Protein 3GVP (pdb70)

CATH classification: 3.40.50.1480 (+1 more: 3.40.50.720)

Sequence (1728 aa):
SMKQQKNSKGSSDFCVKNIKQAEFGRREIEIAEQEMPALMALRKRAQGEKPLAGAKIVGCTHITAQTAVLMETLGALGAQCRRWAACNIYSTLNEVAAALAESGFPVFAWKGESEDDFWWCIDRCVNVEGWQPNMILDDGGDLTHWIYKKYPNMFKKIKGIVEESVTGVHRLYQLAGKLCVPAMNVNDSVTKQKFDNLYCCRESILDGLKRTTDMMFGGKQVVVCGYGEVGKGCCAALKAMGSIVYVTEIDPICALQACMDGFRLVKLNEVIRQVDIVITCTGNKNVVTREHLDRRMKNSCIVCNMGHSNTEIDVASLRTPELTWERVRSQVDHVIWPDGKRIVLLAEGRLLNLSCSTVPTFVLSITATTQALALIELYNAPEGRYKQDVYLLPKKMDEYVASLHLPTFDAHLTELTDEQAKYLGLNKNGPFKPNSMKQQKNSKGSSDFCVKNIKQAEFGRREIEIAEQEMPALMALRKRAQGEKPLAGAKIVGCTHITAQTAVLMETLGALGAQCRWAACNIYSTLNEVAAALAESGFPVFAWKGESEDDFWWCIDRCVNVEGWQPNMILDDGGDLTHWIYKKYPNMFKKIKGIVEESVTGVHRLYQLAGKLCVPAMNVNDSVTKQKFDNLYCCRESILDGLKRTTDMMFGGKQVVVCGYGEVGKGCCAALKAMGSIVYVTEIDPICALQACMDGFRLVKLNEVIRQVDIVITCTGNKNVVTREHLDRMKNSCIVCNMGHSNTEIDVASLRTPELTWERVRSQVDHVIWPDGKRIVLLAEGRLLNLSCSTVPTFVLSITATTQALALIELYNAPEGRYKQDVYLLPKKMDEYVASLHLPTFDDAHLTELTDEQAKYLGLNKNGPFKPQQKNSKGSSDFCVKNIKQAEFGRREIEIAEQEMPALMALRKRAQGEKPLAGAKIVGCTHITAQTAVLMETLGALGAQCRWAACNIYSTLNEVAAALAESGFPVFAWKGESEDDFWWCIDRCVNVEGWQPNMILDDGGDLTHWIYKKYPNMFKKIKGIVEESVTGVHRLYQLSKAGKLCVPAMNVNDSVTKQKFDNLYCCRESILDGLKRTTDMMFGGKQVVVCGYGEVGKGCCAALKAMGSIVYVTEIDPICALQACMDGFRLVKLNEVIRQVDIVITCTGNKNVVTREHLDRRMKNSCIVCNMGHSNTEIDVASLRTPELTWERVRSQVDHVIWPDGKRIVLLAEGRLLNLSCSTVPTFVLSITATTQALALIELYNAPEGRYKQDVYLLPKKMDEYVASLHLPTFDAHLTELTDEQAKYLGLNKNGPFKPNQKNSKGSSDFCVKNIKQAEFGRREIEIAEQEEMPALMALRKRAQGEKPLAGAKIVGCTHITAQTAVLMETLGALGAQCRWAACNIYSTLNEVAAALAESGFPVFAWKGESEDDFWWCIDRCVNVEGWQPNMILDDGGDLTHWIYKKYPNMFKKIKGIVEESVTGVHRLYQLSKAGKLCVPAMNVNDSVTKQKFDNLYCCRESILDGLKRTTDMMFGGKQVVVCGYGEVGKGCCAALKAMGSIVYVTEIDPICALQACMDGFFRLVKLNEVIRQVDIVITCTGNKNVVTREHLDRMKNSCIVCNMGHSNTEIDVASSLRTPELTWERVRSQVDHVIWPDGKRIVLLAEGRLLNLSCSTVPTFVLSITATTQALALIELYNAPEGRYKQDVYLLPKKMDEYVASLHLPTFDAHLTELTDEQAKYLGLNKNGPFKPN

Solvent-accessible surface area: 66361 Å² total; per-residue (Å²): 94,54,84,138,33,133,10,92,133,43,45,53,47,7,1,0,101,57,26,173,57,14,109,103,0,62,126,48,0,89,73,2,38,114,80,0,74,4,0,40,37,3,37,166,165,21,65,72,93,92,26,0,58,50,1,57,0,0,0,0,10,75,0,28,8,32,18,0,0,4,0,28,0,0,28,28,0,22,11,96,6,41,0,0,2,21,56,28,150,33,3,70,24,29,0,0,0,3,0,0,49,62,47,28,9,0,1,0,19,129,49,7,55,108,117,43,11,76,91,2,0,32,81,0,0,70,42,182,78,13,83,0,13,0,0,0,0,32,19,4,38,0,12,68,41,0,87,127,116,51,72,114,24,8,139,95,5,108,0,0,0,1,22,17,107,96,1,10,116,87,12,106,115,49,108,75,37,11,44,2,15,0,0,3,0,21,66,5,59,2,1,48,25,2,49,36,39,10,20,9,32,11,10,0,12,18,0,0,11,114,5,33,35,14,7,4,1,2,37,1,0,0,0,0,8,5,32,81,36,0,39,0,0,0,49,0,0,38,42,1,3,3,20,10,17,0,9,16,33,2,3,16,11,0,4,38,0,2,2,39,8,10,44,2,10,102,14,88,78,9,0,128,53,0,23,0,0,0,0,13,48,31,9,54,41,24,0,34,43,114,26,0,59,125,2,57,82,58,0,16,0,0,0,6,21,53,64,71,57,0,0,41,8,76,24,0,138,44,143,85,13,82,67,82,129,76,99,84,44,4,3,22,0,25,29,102,125,40,34,37,0,10,0,0,0,40,0,90,38,0,28,127,47,8,23,74,63,11,20,27,4,54,2,0,20,6,0,0,9,0,9,0,0,27,24,8,42,77,27,75,184,68,126,34,60,108,59,14,55,81,3,38,20,98,29,2,7,60,0,0,44,18,2,9,95,54,12,48,12,74,50,43,123,2,76,88,103,18,11,140,92,64,64,44,102,98,112,2,58,25,81,126,110,115,58,61,146,32,138,12,90,171,43,46,51,50,8,4,0,111,55,24,183,56,12,135,92,0,66,140,59,0,78,73,1,43,110,82,0,80,4,0,41,43,3,43,160,193,18,72,61,154,99,26,0,58,42,1,57,0,0,0,0,10,74,0,28,9,34,18,0,0,5,0,28,0,0,27,25,0,22,11,95,9,13,0,0,2,21,54,34,153,33,3,58,26,24,0,0,0,2,0,1,49,65,47,28,21,0,0,0,20,134,50,6,58,104,119,44,8,70,98,2,0,36,82,0,0,75,40,166,73,42,112,4,36,0,0,0,0,35,18,5,40,0,6,87,70,0,74,66,51,54,77,108,20,3,127,120,4,82,0,0,0,0,25,18,105,93,0,13,117,77,6,126,104,50,113,82,36,8,64,4,24,0,0,4,0,27,60,2,63,0,2,64,60,1,48,39,41,11,26,9,30,11,11,0,12,11,0,0,14,73,6,29,39,11,10,4,4,2,42,1,0,0,0,0,9,5,33,83,35,0,43,0,0,0,43,0,0,40,40,1,2,2,20,10,16,0,10,14,34,3,4,9,11,0,4,21,0,2,2,40,9,10,41,1,7,100,13,84,83,8,0,145,52,0,22,0,0,0,0,12,49,30,8,56,44,24,0,48,49,86,24,0,55,78,2,61,66,46,0,14,0,0,0,5,21,54,63,72,56,0,0,39,9,78,22,0,138,44,143,90,15,69,64,87,122,69,100,87,44,3,4,24,0,35,29,108,125,46,33,40,0,11,0,0,0,47,0,89,38,0,36,136,43,5,18,66,68,11,18,24,6,54,2,0,18,6,0,0,9,0,12,0,0,30,22,2,41,79,16,70,112,75,132,37,55,68,72,17,58,108,10,42,48,101,28,4,7,74,0,0,46,24,2,10,92,53,9,51,14,76,54,42,115,4,72,82,80,18,8,159,92,61,66,50,79,69,98,3,62,21,92,177,56,126,115,12,85,172,40,46,52,49,12,35,9,136,58,9,166,54,13,134,86,0,82,124,62,0,79,55,2,31,65,86,0,65,0,0,60,34,16,53,162,152,18,144,62,126,106,46,0,64,36,0,62,0,0,0,1,9,68,0,34,8,37,17,0,0,3,0,26,0,0,27,42,5,19,10,92,9,13,1,0,1,23,55,33,147,35,2,72,26,29,0,0,0,2,0,1,53,60,49,29,21,0,0,0,45,132,48,5,56,108,122,45,10,61,110,1,0,32,77,0,0,72,47,180,82,38,88,2,32,0,0,0,1,32,18,5,31,0,8,77,46,0,65,120,88,52,73,119,12,3,138,116,4,116,0,0,0,1,20,22,108,76,1,14,115,80,6,96,88,35,31,156,58,67,122,9,27,2,18,0,0,5,0,36,69,6,56,3,25,77,25,2,104,49,39,13,28,9,35,16,11,0,12,12,0,0,16,78,4,28,33,11,7,5,4,1,36,0,0,0,0,0,8,5,25,83,34,0,47,0,0,0,53,2,0,40,44,4,4,2,20,8,14,0,11,14,34,1,4,13,9,0,3,45,0,3,1,36,10,9,43,3,8,100,14,87,82,9,0,161,48,0,22,0,0,0,0,14,46,32,8,79,67,24,0,24,44,98,21,0,63,79,3,60,55,37,0,16,0,0,0,6,22,52,64,69,42,0,0,44,8,79,28,0,129,44,141,88,11,80,67,50,126,68,101,87,43,4,4,18,0,42,24,103,124,40,32,7,0,9,0,0,0,44,0,86,44,0,35,126,42,6,26,77,80,14,25,22,21,62,1,0,29,8,0,0,10,0,10,0,0,32,34,6,53,78,27,76,183,50,124,36,137,117,58,13,56,100,9,40,19,84,43,4,5,56,0,0,36,15,3,5,91,50,8,47,8,78,44,42,147,5,75,100,86,19,6,176,94,61,68,53,92,100,105,3,62,25,90,115,157,179,99,6,89,173,62,43,69,61,14,36,14,111,68,34,86,45,15,144,94,0,78,101,55,0,76,39,5,42,50,85,0,64,3,0,46,35,2,39,80,164,12,73,72,127,101,10,1,60,57,3,11,1,0,0,0,9,72,0,32,10,41,22,0,0,6,0,25,0,0,28,24,1,24,8,52,11,16,0,0,1,26,53,32,148,31,3,68,12,39,0,0,0,2,0,1,57,69,46,24,20,0,0,0,41,119,50,9,57,110,110,48,14,72,129,1,0,23,77,0,3,71,28,195,78,63,76,2,30,1,0,0,0,33,25,6,39,0,8,71,49,0,59,135,104,50,60,119,28,1,123,149,4,92,0,0,0,1,25,22,122,82,1,13,108,86,7,88,85,37,31,170,67,57,117,3,34,4,13,0,0,4,0,23,82,12,44,2,7,72,57,2,64,43,40,12,27,8,37,15,10,0,13,19,0,0,22,114,5,34,41,11,12,5,2,1,40,0,0,0,0,0,8,5,29,88,33,0,47,0,0,0,48,2,0,48,46,5,4,1,20,9,16,0,10,13,33,4,4,14,11,0,4,24,0,2,2,35,10,7,45,2,10,101,16,88,82,9,0,150,52,0,21,0,0,0,0,14,45,30,7,59,46,23,0,45,56,87,22,0,56,78,2,61,57,42,0,15,0,0,0,6,20,55,63,71,58,0,0,34,13,80,30,0,126,54,140,81,12,75,62,75,129,72,102,85,39,4,5,18,0,38,30,100,126,43,34,19,0,6,0,0,0,54,0,87,37,0,37,136,45,8,25,79,76,10,20,22,6,61,2,1,24,8,0,0,10,1,4,0,1,27,21,3,47,77,16,85,101,72,130,28,57,105,57,17,60,99,11,39,20,88,42,2,7,56,0,0,42,13,3,8,91,44,11,45,11,74,54,44,117,5,76,102,85,18,8,183,96,63,65,51,92,76,103,4,64,25,90,116,168

InterPro domains:
  IPR000043 Adenosylhomocysteinase-like [PF05221] (185-320)
  IPR000043 Adenosylhomocysteinase-like [PTHR23420] (178-611)
  IPR000043 Adenosylhomocysteinase-like [SM00996] (185-610)
  IPR000043 Adenosylhomocysteinase-like [TIGR00936] (186-603)
  IPR000043 Adenosylhomocysteinase-like [cd00401] (195-599)
  IPR015878 S-adenosyl-L-homocysteine hydrolase, NAD binding domain [PF00670] (370-530)
  IPR015878 S-adenosyl-L-homocysteine hydrolase, NAD binding domain [SM00997] (370-531)
  IPR020082 S-adenosyl-L-homocysteine hydrolase, conserved site [PS00738] (257-271)
  IPR020082 S-adenosyl-L-homocysteine hydrolase, conserved site [PS00739] (392-409)
  IPR036291 NAD(P)-binding domain superfamily [SSF51735] (370-530)
  IPR042172 Adenosylhomocysteinase-like superfamily [G3DSA:3.40.50.1480] (172-321)
  IPR042172 Adenosylhomocysteinase-like superfamily [G3DSA:3.40.50.1480] (322-375)
  IPR042172 Adenosylhomocysteinase-like superfamily [G3DSA:3.40.50.1480] (530-611)

Nearest PDB structures (foldseek):
  3gvp-assembly1_D  TM=1.002E+00  e=1.206E-89  Homo sapiens
  3mtg-assembly1_A-2  TM=9.315E-01  e=6.244E-72  Homo sapiens
  5axa-assembly1_C  TM=8.108E-01  e=2.630E-53  Mus musculus
  4pfj-assembly1_A  TM=8.166E-01  e=7.292E-53  Homo sapiens
  3nj4-assembly1_C  TM=8.123E-01  e=1.387E-51  Homo sapiens

Structure (mmCIF, N/CA/C/O backbone):
data_3GVP
#
_entry.id   3GVP
#
_cell.length_a   164.188
_cell.length_b   164.188
_cell.length_c   184.614
_cell.angle_alpha   90.00
_cell.angle_beta   90.00
_cell.angle_gamma   90.00
#
_symmetry.space_group_name_H-M   'P 41 21 2'
#
loop_
_entity.id
_entity.type
_entity.pdbx_description
1 polymer 'Adenosylhomocysteinase 3'
2 non-polymer NICOTINAMIDE-ADENINE-DINUCLEOTIDE
3 water water
#
loop_
_atom_site.group_PDB
_atom_site.id
_atom_site.type_symbol
_atom_site.label_atom_id
_atom_site.label_alt_id
_atom_site.label_comp_id
_atom_site.label_asym_id
_atom_site.label_entity_id
_atom_site.label_seq_id
_atom_site.pdbx_PDB_ins_code
_atom_site.Cartn_x
_atom_site.Cartn_y
_atom_site.Cartn_z
_atom_site.occupancy
_atom_site.B_iso_or_equiv
_atom_site.auth_seq_id
_atom_site.auth_comp_id
_atom_site.auth_asym_id
_atom_site.auth_atom_id
_atom_site.pdbx_PDB_model_num
ATOM 1 N N . SER A 1 1 ? 34.886 28.006 75.198 1.00 56.56 -2 SER A N 1
ATOM 2 C CA . SER A 1 1 ? 34.238 28.863 76.242 1.00 56.05 -2 SER A CA 1
ATOM 3 C C . SER A 1 1 ? 32.753 29.105 75.926 1.00 55.51 -2 SER A C 1
ATOM 4 O O . SER A 1 1 ? 32.289 28.832 74.809 1.00 55.49 -2 SER A O 1
ATOM 7 N N . MET A 1 2 ? 32.023 29.579 76.940 1.00 54.23 -1 MET A N 1
ATOM 8 C CA . MET A 1 2 ? 30.678 30.184 76.809 1.00 53.70 -1 MET A CA 1
ATOM 9 C C . MET A 1 2 ? 30.610 31.123 75.614 1.00 52.14 -1 MET A C 1
ATOM 10 O O . MET A 1 2 ? 29.606 31.249 74.915 1.00 51.82 -1 MET A O 1
ATOM 15 N N . LYS A 1 3 ? 31.734 31.775 75.409 1.00 50.98 175 LYS A N 1
ATOM 16 C CA . LYS A 1 3 ? 31.894 32.826 74.456 1.00 50.62 175 LYS A CA 1
ATOM 17 C C . LYS A 1 3 ? 31.966 32.261 73.012 1.00 50.18 175 LYS A C 1
ATOM 18 O O . LYS A 1 3 ? 31.774 32.984 72.046 1.00 50.12 175 LYS A O 1
ATOM 22 N N . GLN A 1 4 ? 32.170 30.951 72.887 1.00 49.48 176 GLN A N 1
ATOM 23 C CA . GLN A 1 4 ? 32.280 30.270 71.589 1.00 48.88 176 GLN A CA 1
ATOM 24 C C . GLN A 1 4 ? 30.963 29.664 71.167 1.00 46.61 176 GLN A C 1
ATOM 25 O O . GLN A 1 4 ? 30.853 28.450 71.072 1.00 45.63 176 GLN A O 1
ATOM 31 N N . GLN A 1 5 ? 29.957 30.496 70.941 1.00 45.31 177 GLN A N 1
ATOM 32 C CA . GLN A 1 5 ? 28.672 30.013 70.436 1.00 44.04 177 GLN A CA 1
ATOM 33 C C . GLN A 1 5 ? 28.180 30.874 69.282 1.00 44.39 177 GLN A C 1
ATOM 34 O O . GLN A 1 5 ? 28.514 32.056 69.164 1.00 43.58 177 GLN A O 1
ATOM 40 N N . LYS A 1 6 ? 27.372 30.258 68.434 1.00 45.33 178 LYS A N 1
ATOM 41 C CA . LYS A 1 6 ? 26.733 30.934 67.308 1.00 46.41 178 LYS A CA 1
ATOM 42 C C . LYS A 1 6 ? 25.236 30.695 67.361 1.00 45.95 178 LYS A C 1
ATOM 43 O O . LYS A 1 6 ? 24.791 29.643 67.800 1.00 44.68 178 LYS A O 1
ATOM 49 N N . ASN A 1 7 ? 24.462 31.677 66.901 1.00 46.93 179 ASN A N 1
ATOM 50 C CA . ASN A 1 7 ? 23.042 31.451 66.659 1.00 47.40 179 ASN A CA 1
ATOM 51 C C . ASN A 1 7 ? 22.890 30.810 65.277 1.00 48.31 179 ASN A C 1
ATOM 52 O O . ASN A 1 7 ? 23.878 30.651 64.537 1.00 48.21 179 ASN A O 1
ATOM 57 N N . SER A 1 8 ? 21.659 30.445 64.938 1.00 49.20 180 SER A N 1
ATOM 58 C CA . SER A 1 8 ? 21.349 29.784 63.668 1.00 49.83 180 SER A CA 1
ATOM 59 C C . SER A 1 8 ? 21.680 30.616 62.432 1.00 49.92 180 SER A C 1
ATOM 60 O O . SER A 1 8 ? 21.458 30.154 61.328 1.00 50.69 180 SER A O 1
ATOM 63 N N . LYS A 1 9 ? 22.178 31.835 62.598 1.00 49.90 181 LYS A N 1
ATOM 64 C CA . LYS A 1 9 ? 22.533 32.673 61.449 1.00 50.00 181 LYS A CA 1
ATOM 65 C C . LYS A 1 9 ? 24.024 32.905 61.363 1.00 48.84 181 LYS A C 1
ATOM 66 O O . LYS A 1 9 ? 24.485 33.698 60.531 1.00 49.06 181 LYS A O 1
ATOM 72 N N . GLY A 1 10 ? 24.774 32.203 62.215 1.00 47.44 182 GLY A N 1
ATOM 73 C CA . GLY A 1 10 ? 26.222 32.295 62.229 1.00 46.49 182 GLY A CA 1
ATOM 74 C C . GLY A 1 10 ? 26.804 33.452 63.006 1.00 45.70 182 GLY A C 1
ATOM 75 O O . GLY A 1 10 ? 28.038 33.592 63.087 1.00 46.44 182 GLY A O 1
ATOM 76 N N . SER A 1 11 ? 25.960 34.288 63.602 1.00 44.12 183 SER A N 1
ATOM 77 C CA . SER A 1 11 ? 26.494 35.375 64.426 1.00 42.96 183 SER A CA 1
ATOM 78 C C . SER A 1 11 ? 27.004 34.835 65.765 1.00 42.17 183 SER A C 1
ATOM 79 O O . SER A 1 11 ? 26.431 33.930 66.343 1.00 41.85 183 SER A O 1
ATOM 82 N N . SER A 1 12 ? 28.093 35.391 66.251 1.00 41.94 184 SER A N 1
ATOM 83 C CA . SER A 1 12 ? 28.515 35.129 67.616 1.00 41.94 184 SER A CA 1
ATOM 84 C C . SER A 1 12 ? 28.595 36.465 68.372 1.00 41.09 184 SER A C 1
ATOM 85 O O . SER A 1 12 ? 29.265 36.572 69.390 1.00 40.97 184 SER A O 1
ATOM 88 N N . ASP A 1 13 ? 27.870 37.471 67.885 1.00 40.64 185 ASP A N 1
ATOM 89 C CA . ASP A 1 13 ? 27.836 38.792 68.525 1.00 40.26 185 ASP A CA 1
ATOM 90 C C . ASP A 1 13 ? 26.843 38.813 69.710 1.00 39.43 185 ASP A C 1
ATOM 91 O O . ASP A 1 13 ? 25.777 39.426 69.649 1.00 39.01 185 ASP A O 1
ATOM 96 N N . PHE A 1 14 ? 27.230 38.118 70.770 1.00 38.80 186 PHE A N 1
ATOM 97 C CA . PHE A 1 14 ? 26.473 37.984 72.014 1.00 38.89 186 PHE A CA 1
ATOM 98 C C . PHE A 1 14 ? 27.308 37.114 72.921 1.00 39.73 186 PHE A C 1
ATOM 99 O O . PHE A 1 14 ? 28.232 36.446 72.461 1.00 40.51 186 PHE A O 1
ATOM 107 N N . CYS A 1 15 ? 26.966 37.101 74.200 1.00 40.01 187 CYS A N 1
ATOM 108 C CA . CYS A 1 15 ? 27.508 36.116 75.094 1.00 39.86 187 CYS A CA 1
ATOM 109 C C . CYS A 1 15 ? 26.483 35.651 76.130 1.00 39.67 187 CYS A C 1
ATOM 110 O O . CYS A 1 15 ? 26.074 36.385 77.031 1.00 39.76 187 CYS A O 1
ATOM 113 N N . VAL A 1 16 ? 26.157 34.380 76.017 1.00 39.52 188 VAL A N 1
ATOM 114 C CA . VAL A 1 16 ? 25.057 33.744 76.691 1.00 39.38 188 VAL A CA 1
ATOM 115 C C . VAL A 1 16 ? 25.548 32.383 77.224 1.00 40.30 188 VAL A C 1
ATOM 116 O O . VAL A 1 16 ? 26.452 31.767 76.635 1.00 39.49 188 VAL A O 1
ATOM 120 N N . LYS A 1 17 ? 24.983 31.923 78.340 1.00 41.60 189 LYS A N 1
ATOM 121 C CA . LYS A 1 17 ? 25.397 30.665 78.942 1.00 42.27 189 LYS A CA 1
ATOM 122 C C . LYS A 1 17 ? 25.270 29.496 77.960 1.00 42.45 189 LYS A C 1
ATOM 123 O O . LYS A 1 17 ? 26.183 28.719 77.809 1.00 42.09 189 LYS A O 1
ATOM 129 N N . ASN A 1 18 ? 24.134 29.398 77.284 1.00 42.82 190 ASN A N 1
ATOM 130 C CA . ASN A 1 18 ? 23.817 28.231 76.466 1.00 42.95 190 ASN A CA 1
ATOM 131 C C . ASN A 1 18 ? 22.726 28.503 75.421 1.00 42.90 190 ASN A C 1
ATOM 132 O O . ASN A 1 18 ? 21.534 28.432 75.715 1.00 42.17 190 ASN A O 1
ATOM 137 N N . ILE A 1 19 ? 23.165 28.766 74.195 1.00 43.24 191 ILE A N 1
ATOM 138 C CA . ILE A 1 19 ? 22.276 29.092 73.068 1.00 44.26 191 ILE A CA 1
ATOM 139 C C . ILE A 1 19 ? 21.185 28.048 72.763 1.00 44.53 191 ILE A C 1
ATOM 140 O O . ILE A 1 19 ? 20.115 28.399 72.253 1.00 44.99 191 ILE A O 1
ATOM 145 N N . LYS A 1 20 ? 21.422 26.786 73.106 1.00 45.21 192 LYS A N 1
ATOM 146 C CA . LYS A 1 20 ? 20.425 25.736 72.879 1.00 45.68 192 LYS A CA 1
ATOM 147 C C . LYS A 1 20 ? 19.209 25.841 73.805 1.00 45.28 192 LYS A C 1
ATOM 148 O O . LYS A 1 20 ? 18.202 25.166 73.571 1.00 44.94 192 LYS A O 1
ATOM 153 N N . GLN A 1 21 ? 19.284 26.700 74.831 1.00 44.78 193 GLN A N 1
ATOM 154 C CA . GLN A 1 21 ? 18.110 27.062 75.625 1.00 44.41 193 GLN A CA 1
ATOM 155 C C . GLN A 1 21 ? 17.132 28.020 74.890 1.00 44.02 193 GLN A C 1
ATOM 156 O O . GLN A 1 21 ? 16.051 28.310 75.394 1.00 43.54 193 GLN A O 1
ATOM 162 N N . ALA A 1 22 ? 17.500 28.496 73.700 1.00 44.16 194 ALA A N 1
ATOM 163 C CA . ALA A 1 22 ? 16.711 29.507 72.975 1.00 44.51 194 ALA A CA 1
ATOM 164 C C . ALA A 1 22 ? 15.218 29.202 72.850 1.00 44.81 194 ALA A C 1
ATOM 165 O O . ALA A 1 22 ? 14.382 30.085 73.063 1.00 43.99 194 ALA A O 1
ATOM 167 N N . GLU A 1 23 ? 14.884 27.967 72.477 1.00 45.61 195 GLU A N 1
ATOM 168 C CA . GLU A 1 23 ? 13.488 27.594 72.220 1.00 46.11 195 GLU A CA 1
ATOM 169 C C . GLU A 1 23 ? 12.615 27.641 73.481 1.00 45.28 195 GLU A C 1
ATOM 170 O O . GLU A 1 23 ? 11.451 28.072 73.436 1.00 44.67 195 GLU A O 1
ATOM 176 N N . PHE A 1 24 ? 13.183 27.195 74.592 1.00 44.34 196 PHE A N 1
ATOM 177 C CA . PHE A 1 24 ? 12.539 27.298 75.884 1.00 44.75 196 PHE A CA 1
ATOM 178 C C . PHE A 1 24 ? 12.354 28.779 76.268 1.00 43.92 196 PHE A C 1
ATOM 179 O O . PHE A 1 24 ? 11.292 29.189 76.719 1.00 43.05 196 PHE A O 1
ATOM 187 N N . GLY A 1 25 ? 13.392 29.575 76.067 1.00 43.23 197 GLY A N 1
ATOM 188 C CA . GLY A 1 25 ? 13.308 30.996 76.348 1.00 43.03 197 GLY A CA 1
ATOM 189 C C . GLY A 1 25 ? 12.190 31.655 75.570 1.00 42.37 197 GLY A C 1
ATOM 190 O O . GLY A 1 25 ? 11.435 32.469 76.125 1.00 42.13 197 GLY A O 1
ATOM 191 N N . ARG A 1 26 ? 12.093 31.303 74.290 1.00 41.54 198 ARG A N 1
ATOM 192 C CA . ARG A 1 26 ? 11.109 31.896 73.391 1.00 41.73 198 ARG A CA 1
ATOM 193 C C . ARG A 1 26 ? 9.701 31.628 73.925 1.00 42.38 198 ARG A C 1
ATOM 194 O O . ARG A 1 26 ? 8.894 32.540 73.977 1.00 41.80 198 ARG A O 1
ATOM 202 N N . ARG A 1 27 ? 9.436 30.405 74.383 1.00 42.65 199 ARG A N 1
ATOM 203 C CA . ARG A 1 27 ? 8.191 30.111 75.087 1.00 43.54 199 ARG A CA 1
ATOM 204 C C . ARG A 1 27 ? 7.955 30.917 76.361 1.00 42.59 199 ARG A C 1
ATOM 205 O O . ARG A 1 27 ? 6.815 31.229 76.677 1.00 42.50 199 ARG A O 1
ATOM 213 N N . GLU A 1 28 ? 8.997 31.234 77.113 1.00 41.96 200 GLU A N 1
ATOM 214 C CA . GLU A 1 28 ? 8.812 32.098 78.277 1.00 42.28 200 GLU A CA 1
ATOM 215 C C . GLU A 1 28 ? 8.437 33.531 77.836 1.00 41.52 200 GLU A C 1
ATOM 216 O O . GLU A 1 28 ? 7.606 34.196 78.457 1.00 41.41 200 GLU A O 1
ATOM 222 N N . ILE A 1 29 ? 9.064 33.999 76.765 1.00 40.80 201 ILE A N 1
ATOM 223 C CA . ILE A 1 29 ? 8.788 35.321 76.260 1.00 39.79 201 ILE A CA 1
ATOM 224 C C . ILE A 1 29 ? 7.346 35.377 75.764 1.00 40.57 201 ILE A C 1
ATOM 225 O O . ILE A 1 29 ? 6.642 36.361 75.992 1.00 40.24 201 ILE A O 1
ATOM 230 N N . GLU A 1 30 ? 6.901 34.325 75.104 1.00 41.29 202 GLU A N 1
ATOM 231 C CA . GLU A 1 30 ? 5.536 34.290 74.597 1.00 43.21 202 GLU A CA 1
ATOM 232 C C . GLU A 1 30 ? 4.495 34.318 75.712 1.00 42.43 202 GLU A C 1
ATOM 233 O O . GLU A 1 30 ? 3.453 34.942 75.550 1.00 41.57 202 GLU A O 1
ATOM 239 N N . ILE A 1 31 ? 4.794 33.654 76.829 1.00 42.39 203 ILE A N 1
ATOM 240 C CA . ILE A 1 31 ? 3.960 33.716 78.041 1.00 42.49 203 ILE A CA 1
ATOM 241 C C . ILE A 1 31 ? 3.911 35.177 78.539 1.00 41.95 203 ILE A C 1
ATOM 242 O O . ILE A 1 31 ? 2.836 35.748 78.718 1.00 42.43 203 ILE A O 1
ATOM 247 N N . ALA A 1 32 ? 5.077 35.789 78.723 1.00 41.19 204 ALA A N 1
ATOM 248 C CA . ALA A 1 32 ? 5.146 37.184 79.145 1.00 40.12 204 ALA A CA 1
ATOM 249 C C . ALA A 1 32 ? 4.334 38.128 78.233 1.00 39.51 204 ALA A C 1
ATOM 250 O O . ALA A 1 32 ? 3.639 39.010 78.727 1.00 38.63 204 ALA A O 1
ATOM 252 N N . GLU A 1 33 ? 4.419 37.947 76.915 1.00 39.34 205 GLU A N 1
ATOM 253 C CA . GLU A 1 33 ? 3.630 38.741 75.980 1.00 39.76 205 GLU A CA 1
ATOM 254 C C . GLU A 1 33 ? 2.129 38.686 76.299 1.00 39.78 205 GLU A C 1
ATOM 255 O O . GLU A 1 33 ? 1.423 39.721 76.290 1.00 39.19 205 GLU A O 1
ATOM 261 N N . GLN A 1 34 ? 1.632 37.485 76.559 1.00 40.15 206 GLN A N 1
ATOM 262 C CA . GLN A 1 34 ? 0.202 37.330 76.885 1.00 40.98 206 GLN A CA 1
ATOM 263 C C . GLN A 1 34 ? -0.165 38.038 78.196 1.00 40.08 206 GLN A C 1
ATOM 264 O O . GLN A 1 34 ? -1.274 38.547 78.304 1.00 40.09 206 GLN A O 1
ATOM 270 N N . GLU A 1 35 ? 0.768 38.092 79.153 1.00 38.94 207 GLU A N 1
ATOM 271 C CA . GLU A 1 35 ? 0.558 38.785 80.438 1.00 39.43 207 GLU A CA 1
ATOM 272 C C . GLU A 1 35 ? 0.937 40.294 80.412 1.00 37.71 207 GLU A C 1
ATOM 273 O O . GLU A 1 35 ? 0.920 40.945 81.456 1.00 37.68 207 GLU A O 1
ATOM 279 N N . MET A 1 36 ? 1.316 40.837 79.251 1.00 36.11 208 MET A N 1
ATOM 280 C CA . MET A 1 36 ? 1.634 42.266 79.124 1.00 35.42 208 MET A CA 1
ATOM 281 C C . MET A 1 36 ? 0.872 42.886 77.955 1.00 34.50 208 MET A C 1
ATOM 282 O O . MET A 1 36 ? 1.483 43.453 77.034 1.00 33.86 208 MET A O 1
ATOM 287 N N . PRO A 1 37 ? -0.468 42.789 77.984 1.00 34.19 209 PRO A N 1
ATOM 288 C CA . PRO A 1 37 ? -1.270 43.299 76.866 1.00 34.33 209 PRO A CA 1
ATOM 289 C C . PRO A 1 37 ? -1.067 44.786 76.605 1.00 34.22 209 PRO A C 1
ATOM 290 O O . PRO A 1 37 ? -1.099 45.213 75.474 1.00 34.92 209 PRO A O 1
ATOM 294 N N . ALA A 1 38 ? -0.840 45.563 77.645 1.00 34.27 210 ALA A N 1
ATOM 295 C CA . ALA A 1 38 ? -0.624 47.005 77.501 1.00 34.18 210 ALA A CA 1
ATOM 296 C C . ALA A 1 38 ? 0.657 47.360 76.715 1.00 34.45 210 ALA A C 1
ATOM 297 O O . ALA A 1 38 ? 0.675 48.300 75.913 1.00 35.06 210 ALA A O 1
ATOM 299 N N . LEU A 1 39 ? 1.741 46.613 76.940 1.00 34.38 211 LEU A N 1
ATOM 300 C CA . LEU A 1 39 ? 2.952 46.805 76.173 1.00 33.66 211 LEU A CA 1
ATOM 301 C C . LEU A 1 39 ? 2.757 46.296 74.735 1.00 34.40 211 LEU A C 1
ATOM 302 O O . LEU A 1 39 ? 3.218 46.929 73.791 1.00 34.70 211 LEU A O 1
ATOM 307 N N . MET A 1 40 ? 2.063 45.173 74.563 1.00 34.88 212 MET A N 1
ATOM 308 C CA . MET A 1 40 ? 1.748 44.687 73.221 1.00 35.46 212 MET A CA 1
ATOM 309 C C . MET A 1 40 ? 0.816 45.651 72.479 1.00 36.16 212 MET A C 1
ATOM 310 O O . MET A 1 40 ? 0.947 45.801 71.258 1.00 35.68 212 MET A O 1
ATOM 315 N N . ALA A 1 41 ? -0.097 46.326 73.192 1.00 36.25 213 ALA A N 1
ATOM 316 C CA . ALA A 1 41 ? -0.943 47.327 72.532 1.00 37.13 213 ALA A CA 1
ATOM 317 C C . ALA A 1 41 ? -0.125 48.542 72.136 1.00 37.39 213 ALA A C 1
ATOM 318 O O . ALA A 1 41 ? -0.300 49.074 71.076 1.00 37.15 213 ALA A O 1
ATOM 320 N N . LEU A 1 42 ? 0.768 48.986 73.005 1.00 38.51 214 LEU A N 1
ATOM 321 C CA . LEU A 1 42 ? 1.676 50.060 72.648 1.00 38.97 214 LEU A CA 1
ATOM 322 C C . LEU A 1 42 ? 2.447 49.679 71.404 1.00 40.16 214 LEU A C 1
ATOM 323 O O . LEU A 1 42 ? 2.574 50.492 70.477 1.00 39.86 214 LEU A O 1
ATOM 328 N N . ARG A 1 43 ? 2.978 48.452 71.404 1.00 41.01 215 ARG A N 1
ATOM 329 C CA . ARG A 1 43 ? 3.728 47.936 70.260 1.00 42.07 215 ARG A CA 1
ATOM 330 C C . ARG A 1 43 ? 2.937 48.070 68.961 1.00 43.71 215 ARG A C 1
ATOM 331 O O . ARG A 1 43 ? 3.409 48.657 67.990 1.00 43.18 215 ARG A O 1
ATOM 339 N N . LYS A 1 44 ? 1.742 47.502 68.972 1.00 45.51 216 LYS A N 1
ATOM 340 C CA . LYS A 1 44 ? 0.865 47.456 67.826 1.00 47.62 216 LYS A CA 1
ATOM 341 C C . LYS A 1 44 ? 0.439 48.840 67.349 1.00 48.64 216 LYS A C 1
ATOM 342 O O . LYS A 1 44 ? 0.343 49.083 66.145 1.00 49.20 216 LYS A O 1
ATOM 348 N N . ARG A 1 45 ? 0.175 49.745 68.289 1.00 49.78 217 ARG A N 1
ATOM 349 C CA . ARG A 1 45 ? -0.280 51.088 67.940 1.00 50.61 217 ARG A CA 1
ATOM 350 C C . ARG A 1 45 ? 0.854 51.881 67.300 1.00 50.01 217 ARG A C 1
ATOM 351 O O . ARG A 1 45 ? 0.617 52.630 66.362 1.00 49.87 217 ARG A O 1
ATOM 359 N N . ALA A 1 46 ? 2.082 51.710 67.793 1.00 49.27 218 ALA A N 1
ATOM 360 C CA . ALA A 1 46 ? 3.174 52.619 67.431 1.00 49.00 218 ALA A CA 1
ATOM 361 C C . ALA A 1 46 ? 4.091 52.096 66.337 1.00 48.53 218 ALA A C 1
ATOM 362 O O . ALA A 1 46 ? 4.829 52.863 65.764 1.00 48.11 218 ALA A O 1
ATOM 364 N N . GLN A 1 47 ? 4.024 50.805 66.056 1.00 48.90 219 GLN A N 1
ATOM 365 C CA . GLN A 1 47 ? 4.899 50.117 65.078 1.00 50.22 219 GLN A CA 1
ATOM 366 C C . GLN A 1 47 ? 5.043 50.767 63.682 1.00 49.72 219 GLN A C 1
ATOM 367 O O . GLN A 1 47 ? 6.161 51.027 63.207 1.00 49.49 219 GLN A O 1
ATOM 373 N N . GLY A 1 48 ? 3.888 50.976 63.037 1.00 49.19 220 GLY A N 1
ATOM 374 C CA . GLY A 1 48 ? 3.805 51.373 61.635 1.00 48.39 220 GLY A CA 1
ATOM 375 C C . GLY A 1 48 ? 4.650 52.580 61.348 1.00 47.99 220 GLY A C 1
ATOM 376 O O . GLY A 1 48 ? 5.348 52.613 60.340 1.00 48.99 220 GLY A O 1
ATOM 377 N N . GLU A 1 49 ? 4.619 53.548 62.265 1.00 46.95 221 GLU A N 1
ATOM 378 C CA . GLU A 1 49 ? 5.260 54.840 62.071 1.00 45.72 221 GLU A CA 1
ATOM 379 C C . GLU A 1 49 ? 6.748 54.801 62.381 1.00 45.50 221 GLU A C 1
ATOM 380 O O . GLU A 1 49 ? 7.448 55.771 62.078 1.00 45.25 221 GLU A O 1
ATOM 382 N N . LYS A 1 50 ? 7.228 53.693 62.978 1.00 44.73 222 LYS A N 1
ATOM 383 C CA . LYS A 1 50 ? 8.663 53.486 63.261 1.00 43.71 222 LYS A CA 1
ATOM 384 C C . LYS A 1 50 ? 9.317 54.648 64.003 1.00 42.28 222 LYS A C 1
ATOM 385 O O . LYS A 1 50 ? 10.372 55.144 63.595 1.00 41.58 222 LYS A O 1
ATOM 391 N N . PRO A 1 51 ? 8.721 55.045 65.143 1.00 40.52 223 PRO A N 1
ATOM 392 C CA . PRO A 1 51 ? 9.204 56.206 65.861 1.00 39.35 223 PRO A CA 1
ATOM 393 C C . PRO A 1 51 ? 10.630 56.052 66.412 1.00 39.16 223 PRO A C 1
ATOM 394 O O . PRO A 1 51 ? 11.212 57.044 66.874 1.00 38.63 223 PRO A O 1
ATOM 398 N N . LEU A 1 52 ? 11.196 54.838 66.385 1.00 39.11 224 LEU A N 1
ATOM 399 C CA . LEU A 1 52 ? 12.581 54.652 66.837 1.00 39.45 224 LEU A CA 1
ATOM 400 C C . LEU A 1 52 ? 13.573 54.296 65.698 1.00 39.61 224 LEU A C 1
ATOM 401 O O . LEU A 1 52 ? 14.676 53.818 65.968 1.00 40.03 224 LEU A O 1
ATOM 406 N N . ALA A 1 53 ? 13.167 54.525 64.443 1.00 39.66 225 ALA A N 1
ATOM 407 C CA . ALA A 1 53 ? 14.037 54.386 63.257 1.00 39.64 225 ALA A CA 1
ATOM 408 C C . ALA A 1 53 ? 15.297 55.202 63.448 1.00 39.35 225 ALA A C 1
ATOM 409 O O . ALA A 1 53 ? 15.227 56.404 63.724 1.00 39.52 225 ALA A O 1
ATOM 411 N N . GLY A 1 54 ? 16.454 54.547 63.352 1.00 39.21 226 GLY A N 1
ATOM 412 C CA . GLY A 1 54 ? 17.752 55.237 63.579 1.00 38.79 226 GLY A CA 1
ATOM 413 C C . GLY A 1 54 ? 18.170 55.281 65.035 1.00 38.72 226 GLY A C 1
ATOM 414 O O . GLY A 1 54 ? 19.279 55.727 65.372 1.00 38.39 226 GLY A O 1
ATOM 415 N N . ALA A 1 55 ? 17.299 54.813 65.929 1.00 38.13 227 ALA A N 1
ATOM 416 C CA . ALA A 1 55 ? 17.669 54.760 67.338 1.00 37.22 227 ALA A CA 1
ATOM 417 C C . ALA A 1 55 ? 18.603 53.549 67.553 1.00 36.00 227 ALA A C 1
ATOM 418 O O . ALA A 1 55 ? 18.347 52.450 67.091 1.00 35.37 227 ALA A O 1
ATOM 420 N N . LYS A 1 56 ? 19.697 53.792 68.245 1.00 35.56 228 LYS A N 1
ATOM 421 C CA . LYS A 1 56 ? 20.676 52.781 68.560 1.00 36.26 228 LYS A CA 1
ATOM 422 C C . LYS A 1 56 ? 20.790 52.722 70.068 1.00 34.71 228 LYS A C 1
ATOM 423 O O . LYS A 1 56 ? 21.387 53.596 70.700 1.00 34.95 228 LYS A O 1
ATOM 429 N N . ILE A 1 57 ? 20.141 51.728 70.657 1.00 33.75 229 ILE A N 1
ATOM 430 C CA . ILE A 1 57 ? 19.894 51.746 72.100 1.00 32.81 229 ILE A CA 1
ATOM 431 C C . ILE A 1 57 ? 20.813 50.746 72.757 1.00 32.40 229 ILE A C 1
ATOM 432 O O . ILE A 1 57 ? 20.863 49.604 72.336 1.00 30.87 229 ILE A O 1
ATOM 437 N N . VAL A 1 58 ? 21.554 51.205 73.759 1.00 32.59 230 VAL A N 1
ATOM 438 C CA . VAL A 1 58 ? 22.239 50.305 74.680 1.00 33.89 230 VAL A CA 1
ATOM 439 C C . VAL A 1 58 ? 21.466 50.272 76.007 1.00 33.94 230 VAL A C 1
ATOM 440 O O . VAL A 1 58 ? 21.147 51.319 76.597 1.00 33.01 230 VAL A O 1
ATOM 444 N N . GLY A 1 59 ? 21.128 49.060 76.415 1.00 33.78 231 GLY A N 1
ATOM 445 C CA . GLY A 1 59 ? 20.384 48.838 77.621 1.00 34.46 231 GLY A CA 1
ATOM 446 C C . GLY A 1 59 ? 21.155 48.042 78.640 1.00 34.84 231 GLY A C 1
ATOM 447 O O . GLY A 1 59 ? 21.961 47.177 78.308 1.00 35.09 231 GLY A O 1
ATOM 448 N N . CYS A 1 60 ? 20.862 48.324 79.896 1.00 35.71 232 CYS A N 1
ATOM 449 C CA . CYS A 1 60 ? 21.399 47.593 81.002 1.00 35.37 232 CYS A CA 1
ATOM 450 C C . CYS A 1 60 ? 20.297 47.444 82.047 1.00 35.12 232 CYS A C 1
ATOM 451 O O . CYS A 1 60 ? 20.031 48.361 82.828 1.00 34.96 232 CYS A O 1
ATOM 454 N N . THR A 1 61 ? 19.639 46.287 82.042 1.00 34.91 233 THR A N 1
ATOM 455 C CA . THR A 1 61 ? 18.473 46.048 82.900 1.00 34.78 233 THR A CA 1
ATOM 456 C C . THR A 1 61 ? 18.466 44.583 83.319 1.00 35.44 233 THR A C 1
ATOM 457 O O . THR A 1 61 ? 19.355 43.822 82.936 1.00 35.71 233 THR A O 1
ATOM 461 N N . HIS A 1 62 ? 17.462 44.182 84.092 1.00 35.84 234 HIS A N 1
ATOM 462 C CA . HIS A 1 62 ? 17.238 42.762 84.382 1.00 36.37 234 HIS A CA 1
ATOM 463 C C . HIS A 1 62 ? 16.793 42.038 83.112 1.00 36.54 234 HIS A C 1
ATOM 464 O O . HIS A 1 62 ? 15.902 42.521 82.390 1.00 37.65 234 HIS A O 1
ATOM 471 N N . ILE A 1 63 ? 17.412 40.892 82.838 1.00 36.41 235 ILE A N 1
ATOM 472 C CA . ILE A 1 63 ? 17.141 40.110 81.639 1.00 36.10 235 ILE A CA 1
ATOM 473 C C . ILE A 1 63 ? 16.176 39.001 82.049 1.00 35.88 235 ILE A C 1
ATOM 474 O O . ILE A 1 63 ? 16.587 37.888 82.438 1.00 35.45 235 ILE A O 1
ATOM 479 N N . THR A 1 64 ? 14.890 39.351 81.975 1.00 35.57 236 THR A N 1
ATOM 480 C CA . THR A 1 64 ? 13.763 38.473 82.240 1.00 34.02 236 THR A CA 1
ATOM 481 C C . THR A 1 64 ? 12.906 38.387 81.000 1.00 33.00 236 THR A C 1
ATOM 482 O O . THR A 1 64 ? 13.140 39.114 80.039 1.00 33.26 236 THR A O 1
ATOM 486 N N . ALA A 1 65 ? 11.902 37.523 81.013 1.00 31.97 237 ALA A N 1
ATOM 487 C CA . ALA A 1 65 ? 10.994 37.389 79.873 1.00 31.92 237 ALA A CA 1
ATOM 488 C C . ALA A 1 65 ? 10.264 38.713 79.538 1.00 31.69 237 ALA A C 1
ATOM 489 O O . ALA A 1 65 ? 9.989 39.009 78.354 1.00 31.01 237 ALA A O 1
ATOM 491 N N . GLN A 1 66 ? 9.997 39.492 80.586 1.00 31.42 238 GLN A N 1
ATOM 492 C CA . GLN A 1 66 ? 9.279 40.768 80.506 1.00 32.20 238 GLN A CA 1
ATOM 493 C C . GLN A 1 66 ? 10.135 41.826 79.832 1.00 32.00 238 GLN A C 1
ATOM 494 O O . GLN A 1 66 ? 9.655 42.591 78.985 1.00 31.89 238 GLN A O 1
ATOM 500 N N . THR A 1 67 ? 11.412 41.853 80.202 1.00 32.28 239 THR A N 1
ATOM 501 C CA . THR A 1 67 ? 12.374 42.734 79.556 1.00 32.48 239 THR A CA 1
ATOM 502 C C . THR A 1 67 ? 12.509 42.400 78.067 1.00 31.75 239 THR A C 1
ATOM 503 O O . THR A 1 67 ? 12.619 43.304 77.241 1.00 32.26 239 THR A O 1
ATOM 507 N N . ALA A 1 68 ? 12.517 41.115 77.731 1.00 30.58 240 ALA A N 1
ATOM 508 C CA . ALA A 1 68 ? 12.516 40.691 76.346 1.00 30.99 240 ALA A CA 1
ATOM 509 C C . ALA A 1 68 ? 11.348 41.314 75.555 1.00 30.70 240 ALA A C 1
ATOM 510 O O . ALA A 1 68 ? 11.527 41.807 74.432 1.00 31.27 240 ALA A O 1
ATOM 512 N N . VAL A 1 69 ? 10.161 41.294 76.139 1.00 30.43 241 VAL A N 1
ATOM 513 C CA . VAL A 1 69 ? 9.018 41.881 75.470 1.00 30.10 241 VAL A CA 1
ATOM 514 C C . VAL A 1 69 ? 9.261 43.383 75.232 1.00 30.34 241 VAL A C 1
ATOM 515 O O . VAL A 1 69 ? 8.929 43.890 74.177 1.00 30.74 241 VAL A O 1
ATOM 519 N N . LEU A 1 70 ? 9.863 44.078 76.178 1.00 30.39 242 LEU A N 1
ATOM 520 C CA . LEU A 1 70 ? 10.217 45.468 75.968 1.00 31.16 242 LEU A CA 1
ATOM 521 C C . LEU A 1 70 ? 11.256 45.617 74.832 1.00 31.36 242 LEU A C 1
ATOM 522 O O . LEU A 1 70 ? 11.095 46.422 73.932 1.00 30.98 242 LEU A O 1
ATOM 527 N N . MET A 1 71 ? 12.312 44.831 74.887 1.00 32.13 243 MET A N 1
ATOM 528 C CA . MET A 1 71 ? 13.355 44.872 73.871 1.00 33.14 243 MET A CA 1
ATOM 529 C C . MET A 1 71 ? 12.782 44.623 72.477 1.00 33.57 243 MET A C 1
ATOM 530 O O . MET A 1 71 ? 13.120 45.326 71.537 1.00 33.61 243 MET A O 1
ATOM 535 N N . GLU A 1 72 ? 11.895 43.656 72.343 1.00 34.11 244 GLU A N 1
ATOM 536 C CA . GLU A 1 72 ? 11.314 43.383 71.037 1.00 35.63 244 GLU A CA 1
ATOM 537 C C . GLU A 1 72 ? 10.270 44.424 70.607 1.00 35.99 244 GLU A C 1
ATOM 538 O O . GLU A 1 72 ? 10.002 44.580 69.413 1.00 37.06 244 GLU A O 1
ATOM 544 N N . THR A 1 73 ? 9.698 45.146 71.575 1.00 35.07 245 THR A N 1
ATOM 545 C CA . THR A 1 73 ? 8.891 46.302 71.272 1.00 33.90 245 THR A CA 1
ATOM 546 C C . THR A 1 73 ? 9.761 47.400 70.690 1.00 33.78 245 THR A C 1
ATOM 547 O O . THR A 1 73 ? 9.356 48.052 69.743 1.00 32.81 245 THR A O 1
ATOM 551 N N . LEU A 1 74 ? 10.939 47.618 71.274 1.00 33.72 246 LEU A N 1
ATOM 552 C CA . LEU A 1 74 ? 11.817 48.674 70.821 1.00 34.57 246 LEU A CA 1
ATOM 553 C C . LEU A 1 74 ? 12.251 48.360 69.379 1.00 36.06 246 LEU A C 1
ATOM 554 O O . LEU A 1 74 ? 12.272 49.250 68.510 1.00 35.80 246 LEU A O 1
ATOM 559 N N . GLY A 1 75 ? 12.547 47.083 69.148 1.00 37.03 247 GLY A N 1
ATOM 560 C CA . GLY A 1 75 ? 12.916 46.586 67.834 1.00 37.94 247 GLY A CA 1
ATOM 561 C C . GLY A 1 75 ? 11.802 46.792 66.837 1.00 38.43 247 GLY A C 1
ATOM 562 O O . GLY A 1 75 ? 12.030 47.328 65.733 1.00 39.15 247 GLY A O 1
ATOM 563 N N . ALA A 1 76 ? 10.597 46.378 67.226 1.00 38.52 248 ALA A N 1
ATOM 564 C CA . ALA A 1 76 ? 9.414 46.536 66.381 1.00 38.53 248 ALA A CA 1
ATOM 565 C C . ALA A 1 76 ? 9.134 48.018 66.037 1.00 38.48 248 ALA A C 1
ATOM 566 O O . ALA A 1 76 ? 8.601 48.314 64.950 1.00 38.20 248 ALA A O 1
ATOM 568 N N . LEU A 1 77 ? 9.498 48.944 66.927 1.00 38.00 249 LEU A N 1
ATOM 569 C CA . LEU A 1 77 ? 9.331 50.373 66.615 1.00 38.80 249 LEU A CA 1
ATOM 570 C C . LEU A 1 77 ? 10.503 50.963 65.807 1.00 38.92 249 LEU A C 1
ATOM 571 O O . LEU A 1 77 ? 10.510 52.154 65.517 1.00 39.66 249 LEU A O 1
ATOM 576 N N . GLY A 1 78 ? 11.511 50.144 65.526 1.00 38.96 250 GLY A N 1
ATOM 577 C CA . GLY A 1 78 ? 12.591 50.505 64.619 1.00 38.96 250 GLY A CA 1
ATOM 578 C C . GLY A 1 78 ? 13.976 50.625 65.215 1.00 38.64 250 GLY A C 1
ATOM 579 O O . GLY A 1 78 ? 14.917 50.907 64.491 1.00 38.67 250 GLY A O 1
ATOM 580 N N . ALA A 1 79 ? 14.120 50.433 66.527 1.00 38.08 251 ALA A N 1
ATOM 581 C CA . ALA A 1 79 ? 15.417 50.638 67.170 1.00 37.62 251 ALA A CA 1
ATOM 582 C C . ALA A 1 79 ? 16.346 49.451 66.883 1.00 37.62 251 ALA A C 1
ATOM 583 O O . ALA A 1 79 ? 15.893 48.322 66.698 1.00 37.17 251 ALA A O 1
ATOM 585 N N . GLN A 1 80 ? 17.641 49.722 66.916 1.00 37.23 252 GLN A N 1
ATOM 586 C CA . GLN A 1 80 ? 18.646 48.671 67.023 1.00 38.16 252 GLN A CA 1
ATOM 587 C C . GLN A 1 80 ? 19.156 48.673 68.442 1.00 37.25 252 GLN A C 1
ATOM 588 O O . GLN A 1 80 ? 19.510 49.741 68.971 1.00 37.01 252 GLN A O 1
ATOM 594 N N . CYS A 1 81 ? 19.202 47.486 69.052 1.00 35.91 253 CYS A N 1
ATOM 595 C CA . CYS A 1 81 ? 19.573 47.363 70.458 1.00 35.85 253 CYS A CA 1
ATOM 596 C C . CYS A 1 81 ? 20.733 46.403 70.734 1.00 34.61 253 CYS A C 1
ATOM 597 O O . CYS A 1 81 ? 20.838 45.357 70.105 1.00 35.62 253 CYS A O 1
ATOM 600 N N . ARG A 1 82 ? 21.566 46.772 71.703 1.00 33.58 254 ARG A N 1
ATOM 601 C CA A ARG A 1 82 ? 22.511 45.854 72.350 0.50 33.70 254 ARG A CA 1
ATOM 602 C CA B ARG A 1 82 ? 22.491 45.851 72.332 0.50 32.26 254 ARG A CA 1
ATOM 603 C C . ARG A 1 82 ? 22.196 45.940 73.825 1.00 33.14 254 ARG A C 1
ATOM 604 O O . ARG A 1 82 ? 21.851 47.017 74.320 1.00 32.11 254 ARG A O 1
ATOM 619 N N . TRP A 1 83 ? 22.328 44.805 74.514 1.00 33.36 255 TRP A N 1
ATOM 620 C CA . TRP A 1 83 ? 21.964 44.660 75.916 1.00 33.57 255 TRP A CA 1
ATOM 621 C C . TRP A 1 83 ? 22.986 43.915 76.787 1.00 33.42 255 TRP A C 1
ATOM 622 O O . TRP A 1 83 ? 23.659 42.979 76.343 1.00 34.40 255 TRP A O 1
ATOM 633 N N . ALA A 1 84 ? 23.038 44.327 78.047 1.00 33.57 256 ALA A N 1
ATOM 634 C CA . ALA A 1 84 ? 23.792 43.690 79.114 1.00 33.15 256 ALA A CA 1
ATOM 635 C C . ALA A 1 84 ? 22.891 43.655 80.371 1.00 33.42 256 ALA A C 1
ATOM 636 O O . ALA A 1 84 ? 21.905 44.406 80.447 1.00 33.01 256 ALA A O 1
ATOM 638 N N . ALA A 1 85 ? 23.211 42.800 81.343 1.00 32.97 257 ALA A N 1
ATOM 639 C CA . ALA A 1 85 ? 22.467 42.738 82.606 1.00 33.08 257 ALA A CA 1
ATOM 640 C C . ALA A 1 85 ? 22.927 43.813 83.567 1.00 34.35 257 ALA A C 1
ATOM 641 O O . ALA A 1 85 ? 24.100 44.256 83.523 1.00 34.33 257 ALA A O 1
ATOM 643 N N . CYS A 1 86 ? 22.014 44.257 84.439 1.00 35.55 258 CYS A N 1
ATOM 644 C CA . CYS A 1 86 ? 22.362 45.282 85.435 1.00 36.99 258 CYS A CA 1
ATOM 645 C C . CYS A 1 86 ? 22.704 44.645 86.785 1.00 38.00 258 CYS A C 1
ATOM 646 O O . CYS A 1 86 ? 23.090 45.338 87.704 1.00 37.87 258 CYS A O 1
ATOM 649 N N . ASN A 1 87 ? 22.574 43.324 86.870 1.00 39.81 259 ASN A N 1
ATOM 650 C CA . ASN A 1 87 ? 22.794 42.563 88.100 1.00 41.03 259 ASN A CA 1
ATOM 651 C C . ASN A 1 87 ? 23.410 41.212 87.738 1.00 42.04 259 ASN A C 1
ATOM 652 O O . ASN A 1 87 ? 22.993 40.578 86.753 1.00 41.76 259 ASN A O 1
ATOM 657 N N . ILE A 1 88 ? 24.387 40.770 88.538 1.00 42.62 260 ILE A N 1
ATOM 658 C CA . ILE A 1 88 ? 25.115 39.512 88.265 1.00 43.10 260 ILE A CA 1
ATOM 659 C C . ILE A 1 88 ? 24.335 38.199 88.457 1.00 43.28 260 ILE A C 1
ATOM 660 O O . ILE A 1 88 ? 24.730 37.162 87.910 1.00 42.90 260 ILE A O 1
ATOM 665 N N . TYR A 1 89 ? 23.214 38.250 89.176 1.00 42.93 261 TYR A N 1
ATOM 666 C CA . TYR A 1 89 ? 22.466 37.055 89.514 1.00 43.21 261 TYR A CA 1
ATOM 667 C C . TYR A 1 89 ? 21.116 36.932 88.846 1.00 41.68 261 TYR A C 1
ATOM 668 O O . TYR A 1 89 ? 20.568 35.851 88.846 1.00 40.56 261 TYR A O 1
ATOM 677 N N . SER A 1 90 ? 20.559 38.023 88.313 1.00 40.38 262 SER A N 1
ATOM 678 C CA . SER A 1 90 ? 19.128 38.028 87.942 1.00 39.87 262 SER A CA 1
ATOM 679 C C . SER A 1 90 ? 18.834 37.492 86.544 1.00 38.88 262 SER A C 1
ATOM 680 O O . SER A 1 90 ? 17.680 37.164 86.234 1.00 38.47 262 SER A O 1
ATOM 683 N N . THR A 1 91 ? 19.858 37.362 85.700 1.00 38.45 263 THR A N 1
ATOM 684 C CA . THR A 1 91 ? 19.601 36.972 84.309 1.00 37.66 263 THR A CA 1
ATOM 685 C C . THR A 1 91 ? 18.932 35.629 84.228 1.00 37.33 263 THR A C 1
ATOM 686 O O . THR A 1 91 ? 19.348 34.721 84.904 1.00 36.90 263 THR A O 1
ATOM 690 N N . LEU A 1 92 ? 17.878 35.530 83.419 1.00 37.86 264 LEU A N 1
ATOM 691 C CA . LEU A 1 92 ? 17.292 34.243 83.041 1.00 38.05 264 LEU A CA 1
ATOM 692 C C . LEU A 1 92 ? 17.985 33.786 81.749 1.00 37.46 264 LEU A C 1
ATOM 693 O O . LEU A 1 92 ? 17.800 34.353 80.676 1.00 36.12 264 LEU A O 1
ATOM 698 N N . ASN A 1 93 ? 18.802 32.756 81.886 1.00 37.81 265 ASN A N 1
ATOM 699 C CA . ASN A 1 93 ? 19.692 32.299 80.826 1.00 37.65 265 ASN A CA 1
ATOM 700 C C . ASN A 1 93 ? 18.941 31.898 79.565 1.00 37.45 265 ASN A C 1
ATOM 701 O O . ASN A 1 93 ? 19.372 32.177 78.441 1.00 36.85 265 ASN A O 1
ATOM 706 N N . GLU A 1 94 ? 17.832 31.202 79.756 1.00 37.68 266 GLU A N 1
ATOM 707 C CA . GLU A 1 94 ? 17.033 30.771 78.637 1.00 37.85 266 GLU A CA 1
ATOM 708 C C . GLU A 1 94 ? 16.485 31.968 77.834 1.00 37.74 266 GLU A C 1
ATOM 709 O O . GLU A 1 94 ? 16.434 31.894 76.605 1.00 37.41 266 GLU A O 1
ATOM 715 N N . VAL A 1 95 ? 16.117 33.061 78.526 1.00 37.04 267 VAL A N 1
ATOM 716 C CA . VAL A 1 95 ? 15.634 34.290 77.867 1.00 36.44 267 VAL A CA 1
ATOM 717 C C . VAL A 1 95 ? 16.772 34.993 77.112 1.00 35.79 267 VAL A C 1
ATOM 718 O O . VAL A 1 95 ? 16.612 35.424 75.982 1.00 35.45 267 VAL A O 1
ATOM 722 N N . ALA A 1 96 ? 17.931 35.073 77.743 1.00 35.85 268 ALA A N 1
ATOM 723 C CA . ALA A 1 96 ? 19.092 35.631 77.107 1.00 36.30 268 ALA A CA 1
ATOM 724 C C . ALA A 1 96 ? 19.395 34.883 75.786 1.00 36.57 268 ALA A C 1
ATOM 725 O O . ALA A 1 96 ? 19.758 35.503 74.775 1.00 36.56 268 ALA A O 1
ATOM 727 N N . ALA A 1 97 ? 19.228 33.557 75.803 1.00 37.03 269 ALA A N 1
ATOM 728 C CA . ALA A 1 97 ? 19.473 32.726 74.620 1.00 36.64 269 ALA A CA 1
ATOM 729 C C . ALA A 1 97 ? 18.431 32.961 73.524 1.00 35.84 269 ALA A C 1
ATOM 730 O O . ALA A 1 97 ? 18.773 33.037 72.322 1.00 35.46 269 ALA A O 1
ATOM 732 N N . ALA A 1 98 ? 17.161 33.057 73.922 1.00 35.48 270 ALA A N 1
ATOM 733 C CA . ALA A 1 98 ? 16.083 33.367 72.953 1.00 35.67 270 ALA A CA 1
ATOM 734 C C . ALA A 1 98 ? 16.382 34.678 72.260 1.00 35.07 270 ALA A C 1
ATOM 735 O O . ALA A 1 98 ? 16.216 34.805 71.037 1.00 36.04 270 ALA A O 1
ATOM 737 N N . LEU A 1 99 ? 16.829 35.647 73.040 1.00 35.00 271 LEU A N 1
ATOM 738 C CA . LEU A 1 99 ? 17.175 36.954 72.499 1.00 35.42 271 LEU A CA 1
ATOM 739 C C . LEU A 1 99 ? 18.347 36.848 71.527 1.00 35.64 271 LEU A C 1
ATOM 740 O O . LEU A 1 99 ? 18.269 37.323 70.398 1.00 35.38 271 LEU A O 1
ATOM 745 N N . ALA A 1 100 ? 19.428 36.234 71.989 1.00 36.76 272 ALA A N 1
ATOM 746 C CA . ALA A 1 100 ? 20.625 36.025 71.165 1.00 37.51 272 ALA A CA 1
ATOM 747 C C . ALA A 1 100 ? 20.290 35.315 69.842 1.00 38.73 272 ALA A C 1
ATOM 748 O O . ALA A 1 100 ? 20.841 35.648 68.794 1.00 38.35 272 ALA A O 1
ATOM 750 N N . GLU A 1 101 ? 19.368 34.358 69.896 1.00 40.65 273 GLU A N 1
ATOM 751 C CA . GLU A 1 101 ? 18.957 33.634 68.705 1.00 41.58 273 GLU A CA 1
ATOM 752 C C . GLU A 1 101 ? 18.134 34.510 67.744 1.00 42.39 273 GLU A C 1
ATOM 753 O O . GLU A 1 101 ? 18.228 34.348 66.530 1.00 43.00 273 GLU A O 1
ATOM 759 N N . SER A 1 102 ? 17.325 35.435 68.278 1.00 42.46 274 SER A N 1
ATOM 760 C CA . SER A 1 102 ? 16.573 36.372 67.433 1.00 42.18 274 SER A CA 1
ATOM 761 C C . SER A 1 102 ? 17.451 37.499 66.875 1.00 42.07 274 SER A C 1
ATOM 762 O O . SER A 1 102 ? 16.958 38.338 66.130 1.00 42.17 274 SER A O 1
ATOM 765 N N . GLY A 1 103 ? 18.719 37.560 67.282 1.00 41.34 275 GLY A N 1
ATOM 766 C CA . GLY A 1 103 ? 19.665 38.523 66.728 1.00 40.82 275 GLY A CA 1
ATOM 767 C C . GLY A 1 103 ? 20.017 39.716 67.604 1.00 40.64 275 GLY A C 1
ATOM 768 O O . GLY A 1 103 ? 20.684 40.653 67.137 1.00 40.13 275 GLY A O 1
ATOM 769 N N . PHE A 1 104 ? 19.581 39.707 68.871 1.00 40.20 276 PHE A N 1
ATOM 770 C CA . PHE A 1 104 ? 19.965 40.777 69.801 1.00 39.39 276 PHE A CA 1
ATOM 771 C C . PHE A 1 104 ? 21.356 40.501 70.307 1.00 38.50 276 PHE A C 1
ATOM 772 O O . PHE A 1 104 ? 21.615 39.403 70.772 1.00 38.14 276 PHE A O 1
ATOM 780 N N . PRO A 1 105 ? 22.281 41.469 70.177 1.00 37.99 277 PRO A N 1
ATOM 781 C CA . PRO A 1 105 ? 23.515 41.323 70.915 1.00 37.59 277 PRO A CA 1
ATOM 782 C C . PRO A 1 105 ? 23.295 41.509 72.405 1.00 37.30 277 PRO A C 1
ATOM 783 O O . PRO A 1 105 ? 23.276 42.631 72.914 1.00 38.00 277 PRO A O 1
ATOM 787 N N . VAL A 1 106 ? 23.126 40.390 73.095 1.00 36.69 278 VAL A N 1
ATOM 788 C CA . VAL A 1 106 ? 22.990 40.382 74.548 1.00 35.77 278 VAL A CA 1
ATOM 789 C C . VAL A 1 106 ? 24.209 39.703 75.188 1.00 35.10 278 VAL A C 1
ATOM 790 O O . VAL A 1 106 ? 24.604 38.601 74.805 1.00 34.39 278 VAL A O 1
ATOM 794 N N . PHE A 1 107 ? 24.761 40.365 76.199 1.00 35.26 279 PHE A N 1
ATOM 795 C CA . PHE A 1 107 ? 25.903 39.875 76.954 1.00 34.70 279 PHE A CA 1
ATOM 796 C C . PHE A 1 107 ? 25.495 39.728 78.411 1.00 34.76 279 PHE A C 1
ATOM 797 O O . PHE A 1 107 ? 25.506 40.680 79.178 1.00 34.92 279 PHE A O 1
ATOM 805 N N . ALA A 1 108 ? 25.090 38.517 78.776 1.00 35.18 280 ALA A N 1
ATOM 806 C CA . ALA A 1 108 ? 24.453 38.288 80.062 1.00 35.84 280 ALA A CA 1
ATOM 807 C C . ALA A 1 108 ? 24.299 36.816 80.388 1.00 36.15 280 ALA A C 1
ATOM 808 O O . ALA A 1 108 ? 23.871 36.033 79.535 1.00 36.20 280 ALA A O 1
ATOM 810 N N . TRP A 1 109 ? 24.640 36.462 81.630 1.00 36.80 281 TRP A N 1
ATOM 811 C CA . TRP A 1 109 ? 24.321 35.139 82.173 1.00 38.36 281 TRP A CA 1
ATOM 812 C C . TRP A 1 109 ? 24.182 35.178 83.700 1.00 39.68 281 TRP A C 1
ATOM 813 O O . TRP A 1 109 ? 24.673 36.090 84.360 1.00 38.97 281 TRP A O 1
ATOM 824 N N . LYS A 1 110 ? 23.458 34.210 84.253 1.00 41.72 282 LYS A N 1
ATOM 825 C CA . LYS A 1 110 ? 23.322 34.117 85.694 1.00 43.56 282 LYS A CA 1
ATOM 826 C C . LYS A 1 110 ? 24.669 33.732 86.327 1.00 44.29 282 LYS A C 1
ATOM 827 O O . LYS A 1 110 ? 25.336 32.813 85.853 1.00 44.88 282 LYS A O 1
ATOM 833 N N . GLY A 1 111 ? 25.078 34.470 87.353 1.00 45.18 283 GLY A N 1
ATOM 834 C CA . GLY A 1 111 ? 26.278 34.167 88.121 1.00 45.87 283 GLY A CA 1
ATOM 835 C C . GLY A 1 111 ? 27.555 34.680 87.485 1.00 46.81 283 GLY A C 1
ATOM 836 O O . GLY A 1 111 ? 28.593 33.993 87.514 1.00 47.34 283 GLY A O 1
ATOM 837 N N . GLU A 1 112 ? 27.481 35.866 86.885 1.00 46.65 284 GLU A N 1
ATOM 838 C CA . GLU A 1 112 ? 28.659 36.562 86.396 1.00 46.80 284 GLU A CA 1
ATOM 839 C C . GLU A 1 112 ? 29.541 36.987 87.558 1.00 47.35 284 GLU A C 1
ATOM 840 O O . GLU A 1 112 ? 29.045 37.291 88.636 1.00 47.64 284 GLU A O 1
ATOM 846 N N . SER A 1 113 ? 30.848 37.026 87.325 1.00 47.79 285 SER A N 1
ATOM 847 C CA . SER A 1 113 ? 31.777 37.676 88.253 1.00 48.48 285 SER A CA 1
ATOM 848 C C . SER A 1 113 ? 31.704 39.195 88.042 1.00 48.78 285 SER A C 1
ATOM 849 O O . SER A 1 113 ? 31.083 39.657 87.077 1.00 49.05 285 SER A O 1
ATOM 852 N N . GLU A 1 114 ? 32.351 39.967 88.913 1.00 49.16 286 GLU A N 1
ATOM 853 C CA . GLU A 1 114 ? 32.378 41.422 88.758 1.00 49.58 286 GLU A CA 1
ATOM 854 C C . GLU A 1 114 ? 33.112 41.806 87.482 1.00 49.94 286 GLU A C 1
ATOM 855 O O . GLU A 1 114 ? 32.770 42.784 86.818 1.00 50.57 286 GLU A O 1
ATOM 861 N N . ASP A 1 115 ? 34.133 41.041 87.136 1.00 50.00 287 ASP A N 1
ATOM 862 C CA . ASP A 1 115 ? 34.874 41.283 85.908 1.00 50.00 287 ASP A CA 1
ATOM 863 C C . ASP A 1 115 ? 34.046 40.972 84.669 1.00 48.69 287 ASP A C 1
ATOM 864 O O . ASP A 1 115 ? 34.146 41.666 83.649 1.00 48.63 287 ASP A O 1
ATOM 869 N N . ASP A 1 116 ? 33.272 39.896 84.750 1.00 47.86 288 ASP A N 1
ATOM 870 C CA . ASP A 1 116 ? 32.354 39.521 83.689 1.00 47.57 288 ASP A CA 1
ATOM 871 C C . ASP A 1 116 ? 31.359 40.676 83.412 1.00 46.86 288 ASP A C 1
ATOM 872 O O . ASP A 1 116 ? 31.121 41.059 82.269 1.00 46.32 288 ASP A O 1
ATOM 877 N N . PHE A 1 117 ? 30.800 41.213 84.490 1.00 46.34 289 PHE A N 1
ATOM 878 C CA . PHE A 1 117 ? 29.815 42.286 84.454 1.00 45.81 289 PHE A CA 1
ATOM 879 C C . PHE A 1 117 ? 30.290 43.440 83.599 1.00 45.81 289 PHE A C 1
ATOM 880 O O . PHE A 1 117 ? 29.630 43.804 82.632 1.00 45.20 289 PHE A O 1
ATOM 888 N N . TRP A 1 118 ? 31.464 43.980 83.931 1.00 45.89 290 TRP A N 1
ATOM 889 C CA . TRP A 1 118 ? 31.992 45.149 83.226 1.00 45.83 290 TRP A CA 1
ATOM 890 C C . TRP A 1 118 ? 32.421 44.798 81.823 1.00 45.14 290 TRP A C 1
ATOM 891 O O . TRP A 1 118 ? 32.339 45.633 80.906 1.00 44.10 290 TRP A O 1
ATOM 902 N N . TRP A 1 119 ? 32.850 43.546 81.650 1.00 44.70 291 TRP A N 1
ATOM 903 C CA . TRP A 1 119 ? 33.188 43.032 80.312 1.00 43.67 291 TRP A CA 1
ATOM 904 C C . TRP A 1 119 ? 31.950 43.018 79.368 1.00 42.37 291 TRP A C 1
ATOM 905 O O . TRP A 1 119 ? 32.026 43.397 78.203 1.00 41.66 291 TRP A O 1
ATOM 916 N N . CYS A 1 120 ? 30.833 42.542 79.894 1.00 41.16 292 CYS A N 1
ATOM 917 C CA . CYS A 1 120 ? 29.553 42.476 79.158 1.00 41.00 292 CYS A CA 1
ATOM 918 C C . CYS A 1 120 ? 29.054 43.884 78.762 1.00 39.87 292 CYS A C 1
ATOM 919 O O . CYS A 1 120 ? 28.603 44.099 77.645 1.00 39.67 292 CYS A O 1
ATOM 922 N N . ILE A 1 121 ? 29.138 44.814 79.700 1.00 40.02 293 ILE A N 1
ATOM 923 C CA . ILE A 1 121 ? 28.805 46.221 79.461 1.00 40.71 293 ILE A CA 1
ATOM 924 C C . ILE A 1 121 ? 29.671 46.800 78.348 1.00 41.28 293 ILE A C 1
ATOM 925 O O . ILE A 1 121 ? 29.165 47.476 77.452 1.00 40.82 293 ILE A O 1
ATOM 930 N N . ASP A 1 122 ? 30.974 46.508 78.391 1.00 42.53 294 ASP A N 1
ATOM 931 C CA . ASP A 1 122 ? 31.883 46.949 77.345 1.00 43.29 294 ASP A CA 1
ATOM 932 C C . ASP A 1 122 ? 31.537 46.380 75.986 1.00 43.31 294 ASP A C 1
ATOM 933 O O . ASP A 1 122 ? 31.574 47.089 74.992 1.00 43.31 294 ASP A O 1
ATOM 938 N N . ARG A 1 123 ? 31.212 45.092 75.941 1.00 44.03 295 ARG A N 1
ATOM 939 C CA . ARG A 1 123 ? 30.820 44.438 74.689 1.00 44.35 295 ARG A CA 1
ATOM 940 C C . ARG A 1 123 ? 29.504 45.013 74.149 1.00 44.89 295 ARG A C 1
ATOM 941 O O . ARG A 1 123 ? 29.276 45.112 72.928 1.00 43.56 295 ARG A O 1
ATOM 949 N N . CYS A 1 124 ? 28.623 45.382 75.073 1.00 45.26 296 CYS A N 1
ATOM 950 C CA . CYS A 1 124 ? 27.310 45.881 74.702 1.00 45.37 296 CYS A CA 1
ATOM 951 C C . CYS A 1 124 ? 27.486 47.228 74.024 1.00 45.89 296 CYS A C 1
ATOM 952 O O . CYS A 1 124 ? 26.863 47.531 73.004 1.00 45.68 296 CYS A O 1
ATOM 955 N N . VAL A 1 125 ? 28.398 48.004 74.575 1.00 47.14 297 VAL A N 1
ATOM 956 C CA . VAL A 1 125 ? 28.580 49.398 74.217 1.00 49.01 297 VAL A CA 1
ATOM 957 C C . VAL A 1 125 ? 29.609 49.641 73.109 1.00 50.34 297 VAL A C 1
ATOM 958 O O . VAL A 1 125 ? 29.383 50.456 72.210 1.00 50.11 297 VAL A O 1
ATOM 962 N N . ASN A 1 126 ? 30.736 48.932 73.195 1.00 52.54 298 ASN A N 1
ATOM 963 C CA . ASN A 1 126 ? 31.909 49.170 72.349 1.00 53.46 298 ASN A CA 1
ATOM 964 C C . ASN A 1 126 ? 32.020 48.075 71.308 1.00 54.17 298 ASN A C 1
ATOM 965 O O . ASN A 1 126 ? 32.437 46.950 71.618 1.00 54.39 298 ASN A O 1
ATOM 970 N N . VAL A 1 127 ? 31.634 48.406 70.081 1.00 55.07 299 VAL A N 1
ATOM 971 C CA . VAL A 1 127 ? 31.608 47.442 68.987 1.00 55.94 299 VAL A CA 1
ATOM 972 C C . VAL A 1 127 ? 31.913 48.203 67.702 1.00 57.20 299 VAL A C 1
ATOM 973 O O . VAL A 1 127 ? 31.387 49.285 67.484 1.00 57.23 299 VAL A O 1
ATOM 977 N N . GLU A 1 128 ? 32.796 47.649 66.871 1.00 58.60 300 GLU A N 1
ATOM 978 C CA . GLU A 1 128 ? 33.201 48.313 65.639 1.00 59.67 300 GLU A CA 1
ATOM 979 C C . GLU A 1 128 ? 32.009 48.414 64.697 1.00 58.88 300 GLU A C 1
ATOM 980 O O . GLU A 1 128 ? 31.324 47.423 64.468 1.00 59.00 300 GLU A O 1
ATOM 986 N N . GLY A 1 129 ? 31.755 49.625 64.193 1.00 58.48 301 GLY A N 1
ATOM 987 C CA . GLY A 1 129 ? 30.747 49.881 63.153 1.00 58.00 301 GLY A CA 1
ATOM 988 C C . GLY A 1 129 ? 29.350 50.270 63.636 1.00 57.68 301 GLY A C 1
ATOM 989 O O . GLY A 1 129 ? 28.376 50.160 62.888 1.00 58.02 301 GLY A O 1
ATOM 990 N N . TRP A 1 130 ? 29.239 50.723 64.880 1.00 56.35 302 TRP A N 1
ATOM 991 C CA . TRP A 1 130 ? 27.926 50.955 65.512 1.00 55.55 302 TRP A CA 1
ATOM 992 C C . TRP A 1 130 ? 28.152 51.763 66.771 1.00 54.89 302 TRP A C 1
ATOM 993 O O . TRP A 1 130 ? 28.798 51.264 67.703 1.00 54.61 302 TRP A O 1
ATOM 1004 N N . GLN A 1 131 ? 27.683 53.013 66.777 1.00 54.09 303 GLN A N 1
ATOM 1005 C CA . GLN A 1 131 ? 27.724 53.850 67.980 1.00 54.14 303 GLN A CA 1
ATOM 1006 C C . GLN A 1 131 ? 26.307 53.987 68.566 1.00 52.31 303 GLN A C 1
ATOM 1007 O O . GLN A 1 131 ? 25.355 54.235 67.827 1.00 52.23 303 GLN A O 1
ATOM 1013 N N . PRO A 1 132 ? 26.168 53.828 69.890 1.00 50.31 304 PRO A N 1
ATOM 1014 C CA . PRO A 1 132 ? 24.846 54.044 70.484 1.00 48.89 304 PRO A CA 1
ATOM 1015 C C . PRO A 1 132 ? 24.381 55.516 70.459 1.00 47.88 304 PRO A C 1
ATOM 1016 O O . PRO A 1 132 ? 25.182 56.443 70.562 1.00 47.35 304 PRO A O 1
ATOM 1020 N N . ASN A 1 133 ? 23.074 55.661 70.312 1.00 46.55 305 ASN A N 1
ATOM 1021 C CA . ASN A 1 133 ? 22.305 56.924 70.323 1.00 46.32 305 ASN A CA 1
ATOM 1022 C C . ASN A 1 133 ? 21.612 57.207 71.641 1.00 43.94 305 ASN A C 1
ATOM 1023 O O . ASN A 1 133 ? 21.338 58.356 71.994 1.00 42.55 305 ASN A O 1
ATOM 1028 N N . MET A 1 134 ? 21.206 56.116 72.277 1.00 41.98 306 MET A N 1
ATOM 1029 C CA . MET A 1 134 ? 20.324 56.154 73.418 1.00 40.94 306 MET A CA 1
ATOM 1030 C C . MET A 1 134 ? 20.816 55.143 74.456 1.00 39.30 306 MET A C 1
ATOM 1031 O O . MET A 1 134 ? 21.325 54.080 74.098 1.00 38.13 306 MET A O 1
ATOM 1036 N N . ILE A 1 135 ? 20.696 55.524 75.726 1.00 37.97 307 ILE A N 1
ATOM 1037 C CA . ILE A 1 135 ? 20.913 54.644 76.865 1.00 37.10 307 ILE A CA 1
ATOM 1038 C C . ILE A 1 135 ? 19.609 54.400 77.651 1.00 35.68 307 ILE A C 1
ATOM 1039 O O . ILE A 1 135 ? 18.881 55.328 77.965 1.00 34.86 307 ILE A O 1
ATOM 1044 N N . LEU A 1 136 ? 19.355 53.139 77.970 1.00 34.47 308 LEU A N 1
ATOM 1045 C CA . LEU A 1 136 ? 18.343 52.734 78.935 1.00 33.68 308 LEU A CA 1
ATOM 1046 C C . LEU A 1 136 ? 19.065 51.940 80.025 1.00 33.83 308 LEU A C 1
ATOM 1047 O O . LEU A 1 136 ? 19.643 50.866 79.768 1.00 32.40 308 LEU A O 1
ATOM 1052 N N . ASP A 1 137 ? 19.023 52.468 81.238 1.00 34.07 309 ASP A N 1
ATOM 1053 C CA . ASP A 1 137 ? 19.865 51.982 82.306 1.00 35.31 309 ASP A CA 1
ATOM 1054 C C . ASP A 1 137 ? 19.009 51.821 83.561 1.00 36.37 309 ASP A C 1
ATOM 1055 O O . ASP A 1 137 ? 18.143 52.667 83.865 1.00 36.02 309 ASP A O 1
ATOM 1060 N N . ASP A 1 138 ? 19.268 50.731 84.282 1.00 37.55 310 ASP A N 1
ATOM 1061 C CA . ASP A 1 138 ? 18.737 50.508 85.614 1.00 38.29 310 ASP A CA 1
ATOM 1062 C C . ASP A 1 138 ? 19.926 50.376 86.584 1.00 39.38 310 ASP A C 1
ATOM 1063 O O . ASP A 1 138 ? 20.386 49.282 86.889 1.00 39.29 310 ASP A O 1
ATOM 1068 N N . GLY A 1 139 ? 20.440 51.517 87.025 1.00 40.33 311 GLY A N 1
ATOM 1069 C CA . GLY A 1 139 ? 21.446 51.572 88.076 1.00 40.76 311 GLY A CA 1
ATOM 1070 C C . GLY A 1 139 ? 22.579 52.533 87.785 1.00 41.13 311 GLY A C 1
ATOM 1071 O O . GLY A 1 139 ? 23.360 52.850 88.667 1.00 42.04 311 GLY A O 1
ATOM 1072 N N . GLY A 1 140 ? 22.702 52.970 86.542 1.00 40.95 312 GLY A N 1
ATOM 1073 C CA . GLY A 1 140 ? 23.748 53.919 86.194 1.00 41.61 312 GLY A CA 1
ATOM 1074 C C . GLY A 1 140 ? 25.123 53.362 85.843 1.00 41.56 312 GLY A C 1
ATOM 1075 O O . GLY A 1 140 ? 26.004 54.122 85.463 1.00 41.50 312 GLY A O 1
ATOM 1076 N N . ASP A 1 141 ? 25.312 52.050 85.952 1.00 41.70 313 ASP A N 1
ATOM 1077 C CA . ASP A 1 141 ? 26.625 51.450 85.685 1.00 42.04 313 ASP A CA 1
ATOM 1078 C C . ASP A 1 141 ? 26.987 51.528 84.213 1.00 42.07 313 ASP A C 1
ATOM 1079 O O . ASP A 1 141 ? 28.151 51.782 83.872 1.00 42.25 313 ASP A O 1
ATOM 1084 N N . LEU A 1 142 ? 26.010 51.312 83.332 1.00 41.60 314 LEU A N 1
ATOM 1085 C CA . LEU A 1 142 ? 26.288 51.399 81.898 1.00 41.58 314 LEU A CA 1
ATOM 1086 C C . LEU A 1 142 ? 26.570 52.836 81.514 1.00 41.97 314 LEU A C 1
ATOM 1087 O O . LEU A 1 142 ? 27.475 53.113 80.726 1.00 41.83 314 LEU A O 1
ATOM 1092 N N . THR A 1 143 ? 25.771 53.746 82.061 1.00 42.74 315 THR A N 1
ATOM 1093 C CA . THR A 1 143 ? 25.912 55.181 81.807 1.00 43.13 315 THR A CA 1
ATOM 1094 C C . THR A 1 143 ? 27.281 55.658 82.269 1.00 44.30 315 THR A C 1
ATOM 1095 O O . THR A 1 143 ? 28.013 56.313 81.524 1.00 42.72 315 THR A O 1
ATOM 1099 N N . HIS A 1 144 ? 27.611 55.296 83.505 1.00 46.20 316 HIS A N 1
ATOM 1100 C CA . HIS A 1 144 ? 28.921 55.588 84.079 1.00 48.25 316 HIS A CA 1
ATOM 1101 C C . HIS A 1 144 ? 30.079 55.057 83.194 1.00 48.17 316 HIS A C 1
ATOM 1102 O O . HIS A 1 144 ? 31.031 55.782 82.920 1.00 48.10 316 HIS A O 1
ATOM 1109 N N . TRP A 1 145 ? 29.963 53.810 82.739 1.00 48.50 317 TRP A N 1
ATOM 1110 C CA . TRP A 1 145 ? 30.986 53.165 81.920 1.00 48.96 317 TRP A CA 1
ATOM 1111 C C . TRP A 1 145 ? 31.271 53.942 80.649 1.00 49.62 317 TRP A C 1
ATOM 1112 O O . TRP A 1 145 ? 32.429 54.138 80.293 1.00 50.19 317 TRP A O 1
ATOM 1123 N N . ILE A 1 146 ? 30.223 54.408 79.982 1.00 50.17 318 ILE A N 1
ATOM 1124 C CA . ILE A 1 146 ? 30.376 55.196 78.760 1.00 50.67 318 ILE A CA 1
ATOM 1125 C C . ILE A 1 146 ? 30.936 56.589 79.060 1.00 52.16 318 ILE A C 1
ATOM 1126 O O . ILE A 1 146 ? 31.782 57.102 78.328 1.00 51.49 318 ILE A O 1
ATOM 1131 N N . TYR A 1 147 ? 30.426 57.214 80.117 1.00 53.62 319 TYR A N 1
ATOM 1132 C CA . TYR A 1 147 ? 30.918 58.519 80.527 1.00 55.32 319 TYR A CA 1
ATOM 1133 C C . TYR A 1 147 ? 32.453 58.457 80.728 1.00 55.57 319 TYR A C 1
ATOM 1134 O O . TYR A 1 147 ? 33.181 59.212 80.100 1.00 55.65 319 TYR A O 1
ATOM 1143 N N . LYS A 1 148 ? 32.924 57.513 81.548 1.00 56.25 320 LYS A N 1
ATOM 1144 C CA . LYS A 1 148 ? 34.358 57.377 81.876 1.00 56.74 320 LYS A CA 1
ATOM 1145 C C . LYS A 1 148 ? 35.250 56.856 80.754 1.00 56.90 320 LYS A C 1
ATOM 1146 O O . LYS A 1 148 ? 36.325 57.404 80.522 1.00 57.19 320 LYS A O 1
ATOM 1152 N N . LYS A 1 149 ? 34.822 55.802 80.070 1.00 56.97 321 LYS A N 1
ATOM 1153 C CA . LYS A 1 149 ? 35.693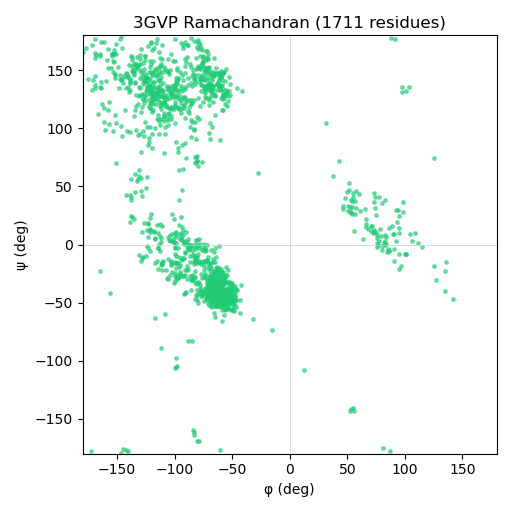 55.096 79.131 1.00 57.16 321 LYS A CA 1
ATOM 1154 C C . LYS A 1 149 ? 35.571 55.598 77.708 1.00 57.00 321 LYS A C 1
ATOM 1155 O O . LYS A 1 149 ? 36.511 55.462 76.937 1.00 57.30 321 LYS A O 1
ATOM 1161 N N . TYR A 1 150 ? 34.411 56.142 77.347 1.00 56.84 322 TYR A N 1
ATOM 1162 C CA . TYR A 1 150 ? 34.157 56.617 75.983 1.00 56.91 322 TYR A CA 1
ATOM 1163 C C . TYR A 1 150 ? 33.499 57.990 76.005 1.00 57.14 322 TYR A C 1
ATOM 1164 O O . TYR A 1 150 ? 32.393 58.168 75.481 1.00 56.86 322 TYR A O 1
ATOM 1173 N N . PRO A 1 151 ? 34.196 58.978 76.591 1.00 57.74 323 PRO A N 1
ATOM 1174 C CA . PRO A 1 151 ? 33.601 60.296 76.812 1.00 57.76 323 PRO A CA 1
ATOM 1175 C C . PRO A 1 151 ? 33.214 61.042 75.536 1.00 57.99 323 PRO A C 1
ATOM 1176 O O . PRO A 1 151 ? 32.356 61.921 75.597 1.00 57.90 323 PRO A O 1
ATOM 1180 N N . ASN A 1 152 ? 33.820 60.698 74.401 1.00 58.23 324 ASN A N 1
ATOM 1181 C CA . ASN A 1 152 ? 33.419 61.280 73.115 1.00 58.54 324 ASN A CA 1
ATOM 1182 C C . ASN A 1 152 ? 32.139 60.649 72.559 1.00 58.48 324 ASN A C 1
ATOM 1183 O O . ASN A 1 152 ? 31.338 61.329 71.917 1.00 58.37 324 ASN A O 1
ATOM 1188 N N . MET A 1 153 ? 31.955 59.347 72.789 1.00 58.34 325 MET A N 1
ATOM 1189 C CA . MET A 1 153 ? 30.687 58.672 72.454 1.00 58.06 325 MET A CA 1
ATOM 1190 C C . MET A 1 153 ? 29.550 59.253 73.305 1.00 57.38 325 MET A C 1
ATOM 1191 O O . MET A 1 153 ? 28.454 59.516 72.793 1.00 57.06 325 MET A O 1
ATOM 1196 N N . PHE A 1 154 ? 29.835 59.443 74.592 1.00 56.57 326 PHE A N 1
ATOM 1197 C CA . PHE A 1 154 ? 28.885 60.007 75.548 1.00 56.81 326 PHE A CA 1
ATOM 1198 C C . PHE A 1 154 ? 28.300 61.351 75.100 1.00 57.15 326 PHE A C 1
ATOM 1199 O O . PHE A 1 154 ? 27.084 61.554 75.157 1.00 56.87 326 PHE A O 1
ATOM 1207 N N . LYS A 1 155 ? 29.170 62.249 74.643 1.00 57.36 327 LYS A N 1
ATOM 1208 C CA . LYS A 1 155 ? 28.759 63.589 74.195 1.00 57.86 327 LYS A CA 1
ATOM 1209 C C . LYS A 1 155 ? 27.724 63.514 73.085 1.00 56.75 327 LYS A C 1
ATOM 1210 O O . LYS A 1 155 ? 26.902 64.421 72.947 1.00 57.15 327 LYS A O 1
ATOM 1216 N N . LYS A 1 156 ? 27.776 62.435 72.299 1.00 55.81 328 LYS A N 1
ATOM 1217 C CA . LYS A 1 156 ? 26.867 62.220 71.154 1.00 54.24 328 LYS A CA 1
ATOM 1218 C C . LYS A 1 156 ? 25.566 61.485 71.521 1.00 53.24 328 LYS A C 1
ATOM 1219 O O . LYS A 1 156 ? 24.720 61.270 70.652 1.00 53.10 328 LYS A O 1
ATOM 1225 N N . ILE A 1 157 ? 25.387 61.085 72.778 1.00 51.43 329 ILE A N 1
ATOM 1226 C CA . ILE A 1 157 ? 24.141 60.371 73.149 1.00 50.57 329 ILE A CA 1
ATOM 1227 C C . ILE A 1 157 ? 22.946 61.355 73.107 1.00 49.15 329 ILE A C 1
ATOM 1228 O O . ILE A 1 157 ? 23.008 62.415 73.717 1.00 47.37 329 ILE A O 1
ATOM 1233 N N . LYS A 1 158 ? 21.891 61.002 72.363 1.00 48.32 330 LYS A N 1
ATOM 1234 C CA . LYS A 1 158 ? 20.673 61.815 72.299 1.00 48.21 330 LYS A CA 1
ATOM 1235 C C . LYS A 1 158 ? 19.875 61.817 73.578 1.00 46.53 330 LYS A C 1
ATOM 1236 O O . LYS A 1 158 ? 19.188 62.789 73.860 1.00 46.34 330 LYS A O 1
ATOM 1242 N N . GLY A 1 159 ? 19.909 60.722 74.333 1.00 44.11 331 GLY A N 1
ATOM 1243 C CA . GLY A 1 159 ? 19.057 60.626 75.507 1.00 41.84 331 GLY A CA 1
ATOM 1244 C C . GLY A 1 159 ? 19.384 59.462 76.413 1.00 39.67 331 GLY A C 1
ATOM 1245 O O . GLY A 1 159 ? 19.635 58.362 75.957 1.00 37.13 331 GLY A O 1
ATOM 1246 N N . ILE A 1 160 ? 19.370 59.741 77.709 1.00 38.22 332 ILE A N 1
ATOM 1247 C CA . ILE A 1 160 ? 19.473 58.723 78.727 1.00 37.58 332 ILE A CA 1
ATOM 1248 C C . ILE A 1 160 ? 18.105 58.565 79.389 1.00 36.79 332 ILE A C 1
ATOM 1249 O O . ILE A 1 160 ? 17.503 59.542 79.828 1.00 37.03 332 ILE A O 1
ATOM 1254 N N . VAL A 1 161 ? 17.630 57.332 79.470 1.00 36.05 333 VAL A N 1
ATOM 1255 C CA . VAL A 1 161 ? 16.503 56.980 80.325 1.00 35.27 333 VAL A CA 1
ATOM 1256 C C . VAL A 1 161 ? 16.988 56.139 81.521 1.00 35.65 333 VAL A C 1
ATOM 1257 O O . VAL A 1 161 ? 17.592 55.088 81.330 1.00 35.37 333 VAL A O 1
ATOM 1261 N N . GLU A 1 162 ? 16.733 56.616 82.742 1.00 35.76 334 GLU A N 1
ATOM 1262 C CA . GLU A 1 162 ? 17.187 55.929 83.945 1.00 37.21 334 GLU A CA 1
ATOM 1263 C C . GLU A 1 162 ? 16.037 55.564 84.880 1.00 38.78 334 GLU A C 1
ATOM 1264 O O . GLU A 1 162 ? 15.129 56.352 85.129 1.00 38.73 334 GLU A O 1
ATOM 1270 N N . GLU A 1 163 ? 16.122 54.340 85.388 1.00 40.42 335 GLU A N 1
ATOM 1271 C CA . GLU A 1 163 ? 15.036 53.648 86.046 1.00 42.03 335 GLU A CA 1
ATOM 1272 C C . GLU A 1 163 ? 15.174 53.654 87.577 1.00 41.98 335 GLU A C 1
ATOM 1273 O O . GLU A 1 163 ? 14.183 53.486 88.288 1.00 41.77 335 GLU A O 1
ATOM 1279 N N . SER A 1 164 ? 16.401 53.823 88.065 1.00 42.33 336 SER A N 1
ATOM 1280 C CA . SER A 1 164 ? 16.739 53.525 89.453 1.00 42.53 336 SER A CA 1
ATOM 1281 C C . SER A 1 164 ? 16.991 54.754 90.309 1.00 43.03 336 SER A C 1
ATOM 1282 O O . SER A 1 164 ? 17.475 55.778 89.823 1.00 42.07 336 SER A O 1
ATOM 1285 N N . VAL A 1 165 ? 16.696 54.593 91.600 1.00 44.23 337 VAL A N 1
ATOM 1286 C CA . VAL A 1 165 ? 16.913 55.608 92.622 1.00 45.30 337 VAL A CA 1
ATOM 1287 C C . VAL A 1 165 ? 18.382 56.034 92.594 1.00 45.81 337 VAL A C 1
ATOM 1288 O O . VAL A 1 165 ? 18.704 57.200 92.401 1.00 46.17 337 VAL A O 1
ATOM 1292 N N . THR A 1 166 ? 19.286 55.076 92.725 1.00 46.44 338 THR A N 1
ATOM 1293 C CA . THR A 1 166 ? 20.713 55.404 92.752 1.00 47.21 338 THR A CA 1
ATOM 1294 C C . THR A 1 166 ? 21.229 55.935 91.403 1.00 46.86 338 THR A C 1
ATOM 1295 O O . THR A 1 166 ? 22.082 56.820 91.366 1.00 46.71 338 THR A O 1
ATOM 1299 N N . GLY A 1 167 ? 20.705 55.409 90.300 1.00 46.86 339 GLY A N 1
ATOM 1300 C CA . GLY A 1 167 ? 21.050 55.927 88.978 1.00 47.13 339 GLY A CA 1
ATOM 1301 C C . GLY A 1 167 ? 20.669 57.385 88.769 1.00 47.50 339 GLY A C 1
ATOM 1302 O O . GLY A 1 167 ? 21.445 58.165 88.206 1.00 46.53 339 GLY A O 1
ATOM 1303 N N . VAL A 1 168 ? 19.465 57.745 89.217 1.00 48.45 340 VAL A N 1
ATOM 1304 C CA . VAL A 1 168 ? 18.978 59.121 89.124 1.00 49.49 340 VAL A CA 1
ATOM 1305 C C . VAL A 1 168 ? 19.798 60.069 90.022 1.00 50.67 340 VAL A C 1
ATOM 1306 O O . VAL A 1 168 ? 20.188 61.156 89.598 1.00 50.18 340 VAL A O 1
ATOM 1310 N N . HIS A 1 169 ? 20.080 59.638 91.246 1.00 52.42 341 HIS A N 1
ATOM 1311 C CA . HIS A 1 169 ? 20.947 60.405 92.132 1.00 54.46 341 HIS A CA 1
ATOM 1312 C C . HIS A 1 169 ? 22.259 60.703 91.436 1.00 55.23 341 HIS A C 1
ATOM 1313 O O . HIS A 1 169 ? 22.724 61.856 91.448 1.00 55.59 341 HIS A O 1
ATOM 1320 N N . ARG A 1 170 ? 22.829 59.672 90.802 1.00 55.67 342 ARG A N 1
ATOM 1321 C CA . ARG A 1 170 ? 24.059 59.819 90.037 1.00 56.42 342 ARG A CA 1
ATOM 1322 C C . ARG A 1 170 ? 23.946 60.797 88.888 1.00 56.63 342 ARG A C 1
ATOM 1323 O O . ARG A 1 170 ? 24.876 61.547 88.628 1.00 56.74 342 ARG A O 1
ATOM 1331 N N . LEU A 1 171 ? 22.822 60.780 88.185 1.00 57.39 343 LEU A N 1
ATOM 1332 C CA . LEU A 1 171 ? 22.616 61.734 87.093 1.00 57.78 343 LEU A CA 1
ATOM 1333 C C . LEU A 1 171 ? 22.575 63.172 87.616 1.00 58.85 343 LEU A C 1
ATOM 1334 O O . LEU A 1 171 ? 23.108 64.085 86.977 1.00 57.45 343 LEU A O 1
ATOM 1339 N N . TYR A 1 172 ? 21.978 63.354 88.798 1.00 60.66 344 TYR A N 1
ATOM 1340 C CA . TYR A 1 172 ? 21.864 64.683 89.411 1.00 62.26 344 TYR A CA 1
ATOM 1341 C C . TYR A 1 172 ? 23.194 65.324 89.799 1.00 64.36 344 TYR A C 1
ATOM 1342 O O . TYR A 1 172 ? 23.227 66.470 90.234 1.00 64.89 344 TYR A O 1
ATOM 1351 N N . GLN A 1 173 ? 24.280 64.587 89.595 1.00 66.78 345 GLN A N 1
ATOM 1352 C CA . GLN A 1 173 ? 25.628 65.135 89.573 1.00 68.28 345 GLN A CA 1
ATOM 1353 C C . GLN A 1 173 ? 26.189 65.000 88.131 1.00 68.75 345 GLN A C 1
ATOM 1354 O O . GLN A 1 173 ? 26.663 63.927 87.788 1.00 68.48 345 GLN A O 1
ATOM 1360 N N . LEU A 1 174 ? 26.108 66.003 87.239 1.00 69.92 346 LEU A N 1
ATOM 1361 C CA . LEU A 1 174 ? 25.351 67.270 87.341 1.00 70.80 346 LEU A CA 1
ATOM 1362 C C . LEU A 1 174 ? 25.161 67.869 88.739 1.00 71.22 346 LEU A C 1
ATOM 1363 O O . LEU A 1 174 ? 24.799 69.038 88.880 1.00 71.62 346 LEU A O 1
ATOM 1368 N N . ALA A 1 177 ? 27.078 70.328 89.087 1.00 58.39 349 ALA A N 1
ATOM 1369 C CA . ALA A 1 177 ? 28.403 69.805 88.725 1.00 58.12 349 ALA A CA 1
ATOM 1370 C C . ALA A 1 177 ? 28.812 70.100 87.268 1.00 57.70 349 ALA A C 1
ATOM 1371 O O . ALA A 1 177 ? 29.989 70.027 86.925 1.00 57.83 349 ALA A O 1
ATOM 1373 N N . GLY A 1 178 ? 27.847 70.418 86.411 1.00 57.35 350 GLY A N 1
ATOM 1374 C CA . GLY A 1 178 ? 28.135 70.799 85.027 1.00 56.95 350 GLY A CA 1
ATOM 1375 C C . GLY A 1 178 ? 28.632 69.680 84.122 1.00 56.74 350 GLY A C 1
ATOM 1376 O O . GLY A 1 178 ? 29.071 69.942 83.003 1.00 56.15 350 GLY A O 1
ATOM 1377 N N . LYS A 1 179 ? 28.534 68.429 84.584 1.00 56.93 351 LYS A N 1
ATOM 1378 C CA . LYS A 1 179 ? 29.037 67.269 83.829 1.00 56.90 351 LYS A CA 1
ATOM 1379 C C . LYS A 1 179 ? 28.013 66.609 82.886 1.00 56.71 351 LYS A C 1
ATOM 1380 O O . LYS A 1 179 ? 28.396 65.902 81.946 1.00 56.95 351 LYS A O 1
ATOM 1382 N N . LEU A 1 180 ? 26.719 66.804 83.132 1.00 56.23 352 LEU A N 1
ATOM 1383 C CA . LEU A 1 180 ? 25.701 66.148 82.301 1.00 55.77 352 LEU A CA 1
ATOM 1384 C C . LEU A 1 180 ? 25.446 66.896 80.975 1.00 55.43 352 LEU A C 1
ATOM 1385 O O . LEU A 1 180 ? 24.565 67.756 80.896 1.00 56.19 352 LEU A O 1
ATOM 1390 N N . CYS A 1 181 ? 26.174 66.539 79.926 1.00 54.56 353 CYS A N 1
ATOM 1391 C CA . CYS A 1 181 ? 26.045 67.239 78.647 1.00 54.53 353 CYS A CA 1
ATOM 1392 C C . CYS A 1 181 ? 25.047 66.610 77.673 1.00 53.10 353 CYS A C 1
ATOM 1393 O O . CYS A 1 181 ? 25.029 66.957 76.493 1.00 53.55 353 CYS A O 1
ATOM 1396 N N . VAL A 1 182 ? 24.227 65.679 78.153 1.00 51.35 354 VAL A N 1
ATOM 1397 C CA . VAL A 1 182 ? 23.167 65.087 77.353 1.00 49.37 354 VAL A CA 1
ATOM 1398 C C . VAL A 1 182 ? 21.892 65.001 78.208 1.00 47.69 354 VAL A C 1
ATOM 1399 O O . VAL A 1 182 ? 21.974 64.887 79.441 1.00 47.48 354 VAL A O 1
ATOM 1403 N N . PRO A 1 183 ? 20.714 65.071 77.566 1.00 45.36 355 PRO A N 1
ATOM 1404 C CA . PRO A 1 183 ? 19.480 65.050 78.373 1.00 44.50 355 PRO A CA 1
ATOM 1405 C C . PRO A 1 183 ? 19.161 63.661 78.943 1.00 42.64 355 PRO A C 1
ATOM 1406 O O . PRO A 1 183 ? 19.270 62.665 78.240 1.00 41.51 355 PRO A O 1
ATOM 1410 N N . ALA A 1 184 ? 18.826 63.613 80.223 1.00 41.27 356 ALA A N 1
ATOM 1411 C CA . ALA A 1 184 ? 18.336 62.391 80.829 1.00 41.07 356 ALA A CA 1
ATOM 1412 C C . ALA A 1 184 ? 16.863 62.565 81.209 1.00 40.47 356 ALA A C 1
ATOM 1413 O O . ALA A 1 184 ? 16.423 63.670 81.550 1.00 41.35 356 ALA A O 1
ATOM 1415 N N . MET A 1 185 ? 16.120 61.472 81.125 1.00 39.24 357 MET A N 1
ATOM 1416 C CA . MET A 1 185 ? 14.751 61.397 81.624 1.00 38.67 357 MET A CA 1
ATOM 1417 C C . MET A 1 185 ? 14.685 60.452 82.832 1.00 37.49 357 MET A C 1
ATOM 1418 O O . MET A 1 185 ? 15.045 59.302 82.743 1.00 37.25 357 MET A O 1
ATOM 1423 N N . ASN A 1 186 ? 14.267 60.986 83.970 1.00 37.09 358 ASN A N 1
ATOM 1424 C CA . ASN A 1 186 ? 14.067 60.237 85.196 1.00 37.31 358 ASN A CA 1
ATOM 1425 C C . ASN A 1 186 ? 12.679 59.613 85.204 1.00 37.08 358 ASN A C 1
ATOM 1426 O O . ASN A 1 186 ? 11.681 60.307 85.394 1.00 37.66 358 ASN A O 1
ATOM 1431 N N . VAL A 1 187 ? 12.632 58.298 84.986 1.00 37.09 359 VAL A N 1
ATOM 1432 C CA . VAL A 1 187 ? 11.394 57.542 84.998 1.00 36.70 359 VAL A CA 1
ATOM 1433 C C . VAL A 1 187 ? 11.183 56.825 86.316 1.00 36.95 359 VAL A C 1
ATOM 1434 O O . VAL A 1 187 ? 10.119 56.286 86.556 1.00 36.55 359 VAL A O 1
ATOM 1438 N N . ASN A 1 188 ? 12.188 56.835 87.182 1.00 37.39 360 ASN A N 1
ATOM 1439 C CA . ASN A 1 188 ? 11.999 56.363 88.555 1.00 37.88 360 ASN A CA 1
ATOM 1440 C C . ASN A 1 188 ? 10.852 57.101 89.284 1.00 38.41 360 ASN A C 1
ATOM 1441 O O . ASN A 1 188 ? 10.032 56.472 90.014 1.00 38.78 360 ASN A O 1
ATOM 1446 N N . ASP A 1 189 ? 10.774 58.411 89.075 1.00 38.60 361 ASP A N 1
ATOM 1447 C CA . ASP A 1 189 ? 9.741 59.238 89.703 1.00 38.69 361 ASP A CA 1
ATOM 1448 C C . ASP A 1 189 ? 8.500 59.501 88.818 1.00 38.77 361 ASP A C 1
ATOM 1449 O O . ASP A 1 189 ? 7.690 60.379 89.139 1.00 38.26 361 ASP A O 1
ATOM 1454 N N . SER A 1 190 ? 8.301 58.727 87.751 1.00 38.41 362 SER A N 1
ATOM 1455 C CA . SER A 1 190 ? 7.043 58.844 87.032 1.00 38.63 362 SER A CA 1
ATOM 1456 C C . SER A 1 190 ? 5.906 58.558 88.006 1.00 38.11 362 SER A C 1
ATOM 1457 O O . SER A 1 190 ? 6.024 57.766 88.933 1.00 37.74 362 SER A O 1
ATOM 1460 N N . VAL A 1 191 ? 4.792 59.218 87.771 1.00 38.05 363 VAL A N 1
ATOM 1461 C CA . VAL A 1 191 ? 3.664 59.178 88.677 1.00 37.21 363 VAL A CA 1
ATOM 1462 C C . VAL A 1 191 ? 3.001 57.803 88.698 1.00 35.98 363 VAL A C 1
ATOM 1463 O O . VAL A 1 191 ? 2.771 57.255 89.771 1.00 35.30 363 VAL A O 1
ATOM 1467 N N . THR A 1 192 ? 2.718 57.233 87.532 1.00 35.44 364 THR A N 1
ATOM 1468 C CA . THR A 1 192 ? 2.077 55.906 87.491 1.00 35.77 364 THR A CA 1
ATOM 1469 C C . THR A 1 192 ? 2.979 54.839 88.105 1.00 36.28 364 THR A C 1
ATOM 1470 O O . THR A 1 192 ? 2.542 54.070 88.968 1.00 36.18 364 THR A O 1
ATOM 1474 N N . LYS A 1 193 ? 4.248 54.833 87.686 1.00 36.95 365 LYS A N 1
ATOM 1475 C CA . LYS A 1 193 ? 5.240 53.920 88.232 1.00 37.49 365 LYS A CA 1
ATOM 1476 C C . LYS A 1 193 ? 5.315 53.902 89.765 1.00 38.28 365 LYS A C 1
ATOM 1477 O O . LYS A 1 193 ? 5.341 52.833 90.380 1.00 37.93 365 LYS A O 1
ATOM 1483 N N . GLN A 1 194 ? 5.410 55.091 90.350 1.00 38.86 366 GLN A N 1
ATOM 1484 C CA . GLN A 1 194 ? 5.604 55.260 91.780 1.00 39.14 366 GLN A CA 1
ATOM 1485 C C . GLN A 1 194 ? 4.515 54.607 92.612 1.00 38.14 366 GLN A C 1
ATOM 1486 O O . GLN A 1 194 ? 4.818 53.947 93.586 1.00 37.36 366 GLN A O 1
ATOM 1492 N N . LYS A 1 195 ? 3.257 54.758 92.210 1.00 37.90 367 LYS A N 1
ATOM 1493 C CA . LYS A 1 195 ? 2.146 54.093 92.885 1.00 37.18 367 LYS A CA 1
ATOM 1494 C C . LYS A 1 195 ? 2.417 52.607 93.057 1.00 37.09 367 LYS A C 1
ATOM 1495 O O . LYS A 1 195 ? 2.164 52.041 94.147 1.00 36.69 367 LYS A O 1
ATOM 1497 N N . PHE A 1 196 ? 2.920 51.980 91.982 1.00 35.62 368 PHE A N 1
ATOM 1498 C CA . PHE A 1 196 ? 3.110 50.535 91.965 1.00 35.17 368 PHE A CA 1
ATOM 1499 C C . PHE A 1 196 ? 4.403 50.183 92.643 1.00 35.25 368 PHE A C 1
ATOM 1500 O O . PHE A 1 196 ? 4.398 49.342 93.491 1.00 36.52 368 PHE A O 1
ATOM 1508 N N . ASP A 1 197 ? 5.481 50.870 92.327 1.00 35.21 369 ASP A N 1
ATOM 1509 C CA . ASP A 1 197 ? 6.759 50.564 92.931 1.00 36.40 369 ASP A CA 1
ATOM 1510 C C . ASP A 1 197 ? 6.765 50.751 94.463 1.00 36.86 369 ASP A C 1
ATOM 1511 O O . ASP A 1 197 ? 7.343 49.973 95.165 1.00 36.43 369 ASP A O 1
ATOM 1516 N N . ASN A 1 198 ? 6.097 51.770 94.975 1.00 37.91 370 ASN A N 1
ATOM 1517 C CA . ASN A 1 198 ? 6.119 52.034 96.392 1.00 38.68 370 ASN A CA 1
ATOM 1518 C C . ASN A 1 198 ? 5.011 51.267 97.122 1.00 38.83 370 ASN A C 1
ATOM 1519 O O . ASN A 1 198 ? 5.243 50.142 97.613 1.00 40.87 370 ASN A O 1
ATOM 1524 N N . LEU A 1 199 ? 3.808 51.810 97.123 1.00 37.54 371 LEU A N 1
ATOM 1525 C CA . LEU A 1 199 ? 2.718 51.263 97.901 1.00 37.02 371 LEU A CA 1
ATOM 1526 C C . LEU A 1 199 ? 2.222 49.878 97.497 1.00 36.03 371 LEU A C 1
ATOM 1527 O O . LEU A 1 199 ? 2.111 48.983 98.333 1.00 33.94 371 LEU A O 1
ATOM 1532 N N . TYR A 1 200 ? 1.779 49.758 96.259 1.00 35.73 372 TYR A N 1
ATOM 1533 C CA . TYR A 1 200 ? 1.070 48.549 95.838 1.00 36.22 372 TYR A CA 1
ATOM 1534 C C . TYR A 1 200 ? 1.980 47.312 95.854 1.00 36.15 372 TYR A C 1
ATOM 1535 O O . TYR A 1 200 ? 1.582 46.253 96.302 1.00 36.90 372 TYR A O 1
ATOM 1544 N N . CYS A 1 201 ? 3.223 47.467 95.445 1.00 36.48 373 CYS A N 1
ATOM 1545 C CA . CYS A 1 201 ? 4.145 46.347 95.524 1.00 37.02 373 CYS A CA 1
ATOM 1546 C C . CYS A 1 201 ? 4.523 45.905 96.916 1.00 35.60 373 CYS A C 1
ATOM 1547 O O . CYS A 1 201 ? 4.531 44.703 97.208 1.00 33.47 373 CYS A O 1
ATOM 1550 N N . CYS A 1 202 ? 4.827 46.871 97.776 1.00 34.96 374 CYS A N 1
ATOM 1551 C CA . CYS A 1 202 ? 5.252 46.551 99.123 1.00 35.39 374 CYS A CA 1
ATOM 1552 C C . CYS A 1 202 ? 4.138 45.936 99.955 1.00 34.95 374 CYS A C 1
ATOM 1553 O O . CYS A 1 202 ? 4.382 44.999 100.697 1.00 34.46 374 CYS A O 1
ATOM 1556 N N . ARG A 1 203 ? 2.932 46.458 99.807 1.00 34.73 375 ARG A N 1
ATOM 1557 C CA . ARG A 1 203 ? 1.766 45.902 100.451 1.00 36.72 375 ARG A CA 1
ATOM 1558 C C . ARG A 1 203 ? 1.617 44.372 100.233 1.00 36.39 375 ARG A C 1
ATOM 1559 O O . ARG A 1 203 ? 1.334 43.623 101.163 1.00 37.32 375 ARG A O 1
ATOM 1567 N N . GLU A 1 204 ? 1.798 43.914 99.010 1.00 35.83 376 GLU A N 1
ATOM 1568 C CA . GLU A 1 204 ? 1.760 42.483 98.728 1.00 36.14 376 GLU A CA 1
ATOM 1569 C C . GLU A 1 204 ? 3.043 41.736 99.138 1.00 35.00 376 GLU A C 1
ATOM 1570 O O . GLU A 1 204 ? 2.970 40.627 99.708 1.00 35.46 376 GLU A O 1
ATOM 1576 N N . SER A 1 205 ? 4.184 42.335 98.806 1.00 33.28 377 SER A N 1
ATOM 1577 C CA . SER A 1 205 ? 5.507 41.755 98.994 1.00 33.25 377 SER A CA 1
ATOM 1578 C C . SER A 1 205 ? 5.766 41.365 100.424 1.00 31.41 377 SER A C 1
ATOM 1579 O O . SER A 1 205 ? 6.403 40.350 100.669 1.00 31.76 377 SER A O 1
ATOM 1582 N N . ILE A 1 206 ? 5.417 42.265 101.345 1.00 28.60 378 ILE A N 1
ATOM 1583 C CA . ILE A 1 206 ? 5.712 42.051 102.763 1.00 27.42 378 ILE A CA 1
ATOM 1584 C C . ILE A 1 206 ? 5.044 40.758 103.250 1.00 26.02 378 ILE A C 1
ATOM 1585 O O . ILE A 1 206 ? 5.681 39.941 103.913 1.00 26.41 378 ILE A O 1
ATOM 1590 N N . LEU A 1 207 ? 3.809 40.508 102.859 1.00 25.64 379 LEU A N 1
ATOM 1591 C CA . LEU A 1 207 ? 3.102 39.313 103.352 1.00 26.47 379 LEU A CA 1
ATOM 1592 C C . LEU A 1 207 ? 3.683 38.073 102.709 1.00 27.26 379 LEU A C 1
ATOM 1593 O O . LEU A 1 207 ? 3.919 37.036 103.385 1.00 27.64 379 LEU A O 1
ATOM 1598 N N . ASP A 1 208 ? 3.920 38.186 101.399 1.00 27.72 380 ASP A N 1
ATOM 1599 C CA . ASP A 1 208 ? 4.504 37.089 100.607 1.00 27.68 380 ASP A CA 1
ATOM 1600 C C . ASP A 1 208 ? 5.882 36.691 101.099 1.00 27.10 380 ASP A C 1
ATOM 1601 O O . ASP A 1 208 ? 6.139 35.513 101.312 1.00 27.51 380 ASP A O 1
ATOM 1606 N N . GLY A 1 209 ? 6.745 37.669 101.319 1.00 26.25 381 GLY A N 1
ATOM 1607 C CA . GLY A 1 209 ? 8.104 37.417 101.772 1.00 25.60 381 GLY A CA 1
ATOM 1608 C C . GLY A 1 209 ? 8.180 36.821 103.160 1.00 25.76 381 GLY A C 1
ATOM 1609 O O . GLY A 1 209 ? 9.020 35.951 103.432 1.00 26.27 381 GLY A O 1
ATOM 1610 N N . LEU A 1 210 ? 7.303 37.277 104.046 1.00 25.66 382 LEU A N 1
ATOM 1611 C CA . LEU A 1 210 ? 7.207 36.719 105.390 1.00 25.51 382 LEU A CA 1
ATOM 1612 C C . LEU A 1 210 ? 6.648 35.316 105.401 1.00 26.04 382 LEU A C 1
ATOM 1613 O O . LEU A 1 210 ? 7.124 34.480 106.137 1.00 25.34 382 LEU A O 1
ATOM 1618 N N . LYS A 1 211 ? 5.609 35.055 104.615 1.00 26.88 383 LYS A N 1
ATOM 1619 C CA . LYS A 1 211 ? 5.161 33.686 104.410 1.00 28.26 383 LYS A CA 1
ATOM 1620 C C . LYS A 1 211 ? 6.225 32.766 103.881 1.00 29.13 383 LYS A C 1
ATOM 1621 O O . LYS A 1 211 ? 6.382 31.647 104.392 1.00 28.29 383 LYS A O 1
ATOM 1627 N N . ARG A 1 212 ? 6.953 33.243 102.867 1.00 30.43 384 ARG A N 1
ATOM 1628 C CA . ARG A 1 212 ? 7.974 32.444 102.183 1.00 31.24 384 ARG A CA 1
ATOM 1629 C C . ARG A 1 212 ? 9.044 31.988 103.170 1.00 30.64 384 ARG A C 1
ATOM 1630 O O . ARG A 1 212 ? 9.470 30.843 103.143 1.00 29.30 384 ARG A O 1
ATOM 1638 N N . THR A 1 213 ? 9.503 32.928 104.005 1.00 30.11 385 THR A N 1
ATOM 1639 C CA . THR A 1 213 ? 10.642 32.724 104.867 1.00 29.23 385 THR A CA 1
ATOM 1640 C C . THR A 1 213 ? 10.325 32.090 106.204 1.00 30.01 385 THR A C 1
ATOM 1641 O O . THR A 1 213 ? 11.183 31.400 106.766 1.00 29.94 385 THR A O 1
ATOM 1645 N N . THR A 1 214 ? 9.103 32.271 106.708 1.00 29.77 386 THR A N 1
ATOM 1646 C CA . THR A 1 214 ? 8.797 31.881 108.096 1.00 29.30 386 THR A CA 1
ATOM 1647 C C . THR A 1 214 ? 7.540 31.038 108.283 1.00 29.68 386 THR A C 1
ATOM 1648 O O . THR A 1 214 ? 7.322 30.529 109.379 1.00 28.80 386 THR A O 1
ATOM 1652 N N . ASP A 1 215 ? 6.723 30.878 107.243 1.00 29.42 387 ASP A N 1
ATOM 1653 C CA . ASP A 1 215 ? 5.412 30.207 107.367 1.00 30.41 387 ASP A CA 1
ATOM 1654 C C . ASP A 1 215 ? 4.521 30.792 108.509 1.00 30.84 387 ASP A C 1
ATOM 1655 O O . ASP A 1 215 ? 3.647 30.102 109.078 1.00 31.04 387 ASP A O 1
ATOM 1660 N N . MET A 1 216 ? 4.713 32.058 108.831 1.00 30.69 388 MET A N 1
ATOM 1661 C CA . MET A 1 216 ? 4.052 32.633 110.002 1.00 31.23 388 MET A CA 1
ATOM 1662 C C . MET A 1 216 ? 2.559 32.831 109.787 1.00 30.19 388 MET A C 1
ATOM 1663 O O . MET A 1 216 ? 2.065 32.878 108.662 1.00 30.20 388 MET A O 1
ATOM 1668 N N . MET A 1 217 ? 1.839 32.963 110.876 1.00 30.07 389 MET A N 1
ATOM 1669 C CA . MET A 1 217 ? 0.554 33.587 110.829 1.00 31.52 389 MET A CA 1
ATOM 1670 C C . MET A 1 217 ? 0.755 35.042 111.266 1.00 29.60 389 MET A C 1
ATOM 1671 O O . MET A 1 217 ? 1.658 35.349 112.053 1.00 28.87 389 MET A O 1
ATOM 1676 N N . PHE A 1 218 ? -0.086 35.920 110.745 1.00 28.94 390 PHE A N 1
ATOM 1677 C CA . PHE A 1 218 ? 0.013 37.363 111.022 1.00 28.66 390 PHE A CA 1
ATOM 1678 C C . PHE A 1 218 ? -0.802 37.821 112.228 1.00 27.94 390 PHE A C 1
ATOM 1679 O O . PHE A 1 218 ? -0.497 38.848 112.831 1.00 27.45 390 PHE A O 1
ATOM 1687 N N . GLY A 1 219 ? -1.866 37.093 112.535 1.00 28.04 391 GLY A N 1
ATOM 1688 C CA . GLY A 1 219 ? -2.799 37.492 113.588 1.00 27.60 391 GLY A CA 1
ATOM 1689 C C . GLY A 1 219 ? -2.088 37.632 114.905 1.00 27.10 391 GLY A C 1
ATOM 1690 O O . GLY A 1 219 ? -1.349 36.755 115.306 1.00 27.08 391 GLY A O 1
ATOM 1691 N N . GLY A 1 220 ? -2.253 38.775 115.553 1.00 27.26 392 GLY A N 1
ATOM 1692 C CA . GLY A 1 220 ? -1.701 38.958 116.875 1.00 27.36 392 GLY A CA 1
ATOM 1693 C C . GLY A 1 220 ? -0.208 39.219 116.935 1.00 27.72 392 GLY A C 1
ATOM 1694 O O . GLY A 1 220 ? 0.316 39.425 118.025 1.00 27.90 392 GLY A O 1
ATOM 1695 N N . LYS A 1 221 ? 0.474 39.255 115.792 1.00 27.08 393 LYS A N 1
ATOM 1696 C CA . LYS A 1 221 ? 1.877 39.614 115.777 1.00 27.58 393 LYS A CA 1
ATOM 1697 C C . LYS A 1 221 ? 2.036 41.090 116.143 1.00 27.27 393 LYS A C 1
ATOM 1698 O O . LYS A 1 221 ? 1.288 41.935 115.635 1.00 26.94 393 LYS A O 1
ATOM 1704 N N . GLN A 1 222 ? 2.979 41.382 117.039 1.00 25.21 394 GLN A N 1
ATOM 1705 C CA . GLN A 1 222 ? 3.311 42.759 117.359 1.00 24.86 394 GLN A CA 1
ATOM 1706 C C . GLN A 1 222 ? 4.434 43.146 116.418 1.00 24.02 394 GLN A C 1
ATOM 1707 O O . GLN A 1 222 ? 5.489 42.543 116.423 1.00 22.59 394 GLN A O 1
ATOM 1713 N N . VAL A 1 223 ? 4.190 44.170 115.606 1.00 24.26 395 VAL A N 1
ATOM 1714 C CA . VAL A 1 223 ? 5.111 44.558 114.559 1.00 23.94 395 VAL A CA 1
ATOM 1715 C C . VAL A 1 223 ? 5.480 45.991 114.746 1.00 23.31 395 VAL A C 1
ATOM 1716 O O . VAL A 1 223 ? 4.599 46.800 115.018 1.00 25.10 395 VAL A O 1
ATOM 1720 N N . VAL A 1 224 ? 6.766 46.316 114.646 1.00 22.48 396 VAL A N 1
ATOM 1721 C CA . VAL A 1 224 ? 7.190 47.701 114.518 1.00 22.16 396 VAL A CA 1
ATOM 1722 C C . VAL A 1 224 ? 7.735 47.968 113.093 1.00 22.75 396 VAL A C 1
ATOM 1723 O O . VAL A 1 224 ? 8.599 47.249 112.570 1.00 22.71 396 VAL A O 1
ATOM 1727 N N . VAL A 1 225 ? 7.175 48.992 112.466 1.00 23.40 397 VAL A N 1
ATOM 1728 C CA . VAL A 1 225 ? 7.604 49.452 111.152 1.00 23.68 397 VAL A CA 1
ATOM 1729 C C . VAL A 1 225 ? 8.302 50.806 111.319 1.00 23.48 397 VAL A C 1
ATOM 1730 O O . VAL A 1 225 ? 7.721 51.765 111.860 1.00 22.51 397 VAL A O 1
ATOM 1734 N N . CYS A 1 226 ? 9.563 50.882 110.874 1.00 23.89 398 CYS A N 1
ATOM 1735 C CA . CYS A 1 226 ? 10.323 52.141 110.963 1.00 23.77 398 CYS A CA 1
ATOM 1736 C C . CYS A 1 226 ? 10.201 52.915 109.675 1.00 23.95 398 CYS A C 1
ATOM 1737 O O . CYS A 1 226 ? 10.701 52.495 108.627 1.00 24.39 398 CYS A O 1
ATOM 1740 N N . GLY A 1 227 ? 9.530 54.061 109.749 1.00 23.68 399 GLY A N 1
ATOM 1741 C CA . GLY A 1 227 ? 9.317 54.893 108.579 1.00 24.06 399 GLY A CA 1
ATOM 1742 C C . GLY A 1 227 ? 7.899 54.747 108.073 1.00 24.15 399 GLY A C 1
ATOM 1743 O O . GLY A 1 227 ? 7.362 53.664 108.001 1.00 23.80 399 GLY A O 1
ATOM 1744 N N . TYR A 1 228 ? 7.292 55.878 107.740 1.00 25.27 400 TYR A N 1
ATOM 1745 C CA . TYR A 1 228 ? 5.884 55.930 107.350 1.00 24.89 400 TYR A CA 1
ATOM 1746 C C . TYR A 1 228 ? 5.761 56.801 106.123 1.00 25.21 400 TYR A C 1
ATOM 1747 O O . TYR A 1 228 ? 4.915 57.674 106.065 1.00 26.22 400 TYR A O 1
ATOM 1756 N N . GLY A 1 229 ? 6.654 56.584 105.160 1.00 25.82 401 GLY A N 1
ATOM 1757 C CA . GLY A 1 229 ? 6.432 57.036 103.772 1.00 26.53 401 GLY A CA 1
ATOM 1758 C C . GLY A 1 229 ? 5.570 56.015 103.050 1.00 26.80 401 GLY A C 1
ATOM 1759 O O . GLY A 1 229 ? 4.958 55.158 103.685 1.00 26.87 401 GLY A O 1
ATOM 1760 N N . GLU A 1 230 ? 5.523 56.068 101.733 1.00 27.20 402 GLU A N 1
ATOM 1761 C CA . GLU A 1 230 ? 4.668 55.139 101.000 1.00 28.53 402 GLU A CA 1
ATOM 1762 C C . GLU A 1 230 ? 4.987 53.691 101.294 1.00 27.88 402 GLU A C 1
ATOM 1763 O O . GLU A 1 230 ? 4.073 52.890 101.459 1.00 27.90 402 GLU A O 1
ATOM 1769 N N . VAL A 1 231 ? 6.271 53.336 101.349 1.00 27.09 403 VAL A N 1
ATOM 1770 C CA . VAL A 1 231 ? 6.639 51.936 101.614 1.00 26.59 403 VAL A CA 1
ATOM 1771 C C . VAL A 1 231 ? 6.156 51.476 103.001 1.00 27.20 403 VAL A C 1
ATOM 1772 O O . VAL A 1 231 ? 5.469 50.458 103.114 1.00 26.86 403 VAL A O 1
ATOM 1776 N N . GLY A 1 232 ? 6.509 52.230 104.044 1.00 26.61 404 GLY A N 1
ATOM 1777 C CA . GLY A 1 232 ? 6.057 51.909 105.394 1.00 27.13 404 GLY A CA 1
ATOM 1778 C C . GLY A 1 232 ? 4.550 51.865 105.511 1.00 27.22 404 GLY A C 1
ATOM 1779 O O . GLY A 1 232 ? 3.991 50.927 106.076 1.00 26.68 404 GLY A O 1
ATOM 1780 N N . LYS A 1 233 ? 3.897 52.884 104.956 1.00 28.62 405 LYS A N 1
ATOM 1781 C CA . LYS A 1 233 ? 2.429 52.925 104.857 1.00 30.17 405 LYS A CA 1
ATOM 1782 C C . LYS A 1 233 ? 1.845 51.650 104.281 1.00 28.93 405 LYS A C 1
ATOM 1783 O O . LYS A 1 233 ? 0.882 51.112 104.811 1.00 28.93 405 LYS A O 1
ATOM 1789 N N . GLY A 1 234 ? 2.410 51.208 103.173 1.00 28.39 406 GLY A N 1
ATOM 1790 C CA . GLY A 1 234 ? 1.991 49.979 102.528 1.00 28.71 406 GLY A CA 1
ATOM 1791 C C . GLY A 1 234 ? 2.218 48.744 103.386 1.00 28.64 406 GLY A C 1
ATOM 1792 O O . GLY A 1 234 ? 1.374 47.859 103.427 1.00 28.44 406 GLY A O 1
ATOM 1793 N N . CYS A 1 235 ? 3.360 48.668 104.066 1.00 28.61 407 CYS A N 1
ATOM 1794 C CA . CYS A 1 235 ? 3.623 47.526 104.942 1.00 28.79 407 CYS A CA 1
ATOM 1795 C C . CYS A 1 235 ? 2.654 47.514 106.140 1.00 28.27 407 CYS A C 1
ATOM 1796 O O . CYS A 1 235 ? 2.091 46.470 106.474 1.00 28.31 407 CYS A O 1
ATOM 1799 N N . CYS A 1 236 ? 2.422 48.687 106.728 1.00 27.68 408 CYS A N 1
ATOM 1800 C CA . CYS A 1 236 ? 1.491 48.814 107.858 1.00 27.73 408 CYS A CA 1
ATOM 1801 C C . CYS A 1 236 ? 0.072 48.395 107.529 1.00 27.43 408 CYS A C 1
ATOM 1802 O O . CYS A 1 236 ? -0.565 47.708 108.322 1.00 27.70 408 CYS A O 1
ATOM 1805 N N . ALA A 1 237 ? -0.413 48.807 106.372 1.00 27.36 409 ALA A N 1
ATOM 1806 C CA . ALA A 1 237 ? -1.794 48.536 105.976 1.00 27.66 409 ALA A CA 1
ATOM 1807 C C . ALA A 1 237 ? -1.996 47.067 105.728 1.00 27.99 409 ALA A C 1
ATOM 1808 O O . ALA A 1 237 ? -3.001 46.501 106.128 1.00 29.97 409 ALA A O 1
ATOM 1810 N N . ALA A 1 238 ? -1.030 46.436 105.082 1.00 27.59 410 ALA A N 1
ATOM 1811 C CA . ALA A 1 238 ? -1.105 45.025 104.823 1.00 26.96 410 ALA A CA 1
ATOM 1812 C C . ALA A 1 238 ? -1.130 44.204 106.125 1.00 26.91 410 ALA A C 1
ATOM 1813 O O . ALA A 1 238 ? -1.929 43.300 106.282 1.00 27.24 410 ALA A O 1
ATOM 1815 N N . LEU A 1 239 ? -0.240 44.507 107.047 1.00 27.57 411 LEU A N 1
ATOM 1816 C CA . LEU A 1 239 ? -0.144 43.742 108.287 1.00 27.79 411 LEU A CA 1
ATOM 1817 C C . LEU A 1 239 ? -1.362 44.010 109.157 1.00 27.80 411 LEU A C 1
ATOM 1818 O O . LEU A 1 239 ? -1.982 43.083 109.676 1.00 28.02 411 LEU A O 1
ATOM 1823 N N . LYS A 1 240 ? -1.742 45.274 109.264 1.00 28.17 412 LYS A N 1
ATOM 1824 C CA . LYS A 1 240 ? -2.973 45.623 109.955 1.00 29.47 412 LYS A CA 1
ATOM 1825 C C . LYS A 1 240 ? -4.186 44.843 109.438 1.00 28.91 412 LYS A C 1
ATOM 1826 O O . LYS A 1 240 ? -4.916 44.255 110.234 1.00 28.39 412 LYS A O 1
ATOM 1832 N N . ALA A 1 241 ? -4.367 44.809 108.116 1.00 28.43 413 ALA A N 1
ATOM 1833 C CA . ALA A 1 241 ? -5.488 44.074 107.502 1.00 29.32 413 ALA A CA 1
ATOM 1834 C C . ALA A 1 241 ? -5.487 42.563 107.807 1.00 29.03 413 ALA A C 1
ATOM 1835 O O . ALA A 1 241 ? -6.533 41.938 107.917 1.00 29.22 413 ALA A O 1
ATOM 1837 N N . MET A 1 242 ? -4.311 41.992 108.022 1.00 29.64 414 MET A N 1
ATOM 1838 C CA . MET A 1 242 ? -4.200 40.584 108.424 1.00 29.10 414 MET A CA 1
ATOM 1839 C C . MET A 1 242 ? -4.217 40.336 109.935 1.00 28.62 414 MET A C 1
ATOM 1840 O O . MET A 1 242 ? -3.897 39.246 110.378 1.00 28.26 414 MET A O 1
ATOM 1845 N N . GLY A 1 243 ? -4.538 41.345 110.744 1.00 28.41 415 GLY A N 1
ATOM 1846 C CA . GLY A 1 243 ? -4.658 41.134 112.212 1.00 27.95 415 GLY A CA 1
ATOM 1847 C C . GLY A 1 243 ? -3.414 41.340 113.066 1.00 27.05 415 GLY A C 1
ATOM 1848 O O . GLY A 1 243 ? -3.406 41.003 114.257 1.00 27.50 415 GLY A O 1
ATOM 1849 N N . SER A 1 244 ? -2.345 41.876 112.493 1.00 26.10 416 SER A N 1
ATOM 1850 C CA . SER A 1 244 ? -1.173 42.219 113.305 1.00 25.45 416 SER A CA 1
ATOM 1851 C C . SER A 1 244 ? -1.440 43.556 114.008 1.00 25.27 416 SER A C 1
ATOM 1852 O O . SER A 1 244 ? -2.245 44.363 113.535 1.00 24.68 416 SER A O 1
ATOM 1855 N N . ILE A 1 245 ? -0.781 43.743 115.151 1.00 25.67 417 ILE A N 1
ATOM 1856 C CA . ILE A 1 245 ? -0.766 44.976 115.913 1.00 25.02 417 ILE A CA 1
ATOM 1857 C C . ILE A 1 245 ? 0.513 45.714 115.531 1.00 25.03 417 ILE A C 1
ATOM 1858 O O . ILE A 1 245 ? 1.657 45.233 115.771 1.00 23.85 417 ILE A O 1
ATOM 1863 N N . VAL A 1 246 ? 0.328 46.897 114.943 1.00 24.72 418 VAL A N 1
ATOM 1864 C CA . VAL A 1 246 ? 1.414 47.609 114.286 1.00 24.23 418 VAL A CA 1
ATOM 1865 C C . VAL A 1 246 ? 1.768 48.922 114.973 1.00 24.02 418 VAL A C 1
ATOM 1866 O O . VAL A 1 246 ? 0.916 49.747 115.212 1.00 24.93 418 VAL A O 1
ATOM 1870 N N . TYR A 1 247 ? 3.037 49.048 115.343 1.00 24.05 419 TYR A N 1
ATOM 1871 C CA . TYR A 1 247 ? 3.642 50.258 115.871 1.00 25.01 419 TYR A CA 1
ATOM 1872 C C . TYR A 1 247 ? 4.513 50.889 114.790 1.00 23.81 419 TYR A C 1
ATOM 1873 O O . TYR A 1 247 ? 5.109 50.197 113.980 1.00 22.08 419 TYR A O 1
ATOM 1882 N N . VAL A 1 248 ? 4.574 52.213 114.789 1.00 24.04 420 VAL A N 1
ATOM 1883 C CA . VAL A 1 248 ? 5.285 52.970 113.759 1.00 23.97 420 VAL A CA 1
ATOM 1884 C C . VAL A 1 248 ? 6.256 53.942 114.455 1.00 24.17 420 VAL A C 1
ATOM 1885 O O . VAL A 1 248 ? 5.952 54.490 115.545 1.00 22.84 420 VAL A O 1
ATOM 1889 N N . THR A 1 249 ? 7.444 54.083 113.850 1.00 23.54 421 THR A N 1
ATOM 1890 C CA . THR A 1 249 ? 8.419 55.081 114.209 1.00 23.08 421 THR A CA 1
ATOM 1891 C C . THR A 1 249 ? 8.611 56.042 113.024 1.00 23.45 421 THR A C 1
ATOM 1892 O O . THR A 1 249 ? 8.525 55.656 111.823 1.00 22.78 421 THR A O 1
ATOM 1896 N N . GLU A 1 250 ? 8.838 57.302 113.380 1.00 22.79 422 GLU A N 1
ATOM 1897 C CA . GLU A 1 250 ? 9.094 58.357 112.404 1.00 23.25 422 GLU A CA 1
ATOM 1898 C C . GLU A 1 250 ? 9.942 59.440 112.989 1.00 22.80 422 GLU A C 1
ATOM 1899 O O . GLU A 1 250 ? 9.844 59.712 114.187 1.00 21.57 422 GLU A O 1
ATOM 1905 N N . ILE A 1 251 ? 10.785 60.036 112.137 1.00 23.13 423 ILE A N 1
ATOM 1906 C CA . ILE A 1 251 ? 11.495 61.268 112.467 1.00 24.41 423 ILE A CA 1
ATOM 1907 C C . ILE A 1 251 ? 10.753 62.522 111.938 1.00 24.83 423 ILE A C 1
ATOM 1908 O O . ILE A 1 251 ? 10.989 63.624 112.394 1.00 24.47 423 ILE A O 1
ATOM 1913 N N . ASP A 1 252 ? 9.843 62.343 110.998 1.00 25.82 424 ASP A N 1
ATOM 1914 C CA . ASP A 1 252 ? 9.143 63.493 110.381 1.00 26.34 424 ASP A CA 1
ATOM 1915 C C . ASP A 1 252 ? 7.779 63.606 111.041 1.00 25.85 424 ASP A C 1
ATOM 1916 O O . ASP A 1 252 ? 6.973 62.683 110.958 1.00 26.08 424 ASP A O 1
ATOM 1921 N N . PRO A 1 253 ? 7.532 64.713 111.734 1.00 25.44 425 PRO A N 1
ATOM 1922 C CA . PRO A 1 253 ? 6.282 64.804 112.493 1.00 26.04 425 PRO A CA 1
ATOM 1923 C C . PRO A 1 253 ? 5.000 64.885 111.638 1.00 25.83 425 PRO A C 1
ATOM 1924 O O . PRO A 1 253 ? 3.907 64.570 112.135 1.00 24.82 425 PRO A O 1
ATOM 1928 N N . ILE A 1 254 ? 5.138 65.277 110.375 1.00 25.77 426 ILE A N 1
ATOM 1929 C CA . ILE A 1 254 ? 4.008 65.345 109.469 1.00 26.32 426 ILE A CA 1
ATOM 1930 C C . ILE A 1 254 ? 3.596 63.916 109.115 1.00 26.36 426 ILE A C 1
ATOM 1931 O O . ILE A 1 254 ? 2.420 63.580 109.199 1.00 25.46 426 ILE A O 1
ATOM 1936 N N . CYS A 1 255 ? 4.566 63.069 108.761 1.00 26.16 427 CYS A N 1
ATOM 1937 C CA . CYS A 1 255 ? 4.306 61.651 108.569 1.00 26.20 427 CYS A CA 1
ATOM 1938 C C . CYS A 1 255 ? 3.864 60.925 109.840 1.00 26.38 427 CYS A C 1
ATOM 1939 O O . CYS A 1 255 ? 3.018 60.068 109.765 1.00 27.53 427 CYS A O 1
ATOM 1942 N N . ALA A 1 256 ? 4.509 61.205 110.966 1.00 25.55 428 ALA A N 1
ATOM 1943 C CA . ALA A 1 256 ? 4.077 60.715 112.270 1.00 25.51 428 ALA A CA 1
ATOM 1944 C C . ALA A 1 256 ? 2.579 61.000 112.554 1.00 25.23 428 ALA A C 1
ATOM 1945 O O . ALA A 1 256 ? 1.832 60.127 112.947 1.00 23.99 428 ALA A O 1
ATOM 1947 N N . LEU A 1 257 ? 2.169 62.231 112.331 1.00 26.66 429 LEU A N 1
ATOM 1948 C CA . LEU A 1 257 ? 0.791 62.622 112.518 1.00 28.12 429 LEU A CA 1
ATOM 1949 C C . LEU A 1 257 ? -0.176 61.782 111.636 1.00 28.66 429 LEU A C 1
ATOM 1950 O O . LEU A 1 257 ? -1.220 61.345 112.120 1.00 27.61 429 LEU A O 1
ATOM 1955 N N . GLN A 1 258 ? 0.205 61.510 110.386 1.00 28.47 430 GLN A N 1
ATOM 1956 C CA . GLN A 1 258 ? -0.600 60.645 109.502 1.00 29.48 430 GLN A CA 1
ATOM 1957 C C . GLN A 1 258 ? -0.695 59.208 110.003 1.00 28.31 430 GLN A C 1
ATOM 1958 O O . GLN A 1 258 ? -1.727 58.556 109.807 1.00 28.90 430 GLN A O 1
ATOM 1964 N N . ALA A 1 259 ? 0.391 58.679 110.555 1.00 27.02 431 ALA A N 1
ATOM 1965 C CA . ALA A 1 259 ? 0.348 57.324 111.198 1.00 27.36 431 ALA A CA 1
ATOM 1966 C C . ALA A 1 259 ? -0.685 57.274 112.324 1.00 26.00 431 ALA A C 1
ATOM 1967 O O . ALA A 1 259 ? -1.463 56.356 112.368 1.00 25.82 431 ALA A O 1
ATOM 1969 N N . CYS A 1 260 ? -0.672 58.272 113.208 1.00 25.53 432 CYS A N 1
ATOM 1970 C CA . CYS A 1 260 ? -1.683 58.427 114.256 1.00 25.76 432 CYS A CA 1
ATOM 1971 C C . CYS A 1 260 ? -3.109 58.441 113.685 1.00 26.27 432 CYS A C 1
ATOM 1972 O O . CYS A 1 260 ? -3.966 57.688 114.142 1.00 25.54 432 CYS A O 1
ATOM 1975 N N . MET A 1 261 ? -3.332 59.273 112.668 1.00 26.94 433 MET A N 1
ATOM 1976 C CA . MET A 1 261 ? -4.648 59.411 112.035 1.00 28.09 433 MET A CA 1
ATOM 1977 C C . MET A 1 261 ? -5.060 58.144 111.330 1.00 28.37 433 MET A C 1
ATOM 1978 O O . MET A 1 261 ? -6.234 57.888 111.191 1.00 27.67 433 MET A O 1
ATOM 1983 N N . ASP A 1 262 ? -4.086 57.314 110.952 1.00 29.34 434 ASP A N 1
ATOM 1984 C CA . ASP A 1 262 ? -4.386 56.050 110.289 1.00 29.16 434 ASP A CA 1
ATOM 1985 C C . ASP A 1 262 ? -4.628 54.944 111.274 1.00 28.20 434 ASP A C 1
ATOM 1986 O O . ASP A 1 262 ? -4.830 53.833 110.854 1.00 29.50 434 ASP A O 1
ATOM 1991 N N . GLY A 1 263 ? -4.533 55.214 112.571 1.00 27.13 435 GLY A N 1
ATOM 1992 C CA . GLY A 1 263 ? -4.826 54.200 113.584 1.00 25.85 435 GLY A CA 1
ATOM 1993 C C . GLY A 1 263 ? -3.636 53.438 114.116 1.00 25.55 435 GLY A C 1
ATOM 1994 O O . GLY A 1 263 ? -3.799 52.349 114.594 1.00 25.94 435 GLY A O 1
ATOM 1995 N N . PHE A 1 264 ? -2.432 54.008 114.049 1.00 25.45 436 PHE A N 1
ATOM 1996 C CA . PHE A 1 264 ? -1.226 53.339 114.600 1.00 25.49 436 PHE A CA 1
ATOM 1997 C C . PHE A 1 264 ? -0.660 54.116 115.786 1.00 25.55 436 PHE A C 1
ATOM 1998 O O . PHE A 1 264 ? -0.680 55.351 115.761 1.00 24.81 436 PHE A O 1
ATOM 2006 N N . ARG A 1 265 ? -0.186 53.400 116.820 1.00 25.92 437 ARG A N 1
ATOM 2007 C CA . ARG A 1 265 ? 0.669 54.033 117.843 1.00 27.02 437 ARG A CA 1
ATOM 2008 C C . ARG A 1 265 ? 2.027 54.413 117.266 1.00 26.42 437 ARG A C 1
ATOM 2009 O O . ARG A 1 265 ? 2.661 53.619 116.569 1.00 25.39 437 ARG A O 1
ATOM 2017 N N . LEU A 1 266 ? 2.442 55.634 117.578 1.00 26.61 438 LEU A N 1
ATOM 2018 C CA . LEU A 1 266 ? 3.708 56.181 117.140 1.00 26.28 438 LEU A CA 1
ATOM 2019 C C . LEU A 1 266 ? 4.680 56.177 118.323 1.00 25.18 438 LEU A C 1
ATOM 2020 O O . LEU A 1 266 ? 4.473 56.890 119.319 1.00 24.96 438 LEU A O 1
ATOM 2025 N N . VAL A 1 267 ? 5.712 55.345 118.208 1.00 24.06 439 VAL A N 1
ATOM 2026 C CA . VAL A 1 267 ? 6.640 55.033 119.302 1.00 24.03 439 VAL A CA 1
ATOM 2027 C C . VAL A 1 267 ? 8.079 55.275 118.934 1.00 24.59 439 VAL A C 1
ATOM 2028 O O . VAL A 1 267 ? 8.428 55.299 117.767 1.00 24.33 439 VAL A O 1
ATOM 2032 N N . LYS A 1 268 ? 8.931 55.443 119.936 1.00 25.86 440 LYS A N 1
ATOM 2033 C CA . LYS A 1 268 ? 10.374 55.313 119.691 1.00 27.28 440 LYS A CA 1
ATOM 2034 C C . LYS A 1 268 ? 10.690 53.831 119.727 1.00 25.84 440 LYS A C 1
ATOM 2035 O O . LYS A 1 268 ? 10.081 53.078 120.493 1.00 25.15 440 LYS A O 1
ATOM 2041 N N . LEU A 1 269 ? 11.600 53.400 118.871 1.00 25.83 441 LEU A N 1
ATOM 2042 C CA . LEU A 1 269 ? 11.935 51.968 118.803 1.00 26.28 441 LEU A CA 1
ATOM 2043 C C . LEU A 1 269 ? 12.189 51.281 120.163 1.00 25.68 441 LEU A C 1
ATOM 2044 O O . LEU A 1 269 ? 11.672 50.204 120.399 1.00 24.72 441 LEU A O 1
ATOM 2049 N N . ASN A 1 270 ? 12.940 51.917 121.066 1.00 25.97 442 ASN A N 1
ATOM 2050 C CA . ASN A 1 270 ? 13.228 51.287 122.365 1.00 26.77 442 ASN A CA 1
ATOM 2051 C C . ASN A 1 270 ? 12.007 51.007 123.246 1.00 27.24 442 ASN A C 1
ATOM 2052 O O . ASN A 1 270 ? 12.078 50.175 124.148 1.00 27.00 442 ASN A O 1
ATOM 2057 N N . GLU A 1 271 ? 10.904 51.712 123.004 1.00 27.37 443 GLU A N 1
ATOM 2058 C CA . GLU A 1 271 ? 9.690 51.494 123.760 1.00 28.22 443 GLU A CA 1
ATOM 2059 C C . GLU A 1 271 ? 9.050 50.140 123.453 1.00 27.14 443 GLU A C 1
ATOM 2060 O O . GLU A 1 271 ? 8.337 49.595 124.285 1.00 26.94 443 GLU A O 1
ATOM 2066 N N . VAL A 1 272 ? 9.272 49.599 122.263 1.00 25.32 444 VAL A N 1
ATOM 2067 C CA . VAL A 1 272 ? 8.659 48.308 121.910 1.00 24.75 444 VAL A CA 1
ATOM 2068 C C . VAL A 1 272 ? 9.650 47.206 121.483 1.00 24.52 444 VAL A C 1
ATOM 2069 O O . VAL A 1 272 ? 9.249 46.099 121.180 1.00 25.03 444 VAL A O 1
ATOM 2073 N N . ILE A 1 273 ? 10.936 47.502 121.451 1.00 25.01 445 ILE A N 1
ATOM 2074 C CA . ILE A 1 273 ? 11.910 46.581 120.870 1.00 24.66 445 ILE A CA 1
ATOM 2075 C C . ILE A 1 273 ? 11.961 45.236 121.594 1.00 25.68 445 ILE A C 1
ATOM 2076 O O . ILE A 1 273 ? 12.261 44.183 120.971 1.00 25.05 445 ILE A O 1
ATOM 2081 N N . ARG A 1 274 ? 11.686 45.266 122.900 1.00 25.37 446 ARG A N 1
ATOM 2082 C CA . ARG A 1 274 ? 11.713 44.075 123.749 1.00 26.26 446 ARG A CA 1
ATOM 2083 C C . ARG A 1 274 ? 10.485 43.205 123.637 1.00 26.56 446 ARG A C 1
ATOM 2084 O O . ARG A 1 274 ? 10.496 42.061 124.054 1.00 27.18 446 ARG A O 1
ATOM 2092 N N . GLN A 1 275 ? 9.416 43.726 123.055 1.00 27.44 447 GLN A N 1
ATOM 2093 C CA . GLN A 1 275 ? 8.181 42.963 122.998 1.00 27.28 447 GLN A CA 1
ATOM 2094 C C . GLN A 1 275 ? 7.759 42.595 121.581 1.00 26.31 447 GLN A C 1
ATOM 2095 O O . GLN A 1 275 ? 6.886 41.759 121.420 1.00 26.12 447 GLN A O 1
ATOM 2101 N N . VAL A 1 276 ? 8.338 43.217 120.559 1.00 25.25 448 VAL A N 1
ATOM 2102 C CA . VAL A 1 276 ? 7.867 42.949 119.183 1.00 24.53 448 VAL A CA 1
ATOM 2103 C C . VAL A 1 276 ? 8.244 41.552 118.655 1.00 25.27 448 VAL A C 1
ATOM 2104 O O . VAL A 1 276 ? 9.276 41.003 119.041 1.00 26.59 448 VAL A O 1
ATOM 2108 N N . ASP A 1 277 ? 7.419 41.013 117.746 1.00 24.67 449 ASP A N 1
ATOM 2109 C CA . ASP A 1 277 ? 7.661 39.739 117.058 1.00 24.01 449 ASP A CA 1
ATOM 2110 C C . ASP A 1 277 ? 8.316 39.957 115.703 1.00 24.33 449 ASP A C 1
ATOM 2111 O O . ASP A 1 277 ? 8.992 39.069 115.173 1.00 25.01 449 ASP A O 1
ATOM 2116 N N . ILE A 1 278 ? 8.082 41.126 115.119 1.00 24.66 450 ILE A N 1
ATOM 2117 C CA . ILE A 1 278 ? 8.629 41.485 113.792 1.00 24.72 450 ILE A CA 1
ATOM 2118 C C . ILE A 1 278 ? 9.057 42.950 113.833 1.00 24.17 450 ILE A C 1
ATOM 2119 O O . ILE A 1 278 ? 8.335 43.777 114.382 1.00 22.72 450 ILE A O 1
ATOM 2124 N N . VAL A 1 279 ? 10.251 43.215 113.285 1.00 24.43 451 VAL A N 1
ATOM 2125 C CA . VAL A 1 279 ? 10.786 44.531 113.025 1.00 24.80 451 VAL A CA 1
ATOM 2126 C C . VAL A 1 279 ? 11.004 44.697 111.508 1.00 25.26 451 VAL A C 1
ATOM 2127 O O . VAL A 1 279 ? 11.691 43.897 110.886 1.00 25.68 451 VAL A O 1
ATOM 2131 N N . ILE A 1 280 ? 10.452 45.762 110.937 1.00 25.80 452 ILE A N 1
ATOM 2132 C CA . ILE A 1 280 ? 10.607 46.087 109.511 1.00 26.42 452 ILE A CA 1
ATOM 2133 C C . ILE A 1 280 ? 11.128 47.533 109.324 1.00 26.58 452 ILE A C 1
ATOM 2134 O O . ILE A 1 280 ? 10.502 48.477 109.785 1.00 27.45 452 ILE A O 1
ATOM 2139 N N . THR A 1 281 ? 12.274 47.675 108.662 1.00 26.52 453 THR A N 1
ATOM 2140 C CA . THR A 1 281 ? 12.864 48.968 108.327 1.00 25.98 453 THR A CA 1
ATOM 2141 C C . THR A 1 281 ? 12.432 49.420 106.938 1.00 26.08 453 THR A C 1
ATOM 2142 O O . THR A 1 281 ? 12.586 48.672 105.991 1.00 25.23 453 THR A O 1
ATOM 2146 N N . CYS A 1 282 ? 11.892 50.650 106.855 1.00 26.17 454 CYS A N 1
ATOM 2147 C CA . CYS A 1 282 ? 11.367 51.257 105.628 1.00 26.17 454 CYS A CA 1
ATOM 2148 C C . CYS A 1 282 ? 11.754 52.726 105.535 1.00 25.47 454 CYS A C 1
ATOM 2149 O O . CYS A 1 282 ? 10.927 53.533 105.191 1.00 25.95 454 CYS A O 1
ATOM 2152 N N . THR A 1 283 ? 12.995 53.068 105.865 1.00 26.00 455 THR A N 1
ATOM 2153 C CA . THR A 1 283 ? 13.408 54.460 106.125 1.00 25.42 455 THR A CA 1
ATOM 2154 C C . THR A 1 283 ? 14.261 55.085 105.033 1.00 27.02 455 THR A C 1
ATOM 2155 O O . THR A 1 283 ? 14.221 56.307 104.856 1.00 27.37 455 THR A O 1
ATOM 2159 N N . GLY A 1 284 ? 15.038 54.273 104.295 1.00 27.88 456 GLY A N 1
ATOM 2160 C CA . GLY A 1 284 ? 16.057 54.822 103.389 1.00 27.71 456 GLY A CA 1
ATOM 2161 C C . GLY A 1 284 ? 17.227 55.397 104.191 1.00 28.56 456 GLY A C 1
ATOM 2162 O O . GLY A 1 284 ? 18.044 56.150 103.652 1.00 29.12 456 GLY A O 1
ATOM 2163 N N . ASN A 1 285 ? 17.317 55.040 105.478 1.00 28.18 457 ASN A N 1
ATOM 2164 C CA . ASN A 1 285 ? 18.318 55.606 106.408 1.00 28.14 457 ASN A CA 1
ATOM 2165 C C . ASN A 1 285 ? 19.197 54.456 106.885 1.00 28.19 457 ASN A C 1
ATOM 2166 O O . ASN A 1 285 ? 18.858 53.290 106.664 1.00 27.73 457 ASN A O 1
ATOM 2171 N N . LYS A 1 286 ? 20.308 54.754 107.549 1.00 29.18 458 LYS A N 1
ATOM 2172 C CA . LYS A 1 286 ? 21.174 53.662 108.072 1.00 30.41 458 LYS A CA 1
ATOM 2173 C C . LYS A 1 286 ? 21.148 53.579 109.585 1.00 29.56 458 LYS A C 1
ATOM 2174 O O . LYS A 1 286 ? 20.825 54.559 110.266 1.00 29.55 458 LYS A O 1
ATOM 2180 N N . ASN A 1 287 ? 21.533 52.410 110.080 1.00 29.39 459 ASN A N 1
ATOM 2181 C CA . ASN A 1 287 ? 21.632 52.135 111.505 1.00 29.85 459 ASN A CA 1
ATOM 2182 C C . ASN A 1 287 ? 20.350 52.496 112.263 1.00 28.87 459 ASN A C 1
ATOM 2183 O O . ASN A 1 287 ? 20.381 53.152 113.286 1.00 28.23 459 ASN A O 1
ATOM 2188 N N . VAL A 1 288 ? 19.218 52.076 111.706 1.00 28.73 460 VAL A N 1
ATOM 2189 C CA . VAL A 1 288 ? 17.911 52.278 112.343 1.00 27.90 460 VAL A CA 1
ATOM 2190 C C . VAL A 1 288 ? 17.715 51.215 113.399 1.00 27.97 460 VAL A C 1
ATOM 2191 O O . VAL A 1 288 ? 17.137 51.472 114.441 1.00 27.75 460 VAL A O 1
ATOM 2195 N N . VAL A 1 289 ? 18.151 49.997 113.081 1.00 27.76 461 VAL A N 1
ATOM 2196 C CA . VAL A 1 289 ? 18.225 48.921 114.033 1.00 27.48 461 VAL A CA 1
ATOM 2197 C C . VAL A 1 289 ? 19.708 48.615 114.299 1.00 28.16 461 VAL A C 1
ATOM 2198 O O . VAL A 1 289 ? 20.432 48.059 113.448 1.00 27.78 461 VAL A O 1
ATOM 2202 N N . THR A 1 290 ? 20.151 48.989 115.493 1.00 28.20 462 THR A N 1
ATOM 2203 C CA . THR A 1 290 ? 21.535 48.850 115.900 1.00 28.28 462 THR A CA 1
ATOM 2204 C C . THR A 1 290 ? 21.778 47.542 116.616 1.00 28.06 462 THR A C 1
ATOM 2205 O O . THR A 1 290 ? 20.843 46.832 116.972 1.00 27.53 462 THR A O 1
ATOM 2209 N N . ARG A 1 291 ? 23.052 47.224 116.837 1.00 28.18 463 ARG A N 1
ATOM 2210 C CA . ARG A 1 291 ? 23.431 46.040 117.637 1.00 28.30 463 ARG A CA 1
ATOM 2211 C C . ARG A 1 291 ? 22.679 46.028 118.965 1.00 27.93 463 ARG A C 1
ATOM 2212 O O . ARG A 1 291 ? 22.176 44.995 119.412 1.00 28.36 463 ARG A O 1
ATOM 2220 N N . GLU A 1 292 ? 22.619 47.189 119.600 1.00 27.97 464 GLU A N 1
ATOM 2221 C CA . GLU A 1 292 ? 21.931 47.329 120.885 1.00 29.25 464 GLU A CA 1
ATOM 2222 C C . GLU A 1 292 ? 20.435 46.994 120.774 1.00 28.12 464 GLU A C 1
ATOM 2223 O O . GLU A 1 292 ? 19.886 46.344 121.636 1.00 28.27 464 GLU A O 1
ATOM 2229 N N . HIS A 1 293 ? 19.788 47.396 119.690 1.00 26.82 465 HIS A N 1
ATOM 2230 C CA . HIS A 1 293 ? 18.407 46.964 119.447 1.00 26.73 465 HIS A CA 1
ATOM 2231 C C . HIS A 1 293 ? 18.282 45.456 119.294 1.00 26.17 465 HIS A C 1
ATOM 2232 O O . HIS A 1 293 ? 17.383 44.842 119.855 1.00 25.69 465 HIS A O 1
ATOM 2239 N N . LEU A 1 294 ? 19.208 44.848 118.564 1.00 26.86 466 LEU A N 1
ATOM 2240 C CA . LEU A 1 294 ? 19.195 43.410 118.413 1.00 26.58 466 LEU A CA 1
ATOM 2241 C C . LEU A 1 294 ? 19.444 42.668 119.711 1.00 26.33 466 LEU A C 1
ATOM 2242 O O . LEU A 1 294 ? 18.847 41.617 119.933 1.00 26.24 466 LEU A O 1
ATOM 2247 N N . ASP A 1 295 ? 20.346 43.182 120.549 1.00 26.35 467 ASP A N 1
ATOM 2248 C CA . ASP A 1 295 ? 20.539 42.632 121.912 1.00 26.50 467 ASP A CA 1
ATOM 2249 C C . ASP A 1 295 ? 19.267 42.671 122.771 1.00 26.01 467 ASP A C 1
ATOM 2250 O O . ASP A 1 295 ? 19.044 41.783 123.591 1.00 27.31 467 ASP A O 1
ATOM 2255 N N . ARG A 1 296 ? 18.449 43.695 122.582 1.00 24.98 468 ARG A N 1
ATOM 2256 C CA A ARG A 1 296 ? 17.242 43.906 123.384 0.50 25.86 468 ARG A CA 1
ATOM 2257 C CA B ARG A 1 296 ? 17.240 43.889 123.394 0.50 23.44 468 ARG A CA 1
ATOM 2258 C C . ARG A 1 296 ? 16.069 43.074 122.893 1.00 25.24 46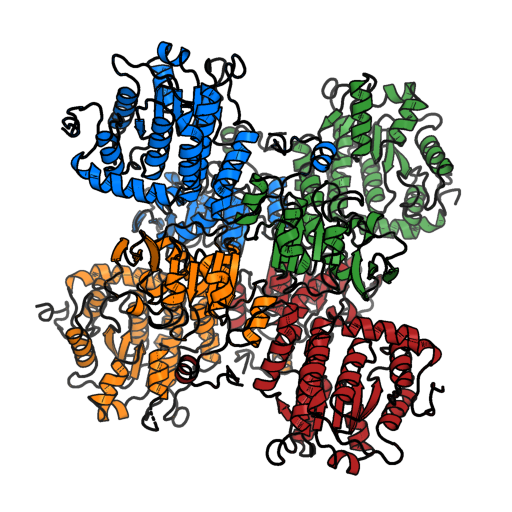8 ARG A C 1
ATOM 2259 O O . ARG A 1 296 ? 15.104 42.849 123.630 1.00 25.36 468 ARG A O 1
ATOM 2274 N N . MET A 1 297 ? 16.111 42.669 121.630 1.00 25.84 469 MET A N 1
ATOM 2275 C CA . MET A 1 297 ? 14.987 41.933 121.066 1.00 26.36 469 MET A CA 1
ATOM 2276 C C . MET A 1 297 ? 14.673 40.642 121.845 1.00 26.37 469 MET A C 1
ATOM 2277 O O . MET A 1 297 ? 15.570 39.983 122.359 1.00 26.05 469 MET A O 1
ATOM 2282 N N . LYS A 1 298 ? 13.412 40.242 121.897 1.00 26.36 470 LYS A N 1
ATOM 2283 C CA . LYS A 1 298 ? 13.091 38.958 122.542 1.00 27.55 470 LYS A CA 1
ATOM 2284 C C . LYS A 1 298 ? 13.406 37.746 121.643 1.00 28.14 470 LYS A C 1
ATOM 2285 O O . LYS A 1 298 ? 13.531 37.847 120.419 1.00 28.35 470 LYS A O 1
ATOM 2291 N N . ASN A 1 299 ? 13.499 36.595 122.275 1.00 28.24 471 ASN A N 1
ATOM 2292 C CA . ASN A 1 299 ? 13.834 35.379 121.560 1.00 29.35 471 ASN A CA 1
ATOM 2293 C C . ASN A 1 299 ? 12.835 35.097 120.432 1.00 29.34 471 ASN A C 1
ATOM 2294 O O . ASN A 1 299 ? 11.640 35.170 120.642 1.00 29.67 471 ASN A O 1
ATOM 2299 N N . SER A 1 300 ? 13.371 34.850 119.230 1.00 30.06 472 SER A N 1
ATOM 2300 C CA . SER A 1 300 ? 12.615 34.516 118.021 1.00 30.01 472 SER A CA 1
ATOM 2301 C C . SER A 1 300 ? 12.045 35.700 117.250 1.00 29.13 472 SER A C 1
ATOM 2302 O O . SER A 1 300 ? 11.268 35.501 116.321 1.00 29.59 472 SER A O 1
ATOM 2305 N N . CYS A 1 301 ? 12.419 36.918 117.628 1.00 28.51 473 CYS A N 1
ATOM 2306 C CA . CYS A 1 301 ? 12.007 38.105 116.900 1.00 27.59 473 CYS A CA 1
ATOM 2307 C C . CYS A 1 301 ? 12.531 38.058 115.465 1.00 28.34 473 CYS A C 1
ATOM 2308 O O . CYS A 1 301 ? 13.698 37.684 115.219 1.00 27.47 473 CYS A O 1
ATOM 2311 N N . ILE A 1 302 ? 11.664 38.429 114.511 1.00 28.78 474 ILE A N 1
ATOM 2312 C CA . ILE A 1 302 ? 12.002 38.406 113.089 1.00 28.65 474 ILE A CA 1
ATOM 2313 C C . ILE A 1 302 ? 12.384 39.835 112.711 1.00 28.69 474 ILE A C 1
ATOM 2314 O O . ILE A 1 302 ? 11.727 40.792 113.127 1.00 28.79 474 ILE A O 1
ATOM 2319 N N . VAL A 1 303 ? 13.435 39.980 111.907 1.00 27.80 475 VAL A N 1
ATOM 2320 C CA . VAL A 1 303 ? 13.987 41.279 111.543 1.00 27.14 475 VAL A CA 1
ATOM 2321 C C . VAL A 1 303 ? 14.232 41.337 110.040 1.00 26.85 475 VAL A C 1
ATOM 2322 O O . VAL A 1 303 ? 14.923 40.484 109.477 1.00 26.07 475 VAL A O 1
ATOM 2326 N N . CYS A 1 304 ? 13.725 42.376 109.385 1.00 26.90 476 CYS A N 1
ATOM 2327 C CA . CYS A 1 304 ? 13.891 42.474 107.925 1.00 26.43 476 CYS A CA 1
ATOM 2328 C C . CYS A 1 304 ? 13.837 43.885 107.473 1.00 26.34 476 CYS A C 1
ATOM 2329 O O . CYS A 1 304 ? 13.391 44.771 108.217 1.00 26.16 476 CYS A O 1
ATOM 2332 N N . ASN A 1 305 ? 14.305 44.080 106.237 1.00 25.88 477 ASN A N 1
ATOM 2333 C CA . ASN A 1 305 ? 14.466 45.368 105.642 1.00 26.01 477 ASN A CA 1
ATOM 2334 C C . ASN A 1 305 ? 13.588 45.437 104.390 1.00 26.76 477 ASN A C 1
ATOM 2335 O O . ASN A 1 305 ? 13.619 44.542 103.558 1.00 26.27 477 ASN A O 1
ATOM 2340 N N . MET A 1 306 ? 12.792 46.502 104.305 1.00 26.72 478 MET A N 1
ATOM 2341 C CA . MET A 1 306 ? 12.010 46.826 103.111 1.00 27.21 478 MET A CA 1
ATOM 2342 C C . MET A 1 306 ? 12.400 48.164 102.504 1.00 27.16 478 MET A C 1
ATOM 2343 O O . MET A 1 306 ? 11.708 48.653 101.619 1.00 26.93 478 MET A O 1
ATOM 2348 N N . GLY A 1 307 ? 13.514 48.731 102.965 1.00 26.71 479 GLY A N 1
ATOM 2349 C CA . GLY A 1 307 ? 13.965 50.038 102.518 1.00 27.62 479 GLY A CA 1
ATOM 2350 C C . GLY A 1 307 ? 15.031 50.001 101.430 1.00 28.34 479 GLY A C 1
ATOM 2351 O O . GLY A 1 307 ? 14.729 49.779 100.262 1.00 28.90 479 GLY A O 1
ATOM 2352 N N . HIS A 1 308 ? 16.271 50.282 101.795 1.00 29.01 480 HIS A N 1
ATOM 2353 C CA . HIS A 1 308 ? 17.350 50.339 100.821 1.00 29.81 480 HIS A CA 1
ATOM 2354 C C . HIS A 1 308 ? 18.538 49.556 101.338 1.00 30.31 480 HIS A C 1
ATOM 2355 O O . HIS A 1 308 ? 18.680 49.341 102.566 1.00 30.12 480 HIS A O 1
ATOM 2362 N N . SER A 1 309 ? 19.316 49.034 100.376 1.00 30.27 481 SER A N 1
ATOM 2363 C CA . SER A 1 309 ? 20.627 48.467 100.620 1.00 30.19 481 SER A CA 1
ATOM 2364 C C . SER A 1 309 ? 20.554 47.397 101.676 1.00 30.50 481 SER A C 1
ATOM 2365 O O . SER A 1 309 ? 19.608 46.580 101.692 1.00 31.84 481 SER A O 1
ATOM 2368 N N . ASN A 1 310 ? 21.546 47.358 102.550 1.00 30.60 482 ASN A N 1
ATOM 2369 C CA . ASN A 1 310 ? 21.593 46.356 103.612 1.00 30.13 482 ASN A CA 1
ATOM 2370 C C . ASN A 1 310 ? 22.051 46.937 104.931 1.00 29.36 482 ASN A C 1
ATOM 2371 O O . ASN A 1 310 ? 22.508 46.197 105.806 1.00 29.61 482 ASN A O 1
ATOM 2376 N N . THR A 1 311 ? 21.950 48.259 105.063 1.00 29.08 483 THR A N 1
ATOM 2377 C CA . THR A 1 311 ? 22.505 49.013 106.210 1.00 28.87 483 THR A CA 1
ATOM 2378 C C . THR A 1 311 ? 21.440 49.660 107.175 1.00 28.83 483 THR A C 1
ATOM 2379 O O . THR A 1 311 ? 21.797 50.376 108.131 1.00 27.28 483 THR A O 1
ATOM 2383 N N . GLU A 1 312 ? 20.156 49.390 106.947 1.00 27.81 484 GLU A N 1
ATOM 2384 C CA . GLU A 1 312 ? 19.097 49.930 107.819 1.00 27.93 484 GLU A CA 1
ATOM 2385 C C . GLU A 1 312 ? 19.151 49.172 109.128 1.00 27.38 484 GLU A C 1
ATOM 2386 O O . GLU A 1 312 ? 19.090 49.763 110.198 1.00 26.79 484 GLU A O 1
ATOM 2392 N N . ILE A 1 313 ? 19.302 47.858 109.015 1.00 27.52 485 ILE A N 1
ATOM 2393 C CA . ILE A 1 313 ? 19.696 47.013 110.134 1.00 28.40 485 ILE A CA 1
ATOM 2394 C C . ILE A 1 313 ? 21.223 46.863 110.102 1.00 29.03 485 ILE A C 1
ATOM 2395 O O . ILE A 1 313 ? 21.781 46.547 109.062 1.00 29.69 485 ILE A O 1
ATOM 2400 N N . ASP A 1 314 ? 21.894 47.049 111.228 1.00 30.14 486 ASP A N 1
ATOM 2401 C CA . ASP A 1 314 ? 23.361 46.956 111.258 1.00 30.51 486 ASP A CA 1
ATOM 2402 C C . ASP A 1 314 ? 23.790 45.506 111.334 1.00 30.35 486 ASP A C 1
ATOM 2403 O O . ASP A 1 314 ? 24.192 44.998 112.394 1.00 29.21 486 ASP A O 1
ATOM 2408 N N . VAL A 1 315 ? 23.667 44.836 110.187 1.00 30.76 487 VAL A N 1
ATOM 2409 C CA . VAL A 1 315 ? 23.943 43.406 110.086 1.00 30.72 487 VAL A CA 1
ATOM 2410 C C . VAL A 1 315 ? 25.427 43.137 110.364 1.00 30.74 487 VAL A C 1
ATOM 2411 O O . VAL A 1 315 ? 25.765 42.122 110.956 1.00 30.68 487 VAL A O 1
ATOM 2415 N N . ALA A 1 316 ? 26.300 44.076 110.013 1.00 31.58 488 ALA A N 1
ATOM 2416 C CA . ALA A 1 316 ? 27.743 43.893 110.235 1.00 33.27 488 ALA A CA 1
ATOM 2417 C C . ALA A 1 316 ? 28.060 43.733 111.746 1.00 34.38 488 ALA A C 1
ATOM 2418 O O . ALA A 1 316 ? 28.949 42.953 112.121 1.00 36.59 488 ALA A O 1
ATOM 2420 N N . SER A 1 317 ? 27.275 44.388 112.600 1.00 34.00 489 SER A N 1
ATOM 2421 C CA . SER A 1 317 ? 27.456 44.346 114.072 1.00 33.92 489 SER A CA 1
ATOM 2422 C C . SER A 1 317 ? 27.193 42.984 114.674 1.00 34.44 489 SER A C 1
ATOM 2423 O O . SER A 1 317 ? 27.557 42.727 115.836 1.00 35.11 489 SER A O 1
ATOM 2426 N N . LEU A 1 318 ? 26.555 42.114 113.905 1.00 34.83 490 LEU A N 1
ATOM 2427 C CA . LEU A 1 318 ? 26.250 40.775 114.364 1.00 35.36 490 LEU A CA 1
ATOM 2428 C C . LEU A 1 318 ? 27.343 39.747 114.003 1.00 36.56 490 LEU A C 1
ATOM 2429 O O . LEU A 1 318 ? 27.214 38.574 114.333 1.00 36.22 490 LEU A O 1
ATOM 2434 N N . ARG A 1 319 ? 28.418 40.200 113.374 1.00 38.04 491 ARG A N 1
ATOM 2435 C CA . ARG A 1 319 ? 29.541 39.338 113.015 1.00 40.41 491 ARG A CA 1
ATOM 2436 C C . ARG A 1 319 ? 30.629 39.339 114.083 1.00 40.83 491 ARG A C 1
ATOM 2437 O O . ARG A 1 319 ? 31.791 39.500 113.751 1.00 42.92 491 ARG A O 1
ATOM 2445 N N . THR A 1 320 ? 30.262 39.189 115.345 1.00 41.72 492 THR A N 1
ATOM 2446 C CA . THR A 1 320 ? 31.196 39.254 116.454 1.00 41.39 492 THR A CA 1
ATOM 2447 C C . THR A 1 320 ? 31.361 37.827 116.912 1.00 41.41 492 THR A C 1
ATOM 2448 O O . THR A 1 320 ? 30.437 37.029 116.768 1.00 41.35 492 THR A O 1
ATOM 2452 N N . PRO A 1 321 ? 32.554 37.479 117.423 1.00 41.48 493 PRO A N 1
ATOM 2453 C CA . PRO A 1 321 ? 32.818 36.047 117.653 1.00 40.95 493 PRO A CA 1
ATOM 2454 C C . PRO A 1 321 ? 31.957 35.331 118.710 1.00 40.61 493 PRO A C 1
ATOM 2455 O O . PRO A 1 321 ? 31.949 34.104 118.739 1.00 40.46 493 PRO A O 1
ATOM 2459 N N . GLU A 1 322 ? 31.245 36.047 119.583 1.00 40.12 494 GLU A N 1
ATOM 2460 C CA . GLU A 1 322 ? 30.381 35.349 120.546 1.00 40.01 494 GLU A CA 1
ATOM 2461 C C . GLU A 1 322 ? 29.014 34.930 119.959 1.00 39.73 494 GLU A C 1
ATOM 2462 O O . GLU A 1 322 ? 28.300 34.152 120.574 1.00 38.96 494 GLU A O 1
ATOM 2468 N N . LEU A 1 323 ? 28.662 35.426 118.769 1.00 39.27 495 LEU A N 1
ATOM 2469 C CA . LEU A 1 323 ? 27.384 35.065 118.160 1.00 39.53 495 LEU A CA 1
ATOM 2470 C C . LEU A 1 323 ? 27.593 33.974 117.127 1.00 39.84 495 LEU A C 1
ATOM 2471 O O . LEU A 1 323 ? 28.556 34.034 116.370 1.00 39.56 495 LEU A O 1
ATOM 2476 N N . THR A 1 324 ? 26.679 33.010 117.061 1.00 40.53 496 THR A N 1
ATOM 2477 C CA . THR A 1 324 ? 26.705 32.016 115.981 1.00 41.74 496 THR A CA 1
ATOM 2478 C C . THR A 1 324 ? 25.507 32.185 115.032 1.00 41.58 496 THR A C 1
ATOM 2479 O O . THR A 1 324 ? 24.395 32.541 115.465 1.00 41.87 496 THR A O 1
ATOM 2483 N N . TRP A 1 325 ? 25.770 31.940 113.746 1.00 40.96 497 TRP A N 1
ATOM 2484 C CA . TRP A 1 325 ? 24.762 31.962 112.695 1.00 40.56 497 TRP A CA 1
ATOM 2485 C C . TRP A 1 325 ? 24.508 30.560 112.174 1.00 41.86 497 TRP A C 1
ATOM 2486 O O . TRP A 1 325 ? 25.465 29.819 111.864 1.00 41.46 497 TRP A O 1
ATOM 2497 N N . GLU A 1 326 ? 23.226 30.213 112.077 1.00 42.46 498 GLU A N 1
ATOM 2498 C CA . GLU A 1 326 ? 22.777 29.034 111.394 1.00 43.82 498 GLU A CA 1
ATOM 2499 C C . GLU A 1 326 ? 21.848 29.467 110.258 1.00 43.56 498 GLU A C 1
ATOM 2500 O O . GLU A 1 326 ? 20.840 30.151 110.492 1.00 43.10 498 GLU A O 1
ATOM 2506 N N . ARG A 1 327 ? 22.197 29.063 109.038 1.00 43.72 499 ARG A N 1
ATOM 2507 C CA . ARG A 1 327 ? 21.316 29.191 107.885 1.00 43.06 499 ARG A CA 1
ATOM 2508 C C . ARG A 1 327 ? 20.301 28.087 107.950 1.00 41.91 499 ARG A C 1
ATOM 2509 O O . ARG A 1 327 ? 20.638 26.914 107.883 1.00 42.86 499 ARG A O 1
ATOM 2517 N N . VAL A 1 328 ? 19.043 28.465 108.042 1.00 40.29 500 VAL A N 1
ATOM 2518 C CA . VAL A 1 328 ? 17.983 27.526 108.357 1.00 39.23 500 VAL A CA 1
ATOM 2519 C C . VAL A 1 328 ? 17.051 27.298 107.161 1.00 37.79 500 VAL A C 1
ATOM 2520 O O . VAL A 1 328 ? 16.314 26.316 107.102 1.00 36.49 500 VAL A O 1
ATOM 2524 N N . ARG A 1 329 ? 17.126 28.200 106.192 1.00 37.02 501 ARG A N 1
ATOM 2525 C CA . ARG A 1 329 ? 16.317 28.134 104.987 1.00 37.41 501 ARG A CA 1
ATOM 2526 C C . ARG A 1 329 ? 16.942 29.169 104.075 1.00 37.20 501 ARG A C 1
ATOM 2527 O O . ARG A 1 329 ? 17.744 29.984 104.534 1.00 37.57 501 ARG A O 1
ATOM 2535 N N . SER A 1 330 ? 16.649 29.125 102.787 1.00 36.78 502 SER A N 1
ATOM 2536 C CA . SER A 1 330 ? 17.167 30.147 101.887 1.00 37.03 502 SER A CA 1
ATOM 2537 C C . SER A 1 330 ? 16.737 31.527 102.409 1.00 35.83 502 SER A C 1
ATOM 2538 O O . SER A 1 330 ? 15.580 31.715 102.739 1.00 35.72 502 SER A O 1
ATOM 2541 N N . GLN A 1 331 ? 17.680 32.455 102.510 1.00 34.83 503 GLN A N 1
ATOM 2542 C CA . GLN A 1 331 ? 17.411 33.817 102.954 1.00 34.47 503 GLN A CA 1
ATOM 2543 C C . GLN A 1 331 ? 16.959 33.937 104.441 1.00 33.90 503 GLN A C 1
ATOM 2544 O O . GLN A 1 331 ? 16.443 34.975 104.831 1.00 33.35 503 GLN A O 1
ATOM 2550 N N . VAL A 1 332 ? 17.143 32.883 105.235 1.00 32.94 504 VAL A N 1
ATOM 2551 C CA . VAL A 1 332 ? 16.790 32.863 106.664 1.00 32.34 504 VAL A CA 1
ATOM 2552 C C . VAL A 1 332 ? 17.978 32.371 107.519 1.00 32.72 504 VAL A C 1
ATOM 2553 O O . VAL A 1 332 ? 18.406 31.187 107.441 1.00 32.13 504 VAL A O 1
ATOM 2557 N N . ASP A 1 333 ? 18.493 33.292 108.336 1.00 32.44 505 ASP A N 1
ATOM 2558 C CA . ASP A 1 333 ? 19.510 33.004 109.358 1.00 32.58 505 ASP A CA 1
ATOM 2559 C C . ASP A 1 333 ? 19.001 33.152 110.784 1.00 32.86 505 ASP A C 1
ATOM 2560 O O . ASP A 1 333 ? 18.296 34.123 111.111 1.00 32.12 505 ASP A O 1
ATOM 2565 N N . HIS A 1 334 ? 19.375 32.193 111.640 1.00 32.89 506 HIS A N 1
ATOM 2566 C CA . HIS A 1 334 ? 19.203 32.344 113.095 1.00 32.58 506 HIS A CA 1
ATOM 2567 C C . HIS A 1 334 ? 20.506 32.845 113.675 1.00 33.21 506 HIS A C 1
ATOM 2568 O O . HIS A 1 334 ? 21.563 32.280 113.401 1.00 33.26 506 HIS A O 1
ATOM 2575 N N . VAL A 1 335 ? 20.444 33.968 114.404 1.00 33.25 507 VAL A N 1
ATOM 2576 C CA . VAL A 1 335 ? 21.622 34.540 115.064 1.00 32.52 507 VAL A CA 1
ATOM 2577 C C . VAL A 1 335 ? 21.411 34.283 116.564 1.00 33.66 507 VAL A C 1
ATOM 2578 O O . VAL A 1 335 ? 20.352 34.595 117.113 1.00 33.44 507 VAL A O 1
ATOM 2582 N N . ILE A 1 336 ? 22.399 33.639 117.193 1.00 34.13 508 ILE A N 1
ATOM 2583 C CA . ILE A 1 336 ? 22.225 33.050 118.512 1.00 34.99 508 ILE A CA 1
ATOM 2584 C C . ILE A 1 336 ? 23.284 33.602 119.448 1.00 35.42 508 ILE A C 1
ATOM 2585 O O . ILE A 1 336 ? 24.458 33.728 119.083 1.00 34.58 508 ILE A O 1
ATOM 2590 N N . TRP A 1 337 ? 22.806 34.029 120.617 1.00 35.39 509 TRP A N 1
ATOM 2591 C CA . TRP A 1 337 ? 23.624 34.664 121.646 1.00 35.82 509 TRP A CA 1
ATOM 2592 C C . TRP A 1 337 ? 24.139 33.581 122.574 1.00 35.15 509 TRP A C 1
ATOM 2593 O O . TRP A 1 337 ? 23.545 32.522 122.644 1.00 33.97 509 TRP A O 1
ATOM 2604 N N . PRO A 1 338 ? 25.215 33.859 123.328 1.00 36.47 510 PRO A N 1
ATOM 2605 C CA . PRO A 1 338 ? 25.735 32.893 124.337 1.00 37.00 510 PRO A CA 1
ATOM 2606 C C . PRO A 1 338 ? 24.686 32.248 125.248 1.00 37.66 510 PRO A C 1
ATOM 2607 O O . PRO A 1 338 ? 24.781 31.054 125.532 1.00 37.69 510 PRO A O 1
ATOM 2611 N N . ASP A 1 339 ? 23.673 33.002 125.690 1.00 38.03 511 ASP A N 1
ATOM 2612 C CA . ASP A 1 339 ? 22.619 32.409 126.528 1.00 38.31 511 ASP A CA 1
ATOM 2613 C C . ASP A 1 339 ? 21.544 31.641 125.750 1.00 38.22 511 ASP A C 1
ATOM 2614 O O . ASP A 1 339 ? 20.580 31.151 126.348 1.00 38.02 511 ASP A O 1
ATOM 2619 N N . GLY A 1 340 ? 21.702 31.514 124.434 1.00 37.89 512 GLY A N 1
ATOM 2620 C CA . GLY A 1 340 ? 20.714 30.801 123.619 1.00 37.96 512 GLY A CA 1
ATOM 2621 C C . GLY A 1 340 ? 19.586 31.657 123.033 1.00 37.76 512 GLY A C 1
ATOM 2622 O O . GLY A 1 340 ? 18.761 31.154 122.275 1.00 38.32 512 GLY A O 1
ATOM 2623 N N . LYS A 1 341 ? 19.530 32.945 123.363 1.00 37.25 513 LYS A N 1
ATOM 2624 C CA . LYS A 1 341 ? 18.543 33.820 122.720 1.00 36.82 513 LYS A CA 1
ATOM 2625 C C . LYS A 1 341 ? 18.805 33.909 121.204 1.00 36.17 513 LYS A C 1
ATOM 2626 O O . LYS A 1 341 ? 19.929 34.089 120.787 1.00 35.83 513 LYS A O 1
ATOM 2632 N N . ARG A 1 342 ? 17.778 33.760 120.383 1.00 35.53 514 ARG A N 1
ATOM 2633 C CA . ARG A 1 342 ? 17.990 33.943 118.956 1.00 36.68 514 ARG A CA 1
ATOM 2634 C C . ARG A 1 342 ? 17.115 35.033 118.380 1.00 34.50 514 ARG A C 1
ATOM 2635 O O . ARG A 1 342 ? 16.057 35.355 118.911 1.00 34.80 514 ARG A O 1
ATOM 2643 N N . ILE A 1 343 ? 17.592 35.530 117.252 1.00 33.34 515 ILE A N 1
ATOM 2644 C CA . ILE A 1 343 ? 16.905 36.456 116.359 1.00 33.14 515 ILE A CA 1
ATOM 2645 C C . ILE A 1 343 ? 16.875 35.814 114.979 1.00 32.31 515 ILE A C 1
ATOM 2646 O O . ILE A 1 343 ? 17.823 35.116 114.590 1.00 31.84 515 ILE A O 1
ATOM 2651 N N . VAL A 1 344 ? 15.772 36.018 114.254 1.00 31.07 516 VAL A N 1
ATOM 2652 C CA . VAL A 1 344 ? 15.643 35.524 112.896 1.00 29.05 516 VAL A CA 1
ATOM 2653 C C . VAL A 1 344 ? 15.842 36.673 111.902 1.00 28.75 516 VAL A C 1
ATOM 2654 O O . VAL A 1 344 ? 14.961 37.539 111.759 1.00 28.80 516 VAL A O 1
ATOM 2658 N N . LEU A 1 345 ? 16.988 36.671 111.214 1.00 27.43 517 LEU A N 1
ATOM 2659 C CA . LEU A 1 345 ? 17.330 37.674 110.228 1.00 27.49 517 LEU A CA 1
ATOM 2660 C C . LEU A 1 345 ? 16.987 37.197 108.807 1.00 27.78 517 LEU A C 1
ATOM 2661 O O . LEU A 1 345 ? 17.393 36.081 108.386 1.00 27.75 517 LEU A O 1
ATOM 2666 N N . LEU A 1 346 ? 16.261 38.038 108.070 1.00 27.24 518 LEU A N 1
ATOM 2667 C CA . LEU A 1 346 ? 15.840 37.693 106.695 1.00 27.91 518 LEU A CA 1
ATOM 2668 C C . LEU A 1 346 ? 16.669 38.392 105.633 1.00 27.73 518 LEU A C 1
ATOM 2669 O O . LEU A 1 346 ? 16.929 39.600 105.682 1.00 27.44 518 LEU A O 1
ATOM 2674 N N . ALA A 1 347 ? 17.129 37.595 104.691 1.00 29.11 519 ALA A N 1
ATOM 2675 C CA . ALA A 1 347 ? 17.783 38.073 103.475 1.00 28.84 519 ALA A CA 1
ATOM 2676 C C . ALA A 1 347 ? 19.033 38.848 103.816 1.00 29.20 519 ALA A C 1
ATOM 2677 O O . ALA A 1 347 ? 19.435 39.757 103.088 1.00 29.03 519 ALA A O 1
ATOM 2679 N N . GLU A 1 348 ? 19.639 38.496 104.944 1.00 30.34 520 GLU A N 1
ATOM 2680 C CA . GLU A 1 348 ? 20.798 39.227 105.474 1.00 31.89 520 GLU A CA 1
ATOM 2681 C C . GLU A 1 348 ? 20.624 40.750 105.586 1.00 30.76 520 GLU A C 1
ATOM 2682 O O . GLU A 1 348 ? 21.599 41.506 105.541 1.00 30.23 520 GLU A O 1
ATOM 2688 N N . GLY A 1 349 ? 19.387 41.209 105.777 1.00 30.11 521 GLY A N 1
ATOM 2689 C CA . GLY A 1 349 ? 19.154 42.619 105.961 1.00 29.48 521 GLY A CA 1
ATOM 2690 C C . GLY A 1 349 ? 19.079 43.371 104.658 1.00 29.45 521 GLY A C 1
ATOM 2691 O O . GLY A 1 349 ? 18.961 44.577 104.681 1.00 28.65 521 GLY A O 1
ATOM 2692 N N . ARG A 1 350 ? 19.167 42.654 103.532 1.00 29.80 522 ARG A N 1
ATOM 2693 C CA . ARG A 1 350 ? 18.848 43.195 102.204 1.00 31.33 522 ARG A CA 1
ATOM 2694 C C . ARG A 1 350 ? 17.346 43.258 102.062 1.00 30.25 522 ARG A C 1
ATOM 2695 O O . ARG A 1 350 ? 16.652 42.687 102.848 1.00 31.05 522 ARG A O 1
ATOM 2703 N N . LEU A 1 351 ? 16.864 43.921 101.028 1.00 31.45 523 LEU A N 1
ATOM 2704 C CA . LEU A 1 351 ? 15.433 44.050 100.731 1.00 31.89 523 LEU A CA 1
ATOM 2705 C C . LEU A 1 351 ? 14.776 42.698 100.652 1.00 31.32 523 LEU A C 1
ATOM 2706 O O . LEU A 1 351 ? 15.116 41.888 99.812 1.00 31.44 523 LEU A O 1
ATOM 2711 N N . LEU A 1 352 ? 13.811 42.462 101.526 1.00 30.72 524 LEU A N 1
ATOM 2712 C CA . LEU A 1 352 ? 13.155 41.173 101.592 1.00 30.42 524 LEU A CA 1
ATOM 2713 C C . LEU A 1 352 ? 12.461 40.781 100.285 1.00 30.72 524 LEU A C 1
ATOM 2714 O O . LEU A 1 352 ? 12.473 39.604 99.896 1.00 28.95 524 LEU A O 1
ATOM 2719 N N . ASN A 1 353 ? 11.800 41.748 99.652 1.00 31.47 525 ASN A N 1
ATOM 2720 C CA . ASN A 1 353 ? 10.985 41.433 98.473 1.00 32.61 525 ASN A CA 1
ATOM 2721 C C . ASN A 1 353 ? 11.832 40.989 97.276 1.00 33.62 525 ASN A C 1
ATOM 2722 O O . ASN A 1 353 ? 11.402 40.141 96.522 1.00 34.71 525 ASN A O 1
ATOM 2727 N N . LEU A 1 354 ? 13.058 41.495 97.155 1.00 34.82 526 LEU A N 1
ATOM 2728 C CA . LEU A 1 354 ? 13.918 41.154 96.022 1.00 36.36 526 LEU A CA 1
ATOM 2729 C C . LEU A 1 354 ? 14.371 39.703 96.043 1.00 36.64 526 LEU A C 1
ATOM 2730 O O . LEU A 1 354 ? 14.473 39.089 94.981 1.00 36.59 526 LEU A O 1
ATOM 2735 N N . SER A 1 355 ? 14.590 39.144 97.235 1.00 36.73 527 SER A N 1
ATOM 2736 C CA . SER A 1 355 ? 15.040 37.739 97.381 1.00 36.88 527 SER A CA 1
ATOM 2737 C C . SER A 1 355 ? 13.888 36.787 97.621 1.00 36.54 527 SER A C 1
ATOM 2738 O O . SER A 1 355 ? 14.016 35.582 97.427 1.00 36.65 527 SER A O 1
ATOM 2741 N N . CYS A 1 356 ? 12.781 37.287 98.144 1.00 35.56 528 CYS A N 1
ATOM 2742 C CA . CYS A 1 356 ? 11.756 36.370 98.642 1.00 35.10 528 CYS A CA 1
ATOM 2743 C C . CYS A 1 356 ? 10.357 36.634 98.110 1.00 35.45 528 CYS A C 1
ATOM 2744 O O . CYS A 1 356 ? 9.394 36.069 98.626 1.00 36.42 528 CYS A O 1
ATOM 2747 N N . SER A 1 357 ? 10.236 37.494 97.106 1.00 34.99 529 SER A N 1
ATOM 2748 C CA . SER A 1 357 ? 8.963 37.678 96.426 1.00 35.22 529 SER A CA 1
ATOM 2749 C C . SER A 1 357 ? 9.240 37.836 94.945 1.00 34.94 529 SER A C 1
ATOM 2750 O O . SER A 1 357 ? 10.378 37.781 94.520 1.00 34.66 529 SER A O 1
ATOM 2753 N N . THR A 1 358 ? 8.189 38.061 94.181 1.00 35.55 530 THR A N 1
ATOM 2754 C CA . THR A 1 358 ? 8.273 38.215 92.726 1.00 35.93 530 THR A CA 1
ATOM 2755 C C . THR A 1 358 ? 7.516 39.452 92.332 1.00 35.22 530 THR A C 1
ATOM 2756 O O . THR A 1 358 ? 6.436 39.653 92.817 1.00 35.60 530 THR A O 1
ATOM 2760 N N . VAL A 1 359 ? 8.076 40.283 91.456 1.00 35.16 531 VAL A N 1
ATOM 2761 C CA . VAL A 1 359 ? 7.332 41.439 90.963 1.00 34.71 531 VAL A CA 1
ATOM 2762 C C . VAL A 1 359 ? 6.288 40.918 90.009 1.00 34.14 531 VAL A C 1
ATOM 2763 O O . VAL A 1 359 ? 6.612 40.194 89.081 1.00 33.49 531 VAL A O 1
ATOM 2767 N N . PRO A 1 360 ? 5.022 41.276 90.223 1.00 34.50 532 PRO A N 1
ATOM 2768 C CA . PRO A 1 360 ? 4.037 40.829 89.236 1.00 34.13 532 PRO A CA 1
ATOM 2769 C C . PRO A 1 360 ? 4.319 41.395 87.850 1.00 33.81 532 PRO A C 1
ATOM 2770 O O . PRO A 1 360 ? 4.857 42.504 87.708 1.00 34.23 532 PRO A O 1
ATOM 2774 N N . THR A 1 361 ? 3.982 40.618 86.841 1.00 33.43 533 THR A N 1
ATOM 2775 C CA . THR A 1 361 ? 4.221 40.984 85.451 1.00 33.42 533 THR A CA 1
ATOM 2776 C C . THR A 1 361 ? 3.512 42.285 85.037 1.00 33.57 533 THR A C 1
ATOM 2777 O O . THR A 1 361 ? 4.070 43.087 84.284 1.00 32.53 533 THR A O 1
ATOM 2781 N N . PHE A 1 362 ? 2.297 42.490 85.543 1.00 32.97 534 PHE A N 1
ATOM 2782 C CA . PHE A 1 362 ? 1.573 43.745 85.331 1.00 32.50 534 PHE A CA 1
ATOM 2783 C C . PHE A 1 362 ? 2.417 44.986 85.720 1.00 32.24 534 PHE A C 1
ATOM 2784 O O . PHE A 1 362 ? 2.484 45.969 84.990 1.00 31.01 534 PHE A O 1
ATOM 2792 N N . VAL A 1 363 ? 3.051 44.922 86.884 1.00 32.24 535 VAL A N 1
ATOM 2793 C CA . VAL A 1 363 ? 3.930 45.984 87.349 1.00 31.94 535 VAL A CA 1
ATOM 2794 C C . VAL A 1 363 ? 5.175 46.148 86.431 1.00 32.59 535 VAL A C 1
ATOM 2795 O O . VAL A 1 363 ? 5.627 47.276 86.129 1.00 31.44 535 VAL A O 1
ATOM 2799 N N . LEU A 1 364 ? 5.707 45.024 85.951 1.00 31.82 536 LEU A N 1
ATOM 2800 C CA . LEU A 1 364 ? 6.797 45.107 85.007 1.00 31.06 536 LEU A CA 1
ATOM 2801 C C . LEU A 1 364 ? 6.320 45.773 83.700 1.00 30.09 536 LEU A C 1
ATOM 2802 O O . LEU A 1 364 ? 7.081 46.482 83.049 1.00 29.16 536 LEU A O 1
ATOM 2807 N N . SER A 1 365 ? 5.048 45.589 83.360 1.00 30.24 537 SER A N 1
ATOM 2808 C CA . SER A 1 365 ? 4.412 46.268 82.222 1.00 30.32 537 SER A CA 1
ATOM 2809 C C . SER A 1 365 ? 4.379 47.798 82.353 1.00 30.70 537 SER A C 1
ATOM 2810 O O . SER A 1 365 ? 4.648 48.519 81.394 1.00 30.89 537 SER A O 1
ATOM 2813 N N . ILE A 1 366 ? 4.028 48.277 83.542 1.00 30.88 538 ILE A N 1
ATOM 2814 C CA . ILE A 1 366 ? 3.944 49.703 83.834 1.00 30.33 538 ILE A CA 1
ATOM 2815 C C . ILE A 1 366 ? 5.304 50.318 83.606 1.00 30.28 538 ILE A C 1
ATOM 2816 O O . ILE A 1 366 ? 5.402 51.335 82.945 1.00 29.31 538 ILE A O 1
ATOM 2821 N N . THR A 1 367 ? 6.343 49.700 84.170 1.00 30.40 539 THR A N 1
ATOM 2822 C CA . THR A 1 367 ? 7.730 50.199 84.039 1.00 30.76 539 THR A CA 1
ATOM 2823 C C . THR A 1 367 ? 8.213 50.186 82.580 1.00 29.64 539 THR A C 1
ATOM 2824 O O . THR A 1 367 ? 8.753 51.171 82.091 1.00 29.59 539 THR A O 1
ATOM 2828 N N . ALA A 1 368 ? 7.990 49.070 81.894 1.00 28.92 540 ALA A N 1
ATOM 2829 C CA . ALA A 1 368 ? 8.438 48.892 80.506 1.00 29.07 540 ALA A CA 1
ATOM 2830 C C . ALA A 1 368 ? 7.767 49.877 79.562 1.00 29.25 540 ALA A C 1
ATOM 2831 O O . ALA A 1 368 ? 8.399 50.456 78.678 1.00 27.95 540 ALA A O 1
ATOM 2833 N N . THR A 1 369 ? 6.463 50.053 79.745 1.00 30.13 541 THR A N 1
ATOM 2834 C CA . THR A 1 369 ? 5.699 51.013 78.943 1.00 30.10 541 THR A CA 1
ATOM 2835 C C . THR A 1 369 ? 6.217 52.421 79.175 1.00 29.56 541 THR A C 1
ATOM 2836 O O . THR A 1 369 ? 6.435 53.205 78.231 1.00 29.16 541 THR A O 1
ATOM 2840 N N . THR A 1 370 ? 6.447 52.740 80.429 1.00 29.47 542 THR A N 1
ATOM 2841 C CA . THR A 1 370 ? 7.032 54.014 80.789 1.00 29.81 542 THR A CA 1
ATOM 2842 C C . THR A 1 370 ? 8.399 54.228 80.121 1.00 29.88 542 THR A C 1
ATOM 2843 O O . THR A 1 370 ? 8.664 55.302 79.572 1.00 30.67 542 THR A O 1
ATOM 2847 N N . GLN A 1 371 ? 9.265 53.214 80.171 1.00 29.28 543 GLN A N 1
ATOM 2848 C CA . GLN A 1 371 ? 10.591 53.298 79.567 1.00 28.72 543 GLN A CA 1
ATOM 2849 C C . GLN A 1 371 ? 10.522 53.498 78.070 1.00 28.28 543 GLN A C 1
ATOM 2850 O O . GLN A 1 371 ? 11.216 54.332 77.530 1.00 26.94 543 GLN A O 1
ATOM 2856 N N . ALA A 1 372 ? 9.674 52.721 77.425 1.00 28.00 544 ALA A N 1
ATOM 2857 C CA . ALA A 1 372 ? 9.487 52.820 75.991 1.00 28.44 544 ALA A CA 1
ATOM 2858 C C . ALA A 1 372 ? 9.114 54.245 75.581 1.00 29.37 544 ALA A C 1
ATOM 2859 O O . ALA A 1 372 ? 9.700 54.793 74.653 1.00 29.42 544 ALA A O 1
ATOM 2861 N N . LEU A 1 373 ? 8.107 54.821 76.253 1.00 29.35 545 LEU A N 1
ATOM 2862 C CA . LEU A 1 373 ? 7.642 56.160 75.939 1.00 29.13 545 LEU A CA 1
ATOM 2863 C C . LEU A 1 373 ? 8.668 57.254 76.228 1.00 29.11 545 LEU A C 1
ATOM 2864 O O . LEU A 1 373 ? 8.727 58.261 75.507 1.00 28.80 545 LEU A O 1
ATOM 2869 N N . ALA A 1 374 ? 9.456 57.087 77.286 1.00 29.16 546 ALA A N 1
ATOM 2870 C CA . ALA A 1 374 ? 10.540 58.021 77.578 1.00 29.25 546 ALA A CA 1
ATOM 2871 C C . ALA A 1 374 ? 11.608 58.001 76.447 1.00 31.14 546 ALA A C 1
ATOM 2872 O O . ALA A 1 374 ? 12.104 59.040 76.016 1.00 30.01 546 ALA A O 1
ATOM 2874 N N . LEU A 1 375 ? 11.920 56.806 75.950 1.00 32.17 547 LEU A N 1
ATOM 2875 C CA . LEU A 1 375 ? 12.864 56.675 74.867 1.00 33.06 547 LEU A CA 1
ATOM 2876 C C . LEU A 1 375 ? 12.326 57.325 73.607 1.00 34.05 547 LEU A C 1
ATOM 2877 O O . LEU A 1 375 ? 13.054 58.054 72.949 1.00 34.06 547 LEU A O 1
ATOM 2882 N N . ILE A 1 376 ? 11.064 57.050 73.278 1.00 34.68 548 ILE A N 1
ATOM 2883 C CA . ILE A 1 376 ? 10.397 57.684 72.130 1.00 35.76 548 ILE A CA 1
ATOM 2884 C C . ILE A 1 376 ? 10.403 59.219 72.211 1.00 37.25 548 ILE A C 1
ATOM 2885 O O . ILE A 1 376 ? 10.775 59.913 71.257 1.00 38.64 548 ILE A O 1
ATOM 2890 N N . GLU A 1 377 ? 9.969 59.741 73.342 1.00 37.97 549 GLU A N 1
ATOM 2891 C CA . GLU A 1 377 ? 9.966 61.178 73.592 1.00 38.40 549 GLU A CA 1
ATOM 2892 C C . GLU A 1 377 ? 11.342 61.818 73.422 1.00 39.08 549 GLU A C 1
ATOM 2893 O O . GLU A 1 377 ? 11.489 62.806 72.674 1.00 38.55 549 GLU A O 1
ATOM 2899 N N . LEU A 1 378 ? 12.344 61.302 74.133 1.00 39.05 550 LEU A N 1
ATOM 2900 C CA . LEU A 1 378 ? 13.685 61.873 73.995 1.00 39.92 550 LEU A CA 1
ATOM 2901 C C . LEU A 1 378 ? 14.154 61.796 72.546 1.00 40.79 550 LEU A C 1
ATOM 2902 O O . LEU A 1 378 ? 14.711 62.749 71.998 1.00 41.43 550 LEU A O 1
ATOM 2907 N N . TYR A 1 379 ? 13.892 60.679 71.897 1.00 41.47 551 TYR A N 1
ATOM 2908 C CA . TYR A 1 379 ? 14.491 60.469 70.612 1.00 42.22 551 TYR A CA 1
ATOM 2909 C C . TYR A 1 379 ? 13.862 61.371 69.546 1.00 43.20 551 TYR A C 1
ATOM 2910 O O . TYR A 1 379 ? 14.568 61.860 68.676 1.00 43.02 551 TYR A O 1
ATOM 2919 N N . ASN A 1 380 ? 12.548 61.584 69.633 1.00 44.05 552 ASN A N 1
ATOM 2920 C CA . ASN A 1 380 ? 11.808 62.381 68.646 1.00 44.98 552 ASN A CA 1
ATOM 2921 C C . ASN A 1 380 ? 11.616 63.839 69.023 1.00 45.62 552 ASN A C 1
ATOM 2922 O O . ASN A 1 380 ? 10.944 64.563 68.313 1.00 45.63 552 ASN A O 1
ATOM 2927 N N . ALA A 1 381 ? 12.203 64.264 70.133 1.00 47.07 553 ALA A N 1
ATOM 2928 C CA . ALA A 1 381 ? 11.998 65.613 70.640 1.00 48.79 553 ALA A CA 1
ATOM 2929 C C . ALA A 1 381 ? 12.527 66.684 69.655 1.00 49.76 553 ALA A C 1
ATOM 2930 O O . ALA A 1 381 ? 13.589 66.501 69.050 1.00 49.51 553 ALA A O 1
ATOM 2932 N N . PRO A 1 382 ? 11.772 67.789 69.473 1.00 51.01 554 PRO A N 1
ATOM 2933 C CA . PRO A 1 382 ? 12.335 68.954 68.762 1.00 51.36 554 PRO A CA 1
ATOM 2934 C C . PRO A 1 382 ? 13.567 69.496 69.463 1.00 52.06 554 PRO A C 1
ATOM 2935 O O . PRO A 1 382 ? 13.691 69.368 70.682 1.00 52.07 554 PRO A O 1
ATOM 2939 N N . GLU A 1 383 ? 14.500 70.069 68.708 1.00 53.30 555 GLU A N 1
ATOM 2940 C CA . GLU A 1 383 ? 15.584 70.813 69.353 1.00 54.41 555 GLU A CA 1
ATOM 2941 C C . GLU A 1 383 ? 15.089 72.241 69.674 1.00 53.15 555 GLU A C 1
ATOM 2942 O O . GLU A 1 383 ? 14.266 72.819 68.934 1.00 52.61 555 GLU A O 1
ATOM 2948 N N . GLY A 1 384 ? 15.489 72.803 70.810 1.00 52.13 556 GLY A N 1
ATOM 2949 C CA . GLY A 1 384 ? 16.105 72.123 71.932 1.00 51.03 556 GLY A CA 1
ATOM 2950 C C . GLY A 1 384 ? 15.080 72.112 73.052 1.00 49.97 556 GLY A C 1
ATOM 2951 O O . GLY A 1 384 ? 15.130 72.924 73.964 1.00 49.70 556 GLY A O 1
ATOM 2952 N N . ARG A 1 385 ? 14.119 71.202 72.954 1.00 48.94 557 ARG A N 1
ATOM 2953 C CA . ARG A 1 385 ? 13.194 70.947 74.062 1.00 48.28 557 ARG A CA 1
ATOM 2954 C C . ARG A 1 385 ? 13.956 70.370 75.241 1.00 47.24 557 ARG A C 1
ATOM 2955 O O . ARG A 1 385 ? 13.713 70.725 76.387 1.00 46.48 557 ARG A O 1
ATOM 2963 N N . TYR A 1 386 ? 14.873 69.456 74.943 1.00 46.97 558 TYR A N 1
ATOM 2964 C CA . TYR A 1 386 ? 15.702 68.842 75.964 1.00 46.66 558 TYR A CA 1
ATOM 2965 C C . TYR A 1 386 ? 17.183 69.151 75.729 1.00 47.62 558 TYR A C 1
ATOM 2966 O O . TYR A 1 386 ? 17.730 68.874 74.650 1.00 47.14 558 TYR A O 1
ATOM 2975 N N . LYS A 1 387 ? 17.823 69.708 76.753 1.00 49.01 559 LYS A N 1
ATOM 2976 C CA . LYS A 1 387 ? 19.160 70.253 76.603 1.00 50.76 559 LYS A CA 1
ATOM 2977 C C . LYS A 1 387 ? 20.206 69.441 77.365 1.00 51.91 559 LYS A C 1
ATOM 2978 O O . LYS A 1 387 ? 20.816 68.530 76.783 1.00 53.63 559 LYS A O 1
ATOM 2980 N N . GLN A 1 388 ? 20.442 69.776 78.629 1.00 52.42 560 GLN A N 1
ATOM 2981 C CA . GLN A 1 388 ? 21.524 69.161 79.399 1.00 53.28 560 GLN A CA 1
ATOM 2982 C C . GLN A 1 388 ? 21.160 69.151 80.876 1.00 52.12 560 GLN A C 1
ATOM 2983 O O . GLN A 1 388 ? 21.742 69.889 81.695 1.00 53.14 560 GLN A O 1
ATOM 2989 N N . ASP A 1 389 ? 20.181 68.320 81.207 1.00 50.45 561 ASP A N 1
ATOM 2990 C CA . ASP A 1 389 ? 19.585 68.296 82.544 1.00 49.11 561 ASP A CA 1
ATOM 2991 C C . ASP A 1 389 ? 18.792 66.972 82.676 1.00 46.93 561 ASP A C 1
ATOM 2992 O O . ASP A 1 389 ? 18.693 66.210 81.719 1.00 44.27 561 ASP A O 1
ATOM 2997 N N . VAL A 1 390 ? 18.272 66.726 83.872 1.00 45.56 562 VAL A N 1
ATOM 2998 C CA . VAL A 1 390 ? 17.354 65.638 84.145 1.00 45.35 562 VAL A CA 1
ATOM 2999 C C . VAL A 1 390 ? 15.892 66.130 84.095 1.00 44.85 562 VAL A C 1
ATOM 3000 O O . VAL A 1 390 ? 15.459 66.952 84.929 1.00 45.29 562 VAL A O 1
ATOM 3004 N N . TYR A 1 391 ? 15.141 65.590 83.141 1.00 43.44 563 TYR A N 1
ATOM 3005 C CA . TYR A 1 391 ? 13.723 65.881 82.983 1.00 42.45 563 TYR A CA 1
ATOM 3006 C C . TYR A 1 391 ? 12.792 64.740 83.430 1.00 41.31 563 TYR A C 1
ATOM 3007 O O . TYR A 1 391 ? 13.178 63.562 83.503 1.00 40.75 563 TYR A O 1
ATOM 3016 N N . LEU A 1 392 ? 11.546 65.104 83.703 1.00 39.82 564 LEU A N 1
ATOM 3017 C CA . LEU A 1 392 ? 10.516 64.142 84.027 1.00 39.23 564 LEU A CA 1
ATOM 3018 C C . LEU A 1 392 ? 9.813 63.732 82.753 1.00 38.13 564 LEU A C 1
ATOM 3019 O O . LEU A 1 392 ? 9.790 64.488 81.776 1.00 38.05 564 LEU A O 1
ATOM 3024 N N . LEU A 1 393 ? 9.259 62.530 82.748 1.00 36.99 565 LEU A N 1
ATOM 3025 C CA . LEU A 1 393 ? 8.363 62.102 81.664 1.00 36.94 565 LEU A CA 1
ATOM 3026 C C . LEU A 1 393 ? 7.228 63.124 81.543 1.00 36.29 565 LEU A C 1
ATOM 3027 O O . LEU A 1 393 ? 6.682 63.511 82.548 1.00 36.32 565 LEU A O 1
ATOM 3032 N N . PRO A 1 394 ? 6.899 63.578 80.326 1.00 36.15 566 PRO A N 1
ATOM 3033 C CA . PRO A 1 394 ? 5.737 64.446 80.177 1.00 36.56 566 PRO A CA 1
ATOM 3034 C C . PRO A 1 394 ? 4.485 63.836 80.814 1.00 35.98 566 PRO A C 1
ATOM 3035 O O . PRO A 1 394 ? 4.238 62.639 80.686 1.00 36.38 566 PRO A O 1
ATOM 3039 N N . LYS A 1 395 ? 3.709 64.655 81.497 1.00 35.45 567 LYS A N 1
ATOM 3040 C CA . LYS A 1 395 ? 2.505 64.184 82.158 1.00 35.42 567 LYS A CA 1
ATOM 3041 C C . LYS A 1 395 ? 1.584 63.397 81.237 1.00 34.29 567 LYS A C 1
ATOM 3042 O O . LYS A 1 395 ? 1.016 62.393 81.655 1.00 33.80 567 LYS A O 1
ATOM 3048 N N . LYS A 1 396 ? 1.436 63.840 80.002 1.00 33.59 568 LYS A N 1
ATOM 3049 C CA . LYS A 1 396 ? 0.536 63.147 79.072 1.00 34.66 568 LYS A CA 1
ATOM 3050 C C . LYS A 1 396 ? 0.935 61.712 78.772 1.00 33.78 568 LYS A C 1
ATOM 3051 O O . LYS A 1 396 ? 0.104 60.888 78.478 1.00 33.18 568 LYS A O 1
ATOM 3057 N N . MET A 1 397 ? 2.233 61.458 78.812 1.00 34.41 569 MET A N 1
ATOM 3058 C CA . MET A 1 397 ? 2.815 60.117 78.621 1.00 35.07 569 MET A CA 1
ATOM 3059 C C . MET A 1 397 ? 2.527 59.264 79.818 1.00 32.57 569 MET A C 1
ATOM 3060 O O . MET A 1 397 ? 2.217 58.100 79.698 1.00 32.30 569 MET A O 1
ATOM 3065 N N . ASP A 1 398 ? 2.667 59.872 80.980 1.00 31.43 570 ASP A N 1
ATOM 3066 C CA . ASP A 1 398 ? 2.327 59.222 82.238 1.00 31.37 570 ASP A CA 1
ATOM 3067 C C . ASP A 1 398 ? 0.893 58.803 82.256 1.00 30.24 570 ASP A C 1
ATOM 3068 O O . ASP A 1 398 ? 0.586 57.677 82.643 1.00 29.31 570 ASP A O 1
ATOM 3073 N N . GLU A 1 399 ? 0.010 59.688 81.770 1.00 29.94 571 GLU A N 1
ATOM 3074 C CA . GLU A 1 399 ? -1.422 59.360 81.632 1.00 28.84 571 GLU A CA 1
ATOM 3075 C C . GLU A 1 399 ? -1.666 58.242 80.619 1.00 28.95 571 GLU A C 1
ATOM 3076 O O . GLU A 1 399 ? -2.525 57.346 80.814 1.00 28.27 571 GLU A O 1
ATOM 3082 N N . TYR A 1 400 ? -0.903 58.277 79.537 1.00 28.36 572 TYR A N 1
ATOM 3083 C CA . TYR A 1 400 ? -0.969 57.228 78.547 1.00 28.57 572 TYR A CA 1
ATOM 3084 C C . TYR A 1 400 ? -0.542 55.851 79.108 1.00 28.12 572 TYR A C 1
ATOM 3085 O O . TYR A 1 400 ? -1.176 54.859 78.824 1.00 27.76 572 TYR A O 1
ATOM 3094 N N . VAL A 1 401 ? 0.530 55.797 79.895 1.00 27.43 573 VAL A N 1
ATOM 3095 C CA . VAL A 1 401 ? 0.892 54.560 80.607 1.00 27.52 573 VAL A CA 1
ATOM 3096 C C . VAL A 1 401 ? -0.342 54.011 81.367 1.00 27.12 573 VAL A C 1
ATOM 3097 O O . VAL A 1 401 ? -0.753 52.864 81.159 1.00 25.44 573 VAL A O 1
ATOM 3101 N N . ALA A 1 402 ? -0.934 54.857 82.221 1.00 26.59 574 ALA A N 1
ATOM 3102 C CA . ALA A 1 402 ? -2.131 54.472 82.992 1.00 26.59 574 ALA A CA 1
ATOM 3103 C C . ALA A 1 402 ? -3.270 54.018 82.071 1.00 26.74 574 ALA A C 1
ATOM 3104 O O . ALA A 1 402 ? -3.884 52.975 82.276 1.00 26.08 574 ALA A O 1
ATOM 3106 N N . SER A 1 403 ? -3.507 54.795 81.024 1.00 26.73 575 SER A N 1
ATOM 3107 C CA . SER A 1 403 ? -4.579 54.530 80.108 1.00 28.41 575 SER A CA 1
ATOM 3108 C C . SER A 1 403 ? -4.468 53.191 79.366 1.00 28.54 575 SER A C 1
ATOM 3109 O O . SER A 1 403 ? -5.461 52.493 79.181 1.00 28.94 575 SER A O 1
ATOM 3112 N N . LEU A 1 404 ? -3.249 52.830 78.976 1.00 28.42 576 LEU A N 1
ATOM 3113 C CA . LEU A 1 404 ? -2.970 51.573 78.297 1.00 27.94 576 LEU A CA 1
ATOM 3114 C C . LEU A 1 404 ? -3.241 50.356 79.190 1.00 27.73 576 LEU A C 1
ATOM 3115 O O . LEU A 1 404 ? -3.552 49.305 78.698 1.00 27.03 576 LEU A O 1
ATOM 3120 N N . HIS A 1 405 ? -3.137 50.524 80.498 1.00 27.14 577 HIS A N 1
ATOM 3121 C CA . HIS A 1 405 ? -3.335 49.410 81.426 1.00 27.95 577 HIS A CA 1
ATOM 3122 C C . HIS A 1 405 ? -4.745 49.271 81.957 1.00 28.10 577 HIS A C 1
ATOM 3123 O O . HIS A 1 405 ? -5.072 48.250 82.542 1.00 27.76 577 HIS A O 1
ATOM 3130 N N . LEU A 1 406 ? -5.596 50.277 81.741 1.00 29.03 578 LEU A N 1
ATOM 3131 C CA . LEU A 1 406 ? -6.985 50.208 82.265 1.00 29.35 578 LEU A CA 1
ATOM 3132 C C . LEU A 1 406 ? -7.844 49.034 81.776 1.00 29.02 578 LEU A C 1
ATOM 3133 O O . LEU A 1 406 ? -8.712 48.560 82.505 1.00 27.10 578 LEU A O 1
ATOM 3138 N N . PRO A 1 407 ? -7.656 48.601 80.519 1.00 30.06 579 PRO A N 1
ATOM 3139 C CA . PRO A 1 407 ? -8.410 47.424 80.066 1.00 31.06 579 PRO A CA 1
ATOM 3140 C C . PRO A 1 407 ? -8.206 46.146 80.870 1.00 32.07 579 PRO A C 1
ATOM 3141 O O . PRO A 1 407 ? -9.085 45.295 80.888 1.00 32.68 579 PRO A O 1
ATOM 3145 N N . THR A 1 408 ? -7.085 46.020 81.572 1.00 33.39 580 THR A N 1
ATOM 3146 C CA . THR A 1 408 ? -6.888 44.881 82.449 1.00 34.42 580 THR A CA 1
ATOM 3147 C C . THR A 1 408 ? -7.992 44.827 83.493 1.00 34.44 580 THR A C 1
ATOM 3148 O O . THR A 1 408 ? -8.389 43.759 83.926 1.00 34.18 580 THR A O 1
ATOM 3152 N N . PHE A 1 409 ? -8.497 45.990 83.896 1.00 34.21 581 PHE A N 1
ATOM 3153 C CA . PHE A 1 409 ? -9.486 46.052 84.978 1.00 33.97 581 PHE A CA 1
ATOM 3154 C C . PHE A 1 409 ? -10.900 46.205 84.496 1.00 33.70 581 PHE A C 1
ATOM 3155 O O . PHE A 1 409 ? -11.805 46.273 85.310 1.00 32.93 581 PHE A O 1
ATOM 3163 N N . ASP A 1 410 ? -11.093 46.224 83.181 1.00 34.09 582 ASP A N 1
ATOM 3164 C CA . ASP A 1 410 ? -12.366 46.611 82.587 1.00 35.18 582 ASP A CA 1
ATOM 3165 C C . ASP A 1 410 ? -12.803 47.988 83.142 1.00 34.13 582 ASP A C 1
ATOM 3166 O O . ASP A 1 410 ? -13.951 48.176 83.449 1.00 32.67 582 ASP A O 1
ATOM 3171 N N . ALA A 1 411 ? -11.866 48.911 83.348 1.00 33.74 583 ALA A N 1
ATOM 3172 C CA . ALA A 1 411 ? -12.208 50.237 83.882 1.00 33.13 583 ALA A CA 1
ATOM 3173 C C . ALA A 1 411 ? -12.700 51.094 82.721 1.00 32.16 583 ALA A C 1
ATOM 3174 O O . ALA A 1 411 ? -12.144 51.049 81.625 1.00 32.58 583 ALA A O 1
ATOM 3176 N N . HIS A 1 412 ? -13.754 51.859 82.940 1.00 31.13 584 HIS A N 1
ATOM 3177 C CA . HIS A 1 412 ? -14.286 52.729 81.893 1.00 30.56 584 HIS A CA 1
ATOM 3178 C C . HIS A 1 412 ? -14.080 54.203 82.276 1.00 29.65 584 HIS A C 1
ATOM 3179 O O . HIS A 1 412 ? -14.803 54.761 83.137 1.00 28.31 584 HIS A O 1
ATOM 3186 N N . LEU A 1 413 ? -13.080 54.812 81.644 1.00 28.16 585 LEU A N 1
ATOM 3187 C CA . LEU A 1 413 ? -12.754 56.208 81.881 1.00 27.92 585 LEU A CA 1
ATOM 3188 C C . LEU A 1 413 ? -13.849 57.124 81.307 1.00 27.07 585 LEU A C 1
ATOM 3189 O O . LEU A 1 413 ? -14.374 56.885 80.253 1.00 26.34 585 LEU A O 1
ATOM 3194 N N . THR A 1 414 ? -14.206 58.166 82.046 1.00 27.68 586 THR A N 1
ATOM 3195 C CA . THR A 1 414 ? -15.129 59.188 81.560 1.00 26.86 586 THR A CA 1
ATOM 3196 C C . THR A 1 414 ? -14.314 60.214 80.756 1.00 26.66 586 THR A C 1
ATOM 3197 O O . THR A 1 414 ? -13.157 60.488 81.089 1.00 25.39 586 THR A O 1
ATOM 3201 N N . GLU A 1 415 ? -14.915 60.762 79.697 1.00 27.49 587 GLU A N 1
ATOM 3202 C CA . GLU A 1 415 ? -14.318 61.881 78.953 1.00 29.36 587 GLU A CA 1
ATOM 3203 C C . GLU A 1 415 ? -14.899 63.205 79.389 1.00 26.74 587 GLU A C 1
ATOM 3204 O O . GLU A 1 415 ? -16.110 63.335 79.501 1.00 26.96 587 GLU A O 1
ATOM 3210 N N . LEU A 1 416 ? -14.055 64.211 79.540 1.00 25.55 588 LEU A N 1
ATOM 3211 C CA . LEU A 1 416 ? -14.545 65.568 79.771 1.00 26.03 588 LEU A CA 1
ATOM 3212 C C . LEU A 1 416 ? -15.382 66.001 78.586 1.00 26.24 588 LEU A C 1
ATOM 3213 O O . LEU A 1 416 ? -14.970 65.766 77.456 1.00 26.79 588 LEU A O 1
ATOM 3218 N N . THR A 1 417 ? -16.542 66.616 78.832 1.00 25.92 589 THR A N 1
ATOM 3219 C CA . THR A 1 417 ? -17.241 67.307 77.758 1.00 26.20 589 THR A CA 1
ATOM 3220 C C . THR A 1 417 ? -16.459 68.606 77.388 1.00 26.07 589 THR A C 1
ATOM 3221 O O . THR A 1 417 ? -15.605 69.053 78.111 1.00 24.92 589 THR A O 1
ATOM 3225 N N . ASP A 1 418 ? -16.811 69.197 76.262 1.00 27.04 590 ASP A N 1
ATOM 3226 C CA . ASP A 1 418 ? -16.215 70.445 75.816 1.00 26.99 590 ASP A CA 1
ATOM 3227 C C . ASP A 1 418 ? -16.398 71.552 76.849 1.00 26.84 590 ASP A C 1
ATOM 3228 O O . ASP A 1 418 ? -15.466 72.306 77.142 1.00 28.20 590 ASP A O 1
ATOM 3233 N N . GLU A 1 419 ? -17.581 71.654 77.428 1.00 26.61 591 GLU A N 1
ATOM 3234 C CA . GLU A 1 419 ? -17.796 72.671 78.448 1.00 27.83 591 GLU A CA 1
ATOM 3235 C C . GLU A 1 419 ? -17.027 72.423 79.744 1.00 26.30 591 GLU A C 1
ATOM 3236 O O . GLU A 1 419 ? -16.532 73.369 80.385 1.00 26.14 591 GLU A O 1
ATOM 3242 N N . GLN A 1 420 ? -16.925 71.157 80.142 1.00 24.97 592 GLN A N 1
ATOM 3243 C CA . GLN A 1 420 ? -16.123 70.829 81.337 1.00 24.53 592 GLN A CA 1
ATOM 3244 C C . GLN A 1 420 ? -14.633 71.117 81.132 1.00 23.64 592 GLN A C 1
ATOM 3245 O O . GLN A 1 420 ? -13.983 71.594 82.017 1.00 23.08 592 GLN A O 1
ATOM 3251 N N . ALA A 1 421 ? -14.119 70.844 79.942 1.00 23.61 593 ALA A N 1
ATOM 3252 C CA . ALA A 1 421 ? -12.745 71.150 79.619 1.00 24.27 593 ALA A CA 1
ATOM 3253 C C . ALA A 1 421 ? -12.482 72.653 79.737 1.00 24.78 593 ALA A C 1
ATOM 3254 O O . ALA A 1 421 ? -11.481 73.085 80.327 1.00 26.17 593 ALA A O 1
ATOM 3256 N N . LYS A 1 422 ? -13.392 73.445 79.190 1.00 24.95 594 LYS A N 1
ATOM 3257 C CA . LYS A 1 422 ? -13.324 74.915 79.324 1.00 24.97 594 LYS A CA 1
ATOM 3258 C C . LYS A 1 422 ? -13.455 75.388 80.771 1.00 25.02 594 LYS A C 1
ATOM 3259 O O . LYS A 1 422 ? -12.710 76.259 81.221 1.00 24.50 594 LYS A O 1
ATOM 3265 N N . TYR A 1 423 ? -14.402 74.807 81.500 1.00 25.27 595 TYR A N 1
ATOM 3266 C CA . TYR A 1 423 ? -14.634 75.177 82.891 1.00 25.06 595 TYR A CA 1
ATOM 3267 C C . TYR A 1 423 ? -13.382 74.973 83.713 1.00 25.76 595 TYR A C 1
ATOM 3268 O O . TYR A 1 423 ? -12.975 75.844 84.458 1.00 25.34 595 TYR A O 1
ATOM 3277 N N . LEU A 1 424 ? -12.761 73.811 83.561 1.00 26.68 596 LEU A N 1
ATOM 3278 C CA . LEU A 1 424 ? -11.551 73.480 84.322 1.00 26.71 596 LEU A CA 1
ATOM 3279 C C . LEU A 1 424 ? -10.248 74.032 83.733 1.00 27.61 596 LEU A C 1
ATOM 3280 O O . LEU A 1 424 ? -9.226 74.059 84.418 1.00 28.46 596 LEU A O 1
ATOM 3285 N N . GLY A 1 425 ? -10.248 74.441 82.473 1.00 27.51 597 GLY A N 1
ATOM 3286 C CA . GLY A 1 425 ? -8.990 74.860 81.851 1.00 27.98 597 GLY A CA 1
ATOM 3287 C C . GLY A 1 425 ? -8.051 73.701 81.538 1.00 27.46 597 GLY A C 1
ATOM 3288 O O . GLY A 1 425 ? -6.854 73.792 81.735 1.00 28.11 597 GLY A O 1
ATOM 3289 N N . LEU A 1 426 ? -8.603 72.639 80.986 1.00 27.97 598 LEU A N 1
ATOM 3290 C CA . LEU A 1 426 ? -7.863 71.450 80.613 1.00 28.93 598 LEU A CA 1
ATOM 3291 C C . LEU A 1 426 ? -8.206 71.066 79.191 1.00 29.03 598 LEU A C 1
ATOM 3292 O O . LEU A 1 426 ? -9.361 71.209 78.794 1.00 30.29 598 LEU A O 1
ATOM 3297 N N . ASN A 1 427 ? -7.225 70.567 78.437 1.00 28.76 599 ASN A N 1
ATOM 3298 C CA . ASN A 1 427 ? -7.521 69.880 77.182 1.00 29.27 599 ASN A CA 1
ATOM 3299 C C . ASN A 1 427 ? -8.302 68.594 77.490 1.00 29.78 599 ASN A C 1
ATOM 3300 O O . ASN A 1 427 ? -8.120 67.982 78.529 1.00 28.55 599 ASN A O 1
ATOM 3305 N N . LYS A 1 428 ? -9.176 68.221 76.572 1.00 31.21 600 LYS A N 1
ATOM 3306 C CA . LYS A 1 428 ? -9.923 66.976 76.633 1.00 33.70 600 LYS A CA 1
ATOM 3307 C C . LYS A 1 428 ? -8.997 65.750 76.746 1.00 32.91 600 LYS A C 1
ATOM 3308 O O . LYS A 1 428 ? -9.315 64.810 77.477 1.00 32.58 600 LYS A O 1
ATOM 3314 N N . ASN A 1 429 ? -7.866 65.762 76.038 1.00 32.63 601 ASN A N 1
ATOM 3315 C CA . ASN A 1 429 ? -6.858 64.686 76.149 1.00 33.42 601 ASN A CA 1
ATOM 3316 C C . ASN A 1 429 ? -5.730 64.962 77.156 1.00 32.09 601 ASN A C 1
ATOM 3317 O O . ASN A 1 429 ? -4.702 64.307 77.119 1.00 32.42 601 ASN A O 1
ATOM 3322 N N . GLY A 1 430 ? -5.895 65.933 78.041 1.00 30.79 602 GLY A N 1
ATOM 3323 C CA . GLY A 1 430 ? -4.917 66.149 79.087 1.00 29.71 602 GLY A CA 1
ATOM 3324 C C . GLY A 1 430 ? -3.796 67.071 78.631 1.00 29.37 602 GLY A C 1
ATOM 3325 O O . GLY A 1 430 ? -3.829 67.574 77.509 1.00 29.27 602 GLY A O 1
ATOM 3326 N N . PRO A 1 431 ? -2.798 67.309 79.495 1.00 28.77 603 PRO A N 1
ATOM 3327 C CA . PRO A 1 431 ? -2.682 66.760 80.857 1.00 28.65 603 PRO A CA 1
ATOM 3328 C C . PRO A 1 431 ? -3.753 67.262 81.820 1.00 29.14 603 PRO A C 1
ATOM 3329 O O . PRO A 1 431 ? -4.205 68.395 81.693 1.00 28.18 603 PRO A O 1
ATOM 3333 N N . PHE A 1 432 ? -4.178 66.394 82.746 1.00 29.82 604 PHE A N 1
ATOM 3334 C CA . PHE A 1 432 ? -5.271 66.688 83.681 1.00 30.04 604 PHE A CA 1
ATOM 3335 C C . PHE A 1 432 ? -4.817 67.348 84.973 1.00 31.76 604 PHE A C 1
ATOM 3336 O O . PHE A 1 432 ? -5.619 67.972 85.679 1.00 31.61 604 PHE A O 1
ATOM 3344 N N . LYS A 1 433 ? -3.531 67.227 85.264 1.00 32.97 605 LYS A N 1
ATOM 3345 C CA . LYS A 1 433 ? -2.922 67.763 86.461 1.00 36.01 605 LYS A CA 1
ATOM 3346 C C . LYS A 1 433 ? -1.482 68.125 86.123 1.00 37.57 605 LYS A C 1
ATOM 3347 O O . LYS A 1 433 ? -0.882 67.504 85.256 1.00 37.63 605 LYS A O 1
ATOM 3353 N N . PRO A 1 434 ? -0.909 69.095 86.839 1.00 40.22 606 PRO A N 1
ATOM 3354 C CA . PRO A 1 434 ? 0.498 69.401 86.593 1.00 41.98 606 PRO A CA 1
ATOM 3355 C C . PRO A 1 434 ? 1.450 68.355 87.196 1.00 44.33 606 PRO A C 1
ATOM 3356 O O . PRO A 1 434 ? 1.077 67.599 88.116 1.00 44.30 606 PRO A O 1
ATOM 3360 N N . ASN A 1 435 ? 2.649 68.314 86.623 1.00 46.47 607 ASN A N 1
ATOM 3361 C CA . ASN A 1 435 ? 3.772 67.547 87.143 1.00 48.89 607 ASN A CA 1
ATOM 3362 C C . ASN A 1 435 ? 4.283 68.201 88.414 1.00 50.24 607 ASN A C 1
ATOM 3363 O O . ASN A 1 435 ? 4.004 69.386 88.687 1.00 50.90 607 ASN A O 1
ATOM 3369 N N . SER B 1 1 ? 15.927 -3.307 101.472 1.00 58.79 -2 SER B N 1
ATOM 3370 C CA . SER B 1 1 ? 14.578 -3.443 102.114 1.00 59.16 -2 SER B CA 1
ATOM 3371 C C . SER B 1 1 ? 14.499 -2.627 103.396 1.00 58.75 -2 SER B C 1
ATOM 3372 O O . SER B 1 1 ? 15.153 -2.966 104.398 1.00 58.30 -2 SER B O 1
ATOM 3375 N N . MET B 1 2 ? 13.673 -1.571 103.368 1.00 58.34 -1 MET B N 1
ATOM 3376 C CA . MET B 1 2 ? 13.610 -0.609 104.472 1.00 57.45 -1 MET B CA 1
ATOM 3377 C C . MET B 1 2 ? 13.151 -1.297 105.744 1.00 56.48 -1 MET B C 1
ATOM 3378 O O . MET B 1 2 ? 13.509 -0.882 106.841 1.00 56.85 -1 MET B O 1
ATOM 3383 N N . LYS B 1 3 ? 12.403 -2.379 105.578 1.00 55.26 175 LYS B N 1
ATOM 3384 C CA . LYS B 1 3 ? 11.989 -3.232 106.678 1.00 54.56 175 LYS B CA 1
ATOM 3385 C C . LYS B 1 3 ? 13.135 -3.846 107.496 1.00 54.20 175 LYS B C 1
ATOM 3386 O O . LYS B 1 3 ? 12.924 -4.212 108.654 1.00 53.92 175 LYS B O 1
ATOM 3388 N N . GLN B 1 4 ? 14.332 -3.969 106.913 1.00 53.78 176 GLN B N 1
ATOM 3389 C CA . GLN B 1 4 ? 15.484 -4.545 107.634 1.00 53.55 176 GLN B CA 1
ATOM 3390 C C . GLN B 1 4 ? 16.295 -3.435 108.293 1.00 52.70 176 GLN B C 1
ATOM 3391 O O . GLN B 1 4 ? 17.441 -3.210 107.926 1.00 52.63 176 GLN B O 1
ATOM 3397 N N . GLN B 1 5 ? 15.709 -2.737 109.263 1.00 52.09 177 GLN B N 1
ATOM 3398 C CA . GLN B 1 5 ? 16.430 -1.698 109.981 1.00 50.73 177 GLN B CA 1
ATOM 3399 C C . GLN B 1 5 ? 16.160 -1.814 111.462 1.00 50.84 177 GLN B C 1
ATOM 3400 O O . GLN B 1 5 ? 15.090 -2.246 111.885 1.00 50.63 177 GLN B O 1
ATOM 3406 N N . LYS B 1 6 ? 17.162 -1.426 112.236 1.00 50.95 178 LYS B N 1
ATOM 3407 C CA . LYS B 1 6 ? 17.107 -1.457 113.677 1.00 51.65 178 LYS B CA 1
ATOM 3408 C C . LYS B 1 6 ? 17.527 -0.103 114.215 1.00 51.28 178 LYS B C 1
ATOM 3409 O O . LYS B 1 6 ? 18.346 0.588 113.618 1.00 51.74 178 LYS B O 1
ATOM 3415 N N . ASN B 1 7 ? 16.972 0.278 115.349 1.00 51.19 179 ASN B N 1
ATOM 3416 C CA . ASN B 1 7 ? 17.462 1.454 116.025 1.00 51.51 179 ASN B CA 1
ATOM 3417 C C . ASN B 1 7 ? 18.638 1.043 116.919 1.00 52.06 179 ASN B C 1
ATOM 3418 O O . ASN B 1 7 ? 18.975 -0.145 117.005 1.00 51.72 179 ASN B O 1
ATOM 3423 N N . SER B 1 8 ? 19.248 2.022 117.581 1.00 52.62 180 SER B N 1
ATOM 3424 C CA . SER B 1 8 ? 20.429 1.785 118.417 1.00 53.51 180 SER B CA 1
ATOM 3425 C C . SER B 1 8 ? 20.182 0.787 119.576 1.00 53.99 180 SER B C 1
ATOM 3426 O O . SER B 1 8 ? 21.117 0.121 120.033 1.00 54.21 180 SER B O 1
ATOM 3429 N N . LYS B 1 9 ? 18.933 0.701 120.042 1.00 54.23 181 LYS B N 1
ATOM 3430 C CA . LYS B 1 9 ? 18.523 -0.273 121.068 1.00 54.38 181 LYS B CA 1
ATOM 3431 C C . LYS B 1 9 ? 18.238 -1.670 120.502 1.00 53.73 181 LYS B C 1
ATOM 3432 O O . LYS B 1 9 ? 17.771 -2.550 121.236 1.00 54.27 181 LYS B O 1
ATOM 3438 N N . GLY B 1 10 ? 18.460 -1.880 119.206 1.00 52.61 182 GLY B N 1
ATOM 3439 C CA . GLY B 1 10 ? 18.213 -3.199 118.608 1.00 51.83 182 GLY B CA 1
ATOM 3440 C C . GLY B 1 10 ? 16.795 -3.530 118.163 1.00 50.99 182 GLY B C 1
ATOM 3441 O O . GLY B 1 10 ? 16.579 -4.571 117.528 1.00 51.22 182 GLY B O 1
ATOM 3442 N N . SER B 1 11 ? 15.819 -2.667 118.460 1.00 49.80 183 SER B N 1
ATOM 3443 C CA . SER B 1 11 ? 14.444 -2.892 117.963 1.00 48.31 183 SER B CA 1
ATOM 3444 C C . SER B 1 11 ? 14.345 -2.638 116.469 1.00 46.90 183 SER B C 1
ATOM 3445 O O . SER B 1 11 ? 15.040 -1.812 115.920 1.00 46.02 183 SER B O 1
ATOM 3448 N N . SER B 1 12 ? 13.457 -3.375 115.834 1.00 46.28 184 SER B N 1
ATOM 3449 C CA . SER B 1 12 ? 13.071 -3.145 114.459 1.00 46.29 184 SER B CA 1
ATOM 3450 C C . SER B 1 12 ? 11.542 -3.015 114.389 1.00 45.84 184 SER B C 1
ATOM 3451 O O . SER B 1 12 ? 10.945 -3.147 113.308 1.00 45.78 184 SER B O 1
ATOM 3454 N N . ASP B 1 13 ? 10.915 -2.744 115.535 1.00 45.11 185 ASP B N 1
ATOM 3455 C CA . ASP B 1 13 ? 9.460 -2.579 115.600 1.00 45.33 185 ASP B CA 1
ATOM 3456 C C . ASP B 1 13 ? 9.074 -1.146 115.136 1.00 44.96 185 ASP B C 1
ATOM 3457 O O . ASP B 1 13 ? 8.700 -0.280 115.943 1.00 45.00 185 ASP B O 1
ATOM 3462 N N . PHE B 1 14 ? 9.217 -0.935 113.831 1.00 44.05 186 PHE B N 1
ATOM 3463 C CA . PHE B 1 14 ? 8.922 0.310 113.147 1.00 43.68 186 PHE B CA 1
ATOM 3464 C C . PHE B 1 14 ? 9.163 0.057 111.668 1.00 44.04 186 PHE B C 1
ATOM 3465 O O . PHE B 1 14 ? 9.697 -0.987 111.302 1.00 43.43 186 PHE B O 1
ATOM 3473 N N . CYS B 1 15 ? 8.744 0.990 110.815 1.00 44.33 187 CYS B N 1
ATOM 3474 C CA . CYS B 1 15 ? 9.159 0.958 109.426 1.00 44.05 187 CYS B CA 1
ATOM 3475 C C . CYS B 1 15 ? 9.214 2.349 108.815 1.00 43.93 187 CYS B C 1
ATOM 3476 O O . CYS B 1 15 ? 8.171 2.938 108.475 1.00 43.24 187 CYS B O 1
ATOM 3479 N N . VAL B 1 16 ? 10.457 2.826 108.674 1.00 43.74 188 VAL B N 1
ATOM 3480 C CA . VAL B 1 16 ? 10.814 4.135 108.132 1.00 43.38 188 VAL B CA 1
ATOM 3481 C C . VAL B 1 16 ? 11.825 3.972 106.978 1.00 43.81 188 VAL B C 1
ATOM 3482 O O . VAL B 1 16 ? 12.448 2.929 106.824 1.00 42.72 188 VAL B O 1
ATOM 3486 N N . LYS B 1 17 ? 11.961 5.019 106.171 1.00 44.92 189 LYS B N 1
ATOM 3487 C CA . LYS B 1 17 ? 12.813 4.988 104.988 1.00 45.93 189 LYS B CA 1
ATOM 3488 C C . LYS B 1 17 ? 14.278 4.761 105.355 1.00 46.02 189 LYS B C 1
ATOM 3489 O O . LYS B 1 17 ? 14.942 3.868 104.820 1.00 45.27 189 LYS B O 1
ATOM 3495 N N . ASN B 1 18 ? 14.766 5.554 106.302 1.00 45.96 190 ASN B N 1
ATOM 3496 C CA . ASN B 1 18 ? 16.162 5.523 106.613 1.00 46.06 190 ASN B CA 1
ATOM 3497 C C . ASN B 1 18 ? 16.453 5.944 108.052 1.00 46.33 190 ASN B C 1
ATOM 3498 O O . ASN B 1 18 ? 16.557 7.142 108.358 1.00 45.80 190 ASN B O 1
ATOM 3503 N N . ILE B 1 19 ? 16.624 4.948 108.921 1.00 46.66 191 ILE B N 1
ATOM 3504 C CA . ILE B 1 19 ? 16.867 5.188 110.345 1.00 48.11 191 ILE B CA 1
ATOM 3505 C C . ILE B 1 19 ? 18.062 6.136 110.636 1.00 48.53 191 ILE B C 1
ATOM 3506 O O . ILE B 1 19 ? 18.116 6.763 111.696 1.00 48.23 191 ILE B O 1
ATOM 3511 N N . LYS B 1 20 ? 18.985 6.265 109.684 1.00 49.42 192 LYS B N 1
ATOM 3512 C CA . LYS B 1 20 ? 20.163 7.122 109.847 1.00 50.02 192 LYS B CA 1
ATOM 3513 C C . LYS B 1 20 ? 19.817 8.609 109.751 1.00 50.35 192 LYS B C 1
ATOM 3514 O O . LYS B 1 20 ? 20.642 9.455 110.105 1.00 50.49 192 LYS B O 1
ATOM 3520 N N . GLN B 1 21 ? 18.616 8.931 109.254 1.00 50.43 193 GLN B N 1
ATOM 3521 C CA . GLN B 1 21 ? 18.106 10.317 109.278 1.00 50.33 193 GLN B CA 1
ATOM 3522 C C . GLN B 1 21 ? 17.701 10.808 110.685 1.00 49.79 193 GLN B C 1
ATOM 3523 O O . GLN B 1 21 ? 17.287 11.961 110.829 1.00 49.03 193 GLN B O 1
ATOM 3529 N N . ALA B 1 22 ? 17.832 9.960 111.708 1.00 49.36 194 ALA B N 1
ATOM 3530 C CA . ALA B 1 22 ? 17.242 10.249 113.029 1.00 49.90 194 ALA B CA 1
ATOM 3531 C C . ALA B 1 22 ? 17.749 11.553 113.657 1.00 50.43 194 ALA B C 1
ATOM 3532 O O . ALA B 1 22 ? 16.966 12.310 114.250 1.00 49.74 194 ALA B O 1
ATOM 3534 N N . GLU B 1 23 ? 19.049 11.810 113.526 1.00 50.96 195 GLU B N 1
ATOM 3535 C CA . GLU B 1 23 ? 19.673 12.930 114.221 1.00 52.49 195 GLU B CA 1
ATOM 3536 C C . GLU B 1 23 ? 19.212 14.263 113.613 1.00 50.88 195 GLU B C 1
ATOM 3537 O O . GLU B 1 23 ? 18.885 15.206 114.333 1.00 50.07 195 GLU B O 1
ATOM 3543 N N . PHE B 1 24 ? 19.146 14.300 112.284 1.00 50.20 196 PHE B N 1
ATOM 3544 C CA . PHE B 1 24 ? 18.596 15.436 111.542 1.00 49.57 196 PHE B CA 1
ATOM 3545 C C . PHE B 1 24 ? 17.138 15.665 111.927 1.00 48.95 196 PHE B C 1
ATOM 3546 O O . PHE B 1 24 ? 16.700 16.808 112.132 1.00 48.90 196 PHE B O 1
ATOM 3554 N N . GLY B 1 25 ? 16.395 14.568 112.039 1.00 47.71 197 GLY B N 1
ATOM 3555 C CA . GLY B 1 25 ? 14.991 14.617 112.424 1.00 46.98 197 GLY B CA 1
ATOM 3556 C C . GLY B 1 25 ? 14.751 15.140 113.826 1.00 46.13 197 GLY B C 1
ATOM 3557 O O . GLY B 1 25 ? 13.781 15.849 114.056 1.00 44.90 197 GLY B O 1
ATOM 3558 N N . ARG B 1 26 ? 15.650 14.793 114.748 1.00 45.50 198 ARG B N 1
ATOM 3559 C CA . ARG B 1 26 ? 15.567 15.231 116.137 1.00 45.53 198 ARG B CA 1
ATOM 3560 C C . ARG B 1 26 ? 15.806 16.731 116.242 1.00 45.76 198 ARG B C 1
ATOM 3561 O O . ARG B 1 26 ? 15.185 17.384 117.072 1.00 45.33 198 ARG B O 1
ATOM 3569 N N . ARG B 1 27 ? 16.699 17.262 115.401 1.00 45.99 199 ARG B N 1
ATOM 3570 C CA . ARG B 1 27 ? 16.911 18.706 115.286 1.00 46.93 199 ARG B CA 1
ATOM 3571 C C . ARG B 1 27 ? 15.638 19.417 114.812 1.00 46.09 199 ARG B C 1
ATOM 3572 O O . ARG B 1 27 ? 15.281 20.442 115.374 1.00 45.80 199 ARG B O 1
ATOM 3580 N N . GLU B 1 28 ? 14.955 18.887 113.792 1.00 45.32 200 GLU B N 1
ATOM 3581 C CA . GLU B 1 28 ? 13.685 19.479 113.360 1.00 45.59 200 GLU B CA 1
ATOM 3582 C C . GLU B 1 28 ? 12.611 19.393 114.471 1.00 43.96 200 GLU B C 1
ATOM 3583 O O . GLU B 1 28 ? 11.827 20.321 114.632 1.00 43.38 200 GLU B O 1
ATOM 3589 N N . ILE B 1 29 ? 12.610 18.326 115.265 1.00 42.65 201 ILE B N 1
ATOM 3590 C CA . ILE B 1 29 ? 11.662 18.214 116.378 1.00 42.68 201 ILE B CA 1
ATOM 3591 C C . ILE B 1 29 ? 11.959 19.271 117.447 1.00 42.62 201 ILE B C 1
ATOM 3592 O O . ILE B 1 29 ? 11.044 19.914 117.947 1.00 41.53 201 ILE B O 1
ATOM 3597 N N . GLU B 1 30 ? 13.235 19.465 117.767 1.00 43.45 202 GLU B N 1
ATOM 3598 C CA . GLU B 1 30 ? 13.652 20.519 118.708 1.00 44.95 202 GLU B CA 1
ATOM 3599 C C . GLU B 1 30 ? 13.180 21.915 118.285 1.00 43.82 202 GLU B C 1
ATOM 3600 O O . GLU B 1 30 ? 12.726 22.688 119.126 1.00 42.80 202 GLU B O 1
ATOM 3606 N N . ILE B 1 31 ? 13.300 22.210 116.984 1.00 43.60 203 ILE B N 1
ATOM 3607 C CA . ILE B 1 31 ? 12.779 23.445 116.383 1.00 43.45 203 ILE B CA 1
ATOM 3608 C C . ILE B 1 31 ? 11.278 23.579 116.598 1.00 42.45 203 ILE B C 1
ATOM 3609 O O . ILE B 1 31 ? 10.821 24.619 117.053 1.00 41.90 203 ILE B O 1
ATOM 3614 N N . ALA B 1 32 ? 10.519 22.518 116.314 1.00 41.72 204 ALA B N 1
ATOM 3615 C CA . ALA B 1 32 ? 9.055 22.542 116.524 1.00 41.01 204 ALA B CA 1
ATOM 3616 C C . ALA B 1 32 ? 8.685 22.783 117.990 1.00 40.47 204 ALA B C 1
ATOM 3617 O O . ALA B 1 32 ? 7.741 23.517 118.261 1.00 39.71 204 ALA B O 1
ATOM 3619 N N . GLU B 1 33 ? 9.441 22.185 118.919 1.00 40.71 205 GLU B N 1
ATOM 3620 C CA . GLU B 1 33 ? 9.230 22.385 120.363 1.00 41.53 205 GLU B CA 1
ATOM 3621 C C . GLU B 1 33 ? 9.322 23.867 120.770 1.00 42.08 205 GLU B C 1
ATOM 3622 O O . GLU B 1 33 ? 8.535 24.365 121.589 1.00 41.37 205 GLU B O 1
ATOM 3628 N N . GLN B 1 34 ? 10.295 24.557 120.179 1.00 42.98 206 GLN B N 1
ATOM 3629 C CA . GLN B 1 34 ? 10.520 25.979 120.457 1.00 44.14 206 GLN B CA 1
ATOM 3630 C C . GLN B 1 34 ? 9.459 26.873 119.821 1.00 43.01 206 GLN B C 1
ATOM 3631 O O . GLN B 1 34 ? 9.184 27.941 120.335 1.00 43.49 206 GLN B O 1
ATOM 3637 N N . GLU B 1 35 ? 8.832 26.410 118.741 1.00 42.10 207 GLU B N 1
ATOM 3638 C CA . GLU B 1 35 ? 7.683 27.097 118.154 1.00 41.61 207 GLU B CA 1
ATOM 3639 C C . GLU B 1 35 ? 6.362 26.714 118.749 1.00 39.05 207 GLU B C 1
ATOM 3640 O O . GLU B 1 35 ? 5.363 27.238 118.317 1.00 37.42 207 GLU B O 1
ATOM 3646 N N . MET B 1 36 ? 6.319 25.734 119.662 1.00 37.89 208 MET B N 1
ATOM 3647 C CA . MET B 1 36 ? 5.040 25.298 120.236 1.00 36.35 208 MET B CA 1
ATOM 3648 C C . MET B 1 36 ? 5.060 25.385 121.755 1.00 36.38 208 MET B C 1
ATOM 3649 O O . MET B 1 36 ? 4.803 24.376 122.453 1.00 35.34 208 MET B O 1
ATOM 3654 N N . PRO B 1 37 ? 5.308 26.600 122.281 1.00 36.36 209 PRO B N 1
ATOM 3655 C CA . PRO B 1 37 ? 5.415 26.739 123.746 1.00 36.66 209 PRO B CA 1
ATOM 3656 C C . PRO B 1 37 ? 4.184 26.297 124.508 1.00 36.57 209 PRO B C 1
ATOM 3657 O O . PRO B 1 37 ? 4.319 25.814 125.631 1.00 37.28 209 PRO B O 1
ATOM 3661 N N . ALA B 1 38 ? 3.004 26.425 123.919 1.00 36.35 210 ALA B N 1
ATOM 3662 C CA . ALA B 1 38 ? 1.791 26.086 124.646 1.00 36.53 210 ALA B CA 1
ATOM 3663 C C . ALA B 1 38 ? 1.639 24.554 124.838 1.00 36.78 210 ALA B C 1
ATOM 3664 O O . ALA B 1 38 ? 1.116 24.079 125.858 1.00 36.37 210 ALA B O 1
ATOM 3666 N N . LEU B 1 39 ? 2.106 23.796 123.856 1.00 36.52 211 LEU B N 1
ATOM 3667 C CA . LEU B 1 39 ? 2.078 22.345 123.939 1.00 36.39 211 LEU B CA 1
ATOM 3668 C C . LEU B 1 39 ? 3.148 21.904 124.924 1.00 36.84 211 LEU B C 1
ATOM 3669 O O . LEU B 1 39 ? 2.918 20.997 125.702 1.00 37.55 211 LEU B O 1
ATOM 3674 N N . MET B 1 40 ? 4.309 22.557 124.894 1.00 37.34 212 MET B N 1
ATOM 3675 C CA . MET B 1 40 ? 5.348 22.307 125.906 1.00 38.07 212 MET B CA 1
ATOM 3676 C C . MET B 1 40 ? 4.878 22.685 127.303 1.00 37.89 212 MET B C 1
ATOM 3677 O O . MET B 1 40 ? 5.182 21.983 128.268 1.00 37.41 212 MET B O 1
ATOM 3682 N N . ALA B 1 41 ? 4.105 23.762 127.403 1.00 38.26 213 ALA B N 1
ATOM 3683 C CA . ALA B 1 41 ? 3.541 24.169 128.691 1.00 38.85 213 ALA B CA 1
ATOM 3684 C C . ALA B 1 41 ? 2.506 23.141 129.184 1.00 39.40 213 ALA B C 1
ATOM 3685 O O . ALA B 1 41 ? 2.469 22.805 130.357 1.00 38.66 213 ALA B O 1
ATOM 3687 N N . LEU B 1 42 ? 1.665 22.637 128.288 1.00 40.61 214 LEU B N 1
ATOM 3688 C CA . LEU B 1 42 ? 0.694 21.640 128.693 1.00 41.20 214 LEU B CA 1
ATOM 3689 C C . LEU B 1 42 ? 1.448 20.395 129.163 1.00 42.78 214 LEU B C 1
ATOM 3690 O O . LEU B 1 42 ? 1.169 19.864 130.230 1.00 42.98 214 LEU B O 1
ATOM 3695 N N . ARG B 1 43 ? 2.432 19.966 128.380 1.00 43.76 215 ARG B N 1
ATOM 3696 C CA . ARG B 1 43 ? 3.255 18.819 128.741 1.00 44.55 215 ARG B CA 1
ATOM 3697 C C . ARG B 1 43 ? 3.776 18.935 130.166 1.00 46.24 215 ARG B C 1
ATOM 3698 O O . ARG B 1 43 ? 3.548 18.049 130.985 1.00 45.48 215 ARG B O 1
ATOM 3706 N N . LYS B 1 44 ? 4.472 20.036 130.448 1.00 48.63 216 LYS B N 1
ATOM 3707 C CA . LYS B 1 44 ? 5.123 20.252 131.751 1.00 50.12 216 LYS B CA 1
ATOM 3708 C C . LYS B 1 44 ? 4.124 20.296 132.895 1.00 51.14 216 LYS B C 1
ATOM 3709 O O . LYS B 1 44 ? 4.356 19.712 133.930 1.00 51.24 216 LYS B O 1
ATOM 3715 N N . ARG B 1 45 ? 3.023 21.012 132.696 1.00 53.10 217 ARG B N 1
ATOM 3716 C CA . ARG B 1 45 ? 1.954 21.121 133.693 1.00 53.65 217 ARG B CA 1
ATOM 3717 C C . ARG B 1 45 ? 1.379 19.752 134.056 1.00 54.07 217 ARG B C 1
ATOM 3718 O O . ARG B 1 45 ? 1.134 19.475 135.232 1.00 54.35 217 ARG B O 1
ATOM 3726 N N . ALA B 1 46 ? 1.175 18.905 133.047 1.00 53.96 218 ALA B N 1
ATOM 3727 C CA . ALA B 1 46 ? 0.332 17.713 133.183 1.00 54.22 218 ALA B CA 1
ATOM 3728 C C . ALA B 1 46 ? 1.095 16.412 133.427 1.00 54.62 218 ALA B C 1
ATOM 3729 O O . ALA B 1 46 ? 0.482 15.430 133.853 1.00 55.10 218 ALA B O 1
ATOM 3731 N N . GLN B 1 47 ? 2.405 16.398 133.173 1.00 55.03 219 GLN B N 1
ATOM 3732 C CA . GLN B 1 47 ? 3.173 15.141 133.127 1.00 55.82 219 GLN B CA 1
ATOM 3733 C C . GLN B 1 47 ? 3.321 14.430 134.481 1.00 55.55 219 GLN B C 1
ATOM 3734 O O . GLN B 1 47 ? 3.315 13.199 134.532 1.00 55.14 219 GLN B O 1
ATOM 3740 N N . GLY B 1 48 ? 3.455 15.213 135.551 1.00 55.54 220 GLY B N 1
ATOM 3741 C CA . GLY B 1 48 ? 3.635 14.695 136.911 1.00 55.56 220 GLY B CA 1
ATOM 3742 C C . GLY B 1 48 ? 2.559 13.725 137.351 1.00 55.17 220 GLY B C 1
ATOM 3743 O O . GLY B 1 48 ? 2.861 12.686 137.900 1.00 55.48 220 GLY B O 1
ATOM 3744 N N . GLU B 1 49 ? 1.308 14.059 137.070 1.00 55.12 221 GLU B N 1
ATOM 3745 C CA . GLU B 1 49 ? 0.167 13.210 137.411 1.00 54.75 221 GLU B CA 1
ATOM 3746 C C . GLU B 1 49 ? -0.094 12.057 136.431 1.00 54.17 221 GLU B C 1
ATOM 3747 O O . GLU B 1 49 ? -1.034 11.278 136.629 1.00 54.28 221 GLU B O 1
ATOM 3753 N N . LYS B 1 50 ? 0.728 11.961 135.383 1.00 53.18 222 LYS B N 1
ATOM 3754 C CA . LYS B 1 50 ? 0.653 10.900 134.357 1.00 52.26 222 LYS B CA 1
ATOM 3755 C C . LYS B 1 50 ? -0.768 10.492 134.002 1.00 50.76 222 LYS B C 1
ATOM 3756 O O . LYS B 1 50 ? -1.131 9.320 134.089 1.00 51.38 222 LYS B O 1
ATOM 3762 N N . PRO B 1 51 ? -1.566 11.451 133.530 1.00 49.09 223 PRO B N 1
ATOM 3763 C CA . PRO B 1 51 ? -2.980 11.198 133.270 1.00 47.60 223 PRO B CA 1
ATOM 3764 C C . PRO B 1 51 ? -3.254 10.245 132.097 1.00 46.96 223 PRO B C 1
ATOM 3765 O O . PRO B 1 51 ? -4.418 9.931 131.827 1.00 45.85 223 PRO B O 1
ATOM 3769 N N . LEU B 1 52 ? -2.209 9.818 131.384 1.00 46.40 224 LEU B N 1
ATOM 3770 C CA . LEU B 1 52 ? -2.379 8.828 130.308 1.00 46.54 224 LEU B CA 1
ATOM 3771 C C . LEU B 1 52 ? -1.649 7.510 130.626 1.00 45.83 224 LEU B C 1
ATOM 3772 O O . LEU B 1 52 ? -1.412 6.689 129.737 1.00 46.04 224 LEU B O 1
ATOM 3777 N N . ALA B 1 53 ? -1.295 7.315 131.897 1.00 45.28 225 ALA B N 1
ATOM 3778 C CA . ALA B 1 53 ? -0.731 6.034 132.361 1.00 44.41 225 ALA B CA 1
ATOM 3779 C C . ALA B 1 53 ? -1.725 4.905 132.059 1.00 43.43 225 ALA B C 1
ATOM 3780 O O . ALA B 1 53 ? -2.891 4.991 132.426 1.00 42.54 225 ALA B O 1
ATOM 3782 N N . GLY B 1 54 ? -1.264 3.878 131.350 1.00 42.90 226 GLY B N 1
ATOM 3783 C CA . GLY B 1 54 ? -2.136 2.796 130.875 1.00 42.74 226 GLY B CA 1
ATOM 3784 C C . GLY B 1 54 ? -2.815 3.069 129.538 1.00 42.51 226 GLY B C 1
ATOM 3785 O O . GLY B 1 54 ? -3.509 2.202 128.990 1.00 42.16 226 GLY B O 1
ATOM 3786 N N . ALA B 1 55 ? -2.633 4.283 129.014 1.00 42.17 227 ALA B N 1
ATOM 3787 C CA . ALA B 1 55 ? -3.141 4.636 127.683 1.00 41.77 227 ALA B CA 1
ATOM 3788 C C . ALA B 1 55 ? -2.287 3.927 126.647 1.00 41.34 227 ALA B C 1
ATOM 3789 O O . ALA B 1 55 ? -1.054 3.891 126.749 1.00 41.06 227 ALA B O 1
ATOM 3791 N N . LYS B 1 56 ? -2.959 3.341 125.671 1.00 40.95 228 LYS B N 1
ATOM 3792 C CA . LYS B 1 56 ? -2.303 2.628 124.601 1.00 41.13 228 LYS B CA 1
ATOM 3793 C C . LYS B 1 56 ? -2.912 3.162 123.327 1.00 40.24 228 LYS B C 1
ATOM 3794 O O . LYS B 1 56 ? -3.991 2.750 122.904 1.00 39.67 228 LYS B O 1
ATOM 3800 N N . ILE B 1 57 ? -2.220 4.149 122.757 1.00 39.11 229 ILE B N 1
ATOM 3801 C CA . ILE B 1 57 ? -2.798 4.981 121.714 1.00 37.41 229 ILE B CA 1
ATOM 3802 C C . ILE B 1 57 ? -2.285 4.581 120.359 1.00 36.38 229 ILE B C 1
ATOM 3803 O O . ILE B 1 57 ? -1.089 4.457 120.151 1.00 35.83 229 ILE B O 1
ATOM 3808 N N . VAL B 1 58 ? -3.199 4.409 119.429 1.00 36.30 230 VAL B N 1
ATOM 3809 C CA . VAL B 1 58 ? -2.828 4.236 118.056 1.00 37.08 230 VAL B CA 1
ATOM 3810 C C . VAL B 1 58 ? -3.266 5.492 117.318 1.00 38.04 230 VAL B C 1
ATOM 3811 O O . VAL B 1 58 ? -4.417 5.933 117.439 1.00 37.77 230 VAL B O 1
ATOM 3815 N N . GLY B 1 59 ? -2.333 6.055 116.559 1.00 38.04 231 GLY B N 1
ATOM 3816 C CA . GLY B 1 59 ? -2.571 7.315 115.901 1.00 38.70 231 GLY B CA 1
ATOM 3817 C C . GLY B 1 59 ? -2.309 7.213 114.431 1.00 38.97 231 GLY B C 1
ATOM 3818 O O . GLY B 1 59 ? -1.416 6.486 113.987 1.00 38.82 231 GLY B O 1
ATOM 3819 N N . CYS B 1 60 ? -3.124 7.931 113.681 1.00 39.59 232 CYS B N 1
ATOM 3820 C CA . CYS B 1 60 ? -2.949 8.066 112.260 1.00 39.59 232 CYS B CA 1
ATOM 3821 C C . CYS B 1 60 ? -3.092 9.556 111.891 1.00 39.15 232 CYS B C 1
ATOM 3822 O O . CYS B 1 60 ? -4.202 10.094 111.806 1.00 39.10 232 CYS B O 1
ATOM 3825 N N . THR B 1 61 ? -1.965 10.237 111.730 1.00 38.99 233 THR B N 1
ATOM 3826 C CA . THR B 1 61 ? -1.980 11.679 111.490 1.00 38.85 233 THR B CA 1
ATOM 3827 C C . THR B 1 61 ? -0.835 12.027 110.542 1.00 39.63 233 THR B C 1
ATOM 3828 O O . THR B 1 61 ? -0.132 11.132 110.101 1.00 40.31 233 THR B O 1
ATOM 3832 N N . HIS B 1 62 ? -0.623 13.319 110.260 1.00 39.86 234 HIS B N 1
ATOM 3833 C CA . HIS B 1 62 ? 0.515 13.739 109.456 1.00 39.72 234 HIS B CA 1
ATOM 3834 C C . HIS B 1 62 ? 1.757 13.597 110.318 1.00 40.21 234 HIS B C 1
ATOM 3835 O O . HIS B 1 62 ? 1.724 13.934 111.521 1.00 40.54 234 HIS B O 1
ATOM 3842 N N . ILE B 1 63 ? 2.822 13.029 109.729 1.00 39.95 235 ILE B N 1
ATOM 3843 C CA . ILE B 1 63 ? 4.057 12.743 110.453 1.00 39.82 235 ILE B CA 1
ATOM 3844 C C . ILE B 1 63 ? 5.020 13.895 110.191 1.00 39.61 235 ILE B C 1
ATOM 3845 O O . ILE B 1 63 ? 5.945 13.809 109.348 1.00 39.31 235 ILE B O 1
ATOM 3850 N N . THR B 1 64 ? 4.787 14.970 110.934 1.00 38.50 236 THR B N 1
ATOM 3851 C CA . THR B 1 64 ? 5.600 16.188 110.857 1.00 37.75 236 THR B CA 1
ATOM 3852 C C . THR B 1 64 ? 6.319 16.429 112.196 1.00 37.24 236 THR B C 1
ATOM 3853 O O . THR B 1 64 ? 6.073 15.731 113.173 1.00 36.48 236 THR B O 1
ATOM 3857 N N . ALA B 1 65 ? 7.192 17.433 112.222 1.00 36.72 237 ALA B N 1
ATOM 3858 C CA . ALA B 1 65 ? 7.965 17.751 113.411 1.00 36.46 237 ALA B CA 1
ATOM 3859 C C . ALA B 1 65 ? 7.000 18.128 114.547 1.00 36.07 237 ALA B C 1
ATOM 3860 O O . ALA B 1 65 ? 7.201 17.754 115.699 1.00 35.23 237 ALA B O 1
ATOM 3862 N N . GLN B 1 66 ? 5.915 18.808 114.178 1.00 35.88 238 GLN B N 1
ATOM 3863 C CA . GLN B 1 66 ? 4.904 19.252 115.115 1.00 35.57 238 GLN B CA 1
ATOM 3864 C C . GLN B 1 66 ? 4.093 18.076 115.698 1.00 35.80 238 GLN B C 1
ATOM 3865 O O . GLN B 1 66 ? 3.786 18.044 116.884 1.00 34.31 238 GLN B O 1
ATOM 3871 N N . THR B 1 67 ? 3.740 17.114 114.848 1.00 36.31 239 THR B N 1
ATOM 3872 C CA . THR B 1 67 ? 3.080 15.895 115.309 1.00 36.27 239 THR B CA 1
ATOM 3873 C C . THR B 1 67 ? 3.985 15.126 116.273 1.00 36.38 239 THR B C 1
ATOM 3874 O O . THR B 1 67 ? 3.505 14.552 117.252 1.00 36.61 239 THR B O 1
ATOM 3878 N N . ALA B 1 68 ? 5.282 15.110 116.003 1.00 35.61 240 ALA B N 1
ATOM 3879 C CA . ALA B 1 68 ? 6.211 14.484 116.932 1.00 35.74 240 ALA B CA 1
ATOM 3880 C C . ALA B 1 68 ? 6.160 15.136 118.321 1.00 35.46 240 ALA B C 1
ATOM 3881 O O . ALA B 1 68 ? 6.268 14.461 119.347 1.00 35.20 240 ALA B O 1
ATOM 3883 N N . VAL B 1 69 ? 6.026 16.456 118.364 1.00 35.35 241 VAL B N 1
ATOM 3884 C CA . VAL B 1 69 ? 5.936 17.131 119.654 1.00 34.91 241 VAL B CA 1
ATOM 3885 C C . VAL B 1 69 ? 4.651 16.691 120.392 1.00 34.75 241 VAL B C 1
ATOM 3886 O O . VAL B 1 69 ? 4.671 16.487 121.615 1.00 35.11 241 VAL B O 1
ATOM 3890 N N . LEU B 1 70 ? 3.558 16.492 119.661 1.00 33.92 242 LEU B N 1
ATOM 3891 C CA . LEU B 1 70 ? 2.362 15.920 120.270 1.00 34.37 242 LEU B CA 1
ATOM 3892 C C . LEU B 1 70 ? 2.558 14.468 120.792 1.00 34.55 242 LEU B C 1
ATOM 3893 O O . LEU B 1 70 ? 2.188 14.154 121.911 1.00 34.02 242 LEU B O 1
ATOM 3898 N N . MET B 1 71 ? 3.132 13.609 119.957 1.00 35.29 243 MET B N 1
ATOM 3899 C CA . MET B 1 71 ? 3.396 12.212 120.293 1.00 36.76 243 MET B CA 1
ATOM 3900 C C . MET B 1 71 ? 4.239 12.095 121.540 1.00 37.15 243 MET B C 1
ATOM 3901 O O . MET B 1 71 ? 3.895 11.354 122.442 1.00 36.70 243 MET B O 1
ATOM 3906 N N . GLU B 1 72 ? 5.322 12.869 121.611 1.00 37.72 244 GLU B N 1
ATOM 3907 C CA . GLU B 1 72 ? 6.188 12.844 122.787 1.00 38.40 244 GLU B CA 1
ATOM 3908 C C . GLU B 1 72 ? 5.544 13.491 124.019 1.00 38.08 244 GLU B C 1
ATOM 3909 O O . GLU B 1 72 ? 5.946 13.213 125.140 1.00 38.31 244 GLU B O 1
ATOM 3915 N N . THR B 1 73 ? 4.535 14.335 123.810 1.00 37.38 245 THR B N 1
ATOM 3916 C CA . THR B 1 73 ? 3.756 14.890 124.912 1.00 37.07 245 THR B CA 1
ATOM 3917 C C . THR B 1 73 ? 2.880 13.763 125.471 1.00 37.51 245 THR B C 1
ATOM 3918 O O . THR B 1 73 ? 2.805 13.558 126.679 1.00 37.33 245 THR B O 1
ATOM 3922 N N . LEU B 1 74 ? 2.240 13.022 124.575 1.00 37.50 246 LEU B N 1
ATOM 3923 C CA . LEU B 1 74 ? 1.444 11.874 124.963 1.00 38.16 246 LEU B CA 1
ATOM 3924 C C . LEU B 1 74 ? 2.273 10.854 125.772 1.00 38.83 246 LEU B C 1
ATOM 3925 O O . LEU B 1 74 ? 1.833 10.411 126.827 1.00 38.62 246 LEU B O 1
ATOM 3930 N N . GLY B 1 75 ? 3.460 10.519 125.270 1.00 39.18 247 GLY B N 1
ATOM 3931 C CA . GLY B 1 75 ? 4.461 9.740 126.003 1.00 40.09 247 GLY B CA 1
ATOM 3932 C C . GLY B 1 75 ? 4.829 10.292 127.381 1.00 41.75 247 GLY B C 1
ATOM 3933 O O . GLY B 1 75 ? 4.838 9.537 128.370 1.00 42.33 247 GLY B O 1
ATOM 3934 N N . ALA B 1 76 ? 5.104 11.599 127.465 1.00 42.37 248 ALA B N 1
ATOM 3935 C CA . ALA B 1 76 ? 5.410 12.245 128.750 1.00 42.82 248 ALA B CA 1
ATOM 3936 C C . ALA B 1 76 ? 4.239 12.145 129.743 1.00 43.24 248 ALA B C 1
ATOM 3937 O O . ALA B 1 76 ? 4.440 12.121 130.954 1.00 43.83 248 ALA B O 1
ATOM 3939 N N . LEU B 1 77 ? 3.013 12.076 129.244 1.00 43.68 249 LEU B N 1
ATOM 3940 C CA . LEU B 1 77 ? 1.858 11.991 130.134 1.00 43.95 249 LEU B CA 1
ATOM 3941 C C . LEU B 1 77 ? 1.531 10.533 130.540 1.00 43.90 249 LEU B C 1
ATOM 3942 O O . LEU B 1 77 ? 0.578 10.290 131.292 1.00 43.04 249 LEU B O 1
ATOM 3947 N N . GLY B 1 78 ? 2.333 9.596 130.024 1.00 44.06 250 GLY B N 1
ATOM 3948 C CA . GLY B 1 78 ? 2.284 8.208 130.404 1.00 44.46 250 GLY B CA 1
ATOM 3949 C C . GLY B 1 78 ? 1.784 7.266 129.332 1.00 44.79 250 GLY B C 1
ATOM 3950 O O . GLY B 1 78 ? 1.683 6.074 129.583 1.00 45.14 250 GLY B O 1
ATOM 3951 N N . ALA B 1 79 ? 1.465 7.771 128.136 1.00 44.68 251 ALA B N 1
ATOM 3952 C CA . ALA B 1 79 ? 0.921 6.912 127.096 1.00 44.40 251 ALA B CA 1
ATOM 3953 C C . ALA B 1 79 ? 2.009 6.040 126.456 1.00 44.62 251 ALA B C 1
ATOM 3954 O O . ALA B 1 79 ? 3.204 6.351 126.517 1.00 44.69 251 ALA B O 1
ATOM 3956 N N . GLN B 1 80 ? 1.558 4.950 125.846 1.00 44.06 252 GLN B N 1
ATOM 3957 C CA . GLN B 1 80 ? 2.340 4.188 124.911 1.00 44.36 252 GLN B CA 1
ATOM 3958 C C . GLN B 1 80 ? 1.640 4.339 123.563 1.00 43.48 252 GLN B C 1
ATOM 3959 O O . GLN B 1 80 ? 0.411 4.222 123.462 1.00 43.18 252 GLN B O 1
ATOM 3965 N N . CYS B 1 81 ? 2.425 4.624 122.534 1.00 42.66 253 CYS B N 1
ATOM 3966 C CA . CYS B 1 81 ? 1.884 4.977 121.242 1.00 42.69 253 CYS B CA 1
ATOM 3967 C C . CYS B 1 81 ? 2.464 4.169 120.106 1.00 41.77 253 CYS B C 1
ATOM 3968 O O . CYS B 1 81 ? 3.648 3.845 120.095 1.00 41.39 253 CYS B O 1
ATOM 3971 N N . ARG B 1 82 ? 1.611 3.892 119.135 1.00 41.37 254 ARG B N 1
ATOM 3972 C CA . ARG B 1 82 ? 2.015 3.435 117.832 1.00 41.48 254 ARG B CA 1
ATOM 3973 C C . ARG B 1 82 ? 1.354 4.365 116.860 1.00 41.14 254 ARG B C 1
ATOM 3974 O O . ARG B 1 82 ? 0.254 4.855 117.130 1.00 41.13 254 ARG B O 1
ATOM 3982 N N . TRP B 1 83 ? 1.994 4.558 115.711 1.00 40.46 255 TRP B N 1
ATOM 3983 C CA . TRP B 1 83 ? 1.598 5.589 114.809 1.00 40.33 255 TRP B CA 1
ATOM 3984 C C . TRP B 1 83 ? 1.832 5.202 113.372 1.00 40.43 255 TRP B C 1
ATOM 3985 O O . TRP B 1 83 ? 2.804 4.503 113.065 1.00 40.14 255 TRP B O 1
ATOM 3996 N N . ALA B 1 84 ? 0.932 5.679 112.510 1.00 40.36 256 ALA B N 1
ATOM 3997 C CA . ALA B 1 84 ? 1.046 5.578 111.063 1.00 40.80 256 ALA B CA 1
ATOM 3998 C C . ALA B 1 84 ? 0.622 6.914 110.443 1.00 41.24 256 ALA B C 1
ATOM 3999 O O . ALA B 1 84 ? -0.033 7.730 111.090 1.00 41.24 256 ALA B O 1
ATOM 4001 N N . ALA B 1 85 ? 1.007 7.124 109.191 1.00 41.70 257 ALA B N 1
ATOM 4002 C CA . ALA B 1 85 ? 0.643 8.322 108.442 1.00 42.21 257 ALA B CA 1
ATOM 4003 C C . ALA B 1 85 ? -0.804 8.248 107.966 1.00 42.64 257 ALA B C 1
ATOM 4004 O O . ALA B 1 85 ? -1.299 7.171 107.613 1.00 42.50 257 ALA B O 1
ATOM 4006 N N . CYS B 1 86 ? -1.480 9.397 107.944 1.00 42.88 258 CYS B N 1
ATOM 4007 C CA . CYS B 1 86 ? -2.829 9.465 107.404 1.00 43.45 258 CYS B CA 1
ATOM 4008 C C . CYS B 1 86 ? -2.823 9.818 105.904 1.00 44.08 258 CYS B C 1
ATOM 4009 O O . CYS B 1 86 ? -3.872 9.894 105.272 1.00 43.71 258 CYS B O 1
ATOM 4012 N N . ASN B 1 87 ? -1.636 9.995 105.338 1.00 44.95 259 ASN B N 1
ATOM 4013 C CA . ASN B 1 87 ? -1.493 10.405 103.950 1.00 45.69 259 ASN B CA 1
ATOM 4014 C C . ASN B 1 87 ? -0.187 9.870 103.409 1.00 46.47 259 ASN B C 1
ATOM 4015 O O . ASN B 1 87 ? 0.822 9.838 104.117 1.00 46.67 259 ASN B O 1
ATOM 4020 N N . ILE B 1 88 ? -0.207 9.470 102.144 1.00 47.08 260 ILE B N 1
ATOM 4021 C CA . ILE B 1 88 ? 0.916 8.761 101.534 1.00 47.49 260 ILE B CA 1
ATOM 4022 C C . ILE B 1 88 ? 2.083 9.666 101.119 1.00 47.75 260 ILE B C 1
ATOM 4023 O O . ILE B 1 88 ? 3.167 9.161 100.844 1.00 47.74 260 ILE B O 1
ATOM 4028 N N . TYR B 1 89 ? 1.864 10.980 101.082 1.00 48.18 261 TYR B N 1
ATOM 4029 C CA . TYR B 1 89 ? 2.894 11.922 100.634 1.00 48.93 261 TYR B CA 1
ATOM 4030 C C . TYR B 1 89 ? 3.483 12.840 101.719 1.00 48.53 261 TYR B C 1
ATOM 4031 O O . TYR B 1 89 ? 4.584 13.371 101.523 1.00 48.17 261 TYR B O 1
ATOM 4040 N N . SER B 1 90 ? 2.754 13.050 102.823 1.00 47.36 262 SER B N 1
ATOM 4041 C CA . SER B 1 90 ? 3.078 14.138 103.779 1.00 47.07 262 SER B CA 1
ATOM 4042 C C . SER B 1 90 ? 4.192 13.812 104.802 1.00 46.31 262 SER B C 1
ATOM 4043 O O . SER B 1 90 ? 4.699 14.717 105.486 1.00 46.32 262 SER B O 1
ATOM 4046 N N . THR B 1 91 ? 4.576 12.540 104.912 1.00 45.41 263 THR B N 1
ATOM 4047 C CA . THR B 1 91 ? 5.529 12.131 105.945 1.00 44.78 263 THR B CA 1
ATOM 4048 C C . THR B 1 91 ? 6.894 12.765 105.733 1.00 44.37 263 THR B C 1
ATOM 4049 O O . THR B 1 91 ? 7.453 12.721 104.635 1.00 44.12 263 THR B O 1
ATOM 4053 N N . LEU B 1 92 ? 7.404 13.392 106.786 1.00 43.91 264 LEU B N 1
ATOM 4054 C CA . LEU B 1 92 ? 8.801 13.836 106.835 1.00 43.71 264 LEU B CA 1
ATOM 4055 C C . LEU B 1 92 ? 9.634 12.645 107.321 1.00 42.98 264 LEU B C 1
ATOM 4056 O O . LEU B 1 92 ? 9.556 12.258 108.485 1.00 42.91 264 LEU B O 1
ATOM 4061 N N . ASN B 1 93 ? 10.391 12.033 106.413 1.00 42.57 265 ASN B N 1
ATOM 4062 C CA . ASN B 1 93 ? 11.102 10.795 106.709 1.00 42.30 265 ASN B CA 1
ATOM 4063 C C . ASN B 1 93 ? 12.070 10.951 107.886 1.00 41.84 265 ASN B C 1
ATOM 4064 O O . ASN B 1 93 ? 12.157 10.075 108.735 1.00 41.47 265 ASN B O 1
ATOM 4069 N N . GLU B 1 94 ? 12.792 12.063 107.921 1.00 41.56 266 GLU B N 1
ATOM 4070 C CA . GLU B 1 94 ? 13.736 12.319 109.007 1.00 41.60 266 GLU B CA 1
ATOM 4071 C C . GLU B 1 94 ? 13.033 12.376 110.369 1.00 40.56 266 GLU B C 1
ATOM 4072 O O . GLU B 1 94 ? 13.582 11.923 111.351 1.00 40.26 266 GLU B O 1
ATOM 4078 N N . VAL B 1 95 ? 11.796 12.864 110.404 1.00 39.65 267 VAL B N 1
ATOM 4079 C CA . VAL B 1 95 ? 11.029 12.894 111.655 1.00 38.83 267 VAL B CA 1
ATOM 4080 C C . VAL B 1 95 ? 10.589 11.470 112.038 1.00 38.91 267 VAL B C 1
ATOM 4081 O O . VAL B 1 95 ? 10.746 11.055 113.195 1.00 38.48 267 VAL B O 1
ATOM 4085 N N . ALA B 1 96 ? 10.050 10.737 111.059 1.00 38.89 268 ALA B N 1
ATOM 4086 C CA . ALA B 1 96 ? 9.735 9.322 111.231 1.00 39.71 268 ALA B CA 1
ATOM 4087 C C . ALA B 1 96 ? 10.938 8.583 111.807 1.00 39.80 268 ALA B C 1
ATOM 4088 O O . ALA B 1 96 ? 10.779 7.768 112.720 1.00 40.66 268 ALA B O 1
ATOM 4090 N N . ALA B 1 97 ? 12.134 8.886 111.292 1.00 39.81 269 ALA B N 1
ATOM 4091 C CA . ALA B 1 97 ? 13.366 8.218 111.741 1.00 39.40 269 ALA B CA 1
ATOM 4092 C C . ALA B 1 97 ? 13.723 8.570 113.179 1.00 39.57 269 ALA B C 1
ATOM 4093 O O . ALA B 1 97 ? 14.096 7.685 113.967 1.00 39.96 269 ALA B O 1
ATOM 4095 N N . ALA B 1 98 ? 13.626 9.857 113.512 1.00 39.12 270 ALA B N 1
ATOM 4096 C CA . ALA B 1 98 ? 13.849 10.340 114.881 1.00 38.95 270 ALA B CA 1
ATOM 4097 C C . ALA B 1 98 ? 12.901 9.676 115.893 1.00 38.81 270 ALA B C 1
ATOM 4098 O O . ALA B 1 98 ? 13.304 9.276 116.994 1.00 38.71 270 ALA B O 1
ATOM 4100 N N . LEU B 1 99 ? 11.633 9.551 115.509 1.00 39.61 271 LEU B N 1
ATOM 4101 C CA . LEU B 1 99 ? 10.641 8.900 116.367 1.00 39.74 271 LEU B CA 1
ATOM 4102 C C . LEU B 1 99 ? 10.972 7.413 116.555 1.00 39.91 271 LEU B C 1
ATOM 4103 O O . LEU B 1 99 ? 10.901 6.911 117.680 1.00 39.11 271 LEU B O 1
ATOM 4108 N N . ALA B 1 100 ? 11.340 6.722 115.468 1.00 40.58 272 ALA B N 1
ATOM 4109 C CA . ALA B 1 100 ? 11.726 5.294 115.559 1.00 41.50 272 ALA B CA 1
ATOM 4110 C C . ALA B 1 100 ? 12.985 5.088 116.436 1.00 42.58 272 ALA B C 1
ATOM 4111 O O . ALA B 1 100 ? 12.991 4.213 117.291 1.00 42.77 272 ALA B O 1
ATOM 4113 N N . GLU B 1 101 ? 14.016 5.922 116.255 1.00 43.64 273 GLU B N 1
ATOM 4114 C CA . GLU B 1 101 ? 15.215 5.893 117.105 1.00 43.82 273 GLU B CA 1
ATOM 4115 C C . GLU B 1 101 ? 14.902 6.129 118.575 1.00 45.00 273 GLU B C 1
ATOM 4116 O O . GLU B 1 101 ? 15.561 5.555 119.450 1.00 44.92 273 GLU B O 1
ATOM 4122 N N . SER B 1 102 ? 13.922 6.988 118.853 1.00 45.40 274 SER B N 1
ATOM 4123 C CA . SER B 1 102 ? 13.516 7.251 120.242 1.00 45.99 274 SER B CA 1
ATOM 4124 C C . SER B 1 102 ? 12.608 6.172 120.808 1.00 46.02 274 SER B C 1
ATOM 4125 O O . SER B 1 102 ? 12.291 6.206 121.994 1.00 47.10 274 SER B O 1
ATOM 4128 N N . GLY B 1 103 ? 12.159 5.248 119.962 1.00 45.44 275 GLY B N 1
ATOM 4129 C CA . GLY B 1 103 ? 11.444 4.071 120.416 1.00 44.99 275 GLY B CA 1
ATOM 4130 C C . GLY B 1 103 ? 9.966 4.037 120.104 1.00 45.25 275 GLY B C 1
ATOM 4131 O O . GLY B 1 103 ? 9.259 3.178 120.627 1.00 45.55 275 GLY B O 1
ATOM 4132 N N . PHE B 1 104 ? 9.479 4.957 119.274 1.00 44.78 276 PHE B N 1
ATOM 4133 C CA . PHE B 1 104 ? 8.088 4.899 118.834 1.00 44.62 276 PHE B CA 1
ATOM 4134 C C . PHE B 1 104 ? 7.953 3.943 117.677 1.00 43.63 276 PHE B C 1
ATOM 4135 O O . PHE B 1 104 ? 8.607 4.119 116.672 1.00 42.85 276 PHE B O 1
ATOM 4143 N N . PRO B 1 105 ? 7.082 2.941 117.803 1.00 43.46 277 PRO B N 1
ATOM 4144 C CA . PRO B 1 105 ? 6.722 2.170 116.639 1.00 43.40 277 PRO B CA 1
ATOM 4145 C C . PRO B 1 105 ? 5.928 3.006 115.653 1.00 43.13 277 PRO B C 1
ATOM 4146 O O . PRO B 1 105 ? 4.729 3.241 115.845 1.00 43.61 277 PRO B O 1
ATOM 4150 N N . VAL B 1 106 ? 6.623 3.470 114.616 1.00 42.48 278 VAL B N 1
ATOM 4151 C CA . VAL B 1 106 ? 6.054 4.315 113.598 1.00 41.72 278 VAL B CA 1
ATOM 4152 C C . VAL B 1 106 ? 6.244 3.620 112.265 1.00 41.13 278 VAL B C 1
ATOM 4153 O O . VAL B 1 106 ? 7.334 3.115 111.958 1.00 41.37 278 VAL B O 1
ATOM 4157 N N . PHE B 1 107 ? 5.187 3.619 111.470 1.00 40.12 279 PHE B N 1
ATOM 4158 C CA . PHE B 1 107 ? 5.167 2.962 110.171 1.00 39.73 279 PHE B CA 1
ATOM 4159 C C . PHE B 1 107 ? 4.698 3.979 109.152 1.00 39.01 279 PHE B C 1
ATOM 4160 O O . PHE B 1 107 ? 3.511 4.218 109.011 1.00 38.69 279 PHE B O 1
ATOM 4168 N N . ALA B 1 108 ? 5.657 4.593 108.468 1.00 38.80 280 ALA B N 1
ATOM 4169 C CA . ALA B 1 108 ? 5.416 5.785 107.706 1.00 39.07 280 ALA B CA 1
ATOM 4170 C C . ALA B 1 108 ? 6.620 6.154 106.862 1.00 40.18 280 ALA B C 1
ATOM 4171 O O . ALA B 1 108 ? 7.758 6.197 107.373 1.00 39.68 280 ALA B O 1
ATOM 4173 N N . TRP B 1 109 ? 6.365 6.469 105.594 1.00 41.15 281 TRP B N 1
ATOM 4174 C CA . TRP B 1 109 ? 7.358 7.143 104.761 1.00 42.97 281 TRP B CA 1
ATOM 4175 C C . TRP B 1 109 ? 6.718 7.938 103.641 1.00 43.40 281 TRP B C 1
ATOM 4176 O O . TRP B 1 109 ? 5.556 7.750 103.304 1.00 43.16 281 TRP B O 1
ATOM 4187 N N . LYS B 1 110 ? 7.500 8.854 103.094 1.00 45.13 282 LYS B N 1
ATOM 4188 C CA . LYS B 1 110 ? 7.073 9.670 101.984 1.00 46.54 282 LYS B CA 1
ATOM 4189 C C . LYS B 1 110 ? 6.943 8.797 100.750 1.00 47.68 282 LYS B C 1
ATOM 4190 O O . LYS B 1 110 ? 7.776 7.931 100.494 1.00 47.62 282 LYS B O 1
ATOM 4196 N N . GLY B 1 111 ? 5.883 9.017 99.991 1.00 49.24 283 GLY B N 1
ATOM 4197 C CA . GLY B 1 111 ? 5.675 8.284 98.739 1.00 50.26 283 GLY B CA 1
ATOM 4198 C C . GLY B 1 111 ? 5.266 6.836 98.911 1.00 50.94 283 GLY B C 1
ATOM 4199 O O . GLY B 1 111 ? 5.691 5.995 98.121 1.00 51.48 283 GLY B O 1
ATOM 4200 N N . GLU B 1 112 ? 4.453 6.540 99.930 1.00 51.37 284 GLU B N 1
ATOM 4201 C CA . GLU B 1 112 ? 3.846 5.209 100.081 1.00 51.89 284 GLU B CA 1
ATOM 4202 C C . GLU B 1 112 ? 2.889 4.885 98.912 1.00 53.00 284 GLU B C 1
ATOM 4203 O O . GLU B 1 112 ? 2.284 5.778 98.314 1.00 52.72 284 GLU B O 1
ATOM 4209 N N . SER B 1 113 ? 2.737 3.604 98.601 1.00 54.18 285 SER B N 1
ATOM 4210 C CA . SER B 1 113 ? 1.651 3.180 97.726 1.00 55.16 285 SER B CA 1
ATOM 4211 C C . SER B 1 113 ? 0.430 2.899 98.577 1.00 56.10 285 SER B C 1
ATOM 4212 O O . SER B 1 113 ? 0.501 2.877 99.810 1.00 56.61 285 SER B O 1
ATOM 4215 N N . GLU B 1 114 ? -0.693 2.668 97.911 1.00 57.05 286 GLU B N 1
ATOM 4216 C CA . GLU B 1 114 ? -1.936 2.390 98.596 1.00 57.63 286 GLU B CA 1
ATOM 4217 C C . GLU B 1 114 ? -1.768 1.169 99.489 1.00 57.32 286 GLU B C 1
ATOM 4218 O O . GLU B 1 114 ? -2.152 1.194 100.659 1.00 57.54 286 GLU B O 1
ATOM 4224 N N . ASP B 1 115 ? -1.142 0.122 98.957 1.00 56.76 287 ASP B N 1
ATOM 4225 C CA . ASP B 1 115 ? -0.901 -1.093 99.728 1.00 56.24 287 ASP B CA 1
ATOM 4226 C C . ASP B 1 115 ? 0.003 -0.860 100.939 1.00 55.30 287 ASP B C 1
ATOM 4227 O O . ASP B 1 115 ? -0.224 -1.442 102.003 1.00 54.86 287 ASP B O 1
ATOM 4232 N N . ASP B 1 116 ? 1.022 -0.013 100.772 1.00 54.54 288 ASP B N 1
ATOM 4233 C CA . ASP B 1 116 ? 1.910 0.365 101.889 1.00 53.82 288 ASP B CA 1
ATOM 4234 C C . ASP B 1 116 ? 1.102 1.053 102.984 1.00 52.79 288 ASP B C 1
ATOM 4235 O O . ASP B 1 116 ? 1.205 0.709 104.159 1.00 51.39 288 ASP B O 1
ATOM 4240 N N . PHE B 1 117 ? 0.281 2.012 102.562 1.00 52.10 289 PHE B N 1
ATOM 4241 C CA . PHE B 1 117 ? -0.558 2.771 103.470 1.00 51.73 289 PHE B CA 1
ATOM 4242 C C . PHE B 1 117 ? -1.330 1.873 104.450 1.00 51.38 289 PHE B C 1
ATOM 4243 O O . PHE B 1 117 ? -1.190 2.021 105.660 1.00 50.65 289 PHE B O 1
ATOM 4251 N N . TRP B 1 118 ? -2.131 0.942 103.914 1.00 51.37 290 TRP B N 1
ATOM 4252 C CA . TRP B 1 118 ? -2.894 -0.019 104.736 1.00 51.21 290 TRP B CA 1
ATOM 4253 C C . TRP B 1 118 ? -1.984 -0.980 105.506 1.00 50.49 290 TRP B C 1
ATOM 4254 O O . TRP B 1 118 ? -2.288 -1.364 106.644 1.00 50.63 290 TRP B O 1
ATOM 4265 N N . TRP B 1 119 ? -0.858 -1.349 104.900 1.00 50.00 291 TRP B N 1
ATOM 4266 C CA . TRP B 1 119 ? 0.126 -2.204 105.580 1.00 49.84 291 TRP B CA 1
ATOM 4267 C C . TRP B 1 119 ? 0.625 -1.542 106.885 1.00 48.67 291 TRP B C 1
ATOM 4268 O O . TRP B 1 119 ? 0.750 -2.188 107.928 1.00 48.12 291 TRP B O 1
ATOM 4279 N N . CYS B 1 120 ? 0.922 -0.248 106.798 1.00 47.43 292 CYS B N 1
ATOM 4280 C CA . CYS B 1 120 ? 1.419 0.519 107.933 1.00 46.90 292 CYS B CA 1
ATOM 4281 C C . CYS B 1 120 ? 0.383 0.619 109.062 1.00 46.76 292 CYS B C 1
ATOM 4282 O O . CYS B 1 120 ? 0.734 0.433 110.221 1.00 46.37 292 CYS B O 1
ATOM 4285 N N . ILE B 1 121 ? -0.874 0.911 108.709 1.00 46.92 293 ILE B N 1
ATOM 4286 C CA . ILE B 1 121 ? -1.990 0.956 109.670 1.00 47.29 293 ILE B CA 1
ATOM 4287 C C . ILE B 1 121 ? -2.141 -0.372 110.419 1.00 48.08 293 ILE B C 1
ATOM 4288 O O . ILE B 1 121 ? -2.327 -0.389 111.632 1.00 47.80 293 ILE B O 1
ATOM 4293 N N . ASP B 1 122 ? -2.039 -1.487 109.696 1.00 49.09 294 ASP B N 1
ATOM 4294 C CA . ASP B 1 122 ? -2.160 -2.808 110.312 1.00 49.38 294 ASP B CA 1
ATOM 4295 C C . ASP B 1 122 ? -1.015 -3.082 111.271 1.00 49.05 294 ASP B C 1
ATOM 4296 O O . ASP B 1 122 ? -1.231 -3.515 112.395 1.00 48.23 294 ASP B O 1
ATOM 4301 N N . ARG B 1 123 ? 0.206 -2.809 110.823 1.00 49.10 295 ARG B N 1
ATOM 4302 C CA . ARG B 1 123 ? 1.382 -2.911 111.691 1.00 49.30 295 ARG B CA 1
ATOM 4303 C C . ARG B 1 123 ? 1.316 -1.984 112.914 1.00 49.44 295 ARG B C 1
ATOM 4304 O O . ARG B 1 123 ? 1.849 -2.311 113.985 1.00 49.54 295 ARG B O 1
ATOM 4312 N N . CYS B 1 124 ? 0.695 -0.819 112.747 1.00 49.51 296 CYS B N 1
ATOM 4313 C CA . CYS B 1 124 ? 0.438 0.097 113.865 1.00 49.94 296 CYS B CA 1
ATOM 4314 C C . CYS B 1 124 ? -0.531 -0.519 114.883 1.00 50.43 296 CYS B C 1
ATOM 4315 O O . CYS B 1 124 ? -0.331 -0.445 116.088 1.00 49.93 296 CYS B O 1
ATOM 4318 N N . VAL B 1 125 ? -1.573 -1.150 114.373 1.00 51.73 297 VAL B N 1
ATOM 4319 C CA . VAL B 1 125 ? -2.697 -1.626 115.183 1.00 53.45 297 VAL B CA 1
ATOM 4320 C C . VAL B 1 125 ? -2.566 -3.070 115.727 1.00 53.98 297 VAL B C 1
ATOM 4321 O O . VAL B 1 125 ? -2.942 -3.348 116.879 1.00 53.95 297 VAL B O 1
ATOM 4325 N N . ASN B 1 126 ? -2.052 -3.974 114.889 1.00 54.62 298 ASN B N 1
ATOM 4326 C CA . ASN B 1 126 ? -2.003 -5.408 115.192 1.00 54.89 298 ASN B CA 1
ATOM 4327 C C . ASN B 1 126 ? -0.577 -5.835 115.483 1.00 55.45 298 ASN B C 1
ATOM 4328 O O . ASN B 1 126 ? 0.221 -6.028 114.560 1.00 55.73 298 ASN B O 1
ATOM 4333 N N . VAL B 1 127 ? -0.266 -5.971 116.767 1.00 55.70 299 VAL B N 1
ATOM 4334 C CA . VAL B 1 127 ? 1.072 -6.314 117.216 1.00 56.56 299 VAL B CA 1
ATOM 4335 C C . VAL B 1 127 ? 0.911 -7.259 118.396 1.00 57.64 299 VAL B C 1
ATOM 4336 O O . VAL B 1 127 ? -0.054 -7.138 119.149 1.00 57.76 299 VAL B O 1
ATOM 4340 N N . GLU B 1 128 ? 1.845 -8.201 118.550 1.00 59.08 300 GLU B N 1
ATOM 4341 C CA . GLU B 1 128 ? 1.725 -9.253 119.566 1.00 59.18 300 GLU B CA 1
ATOM 4342 C C . GLU B 1 128 ? 1.868 -8.682 120.980 1.00 58.55 300 GLU B C 1
ATOM 4343 O O . GLU B 1 128 ? 2.776 -7.899 121.251 1.00 58.45 300 GLU B O 1
ATOM 4349 N N . GLY B 1 129 ? 0.958 -9.089 121.868 1.00 58.27 301 GLY B N 1
ATOM 4350 C CA . GLY B 1 129 ? 1.030 -8.750 123.295 1.00 57.80 301 GLY B CA 1
ATOM 4351 C C . GLY B 1 129 ? 0.884 -7.266 123.635 1.00 57.89 301 GLY B C 1
ATOM 4352 O O . GLY B 1 129 ? 1.468 -6.793 124.627 1.00 58.27 301 GLY B O 1
ATOM 4353 N N . TRP B 1 130 ? 0.113 -6.544 122.811 1.00 56.93 302 TRP B N 1
ATOM 4354 C CA . TRP B 1 130 ? -0.188 -5.115 123.009 1.00 56.31 302 TRP B CA 1
ATOM 4355 C C . TRP B 1 130 ? -1.417 -4.783 122.176 1.00 55.25 302 TRP B C 1
ATOM 4356 O O . TRP B 1 130 ? -1.399 -4.932 120.947 1.00 54.10 302 TRP B O 1
ATOM 4367 N N . GLN B 1 131 ? -2.489 -4.378 122.855 1.00 54.27 303 GLN B N 1
ATOM 4368 C CA . GLN B 1 131 ? -3.689 -3.908 122.180 1.00 54.20 303 GLN B CA 1
ATOM 4369 C C . GLN B 1 131 ? -4.001 -2.462 122.549 1.00 52.26 303 GLN B C 1
ATOM 4370 O O . GLN B 1 131 ? -3.875 -2.068 123.720 1.00 51.74 303 GLN B O 1
ATOM 4376 N N . PRO B 1 132 ? -4.424 -1.673 121.553 1.00 50.41 304 PRO B N 1
ATOM 4377 C CA . PRO B 1 132 ? -4.818 -0.283 121.815 1.00 49.79 304 PRO B CA 1
ATOM 4378 C C . PRO B 1 132 ? -6.093 -0.151 122.634 1.00 48.26 304 PRO B C 1
ATOM 4379 O O . PRO B 1 132 ? -7.033 -0.931 122.456 1.00 48.61 304 PRO B O 1
ATOM 4383 N N . ASN B 1 133 ? -6.129 0.840 123.507 1.00 46.67 305 ASN B N 1
ATOM 4384 C CA . ASN B 1 133 ? -7.387 1.241 124.143 1.00 45.93 305 ASN B CA 1
ATOM 4385 C C . ASN B 1 133 ? -7.860 2.674 123.752 1.00 45.35 305 ASN B C 1
ATOM 4386 O O . ASN B 1 133 ? -8.937 3.097 124.147 1.00 44.84 305 ASN B O 1
ATOM 4391 N N . MET B 1 134 ? -7.064 3.391 122.951 1.00 45.20 306 MET B N 1
ATOM 4392 C CA . MET B 1 134 ? -7.379 4.763 122.508 1.00 44.22 306 MET B CA 1
ATOM 4393 C C . MET B 1 134 ? -7.022 4.949 121.039 1.00 43.33 306 MET B C 1
ATOM 4394 O O . MET B 1 134 ? -5.982 4.458 120.582 1.00 43.34 306 MET B O 1
ATOM 4399 N N . ILE B 1 135 ? -7.870 5.659 120.303 1.00 42.40 307 ILE B N 1
ATOM 4400 C CA . ILE B 1 135 ? -7.573 6.035 118.921 1.00 42.04 307 ILE B CA 1
ATOM 4401 C C . ILE B 1 135 ? -7.494 7.569 118.749 1.00 42.13 307 ILE B C 1
ATOM 4402 O O . ILE B 1 135 ? -8.405 8.301 119.186 1.00 40.75 307 ILE B O 1
ATOM 4407 N N . LEU B 1 136 ? -6.410 8.030 118.111 1.00 41.09 308 LEU B N 1
ATOM 4408 C CA . LEU B 1 136 ? -6.323 9.403 117.599 1.00 40.77 308 LEU B CA 1
ATOM 4409 C C . LEU B 1 136 ? -6.214 9.324 116.075 1.00 40.81 308 LEU B C 1
ATOM 4410 O O . LEU B 1 136 ? -5.281 8.707 115.558 1.00 40.11 308 LEU B O 1
ATOM 4415 N N . ASP B 1 137 ? -7.157 9.935 115.363 1.00 40.93 309 ASP B N 1
ATOM 4416 C CA . ASP B 1 137 ? -7.251 9.722 113.919 1.00 42.43 309 ASP B CA 1
ATOM 4417 C C . ASP B 1 137 ? -7.555 11.000 113.124 1.00 42.67 309 ASP B C 1
ATOM 4418 O O . ASP B 1 137 ? -8.350 11.833 113.543 1.00 42.39 309 ASP B O 1
ATOM 4423 N N . ASP B 1 138 ? -6.926 11.109 111.959 1.00 43.43 310 ASP B N 1
ATOM 4424 C CA . ASP B 1 138 ? -7.164 12.214 111.043 1.00 44.69 310 ASP B CA 1
ATOM 4425 C C . ASP B 1 138 ? -7.621 11.636 109.695 1.00 45.15 310 ASP B C 1
ATOM 4426 O O . ASP B 1 138 ? -6.811 11.387 108.798 1.00 45.21 310 ASP B O 1
ATOM 4431 N N . GLY B 1 139 ? -8.933 11.447 109.567 1.00 45.55 311 GLY B N 1
ATOM 4432 C CA . GLY B 1 139 ? -9.541 10.914 108.354 1.00 46.02 311 GLY B CA 1
ATOM 4433 C C . GLY B 1 139 ? -10.419 9.691 108.568 1.00 46.42 311 GLY B C 1
ATOM 4434 O O . GLY B 1 139 ? -11.232 9.339 107.704 1.00 47.42 311 GLY B O 1
ATOM 4435 N N . GLY B 1 140 ? -10.264 9.021 109.698 1.00 46.31 312 GLY B N 1
ATOM 4436 C CA . GLY B 1 140 ? -11.075 7.853 109.969 1.00 47.07 312 GLY B CA 1
ATOM 4437 C C . GLY B 1 140 ? -10.633 6.558 109.304 1.00 47.13 312 GLY B C 1
ATOM 4438 O O . GLY B 1 140 ? -11.271 5.534 109.517 1.00 47.71 312 GLY B O 1
ATOM 4439 N N . ASP B 1 141 ? -9.558 6.576 108.512 1.00 47.39 313 ASP B N 1
ATOM 4440 C CA . ASP B 1 141 ? -9.059 5.346 107.867 1.00 47.89 313 ASP B CA 1
ATOM 4441 C C . ASP B 1 141 ? -8.576 4.321 108.886 1.00 47.89 313 ASP B C 1
ATOM 4442 O O . ASP B 1 141 ? -8.840 3.134 108.744 1.00 47.92 313 ASP B O 1
ATOM 4447 N N . LEU B 1 142 ? -7.865 4.781 109.910 1.00 47.77 314 LEU B N 1
ATOM 4448 C CA . LEU B 1 142 ? -7.365 3.878 110.935 1.00 47.83 314 LEU B CA 1
ATOM 4449 C C . LEU B 1 142 ? -8.510 3.310 111.778 1.00 48.11 314 LEU B C 1
ATOM 4450 O O . LEU B 1 142 ? -8.491 2.146 112.178 1.00 46.96 314 LEU B O 1
ATOM 4455 N N . THR B 1 143 ? -9.483 4.171 112.061 1.00 48.79 315 THR B N 1
ATOM 4456 C CA . THR B 1 143 ? -10.670 3.809 112.820 1.00 48.99 315 THR B CA 1
ATOM 4457 C C . THR B 1 143 ? -11.443 2.720 112.068 1.00 49.90 315 THR B C 1
ATOM 4458 O O . THR B 1 143 ? -11.773 1.679 112.627 1.00 48.99 315 THR B O 1
ATOM 4462 N N . HIS B 1 144 ? -11.709 2.979 110.791 1.00 50.96 316 HIS B N 1
ATOM 4463 C CA . HIS B 1 144 ? -12.420 2.034 109.946 1.00 52.30 316 HIS B CA 1
ATOM 4464 C C . HIS B 1 144 ? -11.663 0.697 109.852 1.00 52.58 316 HIS B C 1
ATOM 4465 O O . HIS B 1 144 ? -12.270 -0.360 109.930 1.00 52.62 316 HIS B O 1
ATOM 4472 N N . TRP B 1 145 ? -10.339 0.743 109.740 1.00 52.75 317 TRP B N 1
ATOM 4473 C CA . TRP B 1 145 ? -9.557 -0.489 109.647 1.00 53.22 317 TRP B CA 1
ATOM 4474 C C . TRP B 1 145 ? -9.742 -1.382 110.867 1.00 53.75 317 TRP B C 1
ATOM 4475 O O . TRP B 1 145 ? -9.977 -2.579 110.719 1.00 53.27 317 TRP B O 1
ATOM 4486 N N . ILE B 1 146 ? -9.625 -0.799 112.062 1.00 54.47 318 ILE B N 1
ATOM 4487 C CA . ILE B 1 146 ? -9.909 -1.533 113.294 1.00 54.93 318 ILE B CA 1
ATOM 4488 C C . ILE B 1 146 ? -11.354 -1.998 113.293 1.00 55.83 318 ILE B C 1
ATOM 4489 O O . ILE B 1 146 ? -11.636 -3.122 113.697 1.00 56.09 318 ILE B O 1
ATOM 4494 N N . TYR B 1 147 ? -12.264 -1.145 112.824 1.00 56.95 319 TYR B N 1
ATOM 4495 C CA . TYR B 1 147 ? -13.688 -1.486 112.800 1.00 57.57 319 TYR B CA 1
ATOM 4496 C C . TYR B 1 147 ? -13.930 -2.778 112.012 1.00 57.40 319 TYR B C 1
ATOM 4497 O O . TYR B 1 147 ? -14.407 -3.771 112.564 1.00 56.99 319 TYR B O 1
ATOM 4506 N N . LYS B 1 148 ? -13.563 -2.747 110.735 1.00 57.29 320 LYS B N 1
ATOM 4507 C CA . LYS B 1 148 ? -13.797 -3.856 109.821 1.00 57.22 320 LYS B CA 1
ATOM 4508 C C . LYS B 1 148 ? -12.957 -5.106 110.183 1.00 57.33 320 LYS B C 1
ATOM 4509 O O . LYS B 1 148 ? -13.500 -6.197 110.324 1.00 57.52 320 LYS B O 1
ATOM 4511 N N . LYS B 1 149 ? -11.651 -4.937 110.379 1.00 57.45 321 LYS B N 1
ATOM 4512 C CA . LYS B 1 149 ? -10.730 -6.076 110.509 1.00 57.39 321 LYS B CA 1
ATOM 4513 C C . LYS B 1 149 ? -10.543 -6.616 111.923 1.00 57.48 321 LYS B C 1
ATOM 4514 O O . LYS B 1 149 ? -10.119 -7.757 112.071 1.00 57.84 321 LYS B O 1
ATOM 4516 N N . TYR B 1 150 ? -10.838 -5.818 112.953 1.00 57.40 322 TYR B N 1
ATOM 4517 C CA . TYR B 1 150 ? -10.667 -6.251 114.350 1.00 57.42 322 TYR B CA 1
ATOM 4518 C C . TYR B 1 150 ? -11.837 -5.821 115.240 1.00 57.28 322 TYR B C 1
ATOM 4519 O O . TYR B 1 150 ? -11.629 -5.164 116.261 1.00 56.78 322 TYR B O 1
ATOM 4528 N N . PRO B 1 151 ? -13.072 -6.210 114.862 1.00 57.68 323 PRO B N 1
ATOM 4529 C CA . PRO B 1 151 ? -14.306 -5.837 115.594 1.00 57.90 323 PRO B CA 1
ATOM 4530 C C . PRO B 1 151 ? -14.268 -6.022 117.106 1.00 57.97 323 PRO B C 1
ATOM 4531 O O . PRO B 1 151 ? -14.850 -5.213 117.829 1.00 57.77 323 PRO B O 1
ATOM 4535 N N . ASN B 1 152 ? -13.595 -7.069 117.574 1.00 58.49 324 ASN B N 1
ATOM 4536 C CA . ASN B 1 152 ? -13.535 -7.354 119.004 1.00 59.25 324 ASN B CA 1
ATOM 4537 C C . ASN B 1 152 ? -12.525 -6.476 119.729 1.00 59.35 324 ASN B C 1
ATOM 4538 O O . ASN B 1 152 ? -12.725 -6.145 120.899 1.00 59.44 324 ASN B O 1
ATOM 4543 N N . MET B 1 153 ? -11.439 -6.122 119.042 1.00 59.62 325 MET B N 1
ATOM 4544 C CA . MET B 1 153 ? -10.513 -5.079 119.517 1.00 59.59 325 MET B CA 1
ATOM 4545 C C . MET B 1 153 ? -11.251 -3.742 119.512 1.00 58.91 325 MET B C 1
ATOM 4546 O O . MET B 1 153 ? -11.163 -2.978 120.472 1.00 58.91 325 MET B O 1
ATOM 4551 N N . PHE B 1 154 ? -11.991 -3.476 118.438 1.00 58.51 326 PHE B N 1
ATOM 4552 C CA . PHE B 1 154 ? -12.739 -2.226 118.324 1.00 58.63 326 PHE B CA 1
ATOM 4553 C C . PHE B 1 154 ? -13.671 -2.010 119.515 1.00 58.67 326 PHE B C 1
ATOM 4554 O O . PHE B 1 154 ? -13.748 -0.903 120.054 1.00 58.81 326 PHE B O 1
ATOM 4562 N N . LYS B 1 155 ? -14.343 -3.077 119.943 1.00 58.70 327 LYS B N 1
ATOM 4563 C CA . LYS B 1 155 ? -15.311 -3.004 121.039 1.00 58.66 327 LYS B CA 1
ATOM 4564 C C . LYS B 1 155 ? -14.669 -2.592 122.376 1.00 57.05 327 LYS B C 1
ATOM 4565 O O . LYS B 1 155 ? -15.334 -1.995 123.229 1.00 56.51 327 LYS B O 1
ATOM 4571 N N . LYS B 1 156 ? -13.380 -2.890 122.537 1.00 55.93 328 LYS B N 1
ATOM 4572 C CA . LYS B 1 156 ? -12.661 -2.620 123.780 1.00 55.36 328 LYS B CA 1
ATOM 4573 C C . LYS B 1 156 ? -12.050 -1.207 123.855 1.00 54.58 328 LYS B C 1
ATOM 4574 O O . LYS B 1 156 ? -11.420 -0.866 124.865 1.00 53.76 328 LYS B O 1
ATOM 4580 N N . ILE B 1 157 ? -12.192 -0.408 122.792 1.00 53.42 329 ILE B N 1
ATOM 4581 C CA . ILE B 1 157 ? -11.566 0.923 122.762 1.00 52.92 329 ILE B CA 1
ATOM 4582 C C . ILE B 1 157 ? -12.321 1.874 123.704 1.00 51.54 329 ILE B C 1
ATOM 4583 O O . ILE B 1 157 ? -13.530 2.033 123.609 1.00 51.51 329 ILE B O 1
ATOM 4588 N N . LYS B 1 158 ? -11.576 2.492 124.608 1.00 50.60 330 LYS B N 1
ATOM 4589 C CA . LYS B 1 158 ? -12.096 3.455 125.567 1.00 49.79 330 LYS B CA 1
ATOM 4590 C C . LYS B 1 158 ? -12.513 4.792 124.904 1.00 49.40 330 LYS B C 1
ATOM 4591 O O . LYS B 1 158 ? -13.485 5.434 125.338 1.00 49.51 330 LYS B O 1
ATOM 4597 N N . GLY B 1 159 ? -11.788 5.216 123.866 1.00 47.93 331 GLY B N 1
ATOM 4598 C CA . GLY B 1 159 ? -12.073 6.498 123.210 1.00 46.62 331 GLY B CA 1
ATOM 4599 C C . GLY B 1 159 ? -11.441 6.684 121.846 1.00 44.35 331 GLY B C 1
ATOM 4600 O O . GLY B 1 159 ? -10.304 6.299 121.617 1.00 43.49 331 GLY B O 1
ATOM 4601 N N . ILE B 1 160 ? -12.208 7.281 120.947 1.00 43.11 332 ILE B N 1
ATOM 4602 C CA . ILE B 1 160 ? -11.760 7.729 119.623 1.00 41.98 332 ILE B CA 1
ATOM 4603 C C . ILE B 1 160 ? -11.776 9.277 119.589 1.00 41.85 332 ILE B C 1
ATOM 4604 O O . ILE B 1 160 ? -12.843 9.892 119.743 1.00 41.22 332 ILE B O 1
ATOM 4609 N N . VAL B 1 161 ? -10.603 9.894 119.417 1.00 41.27 333 VAL B N 1
ATOM 4610 C CA . VAL B 1 161 ? -10.496 11.326 119.141 1.00 40.65 333 VAL B CA 1
ATOM 4611 C C . VAL B 1 161 ? -10.292 11.480 117.634 1.00 41.37 333 VAL B C 1
ATOM 4612 O O . VAL B 1 161 ? -9.317 10.951 117.083 1.00 41.38 333 VAL B O 1
ATOM 4616 N N . GLU B 1 162 ? -11.227 12.171 116.969 1.00 42.02 334 GLU B N 1
ATOM 4617 C CA . GLU B 1 162 ? -11.188 12.352 115.502 1.00 42.52 334 GLU B CA 1
ATOM 4618 C C . GLU B 1 162 ? -11.131 13.830 115.094 1.00 43.09 334 GLU B C 1
ATOM 4619 O O . GLU B 1 162 ? -11.915 14.650 115.562 1.00 42.79 334 GLU B O 1
ATOM 4625 N N . GLU B 1 163 ? -10.209 14.122 114.181 1.00 43.68 335 GLU B N 1
ATOM 4626 C CA . GLU B 1 163 ? -9.815 15.493 113.817 1.00 44.32 335 GLU B CA 1
ATOM 4627 C C . GLU B 1 163 ? -10.451 16.033 112.530 1.00 44.09 335 GLU B C 1
ATOM 4628 O O . GLU B 1 163 ? -10.567 17.256 112.370 1.00 43.84 335 GLU B O 1
ATOM 4634 N N . SER B 1 164 ? -10.852 15.139 111.622 1.00 44.21 336 SER B N 1
ATOM 4635 C CA . SER B 1 164 ? -11.265 15.537 110.271 1.00 44.75 336 SER B CA 1
ATOM 4636 C C . SER B 1 164 ? -12.792 15.630 110.045 1.00 45.01 336 SER B C 1
ATOM 4637 O O . SER B 1 164 ? -13.592 15.039 110.775 1.00 44.05 336 SER B O 1
ATOM 4640 N N . VAL B 1 165 ? -13.180 16.398 109.030 1.00 45.71 337 VAL B N 1
ATOM 4641 C CA . VAL B 1 165 ? -14.592 16.597 108.710 1.00 46.71 337 VAL B CA 1
ATOM 4642 C C . VAL B 1 165 ? -15.207 15.283 108.241 1.00 47.64 337 VAL B C 1
ATOM 4643 O O . VAL B 1 165 ? -16.282 14.885 108.687 1.00 47.99 337 VAL B O 1
ATOM 4647 N N . THR B 1 166 ? -14.497 14.619 107.340 1.00 48.53 338 THR B N 1
ATOM 4648 C CA . THR B 1 166 ? -14.960 13.380 106.733 1.00 49.58 338 THR B CA 1
ATOM 4649 C C . THR B 1 166 ? -14.927 12.238 107.756 1.00 49.69 338 THR B C 1
ATOM 4650 O O . THR B 1 166 ? -15.845 11.420 107.804 1.00 49.43 338 THR B O 1
ATOM 4654 N N . GLY B 1 167 ? -13.889 12.225 108.585 1.00 50.06 339 GLY B N 1
ATOM 4655 C CA . GLY B 1 167 ? -13.790 11.297 109.699 1.00 50.64 339 GLY B CA 1
ATOM 4656 C C . GLY B 1 167 ? -14.951 11.407 110.672 1.00 51.18 339 GLY B C 1
ATOM 4657 O O . GLY B 1 167 ? -15.478 10.391 111.142 1.00 50.92 339 GLY B O 1
ATOM 4658 N N . VAL B 1 168 ? -15.355 12.636 110.972 1.00 51.81 340 VAL B N 1
ATOM 4659 C CA . VAL B 1 168 ? -16.514 12.880 111.833 1.00 52.50 340 VAL B CA 1
ATOM 4660 C C . VAL B 1 168 ? -17.839 12.438 111.180 1.00 53.75 340 VAL B C 1
ATOM 4661 O O . VAL B 1 168 ? -18.712 11.892 111.857 1.00 53.32 340 VAL B O 1
ATOM 4665 N N . HIS B 1 169 ? -17.983 12.675 109.877 1.00 55.20 341 HIS B N 1
ATOM 4666 C CA . HIS B 1 169 ? -19.148 12.187 109.141 1.00 56.84 341 HIS B CA 1
ATOM 4667 C C . HIS B 1 169 ? -19.272 10.654 109.241 1.00 57.01 341 HIS B C 1
ATOM 4668 O O . HIS B 1 169 ? -20.357 10.132 109.480 1.00 56.95 341 HIS B O 1
ATOM 4675 N N . ARG B 1 170 ? -18.152 9.950 109.082 1.00 57.12 342 ARG B N 1
ATOM 4676 C CA . ARG B 1 170 ? -18.135 8.490 109.162 1.00 57.29 342 ARG B CA 1
ATOM 4677 C C . ARG B 1 170 ? -18.531 7.957 110.537 1.00 56.94 342 ARG B C 1
ATOM 4678 O O . ARG B 1 170 ? -19.154 6.911 110.644 1.00 56.81 342 ARG B O 1
ATOM 4686 N N . LEU B 1 171 ? -18.136 8.657 111.587 1.00 56.87 343 LEU B N 1
ATOM 4687 C CA . LEU B 1 171 ? -18.535 8.277 112.935 1.00 57.66 343 LEU B CA 1
ATOM 4688 C C . LEU B 1 171 ? -20.043 8.514 113.146 1.00 58.36 343 LEU B C 1
ATOM 4689 O O . LEU B 1 171 ? -20.674 7.802 113.924 1.00 58.29 343 LEU B O 1
ATOM 4694 N N . TYR B 1 172 ? -20.600 9.518 112.462 1.00 59.68 344 TYR B N 1
ATOM 4695 C CA . TYR B 1 172 ? -22.049 9.791 112.505 1.00 60.56 344 TYR B CA 1
ATOM 4696 C C . TYR B 1 172 ? -22.863 8.802 111.664 1.00 62.19 344 TYR B C 1
ATOM 4697 O O . TYR B 1 172 ? -24.016 8.532 111.974 1.00 62.09 344 TYR B O 1
ATOM 4706 N N . GLN B 1 173 ? -22.268 8.262 110.604 1.00 63.91 345 GLN B N 1
ATOM 4707 C CA . GLN B 1 173 ? -22.908 7.178 109.868 1.00 65.47 345 GLN B CA 1
ATOM 4708 C C . GLN B 1 173 ? -23.066 5.930 110.761 1.00 65.65 345 GLN B C 1
ATOM 4709 O O . GLN B 1 173 ? -23.986 5.131 110.552 1.00 66.17 345 GLN B O 1
ATOM 4715 N N . LEU B 1 174 ? -22.181 5.763 111.745 1.00 65.81 346 LEU B N 1
ATOM 4716 C CA . LEU B 1 174 ? -22.236 4.596 112.650 1.00 65.83 346 LEU B CA 1
ATOM 4717 C C . LEU B 1 174 ? -23.243 4.763 113.800 1.00 65.90 346 LEU B C 1
ATOM 4718 O O . LEU B 1 174 ? -23.247 5.776 114.515 1.00 66.03 346 LEU B O 1
ATOM 4723 N N . ALA B 1 177 ? -26.718 4.631 112.512 1.00 65.80 349 ALA B N 1
ATOM 4724 C CA . ALA B 1 177 ? -26.956 3.194 112.327 1.00 65.67 349 ALA B CA 1
ATOM 4725 C C . ALA B 1 177 ? -26.735 2.322 113.579 1.00 65.58 349 ALA B C 1
ATOM 4726 O O . ALA B 1 177 ? -26.690 1.100 113.464 1.00 66.33 349 ALA B O 1
ATOM 4728 N N . GLY B 1 178 ? -26.595 2.929 114.758 1.00 65.16 350 GLY B N 1
ATOM 4729 C CA . GLY B 1 178 ? -26.409 2.178 116.005 1.00 64.82 350 GLY B CA 1
ATOM 4730 C C . GLY B 1 178 ? -25.147 1.330 116.137 1.00 64.76 350 GLY B C 1
ATOM 4731 O O . GLY B 1 178 ? -24.984 0.627 117.145 1.00 65.31 350 GLY B O 1
ATOM 4732 N N . LYS B 1 179 ? -24.245 1.399 115.153 1.00 63.99 351 LYS B N 1
ATOM 4733 C CA . LYS B 1 179 ? -23.028 0.567 115.135 1.00 63.58 351 LYS B CA 1
ATOM 4734 C C . LYS B 1 179 ? -21.802 1.176 115.862 1.00 63.10 351 LYS B C 1
ATOM 4735 O O . LYS B 1 179 ? -20.763 0.526 115.949 1.00 62.76 351 LYS B O 1
ATOM 4737 N N . LEU B 1 180 ? -21.920 2.407 116.371 1.00 62.39 352 LEU B N 1
ATOM 4738 C CA . LEU B 1 180 ? -20.848 3.027 117.150 1.00 61.95 352 LEU B CA 1
ATOM 4739 C C . LEU B 1 180 ? -21.004 2.631 118.611 1.00 60.95 352 LEU B C 1
ATOM 4740 O O . LEU B 1 180 ? -21.963 3.027 119.262 1.00 61.16 352 LEU B O 1
ATOM 4745 N N . CYS B 1 181 ? -20.054 1.859 119.123 1.00 60.03 353 CYS B N 1
ATOM 4746 C CA . CYS B 1 181 ? -20.174 1.266 120.456 1.00 59.45 353 CYS B CA 1
ATOM 4747 C C . CYS B 1 181 ? -19.114 1.750 121.447 1.00 58.33 353 CYS B C 1
ATOM 4748 O O . CYS B 1 181 ? -19.051 1.266 122.580 1.00 58.37 353 CYS B O 1
ATOM 4751 N N . VAL B 1 182 ? -18.291 2.711 121.028 1.00 57.02 354 VAL B N 1
ATOM 4752 C CA . VAL B 1 182 ? -17.393 3.401 121.952 1.00 55.71 354 VAL B CA 1
ATOM 4753 C C . VAL B 1 182 ? -17.570 4.915 121.818 1.00 54.17 354 VAL B C 1
ATOM 4754 O O . VAL B 1 182 ? -18.048 5.404 120.787 1.00 54.06 354 VAL B O 1
ATOM 4758 N N . PRO B 1 183 ? -17.226 5.657 122.876 1.00 51.95 355 PRO B N 1
ATOM 4759 C CA . PRO B 1 183 ? -17.295 7.112 122.788 1.00 50.94 355 PRO B CA 1
ATOM 4760 C C . PRO B 1 183 ? -16.261 7.747 121.818 1.00 49.85 355 PRO B C 1
ATOM 4761 O O . PRO B 1 183 ? -15.091 7.336 121.753 1.00 48.62 355 PRO B O 1
ATOM 4765 N N . ALA B 1 184 ? -16.747 8.723 121.056 1.00 48.63 356 ALA B N 1
ATOM 4766 C CA . ALA B 1 184 ? -15.945 9.503 120.146 1.00 47.77 356 ALA B CA 1
ATOM 4767 C C . ALA B 1 184 ? -16.052 10.990 120.544 1.00 46.74 356 ALA B C 1
ATOM 4768 O O . ALA B 1 184 ? -17.105 11.451 121.016 1.00 46.37 356 ALA B O 1
ATOM 4770 N N . MET B 1 185 ? -14.940 11.705 120.394 1.00 44.66 357 MET B N 1
ATOM 4771 C CA . MET B 1 185 ? -14.875 13.132 120.652 1.00 43.61 357 MET B CA 1
ATOM 4772 C C . MET B 1 185 ? -14.495 13.824 119.341 1.00 42.75 357 MET B C 1
ATOM 4773 O O . MET B 1 185 ? -13.444 13.553 118.741 1.00 42.39 357 MET B O 1
ATOM 4778 N N . ASN B 1 186 ? -15.421 14.635 118.862 1.00 42.42 358 ASN B N 1
ATOM 4779 C CA . ASN B 1 186 ? -15.268 15.386 117.639 1.00 42.73 358 ASN B CA 1
ATOM 4780 C C . ASN B 1 186 ? -14.491 16.666 117.975 1.00 42.34 358 ASN B C 1
ATOM 4781 O O . ASN B 1 186 ? -15.066 17.629 118.483 1.00 42.35 358 ASN B O 1
ATOM 4786 N N . VAL B 1 187 ? -13.185 16.650 117.723 1.00 41.61 359 VAL B N 1
ATOM 4787 C CA . VAL B 1 187 ? -12.371 17.844 117.965 1.00 41.76 359 VAL B CA 1
ATOM 4788 C C . VAL B 1 187 ? -12.312 18.711 116.716 1.00 41.70 359 VAL B C 1
ATOM 4789 O O . VAL B 1 187 ? -11.816 19.815 116.767 1.00 42.19 359 VAL B O 1
ATOM 4793 N N . ASN B 1 188 ? -12.849 18.226 115.607 1.00 41.81 360 ASN B N 1
ATOM 4794 C CA . ASN B 1 188 ? -13.001 19.082 114.449 1.00 42.58 360 ASN B CA 1
ATOM 4795 C C . ASN B 1 188 ? -13.851 20.313 114.785 1.00 42.55 360 ASN B C 1
ATOM 4796 O O . ASN B 1 188 ? -13.527 21.416 114.365 1.00 42.67 360 ASN B O 1
ATOM 4801 N N . ASP B 1 189 ? -14.895 20.155 115.591 1.00 42.58 361 ASP B N 1
ATOM 4802 C CA . ASP B 1 189 ? -15.751 21.308 115.904 1.00 42.70 361 ASP B CA 1
ATOM 4803 C C . ASP B 1 189 ? -15.464 21.892 117.284 1.00 42.05 361 ASP B C 1
ATOM 4804 O O . ASP B 1 189 ? -16.326 22.507 117.873 1.00 42.24 361 ASP B O 1
ATOM 4809 N N . SER B 1 190 ? -14.257 21.729 117.809 1.00 41.35 362 SER B N 1
ATOM 4810 C CA . SER B 1 190 ? -13.913 22.466 119.033 1.00 41.66 362 SER B CA 1
ATOM 4811 C C . SER B 1 190 ? -13.878 23.985 118.763 1.00 40.76 362 SER B C 1
ATOM 4812 O O . SER B 1 190 ? -13.473 24.429 117.697 1.00 40.21 362 SER B O 1
ATOM 4815 N N . VAL B 1 191 ? -14.294 24.763 119.746 1.00 40.56 363 VAL B N 1
ATOM 4816 C CA . VAL B 1 191 ? -14.515 26.200 119.542 1.00 40.31 363 VAL B CA 1
ATOM 4817 C C . VAL B 1 191 ? -13.227 26.939 119.173 1.00 39.80 363 VAL B C 1
ATOM 4818 O O . VAL B 1 191 ? -13.202 27.629 118.173 1.00 40.02 363 VAL B O 1
ATOM 4822 N N . THR B 1 192 ? -12.149 26.751 119.919 1.00 39.78 364 THR B N 1
ATOM 4823 C CA . THR B 1 192 ? -10.922 27.490 119.645 1.00 39.55 364 THR B CA 1
ATOM 4824 C C . THR B 1 192 ? -10.323 27.081 118.247 1.00 39.99 364 THR B C 1
ATOM 4825 O O . THR B 1 192 ? -9.996 27.938 117.409 1.00 39.28 364 THR B O 1
ATOM 4829 N N . LYS B 1 193 ? -10.225 25.785 118.006 1.00 40.06 365 LYS B N 1
ATOM 4830 C CA . LYS B 1 193 ? -9.839 25.241 116.697 1.00 41.08 365 LYS B CA 1
ATOM 4831 C C . LYS B 1 193 ? -10.568 25.881 115.502 1.00 41.45 365 LYS B C 1
ATOM 4832 O O . LYS B 1 193 ? -9.946 26.285 114.523 1.00 40.46 365 LYS B O 1
ATOM 4838 N N . GLN B 1 194 ? -11.893 25.885 115.571 1.00 41.81 366 GLN B N 1
ATOM 4839 C CA . GLN B 1 194 ? -12.722 26.373 114.471 1.00 43.08 366 GLN B CA 1
ATOM 4840 C C . GLN B 1 194 ? -12.365 27.778 114.039 1.00 42.17 366 GLN B C 1
ATOM 4841 O O . GLN B 1 194 ? -12.273 28.026 112.852 1.00 41.53 366 GLN B O 1
ATOM 4847 N N . LYS B 1 195 ? -12.133 28.676 115.001 1.00 41.60 367 LYS B N 1
ATOM 4848 C CA . LYS B 1 195 ? -11.662 30.033 114.688 1.00 41.30 367 LYS B CA 1
ATOM 4849 C C . LYS B 1 195 ? -10.511 30.000 113.685 1.00 40.51 367 LYS B C 1
ATOM 4850 O O . LYS B 1 195 ? -10.517 30.742 112.707 1.00 39.86 367 LYS B O 1
ATOM 4856 N N . PHE B 1 196 ? -9.534 29.130 113.953 1.00 39.19 368 PHE B N 1
ATOM 4857 C CA . PHE B 1 196 ? -8.295 29.106 113.207 1.00 38.69 368 PHE B CA 1
ATOM 4858 C C . PHE B 1 196 ? -8.463 28.368 111.920 1.00 39.61 368 PHE B C 1
ATOM 4859 O O . PHE B 1 196 ? -8.069 28.861 110.857 1.00 40.23 368 PHE B O 1
ATOM 4867 N N . ASP B 1 197 ? -9.077 27.203 112.016 1.00 40.01 369 ASP B N 1
ATOM 4868 C CA . ASP B 1 197 ? -9.245 26.320 110.886 1.00 41.17 369 ASP B CA 1
ATOM 4869 C C . ASP B 1 197 ? -10.064 26.947 109.755 1.00 42.22 369 ASP B C 1
ATOM 4870 O O . ASP B 1 197 ? -9.713 26.802 108.600 1.00 42.30 369 ASP B O 1
ATOM 4875 N N . ASN B 1 198 ? -11.143 27.646 110.101 1.00 43.43 370 ASN B N 1
ATOM 4876 C CA . ASN B 1 198 ? -11.981 28.316 109.127 1.00 44.55 370 ASN B CA 1
ATOM 4877 C C . ASN B 1 198 ? -11.445 29.710 108.776 1.00 44.74 370 ASN B C 1
ATOM 4878 O O . ASN B 1 198 ? -10.679 29.871 107.818 1.00 45.67 370 ASN B O 1
ATOM 4883 N N . LEU B 1 199 ? -11.761 30.703 109.587 1.00 44.31 371 LEU B N 1
ATOM 4884 C CA . LEU B 1 199 ? -11.512 32.079 109.201 1.00 43.70 371 LEU B CA 1
ATOM 4885 C C . LEU B 1 199 ? -10.033 32.408 109.058 1.00 42.15 371 LEU B C 1
ATOM 4886 O O . LEU B 1 199 ? -9.595 32.783 107.974 1.00 41.20 371 LEU B O 1
ATOM 4891 N N . TYR B 1 200 ? -9.284 32.292 110.154 1.00 40.61 372 TYR B N 1
ATOM 4892 C CA . TYR B 1 200 ? -7.940 32.853 110.202 1.00 40.05 372 TYR B CA 1
ATOM 4893 C C . TYR B 1 200 ? -6.988 32.184 109.235 1.00 39.27 372 TYR B C 1
ATOM 4894 O O . TYR B 1 200 ? -6.223 32.865 108.577 1.00 39.61 372 TYR B O 1
ATOM 4903 N N . CYS B 1 201 ? -7.068 30.867 109.117 1.00 38.56 373 CYS B N 1
ATOM 4904 C CA . CYS B 1 201 ? -6.209 30.148 108.210 1.00 38.95 373 CYS B CA 1
ATOM 4905 C C . CYS B 1 201 ? -6.507 30.367 106.746 1.00 37.12 373 CYS B C 1
ATOM 4906 O O . CYS B 1 201 ? -5.572 30.480 105.952 1.00 36.85 373 CYS B O 1
ATOM 4909 N N . CYS B 1 202 ? -7.783 30.403 106.389 1.00 36.12 374 CYS B N 1
ATOM 4910 C CA . CYS B 1 202 ? -8.187 30.495 104.981 1.00 36.37 374 CYS B CA 1
ATOM 4911 C C . CYS B 1 202 ? -7.944 31.865 104.409 1.00 36.06 374 CYS B C 1
ATOM 4912 O O . CYS B 1 202 ? -7.584 31.998 103.248 1.00 33.94 374 CYS B O 1
ATOM 4915 N N . ARG B 1 203 ? -8.179 32.870 105.253 1.00 36.59 375 ARG B N 1
ATOM 4916 C CA . ARG B 1 203 ? -7.856 34.258 104.944 1.00 37.82 375 ARG B CA 1
ATOM 4917 C C . ARG B 1 203 ? -6.392 34.416 104.532 1.00 36.21 375 ARG B C 1
ATOM 4918 O O . ARG B 1 203 ? -6.091 35.068 103.533 1.00 35.90 375 ARG B O 1
ATOM 4926 N N . GLU B 1 204 ? -5.486 33.803 105.277 1.00 34.48 376 GLU B N 1
ATOM 4927 C CA . GLU B 1 204 ? -4.069 33.884 104.922 1.00 34.05 376 GLU B CA 1
ATOM 4928 C C . GLU B 1 204 ? -3.708 32.964 103.756 1.00 32.95 376 GLU B C 1
ATOM 4929 O O . GLU B 1 204 ? -2.923 33.358 102.873 1.00 32.62 376 GLU B O 1
ATOM 4935 N N . SER B 1 205 ? -4.245 31.742 103.769 1.00 31.58 377 SER B N 1
ATOM 4936 C CA . SER B 1 205 ? -3.823 30.711 102.791 1.00 31.66 377 SER B CA 1
ATOM 4937 C C . SER B 1 205 ? -4.367 30.946 101.365 1.00 31.23 377 SER B C 1
ATOM 4938 O O . SER B 1 205 ? -3.706 30.556 100.385 1.00 30.67 377 SER B O 1
ATOM 4941 N N . ILE B 1 206 ? -5.525 31.609 101.226 1.00 30.42 378 ILE B N 1
ATOM 4942 C CA . ILE B 1 206 ? -5.975 31.993 99.887 1.00 29.77 378 ILE B CA 1
ATOM 4943 C C . ILE B 1 206 ? -4.936 32.904 99.220 1.00 29.61 378 ILE B C 1
ATOM 4944 O O . ILE B 1 206 ? -4.577 32.689 98.055 1.00 29.52 378 ILE B O 1
ATOM 4949 N N . LEU B 1 207 ? -4.392 33.869 99.969 1.00 28.51 379 LEU B N 1
ATOM 4950 C CA . LEU B 1 207 ? -3.440 34.809 99.398 1.00 27.90 379 LEU B CA 1
ATOM 4951 C C . LEU B 1 207 ? -2.121 34.129 99.148 1.00 28.14 379 LEU B C 1
ATOM 4952 O O . LEU B 1 207 ? -1.484 34.394 98.138 1.00 27.98 379 LEU B O 1
ATOM 4957 N N . ASP B 1 208 ? -1.696 33.307 100.108 1.00 28.50 380 ASP B N 1
ATOM 4958 C CA . ASP B 1 208 ? -0.425 32.590 100.026 1.00 29.52 380 ASP B CA 1
ATOM 4959 C C . ASP B 1 208 ? -0.439 31.633 98.822 1.00 29.18 380 ASP B C 1
ATOM 4960 O O . ASP B 1 208 ? 0.529 31.576 98.068 1.00 29.23 380 ASP B O 1
ATOM 4965 N N . GLY B 1 209 ? -1.501 30.847 98.698 1.00 28.63 381 GLY B N 1
ATOM 4966 C CA . GLY B 1 209 ? -1.609 29.877 97.592 1.00 29.49 381 GLY B CA 1
ATOM 4967 C C . GLY B 1 209 ? -1.693 30.512 96.206 1.00 29.48 381 GLY B C 1
ATOM 4968 O O . GLY B 1 209 ? -1.123 30.009 95.236 1.00 28.89 381 GLY B O 1
ATOM 4969 N N . LEU B 1 210 ? -2.397 31.638 96.124 1.00 29.37 382 LEU B N 1
ATOM 4970 C CA . LEU B 1 210 ? -2.523 32.368 94.872 1.00 28.49 382 LEU B CA 1
ATOM 4971 C C . LEU B 1 210 ? -1.216 32.964 94.454 1.00 29.68 382 LEU B C 1
ATOM 4972 O O . LEU B 1 210 ? -0.850 32.920 93.263 1.00 30.09 382 LEU B O 1
ATOM 4977 N N . LYS B 1 211 ? -0.499 33.534 95.416 1.00 30.07 383 LYS B N 1
ATOM 4978 C CA . LYS B 1 211 ? 0.834 34.041 95.149 1.00 31.35 383 LYS B CA 1
ATOM 4979 C C . LYS B 1 211 ? 1.804 32.917 94.707 1.00 31.01 383 LYS B C 1
ATOM 4980 O O . LYS B 1 211 ? 2.555 33.080 93.733 1.00 30.05 383 LYS B O 1
ATOM 4986 N N . ARG B 1 212 ? 1.773 31.799 95.421 1.00 31.27 384 ARG B N 1
ATOM 4987 C CA . ARG B 1 212 ? 2.663 30.665 95.142 1.00 31.06 384 ARG B CA 1
ATOM 4988 C C . ARG B 1 212 ? 2.447 30.128 93.709 1.00 30.62 384 ARG B C 1
ATOM 4989 O O . ARG B 1 212 ? 3.386 29.815 93.018 1.00 29.74 384 ARG B O 1
ATOM 4997 N N . THR B 1 213 ? 1.194 30.021 93.298 1.00 30.15 385 THR B N 1
ATOM 4998 C CA . THR B 1 213 ? 0.848 29.372 92.045 1.00 30.10 385 THR B CA 1
ATOM 4999 C C . THR B 1 213 ? 0.936 30.300 90.819 1.00 31.53 385 THR B C 1
ATOM 5000 O O . THR B 1 213 ? 1.201 29.809 89.703 1.00 31.86 385 THR B O 1
ATOM 5004 N N . THR B 1 214 ? 0.704 31.616 91.015 1.00 31.39 386 THR B N 1
ATOM 5005 C CA . THR B 1 214 ? 0.501 32.563 89.908 1.00 31.14 386 THR B CA 1
ATOM 5006 C C . THR B 1 214 ? 1.341 33.841 89.925 1.00 32.33 386 THR B C 1
ATOM 5007 O O . THR B 1 214 ? 1.404 34.541 88.885 1.00 31.72 386 THR B O 1
ATOM 5011 N N . ASP B 1 215 ? 1.982 34.171 91.065 1.00 32.23 387 ASP B N 1
ATOM 5012 C CA . ASP B 1 215 ? 2.727 35.423 91.200 1.00 32.44 387 ASP B CA 1
ATOM 5013 C C . ASP B 1 215 ? 1.820 36.641 90.901 1.00 32.63 387 ASP B C 1
ATOM 5014 O O . ASP B 1 215 ? 2.282 37.705 90.476 1.00 32.45 387 ASP B O 1
ATOM 5019 N N . MET B 1 216 ? 0.532 36.482 91.100 1.00 32.67 388 MET B N 1
ATOM 5020 C CA . MET B 1 216 ? -0.382 37.547 90.742 1.00 33.30 388 MET B CA 1
ATOM 5021 C C . MET B 1 216 ? -0.313 38.782 91.656 1.00 32.25 388 MET B C 1
ATOM 5022 O O . MET B 1 216 ? 0.141 38.709 92.782 1.00 31.03 388 MET B O 1
ATOM 5027 N N . MET B 1 217 ? -0.792 39.908 91.142 1.00 32.39 389 MET B N 1
ATOM 5028 C CA . MET B 1 217 ? -1.105 41.026 91.987 1.00 33.42 389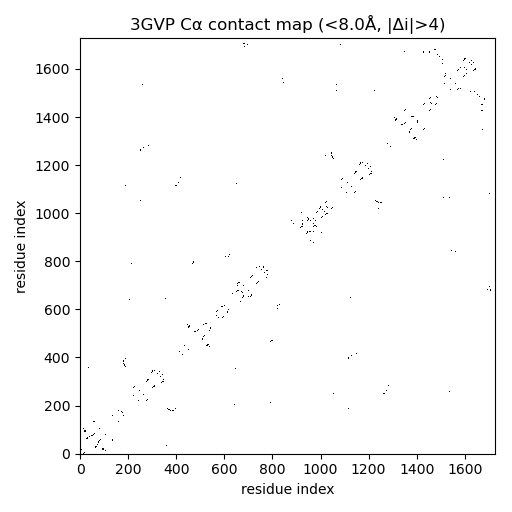 MET B CA 1
ATOM 5029 C C . MET B 1 217 ? -2.601 40.973 92.235 1.00 31.56 389 MET B C 1
ATOM 5030 O O . MET B 1 217 ? -3.354 40.642 91.354 1.00 32.12 389 MET B O 1
ATOM 5035 N N . PHE B 1 218 ? -3.017 41.280 93.451 1.00 30.33 390 PHE B N 1
ATOM 5036 C CA . PHE B 1 218 ? -4.412 41.172 93.833 1.00 30.21 390 PHE B CA 1
ATOM 5037 C C . PHE B 1 218 ? -5.241 42.413 93.447 1.00 29.02 390 PHE B C 1
ATOM 5038 O O . PHE B 1 218 ? -6.453 42.323 93.293 1.00 27.74 390 PHE B O 1
ATOM 5046 N N . GLY B 1 219 ? -4.592 43.572 93.346 1.00 28.69 391 GLY B N 1
ATOM 5047 C CA . GLY B 1 219 ? -5.298 44.830 93.108 1.00 28.22 391 GLY B CA 1
ATOM 5048 C C . GLY B 1 219 ? -6.086 44.842 91.819 1.00 29.02 391 GLY B C 1
ATOM 5049 O O . GLY B 1 219 ? -5.542 44.503 90.740 1.00 29.11 391 GLY B O 1
ATOM 5050 N N . GLY B 1 220 ? -7.380 45.169 91.919 1.00 28.97 392 GLY B N 1
ATOM 5051 C CA . GLY B 1 220 ? -8.209 45.337 90.738 1.00 29.75 392 GLY B CA 1
ATOM 5052 C C . GLY B 1 220 ? -8.663 44.022 90.110 1.00 30.64 392 GLY B C 1
ATOM 5053 O O . GLY B 1 220 ? -9.353 44.033 89.076 1.00 31.19 392 GLY B O 1
ATOM 5054 N N . LYS B 1 221 ? -8.320 42.883 90.727 1.00 30.46 393 LYS B N 1
ATOM 5055 C CA . LYS B 1 221 ? -8.857 41.603 90.248 1.00 30.78 393 LYS B CA 1
ATOM 5056 C C . LYS B 1 221 ? -10.350 41.535 90.547 1.00 29.88 393 LYS B C 1
ATOM 5057 O O . LYS B 1 221 ? -10.777 41.911 91.642 1.00 29.01 393 LYS B O 1
ATOM 5063 N N . GLN B 1 222 ? -11.134 41.071 89.576 1.00 29.24 394 GLN B N 1
ATOM 5064 C CA . GLN B 1 222 ? -12.537 40.736 89.822 1.00 28.82 394 GLN B CA 1
ATOM 5065 C C . GLN B 1 222 ? -12.576 39.291 90.227 1.00 27.95 394 GLN B C 1
ATOM 5066 O O . GLN B 1 222 ? -12.064 38.437 89.531 1.00 27.70 394 GLN B O 1
ATOM 5072 N N . VAL B 1 223 ? -13.158 39.043 91.394 1.00 27.96 395 VAL B N 1
ATOM 5073 C CA . VAL B 1 223 ? -13.149 37.739 92.028 1.00 27.76 395 VAL B CA 1
ATOM 5074 C C . VAL B 1 223 ? -14.562 37.370 92.350 1.00 27.19 395 VAL B C 1
ATOM 5075 O O . VAL B 1 223 ? -15.321 38.210 92.808 1.00 27.31 395 VAL B O 1
ATOM 5079 N N . VAL B 1 224 ? -14.932 36.120 92.110 1.00 26.71 396 VAL B N 1
ATOM 5080 C CA . VAL B 1 224 ? -16.184 35.614 92.673 1.00 27.07 396 VAL B CA 1
ATOM 5081 C C . VAL B 1 224 ? -15.900 34.473 93.670 1.00 27.61 396 VAL B C 1
ATOM 5082 O O . VAL B 1 224 ? -15.117 33.541 93.382 1.00 27.69 396 VAL B O 1
ATOM 5086 N N . VAL B 1 225 ? -16.520 34.575 94.847 1.00 27.85 397 VAL B N 1
ATOM 5087 C CA . VAL B 1 225 ? -16.442 33.560 95.871 1.00 28.34 397 VAL B CA 1
ATOM 5088 C C . VAL B 1 225 ? -17.820 32.925 95.991 1.00 29.22 397 VAL B C 1
ATOM 5089 O O . VAL B 1 225 ? -18.831 33.613 96.228 1.00 29.01 397 VAL B O 1
ATOM 5093 N N . CYS B 1 226 ? -17.880 31.610 95.787 1.00 29.73 398 CYS B N 1
ATOM 5094 C CA . CYS B 1 226 ? -19.152 30.889 95.926 1.00 29.94 398 CYS B CA 1
ATOM 5095 C C . CYS B 1 226 ? -19.272 30.375 97.352 1.00 29.48 398 CYS B C 1
ATOM 5096 O O . CYS B 1 226 ? -18.449 29.586 97.805 1.00 30.54 398 CYS B O 1
ATOM 5099 N N . GLY B 1 227 ? -20.283 30.855 98.060 1.00 29.39 399 GLY B N 1
ATOM 5100 C CA . GLY B 1 227 ? -20.504 30.516 99.435 1.00 29.22 399 GLY B CA 1
ATOM 5101 C C . GLY B 1 227 ? -19.945 31.561 100.379 1.00 29.57 399 GLY B C 1
ATOM 5102 O O . GLY B 1 227 ? -18.805 32.028 100.226 1.00 29.18 399 GLY B O 1
ATOM 5103 N N . TYR B 1 228 ? -20.753 31.891 101.389 1.00 30.10 400 TYR B N 1
ATOM 5104 C CA . TYR B 1 228 ? -20.444 32.909 102.372 1.00 29.35 400 TYR B CA 1
ATOM 5105 C C . TYR B 1 228 ? -20.612 32.393 103.825 1.00 30.16 400 TYR B C 1
ATOM 5106 O O . TYR B 1 228 ? -21.056 33.111 104.708 1.00 29.68 400 TYR B O 1
ATOM 5115 N N . GLY B 1 229 ? -20.169 31.162 104.072 1.00 31.10 401 GLY B N 1
ATOM 5116 C CA . GLY B 1 229 ? -19.928 30.694 105.436 1.00 31.41 401 GLY B CA 1
ATOM 5117 C C . GLY B 1 229 ? -18.589 31.252 105.890 1.00 32.18 401 GLY B C 1
ATOM 5118 O O . GLY B 1 229 ? -18.000 32.108 105.219 1.00 32.10 401 GLY B O 1
ATOM 5119 N N . GLU B 1 230 ? -18.083 30.764 107.012 1.00 32.28 402 GLU B N 1
ATOM 5120 C CA . GLU B 1 230 ? -16.787 31.226 107.531 1.00 33.36 402 GLU B CA 1
ATOM 5121 C C . GLU B 1 230 ? -15.635 31.190 106.525 1.00 32.81 402 GLU B C 1
ATOM 5122 O O . GLU B 1 230 ? -14.801 32.122 106.479 1.00 32.96 402 GLU B O 1
ATOM 5128 N N . VAL B 1 231 ? -15.571 30.144 105.712 1.00 32.09 403 VAL B N 1
ATOM 5129 C CA . VAL B 1 231 ? -14.477 30.023 104.754 1.00 31.60 403 VAL B CA 1
ATOM 5130 C C . VAL B 1 231 ? -14.578 31.111 103.676 1.00 31.93 403 VAL B C 1
ATOM 5131 O O . VAL B 1 231 ? -13.599 31.815 103.402 1.00 32.37 403 VAL B O 1
ATOM 5135 N N . GLY B 1 232 ? -15.758 31.248 103.086 1.00 31.29 404 GLY B N 1
ATOM 5136 C CA . GLY B 1 232 ? -16.021 32.305 102.118 1.00 31.77 404 GLY B CA 1
ATOM 5137 C C . GLY B 1 232 ? -15.786 33.700 102.672 1.00 31.50 404 GLY B C 1
ATOM 5138 O O . GLY B 1 232 ? -15.117 34.529 102.049 1.00 30.84 404 GLY B O 1
ATOM 5139 N N . LYS B 1 233 ? -16.323 33.944 103.858 1.00 32.06 405 LYS B N 1
ATOM 5140 C CA . LYS B 1 233 ? -16.113 35.219 104.541 1.00 32.85 405 LYS B CA 1
ATOM 5141 C C . LYS B 1 233 ? -14.643 35.559 104.629 1.00 32.00 405 LYS B C 1
ATOM 5142 O O . LYS B 1 233 ? -14.258 36.673 104.318 1.00 32.55 405 LYS B O 1
ATOM 5148 N N . GLY B 1 234 ? -13.841 34.608 105.109 1.00 31.10 406 GLY B N 1
ATOM 5149 C CA . GLY B 1 234 ? -12.403 34.773 105.200 1.00 30.76 406 GLY B CA 1
ATOM 5150 C C . GLY B 1 234 ? -11.702 35.062 103.873 1.00 31.23 406 GLY B C 1
ATOM 5151 O O . GLY B 1 234 ? -10.825 35.914 103.797 1.00 30.87 406 GLY B O 1
ATOM 5152 N N . CYS B 1 235 ? -12.091 34.360 102.819 1.00 30.82 407 CYS B N 1
ATOM 5153 C CA . CYS B 1 235 ? -11.511 34.584 101.511 1.00 31.21 407 CYS B CA 1
ATOM 5154 C C . CYS B 1 235 ? -11.911 35.968 101.011 1.00 31.02 407 CYS B C 1
ATOM 5155 O O . CYS B 1 235 ? -11.090 36.699 100.486 1.00 31.34 407 CYS B O 1
ATOM 5158 N N . CYS B 1 236 ? -13.180 36.316 101.167 1.00 30.94 408 CYS B N 1
ATOM 5159 C CA . CYS B 1 236 ? -13.669 37.634 100.742 1.00 31.15 408 CYS B CA 1
ATOM 5160 C C . CYS B 1 236 ? -12.902 38.776 101.426 1.00 31.16 408 CYS B C 1
ATOM 5161 O O . CYS B 1 236 ? -12.413 39.700 100.760 1.00 31.83 408 CYS B O 1
ATOM 5164 N N . ALA B 1 237 ? -12.761 38.679 102.746 1.00 30.09 409 ALA B N 1
ATOM 5165 C CA . ALA B 1 237 ? -12.042 39.694 103.538 1.00 29.25 409 ALA B CA 1
ATOM 5166 C C . ALA B 1 237 ? -10.597 39.839 103.136 1.00 29.15 409 ALA B C 1
ATOM 5167 O O . ALA B 1 237 ? -10.054 40.952 103.103 1.00 30.69 409 ALA B O 1
ATOM 5169 N N . ALA B 1 238 ? -9.948 38.729 102.869 1.00 28.46 410 ALA B N 1
ATOM 5170 C CA . ALA B 1 238 ? -8.536 38.759 102.520 1.00 29.22 410 ALA B CA 1
ATOM 5171 C C . ALA B 1 238 ? -8.332 39.475 101.178 1.00 28.80 410 ALA B C 1
ATOM 5172 O O . ALA B 1 238 ? -7.453 40.345 101.024 1.00 28.45 410 ALA B O 1
ATOM 5174 N N . LEU B 1 239 ? -9.158 39.098 100.203 1.00 29.38 411 LEU B N 1
ATOM 5175 C CA . LEU B 1 239 ? -9.006 39.637 98.847 1.00 29.35 411 LEU B CA 1
ATOM 5176 C C . LEU B 1 239 ? -9.410 41.092 98.794 1.00 29.58 411 LEU B C 1
ATOM 5177 O O . LEU B 1 239 ? -8.731 41.909 98.149 1.00 27.37 411 LEU B O 1
ATOM 5182 N N . LYS B 1 240 ? -10.495 41.414 99.498 1.00 30.48 412 LYS B N 1
ATOM 5183 C CA . LYS B 1 240 ? -10.912 42.811 99.619 1.00 31.92 412 LYS B CA 1
ATOM 5184 C C . LYS B 1 240 ? -9.843 43.697 100.262 1.00 31.93 412 LYS B C 1
ATOM 5185 O O . LYS B 1 240 ? -9.587 44.797 99.777 1.00 31.81 412 LYS B O 1
ATOM 5191 N N . ALA B 1 241 ? -9.182 43.214 101.317 1.00 32.25 413 ALA B N 1
ATOM 5192 C CA . ALA B 1 241 ? -8.100 44.000 101.966 1.00 31.84 413 ALA B CA 1
ATOM 5193 C C . ALA B 1 241 ? -6.888 44.231 101.031 1.00 32.25 413 ALA B C 1
ATOM 5194 O O . ALA B 1 241 ? -6.165 45.233 101.141 1.00 32.51 413 ALA B O 1
ATOM 5196 N N . MET B 1 242 ? -6.686 43.318 100.088 1.00 31.82 414 MET B N 1
ATOM 5197 C CA . MET B 1 242 ? -5.610 43.439 99.128 1.00 31.67 414 MET B CA 1
ATOM 5198 C C . MET B 1 242 ? -6.015 44.181 97.855 1.00 30.72 414 MET B C 1
ATOM 5199 O O . MET B 1 242 ? -5.209 44.282 96.920 1.00 29.68 414 MET B O 1
ATOM 5204 N N . GLY B 1 243 ? -7.260 44.663 97.807 1.00 29.31 415 GLY B N 1
ATOM 5205 C CA . GLY B 1 243 ? -7.707 45.551 96.735 1.00 28.92 415 GLY B CA 1
ATOM 5206 C C . GLY B 1 243 ? -8.406 44.884 95.570 1.00 28.63 415 GLY B C 1
ATOM 5207 O O . GLY B 1 243 ? -8.570 45.507 94.499 1.00 27.46 415 GLY B O 1
ATOM 5208 N N . SER B 1 244 ? -8.809 43.620 95.768 1.00 27.61 416 SER B N 1
ATOM 5209 C CA . SER B 1 244 ? -9.622 42.906 94.789 1.00 27.24 416 SER B CA 1
ATOM 5210 C C . SER B 1 244 ? -11.070 43.396 94.871 1.00 27.57 416 SER B C 1
ATOM 5211 O O . SER B 1 244 ? -11.488 43.938 95.871 1.00 26.45 416 SER B O 1
ATOM 5214 N N . ILE B 1 245 ? -11.808 43.232 93.780 1.00 28.19 417 ILE B N 1
ATOM 5215 C CA . ILE B 1 245 ? -13.241 43.504 93.741 1.00 28.01 417 ILE B CA 1
ATOM 5216 C C . ILE B 1 245 ? -13.913 42.128 93.792 1.00 28.40 417 ILE B C 1
ATOM 5217 O O . ILE B 1 245 ? -13.781 41.333 92.852 1.00 28.20 417 ILE B O 1
ATOM 5222 N N . VAL B 1 246 ? -14.662 41.885 94.860 1.00 28.59 418 VAL B N 1
ATOM 5223 C CA . VAL B 1 246 ? -15.206 40.581 95.177 1.00 28.19 418 VAL B CA 1
ATOM 5224 C C . VAL B 1 246 ? -16.725 40.556 95.051 1.00 28.88 418 VAL B C 1
ATOM 5225 O O . VAL B 1 246 ? -17.431 41.396 95.645 1.00 29.60 418 VAL B O 1
ATOM 5229 N N . TYR B 1 247 ? -17.209 39.578 94.291 1.00 28.92 419 TYR B N 1
ATOM 5230 C CA . TYR B 1 247 ? -18.624 39.225 94.192 1.00 29.89 419 TYR B CA 1
ATOM 5231 C C . TYR B 1 247 ? -18.851 37.921 94.931 1.00 29.40 419 TYR B C 1
ATOM 5232 O O . TYR B 1 247 ? -17.953 37.088 95.009 1.00 28.22 419 TYR B O 1
ATOM 5241 N N . VAL B 1 248 ? -20.044 37.759 95.493 1.00 28.76 420 VAL B N 1
ATOM 5242 C CA . VAL B 1 248 ? -20.359 36.609 96.310 1.00 28.41 420 VAL B CA 1
ATOM 5243 C C . VAL B 1 248 ? -21.610 35.940 95.761 1.00 28.17 420 VAL B C 1
ATOM 5244 O O . VAL B 1 248 ? -22.507 36.631 95.293 1.00 28.93 420 VAL B O 1
ATOM 5248 N N . THR B 1 249 ? -21.636 34.611 95.776 1.00 27.75 421 THR B N 1
ATOM 5249 C CA . THR B 1 249 ? -22.852 33.832 95.513 1.00 27.85 421 THR B CA 1
ATOM 5250 C C . THR B 1 249 ? -23.273 33.077 96.797 1.00 28.18 421 THR B C 1
ATOM 5251 O O . THR B 1 249 ? -22.433 32.742 97.632 1.00 27.78 421 THR B O 1
ATOM 5255 N N . GLU B 1 250 ? -24.573 32.849 96.946 1.00 28.51 422 GLU B N 1
ATOM 5256 C CA . GLU B 1 250 ? -25.119 32.124 98.085 1.00 29.63 422 GLU B CA 1
ATOM 5257 C C . GLU B 1 250 ? -26.445 31.500 97.721 1.00 30.41 422 GLU B C 1
ATOM 5258 O O . GLU B 1 250 ? -27.181 32.009 96.868 1.00 31.73 422 GLU B O 1
ATOM 5264 N N . ILE B 1 251 ? -26.759 30.392 98.385 1.00 30.94 423 ILE B N 1
ATOM 5265 C CA . ILE B 1 251 ? -28.101 29.807 98.315 1.00 31.29 423 ILE B CA 1
ATOM 5266 C C . ILE B 1 251 ? -28.921 30.093 99.566 1.00 31.55 423 ILE B C 1
ATOM 5267 O O . ILE B 1 251 ? -30.119 29.907 99.555 1.00 32.02 423 ILE B O 1
ATOM 5272 N N . ASP B 1 252 ? -28.278 30.529 100.646 1.00 32.49 424 ASP B N 1
ATOM 5273 C CA . ASP B 1 252 ? -28.966 30.772 101.921 1.00 32.65 424 ASP B CA 1
ATOM 5274 C C . ASP B 1 252 ? -29.146 32.287 102.078 1.00 32.97 424 ASP B C 1
ATOM 5275 O O . ASP B 1 252 ? -28.164 33.026 102.103 1.00 32.08 424 ASP B O 1
ATOM 5280 N N . PRO B 1 253 ? -30.407 32.752 102.146 1.00 33.38 425 PRO B N 1
ATOM 5281 C CA . PRO B 1 253 ? -30.666 34.194 102.117 1.00 33.42 425 PRO B CA 1
ATOM 5282 C C . PRO B 1 253 ? -30.077 34.945 103.295 1.00 33.62 425 PRO B C 1
ATOM 5283 O O . PRO B 1 253 ? -29.797 36.154 103.193 1.00 33.59 425 PRO B O 1
ATOM 5287 N N . ILE B 1 254 ? -29.873 34.230 104.394 1.00 33.71 426 ILE B N 1
ATOM 5288 C CA . ILE B 1 254 ? -29.362 34.822 105.598 1.00 33.54 426 ILE B CA 1
ATOM 5289 C C . ILE B 1 254 ? -27.861 35.103 105.416 1.00 33.12 426 ILE B C 1
ATOM 5290 O O . ILE B 1 254 ? -27.385 36.208 105.703 1.00 32.01 426 ILE B O 1
ATOM 5295 N N . CYS B 1 255 ? -27.112 34.120 104.936 1.00 33.03 427 CYS B N 1
ATOM 5296 C CA . CYS B 1 255 ? -25.720 34.388 104.611 1.00 33.13 427 CYS B CA 1
ATOM 5297 C C . CYS B 1 255 ? -25.599 35.449 103.511 1.00 32.77 427 CYS B C 1
ATOM 5298 O O . CYS B 1 255 ? -24.684 36.261 103.572 1.00 33.20 427 CYS B O 1
ATOM 5301 N N . ALA B 1 256 ? -26.508 35.428 102.531 1.00 31.31 428 ALA B N 1
ATOM 5302 C CA . ALA B 1 256 ? -26.528 36.392 101.420 1.00 31.77 428 ALA B CA 1
ATOM 5303 C C . ALA B 1 256 ? -26.647 37.837 101.914 1.00 32.02 428 ALA B C 1
ATOM 5304 O O . ALA B 1 256 ? -25.892 38.718 101.490 1.00 30.92 428 ALA B O 1
ATOM 5306 N N . LEU B 1 257 ? -27.582 38.043 102.840 1.00 32.53 429 LEU B N 1
ATOM 5307 C CA . LEU B 1 257 ? -27.792 39.329 103.477 1.00 32.64 429 LEU B CA 1
ATOM 5308 C C . LEU B 1 257 ? -26.525 39.782 104.223 1.00 32.60 429 LEU B C 1
ATOM 5309 O O . LEU B 1 257 ? -26.139 40.949 104.159 1.00 32.19 429 LEU B O 1
ATOM 5314 N N . GLN B 1 258 ? -25.844 38.862 104.891 1.00 32.26 430 GLN B N 1
ATOM 5315 C CA . GLN B 1 258 ? -24.599 39.209 105.518 1.00 32.39 430 GLN B CA 1
ATOM 5316 C C . GLN B 1 258 ? -23.544 39.658 104.505 1.00 31.00 430 GLN B C 1
ATOM 5317 O O . GLN B 1 258 ? -22.805 40.609 104.771 1.00 30.05 430 GLN B O 1
ATOM 5323 N N . ALA B 1 259 ? -23.485 39.013 103.345 1.00 30.03 431 ALA B N 1
ATOM 5324 C CA . ALA B 1 259 ? -22.529 39.440 102.312 1.00 29.49 431 ALA B CA 1
ATOM 5325 C C . ALA B 1 259 ? -22.813 40.896 101.907 1.00 28.82 431 ALA B C 1
ATOM 5326 O O . ALA B 1 259 ? -21.897 41.690 101.761 1.00 27.68 431 ALA B O 1
ATOM 5328 N N . CYS B 1 260 ? -24.090 41.206 101.707 1.00 29.06 432 CYS B N 1
ATOM 5329 C CA . CYS B 1 260 ? -24.523 42.528 101.347 1.00 29.94 432 CYS B CA 1
ATOM 5330 C C . CYS B 1 260 ? -24.102 43.568 102.380 1.00 30.47 432 CYS B C 1
ATOM 5331 O O . CYS B 1 260 ? -23.543 44.614 102.025 1.00 30.33 432 CYS B O 1
ATOM 5334 N N . MET B 1 261 ? -24.357 43.261 103.650 1.00 30.53 433 MET B N 1
ATOM 5335 C CA . MET B 1 261 ? -24.005 44.124 104.776 1.00 31.30 433 MET B CA 1
ATOM 5336 C C . MET B 1 261 ? -22.512 44.265 104.948 1.00 30.85 433 MET B C 1
ATOM 5337 O O . MET B 1 261 ? -22.054 45.248 105.510 1.00 30.53 433 MET B O 1
ATOM 5342 N N . ASP B 1 262 ? -21.761 43.281 104.465 1.00 31.32 434 ASP B N 1
ATOM 5343 C CA . ASP B 1 262 ? -20.312 43.320 104.511 1.00 32.23 434 ASP B CA 1
ATOM 5344 C C . ASP B 1 262 ? -19.720 44.091 103.323 1.00 31.93 434 ASP B C 1
ATOM 5345 O O . ASP B 1 262 ? -18.511 44.251 103.250 1.00 32.90 434 ASP B O 1
ATOM 5350 N N . GLY B 1 263 ? -20.559 44.532 102.387 1.00 31.25 435 GLY B N 1
ATOM 5351 C CA . GLY B 1 263 ? -20.120 45.384 101.288 1.00 30.71 435 GLY B CA 1
ATOM 5352 C C . GLY B 1 263 ? -19.716 44.674 100.014 1.00 30.40 435 GLY B C 1
ATOM 5353 O O . GLY B 1 263 ? -18.888 45.179 99.248 1.00 30.49 435 GLY B O 1
ATOM 5354 N N . PHE B 1 264 ? -20.327 43.514 99.774 1.00 29.56 436 PHE B N 1
ATOM 5355 C CA . PHE B 1 264 ? -20.128 42.749 98.557 1.00 28.73 436 PHE B CA 1
ATOM 5356 C C . PHE B 1 264 ? -21.418 42.679 97.778 1.00 28.95 436 PHE B C 1
ATOM 5357 O O . PHE B 1 264 ? -22.503 42.604 98.379 1.00 27.95 436 PHE B O 1
ATOM 5365 N N . ARG B 1 265 ? -21.299 42.682 96.444 1.00 29.38 437 ARG B N 1
ATOM 5366 C CA . ARG B 1 265 ? -22.420 42.397 95.566 1.00 30.19 437 ARG B CA 1
ATOM 5367 C C . ARG B 1 265 ? -22.707 40.901 95.624 1.00 30.45 437 ARG B C 1
ATOM 5368 O O . ARG B 1 265 ? -21.777 40.056 95.559 1.00 28.65 437 ARG B O 1
ATOM 5376 N N . LEU B 1 266 ? -24.001 40.582 95.712 1.00 30.66 438 LEU B N 1
ATOM 5377 C CA . LEU B 1 266 ? -24.455 39.198 95.819 1.00 30.75 438 LEU B CA 1
ATOM 5378 C C . LEU B 1 266 ? -25.124 38.846 94.497 1.00 30.27 438 LEU B C 1
ATOM 5379 O O . LEU B 1 266 ? -26.174 39.386 94.136 1.00 31.40 438 LEU B O 1
ATOM 5384 N N . VAL B 1 267 ? -24.492 37.937 93.778 1.00 30.62 439 VAL B N 1
ATOM 5385 C CA . VAL B 1 267 ? -24.820 37.642 92.392 1.00 30.82 439 VAL B CA 1
ATOM 5386 C C . VAL B 1 267 ? -24.978 36.157 92.200 1.00 31.19 439 VAL B C 1
ATOM 5387 O O . VAL B 1 267 ? -24.515 35.370 93.011 1.00 31.72 439 VAL B O 1
ATOM 5391 N N . LYS B 1 268 ? -25.663 35.784 91.129 1.00 31.51 440 LYS B N 1
ATOM 5392 C CA . LYS B 1 268 ? -25.556 34.441 90.573 1.00 32.39 440 LYS B CA 1
ATOM 5393 C C . LYS B 1 268 ? -24.269 34.354 89.779 1.00 31.33 440 LYS B C 1
ATOM 5394 O O . LYS B 1 268 ? -23.882 35.302 89.098 1.00 31.99 440 LYS B O 1
ATOM 5400 N N . LEU B 1 269 ? -23.629 33.206 89.832 1.00 30.66 441 LEU B N 1
ATOM 5401 C CA . LEU B 1 269 ? -22.353 33.003 89.130 1.00 30.73 441 LEU B CA 1
ATOM 5402 C C . LEU B 1 269 ? -22.418 33.408 87.651 1.00 30.87 441 LEU B C 1
ATOM 5403 O O . LEU B 1 269 ? -21.501 34.034 87.152 1.00 29.28 441 LEU B O 1
ATOM 5408 N N . ASN B 1 270 ? -23.500 33.011 86.962 1.00 31.87 442 ASN B N 1
ATOM 5409 C CA . ASN B 1 270 ? -23.729 33.363 85.540 1.00 32.05 442 ASN B CA 1
ATOM 5410 C C . ASN B 1 270 ? -23.581 34.828 85.210 1.00 31.88 442 ASN B C 1
ATOM 5411 O O . ASN B 1 270 ? -23.045 35.161 84.155 1.00 32.19 442 ASN B O 1
ATOM 5416 N N . GLU B 1 271 ? -23.969 35.699 86.139 1.00 32.34 443 GLU B N 1
ATOM 5417 C CA . GLU B 1 271 ? -23.885 37.147 85.921 1.00 32.33 443 GLU B CA 1
ATOM 5418 C C . GLU B 1 271 ? -22.462 37.682 85.819 1.00 30.94 443 GLU B C 1
ATOM 5419 O O . GLU B 1 271 ? -22.230 38.772 85.271 1.00 30.20 443 GLU B O 1
ATOM 5425 N N . VAL B 1 272 ? -21.507 36.951 86.387 1.00 29.19 444 VAL B N 1
ATOM 5426 C CA . VAL B 1 272 ? -20.147 37.418 86.422 1.00 28.25 444 VAL B CA 1
ATOM 5427 C C . VAL B 1 272 ? -19.129 36.453 85.828 1.00 28.22 444 VAL B C 1
ATOM 5428 O O . VAL B 1 272 ? -17.959 36.824 85.687 1.00 28.27 444 VAL B O 1
ATOM 5432 N N . ILE B 1 273 ? -19.549 35.225 85.528 1.00 28.21 445 ILE B N 1
ATOM 5433 C CA . ILE B 1 273 ? -18.648 34.187 85.039 1.00 28.72 445 ILE B CA 1
ATOM 5434 C C . ILE B 1 273 ? -17.759 34.637 83.871 1.00 29.80 445 ILE B C 1
ATOM 5435 O O . ILE B 1 273 ? -16.589 34.229 83.769 1.00 29.34 445 ILE B O 1
ATOM 5440 N N . ARG B 1 274 ? -18.295 35.488 83.002 1.00 30.69 446 ARG B N 1
ATOM 5441 C CA . ARG B 1 274 ? -17.565 35.896 81.799 1.00 32.42 446 ARG B CA 1
ATOM 5442 C C . ARG B 1 274 ? -16.575 37.023 82.020 1.00 31.95 446 ARG B C 1
ATOM 5443 O O . ARG B 1 274 ? -15.743 37.261 81.159 1.00 31.74 446 ARG B O 1
ATOM 5451 N N . GLN B 1 275 ? -16.657 37.726 83.152 1.00 31.65 447 GLN B N 1
ATOM 5452 C CA . GLN B 1 275 ? -15.751 38.855 83.416 1.00 32.35 447 GLN B CA 1
ATOM 5453 C C . GLN B 1 275 ? -14.731 38.629 84.530 1.00 31.53 447 GLN B C 1
ATOM 5454 O O . GLN B 1 275 ? -13.757 39.371 84.646 1.00 31.76 447 GLN B O 1
ATOM 5460 N N . VAL B 1 276 ? -14.935 37.621 85.368 1.00 31.58 448 VAL B N 1
ATOM 5461 C CA . VAL B 1 276 ? -14.048 37.451 86.526 1.00 30.91 448 VAL B CA 1
ATOM 5462 C C . VAL B 1 276 ? -12.633 36.990 86.153 1.00 30.77 448 VAL B C 1
ATOM 5463 O O . VAL B 1 276 ? -12.427 36.317 85.137 1.00 31.27 448 VAL B O 1
ATOM 5467 N N . ASP B 1 277 ? -11.661 37.389 86.971 1.00 29.93 449 ASP B N 1
ATOM 5468 C CA . ASP B 1 277 ? -10.272 36.934 86.860 1.00 29.48 449 ASP B CA 1
ATOM 5469 C C . ASP B 1 277 ? -9.988 35.717 87.727 1.00 29.21 449 ASP B C 1
ATOM 5470 O O . ASP B 1 277 ? -9.034 34.972 87.468 1.00 28.65 449 ASP B O 1
ATOM 5475 N N . ILE B 1 278 ? -10.757 35.592 88.813 1.00 28.52 450 ILE B N 1
ATOM 5476 C CA . ILE B 1 278 ? -10.578 34.516 89.782 1.00 28.87 450 ILE B CA 1
ATOM 5477 C C . ILE B 1 278 ? -11.945 34.005 90.210 1.00 27.52 450 ILE B C 1
ATOM 5478 O O . ILE B 1 278 ? -12.833 34.804 90.488 1.00 27.98 450 ILE B O 1
ATOM 5483 N N . VAL B 1 279 ? -12.091 32.680 90.205 1.00 27.37 451 VAL B N 1
ATOM 5484 C CA . VAL B 1 279 ? -13.237 31.960 90.745 1.00 27.26 451 VAL B CA 1
ATOM 5485 C C . VAL B 1 279 ? -12.789 31.033 91.909 1.00 28.27 451 VAL B C 1
ATOM 5486 O O . VAL B 1 279 ? -11.834 30.259 91.776 1.00 27.27 451 VAL B O 1
ATOM 5490 N N . ILE B 1 280 ? -13.474 31.153 93.054 1.00 28.19 452 ILE B N 1
ATOM 5491 C CA . ILE B 1 280 ? -13.125 30.437 94.272 1.00 28.22 452 ILE B CA 1
ATOM 5492 C C . ILE B 1 280 ? -14.374 29.796 94.862 1.00 28.75 452 ILE B C 1
ATOM 5493 O O . ILE B 1 280 ? -15.349 30.493 95.178 1.00 28.62 452 ILE B O 1
ATOM 5498 N N . THR B 1 281 ? -14.339 28.469 94.996 1.00 28.15 453 THR B N 1
ATOM 5499 C CA . THR B 1 281 ? -15.461 27.729 95.558 1.00 28.24 453 THR B CA 1
ATOM 5500 C C . THR B 1 281 ? -15.210 27.464 97.049 1.00 28.33 453 THR B C 1
ATOM 5501 O O . THR B 1 281 ? -14.111 27.019 97.433 1.00 27.31 453 THR B O 1
ATOM 5505 N N . CYS B 1 282 ? -16.243 27.748 97.859 1.00 28.62 454 CYS B N 1
ATOM 5506 C CA . CYS B 1 282 ? -16.220 27.634 99.307 1.00 29.73 454 CYS B CA 1
ATOM 5507 C C . CYS B 1 282 ? -17.557 27.118 99.843 1.00 29.98 454 CYS B C 1
ATOM 5508 O O . CYS B 1 282 ? -18.066 27.649 100.855 1.00 30.91 454 CYS B O 1
ATOM 5511 N N . THR B 1 283 ? -18.137 26.116 99.186 1.00 29.74 455 THR B N 1
ATOM 5512 C CA . THR B 1 283 ? -19.550 25.772 99.395 1.00 29.37 455 THR B CA 1
ATOM 5513 C C . THR B 1 283 ? -19.736 24.473 100.216 1.00 30.89 455 THR B C 1
ATOM 5514 O O . THR B 1 283 ? -20.704 24.352 100.941 1.00 30.80 455 THR B O 1
ATOM 5518 N N . GLY B 1 284 ? -18.795 23.526 100.126 1.00 32.02 456 GLY B N 1
ATOM 5519 C CA . GLY B 1 284 ? -19.051 22.167 100.598 1.00 32.86 456 GLY B CA 1
ATOM 5520 C C . GLY B 1 284 ? -20.013 21.419 99.654 1.00 33.95 456 GLY B C 1
ATOM 5521 O O . GLY B 1 284 ? -20.461 20.306 99.965 1.00 35.29 456 GLY B O 1
ATOM 5522 N N . ASN B 1 285 ? -20.297 22.001 98.485 1.00 33.96 457 ASN B N 1
ATOM 5523 C CA . ASN B 1 285 ? -21.253 21.457 97.511 1.00 33.83 457 ASN B CA 1
ATOM 5524 C C . ASN B 1 285 ? -20.534 20.962 96.248 1.00 33.99 457 ASN B C 1
ATOM 5525 O O . ASN B 1 285 ? -19.326 21.181 96.073 1.00 34.18 457 ASN B O 1
ATOM 5530 N N . LYS B 1 286 ? -21.272 20.296 95.367 1.00 33.66 458 LYS B N 1
ATOM 5531 C CA . LYS B 1 286 ? -20.713 19.823 94.099 1.00 33.99 458 LYS B CA 1
ATOM 5532 C C . LYS B 1 286 ? -21.289 20.545 92.891 1.00 33.43 458 LYS B C 1
ATOM 5533 O O . LYS B 1 286 ? -22.400 21.053 92.926 1.00 33.42 458 LYS B O 1
ATOM 5539 N N . ASN B 1 287 ? -20.507 20.550 91.816 1.00 33.36 459 ASN B N 1
ATOM 5540 C CA . ASN B 1 287 ? -20.922 21.090 90.536 1.00 34.05 459 ASN B CA 1
ATOM 5541 C C . ASN B 1 287 ? -21.395 22.544 90.651 1.00 33.74 459 ASN B C 1
ATOM 5542 O O . ASN B 1 287 ? -22.331 22.962 90.016 1.00 33.31 459 ASN B O 1
ATOM 5547 N N . VAL B 1 288 ? -20.668 23.320 91.452 1.00 33.64 460 VAL B N 1
ATOM 5548 C CA . VAL B 1 288 ? -20.916 24.745 91.571 1.00 32.57 460 VAL B CA 1
ATOM 5549 C C . VAL B 1 288 ? -20.367 25.426 90.334 1.00 32.10 460 VAL B C 1
ATOM 5550 O O . VAL B 1 288 ? -20.965 26.334 89.823 1.00 30.92 460 VAL B O 1
ATOM 5554 N N . VAL B 1 289 ? -19.198 24.987 89.870 1.00 32.71 461 VAL B N 1
ATOM 5555 C CA . VAL B 1 289 ? -18.618 25.505 88.635 1.00 32.75 461 VAL B CA 1
ATOM 5556 C C . VAL B 1 289 ? -18.722 24.389 87.593 1.00 34.06 461 VAL B C 1
ATOM 5557 O O . VAL B 1 289 ? -18.057 23.370 87.689 1.00 34.38 461 VAL B O 1
ATOM 5561 N N . THR B 1 290 ? -19.583 24.586 86.603 1.00 35.21 462 THR B N 1
ATOM 5562 C CA . THR B 1 290 ? -19.900 23.539 85.631 1.00 35.52 462 THR B CA 1
ATOM 5563 C C . THR B 1 290 ? -19.016 23.684 84.394 1.00 36.18 462 THR B C 1
ATOM 5564 O O . THR B 1 290 ? -18.259 24.658 84.242 1.00 35.74 462 THR B O 1
ATOM 5568 N N . ARG B 1 291 ? -19.115 22.709 83.501 1.00 36.38 463 ARG B N 1
ATOM 5569 C CA . ARG B 1 291 ? -18.380 22.766 82.228 1.00 36.45 463 ARG B CA 1
ATOM 5570 C C . ARG B 1 291 ? -18.738 24.026 81.464 1.00 36.24 463 ARG B C 1
ATOM 5571 O O . ARG B 1 291 ? -17.865 24.697 80.914 1.00 36.56 463 ARG B O 1
ATOM 5579 N N . GLU B 1 292 ? -20.026 24.353 81.433 1.00 36.54 464 GLU B N 1
ATOM 5580 C CA . GLU B 1 292 ? -20.505 25.579 80.771 1.00 36.45 464 GLU B CA 1
ATOM 5581 C C . GLU B 1 292 ? -19.921 26.866 81.400 1.00 35.95 464 GLU B C 1
ATOM 5582 O O . GLU B 1 292 ? -19.532 27.788 80.687 1.00 36.14 464 GLU B O 1
ATOM 5588 N N . HIS B 1 293 ? -19.881 26.933 82.731 1.00 35.25 465 HIS B N 1
ATOM 5589 C CA . HIS B 1 293 ? -19.145 28.021 83.413 1.00 34.84 465 HIS B CA 1
ATOM 5590 C C . HIS B 1 293 ? -17.695 28.112 82.913 1.00 34.38 465 HIS B C 1
ATOM 5591 O O . HIS B 1 293 ? -17.212 29.181 82.508 1.00 34.82 465 HIS B O 1
ATOM 5598 N N . LEU B 1 294 ? -17.016 26.981 82.892 1.00 34.39 466 LEU B N 1
ATOM 5599 C CA . LEU B 1 294 ? -15.651 26.913 82.403 1.00 34.39 466 LEU B CA 1
ATOM 5600 C C . LEU B 1 294 ? -15.540 27.371 80.943 1.00 35.04 466 LEU B C 1
ATOM 5601 O O . LEU B 1 294 ? -14.607 28.100 80.583 1.00 34.89 466 LEU B O 1
ATOM 5606 N N . ASP B 1 295 ? -16.523 26.985 80.124 1.00 35.15 467 ASP B N 1
ATOM 5607 C CA . ASP B 1 295 ? -16.573 27.419 78.735 1.00 35.45 467 ASP B CA 1
ATOM 5608 C C . ASP B 1 295 ? -16.780 28.918 78.615 1.00 35.26 467 ASP B C 1
ATOM 5609 O O . ASP B 1 295 ? -16.254 29.532 77.698 1.00 34.60 467 ASP B O 1
ATOM 5614 N N . ARG B 1 296 ? -17.578 29.496 79.511 1.00 35.29 468 ARG B N 1
ATOM 5615 C CA . ARG B 1 296 ? -17.866 30.953 79.474 1.00 35.86 468 ARG B CA 1
ATOM 5616 C C . ARG B 1 296 ? -16.795 31.855 80.110 1.00 34.55 468 ARG B C 1
ATOM 5617 O O . ARG B 1 296 ? -16.799 33.076 79.923 1.00 33.78 468 ARG B O 1
ATOM 5625 N N . MET B 1 297 ? -15.895 31.257 80.875 1.00 33.47 469 MET B N 1
ATOM 5626 C CA . MET B 1 297 ? -14.812 32.009 81.504 1.00 32.97 469 MET B CA 1
ATOM 5627 C C . MET B 1 297 ? -13.972 32.688 80.452 1.00 33.05 469 MET B C 1
ATOM 5628 O O . MET B 1 297 ? -13.784 32.142 79.371 1.00 34.08 469 MET B O 1
ATOM 5633 N N . LYS B 1 298 ? -13.487 33.888 80.742 1.00 32.64 470 LYS B N 1
ATOM 5634 C CA . LYS B 1 298 ? -12.588 34.557 79.826 1.00 33.07 470 LYS B CA 1
ATOM 5635 C C . LYS B 1 298 ? -11.189 33.935 79.892 1.00 32.90 470 LYS B C 1
ATOM 5636 O O . LYS B 1 298 ? -10.815 33.246 80.831 1.00 32.59 470 LYS B O 1
ATOM 5642 N N . ASN B 1 299 ? -10.424 34.205 78.866 1.00 33.55 471 ASN B N 1
ATOM 5643 C CA . ASN B 1 299 ? -9.071 33.727 78.768 1.00 34.37 471 ASN B CA 1
ATOM 5644 C C . ASN B 1 299 ? -8.206 34.102 79.991 1.00 34.55 471 ASN B C 1
ATOM 5645 O O . ASN B 1 299 ? -8.205 35.229 80.438 1.00 35.31 471 ASN B O 1
ATOM 5650 N N . SER B 1 300 ? -7.494 33.111 80.518 1.00 34.68 472 SER B N 1
ATOM 5651 C CA . SER B 1 300 ? -6.593 33.244 81.661 1.00 34.51 472 SER B CA 1
ATOM 5652 C C . SER B 1 300 ? -7.303 33.339 83.028 1.00 33.49 472 SER B C 1
ATOM 5653 O O . SER B 1 300 ? -6.648 33.520 84.041 1.00 33.89 472 SER B O 1
ATOM 5656 N N . CYS B 1 301 ? -8.610 33.128 83.076 1.00 32.94 473 CYS B N 1
ATOM 5657 C CA . CYS B 1 301 ? -9.311 33.076 84.356 1.00 32.20 473 CYS B CA 1
ATOM 5658 C C . CYS B 1 301 ? -8.753 31.952 85.228 1.00 32.16 473 CYS B C 1
ATOM 5659 O O . CYS B 1 301 ? -8.512 30.850 84.737 1.00 32.26 473 CYS B O 1
ATOM 5662 N N . ILE B 1 302 ? -8.549 32.250 86.516 1.00 31.14 474 ILE B N 1
ATOM 5663 C CA . ILE B 1 302 ? -7.997 31.312 87.480 1.00 30.48 474 ILE B CA 1
ATOM 5664 C C . ILE B 1 302 ? -9.144 30.710 88.286 1.00 31.26 474 ILE B C 1
ATOM 5665 O O . ILE B 1 302 ? -10.079 31.423 88.691 1.00 30.75 474 ILE B O 1
ATOM 5670 N N . VAL B 1 303 ? -9.088 29.386 88.470 1.00 31.30 475 VAL B N 1
ATOM 5671 C CA . VAL B 1 303 ? -10.135 28.623 89.124 1.00 31.27 475 VAL B CA 1
ATOM 5672 C C . VAL B 1 303 ? -9.532 27.793 90.260 1.00 31.45 475 VAL B C 1
ATOM 5673 O O . VAL B 1 303 ? -8.560 27.043 90.059 1.00 30.89 475 VAL B O 1
ATOM 5677 N N . CYS B 1 304 ? -10.121 27.907 91.450 1.00 31.35 476 CYS B N 1
ATOM 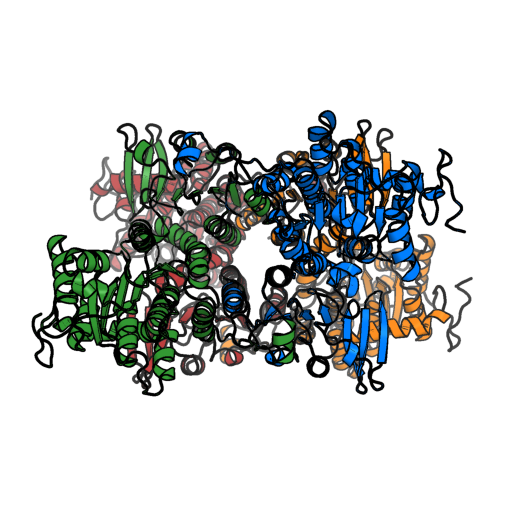5678 C CA . CYS B 1 304 ? -9.654 27.130 92.594 1.00 31.10 476 CYS B CA 1
ATOM 5679 C C . CYS B 1 304 ? -10.762 26.832 93.589 1.00 30.69 476 CYS B C 1
ATOM 5680 O O . CYS B 1 304 ? -11.828 27.447 93.553 1.00 30.24 476 CYS B O 1
ATOM 5683 N N . ASN B 1 305 ? -10.472 25.859 94.454 1.00 30.33 477 ASN B N 1
ATOM 5684 C CA . ASN B 1 305 ? -11.401 25.325 95.434 1.00 30.53 477 ASN B CA 1
ATOM 5685 C C . ASN B 1 305 ? -10.794 25.504 96.811 1.00 31.17 477 ASN B C 1
ATOM 5686 O O . ASN B 1 305 ? -9.630 25.144 97.037 1.00 30.83 477 ASN B O 1
ATOM 5691 N N . MET B 1 306 ? -11.588 26.074 97.722 1.00 30.80 478 MET B N 1
ATOM 5692 C CA . MET B 1 306 ? -11.191 26.199 99.093 1.00 31.07 478 MET B CA 1
ATOM 5693 C C . MET B 1 306 ? -12.188 25.506 100.012 1.00 31.66 478 MET B C 1
ATOM 5694 O O . MET B 1 306 ? -12.151 25.729 101.229 1.00 32.60 478 MET B O 1
ATOM 5699 N N . GLY B 1 307 ? -13.079 24.698 99.439 1.00 31.68 479 GLY B N 1
ATOM 5700 C CA . GLY B 1 307 ? -14.149 24.023 100.187 1.00 32.66 479 GLY B CA 1
ATOM 5701 C C . GLY B 1 307 ? -13.790 22.569 100.515 1.00 32.70 479 GLY B C 1
ATOM 5702 O O . GLY B 1 307 ? -12.969 22.314 101.369 1.00 32.73 479 GLY B O 1
ATOM 5703 N N . HIS B 1 308 ? -14.383 21.623 99.814 1.00 33.49 480 HIS B N 1
ATOM 5704 C CA . HIS B 1 308 ? -14.134 20.211 100.074 1.00 34.35 480 HIS B CA 1
ATOM 5705 C C . HIS B 1 308 ? -13.801 19.436 98.784 1.00 34.73 480 HIS B C 1
ATOM 5706 O O . HIS B 1 308 ? -14.151 19.843 97.657 1.00 35.22 480 HIS B O 1
ATOM 5713 N N . SER B 1 309 ? -13.085 18.333 98.969 1.00 34.60 481 SER B N 1
ATOM 5714 C CA . SER B 1 309 ? -12.880 17.359 97.912 1.00 34.61 481 SER B CA 1
ATOM 5715 C C . SER B 1 309 ? -12.336 18.008 96.627 1.00 34.14 481 SER B C 1
ATOM 5716 O O . SER B 1 309 ? -11.480 18.892 96.702 1.00 34.01 481 SER B O 1
ATOM 5719 N N . ASN B 1 310 ? -12.779 17.514 95.476 1.00 33.65 482 ASN B N 1
ATOM 5720 C CA . ASN B 1 310 ? -12.377 18.020 94.180 1.00 33.60 482 ASN B CA 1
ATOM 5721 C C . ASN B 1 310 ? -13.546 18.117 93.220 1.00 32.92 482 ASN B C 1
ATOM 5722 O O . ASN B 1 310 ? -13.373 18.137 92.020 1.00 32.47 482 ASN B O 1
ATOM 5727 N N . THR B 1 311 ? -14.742 18.234 93.774 1.00 33.28 483 THR B N 1
ATOM 5728 C CA . THR B 1 311 ? -15.970 18.163 93.003 1.00 32.84 483 THR B CA 1
ATOM 5729 C C . THR B 1 311 ? -16.742 19.492 92.951 1.00 32.81 483 THR B C 1
ATOM 5730 O O . THR B 1 311 ? -17.771 19.568 92.262 1.00 32.66 483 THR B O 1
ATOM 5734 N N . GLU B 1 312 ? -16.292 20.523 93.681 1.00 32.41 484 GLU B N 1
ATOM 5735 C CA . GLU B 1 312 ? -16.992 21.834 93.638 1.00 32.29 484 GLU B CA 1
ATOM 5736 C C . GLU B 1 312 ? -16.883 22.396 92.228 1.00 32.06 484 GLU B C 1
ATOM 5737 O O . GLU B 1 312 ? -17.853 22.899 91.676 1.00 31.74 484 GLU B O 1
ATOM 5743 N N . ILE B 1 313 ? -15.680 22.292 91.663 1.00 32.92 485 ILE B N 1
ATOM 5744 C CA . ILE B 1 313 ? -15.459 22.522 90.243 1.00 33.65 485 ILE B CA 1
ATOM 5745 C C . ILE B 1 313 ? -15.535 21.147 89.560 1.00 34.78 485 ILE B C 1
ATOM 5746 O O . ILE B 1 313 ? -14.936 20.182 90.019 1.00 35.92 485 ILE B O 1
ATOM 5751 N N . ASP B 1 314 ? -16.261 21.072 88.459 1.00 35.75 486 ASP B N 1
ATOM 5752 C CA . ASP B 1 314 ? -16.379 19.829 87.703 1.00 36.24 486 ASP B CA 1
ATOM 5753 C C . ASP B 1 314 ? -15.152 19.607 86.810 1.00 36.09 486 ASP B C 1
ATOM 5754 O O . ASP B 1 314 ? -15.182 19.800 85.589 1.00 35.67 486 ASP B O 1
ATOM 5759 N N . VAL B 1 315 ? -14.072 19.193 87.448 1.00 36.59 487 VAL B N 1
ATOM 5760 C CA . VAL B 1 315 ? -12.803 19.027 86.759 1.00 37.10 487 VAL B CA 1
ATOM 5761 C C . VAL B 1 315 ? -12.860 17.880 85.775 1.00 37.53 487 VAL B C 1
ATOM 5762 O O . VAL B 1 315 ? -12.298 18.002 84.690 1.00 36.92 487 VAL B O 1
ATOM 5766 N N . ALA B 1 316 ? -13.536 16.785 86.159 1.00 38.51 488 ALA B N 1
ATOM 5767 C CA . ALA B 1 316 ? -13.802 15.632 85.262 1.00 39.55 488 ALA B CA 1
ATOM 5768 C C . ALA B 1 316 ? -14.329 16.081 83.899 1.00 40.78 488 ALA B C 1
ATOM 5769 O O . ALA B 1 316 ? -13.919 15.526 82.867 1.00 42.35 488 ALA B O 1
ATOM 5771 N N . SER B 1 317 ? -15.185 17.109 83.873 1.00 40.85 489 SER B N 1
ATOM 5772 C CA . SER B 1 317 ? -15.763 17.594 82.598 1.00 40.78 489 SER B CA 1
ATOM 5773 C C . SER B 1 317 ? -14.741 18.210 81.666 1.00 41.25 489 SER B C 1
ATOM 5774 O O . SER B 1 317 ? -15.033 18.480 80.503 1.00 41.06 489 SER B O 1
ATOM 5777 N N . LEU B 1 318 ? -13.549 18.469 82.180 1.00 41.74 490 LEU B N 1
ATOM 5778 C CA . LEU B 1 318 ? -12.504 19.055 81.367 1.00 42.48 490 LEU B CA 1
ATOM 5779 C C . LEU B 1 318 ? -11.609 17.986 80.753 1.00 43.82 490 LEU B C 1
ATOM 5780 O O . LEU B 1 318 ? -10.646 18.329 80.089 1.00 44.00 490 LEU B O 1
ATOM 5785 N N . ARG B 1 319 ? -11.924 16.702 80.949 1.00 45.55 491 ARG B N 1
ATOM 5786 C CA . ARG B 1 319 ? -11.097 15.627 80.372 1.00 46.92 491 ARG B CA 1
ATOM 5787 C C . ARG B 1 319 ? -11.670 15.122 79.043 1.00 47.04 491 ARG B C 1
ATOM 5788 O O . ARG B 1 319 ? -11.634 13.940 78.777 1.00 48.10 491 ARG B O 1
ATOM 5796 N N . THR B 1 320 ? -12.195 16.018 78.220 1.00 47.14 492 THR B N 1
ATOM 5797 C CA . THR B 1 320 ? -12.747 15.666 76.938 1.00 46.82 492 THR B CA 1
ATOM 5798 C C . THR B 1 320 ? -11.681 15.858 75.857 1.00 47.33 492 THR B C 1
ATOM 5799 O O . THR B 1 320 ? -10.855 16.768 75.952 1.00 47.33 492 THR B O 1
ATOM 5803 N N . PRO B 1 321 ? -11.725 15.026 74.794 1.00 47.39 493 PRO B N 1
ATOM 5804 C CA . PRO B 1 321 ? -10.594 14.902 73.857 1.00 47.06 493 PRO B CA 1
ATOM 5805 C C . PRO B 1 321 ? -10.196 16.215 73.221 1.00 46.06 493 PRO B C 1
ATOM 5806 O O . PRO B 1 321 ? -9.036 16.408 72.917 1.00 46.79 493 PRO B O 1
ATOM 5810 N N . GLU B 1 322 ? -11.182 17.069 72.990 1.00 45.36 494 GLU B N 1
ATOM 5811 C CA . GLU B 1 322 ? -11.035 18.433 72.440 1.00 45.54 494 GLU B CA 1
ATOM 5812 C C . GLU B 1 322 ? -10.109 19.374 73.221 1.00 44.61 494 GLU B C 1
ATOM 5813 O O . GLU B 1 322 ? -9.540 20.321 72.648 1.00 44.07 494 GLU B O 1
ATOM 5819 N N . LEU B 1 323 ? -10.007 19.151 74.530 1.00 43.77 495 LEU B N 1
ATOM 5820 C CA . LEU B 1 323 ? -9.217 20.032 75.413 1.00 43.83 495 LEU B CA 1
ATOM 5821 C C . LEU B 1 323 ? -7.787 19.548 75.623 1.00 43.30 495 LEU B C 1
ATOM 5822 O O . LEU B 1 323 ? -7.520 18.351 75.677 1.00 43.98 495 LEU B O 1
ATOM 5827 N N . THR B 1 324 ? -6.887 20.506 75.760 1.00 42.93 496 THR B N 1
ATOM 5828 C CA . THR B 1 324 ? -5.479 20.265 75.993 1.00 43.18 496 THR B CA 1
ATOM 5829 C C . THR B 1 324 ? -5.086 20.778 77.406 1.00 42.81 496 THR B C 1
ATOM 5830 O O . THR B 1 324 ? -5.497 21.863 77.811 1.00 41.93 496 THR B O 1
ATOM 5834 N N . TRP B 1 325 ? -4.327 19.968 78.153 1.00 42.62 497 TRP B N 1
ATOM 5835 C CA . TRP B 1 325 ? -3.777 20.361 79.460 1.00 42.36 497 TRP B CA 1
ATOM 5836 C C . TRP B 1 325 ? -2.269 20.532 79.346 1.00 43.05 497 TRP B C 1
ATOM 5837 O O . TRP B 1 325 ? -1.621 19.751 78.654 1.00 43.20 497 TRP B O 1
ATOM 5848 N N . GLU B 1 326 ? -1.732 21.572 79.990 1.00 43.22 498 GLU B N 1
ATOM 5849 C CA . GLU B 1 326 ? -0.297 21.741 80.192 1.00 44.14 498 GLU B CA 1
ATOM 5850 C C . GLU B 1 326 ? -0.017 22.073 81.662 1.00 43.27 498 GLU B C 1
ATOM 5851 O O . GLU B 1 326 ? -0.599 23.010 82.213 1.00 42.15 498 GLU B O 1
ATOM 5857 N N . ARG B 1 327 ? 0.884 21.314 82.283 1.00 43.30 499 ARG B N 1
ATOM 5858 C CA . ARG B 1 327 ? 1.355 21.598 83.631 1.00 42.62 499 ARG B CA 1
ATOM 5859 C C . ARG B 1 327 ? 2.414 22.676 83.510 1.00 41.86 499 ARG B C 1
ATOM 5860 O O . ARG B 1 327 ? 3.475 22.396 82.997 1.00 41.73 499 ARG B O 1
ATOM 5868 N N . VAL B 1 328 ? 2.135 23.906 83.956 1.00 41.08 500 VAL B N 1
ATOM 5869 C CA . VAL B 1 328 ? 3.108 25.017 83.804 1.00 40.45 500 VAL B CA 1
ATOM 5870 C C . VAL B 1 328 ? 3.970 25.263 85.073 1.00 39.95 500 VAL B C 1
ATOM 5871 O O . VAL B 1 328 ? 5.019 25.909 85.012 1.00 38.85 500 VAL B O 1
ATOM 5875 N N . ARG B 1 329 ? 3.526 24.716 86.201 1.00 39.15 501 ARG B N 1
ATOM 5876 C CA . ARG B 1 329 ? 4.180 24.902 87.500 1.00 39.34 501 ARG B CA 1
ATOM 5877 C C . ARG B 1 329 ? 3.576 23.811 88.364 1.00 38.29 501 ARG B C 1
ATOM 5878 O O . ARG B 1 329 ? 2.511 23.270 88.024 1.00 38.14 501 ARG B O 1
ATOM 5886 N N . SER B 1 330 ? 4.220 23.488 89.473 1.00 37.15 502 SER B N 1
ATOM 5887 C CA . SER B 1 330 ? 3.633 22.553 90.433 1.00 36.91 502 SER B CA 1
ATOM 5888 C C . SER B 1 330 ? 2.218 23.053 90.819 1.00 35.82 502 SER B C 1
ATOM 5889 O O . SER B 1 330 ? 2.024 24.224 91.148 1.00 35.24 502 SER B O 1
ATOM 5892 N N . GLN B 1 331 ? 1.232 22.176 90.704 1.00 34.54 503 GLN B N 1
ATOM 5893 C CA . GLN B 1 331 ? -0.149 22.474 91.082 1.00 34.23 503 GLN B CA 1
ATOM 5894 C C . GLN B 1 331 ? -0.880 23.452 90.173 1.00 33.91 503 GLN B C 1
ATOM 5895 O O . GLN B 1 331 ? -1.944 23.949 90.540 1.00 33.93 503 GLN B O 1
ATOM 5901 N N . VAL B 1 332 ? -0.347 23.696 88.981 1.00 33.23 504 VAL B N 1
ATOM 5902 C CA . VAL B 1 332 ? -0.927 24.677 88.079 1.00 33.23 504 VAL B CA 1
ATOM 5903 C C . VAL B 1 332 ? -1.001 24.073 86.683 1.00 34.71 504 VAL B C 1
ATOM 5904 O O . VAL B 1 332 ? 0.028 23.770 86.071 1.00 34.65 504 VAL B O 1
ATOM 5908 N N . ASP B 1 333 ? -2.229 23.900 86.205 1.00 35.86 505 ASP B N 1
ATOM 5909 C CA . ASP B 1 333 ? -2.517 23.461 84.833 1.00 36.49 505 ASP B CA 1
ATOM 5910 C C . ASP B 1 333 ? -3.204 24.537 84.029 1.00 36.40 505 ASP B C 1
ATOM 5911 O O . ASP B 1 333 ? -4.182 25.111 84.489 1.00 37.01 505 ASP B O 1
ATOM 5916 N N . HIS B 1 334 ? -2.696 24.794 82.831 1.00 36.71 506 HIS B N 1
ATOM 5917 C CA . HIS B 1 334 ? -3.480 25.468 81.795 1.00 37.47 506 HIS B CA 1
ATOM 5918 C C . HIS B 1 334 ? -4.322 24.445 81.001 1.00 37.98 506 HIS B C 1
ATOM 5919 O O . HIS B 1 334 ? -3.783 23.495 80.413 1.00 38.27 506 HIS B O 1
ATOM 5926 N N . VAL B 1 335 ? -5.645 24.641 81.030 1.00 37.82 507 VAL B N 1
ATOM 5927 C CA . VAL B 1 335 ? -6.597 23.922 80.189 1.00 37.64 507 VAL B CA 1
ATOM 5928 C C . VAL B 1 335 ? -6.973 24.803 78.993 1.00 38.40 507 VAL B C 1
ATOM 5929 O O . VAL B 1 335 ? -7.448 25.944 79.152 1.00 37.71 507 VAL B O 1
ATOM 5933 N N . ILE B 1 336 ? -6.736 24.268 77.796 1.00 38.41 508 ILE B N 1
ATOM 5934 C CA . ILE B 1 336 ? -6.743 25.047 76.587 1.00 38.28 508 ILE B CA 1
ATOM 5935 C C . ILE B 1 336 ? -7.794 24.520 75.618 1.00 38.41 508 ILE B C 1
ATOM 5936 O O . ILE B 1 336 ? -7.893 23.300 75.372 1.00 37.49 508 ILE B O 1
ATOM 5941 N N . TRP B 1 337 ? -8.572 25.460 75.076 1.00 38.21 509 TRP B N 1
ATOM 5942 C CA . TRP B 1 337 ? -9.644 25.164 74.114 1.00 38.78 509 TRP B CA 1
ATOM 5943 C C . TRP B 1 337 ? -9.121 25.173 72.670 1.00 38.57 509 TRP B C 1
ATOM 5944 O O . TRP B 1 337 ? -8.072 25.738 72.404 1.00 38.01 509 TRP B O 1
ATOM 5955 N N . PRO B 1 338 ? -9.862 24.561 71.739 1.00 39.10 510 PRO B N 1
ATOM 5956 C CA . PRO B 1 338 ? -9.463 24.562 70.315 1.00 39.62 510 PRO B CA 1
ATOM 5957 C C . PRO B 1 338 ? -9.103 25.928 69.737 1.00 40.25 510 PRO B C 1
ATOM 5958 O O . PRO B 1 338 ? -8.163 26.019 68.959 1.00 41.08 510 PRO B O 1
ATOM 5962 N N . ASP B 1 339 ? -9.825 26.983 70.134 1.00 40.75 511 ASP B N 1
ATOM 5963 C CA . ASP B 1 339 ? -9.550 28.344 69.664 1.00 40.57 511 ASP B CA 1
ATOM 5964 C C . ASP B 1 339 ? -8.434 29.045 70.408 1.00 40.29 511 ASP B C 1
ATOM 5965 O O . ASP B 1 339 ? -8.120 30.205 70.092 1.00 40.28 511 ASP B O 1
ATOM 5970 N N . GLY B 1 340 ? -7.830 28.357 71.377 1.00 39.20 512 GLY B N 1
ATOM 5971 C CA . GLY B 1 340 ? -6.670 28.869 72.067 1.00 38.97 512 GLY B CA 1
ATOM 5972 C C . GLY B 1 340 ? -6.988 29.480 73.436 1.00 39.07 512 GLY B C 1
ATOM 5973 O O . GLY B 1 340 ? -6.059 29.829 74.191 1.00 38.71 512 GLY B O 1
ATOM 5974 N N . LYS B 1 341 ? -8.277 29.628 73.757 1.00 38.09 513 LYS B N 1
ATOM 5975 C CA . LYS B 1 341 ? -8.673 30.118 75.068 1.00 38.44 513 LYS B CA 1
ATOM 5976 C C . LYS B 1 341 ? -8.153 29.183 76.147 1.00 38.34 513 LYS B C 1
ATOM 5977 O O . LYS B 1 341 ? -8.122 27.978 75.963 1.00 38.69 513 LYS B O 1
ATOM 5983 N N . ARG B 1 342 ? -7.771 29.770 77.272 1.00 37.86 514 ARG B N 1
ATOM 5984 C CA . ARG B 1 342 ? -7.117 29.064 78.360 1.00 39.11 514 ARG B CA 1
ATOM 5985 C C . ARG B 1 342 ? -7.752 29.461 79.694 1.00 36.60 514 ARG B C 1
ATOM 5986 O O . ARG B 1 342 ? -8.091 30.623 79.900 1.00 35.96 514 ARG B O 1
ATOM 5994 N N . ILE B 1 343 ? -7.951 28.485 80.580 1.00 35.95 515 ILE B N 1
ATOM 5995 C CA . ILE B 1 343 ? -8.208 28.763 81.990 1.00 35.08 515 ILE B CA 1
ATOM 5996 C C . ILE B 1 343 ? -7.065 28.175 82.819 1.00 34.64 515 ILE B C 1
ATOM 5997 O O . ILE B 1 343 ? -6.402 27.213 82.405 1.00 34.65 515 ILE B O 1
ATOM 6002 N N . VAL B 1 344 ? -6.807 28.801 83.963 1.00 33.19 516 VAL B N 1
ATOM 6003 C CA . VAL B 1 344 ? -5.778 28.352 84.886 1.00 31.93 516 VAL B CA 1
ATOM 6004 C C . VAL B 1 344 ? -6.431 27.631 86.078 1.00 31.74 516 VAL B C 1
ATOM 6005 O O . VAL B 1 344 ? -7.121 28.242 86.895 1.00 30.22 516 VAL B O 1
ATOM 6009 N N . LEU B 1 345 ? -6.215 26.319 86.135 1.00 31.75 517 LEU B N 1
ATOM 6010 C CA . LEU B 1 345 ? -6.789 25.472 87.155 1.00 32.13 517 LEU B CA 1
ATOM 6011 C C . LEU B 1 345 ? -5.743 25.174 88.234 1.00 32.30 517 LEU B C 1
ATOM 6012 O O . LEU B 1 345 ? -4.629 24.793 87.946 1.00 32.71 517 LEU B O 1
ATOM 6017 N N . LEU B 1 346 ? -6.123 25.314 89.491 1.00 32.63 518 LEU B N 1
ATOM 6018 C CA . LEU B 1 346 ? -5.152 25.187 90.557 1.00 31.90 518 LEU B CA 1
ATOM 6019 C C . LEU B 1 346 ? -5.409 23.929 91.350 1.00 31.67 518 LEU B C 1
ATOM 6020 O O . LEU B 1 346 ? -6.550 23.655 91.710 1.00 30.80 518 LEU B O 1
ATOM 6025 N N . ALA B 1 347 ? -4.333 23.169 91.594 1.00 31.77 519 ALA B N 1
ATOM 6026 C CA . ALA B 1 347 ? -4.357 21.981 92.441 1.00 32.44 519 ALA B CA 1
ATOM 6027 C C . ALA B 1 347 ? -5.373 20.948 91.954 1.00 32.81 519 ALA B C 1
ATOM 6028 O O . ALA B 1 347 ? -5.950 20.234 92.753 1.00 32.10 519 ALA B O 1
ATOM 6030 N N . GLU B 1 348 ? -5.579 20.897 90.638 1.00 34.33 520 GLU B N 1
ATOM 6031 C CA . GLU B 1 348 ? -6.650 20.099 90.025 1.00 36.28 520 GLU B CA 1
ATOM 6032 C C . GLU B 1 348 ? -8.024 20.228 90.694 1.00 34.76 520 GLU B C 1
ATOM 6033 O O . GLU B 1 348 ? -8.845 19.320 90.614 1.00 34.67 520 GLU B O 1
ATOM 6039 N N . GLY B 1 349 ? -8.321 21.383 91.276 1.00 34.17 521 GLY B N 1
ATOM 6040 C CA . GLY B 1 349 ? -9.610 21.578 91.921 1.00 33.64 521 GLY B CA 1
ATOM 6041 C C . GLY B 1 349 ? -9.728 20.958 93.306 1.00 33.90 521 GLY B C 1
ATOM 6042 O O . GLY B 1 349 ? -10.827 20.909 93.871 1.00 33.32 521 GLY B O 1
ATOM 6043 N N . ARG B 1 350 ? -8.617 20.450 93.842 1.00 34.32 522 ARG B N 1
ATOM 6044 C CA . ARG B 1 350 ? -8.548 20.055 95.242 1.00 36.15 522 ARG B CA 1
ATOM 6045 C C . ARG B 1 350 ? -8.361 21.344 96.079 1.00 35.31 522 ARG B C 1
ATOM 6046 O O . ARG B 1 350 ? -8.152 22.425 95.538 1.00 34.58 522 ARG B O 1
ATOM 6054 N N . LEU B 1 351 ? -8.411 21.212 97.400 1.00 36.18 523 LEU B N 1
ATOM 6055 C CA . LEU B 1 351 ? -8.205 22.361 98.309 1.00 35.72 523 LEU B CA 1
ATOM 6056 C C . LEU B 1 351 ? -6.874 23.011 98.013 1.00 35.39 523 LEU B C 1
ATOM 6057 O O . LEU B 1 351 ? -5.831 22.360 98.110 1.00 35.57 523 LEU B O 1
ATOM 6062 N N . LEU B 1 352 ? -6.918 24.290 97.658 1.00 34.41 524 LEU B N 1
ATOM 6063 C CA . LEU B 1 352 ? -5.713 25.010 97.255 1.00 34.38 524 LEU B CA 1
ATOM 6064 C C . LEU B 1 352 ? -4.675 25.029 98.393 1.00 34.43 524 LEU B C 1
ATOM 6065 O O . LEU B 1 352 ? -3.472 24.834 98.154 1.00 31.82 524 LEU B O 1
ATOM 6070 N N . ASN B 1 353 ? -5.160 25.274 99.617 1.00 34.74 525 ASN B N 1
ATOM 6071 C CA . ASN B 1 353 ? -4.262 25.463 100.775 1.00 36.62 525 ASN B CA 1
ATOM 6072 C C . ASN B 1 353 ? -3.474 24.217 101.182 1.00 36.94 525 ASN B C 1
ATOM 6073 O O . ASN B 1 353 ? -2.344 24.342 101.670 1.00 37.64 525 ASN B O 1
ATOM 6078 N N . LEU B 1 354 ? -4.046 23.034 100.942 1.00 37.69 526 LEU B N 1
ATOM 6079 C CA . LEU B 1 354 ? -3.395 21.757 101.285 1.00 38.50 526 LEU B CA 1
ATOM 6080 C C . LEU B 1 354 ? -2.152 21.503 100.441 1.00 39.17 526 LEU B C 1
ATOM 6081 O O . LEU B 1 354 ? -1.218 20.898 100.935 1.00 39.89 526 LEU B O 1
ATOM 6086 N N . SER B 1 355 ? -2.139 21.971 99.194 1.00 38.74 527 SER B N 1
ATOM 6087 C CA . SER B 1 355 ? -0.989 21.774 98.314 1.00 39.26 527 SER B CA 1
ATOM 6088 C C . SER B 1 355 ? -0.095 22.982 98.233 1.00 38.66 527 SER B C 1
ATOM 6089 O O . SER B 1 355 ? 1.074 22.834 97.926 1.00 39.32 527 SER B O 1
ATOM 6092 N N . CYS B 1 356 ? -0.646 24.177 98.440 1.00 37.72 528 CYS B N 1
ATOM 6093 C CA . CYS B 1 356 ? 0.035 25.406 98.033 1.00 37.25 528 CYS B CA 1
ATOM 6094 C C . CYS B 1 356 ? 0.247 26.427 99.136 1.00 37.33 528 CYS B C 1
ATOM 6095 O O . CYS B 1 356 ? 0.585 27.592 98.855 1.00 38.07 528 CYS B O 1
ATOM 6098 N N . SER B 1 357 ? 0.027 26.008 100.375 1.00 36.62 529 SER B N 1
ATOM 6099 C CA . SER B 1 357 ? 0.310 26.830 101.542 1.00 36.49 529 SER B CA 1
ATOM 6100 C C . SER B 1 357 ? 0.747 25.910 102.697 1.00 35.87 529 SER B C 1
ATOM 6101 O O . SER B 1 357 ? 0.776 24.707 102.551 1.00 36.28 529 SER B O 1
ATOM 6104 N N . THR B 1 358 ? 1.110 26.484 103.831 1.00 35.78 530 THR B N 1
ATOM 6105 C CA . THR B 1 358 ? 1.631 25.720 104.973 1.00 35.39 530 THR B CA 1
ATOM 6106 C C . THR B 1 358 ? 0.833 26.172 106.180 1.00 35.15 530 THR B C 1
ATOM 6107 O O . THR B 1 358 ? 0.587 27.369 106.350 1.00 35.81 530 THR B O 1
ATOM 6111 N N . VAL B 1 359 ? 0.381 25.226 106.994 1.00 34.28 531 VAL B N 1
ATOM 6112 C CA . VAL B 1 359 ? -0.258 25.576 108.241 1.00 33.60 531 VAL B CA 1
ATOM 6113 C C . VAL B 1 359 ? 0.786 26.134 109.219 1.00 33.03 531 VAL B C 1
ATOM 6114 O O . VAL B 1 359 ? 1.782 25.494 109.484 1.00 33.15 531 VAL B O 1
ATOM 6118 N N . PRO B 1 360 ? 0.562 27.341 109.738 1.00 32.60 532 PRO B N 1
ATOM 6119 C CA . PRO B 1 360 ? 1.466 27.820 110.782 1.00 32.47 532 PRO B CA 1
ATOM 6120 C C . PRO B 1 360 ? 1.567 26.882 111.986 1.00 31.78 532 PRO B C 1
ATOM 6121 O O . PRO B 1 360 ? 0.575 26.320 112.439 1.00 32.14 532 PRO B O 1
ATOM 6125 N N . THR B 1 361 ? 2.767 26.739 112.504 1.00 30.84 533 THR B N 1
ATOM 6126 C CA . THR B 1 361 ? 2.995 25.923 113.677 1.00 30.88 533 THR B CA 1
ATOM 6127 C C . THR B 1 361 ? 2.065 26.296 114.846 1.00 30.80 533 THR B C 1
ATOM 6128 O O . THR B 1 361 ? 1.559 25.415 115.553 1.00 30.60 533 THR B O 1
ATOM 6132 N N . PHE B 1 362 ? 1.808 27.590 115.034 1.00 30.30 534 PHE B N 1
ATOM 6133 C CA . PHE B 1 362 ? 0.886 28.020 116.084 1.00 30.26 534 PHE B CA 1
ATOM 6134 C C . PHE B 1 362 ? -0.477 27.342 115.974 1.00 30.17 534 PHE B C 1
ATOM 6135 O O . PHE B 1 362 ? -1.082 26.954 116.984 1.00 28.84 534 PHE B O 1
ATOM 6143 N N . VAL B 1 363 ? -0.973 27.245 114.744 1.00 30.36 535 VAL B N 1
ATOM 6144 C CA . VAL B 1 363 ? -2.266 26.616 114.499 1.00 30.91 535 VAL B CA 1
ATOM 6145 C C . VAL B 1 363 ? -2.160 25.105 114.761 1.00 31.60 535 VAL B C 1
ATOM 6146 O O . VAL B 1 363 ? -3.085 24.499 115.301 1.00 31.75 535 VAL B O 1
ATOM 6150 N N . LEU B 1 364 ? -1.016 24.518 114.413 1.00 31.86 536 LEU B N 1
ATOM 6151 C CA . LEU B 1 364 ? -0.797 23.102 114.693 1.00 32.13 536 LEU B CA 1
ATOM 6152 C C . LEU B 1 364 ? -0.733 22.898 116.207 1.00 32.07 536 LEU B C 1
ATOM 6153 O O . LEU B 1 364 ? -1.129 21.854 116.690 1.00 32.04 536 LEU B O 1
ATOM 6158 N N . SER B 1 365 ? -0.257 23.903 116.953 1.00 32.17 537 SER B N 1
ATOM 6159 C CA . SER B 1 365 ? -0.264 23.852 118.408 1.00 32.08 537 SER B CA 1
ATOM 6160 C C . SER B 1 365 ? -1.679 23.857 119.006 1.00 32.02 537 SER B C 1
ATOM 6161 O O . SER B 1 365 ? -1.955 23.152 119.983 1.00 32.34 537 SER B O 1
ATOM 6164 N N . ILE B 1 366 ? -2.552 24.685 118.453 1.00 31.73 538 ILE B N 1
ATOM 6165 C CA . ILE B 1 366 ? -3.956 24.734 118.864 1.00 32.06 538 ILE B CA 1
ATOM 6166 C C . ILE B 1 366 ? -4.606 23.343 118.723 1.00 32.88 538 ILE B C 1
ATOM 6167 O O . ILE B 1 366 ? -5.324 22.869 119.616 1.00 31.96 538 ILE B O 1
ATOM 6172 N N . THR B 1 367 ? -4.360 22.733 117.568 1.00 33.23 539 THR B N 1
ATOM 6173 C CA . THR B 1 367 ? -4.924 21.441 117.229 1.00 33.88 539 THR B CA 1
ATOM 6174 C C . THR B 1 367 ? -4.336 20.357 118.128 1.00 33.51 539 THR B C 1
ATOM 6175 O O . THR B 1 367 ? -5.079 19.614 118.758 1.00 33.33 539 THR B O 1
ATOM 6179 N N . ALA B 1 368 ? -3.012 20.326 118.240 1.00 33.02 540 ALA B N 1
ATOM 6180 C CA . ALA B 1 368 ? -2.357 19.311 119.026 1.00 33.06 540 ALA B CA 1
ATOM 6181 C C . ALA B 1 368 ? -2.790 19.357 120.482 1.00 33.58 540 ALA B C 1
ATOM 6182 O O . ALA B 1 368 ? -3.119 18.320 121.095 1.00 33.62 540 ALA B O 1
ATOM 6184 N N . THR B 1 369 ? -2.795 20.565 121.031 1.00 33.68 541 THR B N 1
ATOM 6185 C CA . THR B 1 369 ? -3.257 20.813 122.392 1.00 33.97 541 THR B CA 1
ATOM 6186 C C . THR B 1 369 ? -4.688 20.319 122.617 1.00 33.12 541 THR B C 1
ATOM 6187 O O . THR B 1 369 ? -4.978 19.671 123.620 1.00 33.19 541 THR B O 1
ATOM 6191 N N . THR B 1 370 ? -5.561 20.616 121.682 1.00 32.82 542 THR B N 1
ATOM 6192 C CA . THR B 1 370 ? -6.959 20.163 121.713 1.00 33.60 542 THR B CA 1
ATOM 6193 C C . THR B 1 370 ? -7.055 18.626 121.705 1.00 33.46 542 THR B C 1
ATOM 6194 O O . THR B 1 370 ? -7.804 18.037 122.461 1.00 33.52 542 THR B O 1
ATOM 6198 N N . GLN B 1 371 ? -6.264 17.994 120.857 1.00 33.75 543 GLN B N 1
ATOM 6199 C CA . GLN B 1 371 ? -6.224 16.536 120.755 1.00 33.42 543 GLN B CA 1
ATOM 6200 C C . GLN B 1 371 ? -5.726 15.907 122.025 1.00 33.78 543 GLN B C 1
ATOM 6201 O O . GLN B 1 371 ? -6.298 14.935 122.478 1.00 34.21 543 GLN B O 1
ATOM 6207 N N . ALA B 1 372 ? -4.680 16.474 122.613 1.00 33.61 544 ALA B N 1
ATOM 6208 C CA . ALA B 1 372 ? -4.138 15.954 123.847 1.00 34.06 544 ALA B CA 1
ATOM 6209 C C . ALA B 1 372 ? -5.189 15.969 124.952 1.00 35.31 544 ALA B C 1
ATOM 6210 O O . ALA B 1 372 ? -5.380 14.957 125.646 1.00 35.43 544 ALA B O 1
ATOM 6212 N N . LEU B 1 373 ? -5.906 17.081 125.078 1.00 35.46 545 LEU B N 1
ATOM 6213 C CA . LEU B 1 373 ? -6.903 17.226 126.134 1.00 36.04 545 LEU B CA 1
ATOM 6214 C C . LEU B 1 373 ? -8.141 16.353 125.897 1.00 36.70 545 LEU B C 1
ATOM 6215 O O . LEU B 1 373 ? -8.735 15.861 126.853 1.00 36.49 545 LEU B O 1
ATOM 6220 N N . ALA B 1 374 ? -8.544 16.190 124.640 1.00 36.94 546 ALA B N 1
ATOM 6221 C CA . ALA B 1 374 ? -9.610 15.260 124.305 1.00 37.89 546 ALA B CA 1
ATOM 6222 C C . ALA B 1 374 ? -9.203 13.810 124.675 1.00 38.95 546 ALA B C 1
ATOM 6223 O O . ALA B 1 374 ? -10.026 13.067 125.186 1.00 38.95 546 ALA B O 1
ATOM 6225 N N . LEU B 1 375 ? -7.939 13.437 124.449 1.00 39.77 547 LEU B N 1
ATOM 6226 C CA . LEU B 1 375 ? -7.460 12.096 124.763 1.00 40.24 547 LEU B CA 1
ATOM 6227 C C . LEU B 1 375 ? -7.491 11.863 126.272 1.00 41.74 547 LEU B C 1
ATOM 6228 O O . LEU B 1 375 ? -8.002 10.846 126.725 1.00 40.98 547 LEU B O 1
ATOM 6233 N N . ILE B 1 376 ? -6.966 12.830 127.026 1.00 43.36 548 ILE B N 1
ATOM 6234 C CA . ILE B 1 376 ? -7.002 12.829 128.491 1.00 44.31 548 ILE B CA 1
ATOM 6235 C C . ILE B 1 376 ? -8.454 12.695 129.016 1.00 45.23 548 ILE B C 1
ATOM 6236 O O . ILE B 1 376 ? -8.753 11.867 129.872 1.00 45.30 548 ILE B O 1
ATOM 6241 N N . GLU B 1 377 ? -9.347 13.519 128.478 1.00 46.47 549 GLU B N 1
ATOM 6242 C CA . GLU B 1 377 ? -10.765 13.522 128.846 1.00 46.29 549 GLU B CA 1
ATOM 6243 C C . GLU B 1 377 ? -11.470 12.160 128.624 1.00 47.11 549 GLU B C 1
ATOM 6244 O O . GLU B 1 377 ? -12.107 11.634 129.553 1.00 46.88 549 GLU B O 1
ATOM 6250 N N . LEU B 1 378 ? -11.368 11.596 127.419 1.00 47.17 550 LEU B N 1
ATOM 6251 C CA . LEU B 1 378 ? -11.994 10.299 127.156 1.00 47.76 550 LEU B CA 1
ATOM 6252 C C . LEU B 1 378 ? -11.343 9.179 127.978 1.00 48.68 550 LEU B C 1
ATOM 6253 O O . LEU B 1 378 ? -12.046 8.376 128.574 1.00 49.47 550 LEU B O 1
ATOM 6258 N N . TYR B 1 379 ? -10.015 9.145 128.038 1.00 49.61 551 TYR B N 1
ATOM 6259 C CA . TYR B 1 379 ? -9.312 8.084 128.751 1.00 50.40 551 TYR B CA 1
ATOM 6260 C C . TYR B 1 379 ? -9.620 8.051 130.251 1.00 51.70 551 TYR B C 1
ATOM 6261 O O . TYR B 1 379 ? -9.763 6.975 130.815 1.00 50.90 551 TYR B O 1
ATOM 6270 N N . ASN B 1 380 ? -9.686 9.222 130.886 1.00 53.45 552 ASN B N 1
ATOM 6271 C CA . ASN B 1 380 ? -9.893 9.313 132.335 1.00 55.14 552 ASN B CA 1
ATOM 6272 C C . ASN B 1 380 ? -11.361 9.505 132.742 1.00 56.37 552 ASN B C 1
ATOM 6273 O O . ASN B 1 380 ? -11.643 9.753 133.917 1.00 56.92 552 ASN B O 1
ATOM 6278 N N . ALA B 1 381 ? -12.288 9.387 131.795 1.00 57.61 553 ALA B N 1
ATOM 6279 C CA . ALA B 1 381 ? -13.676 9.705 132.079 1.00 59.29 553 ALA B CA 1
ATOM 6280 C C . ALA B 1 381 ? -14.321 8.662 133.008 1.00 60.87 553 ALA B C 1
ATOM 6281 O O . ALA B 1 381 ? -14.116 7.447 132.828 1.00 60.85 553 ALA B O 1
ATOM 6283 N N . PRO B 1 382 ? -15.112 9.134 133.995 1.00 62.48 554 PRO B N 1
ATOM 6284 C CA . PRO B 1 382 ? -15.842 8.216 134.862 1.00 63.50 554 PRO B CA 1
ATOM 6285 C C . PRO B 1 382 ? -16.969 7.501 134.136 1.00 64.30 554 PRO B C 1
ATOM 6286 O O . PRO B 1 382 ? -17.513 8.029 133.157 1.00 64.63 554 PRO B O 1
ATOM 6290 N N . GLU B 1 383 ? -17.301 6.306 134.626 1.00 65.15 555 GLU B N 1
ATOM 6291 C CA . GLU B 1 383 ? -18.441 5.535 134.127 1.00 65.74 555 GLU B CA 1
ATOM 6292 C C . GLU B 1 383 ? -19.672 6.418 133.979 1.00 66.00 555 GLU B C 1
ATOM 6293 O O . GLU B 1 383 ? -19.977 7.231 134.862 1.00 66.11 555 GLU B O 1
ATOM 6295 N N . GLY B 1 384 ? -20.359 6.268 132.846 1.00 66.16 556 GLY B N 1
ATOM 6296 C CA . GLY B 1 384 ? -21.632 6.935 132.618 1.00 66.14 556 GLY B CA 1
ATOM 6297 C C . GLY B 1 384 ? -21.537 8.254 131.879 1.00 66.18 556 GLY B C 1
ATOM 6298 O O . GLY B 1 384 ? -22.531 8.705 131.293 1.00 66.53 556 GLY B O 1
ATOM 6299 N N . ARG B 1 385 ? -20.363 8.891 131.894 1.00 65.83 557 ARG B N 1
ATOM 6300 C CA . ARG B 1 385 ? -20.246 10.223 131.304 1.00 65.43 557 ARG B CA 1
ATOM 6301 C C . ARG B 1 385 ? -20.423 10.169 129.797 1.00 64.37 557 ARG B C 1
ATOM 6302 O O . ARG B 1 385 ? -21.254 10.879 129.230 1.00 63.55 557 ARG B O 1
ATOM 6310 N N . TYR B 1 386 ? -19.643 9.314 129.148 1.00 63.71 558 TYR B N 1
ATOM 6311 C CA . TYR B 1 386 ? -19.733 9.179 127.701 1.00 63.24 558 TYR B CA 1
ATOM 6312 C C . TYR B 1 386 ? -20.277 7.813 127.332 1.00 63.77 558 TYR B C 1
ATOM 6313 O O . TYR B 1 386 ? -20.246 6.870 128.122 1.00 64.36 558 TYR B O 1
ATOM 6322 N N . LYS B 1 387 ? -20.769 7.725 126.107 1.00 64.05 559 LYS B N 1
ATOM 6323 C CA . LYS B 1 387 ? -21.590 6.615 125.694 1.00 64.12 559 LYS B CA 1
ATOM 6324 C C . LYS B 1 387 ? -21.562 6.516 124.181 1.00 63.90 559 LYS B C 1
ATOM 6325 O O . LYS B 1 387 ? -21.224 7.475 123.483 1.00 64.93 559 LYS B O 1
ATOM 6327 N N . GLN B 1 388 ? -21.886 5.330 123.692 1.00 63.14 560 GLN B N 1
ATOM 6328 C CA . GLN B 1 388 ? -22.079 5.058 122.269 1.00 62.25 560 GLN B CA 1
ATOM 6329 C C . GLN B 1 388 ? -22.531 6.268 121.417 1.00 61.75 560 GLN B C 1
ATOM 6330 O O . GLN B 1 388 ? -23.603 6.225 120.790 1.00 62.10 560 GLN B O 1
ATOM 6332 N N . ASP B 1 389 ? -21.700 7.318 121.370 1.00 60.32 561 ASP B N 1
ATOM 6333 C CA . ASP B 1 389 ? -22.038 8.563 120.670 1.00 59.59 561 ASP B CA 1
ATOM 6334 C C . ASP B 1 389 ? -20.843 9.531 120.506 1.00 57.44 561 ASP B C 1
ATOM 6335 O O . ASP B 1 389 ? -19.805 9.384 121.150 1.00 56.96 561 ASP B O 1
ATOM 6340 N N . VAL B 1 390 ? -21.028 10.508 119.622 1.00 55.54 562 VAL B N 1
ATOM 6341 C CA . VAL B 1 390 ? -20.036 11.533 119.309 1.00 54.33 562 VAL B CA 1
ATOM 6342 C C . VAL B 1 390 ? -20.248 12.712 120.247 1.00 53.16 562 VAL B C 1
ATOM 6343 O O . VAL B 1 390 ? -21.341 13.264 120.317 1.00 53.00 562 VAL B O 1
ATOM 6347 N N . TYR B 1 391 ? -19.210 13.065 120.994 1.00 51.97 563 TYR B N 1
ATOM 6348 C CA . TYR B 1 391 ? -19.256 14.196 121.926 1.00 51.14 563 TYR B CA 1
ATOM 6349 C C . TYR B 1 391 ? -18.340 15.343 121.513 1.00 49.86 563 TYR B C 1
ATOM 6350 O O . TYR B 1 391 ? -17.468 15.183 120.659 1.00 48.70 563 TYR B O 1
ATOM 6359 N N . LEU B 1 392 ? -18.560 16.495 122.143 1.00 48.34 564 LEU B N 1
ATOM 6360 C CA . LEU B 1 392 ? -17.667 17.632 122.006 1.00 47.32 564 LEU B CA 1
ATOM 6361 C C . LEU B 1 392 ? -16.747 17.764 123.205 1.00 46.05 564 LEU B C 1
ATOM 6362 O O . LEU B 1 392 ? -17.029 17.281 124.308 1.00 45.76 564 LEU B O 1
ATOM 6367 N N . LEU B 1 393 ? -15.635 18.443 122.975 1.00 44.84 565 LEU B N 1
ATOM 6368 C CA . LEU B 1 393 ? -14.702 18.776 124.043 1.00 44.16 565 LEU B CA 1
ATOM 6369 C C . LEU B 1 393 ? -15.440 19.617 125.095 1.00 43.46 565 LEU B C 1
ATOM 6370 O O . LEU B 1 393 ? -16.118 20.561 124.730 1.00 42.99 565 LEU B O 1
ATOM 6375 N N . PRO B 1 394 ? -15.300 19.286 126.397 1.00 43.18 566 PRO B N 1
ATOM 6376 C CA . PRO B 1 394 ? -15.899 20.153 127.427 1.00 43.22 566 PRO B CA 1
ATOM 6377 C C . PRO B 1 394 ? -15.461 21.609 127.234 1.00 42.92 566 PRO B C 1
ATOM 6378 O O . PRO B 1 394 ? -14.319 21.860 126.858 1.00 42.49 566 PRO B O 1
ATOM 6382 N N . LYS B 1 395 ? -16.355 22.550 127.505 1.00 43.51 567 LYS B N 1
ATOM 6383 C CA . LYS B 1 395 ? -16.069 23.981 127.287 1.00 44.44 567 LYS B CA 1
ATOM 6384 C C . LYS B 1 395 ? -14.843 24.479 128.080 1.00 43.81 567 LYS B C 1
ATOM 6385 O O . LYS B 1 395 ? -14.056 25.253 127.557 1.00 42.66 567 LYS B O 1
ATOM 6389 N N . LYS B 1 396 ? -14.675 24.005 129.316 1.00 43.69 568 LYS B N 1
ATOM 6390 C CA . LYS B 1 396 ? -13.535 24.381 130.149 1.00 44.26 568 LYS B CA 1
ATOM 6391 C C . LYS B 1 396 ? -12.191 24.028 129.519 1.00 43.65 568 LYS B C 1
ATOM 6392 O O . LYS B 1 396 ? -11.189 24.735 129.714 1.00 42.40 568 LYS B O 1
ATOM 6398 N N . MET B 1 397 ? -12.162 22.896 128.829 1.00 43.39 569 MET B N 1
ATOM 6399 C CA . MET B 1 397 ? -10.948 22.445 128.146 1.00 44.31 569 MET B CA 1
ATOM 6400 C C . MET B 1 397 ? -10.664 23.286 126.907 1.00 41.56 569 MET B C 1
ATOM 6401 O O . MET B 1 397 ? -9.527 23.572 126.603 1.00 40.97 569 MET B O 1
ATOM 6406 N N . ASP B 1 398 ? -11.711 23.656 126.191 1.00 40.15 570 ASP B N 1
ATOM 6407 C CA . ASP B 1 398 ? -11.597 24.582 125.062 1.00 39.93 570 ASP B CA 1
ATOM 6408 C C . ASP B 1 398 ? -11.030 25.921 125.520 1.00 38.71 570 ASP B C 1
ATOM 6409 O O . ASP B 1 398 ? -10.145 26.475 124.882 1.00 37.80 570 ASP B O 1
ATOM 6414 N N . GLU B 1 399 ? -11.529 26.411 126.648 1.00 37.77 571 GLU B N 1
ATOM 6415 C CA . GLU B 1 399 ? -11.014 27.636 127.234 1.00 37.49 571 GLU B CA 1
ATOM 6416 C C . GLU B 1 399 ? -9.559 27.488 127.619 1.00 36.96 571 GLU B C 1
ATOM 6417 O O . GLU B 1 399 ? -8.771 28.432 127.469 1.00 37.09 571 GLU B O 1
ATOM 6423 N N . TYR B 1 400 ? -9.194 26.295 128.092 1.00 35.83 572 TYR B N 1
ATOM 6424 C CA . TYR B 1 400 ? -7.825 26.013 128.493 1.00 35.01 572 TYR B CA 1
ATOM 6425 C C . TYR B 1 400 ? -6.901 26.046 127.279 1.00 34.06 572 TYR B C 1
ATOM 6426 O O . TYR B 1 400 ? -5.775 26.516 127.377 1.00 33.47 572 TYR B O 1
ATOM 6435 N N . VAL B 1 401 ? -7.372 25.575 126.135 1.00 33.48 573 VAL B N 1
ATOM 6436 C CA . VAL B 1 401 ? -6.556 25.653 124.914 1.00 33.39 573 VAL B CA 1
ATOM 6437 C C . VAL B 1 401 ? -6.263 27.135 124.591 1.00 33.13 573 VAL B C 1
ATOM 6438 O O . VAL B 1 401 ? -5.114 27.506 124.318 1.00 32.74 573 VAL B O 1
ATOM 6442 N N . ALA B 1 402 ? -7.302 27.969 124.621 1.00 32.14 574 ALA B N 1
ATOM 6443 C CA . ALA B 1 402 ? -7.122 29.388 124.352 1.00 33.00 574 ALA B CA 1
ATOM 6444 C C . ALA B 1 402 ? -6.141 29.959 125.374 1.00 33.37 574 ALA B C 1
ATOM 6445 O O . ALA B 1 402 ? -5.142 30.589 125.027 1.00 33.45 574 ALA B O 1
ATOM 6447 N N . SER B 1 403 ? -6.401 29.666 126.634 1.00 33.80 575 SER B N 1
ATOM 6448 C CA . SER B 1 403 ? -5.602 30.188 127.725 1.00 35.22 575 SER B CA 1
ATOM 6449 C C . SER B 1 403 ? -4.133 29.802 127.629 1.00 34.75 575 SER B C 1
ATOM 6450 O O . SER B 1 403 ? -3.249 30.612 127.906 1.00 36.05 575 SER B O 1
ATOM 6453 N N . LEU B 1 404 ? -3.859 28.578 127.209 1.00 34.03 576 LEU B N 1
ATOM 6454 C CA . LEU B 1 404 ? -2.467 28.138 127.024 1.00 33.55 576 LEU B CA 1
ATOM 6455 C C . LEU B 1 404 ? -1.733 28.927 125.922 1.00 32.75 576 LEU B C 1
ATOM 6456 O O . LEU B 1 404 ? -0.525 29.082 125.972 1.00 32.20 576 LEU B O 1
ATOM 6461 N N . HIS B 1 405 ? -2.471 29.424 124.932 1.00 32.08 577 HIS B N 1
ATOM 6462 C CA . HIS B 1 405 ? -1.854 30.117 123.817 1.00 31.74 577 HIS B CA 1
ATOM 6463 C C . HIS B 1 405 ? -1.784 31.640 123.956 1.00 31.96 577 HIS B C 1
ATOM 6464 O O . HIS B 1 405 ? -1.063 32.294 123.195 1.00 31.39 577 HIS B O 1
ATOM 6471 N N . LEU B 1 406 ? -2.522 32.189 124.919 1.00 32.59 578 LEU B N 1
ATOM 6472 C CA . LEU B 1 406 ? -2.533 33.629 125.204 1.00 32.91 578 LEU B CA 1
ATOM 6473 C C . LEU B 1 406 ? -1.170 34.290 125.400 1.00 32.90 578 LEU B C 1
ATOM 6474 O O . LEU B 1 406 ? -0.987 35.421 124.971 1.00 31.36 578 LEU B O 1
ATOM 6479 N N . PRO B 1 407 ? -0.236 33.622 126.097 1.00 33.92 579 PRO B N 1
ATOM 6480 C CA . PRO B 1 407 ? 1.089 34.234 126.251 1.00 34.49 579 PRO B CA 1
ATOM 6481 C C . PRO B 1 407 ? 1.801 34.542 124.930 1.00 35.48 579 PRO B C 1
ATOM 6482 O O . PRO B 1 407 ? 2.624 35.458 124.880 1.00 35.66 579 PRO B O 1
ATOM 6486 N N . THR B 1 408 ? 1.486 33.824 123.857 1.00 35.94 580 THR B N 1
ATOM 6487 C CA . THR B 1 408 ? 2.065 34.174 122.556 1.00 36.50 580 THR B CA 1
ATOM 6488 C C . THR B 1 408 ? 1.838 35.654 122.249 1.00 36.33 580 THR B C 1
ATOM 6489 O O . THR B 1 408 ? 2.661 36.280 121.620 1.00 34.27 580 THR B O 1
ATOM 6493 N N . PHE B 1 409 ? 0.712 36.202 122.720 1.00 36.53 581 PHE B N 1
ATOM 6494 C CA . PHE B 1 409 ? 0.324 37.556 122.374 1.00 36.98 581 PHE B CA 1
ATOM 6495 C C . PHE B 1 409 ? 0.561 38.566 123.482 1.00 37.54 581 PHE B C 1
ATOM 6496 O O . PHE B 1 409 ? 0.216 39.755 123.311 1.00 37.92 581 PHE B O 1
ATOM 6504 N N . ASP B 1 410 ? 1.140 38.107 124.596 1.00 37.51 582 ASP B N 1
ATOM 6505 C CA A ASP B 1 410 ? 1.178 38.897 125.838 0.50 37.94 582 ASP B CA 1
ATOM 6506 C CA B ASP B 1 410 ? 1.176 38.882 125.842 0.50 37.86 582 ASP B CA 1
ATOM 6507 C C . ASP B 1 410 ? -0.205 39.486 126.158 1.00 37.61 582 ASP B C 1
ATOM 6508 O O . ASP B 1 410 ? -0.312 40.640 126.565 1.00 38.40 582 ASP B O 1
ATOM 6517 N N . ALA B 1 411 ? -1.259 38.695 125.957 1.00 36.45 583 ALA B N 1
ATOM 6518 C CA . ALA B 1 411 ? -2.616 39.092 126.301 1.00 35.21 583 ALA B CA 1
ATOM 6519 C C . ALA B 1 411 ? -2.788 38.981 127.812 1.00 34.58 583 ALA B C 1
ATOM 6520 O O . ALA B 1 411 ? -2.316 38.001 128.409 1.00 34.87 583 ALA B O 1
ATOM 6522 N N . HIS B 1 412 ? -3.435 39.973 128.433 1.00 33.69 584 HIS B N 1
ATOM 6523 C CA . HIS B 1 412 ? -3.771 39.910 129.878 1.00 33.65 584 HIS B CA 1
ATOM 6524 C C . HIS B 1 412 ? -5.268 39.840 130.127 1.00 33.24 584 HIS B C 1
ATOM 6525 O O . HIS B 1 412 ? -5.997 40.829 130.022 1.00 31.34 584 HIS B O 1
ATOM 6532 N N . LEU B 1 413 ? -5.682 38.644 130.511 1.00 33.31 585 LEU B N 1
ATOM 6533 C CA . LEU B 1 413 ? -7.046 38.351 130.844 1.00 33.27 585 LEU B CA 1
ATOM 6534 C C . LEU B 1 413 ? -7.405 38.995 132.178 1.00 32.96 585 LEU B C 1
ATOM 6535 O O . LEU B 1 413 ? -6.598 39.082 133.075 1.00 33.07 585 LEU B O 1
ATOM 6540 N N . THR B 1 414 ? -8.636 39.464 132.263 1.00 33.58 586 THR B N 1
ATOM 6541 C CA . THR B 1 414 ? -9.200 40.011 133.463 1.00 33.59 586 THR B CA 1
ATOM 6542 C C . THR B 1 414 ? -9.923 38.874 134.190 1.00 34.75 586 THR B C 1
ATOM 6543 O O . THR B 1 414 ? -10.560 38.026 133.561 1.00 35.13 586 THR B O 1
ATOM 6547 N N . GLU B 1 415 ? -9.812 38.873 135.509 1.00 36.40 587 GLU B N 1
ATOM 6548 C CA . GLU B 1 415 ? -10.553 37.960 136.368 1.00 38.79 587 GLU B CA 1
ATOM 6549 C C . GLU B 1 415 ? -11.798 38.627 136.929 1.00 37.28 587 GLU B C 1
ATOM 6550 O O . GLU B 1 415 ? -11.751 39.759 137.411 1.00 36.49 587 GLU B O 1
ATOM 6556 N N . LEU B 1 416 ? -12.927 37.931 136.849 1.00 37.87 588 LEU B N 1
ATOM 6557 C CA . LEU B 1 416 ? -14.161 38.405 137.497 1.00 38.02 588 LEU B CA 1
ATOM 6558 C C . LEU B 1 416 ? -13.934 38.555 138.992 1.00 38.18 588 LEU B C 1
ATOM 6559 O O . LEU B 1 416 ? -13.163 37.795 139.576 1.00 38.79 588 LEU B O 1
ATOM 6564 N N . THR B 1 417 ? -14.573 39.541 139.616 1.00 38.53 589 THR B N 1
ATOM 6565 C CA . THR B 1 417 ? -14.645 39.594 141.093 1.00 37.78 589 THR B CA 1
ATOM 6566 C C . THR B 1 417 ? -15.742 38.625 141.565 1.00 38.16 589 THR B C 1
ATOM 6567 O O . THR B 1 417 ? -16.557 38.146 140.755 1.00 37.43 589 THR B O 1
ATOM 6571 N N . ASP B 1 418 ? -15.793 38.352 142.867 1.00 38.97 590 ASP B N 1
ATOM 6572 C CA . ASP B 1 418 ? -16.875 37.485 143.409 1.00 40.09 590 ASP B CA 1
ATOM 6573 C C . ASP B 1 418 ? -18.258 38.052 143.099 1.00 39.65 590 ASP B C 1
ATOM 6574 O O . ASP B 1 418 ? -19.127 37.344 142.615 1.00 39.84 590 ASP B O 1
ATOM 6579 N N . GLU B 1 419 ? -18.432 39.342 143.350 1.00 40.19 591 GLU B N 1
ATOM 6580 C CA . GLU B 1 419 ? -19.689 40.050 143.056 1.00 41.32 591 GLU B CA 1
ATOM 6581 C C . GLU B 1 419 ? -20.083 39.899 141.571 1.00 39.80 591 GLU B C 1
ATOM 6582 O O . GLU B 1 419 ? -21.188 39.497 141.258 1.00 39.68 591 GLU B O 1
ATOM 6588 N N . GLN B 1 420 ? -19.154 40.166 140.654 1.00 38.99 592 GLN B N 1
ATOM 6589 C CA . GLN B 1 420 ? -19.435 40.003 139.226 1.00 38.21 592 GLN B CA 1
ATOM 6590 C C . GLN B 1 420 ? -19.744 38.553 138.846 1.00 38.35 592 GLN B C 1
ATOM 6591 O O . GLN B 1 420 ? -20.631 38.299 138.035 1.00 37.07 592 GLN B O 1
ATOM 6597 N N . ALA B 1 421 ? -19.013 37.603 139.421 1.00 39.33 593 ALA B N 1
ATOM 6598 C CA . ALA B 1 421 ? -19.292 36.174 139.171 1.00 40.72 593 ALA B CA 1
ATOM 6599 C C . ALA B 1 421 ? -20.721 35.793 139.567 1.00 41.14 593 ALA B C 1
ATOM 6600 O O . ALA B 1 421 ? -21.430 35.154 138.794 1.00 42.10 593 ALA B O 1
ATOM 6602 N N . LYS B 1 422 ? -21.148 36.222 140.753 1.00 42.17 594 LYS B N 1
ATOM 6603 C CA . LYS B 1 422 ? -22.536 36.014 141.219 1.00 42.93 594 LYS B CA 1
ATOM 6604 C C . LYS B 1 422 ? -23.488 36.718 140.302 1.00 42.00 594 LYS B C 1
ATOM 6605 O O . LYS B 1 422 ? -24.516 36.169 139.914 1.00 41.52 594 LYS B O 1
ATOM 6611 N N . TYR B 1 423 ? -23.149 37.956 139.942 1.00 40.86 595 TYR B N 1
ATOM 6612 C CA . TYR B 1 423 ? -24.011 38.701 139.030 1.00 39.91 595 TYR B CA 1
ATOM 6613 C C . TYR B 1 423 ? -24.327 37.935 137.753 1.00 39.60 595 TYR B C 1
ATOM 6614 O O . TYR B 1 423 ? -25.456 37.970 137.266 1.00 39.06 595 TYR B O 1
ATOM 6623 N N . LEU B 1 424 ? -23.313 37.292 137.185 1.00 39.86 596 LEU B N 1
ATOM 6624 C CA . LEU B 1 424 ? -23.448 36.654 135.865 1.00 40.23 596 LEU B CA 1
ATOM 6625 C C . LEU B 1 424 ? -23.848 35.167 135.964 1.00 41.62 596 LEU B C 1
ATOM 6626 O O . LEU B 1 424 ? -24.190 34.567 134.977 1.00 41.63 596 LEU B O 1
ATOM 6631 N N . GLY B 1 425 ? -23.772 34.583 137.155 1.00 43.20 597 GLY B N 1
ATOM 6632 C CA . GLY B 1 425 ? -24.130 33.193 137.355 1.00 44.72 597 GLY B CA 1
ATOM 6633 C C . GLY B 1 425 ? -23.029 32.263 136.868 1.00 46.09 597 GLY B C 1
ATOM 6634 O O . GLY B 1 425 ? -23.322 31.214 136.284 1.00 46.51 597 GLY B O 1
ATOM 6635 N N . LEU B 1 426 ? -21.772 32.627 137.146 1.00 46.93 598 LEU B N 1
ATOM 6636 C CA . LEU B 1 426 ? -20.609 31.906 136.630 1.00 47.44 598 LEU B CA 1
ATOM 6637 C C . LEU B 1 426 ? -19.605 31.633 137.739 1.00 48.22 598 LEU B C 1
ATOM 6638 O O . LEU B 1 426 ? -19.541 32.385 138.710 1.00 48.24 598 LEU B O 1
ATOM 6643 N N . ASN B 1 427 ? -18.809 30.571 137.566 1.00 49.38 599 ASN B N 1
ATOM 6644 C CA . ASN B 1 427 ? -17.565 30.379 138.323 1.00 49.85 599 ASN B CA 1
ATOM 6645 C C . ASN B 1 427 ? -16.457 31.291 137.755 1.00 50.19 599 ASN B C 1
ATOM 6646 O O . ASN B 1 427 ? -16.373 31.486 136.539 1.00 49.48 599 ASN B O 1
ATOM 6651 N N . LYS B 1 428 ? -15.640 31.837 138.657 1.00 50.47 600 LYS B N 1
ATOM 6652 C CA . LYS B 1 428 ? -14.453 32.628 138.339 1.00 51.99 600 LYS B CA 1
ATOM 6653 C C . LYS B 1 428 ? -13.467 31.932 137.419 1.00 51.16 600 LYS B C 1
ATOM 6654 O O . LYS B 1 428 ? -12.687 32.588 136.752 1.00 50.86 600 LYS B O 1
ATOM 6660 N N . ASN B 1 429 ? -13.471 30.605 137.432 1.00 51.08 601 ASN B N 1
ATOM 6661 C CA . ASN B 1 429 ? -12.539 29.811 136.656 1.00 50.60 601 ASN B CA 1
ATOM 6662 C C . ASN B 1 429 ? 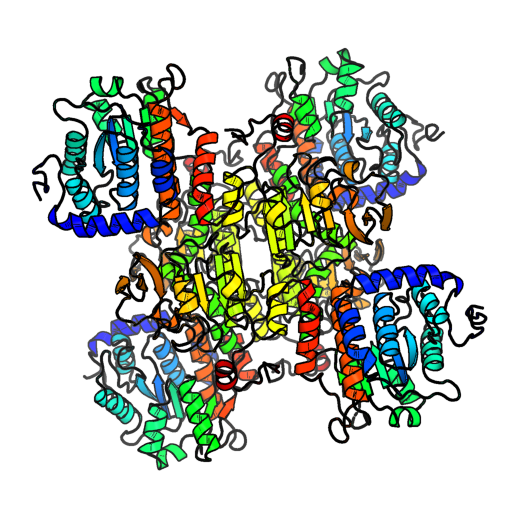-13.185 29.268 135.395 1.00 49.88 601 ASN B C 1
ATOM 6663 O O . ASN B 1 429 ? -12.563 28.485 134.665 1.00 49.27 601 ASN B O 1
ATOM 6668 N N . GLY B 1 430 ? -14.437 29.668 135.155 1.00 49.11 602 GLY B N 1
ATOM 6669 C CA . GLY B 1 430 ? -15.191 29.220 134.001 1.00 48.97 602 GLY B CA 1
ATOM 6670 C C . GLY B 1 430 ? -15.944 27.919 134.262 1.00 49.07 602 GLY B C 1
ATOM 6671 O O . GLY B 1 430 ? -15.824 27.318 135.340 1.00 49.57 602 GLY B O 1
ATOM 6672 N N . PRO B 1 431 ? -16.714 27.453 133.274 1.00 48.38 603 PRO B N 1
ATOM 6673 C CA . PRO B 1 431 ? -16.798 27.964 131.915 1.00 48.19 603 PRO B CA 1
ATOM 6674 C C . PRO B 1 431 ? -17.583 29.277 131.819 1.00 48.46 603 PRO B C 1
ATOM 6675 O O . PRO B 1 431 ? -18.615 29.449 132.476 1.00 47.92 603 PRO B O 1
ATOM 6679 N N . PHE B 1 432 ? -17.108 30.182 130.970 1.00 48.29 604 PHE B N 1
ATOM 6680 C CA . PHE B 1 432 ? -17.693 31.512 130.887 1.00 48.79 604 PHE B CA 1
ATOM 6681 C C . PHE B 1 432 ? -18.943 31.557 130.002 1.00 49.30 604 PHE B C 1
ATOM 6682 O O . PHE B 1 432 ? -19.756 32.431 130.203 1.00 49.13 604 PHE B O 1
ATOM 6690 N N . LYS B 1 433 ? -19.110 30.605 129.071 1.00 51.17 605 LYS B N 1
ATOM 6691 C CA . LYS B 1 433 ? -20.319 30.524 128.207 1.00 52.57 605 LYS B CA 1
ATOM 6692 C C . LYS B 1 433 ? -20.867 29.084 128.079 1.00 54.06 605 LYS B C 1
ATOM 6693 O O . LYS B 1 433 ? -20.098 28.144 127.978 1.00 53.85 605 LYS B O 1
ATOM 6699 N N . PRO B 1 434 ? -22.202 28.925 127.977 1.00 55.93 606 PRO B N 1
ATOM 6700 C CA . PRO B 1 434 ? -22.780 27.569 128.025 1.00 56.58 606 PRO B CA 1
ATOM 6701 C C . PRO B 1 434 ? -22.543 26.805 126.729 1.00 57.97 606 PRO B C 1
ATOM 6702 O O . PRO B 1 434 ? -22.860 27.328 125.653 1.00 59.72 606 PRO B O 1
ATOM 6706 N N . GLN C 1 4 ? -21.889 95.890 125.331 1.00 57.42 176 GLN C N 1
ATOM 6707 C CA . GLN C 1 4 ? -22.326 96.998 126.194 1.00 57.33 176 GLN C CA 1
ATOM 6708 C C . GLN C 1 4 ? -21.596 98.248 125.746 1.00 57.59 176 GLN C C 1
ATOM 6709 O O . GLN C 1 4 ? -21.822 98.702 124.619 1.00 58.59 176 GLN C O 1
ATOM 6711 N N . GLN C 1 5 ? -20.717 98.795 126.586 1.00 57.73 177 GLN C N 1
ATOM 6712 C CA . GLN C 1 5 ? -20.104 100.108 126.310 1.00 57.75 177 GLN C CA 1
ATOM 6713 C C . GLN C 1 5 ? -18.765 100.285 127.019 1.00 57.38 177 GLN C C 1
ATOM 6714 O O . GLN C 1 5 ? -17.848 100.835 126.418 1.00 57.53 177 GLN C O 1
ATOM 6720 N N . LYS C 1 6 ? -18.658 99.853 128.277 1.00 57.34 178 LYS C N 1
ATOM 6721 C CA . LYS C 1 6 ? -17.369 99.811 128.985 1.00 57.57 178 LYS C CA 1
ATOM 6722 C C . LYS C 1 6 ? -17.089 98.476 129.657 1.00 57.16 178 LYS C C 1
ATOM 6723 O O . LYS C 1 6 ? -18.012 97.787 130.095 1.00 56.98 178 LYS C O 1
ATOM 6729 N N . ASN C 1 7 ? -15.804 98.139 129.768 1.00 57.23 179 ASN C N 1
ATOM 6730 C CA . ASN C 1 7 ? -15.350 96.982 130.562 1.00 57.20 179 ASN C CA 1
ATOM 6731 C C . ASN C 1 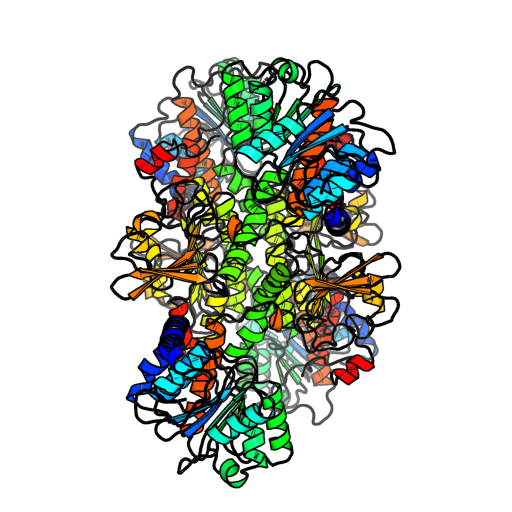7 ? -15.023 97.377 132.018 1.00 57.38 179 ASN C C 1
ATOM 6732 O O . ASN C 1 7 ? -15.061 98.564 132.354 1.00 57.45 179 ASN C O 1
ATOM 6737 N N . SER C 1 8 ? -14.709 96.380 132.857 1.00 57.32 180 SER C N 1
ATOM 6738 C CA . SER C 1 8 ? -14.294 96.581 134.256 1.00 57.31 180 SER C CA 1
ATOM 6739 C C . SER C 1 8 ? -13.296 97.714 134.455 1.00 57.33 180 SER C C 1
ATOM 6740 O O . SER C 1 8 ? -13.480 98.540 135.345 1.00 57.73 180 SER C O 1
ATOM 6743 N N . LYS C 1 9 ? -12.248 97.750 133.632 1.00 56.85 181 LYS C N 1
ATOM 6744 C CA . LYS C 1 9 ? -11.191 98.763 133.755 1.00 56.80 181 LYS C CA 1
ATOM 6745 C C . LYS C 1 9 ? -11.648 100.086 133.149 1.00 55.96 181 LYS C C 1
ATOM 6746 O O . LYS C 1 9 ? -10.854 101.024 133.020 1.00 56.22 181 LYS C O 1
ATOM 6752 N N . GLY C 1 10 ? -12.906 100.149 132.725 1.00 55.30 182 GLY C N 1
ATOM 6753 C CA . GLY C 1 10 ? -13.497 101.387 132.224 1.00 54.66 182 GLY C CA 1
ATOM 6754 C C . GLY C 1 10 ? -13.115 101.753 130.804 1.00 54.15 182 GLY C C 1
ATOM 6755 O O . GLY C 1 10 ? -13.356 102.879 130.368 1.00 54.83 182 GLY C O 1
ATOM 6756 N N . SER C 1 11 ? -12.524 100.821 130.057 1.00 53.12 183 SER C N 1
ATOM 6757 C CA . SER C 1 11 ? -12.219 101.088 128.642 1.00 51.74 183 SER C CA 1
ATOM 6758 C C . SER C 1 11 ? -13.509 100.911 127.849 1.00 50.38 183 SER C C 1
ATOM 6759 O O . SER C 1 11 ? -14.352 100.097 128.212 1.00 50.16 183 SER C O 1
ATOM 6762 N N . SER C 1 12 ? -13.675 101.708 126.806 1.00 49.23 184 SER C N 1
ATOM 6763 C CA . SER C 1 12 ? -14.776 101.535 125.848 1.00 48.71 184 SER C CA 1
ATOM 6764 C C . SER C 1 12 ? -14.242 101.309 124.416 1.00 48.04 184 SER C C 1
ATOM 6765 O O . SER C 1 12 ? -15.006 101.377 123.437 1.00 47.34 184 SER C O 1
ATOM 6768 N N . ASP C 1 13 ? -12.940 101.036 124.309 1.00 47.60 185 ASP C N 1
ATOM 6769 C CA . ASP C 1 13 ? -12.267 100.803 123.024 1.00 47.32 185 ASP C CA 1
ATOM 6770 C C . ASP C 1 13 ? -12.532 99.366 122.532 1.00 46.77 185 ASP C C 1
ATOM 6771 O O . ASP C 1 13 ? -11.648 98.520 122.500 1.00 45.53 185 ASP C O 1
ATOM 6776 N N . PHE C 1 14 ? -13.794 99.123 122.185 1.00 46.47 186 PHE C N 1
ATOM 6777 C CA . PHE C 1 14 ? -14.269 97.879 121.645 1.00 46.23 186 PHE C CA 1
ATOM 6778 C C . PHE C 1 14 ? -15.681 98.145 121.140 1.00 46.40 186 PHE C C 1
ATOM 6779 O O . PHE C 1 14 ? -16.205 99.254 121.298 1.00 46.38 186 PHE C O 1
ATOM 6787 N N . CYS C 1 15 ? -16.297 97.134 120.533 1.00 45.94 187 CYS C N 1
ATOM 6788 C CA . CYS C 1 15 ? -17.711 97.192 120.191 1.00 45.61 187 CYS C CA 1
ATOM 6789 C C . CYS C 1 15 ? -18.269 95.805 120.056 1.00 46.10 187 CYS C C 1
ATOM 6790 O O . CYS C 1 15 ? -18.029 95.116 119.081 1.00 46.23 187 CYS C O 1
ATOM 6793 N N . VAL C 1 16 ? -19.011 95.396 121.070 1.00 47.13 188 VAL C N 1
ATOM 6794 C CA . VAL C 1 16 ? -19.588 94.075 121.126 1.00 47.85 188 VAL C CA 1
ATOM 6795 C C . VAL C 1 16 ? -21.065 94.269 121.434 1.00 48.95 188 VAL C C 1
ATOM 6796 O O . VAL C 1 16 ? -21.489 95.373 121.747 1.00 48.93 188 VAL C O 1
ATOM 6800 N N . LYS C 1 17 ? -21.837 93.204 121.289 1.00 50.02 189 LYS C N 1
ATOM 6801 C CA . LYS C 1 17 ? -23.258 93.224 121.566 1.00 51.01 189 LYS C CA 1
ATOM 6802 C C . LYS C 1 17 ? -23.458 93.641 123.020 1.00 51.23 189 LYS C C 1
ATOM 6803 O O . LYS C 1 17 ? -23.954 94.729 123.300 1.00 51.70 189 LYS C O 1
ATOM 6809 N N . ASN C 1 18 ? -23.011 92.796 123.938 1.00 50.93 190 ASN C N 1
ATOM 6810 C CA . ASN C 1 18 ? -23.330 92.942 125.341 1.00 50.89 190 ASN C CA 1
ATOM 6811 C C . ASN C 1 18 ? -22.185 92.484 126.261 1.00 50.57 190 ASN C C 1
ATOM 6812 O O . ASN C 1 18 ? -21.997 91.303 126.499 1.00 50.34 190 ASN C O 1
ATOM 6817 N N . ILE C 1 19 ? -21.451 93.449 126.799 1.00 50.96 191 ILE C N 1
ATOM 6818 C CA . ILE C 1 19 ? -20.289 93.194 127.658 1.00 51.82 191 ILE C CA 1
ATOM 6819 C C . ILE C 1 19 ? -20.575 92.296 128.878 1.00 51.93 191 ILE C C 1
ATOM 6820 O O . ILE C 1 19 ? -19.649 91.688 129.408 1.00 52.70 191 ILE C O 1
ATOM 6825 N N . LYS C 1 20 ? -21.835 92.157 129.291 1.00 52.12 192 LYS C N 1
ATOM 6826 C CA . LYS C 1 20 ? -22.180 91.280 130.438 1.00 52.33 192 LYS C CA 1
ATOM 6827 C C . LYS C 1 20 ? -22.066 89.800 130.108 1.00 51.62 192 LYS C C 1
ATOM 6828 O O . LYS C 1 20 ? -22.086 88.943 131.003 1.00 51.61 192 LYS C O 1
ATOM 6834 N N . GLN C 1 21 ? -21.958 89.495 128.821 1.00 51.10 193 GLN C N 1
ATOM 6835 C CA . GLN C 1 21 ? -21.771 88.120 128.381 1.00 50.60 193 GLN C CA 1
ATOM 6836 C C . GLN C 1 21 ? -20.339 87.601 128.616 1.00 50.00 193 GLN C C 1
ATOM 6837 O O . GLN C 1 21 ? -20.066 86.424 128.367 1.00 50.22 193 GLN C O 1
ATOM 6843 N N . ALA C 1 22 ? -19.447 88.470 129.097 1.00 49.26 194 ALA C N 1
ATOM 6844 C CA . ALA C 1 22 ? -18.022 88.141 129.301 1.00 49.33 194 ALA C CA 1
ATOM 6845 C C . ALA C 1 22 ? -17.747 86.837 130.069 1.00 49.03 194 ALA C C 1
ATOM 6846 O O . ALA C 1 22 ? -16.921 86.012 129.654 1.00 48.71 194 ALA C O 1
ATOM 6848 N N . GLU C 1 23 ? -18.447 86.660 131.181 1.00 48.52 195 GLU C N 1
ATOM 6849 C CA . GLU C 1 23 ? -18.246 85.528 132.069 1.00 48.56 195 GLU C CA 1
ATOM 6850 C C . GLU C 1 23 ? -18.557 84.216 131.361 1.00 47.13 195 GLU C C 1
ATOM 6851 O O . GLU C 1 23 ? -17.805 83.239 131.478 1.00 46.57 195 GLU C O 1
ATOM 6857 N N . PHE C 1 24 ? -19.672 84.195 130.642 1.00 46.09 196 PHE C N 1
ATOM 6858 C CA . PHE C 1 24 ? -20.070 83.020 129.868 1.00 45.79 196 PHE C CA 1
ATOM 6859 C C . PHE C 1 24 ? -19.050 82.724 128.736 1.00 44.15 196 PHE C C 1
ATOM 6860 O O . PHE C 1 24 ? -18.632 81.590 128.545 1.00 43.23 196 PHE C O 1
ATOM 6868 N N . GLY C 1 25 ? -18.644 83.756 128.017 1.00 42.63 197 GLY C N 1
ATOM 6869 C CA . GLY C 1 25 ? -17.589 83.645 127.005 1.00 42.66 197 GLY C CA 1
ATOM 6870 C C . GLY C 1 25 ? -16.265 83.133 127.554 1.00 41.05 197 GLY C C 1
ATOM 6871 O O . GLY C 1 25 ? -15.642 82.276 126.937 1.00 39.76 197 GLY C O 1
ATOM 6872 N N . ARG C 1 26 ? -15.871 83.621 128.738 1.00 40.39 198 ARG C N 1
ATOM 6873 C CA . ARG C 1 26 ? -14.621 83.202 129.389 1.00 39.85 198 ARG C CA 1
ATOM 6874 C C . ARG C 1 26 ? -14.626 81.704 129.606 1.00 39.85 198 ARG C C 1
ATOM 6875 O O . ARG C 1 26 ? -13.680 81.005 129.269 1.00 38.66 198 ARG C O 1
ATOM 6883 N N . ARG C 1 27 ? -15.745 81.211 130.104 1.00 40.40 199 ARG C N 1
ATOM 6884 C CA . ARG C 1 27 ? -15.979 79.787 130.247 1.00 41.66 199 ARG C CA 1
ATOM 6885 C C . ARG C 1 27 ? -15.790 78.984 128.921 1.00 40.38 199 ARG C C 1
ATOM 6886 O O . ARG C 1 27 ? -15.164 77.909 128.905 1.00 39.76 199 ARG C O 1
ATOM 6894 N N . GLU C 1 28 ? -16.349 79.486 127.821 1.00 40.15 200 GLU C N 1
ATOM 6895 C CA . GLU C 1 28 ? -16.173 78.823 126.524 1.00 40.48 200 GLU C CA 1
ATOM 6896 C C . GLU C 1 28 ? -14.698 78.875 126.086 1.00 38.64 200 GLU C C 1
ATOM 6897 O O . GLU C 1 28 ? -14.191 77.895 125.569 1.00 39.30 200 GLU C O 1
ATOM 6903 N N . ILE C 1 29 ? -14.023 80.000 126.298 1.00 36.59 201 ILE C N 1
ATOM 6904 C CA . ILE C 1 29 ? -12.595 80.103 125.986 1.00 36.42 201 ILE C CA 1
ATOM 6905 C C . ILE C 1 29 ? -11.762 79.057 126.771 1.00 36.64 201 ILE C C 1
ATOM 6906 O O . ILE C 1 29 ? -10.890 78.390 126.205 1.00 35.31 201 ILE C O 1
ATOM 6911 N N . GLU C 1 30 ? -12.084 78.889 128.051 1.00 36.96 202 GLU C N 1
ATOM 6912 C CA . GLU C 1 30 ? -11.402 77.928 128.917 1.00 37.88 202 GLU C CA 1
ATOM 6913 C C . GLU C 1 30 ? -11.527 76.504 128.409 1.00 36.85 202 GLU C C 1
ATOM 6914 O O . GLU C 1 30 ? -10.553 75.711 128.392 1.00 36.72 202 GLU C O 1
ATOM 6920 N N . ILE C 1 31 ? -12.737 76.155 128.016 1.00 36.13 203 ILE C N 1
ATOM 6921 C CA . ILE C 1 31 ? -12.969 74.863 127.397 1.00 35.13 203 ILE C CA 1
ATOM 6922 C C . ILE C 1 31 ? -12.114 74.719 126.125 1.00 34.08 203 ILE C C 1
ATOM 6923 O O . ILE C 1 31 ? -11.470 73.689 125.930 1.00 33.27 203 ILE C O 1
ATOM 6928 N N . ALA C 1 32 ? -12.114 75.747 125.278 1.00 33.57 204 ALA C N 1
ATOM 6929 C CA . ALA C 1 32 ? -11.309 75.752 124.027 1.00 33.13 204 ALA C CA 1
ATOM 6930 C C . ALA C 1 32 ? -9.823 75.605 124.345 1.00 32.58 204 ALA C C 1
ATOM 6931 O O . ALA C 1 32 ? -9.087 74.918 123.642 1.00 30.68 204 ALA C O 1
ATOM 6933 N N . GLU C 1 33 ? -9.376 76.235 125.425 1.00 33.15 205 GLU C N 1
ATOM 6934 C CA . GLU C 1 33 ? -7.955 76.107 125.822 1.00 33.97 205 GLU C CA 1
ATOM 6935 C C . GLU C 1 33 ? -7.585 74.652 126.058 1.00 34.43 205 GLU C C 1
ATOM 6936 O O . GLU C 1 33 ? -6.513 74.186 125.626 1.00 34.65 205 GLU C O 1
ATOM 6942 N N . GLN C 1 34 ? -8.455 73.918 126.744 1.00 34.98 206 GLN C N 1
ATOM 6943 C CA . GLN C 1 34 ? -8.170 72.499 127.009 1.00 36.41 206 GLN C CA 1
ATOM 6944 C C . GLN C 1 34 ? -8.104 71.689 125.708 1.00 36.60 206 GLN C C 1
ATOM 6945 O O . GLN C 1 34 ? -7.464 70.647 125.655 1.00 35.81 206 GLN C O 1
ATOM 6951 N N . GLU C 1 35 ? -8.761 72.155 124.653 1.00 37.57 207 GLU C N 1
ATOM 6952 C CA . GLU C 1 35 ? -8.737 71.427 123.377 1.00 38.68 207 GLU C CA 1
ATOM 6953 C C . GLU C 1 35 ? -7.739 72.006 122.410 1.00 36.81 207 GLU C C 1
ATOM 6954 O O . GLU C 1 35 ? -7.691 71.568 121.276 1.00 38.27 207 GLU C O 1
ATOM 6960 N N . MET C 1 36 ? -6.900 72.951 122.858 1.00 34.93 208 MET C N 1
ATOM 6961 C CA . MET C 1 36 ? -5.854 73.532 122.005 1.00 33.54 208 MET C CA 1
ATOM 6962 C C . MET C 1 36 ? -4.492 73.588 122.693 1.00 32.59 208 MET C C 1
ATOM 6963 O O . MET C 1 36 ? -3.878 74.661 122.805 1.00 30.53 208 MET C O 1
ATOM 6968 N N . PRO C 1 37 ? -4.026 72.431 123.184 1.00 32.30 209 PRO C N 1
ATOM 6969 C CA . PRO C 1 37 ? -2.729 72.351 123.882 1.00 32.00 209 PRO C CA 1
ATOM 6970 C C . PRO C 1 37 ? -1.508 72.861 123.093 1.00 31.24 209 PRO C C 1
ATOM 6971 O O . PRO C 1 37 ? -0.551 73.329 123.696 1.00 31.08 209 PRO C O 1
ATOM 6975 N N . ALA C 1 38 ? -1.545 72.808 121.765 1.00 30.44 210 ALA C N 1
ATOM 6976 C CA . ALA C 1 38 ? -0.445 73.325 120.971 1.00 30.17 210 ALA C CA 1
ATOM 6977 C C . ALA C 1 38 ? -0.230 74.818 121.216 1.00 30.09 210 ALA C C 1
ATOM 6978 O O . ALA C 1 38 ? 0.908 75.266 121.382 1.00 29.66 210 ALA C O 1
ATOM 6980 N N . LEU C 1 39 ? -1.311 75.584 121.280 1.00 30.22 211 LEU C N 1
ATOM 6981 C CA . LEU C 1 39 ? -1.199 77.038 121.526 1.00 30.39 211 LEU C CA 1
ATOM 6982 C C . LEU C 1 39 ? -0.741 77.302 122.957 1.00 30.68 211 LEU C C 1
ATOM 6983 O O . LEU C 1 39 ? 0.128 78.146 123.205 1.00 30.66 211 LEU C O 1
ATOM 6988 N N . MET C 1 40 ? -1.311 76.563 123.900 1.00 29.78 212 MET C N 1
ATOM 6989 C CA . MET C 1 40 ? -0.872 76.681 125.271 1.00 29.41 212 MET C CA 1
ATOM 6990 C C . MET C 1 40 ? 0.621 76.329 125.405 1.00 29.07 212 MET C C 1
ATOM 6991 O O . MET C 1 40 ? 1.349 76.986 126.154 1.00 28.95 212 MET C O 1
ATOM 6996 N N . ALA C 1 41 ? 1.081 75.314 124.674 1.00 29.12 213 ALA C N 1
ATOM 6997 C CA . ALA C 1 41 ? 2.513 74.971 124.708 1.00 29.31 213 ALA C CA 1
ATOM 6998 C C . ALA C 1 41 ? 3.395 76.075 124.133 1.00 29.53 213 ALA C C 1
ATOM 6999 O O . ALA C 1 41 ? 4.439 76.379 124.690 1.00 29.35 213 ALA C O 1
ATOM 7001 N N . LEU C 1 42 ? 2.982 76.720 123.040 1.00 29.97 214 LEU C N 1
ATOM 7002 C CA . LEU C 1 42 ? 3.707 77.926 122.575 1.00 29.26 214 LEU C CA 1
ATOM 7003 C C . LEU C 1 42 ? 3.812 78.997 123.653 1.00 29.09 214 LEU C C 1
ATOM 7004 O O . LEU C 1 42 ? 4.860 79.622 123.809 1.00 28.27 214 LEU C O 1
ATOM 7009 N N . ARG C 1 43 ? 2.729 79.237 124.382 1.00 29.22 215 ARG C N 1
ATOM 7010 C CA . ARG C 1 43 ? 2.805 80.174 125.495 1.00 30.60 215 ARG C CA 1
ATOM 7011 C C . ARG C 1 43 ? 3.858 79.751 126.504 1.00 30.31 215 ARG C C 1
ATOM 7012 O O . ARG C 1 43 ? 4.620 80.568 126.958 1.00 30.41 215 ARG C O 1
ATOM 7020 N N . LYS C 1 44 ? 3.882 78.471 126.874 1.00 30.98 216 LYS C N 1
ATOM 7021 C CA . LYS C 1 44 ? 4.765 78.028 127.970 1.00 31.57 216 LYS C CA 1
ATOM 7022 C C . LYS C 1 44 ? 6.215 78.020 127.548 1.00 30.27 216 LYS C C 1
ATOM 7023 O O . LYS C 1 44 ? 7.083 78.421 128.305 1.00 30.33 216 LYS C O 1
ATOM 7029 N N . ARG C 1 45 ? 6.471 77.604 126.311 1.00 30.03 217 ARG C N 1
ATOM 7030 C CA . ARG C 1 45 ? 7.822 77.633 125.722 1.00 30.00 217 ARG C CA 1
ATOM 7031 C C . ARG C 1 45 ? 8.530 79.000 125.691 1.00 30.64 217 ARG C C 1
ATOM 7032 O O . ARG C 1 45 ? 9.765 79.086 125.756 1.00 29.90 217 ARG C O 1
ATOM 7040 N N . ALA C 1 46 ? 7.755 80.065 125.603 1.00 32.81 218 ALA C N 1
ATOM 7041 C CA . ALA C 1 46 ? 8.291 81.432 125.685 1.00 34.07 218 ALA C CA 1
ATOM 7042 C C . ALA C 1 46 ? 9.115 81.681 126.978 1.00 34.65 218 ALA C C 1
ATOM 7043 O O . ALA C 1 46 ? 10.067 82.476 126.982 1.00 33.63 218 ALA C O 1
ATOM 7045 N N . GLN C 1 47 ? 8.727 81.010 128.069 1.00 35.87 219 GLN C N 1
ATOM 7046 C CA . GLN C 1 47 ? 9.387 81.187 129.378 1.00 36.17 219 GLN C CA 1
ATOM 7047 C C . GLN C 1 47 ? 9.522 82.674 129.751 1.00 37.15 219 GLN C C 1
ATOM 7048 O O . GLN C 1 47 ? 10.589 83.125 130.169 1.00 37.33 219 GLN C O 1
ATOM 7054 N N . GLY C 1 48 ? 8.444 83.430 129.553 1.00 38.26 220 GLY C N 1
ATOM 7055 C CA . GLY C 1 48 ? 8.381 84.836 129.976 1.00 38.61 220 GLY C CA 1
ATOM 7056 C C . GLY C 1 48 ? 9.072 85.816 129.044 1.00 39.70 220 GLY C C 1
ATOM 7057 O O . GLY C 1 48 ? 9.027 87.027 129.281 1.00 40.80 220 GLY C O 1
ATOM 7058 N N . GLU C 1 49 ? 9.743 85.302 128.010 1.00 40.01 221 GLU C N 1
ATOM 7059 C CA . GLU C 1 49 ? 10.283 86.132 126.955 1.00 40.49 221 GLU C CA 1
ATOM 7060 C C . GLU C 1 49 ? 9.096 86.542 126.062 1.00 40.52 221 GLU C C 1
ATOM 7061 O O . GLU C 1 49 ? 7.987 85.997 126.164 1.00 39.73 221 GLU C O 1
ATOM 7067 N N . LYS C 1 50 ? 9.348 87.509 125.193 1.00 40.00 222 LYS C N 1
ATOM 7068 C CA . LYS C 1 50 ? 8.294 88.116 124.410 1.00 39.96 222 LYS C CA 1
ATOM 7069 C C . LYS C 1 50 ? 8.717 88.103 122.939 1.00 38.95 222 LYS C C 1
ATOM 7070 O O . LYS C 1 50 ? 9.156 89.100 122.426 1.00 38.96 222 LYS C O 1
ATOM 7076 N N . PRO C 1 51 ? 8.577 86.963 122.261 1.00 38.83 223 PRO C N 1
ATOM 7077 C CA . PRO C 1 51 ? 8.956 86.904 120.836 1.00 39.73 223 PRO C CA 1
ATOM 7078 C C . PRO C 1 51 ? 8.115 87.772 119.865 1.00 40.83 223 PRO C C 1
ATOM 7079 O O . PRO C 1 51 ? 8.463 87.829 118.673 1.00 42.31 223 PRO C O 1
ATOM 7083 N N . LEU C 1 52 ? 7.037 88.399 120.356 1.00 40.43 224 LEU C N 1
ATOM 7084 C CA . LEU C 1 52 ? 6.256 89.344 119.572 1.00 40.13 224 LEU C CA 1
ATOM 7085 C C . LEU C 1 52 ? 6.178 90.703 120.252 1.00 40.56 224 LEU C C 1
ATOM 7086 O O . LEU C 1 52 ? 5.322 91.510 119.896 1.00 39.65 224 LEU C O 1
ATOM 7091 N N . ALA C 1 53 ? 7.089 90.954 121.209 1.00 40.93 225 ALA C N 1
ATOM 7092 C CA . ALA C 1 53 ? 7.242 92.260 121.880 1.00 41.26 225 ALA C CA 1
ATOM 7093 C C . ALA C 1 53 ? 6.919 93.472 121.020 1.00 41.56 225 ALA C C 1
ATOM 7094 O O . ALA C 1 53 ? 5.959 94.207 121.319 1.00 45.62 225 ALA C O 1
ATOM 7096 N N . GLY C 1 54 ? 7.639 93.741 119.957 1.00 40.51 226 GLY C N 1
ATOM 7097 C CA . GLY C 1 54 ? 7.205 94.924 119.149 1.00 40.02 226 GLY C CA 1
ATOM 7098 C C . GLY C 1 54 ? 6.004 94.805 118.172 1.00 39.36 226 GLY C C 1
ATOM 7099 O O . GLY C 1 54 ? 5.598 95.802 117.542 1.00 38.80 226 GLY C O 1
ATOM 7100 N N . ALA C 1 55 ? 5.407 93.616 118.064 1.00 38.87 227 ALA C N 1
ATOM 7101 C CA . ALA C 1 55 ? 4.331 93.344 117.064 1.00 38.05 227 ALA C CA 1
ATOM 7102 C C . ALA C 1 55 ? 3.045 94.075 117.401 1.00 37.05 227 ALA C C 1
ATOM 7103 O O . ALA C 1 55 ? 2.606 94.078 118.540 1.00 36.52 227 ALA C O 1
ATOM 7105 N N . LYS C 1 56 ? 2.455 94.724 116.401 1.00 36.50 228 LYS C N 1
ATOM 7106 C CA . LYS C 1 56 ? 1.175 95.374 116.562 1.00 36.47 228 LYS C CA 1
ATOM 7107 C C . LYS C 1 56 ? 0.309 94.798 115.452 1.00 35.72 228 LYS C C 1
ATOM 7108 O O . LYS C 1 56 ? 0.500 95.098 114.272 1.00 35.06 228 LYS C O 1
ATOM 7114 N N . ILE C 1 57 ? -0.600 93.904 115.849 1.00 34.49 229 ILE C N 1
ATOM 7115 C CA . ILE C 1 57 ? -1.270 92.991 114.924 1.00 33.12 229 ILE C CA 1
ATOM 7116 C C . ILE C 1 57 ? -2.711 93.420 114.823 1.00 31.81 229 ILE C C 1
ATOM 7117 O O . ILE C 1 57 ? -3.359 93.642 115.839 1.00 31.24 229 ILE C O 1
ATOM 7122 N N . VAL C 1 58 ? -3.164 93.617 113.586 1.00 30.83 230 VAL C N 1
ATOM 7123 C CA . VAL C 1 58 ? -4.604 93.760 113.278 1.00 29.63 230 VAL C CA 1
ATOM 7124 C C . VAL C 1 58 ? -5.071 92.447 112.668 1.00 29.50 230 VAL C C 1
ATOM 7125 O O . VAL C 1 58 ? -4.408 91.884 111.791 1.00 28.40 230 VAL C O 1
ATOM 7129 N N . GLY C 1 59 ? -6.164 91.922 113.224 1.00 29.62 231 GLY C N 1
ATOM 7130 C CA . GLY C 1 59 ? -6.651 90.614 112.880 1.00 30.00 231 GLY C CA 1
ATOM 7131 C C . GLY C 1 59 ? -8.071 90.696 112.369 1.00 30.17 231 GLY C C 1
ATOM 7132 O O . GLY C 1 59 ? -8.867 91.485 112.858 1.00 30.45 231 GLY C O 1
ATOM 7133 N N . CYS C 1 60 ? -8.372 89.888 111.361 1.00 30.14 232 CYS C N 1
ATOM 7134 C CA . CYS C 1 60 ? -9.713 89.792 110.824 1.00 29.76 232 CYS C CA 1
ATOM 7135 C C . CYS C 1 60 ? -10.037 88.337 110.528 1.00 29.69 232 CYS C C 1
ATOM 7136 O O . CYS C 1 60 ? -9.634 87.805 109.492 1.00 29.19 232 CYS C O 1
ATOM 7139 N N . THR C 1 61 ? -10.729 87.691 111.469 1.00 29.87 233 THR C N 1
ATOM 7140 C CA . THR C 1 61 ? -10.947 86.231 111.437 1.00 30.52 233 THR C CA 1
ATOM 7141 C C . THR C 1 61 ? -12.322 85.973 112.035 1.00 30.15 233 THR C C 1
ATOM 7142 O O . THR C 1 61 ? -12.980 86.906 112.428 1.00 30.14 233 THR C O 1
ATOM 7146 N N . HIS C 1 62 ? -12.746 84.711 112.097 1.00 30.56 234 HIS C N 1
ATOM 7147 C CA . HIS C 1 62 ? -13.985 84.344 112.799 1.00 30.94 234 HIS C CA 1
ATOM 7148 C C . HIS C 1 62 ? -13.780 84.495 114.295 1.00 31.37 234 HIS C C 1
ATOM 7149 O O . HIS C 1 62 ? -12.726 84.152 114.794 1.00 30.99 234 HIS C O 1
ATOM 7156 N N . ILE C 1 63 ? -14.767 85.077 114.982 1.00 32.22 235 ILE C N 1
ATOM 7157 C CA . ILE C 1 63 ? -14.662 85.348 116.409 1.00 32.47 235 ILE C CA 1
ATOM 7158 C C . ILE C 1 63 ? -15.352 84.202 117.129 1.00 32.57 235 ILE C C 1
ATOM 7159 O O . ILE C 1 63 ? -16.552 84.266 117.464 1.00 33.69 235 ILE C O 1
ATOM 7164 N N . THR C 1 64 ? -14.590 83.131 117.294 1.00 31.37 236 THR C N 1
ATOM 7165 C CA . THR C 1 64 ? -14.998 81.948 118.010 1.00 30.56 236 THR C CA 1
ATOM 7166 C C . THR C 1 64 ? -14.111 81.775 119.271 1.00 30.47 236 THR C C 1
ATOM 7167 O O . THR C 1 64 ? -13.159 82.512 119.479 1.00 29.21 236 THR C O 1
ATOM 7171 N N . ALA C 1 65 ? -14.407 80.770 120.075 1.00 30.37 237 ALA C N 1
ATOM 7172 C CA . ALA C 1 65 ? -13.642 80.505 121.272 1.00 31.20 237 ALA C CA 1
ATOM 7173 C C . ALA C 1 65 ? -12.187 80.086 120.905 1.00 31.54 237 ALA C C 1
ATOM 7174 O O . ALA C 1 65 ? -11.225 80.430 121.598 1.00 31.58 237 ALA C O 1
ATOM 7176 N N . GLN C 1 66 ? -12.042 79.395 119.783 1.00 32.15 238 GLN C N 1
ATOM 7177 C CA . GLN C 1 66 ? -10.724 78.991 119.258 1.00 31.97 238 GLN C CA 1
ATOM 7178 C C . GLN C 1 66 ? -9.865 80.193 118.855 1.00 31.92 238 GLN C C 1
ATOM 7179 O O . GLN C 1 66 ? -8.669 80.262 119.154 1.00 31.73 238 GLN C O 1
ATOM 7185 N N . THR C 1 67 ? -10.488 81.172 118.206 1.00 31.37 239 THR C N 1
ATOM 7186 C CA . THR C 1 67 ? -9.807 82.404 117.845 1.00 31.45 239 THR C CA 1
ATOM 7187 C C . THR C 1 67 ? -9.350 83.213 119.042 1.00 31.25 239 THR C C 1
ATOM 7188 O O . THR C 1 67 ? -8.262 83.826 119.035 1.00 31.06 239 THR C O 1
ATOM 7192 N N . ALA C 1 68 ? -10.203 83.230 120.049 1.00 31.15 240 ALA C N 1
ATOM 7193 C CA . ALA C 1 68 ? -9.886 83.821 121.344 1.00 31.26 240 ALA C CA 1
ATOM 7194 C C . ALA C 1 68 ? -8.587 83.256 121.911 1.00 29.75 240 ALA C C 1
ATOM 7195 O O . ALA C 1 68 ? -7.744 83.997 122.338 1.00 31.02 240 ALA C O 1
ATOM 7197 N N . VAL C 1 69 ? -8.425 81.952 121.888 1.00 29.68 241 VAL C N 1
ATOM 7198 C CA . VAL C 1 69 ? -7.198 81.343 122.390 1.00 29.55 241 VAL C CA 1
ATOM 7199 C C . VAL C 1 69 ? -5.953 81.790 121.578 1.00 29.96 241 VAL C C 1
ATOM 7200 O O . VAL C 1 69 ? -4.872 81.984 122.144 1.00 29.50 241 VAL C O 1
ATOM 7204 N N . LEU C 1 70 ? -6.103 81.942 120.264 1.00 30.04 242 LEU C N 1
ATOM 7205 C CA . LEU C 1 70 ? -5.009 82.408 119.427 1.00 29.75 242 LEU C CA 1
ATOM 7206 C C . LEU C 1 70 ? -4.668 83.812 119.814 1.00 30.11 242 LEU C C 1
ATOM 7207 O O . LEU C 1 70 ? -3.508 84.154 120.026 1.00 28.51 242 LEU C O 1
ATOM 7212 N N . MET C 1 71 ? -5.695 84.647 119.901 1.00 31.23 243 MET C N 1
ATOM 7213 C CA . MET C 1 71 ? -5.463 86.056 120.212 1.00 32.30 243 MET C CA 1
ATOM 7214 C C . MET C 1 71 ? -4.767 86.220 121.557 1.00 31.69 243 MET C C 1
ATOM 7215 O O . MET C 1 71 ? -3.892 87.062 121.702 1.00 31.06 243 MET C O 1
ATOM 7220 N N . GLU C 1 72 ? -5.186 85.425 122.539 1.00 31.25 244 GLU C N 1
ATOM 7221 C CA . GLU C 1 72 ? -4.567 85.488 123.856 1.00 32.70 244 GLU C CA 1
ATOM 7222 C C . GLU C 1 72 ? -3.175 84.857 123.883 1.00 31.58 244 GLU C C 1
ATOM 7223 O O . GLU C 1 72 ? -2.359 85.215 124.709 1.00 32.45 244 GLU C O 1
ATOM 7229 N N . THR C 1 73 ? -2.919 83.919 122.991 1.00 30.95 245 THR C N 1
ATOM 7230 C CA . THR C 1 73 ? -1.556 83.438 122.762 1.00 31.50 245 THR C CA 1
ATOM 7231 C C . THR C 1 73 ? -0.652 84.545 122.174 1.00 32.18 245 THR C C 1
ATOM 7232 O O . THR C 1 73 ? 0.463 84.751 122.644 1.00 32.74 245 THR C O 1
ATOM 7236 N N . LEU C 1 74 ? -1.143 85.297 121.189 1.00 32.63 246 LEU C N 1
ATOM 7237 C CA . LEU C 1 74 ? -0.341 86.388 120.611 1.00 32.75 246 LEU C CA 1
ATOM 7238 C C . LEU C 1 74 ? -0.022 87.419 121.682 1.00 32.56 246 LEU C C 1
ATOM 7239 O O . LEU C 1 74 ? 1.109 87.873 121.772 1.00 32.25 246 LEU C O 1
ATOM 7244 N N . GLY C 1 75 ? -1.014 87.770 122.494 1.00 33.45 247 GLY C N 1
ATOM 7245 C CA . GLY C 1 75 ? -0.830 88.678 123.648 1.00 34.05 247 GLY C CA 1
ATOM 7246 C C . GLY C 1 75 ? 0.176 88.153 124.674 1.00 35.20 247 GLY C C 1
ATOM 7247 O O . GLY C 1 75 ? 1.086 88.878 125.085 1.00 36.03 247 GLY C O 1
ATOM 7248 N N . ALA C 1 76 ? 0.059 86.881 125.046 1.00 35.53 248 ALA C N 1
ATOM 7249 C CA . ALA C 1 76 ? 1.022 86.242 125.976 1.00 35.51 248 ALA C CA 1
ATOM 7250 C C . ALA C 1 76 ? 2.461 86.313 125.457 1.00 36.06 248 ALA C C 1
ATOM 7251 O O . ALA C 1 76 ? 3.401 86.420 126.257 1.00 35.81 248 ALA C O 1
ATOM 7253 N N . LEU C 1 77 ? 2.621 86.257 124.127 1.00 35.75 249 LEU C N 1
ATOM 7254 C CA . LEU C 1 77 ? 3.934 86.359 123.481 1.00 35.41 249 LEU C CA 1
ATOM 7255 C C . LEU C 1 77 ? 4.379 87.813 123.320 1.00 35.60 249 LEU C C 1
ATOM 7256 O O . LEU C 1 77 ? 5.497 88.097 122.890 1.00 36.23 249 LEU C O 1
ATOM 7261 N N . GLY C 1 78 ? 3.525 88.740 123.698 1.00 35.79 250 GLY C N 1
ATOM 7262 C CA . GLY C 1 78 ? 3.934 90.134 123.778 1.00 36.24 250 GLY C CA 1
ATOM 7263 C C . GLY C 1 78 ? 3.414 91.041 122.697 1.00 36.83 250 GLY C C 1
ATOM 7264 O O . GLY C 1 78 ? 3.788 92.207 122.679 1.00 37.70 250 GLY C O 1
ATOM 7265 N N . ALA C 1 79 ? 2.571 90.509 121.793 1.00 37.21 251 ALA C N 1
ATOM 7266 C CA . ALA C 1 79 ? 1.929 91.308 120.730 1.00 37.25 251 ALA C CA 1
ATOM 7267 C C . ALA C 1 79 ? 0.846 92.235 121.284 1.00 37.07 251 ALA C C 1
ATOM 7268 O O . ALA C 1 79 ? 0.175 91.895 122.254 1.00 36.60 251 ALA C O 1
ATOM 7270 N N . GLN C 1 80 ? 0.682 93.408 120.677 1.00 37.34 252 GLN C N 1
ATOM 7271 C CA . GLN C 1 80 ? -0.516 94.214 120.906 1.00 38.57 252 GLN C CA 1
ATOM 7272 C C . GLN C 1 80 ? -1.509 93.954 119.738 1.00 37.35 252 GLN C C 1
ATOM 7273 O O . GLN C 1 80 ? -1.147 94.063 118.567 1.00 36.48 252 GLN C O 1
ATOM 7279 N N . CYS C 1 81 ? -2.742 93.600 120.072 1.00 36.73 253 CYS C N 1
ATOM 7280 C CA . CYS C 1 81 ? -3.719 93.146 119.060 1.00 36.65 253 CYS C CA 1
ATOM 7281 C C . CYS C 1 81 ? -4.987 93.962 119.033 1.00 36.39 253 CYS C C 1
ATOM 7282 O O . CYS C 1 81 ? -5.547 94.262 120.087 1.00 36.38 253 CYS C O 1
ATOM 7285 N N . ARG C 1 82 ? -5.436 94.289 117.821 1.00 35.83 254 ARG C N 1
ATOM 7286 C CA . ARG C 1 82 ? -6.813 94.719 117.579 1.00 35.99 254 ARG C CA 1
ATOM 7287 C C . ARG C 1 82 ? -7.483 93.779 116.544 1.00 34.61 254 ARG C C 1
ATOM 7288 O O . ARG C 1 82 ? -6.801 93.267 115.617 1.00 33.52 254 ARG C O 1
ATOM 7296 N N . TRP C 1 83 ? -8.795 93.592 116.689 1.00 32.90 255 TRP C N 1
ATOM 7297 C CA . TRP C 1 83 ? -9.509 92.566 115.947 1.00 33.05 255 TRP C CA 1
ATOM 7298 C C . TRP C 1 83 ? -10.924 92.967 115.475 1.00 32.33 255 TRP C C 1
ATOM 7299 O O . TRP C 1 83 ? -11.622 93.727 116.143 1.00 32.97 255 TRP C O 1
ATOM 7310 N N . ALA C 1 84 ? -11.307 92.414 114.324 1.00 31.50 256 ALA C N 1
ATOM 7311 C CA . ALA C 1 84 ? -12.630 92.534 113.721 1.00 30.87 256 ALA C CA 1
ATOM 7312 C C . ALA C 1 84 ? -13.026 91.155 113.198 1.00 30.57 256 ALA C C 1
ATOM 7313 O O . ALA C 1 84 ? -12.143 90.290 113.025 1.00 29.39 256 ALA C O 1
ATOM 7315 N N . ALA C 1 85 ? -14.325 90.923 113.004 1.00 30.04 257 ALA C N 1
ATOM 7316 C CA . ALA C 1 85 ? -14.802 89.677 112.358 1.00 30.86 257 ALA C CA 1
ATOM 7317 C C . ALA C 1 85 ? -14.569 89.703 110.852 1.00 30.54 257 ALA C C 1
ATOM 7318 O O . ALA C 1 85 ? -14.652 90.774 110.215 1.00 30.30 257 ALA C O 1
ATOM 7320 N N . CYS C 1 86 ? -14.256 88.542 110.273 1.00 31.21 258 CYS C N 1
ATOM 7321 C CA . CYS C 1 86 ? -14.160 88.421 108.789 1.00 31.67 258 CYS C CA 1
ATOM 7322 C C . CYS C 1 86 ? -15.518 88.083 108.127 1.00 32.96 258 CYS C C 1
ATOM 7323 O O . CYS C 1 86 ? -15.629 88.014 106.915 1.00 32.45 258 CYS C O 1
ATOM 7326 N N . ASN C 1 87 ? -16.551 87.899 108.938 1.00 34.77 259 ASN C N 1
ATOM 7327 C CA . ASN C 1 87 ? -17.852 87.474 108.471 1.00 35.62 259 ASN C CA 1
ATOM 7328 C C . ASN C 1 87 ? -18.935 88.107 109.345 1.00 36.96 259 ASN C C 1
ATOM 7329 O O . ASN C 1 87 ? -18.771 88.176 110.572 1.00 36.63 259 ASN C O 1
ATOM 7334 N N . ILE C 1 88 ? -20.051 88.510 108.724 1.00 37.31 260 ILE C N 1
ATOM 7335 C CA . ILE C 1 88 ? -21.116 89.235 109.438 1.00 38.30 260 ILE C CA 1
ATOM 7336 C C . ILE C 1 88 ? -22.011 88.372 110.318 1.00 38.56 260 ILE C C 1
ATOM 7337 O O . ILE C 1 88 ? -22.687 88.897 111.202 1.00 38.66 260 ILE C O 1
ATOM 7342 N N . TYR C 1 89 ? -21.985 87.064 110.111 1.00 39.66 261 TYR C N 1
ATOM 7343 C CA . TYR C 1 89 ? -22.862 86.147 110.854 1.00 40.54 261 TYR C CA 1
ATOM 7344 C C . TYR C 1 89 ? -22.179 85.289 111.900 1.00 39.48 261 TYR C C 1
ATOM 7345 O O . TYR C 1 89 ? -22.844 84.799 112.806 1.00 39.30 261 TYR C O 1
ATOM 7354 N N . SER C 1 90 ? -20.872 85.080 111.783 1.00 38.08 262 SER C N 1
ATOM 7355 C CA . SER C 1 90 ? -20.239 83.995 112.530 1.00 37.31 262 SER C CA 1
ATOM 7356 C C . SER C 1 90 ? -19.847 84.349 113.987 1.00 37.00 262 SER C C 1
ATOM 7357 O O . SER C 1 90 ? -19.459 83.469 114.749 1.00 36.65 262 SER C O 1
ATOM 7360 N N . THR C 1 91 ? -19.927 85.621 114.373 1.00 37.41 263 THR C N 1
ATOM 7361 C CA . THR C 1 91 ? -19.378 86.046 115.671 1.00 37.36 263 THR C CA 1
ATOM 7362 C C . THR C 1 91 ? -20.145 85.417 116.822 1.00 38.04 263 THR C C 1
ATOM 7363 O O . THR C 1 91 ? -21.382 85.437 116.828 1.00 38.92 263 THR C O 1
ATOM 7367 N N . LEU C 1 92 ? -19.406 84.817 117.750 1.00 37.76 264 LEU C N 1
ATOM 7368 C CA . LEU C 1 92 ? -19.935 84.414 119.052 1.00 38.09 264 LEU C CA 1
ATOM 7369 C C . LEU C 1 92 ? -19.825 85.593 120.011 1.00 37.76 264 LEU C C 1
ATOM 7370 O O . LEU C 1 92 ? -18.738 85.895 120.551 1.00 37.81 264 LEU C O 1
ATOM 7375 N N . ASN C 1 93 ? -20.958 86.265 120.203 1.00 37.73 265 ASN C N 1
ATOM 7376 C CA . ASN C 1 93 ? -21.075 87.463 121.039 1.00 37.73 265 ASN C CA 1
ATOM 7377 C C . ASN C 1 93 ? -20.522 87.304 122.447 1.00 37.50 265 ASN C C 1
ATOM 7378 O O . ASN C 1 93 ? -19.914 88.206 122.978 1.00 37.05 265 ASN C O 1
ATOM 7383 N N . GLU C 1 94 ? -20.773 86.163 123.063 1.00 38.39 266 GLU C N 1
ATOM 7384 C CA . GLU C 1 94 ? -20.248 85.919 124.393 1.00 39.19 266 GLU C CA 1
ATOM 7385 C C . GLU C 1 94 ? -18.686 85.932 124.375 1.00 38.98 266 GLU C C 1
ATOM 7386 O O . GLU C 1 94 ? -18.055 86.526 125.255 1.00 39.78 266 GLU C O 1
ATOM 7392 N N . VAL C 1 95 ? -18.078 85.335 123.344 1.00 38.08 267 VAL C N 1
ATOM 7393 C CA . VAL C 1 95 ? -16.617 85.302 123.217 1.00 36.78 267 VAL C CA 1
ATOM 7394 C C . VAL C 1 95 ? -16.055 86.693 122.961 1.00 35.93 267 VAL C C 1
ATOM 7395 O O . VAL C 1 95 ? -15.064 87.092 123.597 1.00 35.53 267 VAL C O 1
ATOM 7399 N N . ALA C 1 96 ? -16.698 87.445 122.071 1.00 35.25 268 ALA C N 1
ATOM 7400 C CA . ALA C 1 96 ? -16.293 88.828 121.808 1.00 34.96 268 ALA C CA 1
ATOM 7401 C C . ALA C 1 96 ? -16.338 89.692 123.079 1.00 35.23 268 ALA C C 1
ATOM 7402 O O . ALA C 1 96 ? -15.453 90.513 123.323 1.00 34.97 268 ALA C O 1
ATOM 7404 N N . ALA C 1 97 ? -17.374 89.498 123.883 1.00 35.90 269 ALA C N 1
ATOM 7405 C CA . ALA C 1 97 ? -17.510 90.211 125.160 1.00 35.60 269 ALA C CA 1
ATOM 7406 C C . ALA C 1 97 ? -16.368 89.845 126.113 1.00 35.10 269 ALA C C 1
ATOM 7407 O O . ALA C 1 97 ? -15.745 90.711 126.720 1.00 35.05 269 ALA C O 1
ATOM 7409 N N . ALA C 1 98 ? -16.083 88.559 126.237 1.00 35.46 270 ALA C N 1
ATOM 7410 C CA . ALA C 1 98 ? -14.983 88.129 127.118 1.00 35.74 270 ALA C CA 1
ATOM 7411 C C . ALA C 1 98 ? -13.647 88.761 126.693 1.00 36.31 270 ALA C C 1
ATOM 7412 O O . ALA C 1 98 ? -12.868 89.229 127.539 1.00 37.63 270 ALA C O 1
ATOM 7414 N N . LEU C 1 99 ? -13.401 88.840 125.388 1.00 36.47 271 LEU C N 1
ATOM 7415 C CA . LEU C 1 99 ? -12.176 89.448 124.875 1.00 36.59 271 LEU C CA 1
ATOM 7416 C C . LEU C 1 99 ? -12.181 90.928 125.197 1.00 37.77 271 LEU C C 1
ATOM 7417 O O . LEU C 1 99 ? -11.146 91.486 125.584 1.00 38.19 271 LEU C O 1
ATOM 7422 N N . ALA C 1 100 ? -13.321 91.570 124.980 1.00 38.92 272 ALA C N 1
ATOM 7423 C CA . ALA C 1 100 ? -13.474 93.000 125.316 1.00 40.95 272 ALA C CA 1
ATOM 7424 C C . ALA C 1 100 ? -13.175 93.239 126.815 1.00 41.38 272 ALA C C 1
ATOM 7425 O O . ALA C 1 100 ? -12.416 94.126 127.152 1.00 41.15 272 ALA C O 1
ATOM 7427 N N . GLU C 1 101 ? -13.749 92.408 127.683 1.00 43.17 273 GLU C N 1
ATOM 7428 C CA . GLU C 1 101 ? -13.513 92.491 129.134 1.00 43.63 273 GLU C CA 1
ATOM 7429 C C . GLU C 1 101 ? -12.029 92.332 129.481 1.00 44.55 273 GLU C C 1
ATOM 7430 O O . GLU C 1 101 ? -11.520 93.047 130.337 1.00 45.09 273 GLU C O 1
ATOM 7436 N N . SER C 1 102 ? -11.333 91.437 128.778 1.00 44.33 274 SER C N 1
ATOM 7437 C CA . SER C 1 102 ? -9.900 91.237 128.970 1.00 43.72 274 SER C CA 1
ATOM 7438 C C . SER C 1 102 ? -9.008 92.328 128.394 1.00 43.10 274 SER C C 1
ATOM 7439 O O . SER C 1 102 ? -7.781 92.213 128.467 1.00 43.89 274 SER C O 1
ATOM 7442 N N . GLY C 1 103 ? -9.579 93.353 127.788 1.00 42.06 275 GLY C N 1
ATOM 7443 C CA . GLY C 1 103 ? -8.780 94.450 127.247 1.00 41.16 275 GLY C CA 1
ATOM 7444 C C . GLY C 1 103 ? -8.400 94.370 125.779 1.00 41.24 275 GLY C C 1
ATOM 7445 O O . GLY C 1 103 ? -7.571 95.164 125.326 1.00 40.32 275 GLY C O 1
ATOM 7446 N N . PHE C 1 104 ? -8.979 93.423 125.025 1.00 40.84 276 PHE C N 1
ATOM 7447 C CA . PHE C 1 104 ? -8.742 93.377 123.557 1.00 40.55 276 PHE C CA 1
ATOM 7448 C C . PHE C 1 104 ? -9.693 94.300 122.847 1.00 38.62 276 PHE C C 1
ATOM 7449 O O . PHE C 1 104 ? -10.891 94.149 122.975 1.00 38.65 276 PHE C O 1
ATOM 7457 N N . PRO C 1 105 ? -9.177 95.259 122.090 1.00 37.42 277 PRO C N 1
ATOM 7458 C CA . PRO C 1 105 ? -10.123 96.017 121.260 1.00 37.75 277 PRO C CA 1
ATOM 7459 C C . PRO C 1 105 ? -10.733 95.160 120.101 1.00 37.75 277 PRO C C 1
ATOM 7460 O O . PRO C 1 105 ? -10.140 95.047 119.014 1.00 37.85 277 PRO C O 1
ATOM 7464 N N . VAL C 1 106 ? -11.864 94.527 120.377 1.00 37.66 278 VAL C N 1
ATOM 7465 C CA . VAL C 1 106 ? -12.582 93.726 119.376 1.00 38.01 278 VAL C CA 1
ATOM 7466 C C . VAL C 1 106 ? -13.827 94.486 118.912 1.00 37.99 278 VAL C C 1
ATOM 7467 O O . VAL C 1 106 ? -14.579 95.011 119.727 1.00 36.59 278 VAL C O 1
ATOM 7471 N N . PHE C 1 107 ? -14.013 94.541 117.591 1.00 38.02 279 PHE C N 1
ATOM 7472 C CA . PHE C 1 107 ? -15.178 95.197 116.973 1.00 37.52 279 PHE C CA 1
ATOM 7473 C C . PHE C 1 107 ? -15.894 94.165 116.127 1.00 37.08 279 PHE C C 1
ATOM 7474 O O . PHE C 1 107 ? -15.551 93.949 114.966 1.00 36.35 279 PHE C O 1
ATOM 7482 N N . ALA C 1 108 ? -16.863 93.497 116.747 1.00 36.98 280 ALA C N 1
ATOM 7483 C CA . ALA C 1 108 ? -17.514 92.356 116.140 1.00 36.89 280 ALA C CA 1
ATOM 7484 C C . ALA C 1 108 ? -18.804 92.019 116.864 1.00 37.14 280 ALA C C 1
ATOM 7485 O O . ALA C 1 108 ? -18.844 92.017 118.089 1.00 37.72 280 ALA C O 1
ATOM 7487 N N . TRP C 1 109 ? -19.858 91.747 116.109 1.00 37.21 281 TRP C N 1
ATOM 7488 C CA . TRP C 1 109 ? -21.042 91.109 116.671 1.00 38.34 281 TRP C CA 1
ATOM 7489 C C . TRP C 1 109 ? -21.796 90.312 115.609 1.00 38.29 281 TRP C C 1
ATOM 7490 O O . TRP C 1 109 ? -21.559 90.455 114.406 1.00 37.45 281 TRP C O 1
ATOM 7501 N N . LYS C 1 110 ? -22.678 89.441 116.076 1.00 39.16 282 LYS C N 1
ATOM 7502 C CA . LYS C 1 110 ? -23.464 88.607 115.179 1.00 40.64 282 LYS C CA 1
ATOM 7503 C C . LYS C 1 110 ? -24.556 89.432 114.487 1.00 41.33 282 LYS C C 1
ATOM 7504 O O . LYS C 1 110 ? -25.270 90.171 115.128 1.00 41.51 282 LYS C O 1
ATOM 7510 N N . GLY C 1 111 ? -24.687 89.294 113.179 1.00 42.44 283 GLY C N 1
ATOM 7511 C CA . GLY C 1 111 ? -25.709 90.039 112.435 1.00 42.68 283 GLY C CA 1
ATOM 7512 C C . GLY C 1 111 ? -25.322 91.472 112.134 1.00 43.11 283 GLY C C 1
ATOM 7513 O O . GLY C 1 111 ? -26.174 92.364 112.133 1.00 42.80 283 GLY C O 1
ATOM 7514 N N . GLU C 1 112 ? -24.034 91.704 111.871 1.00 43.35 284 GLU C N 1
ATOM 7515 C CA . GLU C 1 112 ? -23.570 92.998 111.376 1.00 42.86 284 GLU C CA 1
ATOM 7516 C C . GLU C 1 112 ? -24.216 93.203 110.031 1.00 43.35 284 GLU C C 1
ATOM 7517 O O . GLU C 1 112 ? -24.428 92.243 109.299 1.00 43.15 284 GLU C O 1
ATOM 7523 N N . SER C 1 113 ? -24.510 94.453 109.686 1.00 43.94 285 SER C N 1
ATOM 7524 C CA . SER C 1 113 ? -24.802 94.794 108.299 1.00 44.29 285 SER C CA 1
ATOM 7525 C C . SER C 1 113 ? -23.486 94.951 107.541 1.00 44.55 285 SER C C 1
ATOM 7526 O O . SER C 1 113 ? -22.419 95.002 108.142 1.00 45.02 285 SER C O 1
ATOM 7529 N N . GLU C 1 114 ? -23.580 95.051 106.221 1.00 44.75 286 GLU C N 1
ATOM 7530 C CA . GLU C 1 114 ? -22.440 95.331 105.373 1.00 45.40 286 GLU C CA 1
ATOM 7531 C C . GLU C 1 114 ? -21.709 96.628 105.785 1.00 45.62 286 GLU C C 1
ATOM 7532 O O . GLU C 1 114 ? -20.478 96.652 105.795 1.00 45.37 286 GLU C O 1
ATOM 7538 N N . ASP C 1 115 ? -22.450 97.678 106.156 1.00 45.54 287 ASP C N 1
ATOM 7539 C CA . ASP C 1 115 ? -21.828 98.932 106.610 1.00 45.62 287 ASP C CA 1
ATOM 7540 C C . ASP C 1 115 ? -21.103 98.767 107.967 1.00 44.17 287 ASP C C 1
ATOM 7541 O O . ASP C 1 115 ? -20.035 99.326 108.155 1.00 43.91 287 ASP C O 1
ATOM 7546 N N . ASP C 1 116 ? -21.735 98.075 108.909 1.00 43.07 288 ASP C N 1
ATOM 7547 C CA . ASP C 1 116 ? -21.119 97.699 110.187 1.00 43.20 288 ASP C CA 1
ATOM 7548 C C . ASP C 1 116 ? -19.768 96.970 109.988 1.00 41.64 288 ASP C C 1
ATOM 7549 O O . ASP C 1 116 ? -18.781 97.241 110.696 1.00 41.91 288 ASP C O 1
ATOM 7554 N N . PHE C 1 117 ? -19.744 96.037 109.035 1.00 39.60 289 PHE C N 1
ATOM 7555 C CA . PHE C 1 117 ? -18.559 95.220 108.766 1.00 38.47 289 PHE C CA 1
ATOM 7556 C C . PHE C 1 117 ? -17.344 96.088 108.483 1.00 37.57 289 PHE C C 1
ATOM 7557 O O . PHE C 1 117 ? -16.287 95.901 109.091 1.00 35.50 289 PHE C O 1
ATOM 7565 N N . TRP C 1 118 ? -17.505 97.041 107.571 1.00 36.71 290 TRP C N 1
ATOM 7566 C CA . TRP C 1 118 ? -16.381 97.891 107.173 1.00 36.80 290 TRP C CA 1
ATOM 7567 C C . TRP C 1 118 ? -15.986 98.911 108.238 1.00 37.21 290 TRP C C 1
ATOM 7568 O O . TRP C 1 118 ? -14.828 99.296 108.322 1.00 37.21 290 TRP C O 1
ATOM 7579 N N . TRP C 1 119 ? -16.955 99.326 109.036 1.00 38.04 291 TRP C N 1
ATOM 7580 C CA . TRP C 1 119 ? -16.741 100.253 110.143 1.00 39.10 291 TRP C CA 1
ATOM 7581 C C . TRP C 1 119 ? -15.933 99.565 111.234 1.00 38.27 291 TRP C C 1
ATOM 7582 O O . TRP C 1 119 ? -14.982 100.133 111.762 1.00 38.03 291 TRP C O 1
ATOM 7593 N N . CYS C 1 120 ? -16.364 98.358 111.594 1.00 37.36 292 CYS C N 1
ATOM 7594 C CA . CYS C 1 120 ? -15.606 97.497 112.510 1.00 37.09 292 CYS C CA 1
ATOM 7595 C C . CYS C 1 120 ? -14.128 97.364 112.092 1.00 36.72 292 CYS C C 1
ATOM 7596 O O . CYS C 1 120 ? -13.242 97.556 112.925 1.00 36.23 292 CYS C O 1
ATOM 7599 N N . ILE C 1 121 ? -13.880 97.044 110.813 1.00 35.94 293 ILE C N 1
ATOM 7600 C CA . ILE C 1 121 ? -12.528 97.002 110.279 1.00 35.49 293 ILE C CA 1
ATOM 7601 C C . ILE C 1 121 ? -11.784 98.332 110.452 1.00 36.16 293 ILE C C 1
ATOM 7602 O O . ILE C 1 121 ? -10.641 98.349 110.896 1.00 36.33 293 ILE C O 1
ATOM 7607 N N . ASP C 1 122 ? -12.401 99.435 110.058 1.00 37.18 294 ASP C N 1
ATOM 7608 C CA . ASP C 1 122 ? -11.805 100.773 110.249 1.00 37.77 294 ASP C CA 1
ATOM 7609 C C . ASP C 1 122 ? -11.488 101.113 111.724 1.00 37.68 294 ASP C C 1
ATOM 7610 O O . ASP C 1 122 ? -10.439 101.681 112.010 1.00 38.42 294 ASP C O 1
ATOM 7615 N N . ARG C 1 123 ? -12.372 100.742 112.635 1.00 38.06 295 ARG C N 1
ATOM 7616 C CA . ARG C 1 123 ? -12.138 100.891 114.081 1.00 39.06 295 ARG C CA 1
ATOM 7617 C C . ARG C 1 123 ? -10.979 100.026 114.583 1.00 40.26 295 ARG C C 1
ATOM 7618 O O . ARG C 1 123 ? -10.252 100.409 115.505 1.00 40.64 295 ARG C O 1
ATOM 7626 N N . CYS C 1 124 ? -10.820 98.860 113.970 1.00 40.32 296 CYS C N 1
ATOM 7627 C CA . CYS C 1 124 ? -9.734 97.975 114.272 1.00 40.25 296 CYS C CA 1
ATOM 7628 C C . CYS C 1 124 ? -8.376 98.536 113.866 1.00 40.47 296 CYS C C 1
ATOM 7629 O O . CYS C 1 124 ? -7.426 98.452 114.623 1.00 40.07 296 CYS C O 1
ATOM 7632 N N . VAL C 1 125 ? -8.266 99.117 112.685 1.00 41.02 297 VAL C N 1
ATOM 7633 C CA . VAL C 1 125 ? -6.953 99.485 112.161 1.00 42.38 297 VAL C CA 1
ATOM 7634 C C . VAL C 1 125 ? -6.568 100.974 112.341 1.00 43.06 297 VAL C C 1
ATOM 7635 O O . VAL C 1 125 ? -5.387 101.320 112.248 1.00 42.13 297 VAL C O 1
ATOM 7639 N N . ASN C 1 126 ? -7.558 101.834 112.556 1.00 44.90 298 ASN C N 1
ATOM 7640 C CA . ASN C 1 126 ? -7.372 103.291 112.564 1.00 45.83 298 ASN C CA 1
ATOM 7641 C C . ASN C 1 126 ? -7.715 103.775 113.959 1.00 47.52 298 ASN C C 1
ATOM 7642 O O . ASN C 1 126 ? -8.893 103.880 114.335 1.00 47.43 298 ASN C O 1
ATOM 7647 N N . VAL C 1 127 ? -6.670 104.003 114.741 1.00 49.18 299 VAL C N 1
ATOM 7648 C CA . VAL C 1 127 ? -6.803 104.452 116.126 1.00 51.06 299 VAL C CA 1
ATOM 7649 C C . VAL C 1 127 ? -5.670 105.483 116.366 1.00 51.48 299 VAL C C 1
ATOM 7650 O O . VAL C 1 127 ? -4.594 105.380 115.774 1.00 51.03 299 VAL C O 1
ATOM 7654 N N . GLU C 1 128 ? -5.942 106.519 117.159 1.00 53.07 300 GLU C N 1
ATOM 7655 C CA . GLU C 1 128 ? -4.966 107.600 117.371 1.00 53.36 300 GLU C CA 1
ATOM 7656 C C . GLU C 1 128 ? -3.767 107.082 118.165 1.00 52.78 300 GLU C C 1
ATOM 7657 O O . GLU C 1 128 ? -3.930 106.475 119.221 1.00 52.52 300 GLU C O 1
ATOM 7663 N N . GLY C 1 129 ? -2.569 107.308 117.640 1.00 52.58 301 GLY C N 1
ATOM 7664 C CA . GLY C 1 129 ? -1.334 106.960 118.355 1.00 52.49 301 GLY C CA 1
ATOM 7665 C C . GLY C 1 129 ? -0.966 105.479 118.416 1.00 52.08 301 GLY C C 1
ATOM 7666 O O . GLY C 1 129 ? -0.248 105.053 119.324 1.00 52.48 301 GLY C O 1
ATOM 7667 N N . TRP C 1 130 ? -1.441 104.696 117.450 1.00 50.71 302 TRP C N 1
ATOM 7668 C CA . TRP C 1 130 ? -1.109 103.270 117.373 1.00 49.57 302 TRP C CA 1
ATOM 7669 C C . TRP C 1 130 ? -1.323 102.823 115.940 1.00 48.36 302 TRP C C 1
ATOM 7670 O O . TRP C 1 130 ? -2.436 102.879 115.447 1.00 47.67 302 TRP C O 1
ATOM 7681 N N . GLN C 1 131 ? -0.237 102.428 115.283 1.00 47.29 303 GLN C N 1
ATOM 7682 C CA . GLN C 1 131 ? -0.269 101.863 113.958 1.00 46.64 303 GLN C CA 1
ATOM 7683 C C . GLN C 1 131 ? 0.138 100.399 113.998 1.00 44.99 303 GLN C C 1
ATOM 7684 O O . GLN C 1 131 ? 1.077 100.031 114.721 1.00 44.39 303 GLN C O 1
ATOM 7690 N N . PRO C 1 132 ? -0.530 99.563 113.182 1.00 42.69 304 PRO C N 1
ATOM 7691 C CA . PRO C 1 132 ? -0.146 98.166 113.099 1.00 40.83 304 PRO C CA 1
ATOM 7692 C C . PRO C 1 132 ? 1.090 97.956 112.246 1.00 38.80 304 PRO C C 1
ATOM 7693 O O . PRO C 1 132 ? 1.363 98.717 111.312 1.00 38.02 304 PRO C O 1
ATOM 7697 N N . ASN C 1 133 ? 1.830 96.918 112.561 1.00 36.24 305 ASN C N 1
ATOM 7698 C CA . ASN C 1 133 ? 2.928 96.520 111.704 1.00 35.27 305 ASN C CA 1
ATOM 7699 C C . ASN C 1 133 ? 2.810 95.081 111.224 1.00 32.85 305 ASN C C 1
ATOM 7700 O O . ASN C 1 133 ? 3.701 94.577 110.559 1.00 32.91 305 ASN C O 1
ATOM 7705 N N . MET C 1 134 ? 1.687 94.444 111.534 1.00 32.04 306 MET C N 1
ATOM 7706 C CA . MET C 1 134 ? 1.403 93.068 111.127 1.00 31.58 306 MET C CA 1
ATOM 7707 C C . MET C 1 134 ? -0.098 92.899 110.897 1.00 29.94 306 MET C C 1
ATOM 7708 O O . MET C 1 134 ? -0.928 93.450 111.637 1.00 29.74 306 MET C O 1
ATOM 7713 N N . ILE C 1 135 ? -0.437 92.118 109.878 1.00 28.43 307 ILE C N 1
ATOM 7714 C CA . ILE C 1 135 ? -1.835 91.771 109.569 1.00 27.92 307 ILE C CA 1
ATOM 7715 C C . ILE C 1 135 ? -2.043 90.272 109.617 1.00 27.10 307 ILE C C 1
ATOM 7716 O O . ILE C 1 135 ? -1.251 89.520 109.078 1.00 26.45 307 ILE C O 1
ATOM 7721 N N . LEU C 1 136 ? -3.122 89.845 110.245 1.00 28.00 308 LEU C N 1
ATOM 7722 C CA . LEU C 1 136 ? -3.584 88.465 110.130 1.00 28.47 308 LEU C CA 1
ATOM 7723 C C . LEU C 1 136 ? -5.005 88.518 109.581 1.00 28.57 308 LEU C C 1
ATOM 7724 O O . LEU C 1 136 ? -5.875 89.126 110.176 1.00 28.40 308 LEU C O 1
ATOM 7729 N N . ASP C 1 137 ? -5.236 87.866 108.445 1.00 29.57 309 ASP C N 1
ATOM 7730 C CA . ASP C 1 137 ? -6.466 88.091 107.688 1.00 30.43 309 ASP C CA 1
ATOM 7731 C C . ASP C 1 137 ? -7.002 86.771 107.160 1.00 30.11 309 ASP C C 1
ATOM 7732 O O . ASP C 1 137 ? -6.250 85.925 106.677 1.00 29.20 309 ASP C O 1
ATOM 7737 N N . ASP C 1 138 ? -8.318 86.630 107.249 1.00 30.70 310 ASP C N 1
ATOM 7738 C CA . ASP C 1 138 ? -9.034 85.517 106.667 1.00 31.32 310 ASP C CA 1
ATOM 7739 C C . ASP C 1 138 ? -10.109 86.064 105.707 1.00 31.30 310 ASP C C 1
ATOM 7740 O O . ASP C 1 138 ? -11.270 86.257 106.082 1.00 30.09 310 ASP C O 1
ATOM 7745 N N . GLY C 1 139 ? -9.701 86.319 104.468 1.00 32.35 311 GLY C N 1
ATOM 7746 C CA . GLY C 1 139 ? -10.613 86.903 103.448 1.00 33.12 311 GLY C CA 1
ATOM 7747 C C . GLY C 1 139 ? -10.044 88.042 102.599 1.00 33.56 311 GLY C C 1
ATOM 7748 O O . GLY C 1 139 ? -10.528 88.308 101.477 1.00 35.60 311 GLY C O 1
ATOM 7749 N N . GLY C 1 140 ? -9.028 88.723 103.112 1.00 32.89 312 GLY C N 1
ATOM 7750 C CA . GLY C 1 140 ? -8.409 89.826 102.393 1.00 32.89 312 GLY C CA 1
ATOM 7751 C C . GLY C 1 140 ? -9.104 91.173 102.476 1.00 31.72 312 GLY C C 1
ATOM 7752 O O . GLY C 1 140 ? -8.650 92.126 101.883 1.00 32.10 312 GLY C O 1
ATOM 7753 N N . ASP C 1 141 ? -10.192 91.254 103.214 1.00 31.69 313 ASP C N 1
ATOM 7754 C CA . ASP C 1 141 ? -10.962 92.478 103.313 1.00 32.23 313 ASP C CA 1
ATOM 7755 C C . ASP C 1 141 ? -10.321 93.509 104.236 1.00 32.91 313 ASP C C 1
ATOM 7756 O O . ASP C 1 141 ? -10.319 94.702 103.903 1.00 34.21 313 ASP C O 1
ATOM 7761 N N . LEU C 1 142 ? -9.739 93.062 105.356 1.00 32.26 314 LEU C N 1
ATOM 7762 C CA . LEU C 1 142 ? -8.981 93.969 106.237 1.00 31.80 314 LEU C CA 1
ATOM 7763 C C . LEU C 1 142 ? -7.806 94.472 105.477 1.00 31.38 314 LEU C C 1
ATOM 7764 O O . LEU C 1 142 ? -7.522 95.660 105.478 1.00 30.88 314 LEU C O 1
ATOM 7769 N N . THR C 1 143 ? -7.094 93.555 104.839 1.00 31.85 315 THR C N 1
ATOM 7770 C CA . THR C 1 143 ? -5.969 93.912 104.018 1.00 32.46 315 THR C CA 1
ATOM 7771 C C . THR C 1 143 ? -6.349 94.951 102.954 1.00 33.73 315 THR C C 1
ATOM 7772 O O . THR C 1 143 ? -5.622 95.917 102.763 1.00 34.44 315 THR C O 1
ATOM 7776 N N . HIS C 1 144 ? -7.485 94.736 102.295 1.00 34.55 316 HIS C N 1
ATOM 7777 C CA . HIS C 1 144 ? -7.992 95.627 101.261 1.00 35.53 316 HIS C CA 1
ATOM 7778 C C . HIS C 1 144 ? -8.253 97.034 101.798 1.00 36.09 316 HIS C C 1
ATOM 7779 O O . HIS C 1 144 ? -7.859 98.022 101.172 1.00 35.41 316 HIS C O 1
ATOM 7786 N N . TRP C 1 145 ? -8.945 97.096 102.932 1.00 36.55 317 TRP C N 1
ATOM 7787 C CA . TRP C 1 145 ? -9.259 98.359 103.582 1.00 37.38 317 TRP C CA 1
ATOM 7788 C C . TRP C 1 145 ? -7.995 99.186 103.854 1.00 37.73 317 TRP C C 1
ATOM 7789 O O . TRP C 1 145 ? -7.951 100.377 103.528 1.00 37.01 317 TRP C O 1
ATOM 7800 N N . ILE C 1 146 ? -6.971 98.543 104.422 1.00 37.33 318 ILE C N 1
ATOM 7801 C CA . ILE C 1 146 ? -5.716 99.229 104.743 1.00 37.30 318 ILE C CA 1
ATOM 7802 C C . ILE C 1 146 ? -5.048 99.671 103.460 1.00 37.73 318 ILE C C 1
ATOM 7803 O O . ILE C 1 146 ? -4.555 100.807 103.357 1.00 36.90 318 ILE C O 1
ATOM 7808 N N . TYR C 1 147 ? -5.005 98.774 102.490 1.00 38.02 319 TYR C N 1
ATOM 7809 C CA . TYR C 1 147 ? -4.341 99.093 101.234 1.00 39.13 319 TYR C CA 1
ATOM 7810 C C . TYR C 1 147 ? -4.994 100.318 100.556 1.00 39.72 319 TYR C C 1
ATOM 7811 O O . TYR C 1 147 ? -4.309 101.206 100.050 1.00 38.26 319 TYR C O 1
ATOM 7820 N N . LYS C 1 148 ? -6.323 100.361 100.594 1.00 40.66 320 LYS C N 1
ATOM 7821 C CA . LYS C 1 148 ? -7.084 101.396 99.931 1.00 41.86 320 LYS C CA 1
ATOM 7822 C C . LYS C 1 148 ? -7.110 102.687 100.743 1.00 42.05 320 LYS C C 1
ATOM 7823 O O . LYS C 1 148 ? -6.863 103.747 100.219 1.00 42.40 320 LYS C O 1
ATOM 7829 N N . LYS C 1 149 ? -7.445 102.592 102.018 1.00 42.52 321 LYS C N 1
ATOM 7830 C CA . LYS C 1 149 ? -7.717 103.774 102.819 1.00 42.79 321 LYS C CA 1
ATOM 7831 C C . LYS C 1 149 ? -6.484 104.367 103.509 1.00 42.91 321 LYS C C 1
ATOM 7832 O O . LYS C 1 149 ? -6.419 105.590 103.703 1.00 43.90 321 LYS C O 1
ATOM 7838 N N . TYR C 1 150 ? -5.511 103.520 103.841 1.00 41.96 322 TYR C N 1
ATOM 7839 C CA . TYR C 1 150 ? -4.341 103.941 104.614 1.00 40.80 322 TYR C CA 1
ATOM 7840 C C . TYR C 1 150 ? -3.090 103.453 103.936 1.00 40.76 322 TYR C C 1
ATOM 7841 O O . TYR C 1 150 ? -2.357 102.641 104.485 1.00 41.00 322 TYR C O 1
ATOM 7850 N N . PRO C 1 151 ? -2.839 103.950 102.713 1.00 41.74 323 PRO C N 1
ATOM 7851 C CA . PRO C 1 151 ? -1.725 103.433 101.912 1.00 41.93 323 PRO C CA 1
ATOM 7852 C C . PRO C 1 151 ? -0.352 103.663 102.528 1.00 42.73 323 PRO C C 1
ATOM 7853 O O . PRO C 1 151 ? 0.548 102.867 102.284 1.00 42.94 323 PRO C O 1
ATOM 7857 N N . ASN C 1 152 ? -0.184 104.731 103.315 1.00 43.71 324 ASN C N 1
ATOM 7858 C CA . ASN C 1 152 ? 1.085 104.971 104.015 1.00 44.11 324 ASN C CA 1
ATOM 7859 C C . ASN C 1 152 ? 1.308 103.972 105.168 1.00 43.82 324 ASN C C 1
ATOM 7860 O O . ASN C 1 152 ? 2.404 103.450 105.345 1.00 44.43 324 ASN C O 1
ATOM 7865 N N . MET C 1 153 ? 0.273 103.726 105.952 1.00 44.08 325 MET C N 1
ATOM 7866 C CA . MET C 1 153 ? 0.280 102.627 106.929 1.00 44.24 325 MET C CA 1
ATOM 7867 C C . MET C 1 153 ? 0.607 101.279 106.264 1.00 44.20 325 MET C C 1
ATOM 7868 O O . MET C 1 153 ? 1.411 100.504 106.794 1.00 44.21 325 MET C O 1
ATOM 7873 N N . PHE C 1 154 ? 0.016 101.028 105.093 1.00 43.75 326 PHE C N 1
ATOM 7874 C CA . PHE C 1 154 ? 0.207 99.766 104.377 1.00 43.39 326 PHE C CA 1
ATOM 7875 C C . PHE C 1 154 ? 1.661 99.473 104.115 1.00 43.98 326 PHE C C 1
ATOM 7876 O O . PHE C 1 154 ? 2.123 98.362 104.374 1.00 42.65 326 PHE C O 1
ATOM 7884 N N . LYS C 1 155 ? 2.371 100.487 103.608 1.00 44.66 327 LYS C N 1
ATOM 7885 C CA . LYS C 1 155 ? 3.790 100.374 103.250 1.00 45.71 327 LYS C CA 1
ATOM 7886 C C . LYS C 1 155 ? 4.725 100.044 104.420 1.00 44.61 327 LYS C C 1
ATOM 7887 O O . LYS C 1 155 ? 5.816 99.572 104.191 1.00 43.66 327 LYS C O 1
ATOM 7893 N N . LYS C 1 156 ? 4.306 100.341 105.642 1.00 44.82 328 LYS C N 1
ATOM 7894 C CA . LYS C 1 156 ? 5.106 100.079 106.848 1.00 46.17 328 LYS C CA 1
ATOM 7895 C C . LYS C 1 156 ? 4.686 98.778 107.555 1.00 45.23 328 LYS C C 1
ATOM 7896 O O . LYS C 1 156 ? 5.165 98.476 108.667 1.00 45.26 328 LYS C O 1
ATOM 7902 N N . ILE C 1 157 ? 3.779 98.024 106.925 1.00 43.88 329 ILE C N 1
ATOM 7903 C CA . ILE C 1 157 ? 3.383 96.726 107.459 1.00 42.97 329 ILE C CA 1
ATOM 7904 C C . ILE C 1 157 ? 4.546 95.772 107.211 1.00 42.06 329 ILE C C 1
ATOM 7905 O O . ILE C 1 157 ? 5.037 95.655 106.101 1.00 42.09 329 ILE C O 1
ATOM 7910 N N . LYS C 1 158 ? 4.948 95.060 108.255 1.00 41.39 330 LYS C N 1
ATOM 7911 C CA . LYS C 1 158 ? 6.104 94.184 108.173 1.00 40.93 330 LYS C CA 1
ATOM 7912 C C . LYS C 1 158 ? 5.752 92.855 107.569 1.00 38.45 330 LYS C C 1
ATOM 7913 O O . LYS C 1 158 ? 6.598 92.215 106.959 1.00 39.41 330 LYS C O 1
ATOM 7919 N N . GLY C 1 159 ? 4.507 92.429 107.721 1.00 36.06 331 GLY C N 1
ATOM 7920 C CA . GLY C 1 159 ? 4.123 91.117 107.233 1.00 34.35 331 GLY C CA 1
ATOM 7921 C C . GLY C 1 159 ? 2.615 90.912 107.255 1.00 32.62 331 GLY C C 1
ATOM 7922 O O . GLY C 1 159 ? 1.922 91.422 108.123 1.00 31.84 331 GLY C O 1
ATOM 7923 N N . ILE C 1 160 ? 2.116 90.176 106.273 1.00 30.53 332 ILE C N 1
ATOM 7924 C CA . ILE C 1 160 ? 0.713 89.845 106.195 1.00 30.00 332 ILE C CA 1
ATOM 7925 C C . ILE C 1 160 ? 0.627 88.352 106.225 1.00 29.05 332 ILE C C 1
ATOM 7926 O O . ILE C 1 160 ? 1.293 87.688 105.447 1.00 28.93 332 ILE C O 1
ATOM 7931 N N . VAL C 1 161 ? -0.223 87.817 107.085 1.00 28.82 333 VAL C N 1
ATOM 7932 C CA . VAL C 1 161 ? -0.474 86.386 107.091 1.00 27.73 333 VAL C CA 1
ATOM 7933 C C . VAL C 1 161 ? -1.909 86.185 106.632 1.00 27.93 333 VAL C C 1
ATOM 7934 O O . VAL C 1 161 ? -2.824 86.733 107.232 1.00 28.14 333 VAL C O 1
ATOM 7938 N N . GLU C 1 162 ? -2.107 85.409 105.571 1.00 28.32 334 GLU C N 1
ATOM 7939 C CA . GLU C 1 162 ? -3.454 85.265 104.970 1.00 29.56 334 GLU C CA 1
ATOM 7940 C C . GLU C 1 162 ? -3.886 83.823 104.908 1.00 29.55 334 GLU C C 1
ATOM 7941 O O . GLU C 1 162 ? -3.132 82.957 104.498 1.00 28.53 334 GLU C O 1
ATOM 7947 N N . GLU C 1 163 ? -5.119 83.599 105.344 1.00 30.81 335 GLU C N 1
ATOM 7948 C CA . GLU C 1 163 ? -5.664 82.252 105.585 1.00 31.96 335 GLU C CA 1
ATOM 7949 C C . GLU C 1 163 ? -6.522 81.719 104.437 1.00 32.60 335 GLU C C 1
ATOM 7950 O O . GLU C 1 163 ? -6.659 80.512 104.287 1.00 33.10 335 GLU C O 1
ATOM 7956 N N . SER C 1 164 ? -7.134 82.607 103.660 1.00 33.51 336 SER C N 1
ATOM 7957 C CA . SER C 1 164 ? -8.104 82.200 102.657 1.00 34.89 336 SER C CA 1
ATOM 7958 C C . SER C 1 164 ? -7.554 82.089 101.214 1.00 35.73 336 SER C C 1
ATOM 7959 O O . SER C 1 164 ? -6.582 82.763 100.822 1.00 35.20 336 SER C O 1
ATOM 7962 N N . VAL C 1 165 ? -8.206 81.207 100.459 1.00 37.47 337 VAL C N 1
ATOM 7963 C CA . VAL C 1 165 ? -7.923 80.967 99.040 1.00 38.74 337 VAL C CA 1
ATOM 7964 C C . VAL C 1 165 ? -8.134 82.277 98.293 1.00 38.55 337 VAL C C 1
ATOM 7965 O O . VAL C 1 165 ? -7.278 82.727 97.546 1.00 39.09 337 VAL C O 1
ATOM 7969 N N . THR C 1 166 ? -9.244 82.938 98.572 1.00 38.70 338 THR C N 1
ATOM 7970 C CA . THR C 1 166 ? -9.554 84.185 97.897 1.00 39.15 338 THR C CA 1
ATOM 7971 C C . THR C 1 166 ? -8.647 85.328 98.314 1.00 37.96 338 THR C C 1
ATOM 7972 O O . THR C 1 166 ? -8.231 86.113 97.472 1.00 37.76 338 THR C O 1
ATOM 7976 N N . GLY C 1 167 ? -8.337 85.428 99.606 1.00 36.68 339 GLY C N 1
ATOM 7977 C CA . GLY C 1 167 ? -7.375 86.417 100.077 1.00 35.72 339 GLY C CA 1
ATOM 7978 C C . GLY C 1 167 ? -6.023 86.264 99.413 1.00 35.07 339 GLY C C 1
ATOM 7979 O O . GLY C 1 167 ? -5.359 87.250 99.095 1.00 34.95 339 GLY C O 1
ATOM 7980 N N . VAL C 1 168 ? -5.598 85.020 99.235 1.00 35.15 340 VAL C N 1
ATOM 7981 C CA . VAL C 1 168 ? -4.301 84.721 98.631 1.00 35.74 340 VAL C CA 1
ATOM 7982 C C . VAL C 1 168 ? -4.322 85.042 97.131 1.00 36.41 340 VAL C C 1
ATOM 7983 O O . VAL C 1 168 ? -3.359 85.572 96.598 1.00 36.10 340 VAL C O 1
ATOM 7987 N N . HIS C 1 169 ? -5.431 84.731 96.479 1.00 37.54 341 HIS C N 1
ATOM 7988 C CA . HIS C 1 169 ? -5.634 85.108 95.090 1.00 39.19 341 HIS C CA 1
ATOM 7989 C C . HIS C 1 169 ? -5.513 86.615 94.953 1.00 38.72 341 HIS C C 1
ATOM 7990 O O . HIS C 1 169 ? -4.849 87.105 94.047 1.00 37.78 341 HIS C O 1
ATOM 7997 N N . ARG C 1 170 ? -6.092 87.350 95.905 1.00 38.42 342 ARG C N 1
ATOM 7998 C CA . ARG C 1 170 ? -6.017 88.803 95.871 1.00 38.09 342 ARG C CA 1
ATOM 7999 C C . ARG C 1 170 ? -4.622 89.334 96.059 1.00 38.15 342 ARG C C 1
ATOM 8000 O O . ARG C 1 170 ? -4.268 90.334 95.461 1.00 37.86 342 ARG C O 1
ATOM 8008 N N . LEU C 1 171 ? -3.835 88.678 96.909 1.00 38.53 343 LEU C N 1
ATOM 8009 C CA . LEU C 1 171 ? -2.453 89.073 97.122 1.00 38.92 343 LEU C CA 1
ATOM 8010 C C . LEU C 1 171 ? -1.626 88.875 95.857 1.00 39.78 343 LEU C C 1
ATOM 8011 O O . LEU C 1 171 ? -0.736 89.672 95.558 1.00 39.56 343 LEU C O 1
ATOM 8016 N N . TYR C 1 172 ? -1.878 87.783 95.164 1.00 40.96 344 TYR C N 1
ATOM 8017 C CA . TYR C 1 172 ? -1.204 87.525 93.894 1.00 43.51 344 TYR C CA 1
ATOM 8018 C C . TYR C 1 172 ? -1.573 88.557 92.803 1.00 43.77 344 TYR C C 1
ATOM 8019 O O . TYR C 1 172 ? -0.690 88.989 92.083 1.00 43.54 344 TYR C O 1
ATOM 8028 N N . GLN C 1 173 ? -2.848 88.944 92.707 1.00 44.93 345 GLN C N 1
ATOM 8029 C CA . GLN C 1 173 ? -3.271 90.064 91.844 1.00 46.55 345 GLN C CA 1
ATOM 8030 C C . GLN C 1 173 ? -2.446 91.331 92.136 1.00 46.97 345 GLN C C 1
ATOM 8031 O O . GLN C 1 173 ? -1.980 91.996 91.224 1.00 47.02 345 GLN C O 1
ATOM 8037 N N . LEU C 1 174 ? -2.296 91.677 93.413 1.00 47.79 346 LEU C N 1
ATOM 8038 C CA . LEU C 1 174 ? -1.493 92.847 93.803 1.00 48.13 346 LEU C CA 1
ATOM 8039 C C . LEU C 1 174 ? -0.045 92.684 93.406 1.00 48.98 346 LEU C C 1
ATOM 8040 O O . LEU C 1 174 ? 0.613 93.654 92.974 1.00 48.85 346 LEU C O 1
ATOM 8045 N N . SER C 1 175 ? 0.464 91.469 93.580 1.00 49.13 347 SER C N 1
ATOM 8046 C CA . SER C 1 175 ? 1.849 91.184 93.221 1.00 49.93 347 SER C CA 1
ATOM 8047 C C . SER C 1 175 ? 2.134 91.318 91.712 1.00 49.88 347 SER C C 1
ATOM 8048 O O . SER C 1 175 ? 3.077 91.994 91.336 1.00 49.97 347 SER C O 1
ATOM 8051 N N . LYS C 1 176 ? 1.358 90.651 90.865 1.00 50.33 348 LYS C N 1
ATOM 8052 C CA . LYS C 1 176 ? 1.519 90.796 89.402 1.00 51.09 348 LYS C CA 1
ATOM 8053 C C . LYS C 1 176 ? 1.358 92.265 88.918 1.00 51.01 348 LYS C C 1
ATOM 8054 O O . LYS C 1 176 ? 1.940 92.662 87.911 1.00 51.29 348 LYS C O 1
ATOM 8060 N N . ALA C 1 177 ? 0.582 93.058 89.649 1.00 50.43 349 ALA C N 1
ATOM 8061 C CA . ALA C 1 177 ? 0.395 94.459 89.340 1.00 50.26 349 ALA C CA 1
ATOM 8062 C C . ALA C 1 177 ? 1.567 95.266 89.819 1.00 50.84 349 ALA C C 1
ATOM 8063 O O . ALA C 1 177 ? 1.590 96.487 89.626 1.00 52.03 349 ALA C O 1
ATOM 8065 N N . GLY C 1 178 ? 2.526 94.616 90.485 1.00 50.55 350 GLY C N 1
ATOM 8066 C CA . GLY C 1 178 ? 3.622 95.330 91.131 1.00 50.04 350 GLY C CA 1
ATOM 8067 C C . GLY C 1 178 ? 3.220 96.206 92.300 1.00 50.24 350 GLY C C 1
ATOM 8068 O O . GLY C 1 178 ? 4.001 97.067 92.718 1.00 49.90 350 GLY C O 1
ATOM 8069 N N . LYS C 1 179 ? 2.027 95.976 92.856 1.00 50.58 351 LYS C N 1
ATOM 8070 C CA . LYS C 1 179 ? 1.521 96.764 93.995 1.00 50.80 351 LYS C CA 1
ATOM 8071 C C . LYS C 1 179 ? 1.670 96.120 95.391 1.00 50.27 351 LYS C C 1
ATOM 8072 O O . LYS C 1 179 ? 1.320 96.736 96.390 1.00 50.56 351 LYS C O 1
ATOM 8078 N N . LEU C 1 180 ? 2.169 94.895 95.480 1.00 49.73 352 LEU C N 1
ATOM 8079 C CA . LEU C 1 180 ? 2.371 94.262 96.795 1.00 49.34 352 LEU C CA 1
ATOM 8080 C C . LEU C 1 180 ? 3.696 94.743 97.338 1.00 48.84 352 LEU C C 1
ATOM 8081 O O . LEU C 1 180 ? 4.739 94.247 96.933 1.00 49.56 352 LEU C O 1
ATOM 8086 N N . CYS C 1 181 ? 3.675 95.723 98.227 1.00 48.50 353 CYS C N 1
ATOM 8087 C CA . CYS C 1 181 ? 4.926 96.328 98.687 1.00 49.16 353 CYS C CA 1
ATOM 8088 C C . CYS C 1 181 ? 5.362 95.797 100.061 1.00 48.22 353 CYS C C 1
ATOM 8089 O O . CYS C 1 181 ? 6.146 96.436 100.769 1.00 49.00 353 CYS C O 1
ATOM 8092 N N . VAL C 1 182 ? 4.866 94.622 100.430 1.00 46.88 354 VAL C N 1
ATOM 8093 C CA . VAL C 1 182 ? 5.158 94.050 101.746 1.00 45.56 354 VAL C CA 1
ATOM 8094 C C . VAL C 1 182 ? 5.060 92.525 101.698 1.00 43.20 354 VAL C C 1
ATOM 8095 O O . VAL C 1 182 ? 4.278 91.974 100.925 1.00 42.36 354 VAL C O 1
ATOM 8099 N N . PRO C 1 183 ? 5.863 91.841 102.523 1.00 41.01 355 PRO C N 1
ATOM 8100 C CA . PRO C 1 183 ? 5.870 90.366 102.479 1.00 39.28 355 PRO C CA 1
ATOM 8101 C C . PRO C 1 183 ? 4.542 89.751 102.958 1.00 36.84 355 PRO C C 1
ATOM 8102 O O . PRO C 1 183 ? 3.961 90.211 103.938 1.00 35.63 355 PRO C O 1
ATOM 8106 N N . ALA C 1 184 ? 4.032 88.784 102.212 1.00 35.31 356 ALA C N 1
ATOM 8107 C CA . ALA C 1 184 ? 2.839 88.039 102.628 1.00 35.38 356 ALA C CA 1
ATOM 8108 C C . ALA C 1 184 ? 3.186 86.561 102.752 1.00 34.87 356 ALA C C 1
ATOM 8109 O O . ALA C 1 184 ? 4.010 86.042 101.990 1.00 34.46 356 ALA C O 1
ATOM 8111 N N . MET C 1 185 ? 2.538 85.901 103.700 1.00 34.28 357 MET C N 1
ATOM 8112 C CA . MET C 1 185 ? 2.631 84.453 103.827 1.00 34.83 357 MET C CA 1
ATOM 8113 C C . MET C 1 185 ? 1.257 83.801 103.701 1.00 34.62 357 MET C C 1
ATOM 8114 O O . MET C 1 185 ? 0.296 84.135 104.412 1.00 32.87 357 MET C O 1
ATOM 8119 N N . ASN C 1 186 ? 1.206 82.910 102.717 1.00 35.10 358 ASN C N 1
ATOM 8120 C CA . ASN C 1 186 ? 0.095 82.077 102.401 1.00 35.65 358 ASN C CA 1
ATOM 8121 C C . ASN C 1 186 ? 0.143 80.883 103.343 1.00 36.55 358 ASN C C 1
ATOM 8122 O O . ASN C 1 186 ? 1.001 80.006 103.183 1.00 36.12 358 ASN C O 1
ATOM 8127 N N . VAL C 1 187 ? -0.753 80.880 104.329 1.00 37.04 359 VAL C N 1
ATOM 8128 C CA . VAL C 1 187 ? -0.905 79.760 105.239 1.00 38.44 359 VAL C CA 1
ATOM 8129 C C . VAL C 1 187 ? -2.164 78.952 104.921 1.00 40.69 359 VAL C C 1
ATOM 8130 O O . VAL C 1 187 ? -2.472 77.991 105.616 1.00 40.41 359 VAL C O 1
ATOM 8134 N N . ASN C 1 188 ? -2.869 79.315 103.848 1.00 43.10 360 ASN C N 1
ATOM 8135 C CA . ASN C 1 188 ? -3.937 78.468 103.330 1.00 44.47 360 ASN C CA 1
ATOM 8136 C C . ASN C 1 188 ? -3.421 77.085 102.952 1.00 45.63 360 ASN C C 1
ATOM 8137 O O . ASN C 1 188 ? -4.044 76.082 103.250 1.00 45.44 360 ASN C O 1
ATOM 8142 N N . ASP C 1 189 ? -2.268 77.035 102.297 1.00 47.33 361 ASP C N 1
ATOM 8143 C CA . ASP C 1 189 ? -1.743 75.779 101.805 1.00 48.28 361 ASP C CA 1
ATOM 8144 C C . ASP C 1 189 ? -0.544 75.365 102.635 1.00 47.69 361 ASP C C 1
ATOM 8145 O O . ASP C 1 189 ? 0.561 75.828 102.360 1.00 49.62 361 ASP C O 1
ATOM 8150 N N . SER C 1 190 ? -0.748 74.532 103.654 1.00 46.13 362 SER C N 1
ATOM 8151 C CA . SER C 1 190 ? 0.348 73.818 104.328 1.00 43.95 362 SER C CA 1
ATOM 8152 C C . SER C 1 190 ? 0.047 72.348 104.172 1.00 42.04 362 SER C C 1
ATOM 8153 O O . SER C 1 190 ? -1.096 71.984 103.981 1.00 41.58 362 SER C O 1
ATOM 8156 N N . VAL C 1 191 ? 1.058 71.498 104.228 1.00 40.20 363 VAL C N 1
ATOM 8157 C CA . VAL C 1 191 ? 0.839 70.072 104.067 1.00 39.52 363 VAL C CA 1
ATOM 8158 C C . VAL C 1 191 ? -0.065 69.476 105.182 1.00 38.85 363 VAL C C 1
ATOM 8159 O O . VAL C 1 191 ? -0.941 68.667 104.900 1.00 37.01 363 VAL C O 1
ATOM 8163 N N . THR C 1 192 ? 0.133 69.900 106.424 1.00 38.21 364 THR C N 1
ATOM 8164 C CA . THR C 1 192 ? -0.693 69.401 107.536 1.00 38.57 364 THR C CA 1
ATOM 8165 C C . THR C 1 192 ? -2.155 69.821 107.373 1.00 38.12 364 THR C C 1
ATOM 8166 O O . THR C 1 192 ? -3.033 68.980 107.420 1.00 37.02 364 THR C O 1
ATOM 8170 N N . LYS C 1 193 ? -2.398 71.105 107.123 1.00 38.89 365 LYS C N 1
ATOM 8171 C CA . LYS C 1 193 ? -3.752 71.604 106.897 1.00 39.84 365 LYS C CA 1
ATOM 8172 C C . LYS C 1 193 ? -4.429 70.898 105.745 1.00 39.80 365 LYS C C 1
ATOM 8173 O O . LYS C 1 193 ? -5.587 70.489 105.876 1.00 39.35 365 LYS C O 1
ATOM 8179 N N . GLN C 1 194 ? -3.696 70.727 104.639 1.00 39.73 366 GLN C N 1
ATOM 8180 C CA . GLN C 1 194 ? -4.195 70.026 103.447 1.00 40.25 366 GLN C CA 1
ATOM 8181 C C . GLN C 1 194 ? -4.716 68.642 103.763 1.00 38.25 366 GLN C C 1
ATOM 8182 O O . GLN C 1 194 ? -5.819 68.276 103.352 1.00 36.59 366 GLN C O 1
ATOM 8188 N N . LYS C 1 195 ? -3.910 67.868 104.474 1.00 37.01 367 LYS C N 1
ATOM 8189 C CA . LYS C 1 195 ? -4.310 66.510 104.812 1.00 36.74 367 LYS C CA 1
ATOM 8190 C C . LYS C 1 195 ? -5.600 66.460 105.646 1.00 35.09 367 LYS C C 1
ATOM 8191 O O . LYS C 1 195 ? -6.452 65.623 105.389 1.00 35.32 367 LYS C O 1
ATOM 8194 N N . PHE C 1 196 ? -5.762 67.356 106.610 1.00 33.90 368 PHE C N 1
ATOM 8195 C CA . PHE C 1 196 ? -7.018 67.404 107.374 1.00 34.32 368 PHE C CA 1
ATOM 8196 C C . PHE C 1 196 ? -8.206 67.842 106.516 1.00 34.89 368 PHE C C 1
ATOM 8197 O O . PHE C 1 196 ? -9.221 67.126 106.437 1.00 34.42 368 PHE C O 1
ATOM 8205 N N . ASP C 1 197 ? -8.038 68.934 105.774 1.00 35.55 369 ASP C N 1
ATOM 8206 C CA . ASP C 1 197 ? -9.134 69.474 104.978 1.00 36.30 369 ASP C CA 1
ATOM 8207 C C . ASP C 1 197 ? -9.541 68.504 103.877 1.00 35.79 369 ASP C C 1
ATOM 8208 O O . ASP C 1 197 ? -10.716 68.291 103.647 1.00 36.08 369 ASP C O 1
ATOM 8213 N N . ASN C 1 198 ? -8.578 67.879 103.222 1.00 35.62 370 ASN C N 1
ATOM 8214 C CA . ASN C 1 198 ? -8.870 67.080 102.051 1.00 36.16 370 ASN C CA 1
ATOM 8215 C C . ASN C 1 198 ? -9.277 65.650 102.403 1.00 36.73 370 ASN C C 1
ATOM 8216 O O . ASN C 1 198 ? -10.128 65.069 101.741 1.00 38.47 370 ASN C O 1
ATOM 8221 N N . LEU C 1 199 ? -8.642 65.044 103.390 1.00 36.60 371 LEU C N 1
ATOM 8222 C CA . LEU C 1 199 ? -8.816 63.598 103.575 1.00 36.30 371 LEU C CA 1
ATOM 8223 C C . LEU C 1 199 ? -9.479 63.258 104.920 1.00 35.85 371 LEU C C 1
ATOM 8224 O O . LEU C 1 199 ? -10.606 62.731 104.942 1.00 35.08 371 LEU C O 1
ATOM 8229 N N . TYR C 1 200 ? -8.801 63.584 106.022 1.00 35.44 372 TYR C N 1
ATOM 8230 C CA . TYR C 1 200 ? -9.276 63.197 107.362 1.00 35.00 372 TYR C CA 1
ATOM 8231 C C . TYR C 1 200 ? -10.666 63.751 107.731 1.00 34.25 372 TYR C C 1
ATOM 8232 O O . TYR C 1 200 ? -11.547 63.009 108.157 1.00 34.69 372 TYR C O 1
ATOM 8241 N N . CYS C 1 201 ? -10.868 65.038 107.547 1.00 33.52 373 CYS C N 1
ATOM 8242 C CA . CYS C 1 201 ? -12.176 65.637 107.782 1.00 33.56 373 CYS C CA 1
ATOM 8243 C C . CYS C 1 201 ? -13.269 65.139 106.865 1.00 32.40 373 CYS C C 1
ATOM 8244 O O . CYS C 1 201 ? -14.368 64.882 107.338 1.00 31.32 373 CYS C O 1
ATOM 8247 N N . CYS C 1 202 ? -12.990 64.995 105.572 1.00 32.37 374 CYS C N 1
ATOM 8248 C CA . CYS C 1 202 ? -13.998 64.479 104.631 1.00 33.48 374 CYS C CA 1
ATOM 8249 C C . CYS C 1 202 ? -14.409 63.016 104.885 1.00 32.84 374 CYS C C 1
ATOM 8250 O O . CYS C 1 202 ? -15.568 62.684 104.751 1.00 32.03 374 CYS C O 1
ATOM 8253 N N . ARG C 1 203 ? -13.434 62.166 105.181 1.00 33.56 375 ARG C N 1
ATOM 8254 C CA . ARG C 1 203 ? -13.634 60.765 105.584 1.00 35.17 375 ARG C CA 1
ATOM 8255 C C . ARG C 1 203 ? -14.725 60.701 106.686 1.00 34.71 375 ARG C C 1
ATOM 8256 O O . ARG C 1 203 ? -15.630 59.859 106.642 1.00 35.79 375 ARG C O 1
ATOM 8264 N N . GLU C 1 204 ? -14.633 61.594 107.669 1.00 33.61 376 GLU C N 1
ATOM 8265 C CA . GLU C 1 204 ? -15.622 61.645 108.760 1.00 33.34 376 GLU C CA 1
ATOM 8266 C C . GLU C 1 204 ? -16.912 62.371 108.419 1.00 30.92 376 GLU C C 1
ATOM 8267 O O . GLU C 1 204 ? -18.017 61.872 108.735 1.00 29.13 376 GLU C O 1
ATOM 8273 N N . SER C 1 205 ? -16.777 63.515 107.763 1.00 28.44 377 SER C N 1
ATOM 8274 C CA . SER C 1 205 ? -17.923 64.372 107.534 1.00 28.15 377 SER C CA 1
ATOM 8275 C C . SER C 1 205 ? -18.915 63.749 106.537 1.00 27.40 377 SER C C 1
ATOM 8276 O O . SER C 1 205 ? -20.093 64.040 106.619 1.00 27.88 377 SER C O 1
ATOM 8279 N N . ILE C 1 206 ? -18.467 62.917 105.594 1.00 26.62 378 ILE C N 1
ATOM 8280 C CA . ILE C 1 206 ? -19.439 62.333 104.663 1.00 26.28 378 ILE C CA 1
ATOM 8281 C C . ILE C 1 206 ? -20.399 61.419 105.440 1.00 25.55 378 ILE C C 1
ATOM 8282 O O . ILE C 1 206 ? -21.605 61.473 105.243 1.00 24.95 378 ILE C O 1
ATOM 8287 N N . LEU C 1 207 ? -19.848 60.606 106.334 1.00 25.79 379 LEU C N 1
ATOM 8288 C CA . LEU C 1 207 ? -20.614 59.650 107.123 1.00 25.23 379 LEU C CA 1
ATOM 8289 C C . LEU C 1 207 ? -21.534 60.344 108.116 1.00 25.67 379 LEU C C 1
ATOM 8290 O O . LEU C 1 207 ? -22.712 59.994 108.250 1.00 25.81 379 LEU C O 1
ATOM 8295 N N . ASP C 1 208 ? -20.984 61.318 108.805 1.00 25.50 380 ASP C N 1
ATOM 8296 C CA . ASP C 1 208 ? -21.716 62.156 109.752 1.00 27.14 380 ASP C CA 1
ATOM 8297 C C . ASP C 1 208 ? -22.848 62.938 109.071 1.00 26.53 380 ASP C C 1
ATOM 8298 O O . ASP C 1 208 ? -23.987 62.939 109.545 1.00 26.60 380 ASP C O 1
ATOM 8303 N N . GLY C 1 209 ? -22.526 63.603 107.961 1.00 25.20 381 GLY C N 1
ATOM 8304 C CA . GLY C 1 209 ? -23.536 64.284 107.139 1.00 25.36 381 GLY C CA 1
ATOM 8305 C C . GLY C 1 209 ? -24.650 63.401 106.608 1.00 24.87 381 GLY C C 1
ATOM 8306 O O . GLY C 1 209 ? -25.828 63.774 106.675 1.00 25.35 381 GLY C O 1
ATOM 8307 N N . LEU C 1 210 ? -24.314 62.211 106.108 1.00 25.47 382 LEU C N 1
ATOM 8308 C CA . LEU C 1 210 ? -25.344 61.255 105.673 1.00 25.65 382 LEU C CA 1
ATOM 8309 C C . LEU C 1 210 ? -26.241 60.746 106.816 1.00 26.35 382 LEU C C 1
ATOM 8310 O O . LEU C 1 210 ? -27.475 60.616 106.647 1.00 26.49 382 LEU C O 1
ATOM 8315 N N . LYS C 1 211 ? -25.649 60.455 107.968 1.00 26.48 383 LYS C N 1
ATOM 8316 C CA . LYS C 1 211 ? -26.451 60.023 109.141 1.00 27.96 383 LYS C CA 1
ATOM 8317 C C . LYS C 1 211 ? -27.381 61.118 109.622 1.00 27.75 383 LYS C C 1
ATOM 8318 O O . LYS C 1 211 ? -28.531 60.872 109.924 1.00 28.12 383 LYS C O 1
ATOM 8324 N N . ARG C 1 212 ? -26.864 62.327 109.683 1.00 28.64 384 ARG C N 1
ATOM 8325 C CA . ARG C 1 212 ? -27.613 63.479 110.153 1.00 28.60 384 ARG C CA 1
ATOM 8326 C C . ARG C 1 212 ? -28.829 63.763 109.308 1.00 27.80 384 ARG C C 1
ATOM 8327 O O . ARG C 1 212 ? -29.892 64.054 109.842 1.00 27.69 384 ARG C O 1
ATOM 8335 N N . THR C 1 213 ? -28.656 63.699 107.992 1.00 25.88 385 THR C N 1
ATOM 8336 C CA . THR C 1 213 ? -29.684 64.059 107.075 1.00 25.49 385 THR C CA 1
ATOM 8337 C C . THR C 1 213 ? -30.721 62.957 106.807 1.00 26.31 385 THR C C 1
ATOM 8338 O O . THR C 1 213 ? -31.871 63.254 106.529 1.00 27.23 385 THR C O 1
ATOM 8342 N N . THR C 1 214 ? -30.316 61.698 106.847 1.00 27.66 386 THR C N 1
ATOM 8343 C CA . THR C 1 214 ? -31.151 60.597 106.345 1.00 27.86 386 THR C CA 1
ATOM 8344 C C . THR C 1 214 ? -31.353 59.439 107.331 1.00 28.30 386 THR C C 1
ATOM 8345 O O . THR C 1 214 ? -32.190 58.544 107.091 1.00 27.62 386 THR C O 1
ATOM 8349 N N . ASP C 1 215 ? -30.589 59.422 108.413 1.00 28.46 387 ASP C N 1
ATOM 8350 C CA . ASP C 1 215 ? -30.629 58.277 109.348 1.00 29.64 387 ASP C CA 1
ATOM 8351 C C . ASP C 1 215 ? -30.377 56.937 108.661 1.00 29.46 387 ASP C C 1
ATOM 8352 O O . ASP C 1 215 ? -30.929 55.903 109.075 1.00 29.66 387 ASP C O 1
ATOM 8357 N N . MET C 1 216 ? -29.564 56.943 107.614 1.00 28.30 388 MET C N 1
ATOM 8358 C CA . MET C 1 216 ? -29.416 55.739 106.817 1.00 28.89 388 MET C CA 1
ATOM 8359 C C . MET C 1 216 ? -28.552 54.702 107.520 1.00 28.65 388 MET C C 1
ATOM 8360 O O . MET C 1 216 ? -27.755 55.032 108.404 1.00 28.60 388 MET C O 1
ATOM 8365 N N . MET C 1 217 ? -28.666 53.463 107.087 1.00 28.65 389 MET C N 1
ATOM 8366 C CA . MET C 1 217 ? -27.604 52.523 107.330 1.00 30.73 389 MET C CA 1
ATOM 8367 C C . MET C 1 217 ? -26.758 52.432 106.064 1.00 29.43 389 MET C C 1
ATOM 8368 O O . MET C 1 217 ? -27.279 52.503 104.937 1.00 29.23 389 MET C O 1
ATOM 8373 N N . PHE C 1 218 ? -25.458 52.288 106.264 1.00 28.31 390 PHE C N 1
ATOM 8374 C CA . PHE C 1 218 ? -24.505 52.265 105.172 1.00 27.84 390 PHE C CA 1
ATOM 8375 C C . PHE C 1 218 ? -24.323 50.879 104.550 1.00 28.07 390 PHE C C 1
ATOM 8376 O O . PHE C 1 218 ? -23.901 50.775 103.388 1.00 27.25 390 PHE C O 1
ATOM 8384 N N . GLY C 1 219 ? -24.558 49.825 105.348 1.00 27.24 391 GLY C N 1
ATOM 8385 C CA . GLY C 1 219 ? -24.352 48.460 104.890 1.00 27.03 391 GLY C CA 1
ATOM 8386 C C . GLY C 1 219 ? -25.162 48.159 103.657 1.00 27.22 391 GLY C C 1
ATOM 8387 O O . GLY C 1 219 ? -26.367 48.385 103.635 1.00 28.28 391 GLY C O 1
ATOM 8388 N N . GLY C 1 220 ? -24.485 47.683 102.609 1.00 27.33 392 GLY C N 1
ATOM 8389 C CA . GLY C 1 220 ? -25.140 47.286 101.382 1.00 27.01 392 GLY C CA 1
ATOM 8390 C C . GLY C 1 220 ? -25.603 48.405 100.464 1.00 26.99 392 GLY C C 1
ATOM 8391 O O . GLY C 1 220 ? -26.159 48.111 99.431 1.00 28.12 392 GLY C O 1
ATOM 8392 N N . LYS C 1 221 ? -25.374 49.672 100.802 1.00 25.93 393 LYS C N 1
ATOM 8393 C CA . LYS C 1 221 ? -25.761 50.773 99.906 1.00 25.92 393 LYS C CA 1
ATOM 8394 C C . LYS C 1 221 ? -24.918 50.716 98.624 1.00 25.77 393 LYS C C 1
ATOM 8395 O O . LYS C 1 221 ? -23.707 50.502 98.664 1.00 26.28 393 LYS C O 1
ATOM 8401 N N . GLN C 1 222 ? -25.543 50.907 97.483 1.00 25.25 394 GLN C N 1
ATOM 8402 C CA . GLN C 1 222 ? -24.783 51.126 96.267 1.00 25.20 394 GLN C CA 1
ATOM 8403 C C . GLN C 1 222 ? -24.496 52.629 96.130 1.00 24.00 394 GLN C C 1
ATOM 8404 O O . GLN C 1 222 ? -25.400 53.454 96.100 1.00 23.36 394 GLN C O 1
ATOM 8410 N N . VAL C 1 223 ? -23.220 52.976 96.123 1.00 23.85 395 VAL C N 1
ATOM 8411 C CA . VAL C 1 223 ? -22.794 54.364 96.058 1.00 23.81 395 VAL C CA 1
ATOM 8412 C C . VAL C 1 223 ? -21.953 54.607 94.822 1.00 23.26 395 VAL C C 1
ATOM 8413 O O . VAL C 1 223 ? -21.113 53.783 94.499 1.00 24.29 395 VAL C O 1
ATOM 8417 N N . VAL C 1 224 ? -22.170 55.720 94.127 1.00 23.10 396 VAL C N 1
ATOM 8418 C CA . VAL C 1 224 ? -21.195 56.195 93.167 1.00 22.05 396 VAL C CA 1
ATOM 8419 C C . VAL C 1 224 ? -20.578 57.508 93.618 1.00 22.44 396 VAL C C 1
ATOM 8420 O O . VAL C 1 224 ? -21.271 58.444 93.993 1.00 21.41 396 VAL C O 1
ATOM 8424 N N . VAL C 1 225 ? -19.246 57.525 93.633 1.00 22.66 397 VAL C N 1
ATOM 8425 C CA . VAL C 1 225 ? -18.473 58.690 93.949 1.00 23.02 397 VAL C CA 1
ATOM 8426 C C . VAL C 1 225 ? -17.804 59.164 92.627 1.00 24.23 397 VAL C C 1
ATOM 8427 O O . VAL C 1 225 ? -17.060 58.406 91.952 1.00 23.08 397 VAL C O 1
ATOM 8431 N N . CYS C 1 226 ? -18.085 60.417 92.271 1.00 24.20 398 CYS C N 1
ATOM 8432 C CA . CYS C 1 226 ? -17.475 61.043 91.105 1.00 24.38 398 CYS C CA 1
ATOM 8433 C C . CYS C 1 226 ? -16.252 61.824 91.514 1.00 24.70 398 CYS C C 1
ATOM 8434 O O . CYS C 1 226 ? -16.346 62.790 92.256 1.00 24.87 398 CYS C O 1
ATOM 8437 N N . GLY C 1 227 ? -15.110 61.389 90.997 1.00 25.65 399 GLY C N 1
ATOM 8438 C CA . GLY C 1 227 ? -13.808 61.947 91.323 1.00 26.28 399 GLY C CA 1
ATOM 8439 C C . GLY C 1 227 ? -13.080 61.073 92.325 1.00 26.56 399 GLY C C 1
ATOM 8440 O O . GLY C 1 227 ? -13.670 60.670 93.339 1.00 25.57 399 GLY C O 1
ATOM 8441 N N . TYR C 1 228 ? -11.803 60.782 92.029 1.00 26.92 400 TYR C N 1
ATOM 8442 C CA . TYR C 1 228 ? -10.934 60.006 92.923 1.00 26.86 400 TYR C CA 1
ATOM 8443 C C . TYR C 1 228 ? -9.612 60.729 93.160 1.00 26.76 400 TYR C C 1
ATOM 8444 O O . TYR C 1 228 ? -8.543 60.147 93.095 1.00 26.78 400 TYR C O 1
ATOM 8453 N N . GLY C 1 229 ? -9.710 62.012 93.445 1.00 27.39 401 GLY C N 1
ATOM 8454 C CA . GLY C 1 229 ? -8.644 62.744 94.100 1.00 27.50 401 GLY C CA 1
ATOM 8455 C C . GLY C 1 229 ? -8.725 62.554 95.599 1.00 27.89 401 GLY C C 1
ATOM 8456 O O . GLY C 1 229 ? -9.353 61.643 96.114 1.00 27.66 401 GLY C O 1
ATOM 8457 N N . GLU C 1 230 ? -8.086 63.435 96.314 1.00 28.12 402 GLU C N 1
ATOM 8458 C CA . GLU C 1 230 ? -7.994 63.312 97.735 1.00 29.90 402 GLU C CA 1
ATOM 8459 C C . GLU C 1 230 ? -9.375 63.227 98.443 1.00 28.45 402 GLU C C 1
ATOM 8460 O O . GLU C 1 230 ? -9.599 62.361 99.260 1.00 27.61 402 GLU C O 1
ATOM 8466 N N . VAL C 1 231 ? -10.296 64.122 98.105 1.00 27.96 403 VAL C N 1
ATOM 8467 C CA . VAL C 1 231 ? -11.620 64.109 98.679 1.00 27.04 403 VAL C CA 1
ATOM 8468 C C . VAL C 1 231 ? -12.398 62.842 98.303 1.00 27.37 403 VAL C C 1
ATOM 8469 O O . VAL C 1 231 ? -12.949 62.189 99.180 1.00 26.88 403 VAL C O 1
ATOM 8473 N N . GLY C 1 232 ? -12.400 62.477 97.024 1.00 26.99 404 GLY C N 1
ATOM 8474 C CA . GLY C 1 232 ? -13.039 61.242 96.568 1.00 27.40 404 GLY C CA 1
ATOM 8475 C C . GLY C 1 232 ? -12.463 59.984 97.215 1.00 27.57 404 GLY C C 1
ATOM 8476 O O . GLY C 1 232 ? -13.197 59.091 97.645 1.00 27.92 404 GLY C O 1
ATOM 8477 N N . LYS C 1 233 ? -11.139 59.922 97.295 1.00 28.67 405 LYS C N 1
ATOM 8478 C CA . LYS C 1 233 ? -10.432 58.787 97.896 1.00 29.48 405 LYS C CA 1
ATOM 8479 C C . LYS C 1 233 ? -10.924 58.576 99.314 1.00 29.10 405 LYS C C 1
ATOM 8480 O O . LYS C 1 233 ? -11.217 57.449 99.694 1.00 29.37 405 LYS C O 1
ATOM 8486 N N . GLY C 1 234 ? -10.996 59.668 100.072 1.00 28.31 406 GLY C N 1
ATOM 8487 C CA . GLY C 1 234 ? -11.467 59.647 101.441 1.00 28.41 406 GLY C CA 1
ATOM 8488 C C . GLY C 1 234 ? -12.923 59.233 101.606 1.00 28.63 406 GLY C C 1
ATOM 8489 O O . GLY C 1 234 ? -13.258 58.442 102.515 1.00 28.80 406 GLY C O 1
ATOM 8490 N N . CYS C 1 235 ? -13.792 59.743 100.728 1.00 27.84 407 CYS C N 1
ATOM 8491 C CA . CYS C 1 235 ? -15.191 59.403 100.795 1.00 27.46 407 CYS C CA 1
ATOM 8492 C C . CYS C 1 235 ? -15.379 57.915 100.498 1.00 26.96 407 CYS C C 1
ATOM 8493 O O . CYS C 1 235 ? -16.168 57.251 101.156 1.00 26.64 407 CYS C O 1
ATOM 8496 N N . CYS C 1 236 ? -14.659 57.405 99.514 1.00 26.75 408 CYS C N 1
ATOM 8497 C CA . CYS C 1 236 ? -14.786 56.005 99.111 1.00 27.14 408 CYS C CA 1
ATOM 8498 C C . CYS C 1 236 ? -14.317 55.065 100.205 1.00 27.44 408 CYS C C 1
ATOM 8499 O O . CYS C 1 236 ? -14.927 54.029 100.456 1.00 27.38 408 CYS C O 1
ATOM 8502 N N . ALA C 1 237 ? -13.197 55.407 100.808 1.00 27.13 409 ALA C N 1
ATOM 8503 C CA . ALA C 1 237 ? -12.608 54.568 101.866 1.00 27.52 409 ALA C CA 1
ATOM 8504 C C . ALA C 1 237 ? -13.546 54.545 103.098 1.00 27.03 409 ALA C C 1
ATOM 8505 O O . ALA C 1 237 ? -13.690 53.524 103.739 1.00 26.99 409 ALA C O 1
ATOM 8507 N N . ALA C 1 238 ? -14.206 55.655 103.395 1.00 27.12 410 ALA C N 1
ATOM 8508 C CA . ALA C 1 238 ? -15.082 55.726 104.567 1.00 27.22 410 ALA C CA 1
ATOM 8509 C C . ALA C 1 238 ? -16.332 54.869 104.347 1.00 27.39 410 ALA C C 1
ATOM 8510 O O . ALA C 1 238 ? -16.738 54.115 105.222 1.00 27.52 410 ALA C O 1
ATOM 8512 N N . LEU C 1 239 ? -16.939 54.979 103.166 1.00 27.41 411 LEU C N 1
ATOM 8513 C CA . LEU C 1 239 ? -18.146 54.238 102.875 1.00 27.32 411 LEU C CA 1
ATOM 8514 C C . LEU C 1 239 ? -17.875 52.744 102.709 1.00 27.31 411 LEU C C 1
ATOM 8515 O O . LEU C 1 239 ? -18.653 51.908 103.167 1.00 26.80 411 LEU C O 1
ATOM 8520 N N . LYS C 1 240 ? -16.762 52.416 102.075 1.00 27.15 412 LYS C N 1
ATOM 8521 C CA . LYS C 1 240 ? -16.342 51.056 101.979 1.00 28.57 412 LYS C CA 1
ATOM 8522 C C . LYS C 1 240 ? -16.109 50.425 103.360 1.00 28.34 412 LYS C C 1
ATOM 8523 O O . LYS C 1 240 ? -16.549 49.309 103.603 1.00 28.28 412 LYS C O 1
ATOM 8529 N N . ALA C 1 241 ? -15.447 51.150 104.253 1.00 28.06 413 ALA C N 1
ATOM 8530 C CA . ALA C 1 241 ? -15.188 50.676 105.590 1.00 28.20 413 ALA C CA 1
ATOM 8531 C C . ALA C 1 241 ? -16.510 50.450 106.409 1.00 28.84 413 ALA C C 1
ATOM 8532 O O . ALA C 1 241 ? -16.528 49.685 107.337 1.00 31.00 413 ALA C O 1
ATOM 8534 N N . MET C 1 242 ? -17.612 51.083 106.026 1.00 28.72 414 MET C N 1
ATOM 8535 C CA . MET C 1 242 ? -18.920 50.894 106.658 1.00 28.01 414 MET C CA 1
ATOM 8536 C C . MET C 1 242 ? -19.764 49.862 105.936 1.00 27.79 414 MET C C 1
ATOM 8537 O O . MET C 1 242 ? -20.950 49.709 106.238 1.00 28.08 414 MET C O 1
ATOM 8542 N N . GLY C 1 243 ? -19.179 49.184 104.948 1.00 27.19 415 GLY C N 1
ATOM 8543 C CA . GLY C 1 243 ? -19.891 48.116 104.213 1.00 26.32 415 GLY C CA 1
ATOM 8544 C C . GLY C 1 243 ? -20.750 48.542 103.028 1.00 25.49 415 GLY C C 1
ATOM 8545 O O . GLY C 1 243 ? -21.596 47.758 102.550 1.00 24.67 415 GLY C O 1
ATOM 8546 N N . SER C 1 244 ? -20.579 49.778 102.562 1.00 24.77 416 SER C N 1
ATOM 8547 C CA . SER C 1 244 ? -21.222 50.194 101.294 1.00 24.94 416 SER C CA 1
ATOM 8548 C C . SER C 1 244 ? -20.494 49.584 100.116 1.00 25.55 416 SER C C 1
ATOM 8549 O O . SER C 1 244 ? -19.295 49.291 100.207 1.00 26.11 416 SER C O 1
ATOM 8552 N N . ILE C 1 245 ? -21.201 49.384 99.008 1.00 26.73 417 ILE C N 1
ATOM 8553 C CA . ILE C 1 245 ? -20.566 48.986 97.737 1.00 26.77 417 ILE C CA 1
ATOM 8554 C C . ILE C 1 245 ? -20.377 50.266 96.919 1.00 26.92 417 ILE C C 1
ATOM 8555 O O . ILE C 1 245 ? -21.349 50.937 96.557 1.00 27.74 417 ILE C O 1
ATOM 8560 N N . VAL C 1 246 ? -19.129 50.588 96.611 1.00 26.67 418 VAL C N 1
ATOM 8561 C CA . VAL C 1 246 ? -18.797 51.876 96.061 1.00 27.05 418 VAL C CA 1
ATOM 8562 C C . VAL C 1 246 ? -18.245 51.753 94.633 1.00 27.16 418 VAL C C 1
ATOM 8563 O O . VAL C 1 246 ? -17.337 50.965 94.377 1.00 26.93 418 VAL C O 1
ATOM 8567 N N . TYR C 1 247 ? -18.817 52.543 93.729 1.00 27.37 419 TYR C N 1
ATOM 8568 C CA . TYR C 1 247 ? -18.348 52.680 92.357 1.00 27.16 419 TYR C CA 1
ATOM 8569 C C . TYR C 1 247 ? -17.746 54.067 92.208 1.00 26.91 419 TYR C C 1
ATOM 8570 O O . TYR C 1 247 ? -18.176 55.027 92.892 1.00 27.44 419 TYR C O 1
ATOM 8579 N N . VAL C 1 248 ? -16.743 54.165 91.334 1.00 25.77 420 VAL C N 1
ATOM 8580 C CA . VAL C 1 248 ? -15.947 55.379 91.153 1.00 25.15 420 VAL C CA 1
ATOM 8581 C C . VAL C 1 248 ? -15.984 55.787 89.674 1.00 24.70 420 VAL C C 1
ATOM 8582 O O . VAL C 1 248 ? -15.981 54.914 88.765 1.00 24.02 420 VAL C O 1
ATOM 8586 N N . THR C 1 249 ? -16.086 57.094 89.436 1.00 23.86 421 THR C N 1
ATOM 8587 C CA . THR C 1 249 ? -15.866 57.677 88.105 1.00 23.53 421 THR C CA 1
ATOM 8588 C C . THR C 1 249 ? -14.648 58.598 88.124 1.00 23.37 421 THR C C 1
ATOM 8589 O O . THR C 1 249 ? -14.259 59.130 89.156 1.00 23.59 421 THR C O 1
ATOM 8593 N N . GLU C 1 250 ? -14.002 58.712 86.972 1.00 23.13 422 GLU C N 1
ATOM 8594 C CA . GLU C 1 250 ? -12.811 59.538 86.827 1.00 23.33 422 GLU C CA 1
ATOM 8595 C C . GLU C 1 250 ? -12.635 59.905 85.368 1.00 23.24 422 GLU C C 1
ATOM 8596 O O . GLU C 1 250 ? -13.102 59.181 84.469 1.00 22.42 422 GLU C O 1
ATOM 8602 N N . ILE C 1 251 ? -12.002 61.061 85.173 1.00 23.46 423 ILE C N 1
ATOM 8603 C CA . ILE C 1 251 ? -11.504 61.506 83.857 1.00 23.55 423 ILE C CA 1
ATOM 8604 C C . ILE C 1 251 ? -9.991 61.334 83.731 1.00 23.78 423 ILE C C 1
ATOM 8605 O O . ILE C 1 251 ? -9.463 61.348 82.635 1.00 23.27 423 ILE C O 1
ATOM 8610 N N . ASP C 1 252 ? -9.301 61.172 84.850 1.00 24.12 424 ASP C N 1
ATOM 8611 C CA . ASP C 1 252 ? -7.853 61.082 84.831 1.00 25.89 424 ASP C CA 1
ATOM 8612 C C . ASP C 1 252 ? -7.437 59.624 84.990 1.00 25.61 424 ASP C C 1
ATOM 8613 O O . ASP C 1 252 ? -7.699 59.047 86.016 1.00 26.15 424 ASP C O 1
ATOM 8618 N N . PRO C 1 253 ? -6.766 59.050 83.975 1.00 25.69 425 PRO C N 1
ATOM 8619 C CA . PRO C 1 253 ? -6.489 57.610 83.973 1.00 25.92 425 PRO C CA 1
ATOM 8620 C C . PRO C 1 253 ? -5.586 57.156 85.110 1.00 25.74 425 PRO C C 1
ATOM 8621 O O . PRO C 1 253 ? -5.679 56.015 85.547 1.00 25.16 425 PRO C O 1
ATOM 8625 N N . ILE C 1 254 ? -4.738 58.053 85.589 1.00 26.29 426 ILE C N 1
ATOM 8626 C CA . ILE C 1 254 ? -3.852 57.756 86.680 1.00 27.24 426 ILE C CA 1
ATOM 8627 C C . ILE C 1 254 ? -4.645 57.541 87.974 1.00 27.79 426 ILE C C 1
ATOM 8628 O O . ILE C 1 254 ? -4.440 56.532 88.656 1.00 27.46 426 ILE C O 1
ATOM 8633 N N . CYS C 1 255 ? -5.565 58.466 88.264 1.00 28.10 427 CYS C N 1
ATOM 8634 C CA . CYS C 1 255 ? -6.509 58.322 89.362 1.00 28.98 427 CYS C CA 1
ATOM 8635 C C . CYS C 1 255 ? -7.457 57.135 89.166 1.00 28.68 427 CYS C C 1
ATOM 8636 O O . CYS C 1 255 ? -7.804 56.453 90.152 1.00 28.60 427 CYS C O 1
ATOM 8639 N N . ALA C 1 256 ? -7.914 56.919 87.930 1.00 27.86 428 ALA C N 1
ATOM 8640 C CA . ALA C 1 256 ? -8.770 55.768 87.631 1.00 27.73 428 ALA C CA 1
ATOM 8641 C C . ALA C 1 256 ? -8.053 54.447 87.983 1.00 28.75 428 ALA C C 1
ATOM 8642 O O . ALA C 1 256 ? -8.648 53.528 88.576 1.00 28.41 428 ALA C O 1
ATOM 8644 N N . LEU C 1 257 ? -6.769 54.362 87.641 1.00 29.37 429 LEU C N 1
ATOM 8645 C CA . LEU C 1 257 ? -5.993 53.169 87.926 1.00 29.52 429 LEU C CA 1
ATOM 8646 C C . LEU C 1 257 ? -5.846 52.936 89.443 1.00 28.93 429 LEU C C 1
ATOM 8647 O O . LEU C 1 257 ? -5.933 51.799 89.925 1.00 28.13 429 LEU C O 1
ATOM 8652 N N . GLN C 1 258 ? -5.614 54.000 90.195 1.00 28.38 430 GLN C N 1
ATOM 8653 C CA . GLN C 1 258 ? -5.599 53.909 91.662 1.00 28.55 430 GLN C CA 1
ATOM 8654 C C . GLN C 1 258 ? -6.924 53.388 92.260 1.00 27.50 430 GLN C C 1
ATOM 8655 O O . GLN C 1 258 ? -6.891 52.635 93.219 1.00 27.72 430 GLN C O 1
ATOM 8661 N N . ALA C 1 259 ? -8.059 53.795 91.698 1.00 25.90 431 ALA C N 1
ATOM 8662 C CA . ALA C 1 259 ? -9.359 53.386 92.205 1.00 25.74 431 ALA C CA 1
ATOM 8663 C C . ALA C 1 259 ? -9.449 51.880 92.045 1.00 26.23 431 ALA C C 1
ATOM 8664 O O . ALA C 1 259 ? -9.844 51.184 92.966 1.00 23.87 431 ALA C O 1
ATOM 8666 N N . CYS C 1 260 ? -9.058 51.410 90.858 1.00 26.68 432 CYS C N 1
ATOM 8667 C CA . CYS C 1 260 ? -9.028 49.978 90.536 1.00 28.07 432 CYS C CA 1
ATOM 8668 C C . CYS C 1 260 ? -8.186 49.185 91.529 1.00 27.93 432 CYS C C 1
ATOM 8669 O O . CYS C 1 260 ? -8.620 48.181 92.053 1.00 27.25 432 CYS C O 1
ATOM 8672 N N . MET C 1 261 ? -6.984 49.679 91.765 1.00 28.85 433 MET C N 1
ATOM 8673 C CA . MET C 1 261 ? -6.017 49.042 92.642 1.00 29.46 433 MET C CA 1
ATOM 8674 C C . MET C 1 261 ? -6.444 49.112 94.083 1.00 29.75 433 MET C C 1
ATOM 8675 O O . MET C 1 261 ? -6.014 48.293 94.878 1.00 29.31 433 MET C O 1
ATOM 8680 N N . ASP C 1 262 ? -7.311 50.075 94.415 1.00 29.78 434 ASP C N 1
ATOM 8681 C CA . ASP C 1 262 ? -7.815 50.189 95.779 1.00 29.40 434 ASP C CA 1
ATOM 8682 C C . ASP C 1 262 ? -9.078 49.352 95.992 1.00 29.11 434 ASP C C 1
ATOM 8683 O O . ASP C 1 262 ? -9.677 49.387 97.064 1.00 29.82 434 ASP C O 1
ATOM 8688 N N . GLY C 1 263 ? -9.502 48.625 94.968 1.00 27.89 435 GLY C N 1
ATOM 8689 C CA . GLY C 1 263 ? -10.622 47.741 95.110 1.00 27.47 435 GLY C CA 1
ATOM 8690 C C . GLY C 1 263 ? -11.972 48.309 94.729 1.00 27.13 435 GLY C C 1
ATOM 8691 O O . GLY C 1 263 ? -12.971 47.902 95.293 1.00 25.71 435 GLY C O 1
ATOM 8692 N N . PHE C 1 264 ? -12.021 49.256 93.788 1.00 26.46 436 PHE C N 1
ATOM 8693 C CA . PHE C 1 264 ? -13.311 49.776 93.323 1.00 26.78 436 PHE C CA 1
ATOM 8694 C C . PHE C 1 264 ? -13.510 49.515 91.834 1.00 27.35 436 PHE C C 1
ATOM 8695 O O . PHE C 1 264 ? -12.543 49.509 91.075 1.00 25.78 436 PHE C O 1
ATOM 8703 N N . ARG C 1 265 ? -14.777 49.312 91.424 1.00 27.68 437 ARG C N 1
ATOM 8704 C CA . ARG C 1 265 ? -15.113 49.302 90.025 1.00 28.42 437 ARG C CA 1
ATOM 8705 C C . ARG C 1 265 ? -15.079 50.735 89.524 1.00 27.98 437 ARG C C 1
ATOM 8706 O O . ARG C 1 265 ? -15.604 51.655 90.169 1.00 27.51 437 ARG C O 1
ATOM 8714 N N . LEU C 1 266 ? -14.456 50.907 88.363 1.00 27.09 438 LEU C N 1
ATOM 8715 C CA . LEU C 1 266 ? -14.308 52.209 87.742 1.00 26.16 438 LEU C CA 1
ATOM 8716 C C . LEU C 1 266 ? -15.239 52.297 86.551 1.00 25.29 438 LEU C C 1
ATOM 8717 O O . LEU C 1 266 ? -15.050 51.634 85.511 1.00 26.29 438 LEU C O 1
ATOM 8722 N N . VAL C 1 267 ? -16.275 53.096 86.713 1.00 24.13 439 VAL C N 1
ATOM 8723 C CA . VAL C 1 267 ? -17.386 53.117 85.787 1.00 23.82 439 VAL C CA 1
ATOM 8724 C C . VAL C 1 267 ? -17.669 54.531 85.262 1.00 24.81 439 VAL C C 1
ATOM 8725 O O . VAL C 1 267 ? -17.230 55.542 85.822 1.00 25.34 439 VAL C O 1
ATOM 8729 N N . LYS C 1 268 ? -18.392 54.584 84.162 1.00 25.29 440 LYS C N 1
ATOM 8730 C CA . LYS C 1 268 ? -19.050 55.782 83.740 1.00 26.83 440 LYS C CA 1
ATOM 8731 C C . LYS C 1 268 ? -20.360 55.864 84.522 1.00 27.00 440 LYS C C 1
ATOM 8732 O O . LYS C 1 268 ? -21.042 54.858 84.745 1.00 27.47 440 LYS C O 1
ATOM 8738 N N . LEU C 1 269 ? -20.705 57.065 84.936 1.00 27.21 441 LEU C N 1
ATOM 8739 C CA . LEU C 1 269 ? -21.897 57.303 85.724 1.00 27.71 441 LEU C CA 1
ATOM 8740 C C . LEU C 1 269 ? -23.155 56.685 85.169 1.00 28.59 441 LEU C C 1
ATOM 8741 O O . LEU C 1 269 ? -23.980 56.166 85.916 1.00 28.12 441 LEU C O 1
ATOM 8746 N N . ASN C 1 270 ? -23.320 56.757 83.855 1.00 29.60 442 ASN C N 1
ATOM 8747 C CA . ASN C 1 270 ? -24.475 56.169 83.190 1.00 30.12 442 ASN C CA 1
ATOM 8748 C C . ASN C 1 270 ? -24.622 54.674 83.383 1.00 29.30 442 ASN C C 1
ATOM 8749 O O . ASN C 1 270 ? -25.735 54.160 83.330 1.00 28.97 442 ASN C O 1
ATOM 8754 N N . GLU C 1 271 ? -23.511 53.975 83.565 1.00 28.86 443 GLU C N 1
ATOM 8755 C CA . GLU C 1 271 ? -23.579 52.536 83.776 1.00 29.70 443 GLU C CA 1
ATOM 8756 C C . GLU C 1 271 ? -24.291 52.212 85.107 1.00 29.02 443 GLU C C 1
ATOM 8757 O O . GLU C 1 271 ? -24.823 51.119 85.249 1.00 27.37 443 GLU C O 1
ATOM 8763 N N . VAL C 1 272 ? -24.209 53.119 86.107 1.00 27.81 444 VAL C N 1
ATOM 8764 C CA . VAL C 1 272 ? -24.738 52.810 87.438 1.00 27.21 444 VAL C CA 1
ATOM 8765 C C . VAL C 1 272 ? -25.822 53.762 87.953 1.00 27.05 444 VAL C C 1
ATOM 8766 O O . VAL C 1 272 ? -26.403 53.498 88.993 1.00 25.96 444 VAL C O 1
ATOM 8770 N N . ILE C 1 273 ? -26.113 54.838 87.204 1.00 27.08 445 ILE C N 1
ATOM 8771 C CA . ILE C 1 273 ? -26.996 55.896 87.656 1.00 27.17 445 ILE C CA 1
ATOM 8772 C C . ILE C 1 273 ? -28.400 55.392 88.020 1.00 27.51 445 ILE C C 1
ATOM 8773 O O . ILE C 1 273 ? -29.027 55.962 88.902 1.00 26.73 445 ILE C O 1
ATOM 8778 N N . ARG C 1 274 ? -28.868 54.329 87.364 1.00 27.97 446 ARG C N 1
ATOM 8779 C CA . ARG C 1 274 ? -30.187 53.749 87.650 1.00 29.59 446 ARG C CA 1
ATOM 8780 C C . ARG C 1 274 ? -30.216 52.804 88.842 1.00 28.68 446 ARG C C 1
ATOM 8781 O O . ARG C 1 274 ? -31.293 52.494 89.336 1.00 28.87 446 ARG C O 1
ATOM 8789 N N . GLN C 1 275 ? -29.066 52.347 89.325 1.00 27.61 447 GLN C N 1
ATOM 8790 C CA . GLN C 1 275 ? -29.101 51.399 90.412 1.00 27.76 447 GLN C CA 1
ATOM 8791 C C . GLN C 1 275 ? -28.629 51.900 91.770 1.00 27.33 447 GLN C C 1
ATOM 8792 O O . GLN C 1 275 ? -28.881 51.254 92.782 1.00 27.47 447 GLN C O 1
ATOM 8798 N N . VAL C 1 276 ? -27.960 53.043 91.795 1.00 26.37 448 VAL C N 1
ATOM 8799 C CA . VAL C 1 276 ? -27.299 53.507 92.992 1.00 24.98 448 VAL C CA 1
ATOM 8800 C C . VAL C 1 276 ? -28.281 54.103 93.961 1.00 24.94 448 VAL C C 1
ATOM 8801 O O . VAL C 1 276 ? -29.343 54.582 93.572 1.00 25.14 448 VAL C O 1
ATOM 8805 N N . ASP C 1 277 ? -27.926 54.019 95.239 1.00 25.16 449 ASP C N 1
ATOM 8806 C CA . ASP C 1 277 ? -28.702 54.556 96.353 1.00 24.83 449 ASP C CA 1
ATOM 8807 C C . ASP C 1 277 ? -28.195 55.964 96.764 1.00 24.58 449 ASP C C 1
ATOM 8808 O O . ASP C 1 277 ? -28.920 56.774 97.341 1.00 24.26 449 ASP C O 1
ATOM 8813 N N . ILE C 1 278 ? -26.915 56.208 96.519 1.00 24.75 450 ILE C N 1
ATOM 8814 C CA . ILE C 1 278 ? -26.244 57.454 96.902 1.00 24.63 450 ILE C CA 1
ATOM 8815 C C . ILE C 1 278 ? -25.311 57.848 95.769 1.00 23.33 450 ILE C C 1
ATOM 8816 O O . ILE C 1 278 ? -24.577 57.016 95.229 1.00 22.77 450 ILE C O 1
ATOM 8821 N N . VAL C 1 279 ? -25.412 59.109 95.384 1.00 23.43 451 VAL C N 1
ATOM 8822 C CA . VAL C 1 279 ? -24.520 59.757 94.460 1.00 22.61 451 VAL C CA 1
ATOM 8823 C C . VAL C 1 279 ? -23.784 60.882 95.205 1.00 23.25 451 VAL C C 1
ATOM 8824 O O . VAL C 1 279 ? -24.419 61.765 95.792 1.00 23.86 451 VAL C O 1
ATOM 8828 N N . ILE C 1 280 ? -22.455 60.873 95.143 1.00 22.90 452 ILE C N 1
ATOM 8829 C CA . ILE C 1 280 ? -21.619 61.887 95.801 1.00 23.10 452 ILE C CA 1
ATOM 8830 C C . ILE C 1 280 ? -20.642 62.486 94.783 1.00 22.99 452 ILE C C 1
ATOM 8831 O O . ILE C 1 280 ? -19.887 61.752 94.177 1.00 23.71 452 ILE C O 1
ATOM 8836 N N . THR C 1 281 ? -20.627 63.815 94.629 1.00 23.01 453 THR C N 1
ATOM 8837 C CA . THR C 1 281 ? -19.747 64.483 93.667 1.00 22.72 453 THR C CA 1
ATOM 8838 C C . THR C 1 281 ? -18.542 65.069 94.387 1.00 22.92 453 THR C C 1
ATOM 8839 O O . THR C 1 281 ? -18.679 65.793 95.378 1.00 24.27 453 THR C O 1
ATOM 8843 N N . CYS C 1 282 ? -17.356 64.765 93.886 1.00 22.53 454 CYS C N 1
ATOM 8844 C CA . CYS C 1 282 ? -16.102 65.191 94.510 1.00 22.48 454 CYS C CA 1
ATOM 8845 C C . CYS C 1 282 ? -15.102 65.663 93.441 1.00 22.21 454 CYS C C 1
ATOM 8846 O O . CYS C 1 282 ? -13.901 65.389 93.570 1.00 22.32 454 CYS C O 1
ATOM 8849 N N . THR C 1 283 ? -15.575 66.402 92.427 1.00 21.63 455 THR C N 1
ATOM 8850 C CA . THR C 1 283 ? -14.792 66.620 91.198 1.00 21.85 455 THR C CA 1
ATOM 8851 C C . THR C 1 283 ? -14.126 67.991 91.030 1.00 23.13 455 THR C C 1
ATOM 8852 O O . THR C 1 283 ? -13.114 68.081 90.352 1.00 24.89 455 THR C O 1
ATOM 8856 N N . GLY C 1 284 ? -14.671 69.042 91.648 1.00 23.95 456 GLY C N 1
ATOM 8857 C CA . GLY C 1 284 ? -14.272 70.416 91.359 1.00 23.42 456 GLY C CA 1
ATOM 8858 C C . GLY C 1 284 ? -14.801 70.878 90.006 1.00 24.13 456 GLY C C 1
ATOM 8859 O O . GLY C 1 284 ? -14.399 71.921 89.499 1.00 25.50 456 GLY C O 1
ATOM 8860 N N . ASN C 1 285 ? -15.718 70.120 89.416 1.00 24.58 457 ASN C N 1
ATOM 8861 C CA . ASN C 1 285 ? -16.141 70.328 88.038 1.00 24.79 457 ASN C CA 1
ATOM 8862 C C . ASN C 1 285 ? -17.664 70.611 88.055 1.00 25.98 457 ASN C C 1
ATOM 8863 O O . ASN C 1 285 ? -18.316 70.479 89.086 1.00 25.35 457 ASN C O 1
ATOM 8868 N N . LYS C 1 286 ? -18.199 70.943 86.893 1.00 26.59 458 LYS C N 1
ATOM 8869 C CA . LYS C 1 286 ? -19.558 71.377 86.691 1.00 28.34 458 LYS C CA 1
ATOM 8870 C C . LYS C 1 286 ? -20.342 70.358 85.865 1.00 27.36 458 LYS C C 1
ATOM 8871 O O . LYS C 1 286 ? -19.820 69.834 84.888 1.00 25.85 458 LYS C O 1
ATOM 8877 N N . ASN C 1 287 ? -21.615 70.156 86.211 1.00 28.50 459 ASN C N 1
ATOM 8878 C CA . ASN C 1 287 ? -22.557 69.327 85.448 1.00 28.33 459 ASN C CA 1
ATOM 8879 C C . ASN C 1 287 ? -22.098 67.886 85.339 1.00 27.31 459 ASN C C 1
ATOM 8880 O O . ASN C 1 287 ? -22.149 67.258 84.284 1.00 25.91 459 ASN C O 1
ATOM 8885 N N . VAL C 1 288 ? -21.625 67.369 86.467 1.00 27.01 460 VAL C N 1
ATOM 8886 C CA . VAL C 1 288 ? -21.229 65.980 86.562 1.00 25.57 460 VAL C CA 1
ATOM 8887 C C . VAL C 1 288 ? -22.510 65.178 86.706 1.00 24.85 460 VAL C C 1
ATOM 8888 O O . VAL C 1 288 ? -22.684 64.158 86.083 1.00 24.19 460 VAL C O 1
ATOM 8892 N N . VAL C 1 289 ? -23.452 65.650 87.511 1.00 24.93 461 VAL C N 1
ATOM 8893 C CA . VAL C 1 289 ? -24.732 64.949 87.609 1.00 22.95 461 VAL C CA 1
ATOM 8894 C C . VAL C 1 289 ? -25.748 65.839 86.926 1.00 24.44 461 VAL C C 1
ATOM 8895 O O . VAL C 1 289 ? -26.128 66.887 87.448 1.00 23.66 461 VAL C O 1
ATOM 8899 N N . THR C 1 290 ? -26.167 65.433 85.729 1.00 25.25 462 THR C N 1
ATOM 8900 C CA . THR C 1 290 ? -26.991 66.277 84.883 1.00 24.89 462 THR C CA 1
ATOM 8901 C C . THR C 1 290 ? -28.458 66.036 85.191 1.00 25.58 462 THR C C 1
ATOM 8902 O O . THR C 1 290 ? -28.809 65.080 85.893 1.00 25.80 462 THR C O 1
ATOM 8906 N N . ARG C 1 291 ? -29.309 66.878 84.595 1.00 25.51 463 ARG C N 1
ATOM 8907 C CA . ARG C 1 291 ? -30.741 66.718 84.638 1.00 25.59 463 ARG C CA 1
ATOM 8908 C C . ARG C 1 291 ? -31.162 65.304 84.181 1.00 25.54 463 ARG C C 1
ATOM 8909 O O . ARG C 1 291 ? -32.026 64.670 84.790 1.00 25.14 463 ARG C O 1
ATOM 8917 N N . GLU C 1 292 ? -30.534 64.850 83.108 1.00 24.91 464 GLU C N 1
ATOM 8918 C CA . GLU C 1 292 ? -30.709 63.519 82.566 1.00 25.56 464 GLU C CA 1
ATOM 8919 C C . GLU C 1 292 ? -30.328 62.419 83.559 1.00 24.90 464 GLU C C 1
ATOM 8920 O O . GLU C 1 292 ? -31.019 61.400 83.644 1.00 24.38 464 GLU C O 1
ATOM 8926 N N . HIS C 1 293 ? -29.218 62.591 84.281 1.00 24.77 465 HIS C N 1
ATOM 8927 C CA . HIS C 1 293 ? -28.862 61.615 85.348 1.00 24.89 465 HIS C CA 1
ATOM 8928 C C . HIS C 1 293 ? -29.923 61.579 86.440 1.00 24.66 465 HIS C C 1
ATOM 8929 O O . HIS C 1 293 ? -30.309 60.496 86.909 1.00 24.37 465 HIS C O 1
ATOM 8936 N N . LEU C 1 294 ? -30.392 62.764 86.822 1.00 25.17 466 LEU C N 1
ATOM 8937 C CA . LEU C 1 294 ? -31.419 62.922 87.842 1.00 25.74 466 LEU C CA 1
ATOM 8938 C C . LEU C 1 294 ? -32.743 62.259 87.427 1.00 27.21 466 LEU C C 1
ATOM 8939 O O . LEU C 1 294 ? -33.381 61.561 88.237 1.00 27.16 466 LEU C O 1
ATOM 8944 N N . ASP C 1 295 ? -33.124 62.415 86.156 1.00 28.06 467 ASP C N 1
ATOM 8945 C CA . ASP C 1 295 ? -34.302 61.736 85.603 1.00 28.87 467 ASP C CA 1
ATOM 8946 C C . ASP C 1 295 ? -34.156 60.205 85.662 1.00 28.39 467 ASP C C 1
ATOM 8947 O O . ASP C 1 295 ? -35.124 59.517 85.879 1.00 27.13 467 ASP C O 1
ATOM 8952 N N A ARG C 1 296 ? -32.941 59.693 85.474 0.50 28.85 468 ARG C N 1
ATOM 8953 N N B ARG C 1 296 ? -32.938 59.699 85.469 0.50 28.85 468 ARG C N 1
ATOM 8954 C CA A ARG C 1 296 ? -32.701 58.241 85.481 0.50 29.79 468 ARG C CA 1
ATOM 8955 C CA B ARG C 1 296 ? -32.675 58.248 85.474 0.50 29.80 468 ARG C CA 1
ATOM 8956 C C A ARG C 1 296 ? -32.476 57.600 86.851 0.50 28.93 468 ARG C C 1
ATOM 8957 C C B ARG C 1 296 ? -32.468 57.603 86.847 0.50 28.93 468 ARG C C 1
ATOM 8958 O O A ARG C 1 296 ? -32.484 56.376 86.963 0.50 28.87 468 ARG C O 1
ATOM 8959 O O B ARG C 1 296 ? -32.474 56.378 86.955 0.50 28.86 468 ARG C O 1
ATOM 8974 N N . MET C 1 297 ? -32.252 58.404 87.887 1.00 28.34 469 MET C N 1
ATOM 8975 C CA . MET C 1 297 ? -32.078 57.867 89.223 1.00 28.09 469 MET C CA 1
ATOM 8976 C C . MET C 1 297 ? -33.326 57.105 89.646 1.00 27.42 469 MET C C 1
ATOM 8977 O O . MET C 1 297 ? -34.452 57.521 89.326 1.00 28.16 469 MET C O 1
ATOM 8982 N N . LYS C 1 298 ? -33.132 56.037 90.406 1.00 27.24 470 LYS C N 1
ATOM 8983 C CA . LYS C 1 298 ? -34.251 55.301 90.981 1.00 27.34 470 LYS C CA 1
ATOM 8984 C C . LYS C 1 298 ? -34.826 56.055 92.156 1.00 27.23 470 LYS C C 1
ATOM 8985 O O . LYS C 1 298 ? -34.173 56.911 92.767 1.00 26.45 470 LYS C O 1
ATOM 8991 N N . ASN C 1 299 ? -36.095 55.781 92.423 1.00 27.80 471 ASN C N 1
ATOM 8992 C CA . ASN C 1 299 ? -36.827 56.402 93.522 1.00 27.46 471 ASN C CA 1
ATOM 8993 C C . ASN C 1 299 ? -36.076 56.256 94.848 1.00 27.43 471 ASN C C 1
ATOM 8994 O O . ASN C 1 299 ? -35.596 55.169 95.173 1.00 26.37 471 ASN C O 1
ATOM 8999 N N . SER C 1 300 ? -35.973 57.373 95.569 1.00 27.52 472 SER C N 1
ATOM 9000 C CA . SER C 1 300 ? -35.329 57.482 96.890 1.00 28.14 472 SER C CA 1
ATOM 9001 C C . SER C 1 300 ? -33.796 57.669 96.844 1.00 27.94 472 SER C C 1
ATOM 9002 O O . SER C 1 300 ? -33.150 57.806 97.894 1.00 27.54 472 SER C O 1
ATOM 9005 N N . CYS C 1 301 ? -33.219 57.727 95.637 1.00 27.67 473 CYS C N 1
ATOM 9006 C CA . CYS C 1 301 ? -31.790 57.951 95.492 1.00 26.97 473 CYS C CA 1
ATOM 9007 C C . CYS C 1 301 ? -31.395 59.262 96.165 1.00 26.21 473 CYS C C 1
ATOM 9008 O O . CYS C 1 301 ? -32.052 60.257 95.987 1.00 25.02 473 CYS C O 1
ATOM 9011 N N . ILE C 1 302 ? -30.309 59.218 96.945 1.00 25.45 474 ILE C N 1
ATOM 9012 C CA . ILE C 1 302 ? -29.798 60.355 97.689 1.00 24.96 474 ILE C CA 1
ATOM 9013 C C . ILE C 1 302 ? -28.634 60.981 96.921 1.00 25.45 474 ILE C C 1
ATOM 9014 O O . ILE C 1 302 ? -27.756 60.257 96.413 1.00 25.91 474 ILE C O 1
ATOM 9019 N N . VAL C 1 303 ? -28.653 62.314 96.811 1.00 25.00 475 VAL C N 1
ATOM 9020 C CA . VAL C 1 303 ? -27.699 63.052 96.009 1.00 24.65 475 VAL C CA 1
ATOM 9021 C C . VAL C 1 303 ? -27.045 64.177 96.783 1.00 23.88 475 VAL C C 1
ATOM 9022 O O . VAL C 1 303 ? -27.725 65.015 97.380 1.00 24.70 475 VAL C O 1
ATOM 9026 N N . CYS C 1 304 ? -25.718 64.223 96.742 1.00 23.99 476 CYS C N 1
ATOM 9027 C CA . CYS C 1 304 ? -24.981 65.238 97.481 1.00 24.03 476 CYS C CA 1
ATOM 9028 C C . CYS C 1 304 ? -23.634 65.536 96.889 1.00 23.32 476 CYS C C 1
ATOM 9029 O O . CYS C 1 304 ? -23.095 64.779 96.087 1.00 23.64 476 CYS C O 1
ATOM 9032 N N . ASN C 1 305 ? -23.106 66.668 97.328 1.00 24.02 477 ASN C N 1
ATOM 9033 C CA . ASN C 1 305 ? -21.899 67.283 96.798 1.00 24.00 477 ASN C CA 1
ATOM 9034 C C . ASN C 1 305 ? -20.883 67.415 97.923 1.00 24.31 477 ASN C C 1
ATOM 9035 O O . ASN C 1 305 ? -21.204 67.992 98.968 1.00 24.33 477 ASN C O 1
ATOM 9040 N N . MET C 1 306 ? -19.677 66.872 97.702 1.00 24.12 478 MET C N 1
ATOM 9041 C CA . MET C 1 306 ? -18.534 67.101 98.600 1.00 24.22 478 MET C CA 1
ATOM 9042 C C . MET C 1 306 ? -17.399 67.884 97.936 1.00 24.48 478 MET C C 1
ATOM 9043 O O . MET C 1 306 ? -16.330 67.975 98.501 1.00 24.60 478 MET C O 1
ATOM 9048 N N . GLY C 1 307 ? -17.637 68.434 96.749 1.00 24.63 479 GLY C N 1
ATOM 9049 C CA . GLY C 1 307 ? -16.599 69.115 95.981 1.00 25.62 479 GLY C CA 1
ATOM 9050 C C . GLY C 1 307 ? -16.635 70.626 96.128 1.00 26.12 479 GLY C C 1
ATOM 9051 O O . GLY C 1 307 ? -16.126 71.183 97.094 1.00 26.85 479 GLY C O 1
ATOM 9052 N N . HIS C 1 308 ? -17.248 71.312 95.180 1.00 26.23 480 HIS C N 1
ATOM 9053 C CA . HIS C 1 308 ? -17.265 72.756 95.238 1.00 26.39 480 HIS C CA 1
ATOM 9054 C C . HIS C 1 308 ? -18.606 73.333 94.825 1.00 25.93 480 HIS C C 1
ATOM 9055 O O . HIS C 1 308 ? -19.375 72.714 94.085 1.00 25.65 480 HIS C O 1
ATOM 9062 N N . SER C 1 309 ? -18.869 74.524 95.346 1.00 26.63 481 SER C N 1
ATOM 9063 C CA . SER C 1 309 ? -19.981 75.399 94.908 1.00 26.94 481 SER C CA 1
ATOM 9064 C C . SER C 1 309 ? -21.274 74.601 95.017 1.00 27.00 481 SER C C 1
ATOM 9065 O O . SER C 1 309 ? -21.435 73.822 95.958 1.00 26.92 481 SER C O 1
ATOM 9068 N N . ASN C 1 310 ? -22.186 74.805 94.074 1.00 27.39 482 ASN C N 1
ATOM 9069 C CA . ASN C 1 310 ? -23.429 74.070 94.013 1.00 27.52 482 ASN C CA 1
ATOM 9070 C C . ASN C 1 310 ? -23.756 73.654 92.583 1.00 27.12 482 ASN C C 1
ATOM 9071 O O . ASN C 1 310 ? -24.921 73.413 92.230 1.00 27.11 482 ASN C O 1
ATOM 9076 N N . THR C 1 311 ? -22.720 73.558 91.751 1.00 26.37 483 THR C N 1
ATOM 9077 C CA . THR C 1 311 ? -22.923 73.240 90.324 1.00 25.29 483 THR C CA 1
ATOM 9078 C C . THR C 1 311 ? -22.402 71.859 89.861 1.00 25.19 483 THR C C 1
ATOM 9079 O O . THR C 1 311 ? -22.528 71.526 88.660 1.00 26.30 483 THR C O 1
ATOM 9083 N N . GLU C 1 312 ? -21.852 71.053 90.773 1.00 22.93 484 GLU C N 1
ATOM 9084 C CA . GLU C 1 312 ? -21.395 69.708 90.372 1.00 23.24 484 GLU C CA 1
ATOM 9085 C C . GLU C 1 312 ? -22.596 68.881 89.991 1.00 21.82 484 GLU C C 1
ATOM 9086 O O . GLU C 1 312 ? -22.554 68.160 89.011 1.00 20.92 484 GLU C O 1
ATOM 9092 N N . ILE C 1 313 ? -23.661 69.010 90.790 1.00 22.19 485 ILE C N 1
ATOM 9093 C CA . ILE C 1 313 ? -24.998 68.544 90.451 1.00 22.99 485 ILE C CA 1
ATOM 9094 C C . ILE C 1 313 ? -25.772 69.715 89.826 1.00 24.05 485 ILE C C 1
ATOM 9095 O O . ILE C 1 313 ? -25.702 70.838 90.321 1.00 24.50 485 ILE C O 1
ATOM 9100 N N . ASP C 1 314 ? -26.504 69.460 88.742 1.00 25.81 486 ASP C N 1
ATOM 9101 C CA . ASP C 1 314 ? -27.262 70.515 88.091 1.00 26.29 486 ASP C CA 1
ATOM 9102 C C . ASP C 1 314 ? -28.584 70.754 88.838 1.00 26.36 486 ASP C C 1
ATOM 9103 O O . ASP C 1 314 ? -29.680 70.399 88.378 1.00 26.06 486 ASP C O 1
ATOM 9108 N N . VAL C 1 315 ? -28.468 71.354 90.014 1.00 26.62 487 VAL C N 1
ATOM 9109 C CA . VAL C 1 315 ? -29.638 71.651 90.838 1.00 26.94 487 VAL C CA 1
ATOM 9110 C C . VAL C 1 315 ? -30.584 72.648 90.159 1.00 27.18 487 VAL C C 1
ATOM 9111 O O . VAL C 1 315 ? -31.816 72.496 90.253 1.00 28.49 487 VAL C O 1
ATOM 9115 N N . ALA C 1 316 ? -30.034 73.629 89.453 1.00 26.86 488 ALA C N 1
ATOM 9116 C CA . ALA C 1 316 ? -30.861 74.626 88.755 1.00 27.79 488 ALA C CA 1
ATOM 9117 C C . ALA C 1 316 ? -31.846 73.978 87.782 1.00 28.21 488 ALA C C 1
ATOM 9118 O O . ALA C 1 316 ? -32.979 74.447 87.666 1.00 28.77 488 ALA C O 1
ATOM 9120 N N . SER C 1 317 ? -31.473 72.851 87.180 1.00 28.61 489 SER C N 1
ATOM 9121 C CA . SER C 1 317 ? -32.337 72.143 86.223 1.00 29.27 489 SER C CA 1
ATOM 9122 C C . SER C 1 317 ? -33.554 71.484 86.882 1.00 30.89 489 SER C C 1
ATOM 9123 O O . SER C 1 317 ? -34.507 71.090 86.206 1.00 30.76 489 SER C O 1
ATOM 9126 N N . LEU C 1 318 ? -33.513 71.346 88.202 1.00 32.03 490 LEU C N 1
ATOM 9127 C CA . LEU C 1 318 ? -34.646 70.811 88.961 1.00 32.91 490 LEU C CA 1
ATOM 9128 C C . LEU C 1 318 ? -35.616 71.891 89.441 1.00 33.86 490 LEU C C 1
ATOM 9129 O O . LEU C 1 318 ? -36.659 71.575 90.009 1.00 34.30 490 LEU C O 1
ATOM 9134 N N . ARG C 1 319 ? -35.266 73.153 89.257 1.00 36.29 491 ARG C N 1
ATOM 9135 C CA . ARG C 1 319 ? -36.097 74.272 89.730 1.00 38.66 491 ARG C CA 1
ATOM 9136 C C . ARG C 1 319 ? -37.070 74.641 88.630 1.00 39.92 491 ARG C C 1
ATOM 9137 O O . ARG C 1 319 ? -36.899 75.634 87.956 1.00 40.53 491 ARG C O 1
ATOM 9145 N N . THR C 1 320 ? -38.076 73.818 88.441 1.00 41.90 492 THR C N 1
ATOM 9146 C CA . THR C 1 320 ? -38.897 73.871 87.261 1.00 43.10 492 THR C CA 1
ATOM 9147 C C . THR C 1 320 ? -40.287 73.493 87.741 1.00 43.54 492 THR C C 1
ATOM 9148 O O . THR C 1 320 ? -40.402 72.645 88.631 1.00 43.94 492 THR C O 1
ATOM 9152 N N . PRO C 1 321 ? -41.342 74.135 87.189 1.00 43.84 493 PRO C N 1
ATOM 9153 C CA . PRO C 1 321 ? -42.746 73.812 87.517 1.00 43.37 493 PRO C CA 1
ATOM 9154 C C . PRO C 1 321 ? -43.105 72.346 87.481 1.00 42.35 493 PRO C C 1
ATOM 9155 O O . PRO C 1 321 ? -43.902 71.911 88.267 1.00 42.25 493 PRO C O 1
ATOM 9159 N N . GLU C 1 322 ? -42.557 71.595 86.546 1.00 42.30 494 GLU C N 1
ATOM 9160 C CA . GLU C 1 322 ? -42.789 70.148 86.471 1.00 42.51 494 GLU C CA 1
ATOM 9161 C C . GLU C 1 322 ? -42.462 69.440 87.812 1.00 41.64 494 GLU C C 1
ATOM 9162 O O . GLU C 1 322 ? -43.145 68.481 88.210 1.00 41.62 494 GLU C O 1
ATOM 9168 N N . LEU C 1 323 ? -41.417 69.905 88.499 1.00 40.24 495 LEU C N 1
ATOM 9169 C CA . LEU C 1 323 ? -40.952 69.210 89.690 1.00 39.47 495 LEU C CA 1
ATOM 9170 C C . LEU C 1 323 ? -41.509 69.845 90.978 1.00 38.86 495 LEU C C 1
ATOM 9171 O O . LEU C 1 323 ? -41.673 71.046 91.059 1.00 38.70 495 LEU C O 1
ATOM 9176 N N . THR C 1 324 ? -41.815 69.004 91.957 1.00 37.97 496 THR C N 1
ATOM 9177 C CA . THR C 1 324 ? -42.324 69.438 93.274 1.00 38.11 496 THR C CA 1
ATOM 9178 C C . THR C 1 324 ? -41.226 69.278 94.350 1.00 37.07 496 THR C C 1
ATOM 9179 O O . THR C 1 324 ? -40.662 68.207 94.497 1.00 37.72 496 THR C O 1
ATOM 9183 N N . TRP C 1 325 ? -40.918 70.345 95.065 1.00 36.50 497 TRP C N 1
ATOM 9184 C CA . TRP C 1 325 ? -39.928 70.329 96.145 1.00 37.20 497 TRP C CA 1
ATOM 9185 C C . TRP C 1 325 ? -40.586 70.323 97.507 1.00 37.65 497 TRP C C 1
ATOM 9186 O O . TRP C 1 325 ? -41.496 71.098 97.766 1.00 37.25 497 TRP C O 1
ATOM 9197 N N . GLU C 1 326 ? -40.067 69.493 98.390 1.00 38.84 498 GLU C N 1
ATOM 9198 C CA . GLU C 1 326 ? -40.574 69.401 99.739 1.00 40.80 498 GLU C CA 1
ATOM 9199 C C . GLU C 1 326 ? -39.418 69.360 100.754 1.00 39.51 498 GLU C C 1
ATOM 9200 O O . GLU C 1 326 ? -38.668 68.395 100.788 1.00 38.48 498 GLU C O 1
ATOM 9206 N N . ARG C 1 327 ? -39.264 70.428 101.534 1.00 39.96 499 ARG C N 1
ATOM 9207 C CA . ARG C 1 327 ? -38.333 70.482 102.665 1.00 40.17 499 ARG C CA 1
ATOM 9208 C C . ARG C 1 327 ? -38.782 69.584 103.824 1.00 39.83 499 ARG C C 1
ATOM 9209 O O . ARG C 1 327 ? -39.689 69.944 104.563 1.00 41.29 499 ARG C O 1
ATOM 9217 N N . VAL C 1 328 ? -38.136 68.438 103.996 1.00 38.27 500 VAL C N 1
ATOM 9218 C CA . VAL C 1 328 ? -38.573 67.452 104.961 1.00 37.35 500 VAL C CA 1
ATOM 9219 C C . VAL C 1 328 ? -37.752 67.416 106.251 1.00 36.60 500 VAL C C 1
ATOM 9220 O O . VAL C 1 328 ? -38.172 66.821 107.230 1.00 36.34 500 VAL C O 1
ATOM 9224 N N . ARG C 1 329 ? -36.592 68.059 106.241 1.00 35.67 501 ARG C N 1
ATOM 9225 C CA . ARG C 1 329 ? -35.707 68.131 107.403 1.00 34.97 501 ARG C CA 1
ATOM 9226 C C . ARG C 1 329 ? -34.733 69.248 107.060 1.00 33.58 501 ARG C C 1
ATOM 9227 O O . ARG C 1 329 ? -34.663 69.674 105.906 1.00 32.39 501 ARG C O 1
ATOM 9235 N N . SER C 1 330 ? -34.011 69.759 108.044 1.00 32.54 502 SER C N 1
ATOM 9236 C CA . SER C 1 330 ? -33.013 70.764 107.766 1.00 32.51 502 SER C CA 1
ATOM 9237 C C . SER C 1 330 ? -32.040 70.171 106.712 1.00 31.32 502 SER C C 1
ATOM 9238 O O . SER C 1 330 ? -31.602 69.030 106.849 1.00 30.46 502 SER C O 1
ATOM 9241 N N . GLN C 1 331 ? -31.805 70.916 105.633 1.00 30.60 503 GLN C N 1
ATOM 9242 C CA . GLN C 1 331 ? -30.863 70.546 104.552 1.00 30.52 503 GLN C CA 1
ATOM 9243 C C . GLN C 1 331 ? -31.264 69.323 103.740 1.00 29.22 503 GLN C C 1
ATOM 9244 O O . GLN C 1 331 ? -30.405 68.694 103.134 1.00 28.31 503 GLN C O 1
ATOM 9250 N N . VAL C 1 332 ? -32.547 68.977 103.745 1.00 27.68 504 VAL C N 1
ATOM 9251 C CA . VAL C 1 332 ? -33.032 67.817 103.001 1.00 27.19 504 VAL C CA 1
ATOM 9252 C C . VAL C 1 332 ? -34.275 68.212 102.234 1.00 27.99 504 VAL C C 1
ATOM 9253 O O . VAL C 1 332 ? -35.291 68.649 102.829 1.00 27.52 504 VAL C O 1
ATOM 9257 N N . ASP C 1 333 ? -34.186 68.084 100.910 1.00 28.30 505 ASP C N 1
ATOM 9258 C CA . ASP C 1 333 ? -35.352 68.225 100.032 1.00 28.88 505 ASP C CA 1
ATOM 9259 C C . ASP C 1 333 ? -35.697 66.937 99.331 1.00 28.86 505 ASP C C 1
ATOM 9260 O O . ASP C 1 333 ? -34.819 66.233 98.853 1.00 29.10 505 ASP C O 1
ATOM 9265 N N . HIS C 1 334 ? -36.983 66.617 99.306 1.00 28.91 506 HIS C N 1
ATOM 9266 C CA . HIS C 1 334 ? -37.497 65.635 98.389 1.00 29.85 506 HIS C CA 1
ATOM 9267 C C . HIS C 1 334 ? -37.919 66.373 97.131 1.00 29.87 506 HIS C C 1
ATOM 9268 O O . HIS C 1 334 ? -38.648 67.383 97.191 1.00 30.53 506 HIS C O 1
ATOM 9275 N N . VAL C 1 335 ? -37.409 65.902 95.993 1.00 29.66 507 VAL C N 1
ATOM 9276 C CA . VAL C 1 335 ? -37.730 66.478 94.699 1.00 29.05 507 VAL C CA 1
ATOM 9277 C C . VAL C 1 335 ? -38.516 65.410 93.979 1.00 28.98 507 VAL C C 1
ATOM 9278 O O . VAL C 1 335 ? -38.020 64.305 93.774 1.00 28.42 507 VAL C O 1
ATOM 9282 N N . ILE C 1 336 ? -39.765 65.741 93.628 1.00 29.91 508 ILE C N 1
ATOM 9283 C CA . ILE C 1 336 ? -40.727 64.750 93.170 1.00 30.58 508 ILE C CA 1
ATOM 9284 C C . ILE C 1 336 ? -41.142 65.077 91.723 1.00 31.24 508 ILE C C 1
ATOM 9285 O O . ILE C 1 336 ? -41.423 66.243 91.373 1.00 30.26 508 ILE C O 1
ATOM 9290 N N . TRP C 1 337 ? -41.152 64.018 90.913 1.00 31.46 509 TRP C N 1
ATOM 9291 C CA . TRP C 1 337 ? -41.539 64.052 89.512 1.00 32.56 509 TRP C CA 1
ATOM 9292 C C . TRP C 1 337 ? -43.051 63.780 89.353 1.00 33.60 509 TRP C C 1
ATOM 9293 O O . TRP C 1 337 ? -43.691 63.161 90.244 1.00 32.81 509 TRP C O 1
ATOM 9304 N N . PRO C 1 338 ? -43.633 64.234 88.213 1.00 35.51 510 PRO C N 1
ATOM 9305 C CA . PRO C 1 338 ? -45.055 63.997 87.945 1.00 35.56 510 PRO C CA 1
ATOM 9306 C C . PRO C 1 338 ? -45.490 62.575 88.192 1.00 36.47 510 PRO C C 1
ATOM 9307 O O . PRO C 1 338 ? -46.561 62.379 88.687 1.00 37.51 510 PRO C O 1
ATOM 9311 N N . ASP C 1 339 ? -44.664 61.586 87.853 1.00 37.77 511 ASP C N 1
ATOM 9312 C CA . ASP C 1 339 ? -45.011 60.185 88.079 1.00 38.13 511 ASP C CA 1
ATOM 9313 C C . ASP C 1 339 ? -44.839 59.712 89.538 1.00 38.20 511 ASP C C 1
ATOM 9314 O O . ASP C 1 339 ? -45.090 58.539 89.838 1.00 38.66 511 ASP C O 1
ATOM 9319 N N . GLY C 1 340 ? -44.406 60.595 90.439 1.00 37.53 512 GLY C N 1
ATOM 9320 C CA . GLY C 1 340 ? -44.235 60.220 91.844 1.00 37.25 512 GLY C CA 1
ATOM 9321 C C . GLY C 1 340 ? -42.828 59.801 92.230 1.00 36.46 512 GLY C C 1
ATOM 9322 O O . GLY C 1 340 ? -42.551 59.629 93.395 1.00 37.63 512 GLY C O 1
ATOM 9323 N N . LYS C 1 341 ? -41.930 59.642 91.262 1.00 34.91 513 LYS C N 1
ATOM 9324 C CA . LYS C 1 341 ? -40.545 59.358 91.572 1.00 33.78 513 LYS C CA 1
ATOM 9325 C C . LYS C 1 341 ? -39.935 60.507 92.358 1.00 32.95 513 LYS C C 1
ATOM 9326 O O . LYS C 1 341 ? -40.142 61.659 92.040 1.00 33.89 513 LYS C O 1
ATOM 9332 N N . ARG C 1 342 ? -39.169 60.158 93.371 1.00 31.79 514 ARG C N 1
ATOM 9333 C CA . ARG C 1 342 ? -38.589 61.088 94.285 1.00 32.26 514 ARG C CA 1
ATOM 9334 C C . ARG C 1 342 ? -37.051 60.913 94.367 1.00 30.78 514 ARG C C 1
ATOM 9335 O O . ARG C 1 342 ? -36.518 59.799 94.276 1.00 30.04 514 ARG C O 1
ATOM 9343 N N . ILE C 1 343 ? -36.380 62.044 94.561 1.00 29.64 515 ILE C N 1
ATOM 9344 C CA . ILE C 1 343 ? -34.942 62.134 94.758 1.00 28.95 515 ILE C CA 1
ATOM 9345 C C . ILE C 1 343 ? -34.770 62.872 96.057 1.00 27.96 515 ILE C C 1
ATOM 9346 O O . ILE C 1 343 ? -35.577 63.740 96.402 1.00 27.33 515 ILE C O 1
ATOM 9351 N N . VAL C 1 344 ? -33.762 62.468 96.816 1.00 27.35 516 VAL C N 1
ATOM 9352 C CA . VAL C 1 344 ? -33.425 63.130 98.067 1.00 26.96 516 VAL C CA 1
ATOM 9353 C C . VAL C 1 344 ? -32.152 63.954 97.859 1.00 26.91 516 VAL C C 1
ATOM 9354 O O . VAL C 1 344 ? -31.051 63.409 97.700 1.00 27.45 516 VAL C O 1
ATOM 9358 N N . LEU C 1 345 ? -32.335 65.266 97.822 1.00 26.21 517 LEU C N 1
ATOM 9359 C CA . LEU C 1 345 ? -31.246 66.203 97.598 1.00 26.27 517 LEU C CA 1
ATOM 9360 C C . LEU C 1 345 ? -30.813 66.780 98.922 1.00 25.77 517 LEU C C 1
ATOM 9361 O O . LEU C 1 345 ? -31.639 67.334 99.638 1.00 26.98 517 LEU C O 1
ATOM 9366 N N . LEU C 1 346 ? -29.519 66.698 99.204 1.00 24.98 518 LEU C N 1
ATOM 9367 C CA . LEU C 1 346 ? -28.936 67.212 100.443 1.00 24.26 518 LEU C CA 1
ATOM 9368 C C . LEU C 1 346 ? -28.260 68.550 100.248 1.00 24.07 518 LEU C C 1
ATOM 9369 O O . LEU C 1 346 ? -27.510 68.756 99.284 1.00 24.01 518 LEU C O 1
ATOM 9374 N N . ALA C 1 347 ? -28.493 69.442 101.209 1.00 24.45 519 ALA C N 1
ATOM 9375 C CA . ALA C 1 347 ? -27.902 70.771 101.236 1.00 25.08 519 ALA C CA 1
ATOM 9376 C C . ALA C 1 347 ? -28.058 71.572 99.934 1.00 25.79 519 ALA C C 1
ATOM 9377 O O . ALA C 1 347 ? -27.193 72.364 99.592 1.00 24.43 519 ALA C O 1
ATOM 9379 N N . GLU C 1 348 ? -29.166 71.367 99.230 1.00 27.10 520 GLU C N 1
ATOM 9380 C CA . GLU C 1 348 ? -29.361 71.962 97.900 1.00 28.90 520 GLU C CA 1
ATOM 9381 C C . GLU C 1 348 ? -28.140 71.799 96.983 1.00 28.23 520 GLU C C 1
ATOM 9382 O O . GLU C 1 348 ? -27.874 72.655 96.139 1.00 26.97 520 GLU C O 1
ATOM 9388 N N . GLY C 1 349 ? -27.410 70.680 97.130 1.00 28.10 521 GLY C N 1
ATOM 9389 C CA . GLY C 1 349 ? -26.268 70.416 96.261 1.00 28.02 521 GLY C CA 1
ATOM 9390 C C . GLY C 1 349 ? -25.075 71.301 96.592 1.00 28.34 521 GLY C C 1
ATOM 9391 O O . GLY C 1 349 ? -24.096 71.357 95.833 1.00 28.33 521 GLY C O 1
ATOM 9392 N N . ARG C 1 350 ? -25.150 71.994 97.715 1.00 28.50 522 ARG C N 1
ATOM 9393 C CA . ARG C 1 350 ? -23.982 72.686 98.276 1.00 29.80 522 ARG C CA 1
ATOM 9394 C C . ARG C 1 350 ? -23.117 71.637 99.003 1.00 28.99 522 ARG C C 1
ATOM 9395 O O . ARG C 1 350 ? -23.475 70.466 99.079 1.00 27.71 522 ARG C O 1
ATOM 9403 N N . LEU C 1 351 ? -21.976 72.058 99.511 1.00 29.61 523 LEU C N 1
ATOM 9404 C CA . LEU C 1 351 ? -21.108 71.160 100.262 1.00 30.76 523 LEU C CA 1
ATOM 9405 C C . LEU C 1 351 ? -21.822 70.581 101.486 1.00 30.29 523 LEU C C 1
ATOM 9406 O O . LEU C 1 351 ? -22.206 71.316 102.392 1.00 31.29 523 LEU C O 1
ATOM 9411 N N . LEU C 1 352 ? -22.011 69.265 101.494 1.00 29.01 524 LEU C N 1
ATOM 9412 C CA . LEU C 1 352 ? -22.730 68.625 102.579 1.00 28.38 524 LEU C CA 1
ATOM 9413 C C . LEU C 1 352 ? -22.121 68.922 103.941 1.00 29.12 524 LEU C C 1
ATOM 9414 O O . LEU C 1 352 ? -22.841 69.213 104.896 1.00 28.80 524 LEU C O 1
ATOM 9419 N N . ASN C 1 353 ? -20.794 68.816 104.035 1.00 28.98 525 ASN C N 1
ATOM 9420 C CA . ASN C 1 353 ? -20.116 68.879 105.315 1.00 30.33 525 ASN C CA 1
ATOM 9421 C C . ASN C 1 353 ? -20.248 70.255 105.942 1.00 32.22 525 ASN C C 1
ATOM 9422 O O . ASN C 1 353 ? -20.347 70.373 107.157 1.00 31.78 525 ASN C O 1
ATOM 9427 N N . LEU C 1 354 ? -20.295 71.288 105.105 1.00 34.66 526 LEU C N 1
ATOM 9428 C CA . LEU C 1 354 ? -20.357 72.663 105.580 1.00 36.58 526 LEU C CA 1
ATOM 9429 C C . LEU C 1 354 ? -21.715 72.998 106.246 1.00 37.14 526 LEU C C 1
ATOM 9430 O O . LEU C 1 354 ? -21.775 73.856 107.111 1.00 37.20 526 LEU C O 1
ATOM 9435 N N . SER C 1 355 ? -22.789 72.333 105.829 1.00 36.98 527 SER C N 1
ATOM 9436 C CA . SER C 1 355 ? -24.111 72.535 106.424 1.00 37.28 527 SER C CA 1
ATOM 9437 C C . SER C 1 355 ? -24.445 71.499 107.491 1.00 37.04 527 SER C C 1
ATOM 9438 O O . SER C 1 355 ? -25.257 71.759 108.373 1.00 37.79 527 SER C O 1
ATOM 9441 N N . CYS C 1 356 ? -23.894 70.300 107.374 1.00 36.38 528 CYS C N 1
ATOM 9442 C CA . CYS C 1 356 ? -24.388 69.179 108.174 1.00 36.50 528 CYS C CA 1
ATOM 9443 C C . CYS C 1 356 ? -23.358 68.504 109.036 1.00 37.22 528 CYS C C 1
ATOM 9444 O O . CYS C 1 356 ? -23.563 67.346 109.452 1.00 38.55 528 CYS C O 1
ATOM 9447 N N . SER C 1 357 ? -22.242 69.174 109.289 1.00 37.41 529 SER C N 1
ATOM 9448 C CA . SER C 1 357 ? -21.205 68.579 110.117 1.00 38.09 529 SER C CA 1
ATOM 9449 C C . SER C 1 357 ? -20.460 69.690 110.813 1.00 37.52 529 SER C C 1
ATOM 9450 O O . SER C 1 357 ? -20.708 70.848 110.543 1.00 37.13 529 SER C O 1
ATOM 9453 N N . THR C 1 358 ? -19.573 69.322 111.728 1.00 37.67 530 THR C N 1
ATOM 9454 C CA . THR C 1 358 ? -18.787 70.278 112.504 1.00 37.63 530 THR C CA 1
ATOM 9455 C C . THR C 1 358 ? -17.303 69.993 112.297 1.00 37.09 530 THR C C 1
ATOM 9456 O O . THR C 1 358 ? -16.896 68.843 112.329 1.00 38.14 530 THR C O 1
ATOM 9460 N N . VAL C 1 359 ? -16.516 71.035 112.105 1.00 36.10 531 VAL C N 1
ATOM 9461 C CA . VAL C 1 359 ? -15.073 70.926 112.116 1.00 36.39 531 VAL C CA 1
ATOM 9462 C C . VAL C 1 359 ? -14.531 70.650 113.526 1.00 35.72 531 VAL C C 1
ATOM 9463 O O . VAL C 1 359 ? -14.716 71.471 114.436 1.00 35.19 531 VAL C O 1
ATOM 9467 N N . PRO C 1 360 ? -13.824 69.523 113.706 1.00 34.26 532 PRO C N 1
ATOM 9468 C CA . PRO C 1 360 ? -13.271 69.276 115.036 1.00 33.63 532 PRO C CA 1
ATOM 9469 C C . PRO C 1 360 ? -12.287 70.375 115.474 1.00 32.32 532 PRO C C 1
ATOM 9470 O O . PRO C 1 360 ? -11.573 70.965 114.648 1.00 32.23 532 PRO C O 1
ATOM 9474 N N . THR C 1 361 ? -12.294 70.657 116.765 1.00 30.85 533 THR C N 1
ATOM 9475 C CA . THR C 1 361 ? -11.437 71.667 117.368 1.00 29.31 533 THR C CA 1
ATOM 9476 C C . THR C 1 361 ? -9.954 71.394 117.116 1.00 27.79 533 THR C C 1
ATOM 9477 O O . THR C 1 361 ? -9.199 72.326 116.949 1.00 27.71 533 THR C O 1
ATOM 9481 N N . PHE C 1 362 ? -9.553 70.127 117.086 1.00 26.97 534 PHE C N 1
ATOM 9482 C CA . PHE C 1 362 ? -8.200 69.742 116.701 1.00 26.98 534 PHE C CA 1
ATOM 9483 C C . PHE C 1 362 ? -7.739 70.395 115.387 1.00 26.57 534 PHE C C 1
ATOM 9484 O O . PHE C 1 362 ? -6.620 70.904 115.272 1.00 25.11 534 PHE C O 1
ATOM 9492 N N . VAL C 1 363 ? -8.625 70.354 114.394 1.00 27.42 535 VAL C N 1
ATOM 9493 C CA . VAL C 1 363 ? -8.349 70.931 113.076 1.00 26.88 535 VAL C CA 1
ATOM 9494 C C . VAL C 1 363 ? -8.212 72.428 113.181 1.00 26.73 535 VAL C C 1
ATOM 9495 O O . VAL C 1 363 ? -7.341 73.033 112.556 1.00 26.55 535 VAL C O 1
ATOM 9499 N N . LEU C 1 364 ? -9.039 73.033 114.021 1.00 26.56 536 LEU C N 1
ATOM 9500 C CA . LEU C 1 364 ? -8.945 74.463 114.240 1.00 27.28 536 LEU C CA 1
ATOM 9501 C C . LEU C 1 364 ? -7.641 74.814 114.943 1.00 26.25 536 LEU C C 1
ATOM 9502 O O . LEU C 1 364 ? -7.089 75.876 114.739 1.00 26.91 536 LEU C O 1
ATOM 9507 N N . SER C 1 365 ? -7.148 73.925 115.786 1.00 26.25 537 SER C N 1
ATOM 9508 C CA . SER C 1 365 ? -5.873 74.144 116.458 1.00 26.37 537 SER C CA 1
ATOM 9509 C C . SER C 1 365 ? -4.696 74.114 115.447 1.00 26.21 537 SER C C 1
ATOM 9510 O O . SER C 1 365 ? -3.806 74.928 115.530 1.00 27.04 537 SER C O 1
ATOM 9513 N N . ILE C 1 366 ? -4.707 73.184 114.504 1.00 26.15 538 ILE C N 1
ATOM 9514 C CA . ILE C 1 366 ? -3.693 73.147 113.444 1.00 26.41 538 ILE C CA 1
ATOM 9515 C C . ILE C 1 366 ? -3.629 74.517 112.712 1.00 26.76 538 ILE C C 1
ATOM 9516 O O . ILE C 1 366 ? -2.531 75.079 112.493 1.00 24.36 538 ILE C O 1
ATOM 9521 N N . THR C 1 367 ? -4.813 75.036 112.352 1.00 26.08 539 THR C N 1
ATOM 9522 C CA . THR C 1 367 ? -4.910 76.326 111.682 1.00 26.62 539 THR C CA 1
ATOM 9523 C C . THR C 1 367 ? -4.374 77.474 112.513 1.00 26.37 539 THR C C 1
ATOM 9524 O O . THR C 1 367 ? -3.488 78.214 112.047 1.00 26.90 539 THR C O 1
ATOM 9528 N N . ALA C 1 368 ? -4.860 77.594 113.744 1.00 25.81 540 ALA C N 1
ATOM 9529 C CA . ALA C 1 368 ? -4.450 78.702 114.610 1.00 26.41 540 ALA C CA 1
ATOM 9530 C C . ALA C 1 368 ? -2.944 78.656 114.968 1.00 26.85 540 ALA C C 1
ATOM 9531 O O . ALA C 1 368 ? -2.269 79.678 115.029 1.00 26.92 540 ALA C O 1
ATOM 9533 N N . THR C 1 369 ? -2.411 77.457 115.139 1.00 27.44 541 THR C N 1
ATOM 9534 C CA . THR C 1 369 ? -0.987 77.273 115.426 1.00 27.27 541 THR C CA 1
ATOM 9535 C C . THR C 1 369 ? -0.109 77.720 114.233 1.00 27.53 541 THR C C 1
ATOM 9536 O O . THR C 1 369 ? 0.891 78.413 114.404 1.00 27.42 541 THR C O 1
ATOM 9540 N N . THR C 1 370 ? -0.480 77.276 113.040 1.00 27.55 542 THR C N 1
ATOM 9541 C CA . THR C 1 370 ? 0.122 77.735 111.801 1.00 28.02 542 THR C CA 1
ATOM 9542 C C . THR C 1 370 ? 0.138 79.258 111.724 1.00 28.22 542 THR C C 1
ATOM 9543 O O . THR C 1 370 ? 1.172 79.859 111.479 1.00 28.60 542 THR C O 1
ATOM 9547 N N . GLN C 1 371 ? -0.990 79.887 111.993 1.00 28.79 543 GLN C N 1
ATOM 9548 C CA . GLN C 1 371 ? -1.059 81.338 111.937 1.00 29.58 543 GLN C CA 1
ATOM 9549 C C . GLN C 1 371 ? -0.120 82.033 112.928 1.00 30.10 543 GLN C C 1
ATOM 9550 O O . GLN C 1 371 ? 0.608 82.993 112.560 1.00 30.16 543 GLN C O 1
ATOM 9556 N N . ALA C 1 372 ? -0.139 81.562 114.176 1.00 29.48 544 ALA C N 1
ATOM 9557 C CA . ALA C 1 372 ? 0.729 82.107 115.212 1.00 29.14 544 ALA C CA 1
ATOM 9558 C C . ALA C 1 372 ? 2.204 82.041 114.784 1.00 29.27 544 ALA C C 1
ATOM 9559 O O . ALA C 1 372 ? 2.913 83.051 114.904 1.00 28.02 544 ALA C O 1
ATOM 9561 N N . LEU C 1 373 ? 2.642 80.874 114.282 1.00 28.72 545 LEU C N 1
ATOM 9562 C CA . LEU C 1 373 ? 4.043 80.681 113.868 1.00 29.55 545 LEU C CA 1
ATOM 9563 C C . LEU C 1 373 ? 4.395 81.506 112.620 1.00 29.77 545 LEU C C 1
ATOM 9564 O O . LEU C 1 373 ? 5.506 81.990 112.502 1.00 30.26 545 LEU C O 1
ATOM 9569 N N . ALA C 1 374 ? 3.449 81.685 111.703 1.00 29.69 546 ALA C N 1
ATOM 9570 C CA . ALA C 1 374 ? 3.736 82.509 110.522 1.00 29.72 546 ALA C CA 1
ATOM 9571 C C . ALA C 1 374 ? 3.950 83.963 110.966 1.00 29.55 546 ALA C C 1
ATOM 9572 O O . ALA C 1 374 ? 4.866 84.601 110.515 1.00 28.85 546 ALA C O 1
ATOM 9574 N N . LEU C 1 375 ? 3.125 84.445 111.887 1.00 30.52 547 LEU C N 1
ATOM 9575 C CA . LEU C 1 375 ? 3.259 85.786 112.443 1.00 31.51 547 LEU C CA 1
ATOM 9576 C C . LEU C 1 375 ? 4.585 85.999 113.169 1.00 33.15 547 LEU C C 1
ATOM 9577 O O . LEU C 1 375 ? 5.240 87.061 112.998 1.00 32.93 547 LEU C O 1
ATOM 9582 N N . ILE C 1 376 ? 4.986 85.003 113.963 1.00 34.41 548 ILE C N 1
ATOM 9583 C CA . ILE C 1 376 ? 6.267 85.057 114.694 1.00 35.11 548 ILE C CA 1
ATOM 9584 C C . ILE C 1 376 ? 7.426 85.160 113.702 1.00 35.45 548 ILE C C 1
ATOM 9585 O O . ILE C 1 376 ? 8.317 85.970 113.876 1.00 35.76 548 ILE C O 1
ATOM 9590 N N . GLU C 1 377 ? 7.426 84.263 112.720 1.00 35.76 549 GLU C N 1
ATOM 9591 C CA . GLU C 1 377 ? 8.467 84.173 111.710 1.00 36.91 549 GLU C CA 1
ATOM 9592 C C . GLU C 1 377 ? 8.587 85.474 110.896 1.00 37.50 549 GLU C C 1
ATOM 9593 O O . GLU C 1 377 ? 9.677 86.011 110.742 1.00 37.04 549 GLU C O 1
ATOM 9599 N N . LEU C 1 378 ? 7.460 85.978 110.374 1.00 37.70 550 LEU C N 1
ATOM 9600 C CA . LEU C 1 378 ? 7.467 87.222 109.592 1.00 37.89 550 LEU C CA 1
ATOM 9601 C C . LEU C 1 378 ? 7.889 88.425 110.422 1.00 38.80 550 LEU C C 1
ATOM 9602 O O . LEU C 1 378 ? 8.647 89.284 109.939 1.00 39.65 550 LEU C O 1
ATOM 9607 N N . TYR C 1 379 ? 7.394 88.520 111.651 1.00 38.83 551 TYR C N 1
ATOM 9608 C CA . TYR C 1 379 ? 7.775 89.627 112.492 1.00 39.32 551 TYR C CA 1
ATOM 9609 C C . TYR C 1 379 ? 9.272 89.661 112.869 1.00 39.99 551 TYR C C 1
ATOM 9610 O O . TYR C 1 379 ? 9.855 90.718 112.974 1.00 40.29 551 TYR C O 1
ATOM 9619 N N . ASN C 1 380 ? 9.876 88.509 113.093 1.00 41.12 552 ASN C N 1
ATOM 9620 C CA . ASN C 1 380 ? 11.232 88.443 113.619 1.00 42.06 552 ASN C CA 1
ATOM 9621 C C . ASN C 1 380 ? 12.277 88.166 112.562 1.00 43.21 552 ASN C C 1
ATOM 9622 O O . ASN C 1 380 ? 13.461 88.010 112.893 1.00 43.34 552 ASN C O 1
ATOM 9627 N N . ALA C 1 381 ? 11.871 88.054 111.297 1.00 43.78 553 ALA C N 1
ATOM 9628 C CA . ALA C 1 381 ? 12.841 87.667 110.265 1.00 44.70 553 ALA C CA 1
ATOM 9629 C C . ALA C 1 381 ? 13.918 88.756 110.082 1.00 45.21 553 ALA C C 1
ATOM 9630 O O . ALA C 1 381 ? 13.637 89.961 110.178 1.00 44.53 553 ALA C O 1
ATOM 9632 N N . PRO C 1 382 ? 15.144 88.334 109.779 1.00 47.21 554 PRO C N 1
ATOM 9633 C CA . PRO C 1 382 ? 16.171 89.344 109.522 1.00 48.69 554 PRO C CA 1
ATOM 9634 C C . PRO C 1 382 ? 15.948 90.009 108.176 1.00 50.16 554 PRO C C 1
ATOM 9635 O O . PRO C 1 382 ? 15.392 89.387 107.264 1.00 50.28 554 PRO C O 1
ATOM 9639 N N . GLU C 1 383 ? 16.366 91.269 108.078 1.00 52.47 555 GLU C N 1
ATOM 9640 C CA . GLU C 1 383 ? 16.345 92.040 106.824 1.00 53.52 555 GLU C CA 1
ATOM 9641 C C . GLU C 1 383 ? 16.795 91.185 105.635 1.00 52.54 555 GLU C C 1
ATOM 9642 O O . GLU C 1 383 ? 17.797 90.464 105.708 1.00 52.23 555 GLU C O 1
ATOM 9648 N N . GLY C 1 384 ? 16.012 91.238 104.566 1.00 51.77 556 GLY C N 1
ATOM 9649 C CA . GLY C 1 384 ? 16.357 90.555 103.336 1.00 51.47 556 GLY C CA 1
ATOM 9650 C C . GLY C 1 384 ? 15.833 89.136 103.201 1.00 51.06 556 GLY C C 1
ATOM 9651 O O . GLY C 1 384 ? 15.871 88.585 102.092 1.00 50.81 556 GLY C O 1
ATOM 9652 N N . ARG C 1 385 ? 15.356 88.522 104.295 1.00 50.16 557 ARG C N 1
ATOM 9653 C CA . ARG C 1 385 ? 14.786 87.170 104.172 1.00 49.80 557 ARG C CA 1
ATOM 9654 C C . ARG C 1 385 ? 13.489 87.194 103.351 1.00 48.22 557 ARG C C 1
ATOM 9655 O O . ARG C 1 385 ? 13.316 86.395 102.444 1.00 47.38 557 ARG C O 1
ATOM 9663 N N . TYR C 1 386 ? 12.586 88.104 103.688 1.00 47.74 558 TYR C N 1
ATOM 9664 C CA . TYR C 1 386 ? 11.308 88.215 102.988 1.00 47.80 558 TYR C CA 1
ATOM 9665 C C . TYR C 1 386 ? 11.202 89.531 102.233 1.00 49.23 558 TYR C C 1
ATOM 9666 O O . TYR C 1 386 ? 11.116 90.602 102.825 1.00 48.67 558 TYR C O 1
ATOM 9675 N N . LYS C 1 387 ? 11.216 89.425 100.911 1.00 51.47 559 LYS C N 1
ATOM 9676 C CA . LYS C 1 387 ? 11.085 90.574 100.025 1.00 53.48 559 LYS C CA 1
ATOM 9677 C C . LYS C 1 387 ? 9.607 90.938 99.924 1.00 53.80 559 LYS C C 1
ATOM 9678 O O . LYS C 1 387 ? 8.801 90.428 100.681 1.00 55.47 559 LYS C O 1
ATOM 9684 N N . GLN C 1 388 ? 9.245 91.807 98.996 1.00 53.85 560 GLN C N 1
ATOM 9685 C CA . GLN C 1 388 ? 7.864 92.223 98.848 1.00 54.24 560 GLN C CA 1
ATOM 9686 C C . GLN C 1 388 ? 7.127 91.322 97.860 1.00 52.84 560 GLN C C 1
ATOM 9687 O O . GLN C 1 388 ? 7.048 91.621 96.669 1.00 53.06 560 GLN C O 1
ATOM 9693 N N . ASP C 1 389 ? 6.587 90.219 98.384 1.00 51.16 561 ASP C N 1
ATOM 9694 C CA . ASP C 1 389 ? 6.041 89.127 97.573 1.00 49.28 561 ASP C CA 1
ATOM 9695 C C . ASP C 1 389 ? 5.295 88.082 98.441 1.00 47.30 561 ASP C C 1
ATOM 9696 O O . ASP C 1 389 ? 5.330 88.143 99.661 1.00 45.81 561 ASP C O 1
ATOM 9701 N N . VAL C 1 390 ? 4.618 87.141 97.801 1.00 45.64 562 VAL C N 1
ATOM 9702 C CA . VAL C 1 390 ? 3.935 86.049 98.494 1.00 45.33 562 VAL C CA 1
ATOM 9703 C C . VAL C 1 390 ? 4.863 84.856 98.723 1.00 43.78 562 VAL C C 1
ATOM 9704 O O . VAL C 1 390 ? 5.434 84.322 97.783 1.00 43.17 562 VAL C O 1
ATOM 9708 N N . TYR C 1 391 ? 4.994 84.453 99.985 1.00 42.80 563 TYR C N 1
ATOM 9709 C CA . TYR C 1 391 ? 5.746 83.257 100.360 1.00 42.47 563 TYR C CA 1
ATOM 9710 C C . TYR C 1 391 ? 4.853 82.139 100.920 1.00 41.96 563 TYR C C 1
ATOM 9711 O O . TYR C 1 391 ? 3.780 82.366 101.464 1.00 41.96 563 TYR C O 1
ATOM 9720 N N . LEU C 1 392 ? 5.320 80.926 100.770 1.00 41.80 564 LEU C N 1
ATOM 9721 C CA . LEU C 1 392 ? 4.698 79.784 101.405 1.00 42.45 564 LEU C CA 1
ATOM 9722 C C . LEU C 1 392 ? 5.255 79.615 102.807 1.00 40.88 564 LEU C C 1
ATOM 9723 O O . LEU C 1 392 ? 6.370 80.050 103.121 1.00 40.36 564 LEU C O 1
ATOM 9728 N N . LEU C 1 393 ? 4.455 78.984 103.652 1.00 39.68 565 LEU C N 1
ATOM 9729 C CA . LEU C 1 393 ? 4.887 78.657 104.981 1.00 38.96 565 LEU C CA 1
ATOM 9730 C C . LEU C 1 393 ? 6.131 77.799 104.808 1.00 36.75 565 LEU C C 1
ATOM 9731 O O . LEU C 1 393 ? 6.096 76.838 104.071 1.00 35.62 565 LEU C O 1
ATOM 9736 N N . PRO C 1 394 ? 7.226 78.141 105.486 1.00 35.08 566 PRO C N 1
ATOM 9737 C CA . PRO C 1 394 ? 8.394 77.253 105.464 1.00 34.51 566 PRO C CA 1
ATOM 9738 C C . PRO C 1 394 ? 8.093 75.823 106.000 1.00 34.31 566 PRO C C 1
ATOM 9739 O O . PRO C 1 394 ? 7.325 75.642 106.964 1.00 33.70 566 PRO C O 1
ATOM 9743 N N . LYS C 1 395 ? 8.702 74.836 105.358 1.00 33.67 567 LYS C N 1
ATOM 9744 C CA . LYS C 1 395 ? 8.521 73.441 105.701 1.00 33.96 567 LYS C CA 1
ATOM 9745 C C . LYS C 1 395 ? 8.752 73.132 107.196 1.00 33.85 567 LYS C C 1
ATOM 9746 O O . LYS C 1 395 ? 7.956 72.434 107.846 1.00 32.96 567 LYS C O 1
ATOM 9752 N N . LYS C 1 396 ? 9.847 73.652 107.712 1.00 33.70 568 LYS C N 1
ATOM 9753 C CA . LYS C 1 396 ? 10.232 73.454 109.107 1.00 35.00 568 LYS C CA 1
ATOM 9754 C C . LYS C 1 396 ? 9.131 73.902 110.085 1.00 34.25 568 LYS C C 1
ATOM 9755 O O . LYS C 1 396 ? 8.941 73.315 111.154 1.00 32.98 568 LYS C O 1
ATOM 9761 N N . MET C 1 397 ? 8.387 74.925 109.691 1.00 34.37 569 MET C N 1
ATOM 9762 C CA . MET C 1 397 ? 7.349 75.436 110.542 1.00 34.76 569 MET C CA 1
ATOM 9763 C C . MET C 1 397 ? 6.089 74.616 110.449 1.00 32.90 569 MET C C 1
ATOM 9764 O O . MET C 1 397 ? 5.382 74.431 111.456 1.00 31.20 569 MET C O 1
ATOM 9769 N N . ASP C 1 398 ? 5.825 74.090 109.259 1.00 31.33 570 ASP C N 1
ATOM 9770 C CA . ASP C 1 398 ? 4.775 73.087 109.101 1.00 30.99 570 ASP C CA 1
ATOM 9771 C C . ASP C 1 398 ? 5.107 71.836 109.936 1.00 29.35 570 ASP C C 1
ATOM 9772 O O . ASP C 1 398 ? 4.218 71.277 110.564 1.00 28.73 570 ASP C O 1
ATOM 9777 N N . GLU C 1 399 ? 6.378 71.433 109.988 1.00 27.48 571 GLU C N 1
ATOM 9778 C CA . GLU C 1 399 ? 6.769 70.300 110.828 1.00 27.75 571 GLU C CA 1
ATOM 9779 C C . GLU C 1 399 ? 6.529 70.591 112.324 1.00 27.17 571 GLU C C 1
ATOM 9780 O O . GLU C 1 399 ? 6.049 69.744 113.064 1.00 26.09 571 GLU C O 1
ATOM 9786 N N . TYR C 1 400 ? 6.828 71.814 112.748 1.00 26.75 572 TYR C N 1
ATOM 9787 C CA . TYR C 1 400 ? 6.659 72.197 114.131 1.00 26.61 572 TYR C CA 1
ATOM 9788 C C . TYR C 1 400 ? 5.167 72.195 114.522 1.00 26.57 572 TYR C C 1
ATOM 9789 O O . TYR C 1 400 ? 4.782 71.673 115.570 1.00 25.25 572 TYR C O 1
ATOM 9798 N N . VAL C 1 401 ? 4.314 72.675 113.615 1.00 26.65 573 VAL C N 1
ATOM 9799 C CA . VAL C 1 401 ? 2.872 72.593 113.833 1.00 25.69 573 VAL C CA 1
ATOM 9800 C C . VAL C 1 401 ? 2.455 71.152 114.134 1.00 25.29 573 VAL C C 1
ATOM 9801 O O . VAL C 1 401 ? 1.775 70.894 115.125 1.00 24.65 573 VAL C O 1
ATOM 9805 N N . ALA C 1 402 ? 2.856 70.237 113.261 1.00 24.16 574 ALA C N 1
ATOM 9806 C CA . ALA C 1 402 ? 2.511 68.839 113.397 1.00 24.50 574 ALA C CA 1
ATOM 9807 C C . ALA C 1 402 ? 3.057 68.303 114.719 1.00 24.39 574 ALA C C 1
ATOM 9808 O O . ALA C 1 402 ? 2.365 67.631 115.497 1.00 24.34 574 ALA C O 1
ATOM 9810 N N . SER C 1 403 ? 4.321 68.596 114.960 1.00 24.54 575 SER C N 1
ATOM 9811 C CA . SER C 1 403 ? 4.988 68.104 116.143 1.00 25.20 575 SER C CA 1
ATOM 9812 C C . SER C 1 403 ? 4.320 68.525 117.457 1.00 24.93 575 SER C C 1
ATOM 9813 O O . SER C 1 403 ? 4.225 67.719 118.402 1.00 24.72 575 SER C O 1
ATOM 9816 N N . LEU C 1 404 ? 3.902 69.789 117.516 1.00 24.38 576 LEU C N 1
ATOM 9817 C CA . LEU C 1 404 ? 3.184 70.321 118.669 1.00 24.81 576 LEU C CA 1
ATOM 9818 C C . LEU C 1 404 ? 1.852 69.636 118.883 1.00 24.84 576 LEU C C 1
ATOM 9819 O O . LEU C 1 404 ? 1.307 69.721 119.971 1.00 25.77 576 LEU C O 1
ATOM 9824 N N . HIS C 1 405 ? 1.319 68.966 117.866 1.00 23.95 577 HIS C N 1
ATOM 9825 C CA . HIS C 1 405 ? 0.028 68.301 118.033 1.00 23.97 577 HIS C CA 1
ATOM 9826 C C . HIS C 1 405 ? 0.166 66.809 118.383 1.00 24.18 577 HIS C C 1
ATOM 9827 O O . HIS C 1 405 ? -0.810 66.175 118.770 1.00 24.20 577 HIS C O 1
ATOM 9834 N N . LEU C 1 406 ? 1.375 66.267 118.282 1.00 23.64 578 LEU C N 1
ATOM 9835 C CA . LEU C 1 406 ? 1.583 64.844 118.548 1.00 24.33 578 LEU C CA 1
ATOM 9836 C C . LEU C 1 406 ? 1.239 64.379 119.987 1.00 23.94 578 LEU C C 1
ATOM 9837 O O . LEU C 1 406 ? 0.796 63.265 120.151 1.00 24.82 578 LEU C O 1
ATOM 9842 N N . PRO C 1 407 ? 1.469 65.209 121.021 1.00 24.59 579 PRO C N 1
ATOM 9843 C CA . PRO C 1 407 ? 1.102 64.789 122.394 1.00 25.43 579 PRO C CA 1
ATOM 9844 C C . PRO C 1 407 ? -0.369 64.487 122.580 1.00 25.88 579 PRO C C 1
ATOM 9845 O O . PRO C 1 407 ? -0.711 63.713 123.441 1.00 26.38 579 PRO C O 1
ATOM 9849 N N . THR C 1 408 ? -1.223 65.052 121.747 1.00 27.07 580 THR C N 1
ATOM 9850 C CA . THR C 1 408 ? -2.644 64.705 121.746 1.00 28.15 580 THR C CA 1
ATOM 9851 C C . THR C 1 408 ? -2.826 63.211 121.608 1.00 28.42 580 THR C C 1
ATOM 9852 O O . THR C 1 408 ? -3.736 62.678 122.167 1.00 27.57 580 THR C O 1
ATOM 9856 N N . PHE C 1 409 ? -1.913 62.544 120.885 1.00 29.25 581 PHE C N 1
ATOM 9857 C CA . PHE C 1 409 ? -2.037 61.138 120.600 1.00 29.00 581 PHE C CA 1
ATOM 9858 C C . PHE C 1 409 ? -1.116 60.261 121.448 1.00 28.86 581 PHE C C 1
ATOM 9859 O O . PHE C 1 409 ? -1.037 59.063 121.208 1.00 28.52 581 PHE C O 1
ATOM 9867 N N . ASP C 1 410 ? -0.445 60.839 122.440 1.00 28.33 582 ASP C N 1
ATOM 9868 C CA . ASP C 1 410 ? 0.693 60.204 123.137 1.00 29.13 582 ASP C CA 1
ATOM 9869 C C . ASP C 1 410 ? 1.696 59.626 122.143 1.00 28.10 582 ASP C C 1
ATOM 9870 O O . ASP C 1 410 ? 2.247 58.572 122.361 1.00 28.52 582 ASP C O 1
ATOM 9875 N N . ALA C 1 411 ? 1.936 60.355 121.058 1.00 27.84 583 ALA C N 1
ATOM 9876 C CA . ALA C 1 411 ? 2.832 59.934 119.992 1.00 26.58 583 ALA C CA 1
ATOM 9877 C C . ALA C 1 411 ? 4.222 60.457 120.284 1.00 26.21 583 ALA C C 1
ATOM 9878 O O . ALA C 1 411 ? 4.370 61.610 120.640 1.00 25.40 583 ALA C O 1
ATOM 9880 N N . HIS C 1 412 ? 5.234 59.614 120.114 1.00 25.65 584 HIS C N 1
ATOM 9881 C CA . HIS C 1 412 ? 6.621 59.993 120.380 1.00 26.59 584 HIS C CA 1
ATOM 9882 C C . HIS C 1 412 ? 7.473 59.961 119.102 1.00 26.14 584 HIS C C 1
ATOM 9883 O O . HIS C 1 412 ? 7.594 58.935 118.423 1.00 25.89 584 HIS C O 1
ATOM 9890 N N . LEU C 1 413 ? 8.099 61.093 118.838 1.00 26.24 585 LEU C N 1
ATOM 9891 C CA . LEU C 1 413 ? 8.864 61.325 117.632 1.00 26.71 585 LEU C CA 1
ATOM 9892 C C . LEU C 1 413 ? 10.307 60.872 117.853 1.00 26.52 585 LEU C C 1
ATOM 9893 O O . LEU C 1 413 ? 10.876 61.084 118.917 1.00 25.77 585 LEU C O 1
ATOM 9898 N N . THR C 1 414 ? 10.866 60.202 116.843 1.00 26.27 586 THR C N 1
ATOM 9899 C CA . THR C 1 414 ? 12.258 59.804 116.834 1.00 26.12 586 THR C CA 1
ATOM 9900 C C . THR C 1 414 ? 13.076 60.998 116.331 1.00 26.20 586 THR C C 1
ATOM 9901 O O . THR C 1 414 ? 12.552 61.808 115.569 1.00 27.14 586 THR C O 1
ATOM 9905 N N . GLU C 1 415 ? 14.319 61.114 116.796 1.00 26.15 587 GLU C N 1
ATOM 9906 C CA . GLU C 1 415 ? 15.258 62.149 116.358 1.00 28.60 587 GLU C CA 1
ATOM 9907 C C . GLU C 1 415 ? 16.497 61.567 115.662 1.00 28.15 587 GLU C C 1
ATOM 9908 O O . GLU C 1 415 ? 17.066 60.571 116.106 1.00 28.80 587 GLU C O 1
ATOM 9914 N N . LEU C 1 416 ? 16.874 62.184 114.543 1.00 29.07 588 LEU C N 1
ATOM 9915 C CA . LEU C 1 416 ? 18.032 61.738 113.746 1.00 29.13 588 LEU C CA 1
ATOM 9916 C C . LEU C 1 416 ? 19.305 61.958 114.553 1.00 28.99 588 LEU C C 1
ATOM 9917 O O . LEU C 1 416 ? 19.452 62.984 115.201 1.00 29.91 588 LEU C O 1
ATOM 9922 N N . THR C 1 417 ? 20.201 60.989 114.535 1.00 29.68 589 THR C N 1
ATOM 9923 C CA . THR C 1 417 ? 21.579 61.190 115.002 1.00 29.74 589 THR C CA 1
ATOM 9924 C C . THR C 1 417 ? 22.325 62.069 113.994 1.00 30.82 589 THR C C 1
ATOM 9925 O O . THR C 1 417 ? 21.877 62.232 112.858 1.00 28.90 589 THR C O 1
ATOM 9929 N N . ASP C 1 418 ? 23.471 62.622 114.421 1.00 32.60 590 ASP C N 1
ATOM 9930 C CA . ASP C 1 418 ? 24.367 63.377 113.539 1.00 33.73 590 ASP C CA 1
ATOM 9931 C C . ASP C 1 418 ? 24.765 62.547 112.314 1.00 33.82 590 ASP C C 1
ATOM 9932 O O . ASP C 1 418 ? 24.734 63.031 111.213 1.00 33.87 590 ASP C O 1
ATOM 9937 N N . GLU C 1 419 ? 25.151 61.298 112.538 1.00 35.45 591 GLU C N 1
ATOM 9938 C CA . GLU C 1 419 ? 25.560 60.380 111.462 1.00 36.43 591 GLU C CA 1
ATOM 9939 C C . GLU C 1 419 ? 24.435 60.101 110.430 1.00 34.75 591 GLU C C 1
ATOM 9940 O O . GLU C 1 419 ? 24.689 60.022 109.224 1.00 34.58 591 GLU C O 1
ATOM 9946 N N . GLN C 1 420 ? 23.206 59.958 110.919 1.00 32.90 592 GLN C N 1
ATOM 9947 C CA . GLN C 1 420 ? 22.044 59.783 110.052 1.00 32.02 592 GLN C CA 1
ATOM 9948 C C . GLN C 1 420 ? 21.681 61.050 109.252 1.00 31.71 592 GLN C C 1
ATOM 9949 O O . GLN C 1 420 ? 21.381 60.983 108.058 1.00 32.04 592 GLN C O 1
ATOM 9955 N N . ALA C 1 421 ? 21.682 62.189 109.910 1.00 31.84 593 ALA C N 1
ATOM 9956 C CA . ALA C 1 421 ? 21.411 63.478 109.266 1.00 32.66 593 ALA C CA 1
ATOM 9957 C C . ALA C 1 421 ? 22.382 63.720 108.115 1.00 33.23 593 ALA C C 1
ATOM 9958 O O . ALA C 1 421 ? 21.987 64.075 107.015 1.00 34.09 593 ALA C O 1
ATOM 9960 N N . LYS C 1 422 ? 23.657 63.492 108.385 1.00 34.54 594 LYS C N 1
ATOM 9961 C CA . LYS C 1 422 ? 24.716 63.572 107.372 1.00 35.99 594 LYS C CA 1
ATOM 9962 C C . LYS C 1 422 ? 24.451 62.572 106.223 1.00 35.24 594 LYS C C 1
ATOM 9963 O O . LYS C 1 422 ? 24.471 62.932 105.037 1.00 35.82 594 LYS C O 1
ATOM 9969 N N . TYR C 1 423 ? 24.171 61.325 106.571 1.00 34.13 595 TYR C N 1
ATOM 9970 C CA . TYR C 1 423 ? 23.832 60.340 105.566 1.00 33.66 595 TYR C CA 1
ATOM 9971 C C . TYR C 1 423 ? 22.672 60.789 104.689 1.00 33.84 595 TYR C C 1
ATOM 9972 O O . TYR C 1 423 ? 22.701 60.595 103.492 1.00 33.37 595 TYR C O 1
ATOM 9981 N N . LEU C 1 424 ? 21.645 61.398 105.272 1.00 33.72 596 LEU C N 1
ATOM 9982 C CA . LEU C 1 424 ? 20.481 61.780 104.477 1.00 34.38 596 LEU C CA 1
ATOM 9983 C C . LEU C 1 424 ? 20.609 63.157 103.811 1.00 34.97 596 LEU C C 1
ATOM 9984 O O . LEU C 1 424 ? 19.748 63.528 103.006 1.00 34.10 596 LEU C O 1
ATOM 9989 N N . GLY C 1 425 ? 21.645 63.915 104.179 1.00 35.57 597 GLY C N 1
ATOM 9990 C CA . GLY C 1 425 ? 21.854 65.260 103.651 1.00 36.11 597 GLY C CA 1
ATOM 9991 C C . GLY C 1 425 ? 20.864 66.238 104.269 1.00 36.93 597 GLY C C 1
ATOM 9992 O O . GLY C 1 425 ? 20.451 67.200 103.641 1.00 36.81 597 GLY C O 1
ATOM 9993 N N . LEU C 1 426 ? 20.484 65.984 105.515 1.00 37.69 598 LEU C N 1
ATOM 9994 C CA . LEU C 1 426 ? 19.450 66.766 106.185 1.00 37.99 598 LEU C CA 1
ATOM 9995 C C . LEU C 1 426 ? 20.018 67.386 107.441 1.00 37.98 598 LEU C C 1
ATOM 9996 O O . LEU C 1 426 ? 20.935 66.868 108.020 1.00 37.88 598 LEU C O 1
ATOM 10001 N N . ASN C 1 427 ? 19.457 68.506 107.861 1.00 39.00 599 ASN C N 1
ATOM 10002 C CA . ASN C 1 427 ? 19.690 69.012 109.210 1.00 39.65 599 ASN C CA 1
ATOM 10003 C C . ASN C 1 427 ? 18.839 68.169 110.177 1.00 39.49 599 ASN C C 1
ATOM 10004 O O . ASN C 1 427 ? 17.676 67.882 109.875 1.00 38.38 599 ASN C O 1
ATOM 10009 N N . LYS C 1 428 ? 19.425 67.793 111.317 1.00 40.03 600 LYS C N 1
ATOM 10010 C CA . LYS C 1 428 ? 18.778 66.990 112.380 1.00 41.40 600 LYS C CA 1
ATOM 10011 C C . LYS C 1 428 ? 17.420 67.522 112.814 1.00 41.08 600 LYS C C 1
ATOM 10012 O O . LYS C 1 428 ? 16.593 66.746 113.303 1.00 42.04 600 LYS C O 1
ATOM 10018 N N . ASN C 1 429 ? 17.271 68.846 112.783 1.00 39.98 601 ASN C N 1
ATOM 10019 C CA . ASN C 1 429 ? 16.054 69.510 113.201 1.00 40.08 601 ASN C CA 1
ATOM 10020 C C . ASN C 1 429 ? 15.099 69.786 112.040 1.00 38.88 601 ASN C C 1
ATOM 10021 O O . ASN C 1 429 ? 14.084 70.454 112.229 1.00 37.61 601 ASN C O 1
ATOM 10026 N N . GLY C 1 430 ? 15.444 69.319 110.842 1.00 37.90 602 GLY C N 1
ATOM 10027 C CA . GLY C 1 430 ? 14.618 69.561 109.665 1.00 37.65 602 GLY C CA 1
ATOM 10028 C C . GLY C 1 430 ? 15.015 70.821 108.917 1.00 37.37 602 GLY C C 1
ATOM 10029 O O . GLY C 1 430 ? 15.901 71.536 109.349 1.00 37.50 602 GLY C O 1
ATOM 10030 N N . PRO C 1 431 ? 14.355 71.109 107.780 1.00 36.53 603 PRO C N 1
ATOM 10031 C CA . PRO C 1 431 ? 13.232 70.370 107.229 1.00 36.08 603 PRO C CA 1
ATOM 10032 C C . PRO C 1 431 ? 13.666 68.991 106.711 1.00 35.83 603 PRO C C 1
ATOM 10033 O O . PRO C 1 431 ? 14.799 68.821 106.316 1.00 35.15 603 PRO C O 1
ATOM 10037 N N . PHE C 1 432 ? 12.756 68.019 106.769 1.00 36.30 604 PHE C N 1
ATOM 10038 C CA . PHE C 1 432 ? 13.054 66.632 106.474 1.00 37.15 604 PHE C CA 1
ATOM 10039 C C . PHE C 1 432 ? 12.705 66.251 105.035 1.00 38.95 604 PHE C C 1
ATOM 10040 O O . PHE C 1 432 ? 13.151 65.209 104.550 1.00 37.82 604 PHE C O 1
ATOM 10048 N N . LYS C 1 433 ? 11.853 67.060 104.402 1.00 41.71 605 LYS C N 1
ATOM 10049 C CA . LYS C 1 433 ? 11.426 66.878 103.008 1.00 44.82 605 LYS C CA 1
ATOM 10050 C C . LYS C 1 433 ? 11.424 68.253 102.281 1.00 46.10 605 LYS C C 1
ATOM 10051 O O . LYS C 1 433 ? 11.245 69.297 102.922 1.00 46.37 605 LYS C O 1
ATOM 10057 N N . PRO C 1 434 ? 11.602 68.253 100.944 1.00 48.19 606 PRO C N 1
ATOM 10058 C CA . PRO C 1 434 ? 11.504 69.479 100.118 1.00 49.29 606 PRO C CA 1
ATOM 10059 C C . PRO C 1 434 ? 10.144 70.209 100.141 1.00 50.78 606 PRO C C 1
ATOM 10060 O O . PRO C 1 434 ? 9.088 69.566 100.267 1.00 50.95 606 PRO C O 1
ATOM 10064 N N . ASN C 1 435 ? 10.215 71.545 100.045 1.00 52.33 607 ASN C N 1
ATOM 10065 C CA . ASN C 1 435 ? 9.090 72.488 99.790 1.00 53.08 607 ASN C CA 1
ATOM 10066 C C . ASN C 1 435 ? 8.719 73.402 100.946 1.00 54.54 607 ASN C C 1
ATOM 10067 O O . ASN C 1 435 ? 7.519 73.658 101.288 1.00 54.83 607 ASN C O 1
ATOM 10073 N N . GLN D 1 5 ? -61.708 63.958 116.928 1.00 91.70 177 GLN D N 1
ATOM 10074 C CA . GLN D 1 5 ? -62.664 63.116 117.707 1.00 91.87 177 GLN D CA 1
ATOM 10075 C C . GLN D 1 5 ? -63.784 62.525 116.829 1.00 91.89 177 GLN D C 1
ATOM 10076 O O . GLN D 1 5 ? -64.742 61.945 117.349 1.00 91.96 177 GLN D O 1
ATOM 10082 N N . LYS D 1 6 ? -63.658 62.661 115.507 1.00 91.99 178 LYS D N 1
ATOM 10083 C CA . LYS D 1 6 ? -64.569 61.989 114.564 1.00 92.01 178 LYS D CA 1
ATOM 10084 C C . LYS D 1 6 ? -64.002 61.957 113.129 1.00 92.00 178 LYS D C 1
ATOM 10085 O O . LYS D 1 6 ? -63.511 62.971 112.630 1.00 91.91 178 LYS D O 1
ATOM 10091 N N . ASN D 1 7 ? -64.088 60.795 112.473 1.00 91.76 179 ASN D N 1
ATOM 10092 C CA . ASN D 1 7 ? -63.496 60.599 111.144 1.00 91.72 179 ASN D CA 1
ATOM 10093 C C . ASN D 1 7 ? -64.496 60.712 110.002 1.00 91.57 179 ASN D C 1
ATOM 10094 O O . ASN D 1 7 ? -65.693 60.855 110.249 1.00 91.65 179 ASN D O 1
ATOM 10099 N N . SER D 1 8 ? -63.995 60.614 108.762 1.00 91.40 180 SER D N 1
ATOM 10100 C CA . SER D 1 8 ? -64.827 60.750 107.549 1.00 91.28 180 SER D CA 1
ATOM 10101 C C . SER D 1 8 ? -66.307 60.630 107.939 1.00 91.02 180 SER D C 1
ATOM 10102 O O . SER D 1 8 ? -66.992 61.661 107.926 1.00 91.40 180 SER D O 1
ATOM 10105 N N . LYS D 1 9 ? -66.864 59.461 108.272 1.00 90.43 181 LYS D N 1
ATOM 10106 C CA . LYS D 1 9 ? -66.939 58.194 107.492 1.00 89.81 181 LYS D CA 1
ATOM 10107 C C . LYS D 1 9 ? -68.000 57.311 108.167 1.00 88.96 181 LYS D C 1
ATOM 10108 O O . LYS D 1 9 ? -68.548 56.399 107.537 1.00 89.17 181 LYS D O 1
ATOM 10114 N N . GLY D 1 10 ? -68.253 57.579 109.454 1.00 87.62 182 GLY D N 1
ATOM 10115 C CA . GLY D 1 10 ? -69.173 56.810 110.277 1.00 86.54 182 GLY D CA 1
ATOM 10116 C C . GLY D 1 10 ? -68.630 56.664 111.689 1.00 85.49 182 GLY D C 1
ATOM 10117 O O . GLY D 1 10 ? -69.342 56.922 112.661 1.00 85.42 182 GLY D O 1
ATOM 10118 N N . SER D 1 11 ? -67.350 56.295 111.787 1.00 84.14 183 SER D N 1
ATOM 10119 C CA . SER D 1 11 ? -66.734 55.804 113.033 1.00 83.01 183 SER D CA 1
ATOM 10120 C C . SER D 1 11 ? -66.189 56.874 113.994 1.00 81.83 183 SER D C 1
ATOM 10121 O O . SER D 1 11 ? -65.589 57.859 113.582 1.00 81.60 183 SER D O 1
ATOM 10124 N N . SER D 1 12 ? -66.426 56.650 115.283 1.00 80.65 184 SER D N 1
ATOM 10125 C CA . SER D 1 12 ? -65.786 57.385 116.377 1.00 79.52 184 SER D CA 1
ATOM 10126 C C . SER D 1 12 ? -64.952 56.406 117.220 1.00 79.04 184 SER D C 1
ATOM 10127 O O . SER D 1 12 ? -64.394 56.779 118.259 1.00 79.07 184 SER D O 1
ATOM 10130 N N . ASP D 1 13 ? -64.875 55.160 116.746 1.00 78.30 185 ASP D N 1
ATOM 10131 C CA . ASP D 1 13 ? -64.201 54.044 117.418 1.00 77.81 185 ASP D CA 1
ATOM 10132 C C . ASP D 1 13 ? -62.670 54.149 117.264 1.00 76.96 185 ASP D C 1
ATOM 10133 O O . ASP D 1 13 ? -62.041 53.384 116.533 1.00 76.73 185 ASP D O 1
ATOM 10138 N N . PHE D 1 14 ? -62.097 55.120 117.961 1.00 76.02 186 PHE D N 1
ATOM 10139 C CA . PHE D 1 14 ? -60.667 55.368 117.977 1.00 75.41 186 PHE D CA 1
ATOM 10140 C C . PHE D 1 14 ? -60.448 56.429 119.036 1.00 75.23 186 PHE D C 1
ATOM 10141 O O . PHE D 1 14 ? -61.396 56.854 119.691 1.00 75.50 186 PHE D O 1
ATOM 10149 N N . CYS D 1 15 ? -59.207 56.863 119.203 1.00 74.93 187 CYS D N 1
ATOM 10150 C CA . CYS D 1 15 ? -58.934 58.045 119.992 1.00 74.88 187 CYS D CA 1
ATOM 10151 C C . CYS D 1 15 ? -57.532 58.589 119.711 1.00 75.12 187 CYS D C 1
ATOM 10152 O O . CYS D 1 15 ? -56.541 57.872 119.897 1.00 75.46 187 CYS D O 1
ATOM 10155 N N . VAL D 1 16 ? -57.462 59.845 119.247 1.00 75.11 188 VAL D N 1
ATOM 10156 C CA . VAL D 1 16 ? -56.182 60.568 119.049 1.00 74.86 188 VAL D CA 1
ATOM 10157 C C . VAL D 1 16 ? -56.350 62.090 119.171 1.00 74.64 188 VAL D C 1
ATOM 10158 O O . VAL D 1 16 ? -57.469 62.592 119.102 1.00 74.86 188 VAL D O 1
ATOM 10162 N N . LYS D 1 17 ? -55.230 62.807 119.317 1.00 74.25 189 LYS D N 1
ATOM 10163 C CA . LYS D 1 17 ? -55.219 64.261 119.569 1.00 74.18 189 LYS D CA 1
ATOM 10164 C C . LYS D 1 17 ? -56.135 65.063 118.641 1.00 73.67 189 LYS D C 1
ATOM 10165 O O . LYS D 1 17 ? -56.968 65.841 119.100 1.00 73.62 189 LYS D O 1
ATOM 10171 N N . ASN D 1 18 ? -55.985 64.848 117.339 1.00 73.21 190 ASN D N 1
ATOM 10172 C CA . ASN D 1 18 ? -56.568 65.731 116.339 1.00 72.77 190 ASN D CA 1
ATOM 10173 C C . ASN D 1 18 ? -56.659 65.050 114.976 1.00 72.45 190 ASN D C 1
ATOM 10174 O O . ASN D 1 18 ? -55.654 64.908 114.268 1.00 72.63 190 ASN D O 1
ATOM 10179 N N . ILE D 1 19 ? -57.873 64.659 114.604 1.00 71.96 191 ILE D N 1
ATOM 10180 C CA . ILE D 1 19 ? -58.118 63.902 113.373 1.00 71.56 191 ILE D CA 1
ATOM 10181 C C . ILE D 1 19 ? -58.000 64.704 112.053 1.00 71.29 191 ILE D C 1
ATOM 10182 O O . ILE D 1 19 ? -58.144 64.131 110.964 1.00 71.40 191 ILE D O 1
ATOM 10187 N N . LYS D 1 20 ? -57.766 66.012 112.137 1.00 70.67 192 LYS D N 1
ATOM 10188 C CA . LYS D 1 20 ? -57.465 66.815 110.943 1.00 70.43 192 LYS D CA 1
ATOM 10189 C C . LYS D 1 20 ? -56.017 66.571 110.451 1.00 69.92 192 LYS D C 1
ATOM 10190 O O . LYS D 1 20 ? -55.667 66.915 109.315 1.00 69.73 192 LYS D O 1
ATOM 10192 N N . GLN D 1 21 ? -55.197 65.956 111.306 1.00 69.34 193 GLN D N 1
ATOM 10193 C CA . GLN D 1 21 ? -53.808 65.602 110.973 1.00 68.87 193 GLN D CA 1
ATOM 10194 C C . GLN D 1 21 ? -53.654 64.398 110.017 1.00 68.21 193 GLN D C 1
ATOM 10195 O O . GLN D 1 21 ? -52.536 64.062 109.626 1.00 67.46 193 GLN D O 1
ATOM 10201 N N . ALA D 1 22 ? -54.776 63.781 109.634 1.00 67.84 194 ALA D N 1
ATOM 10202 C CA . ALA D 1 22 ? -54.799 62.589 108.767 1.00 67.79 194 ALA D CA 1
ATOM 10203 C C . ALA D 1 22 ? -53.993 62.688 107.463 1.00 67.61 194 ALA D C 1
ATOM 10204 O O . ALA D 1 22 ? -53.377 61.698 107.048 1.00 67.34 194 ALA D O 1
ATOM 10206 N N . GLU D 1 23 ? -54.008 63.862 106.825 1.00 67.24 195 GLU D N 1
ATOM 10207 C CA . GLU D 1 23 ? -53.321 64.060 105.542 1.00 67.04 195 GLU D CA 1
ATOM 10208 C C . GLU D 1 23 ? -51.800 64.189 105.714 1.00 65.59 195 GLU D C 1
ATOM 10209 O O . GLU D 1 23 ? -51.047 63.621 104.928 1.00 65.01 195 GLU D O 1
ATOM 10215 N N . PHE D 1 24 ? -51.367 64.936 106.731 1.00 64.43 196 PHE D N 1
ATOM 10216 C CA . PHE D 1 24 ? -49.949 65.066 107.058 1.00 63.90 196 PHE D CA 1
ATOM 10217 C C . PHE D 1 24 ? -49.372 63.676 107.388 1.00 62.63 196 PHE D C 1
ATOM 10218 O O . PHE D 1 24 ? -48.392 63.238 106.774 1.00 62.16 196 PHE D O 1
ATOM 10226 N N . GLY D 1 25 ? -50.011 62.981 108.328 1.00 61.28 197 GLY D N 1
ATOM 10227 C CA . GLY D 1 25 ? -49.600 61.643 108.730 1.00 60.04 197 GLY D CA 1
ATOM 10228 C C . GLY D 1 25 ? -49.600 60.648 107.586 1.00 58.92 197 GLY D C 1
ATOM 10229 O O . GLY D 1 25 ? -48.703 59.806 107.498 1.00 58.46 197 GLY D O 1
ATOM 10230 N N . ARG D 1 26 ? -50.597 60.733 106.712 1.00 57.22 198 ARG D N 1
ATOM 10231 C CA . ARG D 1 26 ? -50.700 59.781 105.603 1.00 56.71 198 ARG D CA 1
ATOM 10232 C C . ARG D 1 26 ? -49.520 59.921 104.619 1.00 56.30 198 ARG D C 1
ATOM 10233 O O . ARG D 1 26 ? -49.080 58.925 104.028 1.00 55.59 198 ARG D O 1
ATOM 10241 N N . ARG D 1 27 ? -49.029 61.147 104.431 1.00 55.76 199 ARG D N 1
ATOM 10242 C CA . ARG D 1 27 ? -47.839 61.359 103.595 1.00 55.78 199 ARG D CA 1
ATOM 10243 C C . ARG D 1 27 ? -46.644 60.628 104.243 1.00 54.69 199 ARG D C 1
ATOM 10244 O O . ARG D 1 27 ? -45.936 59.863 103.579 1.00 54.27 199 ARG D O 1
ATOM 10252 N N . GLU D 1 28 ? -46.472 60.862 105.548 1.00 53.52 200 GLU D N 1
ATOM 10253 C CA . GLU D 1 28 ? -45.476 60.170 106.380 1.00 53.33 200 GLU D CA 1
ATOM 10254 C C . GLU D 1 28 ? -45.512 58.662 106.197 1.00 50.82 200 GLU D C 1
ATOM 10255 O O . GLU D 1 28 ? -44.482 58.037 106.007 1.00 51.02 200 GLU D O 1
ATOM 10261 N N . ILE D 1 29 ? -46.697 58.077 106.263 1.00 48.32 201 ILE D N 1
ATOM 10262 C CA . ILE D 1 29 ? -46.816 56.637 106.097 1.00 46.70 201 ILE D CA 1
ATOM 10263 C C . ILE D 1 29 ? -46.337 56.250 104.698 1.00 46.13 201 ILE D C 1
ATOM 10264 O O . ILE D 1 29 ? -45.643 55.240 104.518 1.00 44.74 201 ILE D O 1
ATOM 10269 N N . GLU D 1 30 ? -46.718 57.063 103.713 1.00 45.73 202 GLU D N 1
ATOM 10270 C CA . GLU D 1 30 ? -46.438 56.750 102.311 1.00 45.93 202 GLU D CA 1
ATOM 10271 C C . GLU D 1 30 ? -44.946 56.768 102.049 1.00 44.37 202 GLU D C 1
ATOM 10272 O O . GLU D 1 30 ? -44.431 55.916 101.320 1.00 43.87 202 GLU D O 1
ATOM 10278 N N . ILE D 1 31 ? -44.256 57.726 102.656 1.00 43.54 203 ILE D N 1
ATOM 10279 C CA . ILE D 1 31 ? -42.796 57.696 102.651 1.00 43.65 203 ILE D CA 1
ATOM 10280 C C . ILE D 1 31 ? -42.227 56.421 103.298 1.00 42.70 203 ILE D C 1
ATOM 10281 O O . ILE D 1 31 ? -41.319 55.802 102.744 1.00 41.64 203 ILE D O 1
ATOM 10286 N N . ALA D 1 32 ? -42.776 56.015 104.446 1.00 42.00 204 ALA D N 1
ATOM 10287 C CA . ALA D 1 32 ? -42.224 54.864 105.177 1.00 41.24 204 ALA D CA 1
ATOM 10288 C C . ALA D 1 32 ? -42.475 53.609 104.369 1.00 41.34 204 ALA D C 1
ATOM 10289 O O . ALA D 1 32 ? -41.670 52.661 104.395 1.00 40.80 204 ALA D O 1
ATOM 10291 N N . GLU D 1 33 ? -43.572 53.619 103.602 1.00 41.24 205 GLU D N 1
ATOM 10292 C CA . GLU D 1 33 ? -43.866 52.528 102.687 1.00 42.03 205 GLU D CA 1
ATOM 10293 C C . GLU D 1 33 ? -42.721 52.397 101.689 1.00 41.12 205 GLU D C 1
ATOM 10294 O O . GLU D 1 33 ? -42.238 51.307 101.417 1.00 41.23 205 GLU D O 1
ATOM 10300 N N . GLN D 1 34 ? -42.285 53.526 101.154 1.00 41.16 206 GLN D N 1
ATOM 10301 C CA . GLN D 1 34 ? -41.201 53.534 100.174 1.00 41.05 206 GLN D CA 1
ATOM 10302 C C . GLN D 1 34 ? -39.892 53.045 100.779 1.00 39.46 206 GLN D C 1
ATOM 10303 O O . GLN D 1 34 ? -39.122 52.344 100.113 1.00 38.33 206 GLN D O 1
ATOM 10309 N N . GLU D 1 35 ? -39.677 53.386 102.053 1.00 38.60 207 GLU D N 1
ATOM 10310 C CA A GLU D 1 35 ? -38.461 52.987 102.769 0.50 38.41 207 GLU D CA 1
ATOM 10311 C CA B GLU D 1 35 ? -38.463 53.002 102.768 0.50 38.39 207 GLU D CA 1
ATOM 10312 C C . GLU D 1 35 ? -38.582 51.590 103.389 1.00 38.08 207 GLU D C 1
ATOM 10313 O O . GLU D 1 35 ? -37.640 51.098 103.997 1.00 36.79 207 GLU D O 1
ATOM 10324 N N . MET D 1 36 ? -39.740 50.934 103.209 1.00 38.22 208 MET D N 1
ATOM 10325 C CA . MET D 1 36 ? -39.958 49.578 103.724 1.00 38.20 208 MET D CA 1
ATOM 10326 C C . MET D 1 36 ? -40.532 48.611 102.673 1.00 38.27 208 MET D C 1
ATOM 10327 O O . MET D 1 36 ? -41.563 47.987 102.899 1.00 38.67 208 MET D O 1
ATOM 10332 N N . PRO D 1 37 ? -39.815 48.423 101.551 1.00 38.02 209 PRO D N 1
ATOM 10333 C CA . PRO D 1 37 ? -40.306 47.560 100.480 1.00 38.15 209 PRO D CA 1
ATOM 10334 C C . PRO D 1 37 ? -40.455 46.091 100.840 1.00 38.66 209 PRO D C 1
ATOM 10335 O O . PRO D 1 37 ? -41.191 45.395 100.153 1.00 38.16 209 PRO D O 1
ATOM 10339 N N . ALA D 1 38 ? -39.779 45.597 101.883 1.00 38.97 210 ALA D N 1
ATOM 10340 C CA . ALA D 1 38 ? -40.005 44.202 102.278 1.00 39.58 210 ALA D CA 1
ATOM 10341 C C . ALA D 1 38 ? -41.442 43.954 102.772 1.00 39.90 210 ALA D C 1
ATOM 10342 O O . ALA D 1 38 ? -42.000 42.888 102.541 1.00 39.32 210 ALA D O 1
ATOM 10344 N N . LEU D 1 39 ? -42.036 44.931 103.447 1.00 40.92 211 LEU D N 1
ATOM 10345 C CA . LEU D 1 39 ? -43.411 44.785 103.936 1.00 42.59 211 LEU D CA 1
ATOM 10346 C C . LEU D 1 39 ? -44.401 44.876 102.775 1.00 43.77 211 LEU D C 1
ATOM 10347 O O . LEU D 1 39 ? -45.389 44.125 102.713 1.00 44.68 211 LEU D O 1
ATOM 10352 N N . MET D 1 40 ? -44.131 45.799 101.857 1.00 44.84 212 MET D N 1
ATOM 10353 C CA . MET D 1 40 ? -44.944 45.949 100.654 1.00 45.47 212 MET D CA 1
ATOM 10354 C C . MET D 1 40 ? -44.846 44.682 99.821 1.00 45.88 212 MET D C 1
ATOM 10355 O O . MET D 1 40 ? -45.853 44.173 99.372 1.00 45.46 212 MET D O 1
ATOM 10360 N N . ALA D 1 41 ? -43.646 44.129 99.662 1.00 46.74 213 ALA D N 1
ATOM 10361 C CA . ALA D 1 41 ? -43.503 42.845 98.976 1.00 48.12 213 ALA D CA 1
ATOM 10362 C C . ALA D 1 41 ? -44.290 41.696 99.632 1.00 49.43 213 ALA D C 1
ATOM 10363 O O . ALA D 1 41 ? -44.754 40.767 98.936 1.00 48.93 213 ALA D O 1
ATOM 10365 N N . LEU D 1 42 ? -44.425 41.753 100.957 1.00 51.06 214 LEU D N 1
ATOM 10366 C CA . LEU D 1 42 ? -45.135 40.715 101.707 1.00 52.15 214 LEU D CA 1
ATOM 10367 C C . LEU D 1 42 ? -46.629 40.793 101.398 1.00 53.95 214 LEU D C 1
ATOM 10368 O O . LEU D 1 42 ? -47.285 39.773 101.202 1.00 54.49 214 LEU D O 1
ATOM 10373 N N . ARG D 1 43 ? -47.156 42.005 101.330 1.00 55.61 215 ARG D N 1
ATOM 10374 C CA . ARG D 1 43 ? -48.516 42.205 100.837 1.00 57.45 215 ARG D CA 1
ATOM 10375 C C . ARG D 1 43 ? -48.718 41.654 99.414 1.00 58.58 215 ARG D C 1
ATOM 10376 O O . ARG D 1 43 ? -49.599 40.833 99.199 1.00 58.98 215 ARG D O 1
ATOM 10384 N N . LYS D 1 44 ? -47.882 42.059 98.463 1.00 60.03 216 LYS D N 1
ATOM 10385 C CA . LYS D 1 44 ? -47.962 41.523 97.093 1.00 60.89 216 LYS D CA 1
ATOM 10386 C C . LYS D 1 44 ? -47.973 39.993 97.051 1.00 62.67 216 LYS D C 1
ATOM 10387 O O . LYS D 1 44 ? -48.817 39.392 96.378 1.00 63.23 216 LYS D O 1
ATOM 10389 N N . ARG D 1 45 ? -47.039 39.370 97.766 1.00 64.33 217 ARG D N 1
ATOM 10390 C CA . ARG D 1 45 ? -46.921 37.909 97.780 1.00 65.67 217 ARG D CA 1
ATOM 10391 C C . ARG D 1 45 ? -48.126 37.217 98.424 1.00 66.19 217 ARG D C 1
ATOM 10392 O O . ARG D 1 45 ? -48.581 36.179 97.939 1.00 65.76 217 ARG D O 1
ATOM 10400 N N . ALA D 1 46 ? -48.646 37.810 99.495 1.00 66.94 218 ALA D N 1
ATOM 10401 C CA . ALA D 1 46 ? -49.508 37.088 100.430 1.00 67.77 218 ALA D CA 1
ATOM 10402 C C . ALA D 1 46 ? -50.965 37.561 100.510 1.00 68.41 218 ALA D C 1
ATOM 10403 O O . ALA D 1 46 ? -51.825 36.797 100.944 1.00 68.52 218 ALA D O 1
ATOM 10405 N N . GLN D 1 47 ? -51.252 38.796 100.103 1.00 69.31 219 GLN D N 1
ATOM 10406 C CA . GLN D 1 47 ? -52.578 39.380 100.357 1.00 70.06 219 GLN D CA 1
ATOM 10407 C C . GLN D 1 47 ? -53.712 38.750 99.538 1.00 70.38 219 GLN D C 1
ATOM 10408 O O . GLN D 1 47 ? -54.854 38.727 100.004 1.00 70.84 219 GLN D O 1
ATOM 10414 N N . GLY D 1 48 ? -53.404 38.239 98.344 1.00 70.49 220 GLY D N 1
ATOM 10415 C CA . GLY D 1 48 ? -54.389 37.492 97.555 1.00 70.60 220 GLY D CA 1
ATOM 10416 C C . GLY D 1 48 ? -54.937 36.314 98.354 1.00 70.62 220 GLY D C 1
ATOM 10417 O O . GLY D 1 48 ? -56.155 36.202 98.586 1.00 70.54 220 GLY D O 1
ATOM 10418 N N . GLU D 1 49 ? -54.009 35.475 98.820 1.00 70.32 221 GLU D N 1
ATOM 10419 C CA . GLU D 1 49 ? -54.322 34.259 99.580 1.00 69.54 221 GLU D CA 1
ATOM 10420 C C . GLU D 1 49 ? -54.816 34.538 101.028 1.00 68.91 221 GLU D C 1
ATOM 10421 O O . GLU D 1 49 ? -55.247 33.619 101.728 1.00 68.53 221 GLU D O 1
ATOM 10427 N N . LYS D 1 50 ? -54.801 35.804 101.450 1.00 68.07 222 LYS D N 1
ATOM 10428 C CA . LYS D 1 50 ? -55.340 36.214 102.762 1.00 67.52 222 LYS D CA 1
ATOM 10429 C C . LYS D 1 50 ? -54.980 35.263 103.933 1.00 66.88 222 LYS D C 1
ATOM 10430 O O . LYS D 1 50 ? -55.841 34.538 104.439 1.00 66.70 222 LYS D O 1
ATOM 10436 N N . PRO D 1 51 ? -53.705 35.265 104.371 1.00 65.79 223 PRO D N 1
ATOM 10437 C CA . PRO D 1 51 ? -53.289 34.339 105.437 1.00 65.00 223 PRO D CA 1
ATOM 10438 C C . PRO D 1 51 ? -53.783 34.702 106.847 1.00 63.90 223 PRO D C 1
ATOM 10439 O O . PRO D 1 51 ? -53.736 33.856 107.738 1.00 63.84 223 PRO D O 1
ATOM 10443 N N . LEU D 1 52 ? -54.252 35.933 107.035 1.00 62.67 224 LEU D N 1
ATOM 10444 C CA . LEU D 1 52 ? -54.688 36.429 108.343 1.00 62.29 224 LEU D CA 1
ATOM 10445 C C . LEU D 1 52 ? -56.194 36.689 108.404 1.00 61.33 224 LEU D C 1
ATOM 10446 O O . LEU D 1 52 ? -56.663 37.412 109.289 1.00 60.87 224 LEU D O 1
ATOM 10451 N N . ALA D 1 53 ? -56.941 36.107 107.462 1.00 60.52 225 ALA D N 1
ATOM 10452 C CA . ALA D 1 53 ? -58.411 36.208 107.436 1.00 59.93 225 ALA D CA 1
ATOM 10453 C C . ALA D 1 53 ? -59.023 35.515 108.672 1.00 59.18 225 ALA D C 1
ATOM 10454 O O . ALA D 1 53 ? -58.952 34.291 108.803 1.00 58.78 225 ALA D O 1
ATOM 10456 N N . GLY D 1 54 ? -59.608 36.305 109.571 1.00 58.35 226 GLY D N 1
ATOM 10457 C CA . GLY D 1 54 ? -60.156 35.782 110.824 1.00 57.97 226 GLY D CA 1
ATOM 10458 C C . GLY D 1 54 ? -59.280 35.998 112.051 1.00 57.45 226 GLY D C 1
ATOM 10459 O O . GLY D 1 54 ? -59.699 35.720 113.177 1.00 56.86 226 GLY D O 1
ATOM 10460 N N . ALA D 1 55 ? -58.053 36.478 111.839 1.00 56.81 227 ALA D N 1
ATOM 10461 C CA . ALA D 1 55 ? -57.215 36.938 112.941 1.00 55.93 227 ALA D CA 1
ATOM 10462 C C . ALA D 1 55 ? -57.761 38.282 113.430 1.00 54.96 227 ALA D C 1
ATOM 10463 O O . ALA D 1 55 ? -58.127 39.130 112.622 1.00 54.87 227 ALA D O 1
ATOM 10465 N N . LYS D 1 56 ? -57.852 38.438 114.750 1.00 53.98 228 LYS D N 1
ATOM 10466 C CA . LYS D 1 56 ? -58.311 39.668 115.389 1.00 53.53 228 LYS D CA 1
ATOM 10467 C C . LYS D 1 56 ? -57.190 40.066 116.313 1.00 53.20 228 LYS D C 1
ATOM 10468 O O . LYS D 1 56 ? -57.027 39.484 117.391 1.00 53.48 228 LYS D O 1
ATOM 10470 N N . ILE D 1 57 ? -56.387 41.036 115.875 1.00 52.51 229 ILE D N 1
ATOM 10471 C CA . ILE D 1 57 ? -55.109 41.319 116.508 1.00 51.61 229 ILE D CA 1
ATOM 10472 C C . ILE D 1 57 ? -55.254 42.558 117.332 1.00 50.79 229 ILE D C 1
ATOM 10473 O O . ILE D 1 57 ? -55.818 43.544 116.873 1.00 51.09 229 ILE D O 1
ATOM 10478 N N . VAL D 1 58 ? -54.756 42.509 118.558 1.00 50.63 230 VAL D N 1
ATOM 10479 C CA . VAL D 1 58 ? -54.584 43.717 119.352 1.00 50.65 230 VAL D CA 1
ATOM 10480 C C . VAL D 1 58 ? -53.089 44.000 119.511 1.00 50.56 230 VAL D C 1
ATOM 10481 O O . VAL D 1 58 ? -52.279 43.096 119.801 1.00 50.10 230 VAL D O 1
ATOM 10485 N N . GLY D 1 59 ? -52.725 45.256 119.271 1.00 50.55 231 GLY D N 1
ATOM 10486 C CA . GLY D 1 59 ? -51.328 45.631 119.183 1.00 50.17 231 GLY D CA 1
ATOM 10487 C C . GLY D 1 59 ? -51.004 46.661 120.216 1.00 49.81 231 GLY D C 1
ATOM 10488 O O . GLY D 1 59 ? -51.843 47.462 120.568 1.00 49.98 231 GLY D O 1
ATOM 10489 N N . CYS D 1 60 ? -49.777 46.636 120.695 1.00 50.05 232 CYS D N 1
ATOM 10490 C CA . CYS D 1 60 ? -49.302 47.638 121.607 1.00 50.21 232 CYS D CA 1
ATOM 10491 C C . CYS D 1 60 ? -47.813 47.886 121.323 1.00 50.24 232 CYS D C 1
ATOM 10492 O O . CYS D 1 60 ? -46.927 47.176 121.839 1.00 49.71 232 CYS D O 1
ATOM 10495 N N . THR D 1 61 ? -47.556 48.884 120.474 1.00 49.97 233 THR D N 1
ATOM 10496 C CA . THR D 1 61 ? -46.195 49.181 120.003 1.00 49.97 233 THR D CA 1
ATOM 10497 C C . THR D 1 61 ? -46.010 50.687 119.899 1.00 49.52 233 THR D C 1
ATOM 10498 O O . THR D 1 61 ? -46.895 51.431 120.280 1.00 49.53 233 THR D O 1
ATOM 10502 N N . HIS D 1 62 ? -44.857 51.138 119.420 1.00 49.41 234 HIS D N 1
ATOM 10503 C CA . HIS D 1 62 ? -44.658 52.577 119.173 1.00 49.43 234 HIS D CA 1
ATOM 10504 C C . HIS D 1 62 ? -45.468 53.007 117.957 1.00 48.69 234 HIS D C 1
ATOM 10505 O O . HIS D 1 62 ? -45.509 52.299 116.950 1.00 48.40 234 HIS D O 1
ATOM 10512 N N . ILE D 1 63 ? -46.125 54.160 118.058 1.00 48.20 235 ILE D N 1
ATOM 10513 C CA . ILE D 1 63 ? -46.993 54.635 116.978 1.00 47.87 235 ILE D CA 1
ATOM 10514 C C . ILE D 1 63 ? -46.179 55.571 116.056 1.00 46.71 235 ILE D C 1
ATOM 10515 O O . ILE D 1 63 ? -46.159 56.797 116.228 1.00 46.59 235 ILE D O 1
ATOM 10520 N N . THR D 1 64 ? -45.494 54.955 115.100 1.00 44.83 236 THR D N 1
ATOM 10521 C CA . THR D 1 64 ? -44.662 55.655 114.132 1.00 43.49 236 THR D CA 1
ATOM 10522 C C . THR D 1 64 ? -45.138 55.296 112.718 1.00 43.03 236 THR D C 1
ATOM 10523 O O . THR D 1 64 ? -45.956 54.367 112.528 1.00 42.26 236 THR D O 1
ATOM 10527 N N . ALA D 1 65 ? -44.600 56.015 111.729 1.00 41.88 237 ALA D N 1
ATOM 10528 C CA . ALA D 1 65 ? -44.950 55.772 110.349 1.00 40.88 237 ALA D CA 1
ATOM 10529 C C . ALA D 1 65 ? -44.555 54.365 109.958 1.00 40.09 237 ALA D C 1
ATOM 10530 O O . ALA D 1 65 ? -45.248 53.722 109.172 1.00 39.60 237 ALA D O 1
ATOM 10532 N N . GLN D 1 66 ? -43.456 53.873 110.528 1.00 39.62 238 GLN D N 1
ATOM 10533 C CA . GLN D 1 66 ? -43.014 52.500 110.240 1.00 38.77 238 GLN D CA 1
ATOM 10534 C C . GLN D 1 66 ? -43.962 51.450 110.810 1.00 37.95 238 GLN D C 1
ATOM 10535 O O . GLN D 1 66 ? -44.318 50.479 110.141 1.00 37.28 238 GLN D O 1
ATOM 10541 N N . THR D 1 67 ? -44.393 51.662 112.033 1.00 38.19 239 THR D N 1
ATOM 10542 C CA . THR D 1 67 ? -45.380 50.775 112.657 1.00 39.55 239 THR D CA 1
ATOM 10543 C C . THR D 1 67 ? -46.716 50.757 111.893 1.00 39.30 239 THR D C 1
ATOM 10544 O O . THR D 1 67 ? -47.307 49.702 111.710 1.00 39.79 239 THR D O 1
ATOM 10548 N N . ALA D 1 68 ? -47.139 51.922 111.402 1.00 39.34 240 ALA D N 1
ATOM 10549 C CA . ALA D 1 68 ? -48.315 52.055 110.535 1.00 39.50 240 ALA D CA 1
ATOM 10550 C C . ALA D 1 68 ? -48.251 51.151 109.314 1.00 39.64 240 ALA D C 1
ATOM 10551 O O . ALA D 1 68 ? -49.252 50.535 108.899 1.00 40.56 240 ALA D O 1
ATOM 10553 N N . VAL D 1 69 ? -47.070 51.048 108.725 1.00 39.02 241 VAL D N 1
ATOM 10554 C CA . VAL D 1 69 ? -46.926 50.235 107.542 1.00 38.42 241 VAL D CA 1
ATOM 10555 C C . VAL D 1 69 ? -47.165 48.783 107.891 1.00 39.01 241 VAL D C 1
ATOM 10556 O O . VAL D 1 69 ? -47.734 48.004 107.083 1.00 39.19 241 VAL D O 1
ATOM 10560 N N . LEU D 1 70 ? -46.693 48.405 109.080 1.00 39.61 242 LEU D N 1
ATOM 10561 C CA . LEU D 1 70 ? -46.884 47.051 109.575 1.00 40.62 242 LEU D CA 1
ATOM 10562 C C . LEU D 1 70 ? -48.384 46.781 109.794 1.00 41.22 242 LEU D C 1
ATOM 10563 O O . LEU D 1 70 ? -48.924 45.804 109.298 1.00 40.62 242 LEU D O 1
ATOM 10568 N N . MET D 1 71 ? -49.034 47.655 110.550 1.00 42.77 243 MET D N 1
ATOM 10569 C CA . MET D 1 71 ? -50.473 47.489 110.849 1.00 44.54 243 MET D CA 1
ATOM 10570 C C . MET D 1 71 ? -51.298 47.330 109.573 1.00 45.13 243 MET D C 1
ATOM 10571 O O . MET D 1 71 ? -52.129 46.415 109.462 1.00 45.59 243 MET D O 1
ATOM 10576 N N . GLU D 1 72 ? -51.016 48.161 108.575 1.00 45.85 244 GLU D N 1
ATOM 10577 C CA . GLU D 1 72 ? -51.753 48.050 107.313 1.00 46.85 244 GLU D CA 1
ATOM 10578 C C . GLU D 1 72 ? -51.333 46.852 106.470 1.00 46.35 244 GLU D C 1
ATOM 10579 O O . GLU D 1 72 ? -52.077 46.399 105.606 1.00 46.77 244 GLU D O 1
ATOM 10585 N N . THR D 1 73 ? -50.164 46.299 106.747 1.00 46.09 245 THR D N 1
ATOM 10586 C CA . THR D 1 73 ? -49.809 45.020 106.160 1.00 45.96 245 THR D CA 1
ATOM 10587 C C . THR D 1 73 ? -50.655 43.895 106.765 1.00 46.91 245 THR D C 1
ATOM 10588 O O . THR D 1 73 ? -51.030 42.953 106.073 1.00 46.16 245 THR D O 1
ATOM 10592 N N . LEU D 1 74 ? -50.958 44.005 108.057 1.00 47.62 246 LEU D N 1
ATOM 10593 C CA . LEU D 1 74 ? -51.741 42.979 108.745 1.00 48.16 246 LEU D CA 1
ATOM 10594 C C . LEU D 1 74 ? -53.179 43.013 108.166 1.00 48.60 246 LEU D C 1
ATOM 10595 O O . LEU D 1 74 ? -53.705 41.982 107.761 1.00 47.75 246 LEU D O 1
ATOM 10600 N N . GLY D 1 75 ? -53.761 44.212 108.088 1.00 49.54 247 GLY D N 1
ATOM 10601 C CA . GLY D 1 75 ? -54.992 44.453 107.304 1.00 50.12 247 GLY D CA 1
ATOM 10602 C C . GLY D 1 75 ? -55.009 43.795 105.930 1.00 50.93 247 GLY D C 1
ATOM 10603 O O . GLY D 1 75 ? -55.860 42.956 105.645 1.00 50.98 247 GLY D O 1
ATOM 10604 N N . ALA D 1 76 ? -54.037 44.144 105.092 1.00 52.03 248 ALA D N 1
ATOM 10605 C CA . ALA D 1 76 ? -53.978 43.643 103.715 1.00 52.51 248 ALA D CA 1
ATOM 10606 C C . ALA D 1 76 ? -53.980 42.122 103.628 1.00 52.98 248 ALA D C 1
ATOM 10607 O O . ALA D 1 76 ? -54.449 41.560 102.631 1.00 52.81 248 ALA D O 1
ATOM 10609 N N . LEU D 1 77 ? -53.446 41.471 104.666 1.00 53.16 249 LEU D N 1
ATOM 10610 C CA . LEU D 1 77 ? -53.390 40.006 104.735 1.00 53.28 249 LEU D CA 1
ATOM 10611 C C . LEU D 1 77 ? -54.688 39.391 105.272 1.00 53.19 249 LEU D C 1
ATOM 10612 O O . LEU D 1 77 ? -54.852 38.157 105.266 1.00 52.54 249 LEU D O 1
ATOM 10617 N N . GLY D 1 78 ? -55.589 40.248 105.754 1.00 53.24 250 GLY D N 1
ATOM 10618 C CA . GLY D 1 78 ? -56.889 39.803 106.220 1.00 54.14 250 GLY D CA 1
ATOM 10619 C C . GLY D 1 78 ? -57.243 40.247 107.622 1.00 54.58 250 GLY D C 1
ATOM 10620 O O . GLY D 1 78 ? -58.419 40.461 107.922 1.00 54.72 250 GLY D O 1
ATOM 10621 N N . ALA D 1 79 ? -56.238 40.399 108.480 1.00 54.58 251 ALA D N 1
ATOM 10622 C CA . ALA D 1 79 ? -56.491 40.649 109.891 1.00 54.76 251 ALA D CA 1
ATOM 10623 C C . ALA D 1 79 ? -57.339 41.899 110.131 1.00 54.90 251 ALA D C 1
ATOM 10624 O O . ALA D 1 79 ? -57.287 42.854 109.363 1.00 55.22 251 ALA D O 1
ATOM 10626 N N . GLN D 1 80 ? -58.131 41.859 111.203 1.00 54.86 252 GLN D N 1
ATOM 10627 C CA . GLN D 1 80 ? -58.790 43.042 111.760 1.00 54.48 252 GLN D CA 1
ATOM 10628 C C . GLN D 1 80 ? -58.012 43.396 113.013 1.00 53.90 252 GLN D C 1
ATOM 10629 O O . GLN D 1 80 ? -57.694 42.514 113.797 1.00 54.61 252 GLN D O 1
ATOM 10631 N N . CYS D 1 81 ? -57.704 44.673 113.207 1.00 53.44 253 CYS D N 1
ATOM 10632 C CA . CYS D 1 81 ? -56.775 45.101 114.254 1.00 53.29 253 CYS D CA 1
ATOM 10633 C C . CYS D 1 81 ? -57.289 46.282 115.039 1.00 52.74 253 CYS D C 1
ATOM 10634 O O . CYS D 1 81 ? -57.966 47.143 114.473 1.00 53.00 253 CYS D O 1
ATOM 10637 N N . ARG D 1 82 ? -56.886 46.340 116.310 1.00 51.75 254 ARG D N 1
ATOM 10638 C CA . ARG D 1 82 ? -56.992 47.534 117.150 1.00 51.33 254 ARG D CA 1
ATOM 10639 C C . ARG D 1 82 ? -55.659 47.705 117.885 1.00 50.52 254 ARG D C 1
ATOM 10640 O O . ARG D 1 82 ? -54.966 46.733 118.133 1.00 51.15 254 ARG D O 1
ATOM 10648 N N . TRP D 1 83 ? -55.324 48.919 118.292 1.00 50.02 255 TRP D N 1
ATOM 10649 C CA . TRP D 1 83 ? -53.958 49.225 118.693 1.00 49.66 255 TRP D CA 1
ATOM 10650 C C . TRP D 1 83 ? -53.862 50.336 119.706 1.00 50.32 255 TRP D C 1
ATOM 10651 O O . TRP D 1 83 ? -54.626 51.289 119.645 1.00 50.73 255 TRP D O 1
ATOM 10662 N N . ALA D 1 84 ? -52.876 50.219 120.592 1.00 51.16 256 ALA D N 1
ATOM 10663 C CA . ALA D 1 84 ? -52.504 51.279 121.524 1.00 51.99 256 ALA D CA 1
ATOM 10664 C C . ALA D 1 84 ? -50.985 51.464 121.518 1.00 52.57 256 ALA D C 1
ATOM 10665 O O . ALA D 1 84 ? -50.248 50.585 121.074 1.00 52.63 256 ALA D O 1
ATOM 10667 N N . ALA D 1 85 ? -50.531 52.609 122.009 1.00 53.33 257 ALA D N 1
ATOM 10668 C CA . ALA D 1 85 ? -49.108 52.866 122.205 1.00 54.35 257 ALA D CA 1
ATOM 10669 C C . ALA D 1 85 ? -48.551 52.066 123.390 1.00 55.38 257 ALA D C 1
ATOM 10670 O O . ALA D 1 85 ? -49.273 51.731 124.348 1.00 56.00 257 ALA D O 1
ATOM 10672 N N . CYS D 1 86 ? -47.260 51.758 123.319 1.00 56.28 258 CYS D N 1
ATOM 10673 C CA . CYS D 1 86 ? -46.563 51.033 124.382 1.00 56.66 258 CYS D CA 1
ATOM 10674 C C . CYS D 1 86 ? -45.732 51.996 125.209 1.00 57.75 258 CYS D C 1
ATOM 10675 O O . CYS D 1 86 ? -44.934 51.590 126.041 1.00 58.08 258 CYS D O 1
ATOM 10678 N N . ASN D 1 87 ? -45.924 53.280 124.961 1.00 59.28 259 ASN D N 1
ATOM 10679 C CA . ASN D 1 87 ? -45.144 54.327 125.581 1.00 60.63 259 ASN D CA 1
ATOM 10680 C C . ASN D 1 87 ? -45.935 55.637 125.474 1.00 62.29 259 ASN D C 1
ATOM 10681 O O . ASN D 1 87 ? -46.584 55.906 124.452 1.00 62.23 259 ASN D O 1
ATOM 10686 N N . ILE D 1 88 ? -45.888 56.439 126.535 1.00 63.82 260 ILE D N 1
ATOM 10687 C CA . ILE D 1 88 ? -46.770 57.612 126.656 1.00 65.00 260 ILE D CA 1
ATOM 10688 C C . ILE D 1 88 ? -46.318 58.808 125.799 1.00 65.77 260 ILE D C 1
ATOM 10689 O O . ILE D 1 88 ? -47.154 59.629 125.400 1.00 66.57 260 ILE D O 1
ATOM 10694 N N . TYR D 1 89 ? -45.017 58.880 125.500 1.00 66.22 261 TYR D N 1
ATOM 10695 C CA . TYR D 1 89 ? -44.428 59.999 124.749 1.00 66.38 261 TYR D CA 1
ATOM 10696 C C . TYR D 1 89 ? -44.226 59.733 123.248 1.00 65.76 261 TYR D C 1
ATOM 10697 O O . TYR D 1 89 ? -44.256 60.678 122.453 1.00 66.11 261 TYR D O 1
ATOM 10706 N N . SER D 1 90 ? -44.007 58.467 122.871 1.00 64.31 262 SER D N 1
ATOM 10707 C CA . SER D 1 90 ? -43.457 58.111 121.554 1.00 62.96 262 SER D CA 1
ATOM 10708 C C . SER D 1 90 ? -44.407 58.323 120.370 1.00 62.05 262 SER D C 1
ATOM 10709 O O . SER D 1 90 ? -43.971 58.305 119.219 1.00 62.33 262 SER D O 1
ATOM 10712 N N . THR D 1 91 ? -45.695 58.507 120.627 1.00 60.59 263 THR D N 1
ATOM 10713 C CA . THR D 1 91 ? -46.648 58.597 119.529 1.00 59.78 263 THR D CA 1
ATOM 10714 C C . THR D 1 91 ? -46.388 59.775 118.581 1.00 59.04 263 THR D C 1
ATOM 10715 O O . THR D 1 91 ? -45.995 60.876 119.003 1.00 59.02 263 THR D O 1
ATOM 10719 N N . LEU D 1 92 ? -46.594 59.502 117.295 1.00 57.69 264 LEU D N 1
ATOM 10720 C CA . LEU D 1 92 ? -46.689 60.518 116.275 1.00 56.83 264 LEU D CA 1
ATOM 10721 C C . LEU D 1 92 ? -48.183 60.719 116.022 1.00 55.65 264 LEU D C 1
ATOM 10722 O O . LEU D 1 92 ? -48.856 59.882 115.405 1.00 54.93 264 LEU D O 1
ATOM 10727 N N . ASN D 1 93 ? -48.702 61.827 116.541 1.00 54.83 265 ASN D N 1
ATOM 10728 C CA . ASN D 1 93 ? -50.143 62.106 116.488 1.00 54.49 265 ASN D CA 1
ATOM 10729 C C . ASN D 1 93 ? -50.702 62.043 115.077 1.00 53.95 265 ASN D C 1
ATOM 10730 O O . ASN D 1 93 ? -51.786 61.483 114.831 1.00 52.92 265 ASN D O 1
ATOM 10735 N N . GLU D 1 94 ? -49.910 62.581 114.156 1.00 53.63 266 GLU D N 1
ATOM 10736 C CA . GLU D 1 94 ? -50.304 62.720 112.770 1.00 53.94 266 GLU D CA 1
ATOM 10737 C C . GLU D 1 94 ? -50.491 61.339 112.147 1.00 52.72 266 GLU D C 1
ATOM 10738 O O . GLU D 1 94 ? -51.452 61.101 111.417 1.00 52.26 266 GLU D O 1
ATOM 10744 N N . VAL D 1 95 ? -49.593 60.418 112.488 1.00 51.95 267 VAL D N 1
ATOM 10745 C CA . VAL D 1 95 ? -49.695 59.030 112.049 1.00 51.30 267 VAL D CA 1
ATOM 10746 C C . VAL D 1 95 ? -50.902 58.316 112.685 1.00 50.89 267 VAL D C 1
ATOM 10747 O O . VAL D 1 95 ? -51.601 57.545 112.014 1.00 50.22 267 VAL D O 1
ATOM 10751 N N . ALA D 1 96 ? -51.125 58.558 113.971 1.00 51.00 268 ALA D N 1
ATOM 10752 C CA . ALA D 1 96 ? -52.329 58.030 114.669 1.00 51.80 268 ALA D CA 1
ATOM 10753 C C . ALA D 1 96 ? -53.609 58.473 113.951 1.00 52.29 268 ALA D C 1
ATOM 10754 O O . ALA D 1 96 ? -54.488 57.651 113.625 1.00 51.56 268 ALA D O 1
ATOM 10756 N N . ALA D 1 97 ? -53.672 59.778 113.671 1.00 53.39 269 ALA D N 1
ATOM 10757 C CA . ALA D 1 97 ? -54.794 60.369 112.942 1.00 54.12 269 ALA D CA 1
ATOM 10758 C C . ALA D 1 97 ? -55.068 59.623 111.634 1.00 54.95 269 ALA D C 1
ATOM 10759 O O . ALA D 1 97 ? -56.210 59.228 111.354 1.00 54.99 269 ALA D O 1
ATOM 10761 N N . ALA D 1 98 ? -54.012 59.394 110.859 1.00 55.45 270 ALA D N 1
ATOM 10762 C CA . ALA D 1 98 ? -54.153 58.816 109.535 1.00 56.35 270 ALA D CA 1
ATOM 10763 C C . ALA D 1 98 ? -54.583 57.350 109.577 1.00 57.15 270 ALA D C 1
ATOM 10764 O O . ALA D 1 98 ? -55.300 56.879 108.685 1.00 56.82 270 ALA D O 1
ATOM 10766 N N . LEU D 1 99 ? -54.140 56.621 110.598 1.00 58.21 271 LEU D N 1
ATOM 10767 C CA . LEU D 1 99 ? -54.629 55.253 110.809 1.00 59.36 271 LEU D CA 1
ATOM 10768 C C . LEU D 1 99 ? -56.126 55.271 111.215 1.00 60.16 271 LEU D C 1
ATOM 10769 O O . LEU D 1 99 ? -56.918 54.436 110.760 1.00 60.25 271 LEU D O 1
ATOM 10774 N N . ALA D 1 100 ? -56.491 56.223 112.074 1.00 61.23 272 ALA D N 1
ATOM 10775 C CA . ALA D 1 100 ? -57.890 56.437 112.461 1.00 62.03 272 ALA D CA 1
ATOM 10776 C C . ALA D 1 100 ? -58.735 56.685 111.219 1.00 63.32 272 ALA D C 1
ATOM 10777 O O . ALA D 1 100 ? -59.685 55.932 110.940 1.00 63.37 272 ALA D O 1
ATOM 10779 N N . GLU D 1 101 ? -58.346 57.703 110.449 1.00 64.69 273 GLU D N 1
ATOM 10780 C CA . GLU D 1 101 ? -59.059 58.081 109.222 1.00 65.45 273 GLU D CA 1
ATOM 10781 C C . GLU D 1 101 ? -59.360 56.874 108.312 1.00 65.78 273 GLU D C 1
ATOM 10782 O O . GLU D 1 101 ? -60.466 56.773 107.765 1.00 65.77 273 GLU D O 1
ATOM 10788 N N . SER D 1 102 ? -58.401 55.959 108.164 1.00 66.17 274 SER D N 1
ATOM 10789 C CA . SER D 1 102 ? -58.618 54.756 107.345 1.00 66.73 274 SER D CA 1
ATOM 10790 C C . SER D 1 102 ? -59.281 53.608 108.128 1.00 67.27 274 SER D C 1
ATOM 10791 O O . SER D 1 102 ? -59.518 52.526 107.573 1.00 67.36 274 SER D O 1
ATOM 10794 N N . GLY D 1 103 ? -59.555 53.840 109.414 1.00 67.51 275 GLY D N 1
ATOM 10795 C CA . GLY D 1 103 ? -60.431 52.968 110.192 1.00 67.76 275 GLY D CA 1
ATOM 10796 C C . GLY D 1 103 ? -59.727 51.942 111.062 1.00 67.84 275 GLY D C 1
ATOM 10797 O O . GLY D 1 103 ? -60.211 50.822 111.199 1.00 68.16 275 GLY D O 1
ATOM 10798 N N . PHE D 1 104 ? -58.584 52.320 111.635 1.00 67.59 276 PHE D N 1
ATOM 10799 C CA . PHE D 1 104 ? -57.958 51.549 112.702 1.00 67.19 276 PHE D CA 1
ATOM 10800 C C . PHE D 1 104 ? -58.441 52.093 114.030 1.00 66.66 276 PHE D C 1
ATOM 10801 O O . PHE D 1 104 ? -58.238 53.277 114.324 1.00 66.39 276 PHE D O 1
ATOM 10809 N N . PRO D 1 105 ? -59.112 51.240 114.829 1.00 66.01 277 PRO D N 1
ATOM 10810 C CA . PRO D 1 105 ? -59.317 51.602 116.224 1.00 65.45 277 PRO D CA 1
ATOM 10811 C C . PRO D 1 105 ? -57.968 51.776 116.950 1.00 65.02 277 PRO D C 1
ATOM 10812 O O . PRO D 1 105 ? -57.400 50.820 117.499 1.00 64.96 277 PRO D O 1
ATOM 10816 N N . VAL D 1 106 ? -57.468 53.007 116.919 1.00 64.31 278 VAL D N 1
ATOM 10817 C CA . VAL D 1 106 ? -56.180 53.331 117.490 1.00 63.94 278 VAL D CA 1
ATOM 10818 C C . VAL D 1 106 ? -56.377 54.308 118.639 1.00 63.60 278 VAL D C 1
ATOM 10819 O O . VAL D 1 106 ? -57.018 55.348 118.495 1.00 63.40 278 VAL D O 1
ATOM 10823 N N . PHE D 1 107 ? -55.782 53.959 119.770 1.00 63.17 279 PHE D N 1
ATOM 10824 C CA . PHE D 1 107 ? -55.996 54.648 121.015 1.00 63.21 279 PHE D CA 1
ATOM 10825 C C . PHE D 1 107 ? -54.626 55.037 121.536 1.00 63.66 279 PHE D C 1
ATOM 10826 O O . PHE D 1 107 ? -53.940 54.242 122.185 1.00 63.64 279 PHE D O 1
ATOM 10834 N N . ALA D 1 108 ? -54.215 56.257 121.201 1.00 64.52 280 ALA D N 1
ATOM 10835 C CA . ALA D 1 108 ? -52.847 56.702 121.465 1.00 65.67 280 ALA D CA 1
ATOM 10836 C C . ALA D 1 108 ? -52.623 58.170 121.114 1.00 66.39 280 ALA D C 1
ATOM 10837 O O . ALA D 1 108 ? -53.157 58.665 120.125 1.00 66.71 280 ALA D O 1
ATOM 10839 N N . TRP D 1 109 ? -51.825 58.849 121.926 1.00 67.33 281 TRP D N 1
ATOM 10840 C CA . TRP D 1 109 ? -51.382 60.190 121.615 1.00 68.68 281 TRP D CA 1
ATOM 10841 C C . TRP D 1 109 ? -50.100 60.488 122.384 1.00 69.61 281 TRP D C 1
ATOM 10842 O O . TRP D 1 109 ? -49.709 59.711 123.263 1.00 69.37 281 TRP D O 1
ATOM 10853 N N . LYS D 1 110 ? -49.436 61.587 122.020 1.00 70.83 282 LYS D N 1
ATOM 10854 C CA . LYS D 1 110 ? -48.195 62.005 122.676 1.00 71.84 282 LYS D CA 1
ATOM 10855 C C . LYS D 1 110 ? -48.505 62.599 124.050 1.00 72.96 282 LYS D C 1
ATOM 10856 O O . LYS D 1 110 ? -49.559 63.208 124.244 1.00 72.72 282 LYS D O 1
ATOM 10862 N N . GLY D 1 111 ? -47.582 62.422 124.995 1.00 74.42 283 GLY D N 1
ATOM 10863 C CA . GLY D 1 111 ? -47.748 62.944 126.355 1.00 75.45 283 GLY D CA 1
ATOM 10864 C C . GLY D 1 111 ? -49.010 62.432 127.044 1.00 76.47 283 GLY D C 1
ATOM 10865 O O . GLY D 1 111 ? -49.759 63.209 127.638 1.00 76.50 283 GLY D O 1
ATOM 10866 N N . GLU D 1 112 ? -49.249 61.122 126.949 1.00 77.52 284 GLU D N 1
ATOM 10867 C CA . GLU D 1 112 ? -50.342 60.464 127.679 1.00 78.10 284 GLU D CA 1
ATOM 10868 C C . GLU D 1 112 ? -50.076 60.528 129.186 1.00 78.61 284 GLU D C 1
ATOM 10869 O O . GLU D 1 112 ? -48.937 60.754 129.623 1.00 79.09 284 GLU D O 1
ATOM 10875 N N . SER D 1 113 ? -51.129 60.340 129.976 1.00 78.97 285 SER D N 1
ATOM 10876 C CA . SER D 1 113 ? -50.979 60.130 131.414 1.00 79.21 285 SER D CA 1
ATOM 10877 C C . SER D 1 113 ? -51.157 58.646 131.707 1.00 79.55 285 SER D C 1
ATOM 10878 O O . SER D 1 113 ? -51.676 57.884 130.873 1.00 79.36 285 SER D O 1
ATOM 10881 N N . GLU D 1 114 ? -50.725 58.249 132.901 1.00 79.98 286 GLU D N 1
ATOM 10882 C CA . GLU D 1 114 ? -50.679 56.843 133.290 1.00 80.25 286 GLU D CA 1
ATOM 10883 C C . GLU D 1 114 ? -52.002 56.115 133.117 1.00 80.19 286 GLU D C 1
ATOM 10884 O O . GLU D 1 114 ? -52.020 54.989 132.638 1.00 80.30 286 GLU D O 1
ATOM 10890 N N . ASP D 1 115 ? -53.105 56.763 133.474 1.00 80.23 287 ASP D N 1
ATOM 10891 C CA . ASP D 1 115 ? -54.415 56.109 133.439 1.00 80.31 287 ASP D CA 1
ATOM 10892 C C . ASP D 1 115 ? -54.917 56.027 131.997 1.00 79.78 287 ASP D C 1
ATOM 10893 O O . ASP D 1 115 ? -55.507 55.022 131.587 1.00 79.53 287 ASP D O 1
ATOM 10898 N N . ASP D 1 116 ? -54.681 57.095 131.235 1.00 79.20 288 ASP D N 1
ATOM 10899 C CA . ASP D 1 116 ? -55.052 57.141 129.813 1.00 78.80 288 ASP D CA 1
ATOM 10900 C C . ASP D 1 116 ? -54.360 56.003 129.044 1.00 77.91 288 ASP D C 1
ATOM 10901 O O . ASP D 1 116 ? -54.935 55.416 128.127 1.00 77.52 288 ASP D O 1
ATOM 10906 N N . PHE D 1 117 ? -53.128 55.700 129.449 1.00 76.90 289 PHE D N 1
ATOM 10907 C CA . PHE D 1 117 ? -52.365 54.569 128.918 1.00 76.28 289 PHE D CA 1
ATOM 10908 C C . PHE D 1 117 ? -53.133 53.239 129.017 1.00 75.33 289 PHE D C 1
ATOM 10909 O O . PHE D 1 117 ? -53.334 52.545 128.010 1.00 74.94 289 PHE D O 1
ATOM 10917 N N . TRP D 1 118 ? -53.585 52.900 130.226 1.00 74.16 290 TRP D N 1
ATOM 10918 C CA . TRP D 1 118 ? -54.329 51.650 130.444 1.00 73.11 290 TRP D CA 1
ATOM 10919 C C . TRP D 1 118 ? -55.736 51.733 129.830 1.00 72.85 290 TRP D C 1
ATOM 10920 O O . TRP D 1 118 ? -56.305 50.729 129.370 1.00 72.18 290 TRP D O 1
ATOM 10931 N N . TRP D 1 119 ? -56.261 52.956 129.811 1.00 72.85 291 TRP D N 1
ATOM 10932 C CA . TRP D 1 119 ? -57.527 53.289 129.164 1.00 73.06 291 TRP D CA 1
ATOM 10933 C C . TRP D 1 119 ? -57.502 52.912 127.682 1.00 72.27 291 TRP D C 1
ATOM 10934 O O . TRP D 1 119 ? -58.425 52.272 127.158 1.00 71.70 291 TRP D O 1
ATOM 10945 N N . CYS D 1 120 ? -56.426 53.327 127.017 1.00 71.60 292 CYS D N 1
ATOM 10946 C CA . CYS D 1 120 ? -56.204 53.027 125.602 1.00 70.91 292 CYS D CA 1
ATOM 10947 C C . CYS D 1 120 ? -56.092 51.530 125.358 1.00 70.96 292 CYS D C 1
ATOM 10948 O O . CYS D 1 120 ? -56.770 50.975 124.483 1.00 70.79 292 CYS D O 1
ATOM 10951 N N . ILE D 1 121 ? -55.241 50.886 126.153 1.00 71.19 293 ILE D N 1
ATOM 10952 C CA . ILE D 1 121 ? -55.109 49.427 126.147 1.00 71.45 293 ILE D CA 1
ATOM 10953 C C . ILE D 1 121 ? -56.477 48.744 126.282 1.00 72.03 293 ILE D C 1
ATOM 10954 O O . ILE D 1 121 ? -56.833 47.881 125.468 1.00 71.73 293 ILE D O 1
ATOM 10959 N N . ASP D 1 122 ? -57.261 49.160 127.279 1.00 72.87 294 ASP D N 1
ATOM 10960 C CA . ASP D 1 122 ? -58.585 48.559 127.510 1.00 73.28 294 ASP D CA 1
ATOM 10961 C C . ASP D 1 122 ? -59.521 48.738 126.307 1.00 73.73 294 ASP D C 1
ATOM 10962 O O . ASP D 1 122 ? -60.283 47.826 125.964 1.00 72.88 294 ASP D O 1
ATOM 10967 N N . ARG D 1 123 ? -59.447 49.907 125.667 1.00 74.62 295 ARG D N 1
ATOM 10968 C CA . ARG D 1 123 ? -60.217 50.158 124.438 1.00 75.62 295 ARG D CA 1
ATOM 10969 C C . ARG D 1 123 ? -59.823 49.253 123.249 1.00 76.00 295 ARG D C 1
ATOM 10970 O O . ARG D 1 123 ? -60.675 48.970 122.410 1.00 75.77 295 ARG D O 1
ATOM 10978 N N . CYS D 1 124 ? -58.560 48.808 123.166 1.00 76.64 296 CYS D N 1
ATOM 10979 C CA . CYS D 1 124 ? -58.173 47.773 122.180 1.00 77.25 296 CYS D CA 1
ATOM 10980 C C . CYS D 1 124 ? -58.868 46.465 122.463 1.00 77.63 296 CYS D C 1
ATOM 10981 O O . CYS D 1 124 ? -59.379 45.803 121.565 1.00 77.45 296 CYS D O 1
ATOM 10984 N N . VAL D 1 125 ? -58.833 46.089 123.734 1.00 78.44 297 VAL D N 1
ATOM 10985 C CA . VAL D 1 125 ? -59.236 44.765 124.169 1.00 79.22 297 VAL D CA 1
ATOM 10986 C C . VAL D 1 125 ? -60.753 44.606 124.283 1.00 79.73 297 VAL D C 1
ATOM 10987 O O . VAL D 1 125 ? -61.285 43.519 124.018 1.00 80.30 297 VAL D O 1
ATOM 10991 N N . ASN D 1 126 ? -61.443 45.690 124.638 1.00 80.21 298 ASN D N 1
ATOM 10992 C CA . ASN D 1 126 ? -62.819 45.614 125.125 1.00 80.34 298 ASN D CA 1
ATOM 10993 C C . ASN D 1 126 ? -63.651 46.877 124.849 1.00 80.70 298 ASN D C 1
ATOM 10994 O O . ASN D 1 126 ? -63.325 47.921 125.433 1.00 80.87 298 ASN D O 1
ATOM 10999 N N . VAL D 1 127 ? -64.671 46.892 123.972 1.00 80.95 299 VAL D N 1
ATOM 11000 C CA . VAL D 1 127 ? -64.895 46.116 122.711 1.00 81.05 299 VAL D CA 1
ATOM 11001 C C . VAL D 1 127 ? -66.206 45.290 122.559 1.00 81.06 299 VAL D C 1
ATOM 11002 O O . VAL D 1 127 ? -66.201 44.053 122.634 1.00 81.12 299 VAL D O 1
ATOM 11006 N N . GLU D 1 128 ? -67.305 46.019 122.327 1.00 80.78 300 GLU D N 1
ATOM 11007 C CA . GLU D 1 128 ? -68.539 45.548 121.648 1.00 80.36 300 GLU D CA 1
ATOM 11008 C C . GLU D 1 128 ? -68.694 44.028 121.411 1.00 79.71 300 GLU D C 1
ATOM 11009 O O . GLU D 1 128 ? -68.940 43.289 122.363 1.00 79.92 300 GLU D O 1
ATOM 11015 N N . GLY D 1 129 ? -68.572 43.569 120.162 1.00 78.90 301 GLY D N 1
ATOM 11016 C CA . GLY D 1 129 ? -68.802 42.156 119.806 1.00 78.28 301 GLY D CA 1
ATOM 11017 C C . GLY D 1 129 ? -67.558 41.531 119.197 1.00 76.87 301 GLY D C 1
ATOM 11018 O O . GLY D 1 129 ? -67.633 40.560 118.444 1.00 76.75 301 GLY D O 1
ATOM 11019 N N . TRP D 1 130 ? -66.407 42.086 119.560 1.00 75.35 302 TRP D N 1
ATOM 11020 C CA . TRP D 1 130 ? -65.126 41.721 118.972 1.00 73.83 302 TRP D CA 1
ATOM 11021 C C . TRP D 1 130 ? -64.233 41.202 120.086 1.00 71.26 302 TRP D C 1
ATOM 11022 O O . TRP D 1 130 ? -63.883 41.946 121.008 1.00 70.50 302 TRP D O 1
ATOM 11033 N N . GLN D 1 131 ? -63.904 39.916 120.005 1.00 68.66 303 GLN D N 1
ATOM 11034 C CA . GLN D 1 131 ? -62.948 39.285 120.913 1.00 66.49 303 GLN D CA 1
ATOM 11035 C C . GLN D 1 131 ? -61.613 39.019 120.190 1.00 65.45 303 GLN D C 1
ATOM 11036 O O . GLN D 1 131 ? -61.582 38.250 119.216 1.00 65.09 303 GLN D O 1
ATOM 11038 N N . PRO D 1 132 ? -60.506 39.634 120.670 1.00 63.62 304 PRO D N 1
ATOM 11039 C CA . PRO D 1 132 ? -59.173 39.359 120.090 1.00 62.64 304 PRO D CA 1
ATOM 11040 C C . PRO D 1 132 ? -58.709 37.909 120.215 1.00 60.46 304 PRO D C 1
ATOM 11041 O O . PRO D 1 132 ? -58.865 37.294 121.275 1.00 60.27 304 PRO D O 1
ATOM 11045 N N . ASN D 1 133 ? -58.130 37.377 119.142 1.00 57.74 305 ASN D N 1
ATOM 11046 C CA . ASN D 1 133 ? -57.517 36.062 119.191 1.00 55.74 305 ASN D CA 1
ATOM 11047 C C . ASN D 1 133 ? -55.982 36.063 119.018 1.00 54.44 305 ASN D C 1
ATOM 11048 O O . ASN D 1 133 ? -55.370 34.997 119.026 1.00 53.55 305 ASN D O 1
ATOM 11053 N N . MET D 1 134 ? -55.375 37.244 118.855 1.00 53.58 306 MET D N 1
ATOM 11054 C CA . MET D 1 134 ? -53.898 37.387 118.710 1.00 52.78 306 MET D CA 1
ATOM 11055 C C . MET D 1 134 ? -53.398 38.662 119.394 1.00 50.66 306 MET D C 1
ATOM 11056 O O . MET D 1 134 ? -54.081 39.690 119.388 1.00 49.97 306 MET D O 1
ATOM 11061 N N . ILE D 1 135 ? -52.196 38.580 119.964 1.00 48.67 307 ILE D N 1
ATOM 11062 C CA . ILE D 1 135 ? -51.516 39.710 120.587 1.00 47.71 307 ILE D CA 1
ATOM 11063 C C . ILE D 1 135 ? -50.147 39.985 119.926 1.00 47.01 307 ILE D C 1
ATOM 11064 O O . ILE D 1 135 ? -49.345 39.067 119.737 1.00 46.62 307 ILE D O 1
ATOM 11069 N N . LEU D 1 136 ? -49.894 41.254 119.602 1.00 45.88 308 LEU D N 1
ATOM 11070 C CA . LEU D 1 136 ? -48.566 41.727 119.230 1.00 45.51 308 LEU D CA 1
ATOM 11071 C C . LEU D 1 136 ? -48.218 42.831 120.207 1.00 44.80 308 LEU D C 1
ATOM 11072 O O . LEU D 1 136 ? -48.907 43.842 120.280 1.00 43.72 308 LEU D O 1
ATOM 11077 N N . ASP D 1 137 ? -47.144 42.640 120.953 1.00 45.03 309 ASP D N 1
ATOM 11078 C CA . ASP D 1 137 ? -46.874 43.505 122.077 1.00 46.31 309 ASP D CA 1
ATOM 11079 C C . ASP D 1 137 ? -45.391 43.798 122.158 1.00 46.93 309 ASP D C 1
ATOM 11080 O O . ASP D 1 137 ? -44.547 42.951 121.850 1.00 45.71 309 ASP D O 1
ATOM 11085 N N . ASP D 1 138 ? -45.093 45.017 122.590 1.00 48.64 310 ASP D N 1
ATOM 11086 C CA . ASP D 1 138 ? -43.737 45.459 122.795 1.00 50.10 310 ASP D CA 1
ATOM 11087 C C . ASP D 1 138 ? -43.723 46.098 124.174 1.00 51.50 310 ASP D C 1
ATOM 11088 O O . ASP D 1 138 ? -44.048 47.277 124.324 1.00 51.49 310 ASP D O 1
ATOM 11093 N N . GLY D 1 139 ? -43.364 45.293 125.176 1.00 52.91 311 GLY D N 1
ATOM 11094 C CA . GLY D 1 139 ? -43.404 45.710 126.581 1.00 53.85 311 GLY D CA 1
ATOM 11095 C C . GLY D 1 139 ? -44.028 44.643 127.474 1.00 54.76 311 GLY D C 1
ATOM 11096 O O . GLY D 1 139 ? -43.559 44.404 128.592 1.00 54.70 311 GLY D O 1
ATOM 11097 N N . GLY D 1 140 ? -45.089 44.005 126.975 1.00 55.80 312 GLY D N 1
ATOM 11098 C CA . GLY D 1 140 ? -45.786 42.952 127.716 1.00 56.46 312 GLY D CA 1
ATOM 11099 C C . GLY D 1 140 ? -46.948 43.480 128.539 1.00 57.06 312 GLY D C 1
ATOM 11100 O O . GLY D 1 140 ? -47.603 42.712 129.250 1.00 56.83 312 GLY D O 1
ATOM 11101 N N . ASP D 1 141 ? -47.203 44.787 128.413 1.00 57.46 313 ASP D N 1
ATOM 11102 C CA . ASP D 1 141 ? -48.226 45.491 129.186 1.00 57.70 313 ASP D CA 1
ATOM 11103 C C . ASP D 1 141 ? -49.637 45.242 128.693 1.00 57.75 313 ASP D C 1
ATOM 11104 O O . ASP D 1 141 ? -50.552 45.118 129.498 1.00 57.78 313 ASP D O 1
ATOM 11109 N N . LEU D 1 142 ? -49.831 45.198 127.382 1.00 57.78 314 LEU D N 1
ATOM 11110 C CA . LEU D 1 142 ? -51.120 44.784 126.847 1.00 58.06 314 LEU D CA 1
ATOM 11111 C C . LEU D 1 142 ? -51.383 43.324 127.225 1.00 58.26 314 LEU D C 1
ATOM 11112 O O . LEU D 1 142 ? -52.509 42.979 127.594 1.00 57.82 314 LEU D O 1
ATOM 11117 N N . THR D 1 143 ? -50.346 42.488 127.161 1.00 58.58 315 THR D N 1
ATOM 11118 C CA . THR D 1 143 ? -50.482 41.055 127.473 1.00 59.22 315 THR D CA 1
ATOM 11119 C C . THR D 1 143 ? -50.852 40.843 128.953 1.00 60.17 315 THR D C 1
ATOM 11120 O O . THR D 1 143 ? -51.757 40.072 129.275 1.00 59.33 315 THR D O 1
ATOM 11124 N N . HIS D 1 144 ? -50.138 41.545 129.828 1.00 61.59 316 HIS D N 1
ATOM 11125 C CA . HIS D 1 144 ? -50.399 41.542 131.262 1.00 63.11 316 HIS D CA 1
ATOM 11126 C C . HIS D 1 144 ? -51.833 41.985 131.570 1.00 63.72 316 HIS D C 1
ATOM 11127 O O . HIS D 1 144 ? -52.569 41.281 132.273 1.00 63.80 316 HIS D O 1
ATOM 11134 N N . TRP D 1 145 ? -52.217 43.146 131.042 1.00 64.19 317 TRP D N 1
ATOM 11135 C CA . TRP D 1 145 ? -53.574 43.650 131.212 1.00 64.49 317 TRP D CA 1
ATOM 11136 C C . TRP D 1 145 ? -54.586 42.576 130.869 1.00 64.69 317 TRP D C 1
ATOM 11137 O O . TRP D 1 145 ? -55.460 42.286 131.680 1.00 64.59 317 TRP D O 1
ATOM 11148 N N . ILE D 1 146 ? -54.452 41.966 129.692 1.00 65.10 318 ILE D N 1
ATOM 11149 C CA . ILE D 1 146 ? -55.406 40.940 129.259 1.00 65.32 318 ILE D CA 1
ATOM 11150 C C . ILE D 1 146 ? -55.364 39.715 130.175 1.00 66.17 318 ILE D C 1
ATOM 11151 O O . ILE D 1 146 ? -56.397 39.111 130.471 1.00 65.87 318 ILE D O 1
ATOM 11156 N N . TYR D 1 147 ? -54.165 39.356 130.614 1.00 67.05 319 TYR D N 1
ATOM 11157 C CA . TYR D 1 147 ? -53.978 38.219 131.506 1.00 68.07 319 TYR D CA 1
ATOM 11158 C C . TYR D 1 147 ? -54.780 38.425 132.808 1.00 69.12 319 TYR D C 1
ATOM 11159 O O . TYR D 1 147 ? -55.650 37.614 133.140 1.00 69.07 319 TYR D O 1
ATOM 11168 N N . LYS D 1 148 ? -54.509 39.537 133.492 1.00 70.14 320 LYS D N 1
ATOM 11169 C CA . LYS D 1 148 ? -55.077 39.823 134.808 1.00 71.22 320 LYS D CA 1
ATOM 11170 C C . LYS D 1 148 ? -56.563 40.147 134.746 1.00 71.61 320 LYS D C 1
ATOM 11171 O O . LYS D 1 148 ? -57.357 39.569 135.490 1.00 72.13 320 LYS D O 1
ATOM 11177 N N . LYS D 1 149 ? -56.927 41.075 133.865 1.00 71.96 321 LYS D N 1
ATOM 11178 C CA . LYS D 1 149 ? -58.283 41.620 133.818 1.00 72.10 321 LYS D CA 1
ATOM 11179 C C . LYS D 1 149 ? -59.275 40.773 133.034 1.00 72.08 321 LYS D C 1
ATOM 11180 O O . LYS D 1 149 ? -60.470 40.821 133.324 1.00 72.34 321 LYS D O 1
ATOM 11186 N N . TYR D 1 150 ? -58.804 40.030 132.030 1.00 71.89 322 TYR D N 1
ATOM 11187 C CA . TYR D 1 150 ? -59.697 39.247 131.165 1.00 71.80 322 TYR D CA 1
ATOM 11188 C C . TYR D 1 150 ? -59.214 37.808 130.982 1.00 71.60 322 TYR D C 1
ATOM 11189 O O . TYR D 1 150 ? -59.038 37.360 129.846 1.00 71.60 322 TYR D O 1
ATOM 11198 N N . PRO D 1 151 ? -59.028 37.073 132.093 1.00 71.34 323 PRO D N 1
ATOM 11199 C CA . PRO D 1 151 ? -58.424 35.733 132.071 1.00 71.23 323 PRO D CA 1
ATOM 11200 C C . PRO D 1 151 ? -59.045 34.733 131.091 1.00 70.89 323 PRO D C 1
ATOM 11201 O O . PRO D 1 151 ? -58.325 33.920 130.511 1.00 70.34 323 PRO D O 1
ATOM 11205 N N . ASN D 1 152 ? -60.361 34.796 130.906 1.00 70.96 324 ASN D N 1
ATOM 11206 C CA . ASN D 1 152 ? -61.066 33.870 130.006 1.00 70.79 324 ASN D CA 1
ATOM 11207 C C . ASN D 1 152 ? -60.776 34.179 128.547 1.00 70.31 324 ASN D C 1
ATOM 11208 O O . ASN D 1 152 ? -60.594 33.269 127.741 1.00 70.27 324 ASN D O 1
ATOM 11213 N N . MET D 1 153 ? -60.760 35.467 128.208 1.00 69.73 325 MET D N 1
ATOM 11214 C CA . MET D 1 153 ? -60.310 35.913 126.892 1.00 69.37 325 MET D CA 1
ATOM 11215 C C . MET D 1 153 ? -58.856 35.500 126.638 1.00 68.01 325 MET D C 1
ATOM 11216 O O . MET D 1 153 ? -58.525 35.006 125.554 1.00 67.81 325 MET D O 1
ATOM 11221 N N . PHE D 1 154 ? -57.996 35.690 127.637 1.00 66.49 326 PHE D N 1
ATOM 11222 C CA . PHE D 1 154 ? -56.605 35.253 127.534 1.00 65.53 326 PHE D CA 1
ATOM 11223 C C . PHE D 1 154 ? -56.474 33.796 127.034 1.00 65.04 326 PHE D C 1
ATOM 11224 O O . PHE D 1 154 ? -55.664 33.511 126.139 1.00 63.93 326 PHE D O 1
ATOM 11232 N N . LYS D 1 155 ? -57.285 32.891 127.588 1.00 64.16 327 LYS D N 1
ATOM 11233 C CA . LYS D 1 155 ? -57.188 31.462 127.245 1.00 64.22 327 LYS D CA 1
ATOM 11234 C C . LYS D 1 155 ? -57.638 31.205 125.817 1.00 62.80 327 LYS D C 1
ATOM 11235 O O . LYS D 1 155 ? -57.323 30.173 125.242 1.00 61.66 327 LYS D O 1
ATOM 11241 N N . LYS D 1 156 ? -58.387 32.154 125.263 1.00 62.12 328 LYS D N 1
ATOM 11242 C CA . LYS D 1 156 ? -58.853 32.082 123.885 1.00 61.74 328 LYS D CA 1
ATOM 11243 C C . LYS D 1 156 ? -57.787 32.513 122.856 1.00 60.99 328 LYS D C 1
ATOM 11244 O O . LYS D 1 156 ? -57.928 32.203 121.667 1.00 60.65 328 LYS D O 1
ATOM 11250 N N . ILE D 1 157 ? -56.721 33.188 123.307 1.00 59.82 329 ILE D N 1
ATOM 11251 C CA . ILE D 1 157 ? -55.714 33.734 122.379 1.00 59.31 329 ILE D CA 1
ATOM 11252 C C . ILE D 1 157 ? -54.940 32.624 121.669 1.00 57.91 329 ILE D C 1
ATOM 11253 O O . ILE D 1 157 ? -54.312 31.786 122.317 1.00 58.09 329 ILE D O 1
ATOM 11258 N N . LYS D 1 158 ? -54.988 32.639 120.337 1.00 56.34 330 LYS D N 1
ATOM 11259 C CA . LYS D 1 158 ? -54.255 31.680 119.507 1.00 55.16 330 LYS D CA 1
ATOM 11260 C C . LYS D 1 158 ? -52.731 31.871 119.528 1.00 52.80 330 LYS D C 1
ATOM 11261 O O . LYS D 1 158 ? -51.981 30.922 119.273 1.00 52.00 330 LYS D O 1
ATOM 11267 N N . GLY D 1 159 ? -52.278 33.093 119.801 1.00 50.25 331 GLY D N 1
ATOM 11268 C CA . GLY D 1 159 ? -50.853 33.401 119.681 1.00 48.37 331 GLY D CA 1
ATOM 11269 C C . GLY D 1 159 ? -50.440 34.751 120.217 1.00 46.30 331 GLY D C 1
ATOM 11270 O O . GLY D 1 159 ? -51.179 35.728 120.112 1.00 45.66 331 GLY D O 1
ATOM 11271 N N . ILE D 1 160 ? -49.269 34.773 120.842 1.00 44.44 332 ILE D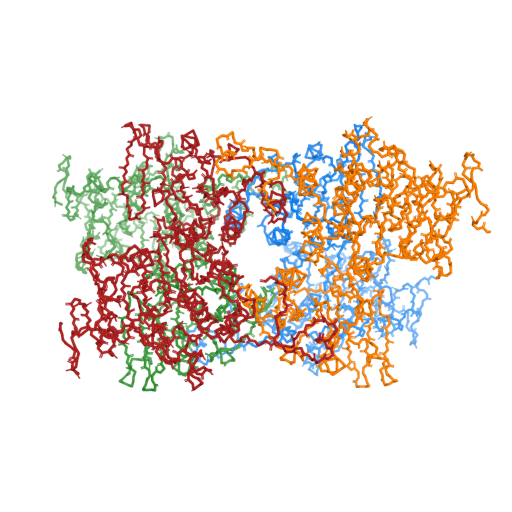 N 1
ATOM 11272 C CA . ILE D 1 160 ? -48.677 35.984 121.372 1.00 43.14 332 ILE D CA 1
ATOM 11273 C C . ILE D 1 160 ? -47.334 36.190 120.662 1.00 42.27 332 ILE D C 1
ATOM 11274 O O . ILE D 1 160 ? -46.517 35.267 120.565 1.00 41.38 332 ILE D O 1
ATOM 11279 N N . VAL D 1 161 ? -47.123 37.404 120.171 1.00 41.50 333 VAL D N 1
ATOM 11280 C CA . VAL D 1 161 ? -45.844 37.795 119.609 1.00 41.18 333 VAL D CA 1
ATOM 11281 C C . VAL D 1 161 ? -45.336 38.992 120.400 1.00 41.34 333 VAL D C 1
ATOM 11282 O O . VAL D 1 161 ? -45.975 40.038 120.443 1.00 41.42 333 VAL D O 1
ATOM 11286 N N . GLU D 1 162 ? -44.198 38.821 121.053 1.00 41.74 334 GLU D N 1
ATOM 11287 C CA . GLU D 1 162 ? -43.654 39.854 121.946 1.00 42.64 334 GLU D CA 1
ATOM 11288 C C . GLU D 1 162 ? -42.244 40.230 121.507 1.00 43.41 334 GLU D C 1
ATOM 11289 O O . GLU D 1 162 ? -41.422 39.360 121.233 1.00 42.94 334 GLU D O 1
ATOM 11295 N N . GLU D 1 163 ? -41.974 41.534 121.486 1.00 44.89 335 GLU D N 1
ATOM 11296 C CA . GLU D 1 163 ? -40.763 42.081 120.874 1.00 46.17 335 GLU D CA 1
ATOM 11297 C C . GLU D 1 163 ? -39.682 42.409 121.889 1.00 46.41 335 GLU D C 1
ATOM 11298 O O . GLU D 1 163 ? -38.493 42.361 121.568 1.00 45.95 335 GLU D O 1
ATOM 11304 N N . SER D 1 164 ? -40.095 42.787 123.095 1.00 46.76 336 SER D N 1
ATOM 11305 C CA . SER D 1 164 ? -39.158 43.257 124.103 1.00 47.30 336 SER D CA 1
ATOM 11306 C C . SER D 1 164 ? -38.499 42.092 124.847 1.00 47.66 336 SER D C 1
ATOM 11307 O O . SER D 1 164 ? -39.121 41.029 125.050 1.00 47.56 336 SER D O 1
ATOM 11310 N N . VAL D 1 165 ? -37.238 42.309 125.221 1.00 47.97 337 VAL D N 1
ATOM 11311 C CA . VAL D 1 165 ? -36.467 41.411 126.074 1.00 48.47 337 VAL D CA 1
ATOM 11312 C C . VAL D 1 165 ? -37.221 41.164 127.389 1.00 49.14 337 VAL D C 1
ATOM 11313 O O . VAL D 1 165 ? -37.384 40.015 127.824 1.00 49.25 337 VAL D O 1
ATOM 11317 N N . THR D 1 166 ? -37.693 42.252 127.986 1.00 49.51 338 THR D N 1
ATOM 11318 C CA . THR D 1 166 ? -38.426 42.230 129.247 1.00 50.21 338 THR D CA 1
ATOM 11319 C C . THR D 1 166 ? -39.782 41.519 129.154 1.00 49.98 338 THR D C 1
ATOM 11320 O O . THR D 1 166 ? -40.127 40.712 130.027 1.00 49.78 338 THR D O 1
ATOM 11324 N N . GLY D 1 167 ? -40.543 41.821 128.103 1.00 49.62 339 GLY D N 1
ATOM 11325 C CA . GLY D 1 167 ? -41.773 41.097 127.803 1.00 48.90 339 GLY D CA 1
ATOM 11326 C C . GLY D 1 167 ? -41.521 39.607 127.641 1.00 48.44 339 GLY D C 1
ATOM 11327 O O . GLY D 1 167 ? -42.245 38.791 128.189 1.00 47.76 339 GLY D O 1
ATOM 11328 N N . VAL D 1 168 ? -40.488 39.250 126.889 1.00 48.36 340 VAL D N 1
ATOM 11329 C CA . VAL D 1 168 ? -40.126 37.845 126.722 1.00 48.46 340 VAL D CA 1
ATOM 11330 C C . VAL D 1 168 ? -39.797 37.168 128.066 1.00 48.82 340 VAL D C 1
ATOM 11331 O O . VAL D 1 168 ? -40.282 36.072 128.342 1.00 47.73 340 VAL D O 1
ATOM 11335 N N . HIS D 1 169 ? -38.971 37.819 128.882 1.00 49.43 341 HIS D N 1
ATOM 11336 C CA . HIS D 1 169 ? -38.647 37.318 130.214 1.00 50.56 341 HIS D CA 1
ATOM 11337 C C . HIS D 1 169 ? -39.920 36.978 131.022 1.00 50.74 341 HIS D C 1
ATOM 11338 O O . HIS D 1 169 ? -40.018 35.913 131.627 1.00 50.31 341 HIS D O 1
ATOM 11345 N N . ARG D 1 170 ? -40.884 37.894 131.002 1.00 50.94 342 ARG D N 1
ATOM 11346 C CA . ARG D 1 170 ? -42.163 37.705 131.664 1.00 52.01 342 ARG D CA 1
ATOM 11347 C C . ARG D 1 170 ? -42.961 36.513 131.105 1.00 51.59 342 ARG D C 1
ATOM 11348 O O . ARG D 1 170 ? -43.608 35.788 131.874 1.00 51.14 342 ARG D O 1
ATOM 11356 N N . LEU D 1 171 ? -42.900 36.305 129.788 1.00 50.65 343 LEU D N 1
ATOM 11357 C CA . LEU D 1 171 ? -43.511 35.142 129.180 1.00 50.60 343 LEU D CA 1
ATOM 11358 C C . LEU D 1 171 ? -42.846 33.836 129.655 1.00 50.51 343 LEU D C 1
ATOM 11359 O O . LEU D 1 171 ? -43.549 32.842 129.879 1.00 49.03 343 LEU D O 1
ATOM 11364 N N . TYR D 1 172 ? -41.516 33.826 129.789 1.00 50.66 344 TYR D N 1
ATOM 11365 C CA . TYR D 1 172 ? -40.819 32.628 130.287 1.00 51.55 344 TYR D CA 1
ATOM 11366 C C . TYR D 1 172 ? -41.116 32.374 131.773 1.00 52.32 344 TYR D C 1
ATOM 11367 O O . TYR D 1 172 ? -41.116 31.227 132.205 1.00 52.49 344 TYR D O 1
ATOM 11376 N N . GLN D 1 173 ? -41.371 33.432 132.536 1.00 53.21 345 GLN D N 1
ATOM 11377 C CA . GLN D 1 173 ? -41.737 33.294 133.945 1.00 54.13 345 GLN D CA 1
ATOM 11378 C C . GLN D 1 173 ? -43.153 32.735 134.115 1.00 53.91 345 GLN D C 1
ATOM 11379 O O . GLN D 1 173 ? -43.411 32.027 135.076 1.00 53.88 345 GLN D O 1
ATOM 11385 N N . LEU D 1 174 ? -44.058 33.050 133.190 1.00 53.90 346 LEU D N 1
ATOM 11386 C CA . LEU D 1 174 ? -45.387 32.431 133.178 1.00 54.01 346 LEU D CA 1
ATOM 11387 C C . LEU D 1 174 ? -45.281 30.949 132.854 1.00 54.02 346 LEU D C 1
ATOM 11388 O O . LEU D 1 174 ? -45.808 30.097 133.575 1.00 53.87 346 LEU D O 1
ATOM 11393 N N . SER D 1 175 ? -44.586 30.650 131.763 1.00 54.00 347 SER D N 1
ATOM 11394 C CA . SER D 1 175 ? -44.387 29.277 131.314 1.00 53.98 347 SER D CA 1
ATOM 11395 C C . SER D 1 175 ? -43.804 28.415 132.436 1.00 54.16 347 SER D C 1
ATOM 11396 O O . SER D 1 175 ? -44.280 27.303 132.697 1.00 53.25 347 SER D O 1
ATOM 11399 N N . LYS D 1 176 ? -42.766 28.943 133.086 1.00 54.32 348 LYS D N 1
ATOM 11400 C CA . LYS D 1 176 ? -42.122 28.291 134.223 1.00 54.46 348 LYS D CA 1
ATOM 11401 C C . LYS D 1 176 ? -43.146 27.895 135.311 1.00 53.80 348 LYS D C 1
ATOM 11402 O O . LYS D 1 176 ? -43.131 26.767 135.814 1.00 52.58 348 LYS D O 1
ATOM 11408 N N . ALA D 1 177 ? -44.029 28.836 135.646 1.00 53.29 349 ALA D N 1
ATOM 11409 C CA . ALA D 1 177 ? -45.063 28.618 136.649 1.00 53.26 349 ALA D CA 1
ATOM 11410 C C . ALA D 1 177 ? -46.178 27.684 136.170 1.00 53.46 349 ALA D C 1
ATOM 11411 O O . ALA D 1 177 ? -46.966 27.203 136.979 1.00 54.61 349 ALA D O 1
ATOM 11413 N N . GLY D 1 178 ? -46.244 27.414 134.871 1.00 53.50 350 GLY D N 1
ATOM 11414 C CA . GLY D 1 178 ? -47.311 26.594 134.288 1.00 53.04 350 GLY D CA 1
ATOM 11415 C C . GLY D 1 178 ? -48.523 27.407 133.852 1.00 53.26 350 GLY D C 1
ATOM 11416 O O . GLY D 1 178 ? -49.536 26.841 133.457 1.00 53.25 350 GLY D O 1
ATOM 11417 N N . LYS D 1 179 ? -48.407 28.734 133.879 1.00 53.37 351 LYS D N 1
ATOM 11418 C CA . LYS D 1 179 ? -49.543 29.633 133.650 1.00 53.37 351 LYS D CA 1
ATOM 11419 C C . LYS D 1 179 ? -49.624 30.223 132.215 1.00 53.41 351 LYS D C 1
ATOM 11420 O O . LYS D 1 179 ? -50.557 30.970 131.895 1.00 52.88 351 LYS D O 1
ATOM 11426 N N . LEU D 1 180 ? -48.650 29.908 131.364 1.00 53.51 352 LEU D N 1
ATOM 11427 C CA . LEU D 1 180 ? -48.716 30.308 129.958 1.00 53.40 352 LEU D CA 1
ATOM 11428 C C . LEU D 1 180 ? -49.515 29.261 129.176 1.00 54.07 352 LEU D C 1
ATOM 11429 O O . LEU D 1 180 ? -48.961 28.270 128.665 1.00 54.18 352 LEU D O 1
ATOM 11434 N N . CYS D 1 181 ? -50.817 29.490 129.058 1.00 54.01 353 CYS D N 1
ATOM 11435 C CA . CYS D 1 181 ? -51.681 28.488 128.457 1.00 54.57 353 CYS D CA 1
ATOM 11436 C C . CYS D 1 181 ? -51.985 28.801 126.987 1.00 54.15 353 CYS D C 1
ATOM 11437 O O . CYS D 1 181 ? -52.870 28.170 126.379 1.00 53.91 353 CYS D O 1
ATOM 11440 N N . VAL D 1 182 ? -51.255 29.773 126.422 1.00 53.20 354 VAL D N 1
ATOM 11441 C CA . VAL D 1 182 ? -51.340 30.078 124.984 1.00 52.29 354 VAL D CA 1
ATOM 11442 C C . VAL D 1 182 ? -49.932 30.161 124.377 1.00 50.78 354 VAL D C 1
ATOM 11443 O O . VAL D 1 182 ? -48.978 30.434 125.083 1.00 50.66 354 VAL D O 1
ATOM 11447 N N . PRO D 1 183 ? -49.796 29.909 123.065 1.00 49.26 355 PRO D N 1
ATOM 11448 C CA . PRO D 1 183 ? -48.438 29.907 122.536 1.00 48.31 355 PRO D CA 1
ATOM 11449 C C . PRO D 1 183 ? -47.897 31.319 122.331 1.00 47.02 355 PRO D C 1
ATOM 11450 O O . PRO D 1 183 ? -48.638 32.234 121.948 1.00 45.47 355 PRO D O 1
ATOM 11454 N N . ALA D 1 184 ? -46.611 31.471 122.622 1.00 46.29 356 ALA D N 1
ATOM 11455 C CA . ALA D 1 184 ? -45.885 32.705 122.371 1.00 46.26 356 ALA D CA 1
ATOM 11456 C C . ALA D 1 184 ? -44.753 32.412 121.394 1.00 46.68 356 ALA D C 1
ATOM 11457 O O . ALA D 1 184 ? -44.172 31.311 121.384 1.00 46.45 356 ALA D O 1
ATOM 11459 N N . MET D 1 185 ? -44.467 33.381 120.542 1.00 46.79 357 MET D N 1
ATOM 11460 C CA . MET D 1 185 ? -43.340 33.265 119.649 1.00 48.28 357 MET D CA 1
ATOM 11461 C C . MET D 1 185 ? -42.357 34.400 119.942 1.00 48.27 357 MET D C 1
ATOM 11462 O O . MET D 1 185 ? -42.717 35.592 119.935 1.00 47.76 357 MET D O 1
ATOM 11467 N N . ASN D 1 186 ? -41.139 34.001 120.285 1.00 49.11 358 ASN D N 1
ATOM 11468 C CA . ASN D 1 186 ? -40.078 34.934 120.654 1.00 49.85 358 ASN D CA 1
ATOM 11469 C C . ASN D 1 186 ? -39.389 35.402 119.363 1.00 50.58 358 ASN D C 1
ATOM 11470 O O . ASN D 1 186 ? -38.905 34.599 118.581 1.00 51.13 358 ASN D O 1
ATOM 11475 N N . VAL D 1 187 ? -39.350 36.703 119.161 1.00 51.74 359 VAL D N 1
ATOM 11476 C CA . VAL D 1 187 ? -38.960 37.276 117.877 1.00 53.01 359 VAL D CA 1
ATOM 11477 C C . VAL D 1 187 ? -37.526 37.904 117.916 1.00 53.50 359 VAL D C 1
ATOM 11478 O O . VAL D 1 187 ? -37.039 38.447 116.932 1.00 53.06 359 VAL D O 1
ATOM 11482 N N . ASN D 1 188 ? -36.831 37.712 119.038 1.00 54.46 360 ASN D N 1
ATOM 11483 C CA . ASN D 1 188 ? -35.530 38.334 119.308 1.00 54.59 360 ASN D CA 1
ATOM 11484 C C . ASN D 1 188 ? -34.319 37.456 119.142 1.00 55.36 360 ASN D C 1
ATOM 11485 O O . ASN D 1 188 ? -33.199 37.977 119.059 1.00 55.64 360 ASN D O 1
ATOM 11490 N N . ASP D 1 189 ? -34.517 36.144 119.104 1.00 55.58 361 ASP D N 1
ATOM 11491 C CA . ASP D 1 189 ? -33.389 35.228 119.028 1.00 56.35 361 ASP D CA 1
ATOM 11492 C C . ASP D 1 189 ? -33.133 34.743 117.602 1.00 55.89 361 ASP D C 1
ATOM 11493 O O . ASP D 1 189 ? -32.201 33.960 117.358 1.00 55.12 361 ASP D O 1
ATOM 11498 N N . SER D 1 190 ? -33.940 35.230 116.658 1.00 55.90 362 SER D N 1
ATOM 11499 C CA . SER D 1 190 ? -33.753 34.902 115.236 1.00 55.70 362 SER D CA 1
ATOM 11500 C C . SER D 1 190 ? -32.406 35.386 114.712 1.00 55.25 362 SER D C 1
ATOM 11501 O O . SER D 1 190 ? -31.916 36.457 115.089 1.00 55.07 362 SER D O 1
ATOM 11504 N N . VAL D 1 191 ? -31.828 34.609 113.811 1.00 54.48 363 VAL D N 1
ATOM 11505 C CA . VAL D 1 191 ? -30.513 34.939 113.287 1.00 54.11 363 VAL D CA 1
ATOM 11506 C C . VAL D 1 191 ? -30.465 36.349 112.656 1.00 53.01 363 VAL D C 1
ATOM 11507 O O . VAL D 1 191 ? -29.504 37.089 112.866 1.00 52.77 363 VAL D O 1
ATOM 11511 N N . THR D 1 192 ? -31.494 36.718 111.900 1.00 51.98 364 THR D N 1
ATOM 11512 C CA . THR D 1 192 ? -31.453 37.974 111.156 1.00 51.72 364 THR D CA 1
ATOM 11513 C C . THR D 1 192 ? -31.515 39.148 112.127 1.00 50.43 364 THR D C 1
ATOM 11514 O O . THR D 1 192 ? -30.655 40.000 112.100 1.00 49.55 364 THR D O 1
ATOM 11518 N N . LYS D 1 193 ? -32.521 39.144 112.991 1.00 49.71 365 LYS D N 1
ATOM 11519 C CA . LYS D 1 193 ? -32.739 40.174 114.005 1.00 49.85 365 LYS D CA 1
ATOM 11520 C C . LYS D 1 193 ? -31.549 40.402 114.922 1.00 49.41 365 LYS D C 1
ATOM 11521 O O . LYS D 1 193 ? -31.253 41.543 115.276 1.00 49.29 365 LYS D O 1
ATOM 11527 N N . GLN D 1 194 ? -30.912 39.318 115.355 1.00 48.65 366 GLN D N 1
ATOM 11528 C CA . GLN D 1 194 ? -29.761 39.425 116.244 1.00 48.77 366 GLN D CA 1
ATOM 11529 C C . GLN D 1 194 ? -28.562 40.067 115.554 1.00 47.57 366 GLN D C 1
ATOM 11530 O O . GLN D 1 194 ? -27.790 40.802 116.176 1.00 45.97 366 GLN D O 1
ATOM 11536 N N . LYS D 1 195 ? -28.395 39.765 114.273 1.00 46.73 367 LYS D N 1
ATOM 11537 C CA . LYS D 1 195 ? -27.276 40.310 113.543 1.00 46.57 367 LYS D CA 1
ATOM 11538 C C . LYS D 1 195 ? -27.367 41.826 113.532 1.00 45.13 367 LYS D C 1
ATOM 11539 O O . LYS D 1 195 ? -26.384 42.533 113.830 1.00 43.29 367 LYS D O 1
ATOM 11545 N N . PHE D 1 196 ? -28.561 42.323 113.232 1.00 43.96 368 PHE D N 1
ATOM 11546 C CA . PHE D 1 196 ? -28.741 43.769 113.163 1.00 43.55 368 PHE D CA 1
ATOM 11547 C C . PHE D 1 196 ? -28.630 44.383 114.544 1.00 44.45 368 PHE D C 1
ATOM 11548 O O . PHE D 1 196 ? -27.820 45.299 114.767 1.00 44.20 368 PHE D O 1
ATOM 11556 N N . ASP D 1 197 ? -29.385 43.839 115.481 1.00 44.81 369 ASP D N 1
ATOM 11557 C CA . ASP D 1 197 ? -29.403 44.396 116.805 1.00 46.33 369 ASP D CA 1
ATOM 11558 C C . ASP D 1 197 ? -28.005 44.358 117.510 1.00 46.00 369 ASP D C 1
ATOM 11559 O O . ASP D 1 197 ? -27.632 45.327 118.171 1.00 44.99 369 ASP D O 1
ATOM 11564 N N . ASN D 1 198 ? -27.223 43.295 117.305 1.00 45.93 370 ASN D N 1
ATOM 11565 C CA . ASN D 1 198 ? -25.951 43.109 118.023 1.00 46.44 370 ASN D CA 1
ATOM 11566 C C . ASN D 1 198 ? -24.703 43.672 117.350 1.00 46.22 370 ASN D C 1
ATOM 11567 O O . ASN D 1 198 ? -23.837 44.230 118.044 1.00 47.46 370 ASN D O 1
ATOM 11572 N N . LEU D 1 199 ? -24.584 43.496 116.034 1.00 44.56 371 LEU D N 1
ATOM 11573 C CA . LEU D 1 199 ? -23.382 43.912 115.297 1.00 43.76 371 LEU D CA 1
ATOM 11574 C C . LEU D 1 199 ? -23.626 45.138 114.400 1.00 42.50 371 LEU D C 1
ATOM 11575 O O . LEU D 1 199 ? -22.982 46.177 114.574 1.00 42.07 371 LEU D O 1
ATOM 11580 N N . TYR D 1 200 ? -24.549 45.012 113.450 1.00 41.80 372 TYR D N 1
ATOM 11581 C CA . TYR D 1 200 ? -24.673 45.996 112.370 1.00 41.63 372 TYR D CA 1
ATOM 11582 C C . TYR D 1 200 ? -25.109 47.330 112.896 1.00 41.35 372 TYR D C 1
ATOM 11583 O O . TYR D 1 200 ? -24.536 48.369 112.538 1.00 40.91 372 TYR D O 1
ATOM 11592 N N . CYS D 1 201 ? -26.077 47.301 113.798 1.00 40.96 373 CYS D N 1
ATOM 11593 C CA . CYS D 1 201 ? -26.528 48.522 114.422 1.00 41.27 373 CYS D CA 1
ATOM 11594 C C . CYS D 1 201 ? -25.507 49.199 115.291 1.00 40.32 373 CYS D C 1
ATOM 11595 O O . CYS D 1 201 ? -25.334 50.411 115.202 1.00 39.39 373 CYS D O 1
ATOM 11598 N N . CYS D 1 202 ? -24.837 48.410 116.120 1.00 40.29 374 CYS D N 1
ATOM 11599 C CA . CYS D 1 202 ? -23.824 48.916 117.046 1.00 40.57 374 CYS D CA 1
ATOM 11600 C C . CYS D 1 202 ? -22.588 49.519 116.362 1.00 39.62 374 CYS D C 1
ATOM 11601 O O . CYS D 1 202 ? -22.089 50.515 116.825 1.00 37.73 374 CYS D O 1
ATOM 11604 N N . ARG D 1 203 ? -22.119 48.874 115.290 1.00 39.60 375 ARG D N 1
ATOM 11605 C CA . ARG D 1 203 ? -21.065 49.385 114.390 1.00 40.67 375 ARG D CA 1
ATOM 11606 C C . ARG D 1 203 ? -21.314 50.823 114.000 1.00 38.29 375 ARG D C 1
ATOM 11607 O O . ARG D 1 203 ? -20.434 51.682 114.074 1.00 38.11 375 ARG D O 1
ATOM 11615 N N . GLU D 1 204 ? -22.542 51.085 113.602 1.00 36.20 376 GLU D N 1
ATOM 11616 C CA . GLU D 1 204 ? -22.924 52.419 113.221 1.00 34.53 376 GLU D CA 1
ATOM 11617 C C . GLU D 1 204 ? -23.257 53.318 114.392 1.00 32.92 376 GLU D C 1
ATOM 11618 O O . GLU D 1 204 ? -22.804 54.472 114.403 1.00 34.07 376 GLU D O 1
ATOM 11624 N N . SER D 1 205 ? -24.006 52.828 115.376 1.00 30.14 377 SER D N 1
ATOM 11625 C CA . SER D 1 205 ? -24.477 53.699 116.436 1.00 30.07 377 SER D CA 1
ATOM 11626 C C . SER D 1 205 ? -23.355 54.244 117.331 1.00 29.59 377 SER D C 1
ATOM 11627 O O . SER D 1 205 ? -23.411 55.396 117.749 1.00 30.19 377 SER D O 1
ATOM 11630 N N . ILE D 1 206 ? -22.305 53.469 117.590 1.00 29.18 378 ILE D N 1
ATOM 11631 C CA . ILE D 1 206 ? -21.241 53.981 118.463 1.00 28.86 378 ILE D CA 1
ATOM 11632 C C . ILE D 1 206 ? -20.622 55.196 117.812 1.00 28.12 378 ILE D C 1
ATOM 11633 O O . ILE D 1 206 ? -20.337 56.157 118.479 1.00 28.39 378 ILE D O 1
ATOM 11638 N N . LEU D 1 207 ? -20.476 55.172 116.492 1.00 28.11 379 LEU D N 1
ATOM 11639 C CA . LEU D 1 207 ? -19.848 56.243 115.804 1.00 27.95 379 LEU D CA 1
ATOM 11640 C C . LEU D 1 207 ? -20.773 57.463 115.771 1.00 28.11 379 LEU D C 1
ATOM 11641 O O . LEU D 1 207 ? -20.324 58.583 115.999 1.00 27.22 379 LEU D O 1
ATOM 11646 N N . ASP D 1 208 ? -22.049 57.226 115.478 1.00 28.51 380 ASP D N 1
ATOM 11647 C CA . ASP D 1 208 ? -23.075 58.276 115.402 1.00 28.49 380 ASP D CA 1
ATOM 11648 C C . ASP D 1 208 ? -23.296 58.948 116.767 1.00 27.43 380 ASP D C 1
ATOM 11649 O O . ASP D 1 208 ? -23.372 60.147 116.865 1.00 26.71 380 ASP D O 1
ATOM 11654 N N . GLY D 1 209 ? -23.408 58.139 117.807 1.00 27.61 381 GLY D N 1
ATOM 11655 C CA . GLY D 1 209 ? -23.544 58.634 119.174 1.00 27.89 381 GLY D CA 1
ATOM 11656 C C . GLY D 1 209 ? -22.368 59.461 119.644 1.00 27.40 381 GLY D C 1
ATOM 11657 O O . GLY D 1 209 ? -22.553 60.482 120.291 1.00 27.19 381 GLY D O 1
ATOM 11658 N N . LEU D 1 210 ? -21.155 59.018 119.334 1.00 27.44 382 LEU D N 1
ATOM 11659 C CA . LEU D 1 210 ? -19.956 59.782 119.696 1.00 28.02 382 LEU D CA 1
ATOM 11660 C C . LEU D 1 210 ? -19.854 61.108 118.930 1.00 28.46 382 LEU D C 1
ATOM 11661 O O . LEU D 1 210 ? -19.489 62.146 119.517 1.00 26.94 382 LEU D O 1
ATOM 11666 N N . LYS D 1 211 ? -20.153 61.090 117.621 1.00 29.30 383 LYS D N 1
ATOM 11667 C CA . LYS D 1 211 ? -20.135 62.326 116.851 1.00 31.31 383 LYS D CA 1
ATOM 11668 C C . LYS D 1 211 ? -21.162 63.333 117.379 1.00 31.41 383 LYS D C 1
ATOM 11669 O O . LYS D 1 211 ? -20.834 64.501 117.565 1.00 31.94 383 LYS D O 1
ATOM 11675 N N . ARG D 1 212 ? -22.374 62.856 117.616 1.00 32.02 384 ARG D N 1
ATOM 11676 C CA . ARG D 1 212 ? -23.492 63.678 118.064 1.00 32.90 384 ARG D CA 1
ATOM 11677 C C . ARG D 1 212 ? -23.203 64.365 119.426 1.00 32.21 384 ARG D C 1
ATOM 11678 O O . ARG D 1 212 ? -23.513 65.537 119.624 1.00 31.16 384 ARG D O 1
ATOM 11686 N N . THR D 1 213 ? -22.580 63.629 120.342 1.00 31.63 385 THR D N 1
ATOM 11687 C CA . THR D 1 213 ? -22.409 64.109 121.711 1.00 30.53 385 THR D CA 1
ATOM 11688 C C . THR D 1 213 ? -21.186 64.980 121.861 1.00 30.26 385 THR D C 1
ATOM 11689 O O . THR D 1 213 ? -21.195 65.912 122.655 1.00 29.49 385 THR D O 1
ATOM 11693 N N . THR D 1 214 ? -20.160 64.714 121.052 1.00 30.64 386 THR D N 1
ATOM 11694 C CA . THR D 1 214 ? -18.858 65.307 121.265 1.00 30.88 386 THR D CA 1
ATOM 11695 C C . THR D 1 214 ? -18.234 66.014 120.068 1.00 30.91 386 THR D C 1
ATOM 11696 O O . THR D 1 214 ? -17.233 66.674 120.255 1.00 30.73 386 THR D O 1
ATOM 11700 N N . ASP D 1 215 ? -18.780 65.886 118.857 1.00 31.78 387 ASP D N 1
ATOM 11701 C CA . ASP D 1 215 ? -18.101 66.421 117.652 1.00 32.14 387 ASP D CA 1
ATOM 11702 C C . ASP D 1 215 ? -16.649 65.918 117.488 1.00 32.39 387 ASP D C 1
ATOM 11703 O O . ASP D 1 215 ? -15.797 66.611 116.926 1.00 32.71 387 ASP D O 1
ATOM 11708 N N . MET D 1 216 ? -16.339 64.752 118.026 1.00 32.04 388 MET D N 1
ATOM 11709 C CA . MET D 1 216 ? -14.945 64.330 118.055 1.00 32.31 388 MET D CA 1
ATOM 11710 C C . MET D 1 216 ? -14.452 63.916 116.669 1.00 31.99 388 MET D C 1
ATOM 11711 O O . MET D 1 216 ? -15.230 63.537 115.797 1.00 31.82 388 MET D O 1
ATOM 11716 N N . MET D 1 217 ? -13.145 63.936 116.508 1.00 31.97 389 MET D N 1
ATOM 11717 C CA . MET D 1 217 ? -12.529 63.221 115.434 1.00 33.31 389 MET D CA 1
ATOM 11718 C C . MET D 1 217 ? -12.044 61.880 116.011 1.00 30.93 389 MET D C 1
ATOM 11719 O O . MET D 1 217 ? -11.617 61.799 117.156 1.00 31.26 389 MET D O 1
ATOM 11724 N N . PHE D 1 218 ? -12.156 60.826 115.224 1.00 29.04 390 PHE D N 1
ATOM 11725 C CA . PHE D 1 218 ? -11.847 59.501 115.675 1.00 27.83 390 PHE D CA 1
ATOM 11726 C C . PHE D 1 218 ? -10.370 59.178 115.525 1.00 27.18 390 PHE D C 1
ATOM 11727 O O . PHE D 1 218 ? -9.843 58.355 116.274 1.00 25.50 390 PHE D O 1
ATOM 11735 N N . GLY D 1 219 ? -9.725 59.769 114.519 1.00 25.59 391 GLY D N 1
ATOM 11736 C CA . GLY D 1 219 ? -8.336 59.433 114.197 1.00 24.68 391 GLY D CA 1
ATOM 11737 C C . GLY D 1 219 ? -7.397 59.640 115.355 1.00 25.51 391 GLY D C 1
ATOM 11738 O O . GLY D 1 219 ? -7.412 60.705 115.995 1.00 24.42 391 GLY D O 1
ATOM 11739 N N . GLY D 1 220 ? -6.604 58.609 115.669 1.00 25.33 392 GLY D N 1
ATOM 11740 C CA . GLY D 1 220 ? -5.632 58.724 116.754 1.00 26.19 392 GLY D CA 1
ATOM 11741 C C . GLY D 1 220 ? -6.163 58.669 118.181 1.00 26.35 392 GLY D C 1
ATOM 11742 O O . GLY D 1 220 ? -5.367 58.690 119.096 1.00 27.22 392 GLY D O 1
ATOM 11743 N N . LYS D 1 221 ? -7.485 58.564 118.372 1.00 26.50 393 LYS D N 1
ATOM 11744 C CA . LYS D 1 221 ? -8.075 58.390 119.702 1.00 26.78 393 LYS D CA 1
ATOM 11745 C C . LYS D 1 221 ? -7.600 57.063 120.287 1.00 26.85 393 LYS D C 1
ATOM 11746 O O . LYS D 1 221 ? -7.518 56.044 119.569 1.00 27.46 393 LYS D O 1
ATOM 11752 N N . GLN D 1 222 ? -7.270 57.074 121.575 1.00 26.10 394 GLN D N 1
ATOM 11753 C CA . GLN D 1 222 ? -7.000 55.840 122.285 1.00 25.76 394 GLN D CA 1
ATOM 11754 C C . GLN D 1 222 ? -8.291 55.391 122.965 1.00 25.19 394 GLN D C 1
ATOM 11755 O O . GLN D 1 222 ? -8.860 56.118 123.760 1.00 25.58 394 GLN D O 1
ATOM 11761 N N . VAL D 1 223 ? -8.741 54.190 122.637 1.00 24.47 395 VAL D N 1
ATOM 11762 C CA . VAL D 1 223 ? -10.013 53.700 123.085 1.00 24.32 395 VAL D CA 1
ATOM 11763 C C . VAL D 1 223 ? -9.837 52.365 123.803 1.00 24.37 395 VAL D C 1
ATOM 11764 O O . VAL D 1 223 ? -8.989 51.550 123.428 1.00 24.59 395 VAL D O 1
ATOM 11768 N N . VAL D 1 224 ? -10.588 52.166 124.882 1.00 24.26 396 VAL D N 1
ATOM 11769 C CA . VAL D 1 224 ? -10.671 50.843 125.515 1.00 23.54 396 VAL D CA 1
ATOM 11770 C C . VAL D 1 224 ? -12.134 50.375 125.458 1.00 23.57 396 VAL D C 1
ATOM 11771 O O . VAL D 1 224 ? -13.061 51.099 125.823 1.00 23.51 396 VAL D O 1
ATOM 11775 N N . VAL D 1 225 ? -12.308 49.192 124.896 1.00 23.90 397 VAL D N 1
ATOM 11776 C CA . VAL D 1 225 ? -13.579 48.510 124.849 1.00 24.80 397 VAL D CA 1
ATOM 11777 C C . VAL D 1 225 ? -13.519 47.342 125.805 1.00 25.77 397 VAL D C 1
ATOM 11778 O O . VAL D 1 225 ? -12.682 46.440 125.660 1.00 25.33 397 VAL D O 1
ATOM 11782 N N . CYS D 1 226 ? -14.411 47.378 126.793 1.00 26.31 398 CYS D N 1
ATOM 11783 C CA . CYS D 1 226 ? -14.560 46.270 127.751 1.00 26.77 398 CYS D CA 1
ATOM 11784 C C . CYS D 1 226 ? -15.550 45.246 127.249 1.00 26.33 398 CYS D C 1
ATOM 11785 O O . CYS D 1 226 ? -16.739 45.539 127.091 1.00 26.27 398 CYS D O 1
ATOM 11788 N N . GLY D 1 227 ? -15.045 44.050 126.977 1.00 27.11 399 GLY D N 1
ATOM 11789 C CA . GLY D 1 227 ? -15.861 42.969 126.416 1.00 27.45 399 GLY D CA 1
ATOM 11790 C C . GLY D 1 227 ? -15.725 42.856 124.909 1.00 28.32 399 GLY D C 1
ATOM 11791 O O . GLY D 1 227 ? -15.863 43.847 124.198 1.00 27.18 399 GLY D O 1
ATOM 11792 N N . TYR D 1 228 ? -15.494 41.621 124.445 1.00 28.66 400 TYR D N 1
ATOM 11793 C CA . TYR D 1 228 ? -15.392 41.289 123.047 1.00 28.91 400 TYR D CA 1
ATOM 11794 C C . TYR D 1 228 ? -16.362 40.184 122.599 1.00 29.11 400 TYR D C 1
ATOM 11795 O O . TYR D 1 228 ? -15.966 39.245 121.889 1.00 29.38 400 TYR D O 1
ATOM 11804 N N . GLY D 1 229 ? -17.630 40.319 122.966 1.00 29.75 401 GLY D N 1
ATOM 11805 C CA . GLY D 1 229 ? -18.698 39.551 122.322 1.00 29.76 401 GLY D CA 1
ATOM 11806 C C . GLY D 1 229 ? -19.139 40.272 121.052 1.00 30.76 401 GLY D C 1
ATOM 11807 O O . GLY D 1 229 ? -18.424 41.148 120.518 1.00 29.39 401 GLY D O 1
ATOM 11808 N N . GLU D 1 230 ? -20.342 39.970 120.581 1.00 31.32 402 GLU D N 1
ATOM 11809 C CA . GLU D 1 230 ? -20.771 40.565 119.333 1.00 32.49 402 GLU D CA 1
ATOM 11810 C C . GLU D 1 230 ? -20.735 42.081 119.383 1.00 31.32 402 GLU D C 1
ATOM 11811 O O . GLU D 1 230 ? -20.328 42.706 118.425 1.00 30.78 402 GLU D O 1
ATOM 11817 N N . VAL D 1 231 ? -21.245 42.662 120.471 1.00 29.98 403 VAL D N 1
ATOM 11818 C CA . VAL D 1 231 ? -21.337 44.102 120.574 1.00 29.29 403 VAL D CA 1
ATOM 11819 C C . VAL D 1 231 ? -19.932 44.723 120.630 1.00 28.52 403 VAL D C 1
ATOM 11820 O O . VAL D 1 231 ? -19.682 45.669 119.927 1.00 28.38 403 VAL D O 1
ATOM 11824 N N . GLY D 1 232 ? -19.044 44.203 121.472 1.00 28.04 404 GLY D N 1
ATOM 11825 C CA . GLY D 1 232 ? -17.660 44.707 121.536 1.00 28.88 404 GLY D CA 1
ATOM 11826 C C . GLY D 1 232 ? -16.897 44.553 120.219 1.00 28.97 404 GLY D C 1
ATOM 11827 O O . GLY D 1 232 ? -16.223 45.466 119.778 1.00 29.43 404 GLY D O 1
ATOM 11828 N N . LYS D 1 233 ? -17.026 43.392 119.593 1.00 29.78 405 LYS D N 1
ATOM 11829 C CA . LYS D 1 233 ? -16.465 43.145 118.277 1.00 30.55 405 LYS D CA 1
ATOM 11830 C C . LYS D 1 233 ? -16.823 44.243 117.321 1.00 29.99 405 LYS D C 1
ATOM 11831 O O . LYS D 1 233 ? -15.950 44.779 116.620 1.00 29.02 405 LYS D O 1
ATOM 11837 N N . GLY D 1 234 ? -18.117 44.562 117.280 1.00 29.72 406 GLY D N 1
ATOM 11838 C CA . GLY D 1 234 ? -18.611 45.596 116.407 1.00 29.04 406 GLY D CA 1
ATOM 11839 C C . GLY D 1 234 ? -18.059 46.973 116.723 1.00 29.16 406 GLY D C 1
ATOM 11840 O O . GLY D 1 234 ? -17.747 47.763 115.800 1.00 27.82 406 GLY D O 1
ATOM 11841 N N . CYS D 1 235 ? -17.994 47.316 118.015 1.00 28.20 407 CYS D N 1
ATOM 11842 C CA . CYS D 1 235 ? -17.512 48.662 118.366 1.00 28.44 407 CYS D CA 1
ATOM 11843 C C . CYS D 1 235 ? -16.013 48.780 118.057 1.00 27.28 407 CYS D C 1
ATOM 11844 O O . CYS D 1 235 ? -15.561 49.783 117.530 1.00 27.12 407 CYS D O 1
ATOM 11847 N N . CYS D 1 236 ? -15.257 47.739 118.368 1.00 27.40 408 CYS D N 1
ATOM 11848 C CA . CYS D 1 236 ? -13.816 47.731 118.063 1.00 27.33 408 CYS D CA 1
ATOM 11849 C C . CYS D 1 236 ? -13.573 47.891 116.584 1.00 27.16 408 CYS D C 1
ATOM 11850 O O . CYS D 1 236 ? -12.768 48.722 116.205 1.00 26.43 408 CYS D O 1
ATOM 11853 N N . ALA D 1 237 ? -14.299 47.132 115.763 1.00 26.62 409 ALA D N 1
ATOM 11854 C CA . ALA D 1 237 ? -14.157 47.200 114.291 1.00 27.06 409 ALA D CA 1
ATOM 11855 C C . ALA D 1 237 ? -14.512 48.580 113.720 1.00 27.09 409 ALA D C 1
ATOM 11856 O O . ALA D 1 237 ? -13.817 49.083 112.874 1.00 28.03 409 ALA D O 1
ATOM 11858 N N . ALA D 1 238 ? -15.607 49.176 114.172 1.00 26.62 410 ALA D N 1
ATOM 11859 C CA . ALA D 1 238 ? -16.007 50.488 113.716 1.00 26.08 410 ALA D CA 1
ATOM 11860 C C . ALA D 1 238 ? -14.965 51.554 114.065 1.00 26.46 410 ALA D C 1
ATOM 11861 O O . ALA D 1 238 ? -14.633 52.401 113.261 1.00 26.67 410 ALA D O 1
ATOM 11863 N N . LEU D 1 239 ? -14.514 51.566 115.306 1.00 27.57 411 LEU D N 1
ATOM 11864 C CA . LEU D 1 239 ? -13.564 52.583 115.732 1.00 27.48 411 LEU D CA 1
ATOM 11865 C C . LEU D 1 239 ? -12.212 52.417 115.020 1.00 26.74 411 LEU D C 1
ATOM 11866 O O . LEU D 1 239 ? -11.625 53.395 114.558 1.00 25.68 411 LEU D O 1
ATOM 11871 N N . LYS D 1 240 ? -11.739 51.184 114.940 1.00 26.45 412 LYS D N 1
ATOM 11872 C CA . LYS D 1 240 ? -10.524 50.858 114.194 1.00 28.43 412 LYS D CA 1
ATOM 11873 C C . LYS D 1 240 ? -10.607 51.303 112.728 1.00 28.01 412 LYS D C 1
ATOM 11874 O O . LYS D 1 240 ? -9.701 51.981 112.216 1.00 27.52 412 LYS D O 1
ATOM 11880 N N . ALA D 1 241 ? -11.718 50.999 112.084 1.00 27.05 413 ALA D N 1
ATOM 11881 C CA . ALA D 1 241 ? -11.927 51.467 110.718 1.00 27.88 413 ALA D CA 1
ATOM 11882 C C . ALA D 1 241 ? -11.849 53.028 110.593 1.00 27.82 413 ALA D C 1
ATOM 11883 O O . ALA D 1 241 ? -11.492 53.559 109.557 1.00 28.58 413 ALA D O 1
ATOM 11885 N N . MET D 1 242 ? -12.148 53.762 111.654 1.00 27.44 414 MET D N 1
ATOM 11886 C CA . MET D 1 242 ? -12.065 55.238 111.597 1.00 26.83 414 MET D CA 1
ATOM 11887 C C . MET D 1 242 ? -10.700 55.800 112.054 1.00 25.93 414 MET D C 1
ATOM 11888 O O . MET D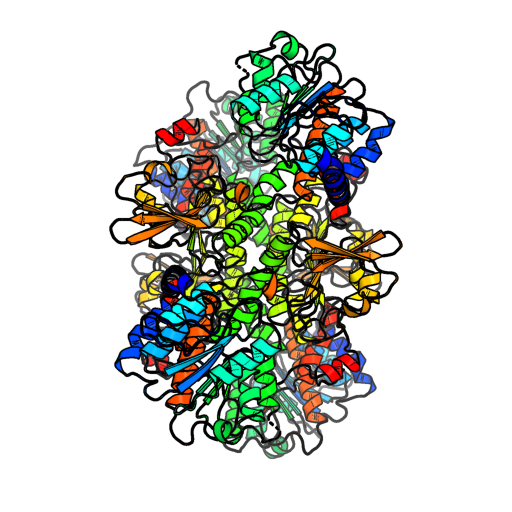 1 242 ? -10.554 57.030 112.194 1.00 25.87 414 MET D O 1
ATOM 11893 N N . GLY D 1 243 ? -9.728 54.917 112.278 1.00 23.97 415 GLY D N 1
ATOM 11894 C CA . GLY D 1 243 ? -8.368 55.306 112.647 1.00 24.30 415 GLY D CA 1
ATOM 11895 C C . GLY D 1 243 ? -8.099 55.474 114.149 1.00 23.69 415 GLY D C 1
ATOM 11896 O O . GLY D 1 243 ? -7.109 56.091 114.548 1.00 23.23 415 GLY D O 1
ATOM 11897 N N . SER D 1 244 ? -8.992 54.958 114.983 1.00 24.16 416 SER D N 1
ATOM 11898 C CA . SER D 1 244 ? -8.773 54.924 116.433 1.00 23.81 416 SER D CA 1
ATOM 11899 C C . SER D 1 244 ? -7.861 53.757 116.769 1.00 24.00 416 SER D C 1
ATOM 11900 O O . SER D 1 244 ? -7.850 52.745 116.067 1.00 24.31 416 SER D O 1
ATOM 11903 N N . ILE D 1 245 ? -7.116 53.892 117.857 1.00 24.92 417 ILE D N 1
ATOM 11904 C CA . ILE D 1 245 ? -6.307 52.790 118.411 1.00 24.52 417 ILE D CA 1
ATOM 11905 C C . ILE D 1 245 ? -7.098 52.193 119.574 1.00 25.29 417 ILE D C 1
ATOM 11906 O O . ILE D 1 245 ? -7.376 52.874 120.560 1.00 24.98 417 ILE D O 1
ATOM 11911 N N . VAL D 1 246 ? -7.417 50.907 119.471 1.00 25.59 418 VAL D N 1
ATOM 11912 C CA . VAL D 1 246 ? -8.376 50.271 120.342 1.00 26.21 418 VAL D CA 1
ATOM 11913 C C . VAL D 1 246 ? -7.713 49.142 121.136 1.00 26.69 418 VAL D C 1
ATOM 11914 O O . VAL D 1 246 ? -7.026 48.271 120.564 1.00 27.47 418 VAL D O 1
ATOM 11918 N N . TYR D 1 247 ? -7.885 49.210 122.455 1.00 26.52 419 TYR D N 1
ATOM 11919 C CA . TYR D 1 247 ? -7.496 48.175 123.411 1.00 26.55 419 TYR D CA 1
ATOM 11920 C C . TYR D 1 247 ? -8.756 47.438 123.840 1.00 26.29 419 TYR D C 1
ATOM 11921 O O . TYR D 1 247 ? -9.846 48.024 123.857 1.00 24.90 419 TYR D O 1
ATOM 11930 N N . VAL D 1 248 ? -8.604 46.154 124.181 1.00 26.48 420 VAL D N 1
ATOM 11931 C CA . VAL D 1 248 ? -9.730 45.298 124.520 1.00 26.10 420 VAL D CA 1
ATOM 11932 C C . VAL D 1 248 ? -9.500 44.640 125.886 1.00 26.46 420 VAL D C 1
ATOM 11933 O O . VAL D 1 248 ? -8.378 44.242 126.235 1.00 25.48 420 VAL D O 1
ATOM 11937 N N . THR D 1 249 ? -10.569 44.551 126.678 1.00 26.56 421 THR D N 1
ATOM 11938 C CA . THR D 1 249 ? -10.547 43.759 127.921 1.00 25.86 421 THR D CA 1
ATOM 11939 C C . THR D 1 249 ? -11.523 42.584 127.747 1.00 26.17 421 THR D C 1
ATOM 11940 O O . THR D 1 249 ? -12.537 42.697 127.062 1.00 25.57 421 THR D O 1
ATOM 11944 N N . GLU D 1 250 ? -11.193 41.452 128.361 1.00 26.54 422 GLU D N 1
ATOM 11945 C CA . GLU D 1 250 ? -12.099 40.302 128.386 1.00 26.98 422 GLU D CA 1
ATOM 11946 C C . GLU D 1 250 ? -11.826 39.450 129.602 1.00 27.33 422 GLU D C 1
ATOM 11947 O O . GLU D 1 250 ? -10.728 39.484 130.157 1.00 26.79 422 GLU D O 1
ATOM 11953 N N . ILE D 1 251 ? -12.835 38.673 129.990 1.00 28.39 423 ILE D N 1
ATOM 11954 C CA . ILE D 1 251 ? -12.654 37.621 131.004 1.00 29.41 423 ILE D CA 1
ATOM 11955 C C . ILE D 1 251 ? -12.642 36.177 130.426 1.00 30.20 423 ILE D C 1
ATOM 11956 O O . ILE D 1 251 ? -12.298 35.214 131.127 1.00 31.49 423 ILE D O 1
ATOM 11961 N N . ASP D 1 252 ? -13.040 36.039 129.167 1.00 30.86 424 ASP D N 1
ATOM 11962 C CA . ASP D 1 252 ? -13.191 34.750 128.519 1.00 31.35 424 ASP D CA 1
ATOM 11963 C C . ASP D 1 252 ? -12.003 34.607 127.577 1.00 31.98 424 ASP D C 1
ATOM 11964 O O . ASP D 1 252 ? -11.847 35.419 126.659 1.00 31.61 424 ASP D O 1
ATOM 11969 N N . PRO D 1 253 ? -11.144 33.586 127.816 1.00 32.93 425 PRO D N 1
ATOM 11970 C CA . PRO D 1 253 ? -9.888 33.438 127.039 1.00 32.34 425 PRO D CA 1
ATOM 11971 C C . PRO D 1 253 ? -10.069 33.161 125.541 1.00 32.32 425 PRO D C 1
ATOM 11972 O O . PRO D 1 253 ? -9.183 33.441 124.747 1.00 30.64 425 PRO D O 1
ATOM 11976 N N . ILE D 1 254 ? -11.230 32.654 125.155 1.00 32.80 426 ILE D N 1
ATOM 11977 C CA . ILE D 1 254 ? -11.505 32.362 123.764 1.00 32.78 426 ILE D CA 1
ATOM 11978 C C . ILE D 1 254 ? -11.794 33.681 123.048 1.00 32.89 426 ILE D C 1
ATOM 11979 O O . ILE D 1 254 ? -11.273 33.932 121.944 1.00 32.54 426 ILE D O 1
ATOM 11984 N N . CYS D 1 255 ? -12.593 34.524 123.688 1.00 32.59 427 CYS D N 1
ATOM 11985 C CA . CYS D 1 255 ? -12.849 35.881 123.181 1.00 33.20 427 CYS D CA 1
ATOM 11986 C C . CYS D 1 255 ? -11.579 36.715 123.200 1.00 32.49 427 CYS D C 1
ATOM 11987 O O . CYS D 1 255 ? -11.355 37.516 122.314 1.00 33.87 427 CYS D O 1
ATOM 11990 N N . ALA D 1 256 ? -10.763 36.542 124.223 1.00 31.92 428 ALA D N 1
ATOM 11991 C CA . ALA D 1 256 ? -9.501 37.263 124.329 1.00 31.68 428 ALA D CA 1
ATOM 11992 C C . ALA D 1 256 ? -8.554 36.927 123.170 1.00 31.75 428 ALA D C 1
ATOM 11993 O O . ALA D 1 256 ? -7.877 37.811 122.603 1.00 32.27 428 ALA D O 1
ATOM 11995 N N . LEU D 1 257 ? -8.512 35.641 122.829 1.00 31.30 429 LEU D N 1
ATOM 11996 C CA . LEU D 1 257 ? -7.717 35.138 121.725 1.00 30.81 429 LEU D CA 1
ATOM 11997 C C . LEU D 1 257 ? -8.258 35.707 120.405 1.00 30.26 429 LEU D C 1
ATOM 11998 O O . LEU D 1 257 ? -7.486 36.140 119.578 1.00 30.07 429 LEU D O 1
ATOM 12003 N N . GLN D 1 258 ? -9.571 35.779 120.218 1.00 29.57 430 GLN D N 1
ATOM 12004 C CA . GLN D 1 258 ? -10.085 36.413 119.008 1.00 30.85 430 GLN D CA 1
ATOM 12005 C C . GLN D 1 258 ? -9.636 37.884 118.883 1.00 30.06 430 GLN D C 1
ATOM 12006 O O . GLN D 1 258 ? -9.277 38.334 117.807 1.00 29.11 430 GLN D O 1
ATOM 12012 N N . ALA D 1 259 ? -9.657 38.615 119.995 1.00 28.89 431 ALA D N 1
ATOM 12013 C CA . ALA D 1 259 ? -9.346 40.024 119.967 1.00 28.38 431 ALA D CA 1
ATOM 12014 C C . ALA D 1 259 ? -7.893 40.187 119.457 1.00 28.06 431 ALA D C 1
ATOM 12015 O O . ALA D 1 259 ? -7.623 41.052 118.642 1.00 27.63 431 ALA D O 1
ATOM 12017 N N . CYS D 1 260 ? -7.002 39.332 119.950 1.00 27.99 432 CYS D N 1
ATOM 12018 C CA . CYS D 1 260 ? -5.598 39.291 119.545 1.00 29.06 432 CYS D CA 1
ATOM 12019 C C . CYS D 1 260 ? -5.447 39.038 118.064 1.00 29.43 432 CYS D C 1
ATOM 12020 O O . CYS D 1 260 ? -4.746 39.779 117.372 1.00 29.49 432 CYS D O 1
ATOM 12023 N N . MET D 1 261 ? -6.143 37.995 117.602 1.00 29.75 433 MET D N 1
ATOM 12024 C CA . MET D 1 261 ? -6.114 37.562 116.233 1.00 29.95 433 MET D CA 1
ATOM 12025 C C . MET D 1 261 ? -6.731 38.585 115.316 1.00 30.00 433 MET D C 1
ATOM 12026 O O . MET D 1 261 ? -6.396 38.650 114.144 1.00 29.60 433 MET D O 1
ATOM 12031 N N . ASP D 1 262 ? -7.621 39.413 115.854 1.00 30.43 434 ASP D N 1
ATOM 12032 C CA . ASP D 1 262 ? -8.215 40.484 115.079 1.00 30.06 434 ASP D CA 1
ATOM 12033 C C . ASP D 1 262 ? -7.386 41.794 115.064 1.00 29.75 434 ASP D C 1
ATOM 12034 O O . ASP D 1 262 ? -7.792 42.778 114.451 1.00 28.98 434 ASP D O 1
ATOM 12039 N N . GLY D 1 263 ? -6.265 41.826 115.769 1.00 28.84 435 GLY D N 1
ATOM 12040 C CA . GLY D 1 263 ? -5.405 42.995 115.739 1.00 28.23 435 GLY D CA 1
ATOM 12041 C C . GLY D 1 263 ? -5.522 43.981 116.883 1.00 28.56 435 GLY D C 1
ATOM 12042 O O . GLY D 1 263 ? -5.203 45.150 116.693 1.00 29.31 435 GLY D O 1
ATOM 12043 N N . PHE D 1 264 ? -5.917 43.516 118.077 1.00 27.83 436 PHE D N 1
ATOM 12044 C CA A PHE D 1 264 ? -6.038 44.382 119.247 0.50 27.46 436 PHE D CA 1
ATOM 12045 C CA B PHE D 1 264 ? -6.031 44.383 119.246 0.50 27.48 436 PHE D CA 1
ATOM 12046 C C . PHE D 1 264 ? -5.165 43.909 120.405 1.00 27.62 436 PHE D C 1
ATOM 12047 O O . PHE D 1 264 ? -5.052 42.700 120.668 1.00 27.34 436 PHE D O 1
ATOM 12062 N N . ARG D 1 265 ? -4.555 44.861 121.092 1.00 27.02 437 ARG D N 1
ATOM 12063 C CA . ARG D 1 265 ? -3.950 44.559 122.367 1.00 28.18 437 ARG D CA 1
ATOM 12064 C C . ARG D 1 265 ? -5.049 44.217 123.364 1.00 28.19 437 ARG D C 1
ATOM 12065 O O . ARG D 1 265 ? -6.075 44.923 123.466 1.00 26.74 437 ARG D O 1
ATOM 12073 N N . LEU D 1 266 ? -4.824 43.109 124.073 1.00 28.68 438 LEU D N 1
ATOM 12074 C CA . LEU D 1 266 ? -5.743 42.605 125.059 1.00 28.38 438 LEU D CA 1
ATOM 12075 C C . LEU D 1 266 ? -5.173 42.886 126.442 1.00 28.44 438 LEU D C 1
ATOM 12076 O O . LEU D 1 266 ? -4.137 42.341 126.829 1.00 28.93 438 LEU D O 1
ATOM 12081 N N . VAL D 1 267 ? -5.836 43.777 127.169 1.00 28.70 439 VAL D N 1
ATOM 12082 C CA . VAL D 1 267 ? -5.259 44.384 128.385 1.00 28.15 439 VAL D CA 1
ATOM 12083 C C . VAL D 1 267 ? -6.248 44.299 129.554 1.00 28.52 439 VAL D C 1
ATOM 12084 O O . VAL D 1 267 ? -7.448 44.037 129.375 1.00 27.60 439 VAL D O 1
ATOM 12088 N N . LYS D 1 268 ? -5.740 44.491 130.759 1.00 28.90 440 LYS D N 1
ATOM 12089 C CA . LYS D 1 268 ? -6.608 44.756 131.905 1.00 30.78 440 LYS D CA 1
ATOM 12090 C C . LYS D 1 268 ? -6.892 46.252 131.878 1.00 29.93 440 LYS D C 1
ATOM 12091 O O . LYS D 1 268 ? -6.031 47.011 131.474 1.00 29.46 440 LYS D O 1
ATOM 12097 N N . LEU D 1 269 ? -8.082 46.666 132.312 1.00 29.65 441 LEU D N 1
ATOM 12098 C CA . LEU D 1 269 ? -8.458 48.082 132.263 1.00 29.76 441 LEU D CA 1
ATOM 12099 C C . LEU D 1 269 ? -7.450 48.989 132.958 1.00 29.81 441 LEU D C 1
ATOM 12100 O O . LEU D 1 269 ? -7.152 50.062 132.463 1.00 30.06 441 LEU D O 1
ATOM 12105 N N . ASN D 1 270 ? -6.922 48.559 134.100 1.00 30.06 442 ASN D N 1
ATOM 12106 C CA . ASN D 1 270 ? -5.961 49.363 134.861 1.00 30.94 442 ASN D CA 1
ATOM 12107 C C . ASN D 1 270 ? -4.717 49.694 134.067 1.00 29.80 442 ASN D C 1
ATOM 12108 O O . ASN D 1 270 ? -4.106 50.701 134.318 1.00 29.60 442 ASN D O 1
ATOM 12113 N N . GLU D 1 271 ? -4.361 48.870 133.093 1.00 29.65 443 GLU D N 1
ATOM 12114 C CA . GLU D 1 271 ? -3.166 49.129 132.281 1.00 30.85 443 GLU D CA 1
ATOM 12115 C C . GLU D 1 271 ? -3.295 50.356 131.370 1.00 29.14 443 GLU D C 1
ATOM 12116 O O . GLU D 1 271 ? -2.294 50.939 130.997 1.00 28.39 443 GLU D O 1
ATOM 12122 N N . VAL D 1 272 ? -4.523 50.702 130.970 1.00 27.66 444 VAL D N 1
ATOM 12123 C CA . VAL D 1 272 ? -4.714 51.787 130.014 1.00 26.25 444 VAL D CA 1
ATOM 12124 C C . VAL D 1 272 ? -5.620 52.904 130.529 1.00 26.10 444 VAL D C 1
ATOM 12125 O O . VAL D 1 272 ? -5.799 53.906 129.849 1.00 26.10 444 VAL D O 1
ATOM 12129 N N . ILE D 1 273 ? -6.173 52.751 131.729 1.00 26.49 445 ILE D N 1
ATOM 12130 C CA . ILE D 1 273 ? -7.183 53.684 132.235 1.00 26.03 445 ILE D CA 1
ATOM 12131 C C . ILE D 1 273 ? -6.661 55.133 132.299 1.00 25.99 445 ILE D C 1
ATOM 12132 O O . ILE D 1 273 ? -7.412 56.067 132.039 1.00 24.24 445 ILE D O 1
ATOM 12137 N N . ARG D 1 274 ? -5.371 55.312 132.579 1.00 26.19 446 ARG D N 1
ATOM 12138 C CA . ARG D 1 274 ? -4.809 56.645 132.700 1.00 27.74 446 ARG D CA 1
ATOM 12139 C C . ARG D 1 274 ? -4.471 57.311 131.373 1.00 26.57 446 ARG D C 1
ATOM 12140 O O . ARG D 1 274 ? -4.215 58.506 131.364 1.00 26.70 446 ARG D O 1
ATOM 12148 N N . GLN D 1 275 ? -4.509 56.576 130.264 1.00 25.71 447 GLN D N 1
ATOM 12149 C CA . GLN D 1 275 ? -4.138 57.159 128.970 1.00 25.51 447 GLN D CA 1
ATOM 12150 C C . GLN D 1 275 ? -5.220 57.238 127.901 1.00 24.89 447 GLN D C 1
ATOM 12151 O O . GLN D 1 275 ? -5.023 57.937 126.921 1.00 25.77 447 GLN D O 1
ATOM 12157 N N . VAL D 1 276 ? -6.324 56.500 128.054 1.00 24.26 448 VAL D N 1
ATOM 12158 C CA . VAL D 1 276 ? -7.366 56.442 127.031 1.00 23.47 448 VAL D CA 1
ATOM 12159 C C . VAL D 1 276 ? -8.168 57.738 126.938 1.00 24.06 448 VAL D C 1
ATOM 12160 O O . VAL D 1 276 ? -8.300 58.459 127.907 1.00 23.63 448 VAL D O 1
ATOM 12164 N N . ASP D 1 277 ? -8.685 58.006 125.737 1.00 24.64 449 ASP D N 1
ATOM 12165 C CA . ASP D 1 277 ? -9.534 59.136 125.451 1.00 24.95 449 ASP D CA 1
ATOM 12166 C C . ASP D 1 277 ? -11.006 58.761 125.534 1.00 24.94 449 ASP D C 1
ATOM 12167 O O . ASP D 1 277 ? -11.869 59.620 125.729 1.00 24.56 449 ASP D O 1
ATOM 12172 N N . ILE D 1 278 ? -11.290 57.482 125.325 1.00 25.28 450 ILE D N 1
ATOM 12173 C CA . ILE D 1 278 ? -12.647 56.971 125.320 1.00 24.76 450 ILE D CA 1
ATOM 12174 C C . ILE D 1 278 ? -12.654 55.602 125.975 1.00 24.18 450 ILE D C 1
ATOM 12175 O O . ILE D 1 278 ? -11.793 54.764 125.692 1.00 22.75 450 ILE D O 1
ATOM 12180 N N . VAL D 1 279 ? -13.642 55.404 126.852 1.00 24.52 451 VAL D N 1
ATOM 12181 C CA . VAL D 1 279 ? -13.944 54.134 127.484 1.00 24.24 451 VAL D CA 1
ATOM 12182 C C . VAL D 1 279 ? -15.367 53.721 127.101 1.00 24.88 451 VAL D C 1
ATOM 12183 O O . VAL D 1 279 ? -16.332 54.481 127.309 1.00 25.04 451 VAL D O 1
ATOM 12187 N N . ILE D 1 280 ? -15.494 52.502 126.586 1.00 25.88 452 ILE D N 1
ATOM 12188 C CA . ILE D 1 280 ? -16.777 51.945 126.162 1.00 26.21 452 ILE D CA 1
ATOM 12189 C C . ILE D 1 280 ? -16.981 50.591 126.831 1.00 26.64 452 ILE D C 1
ATOM 12190 O O . ILE D 1 280 ? -16.148 49.728 126.717 1.00 27.15 452 ILE D O 1
ATOM 12195 N N . THR D 1 281 ? -18.098 50.414 127.534 1.00 27.41 453 THR D N 1
ATOM 12196 C CA . THR D 1 281 ? -18.433 49.122 128.160 1.00 26.69 453 THR D CA 1
ATOM 12197 C C . THR D 1 281 ? -19.422 48.318 127.327 1.00 26.59 453 THR D C 1
ATOM 12198 O O . THR D 1 281 ? -20.474 48.839 126.925 1.00 26.19 453 THR D O 1
ATOM 12202 N N . CYS D 1 282 ? -19.077 47.053 127.070 1.00 26.78 454 CYS D N 1
ATOM 12203 C CA . CYS D 1 282 ? -19.907 46.149 126.253 1.00 27.71 454 CYS D CA 1
ATOM 12204 C C . CYS D 1 282 ? -19.987 44.759 126.861 1.00 27.27 454 CYS D C 1
ATOM 12205 O O . CYS D 1 282 ? -19.983 43.758 126.116 1.00 26.21 454 CYS D O 1
ATOM 12208 N N . THR D 1 283 ? -20.064 44.707 128.190 1.00 26.66 455 THR D N 1
ATOM 12209 C CA . THR D 1 283 ? -19.896 43.472 128.918 1.00 27.29 455 THR D CA 1
ATOM 12210 C C . THR D 1 283 ? -21.178 42.747 129.361 1.00 28.10 455 THR D C 1
ATOM 12211 O O . THR D 1 283 ? -21.131 41.570 129.493 1.00 29.07 455 THR D O 1
ATOM 12215 N N . GLY D 1 284 ? -22.302 43.418 129.605 1.00 28.83 456 GLY D N 1
ATOM 12216 C CA . GLY D 1 284 ? -23.412 42.723 130.299 1.00 28.98 456 GLY D CA 1
ATOM 12217 C C . GLY D 1 284 ? -23.157 42.527 131.798 1.00 29.58 456 GLY D C 1
ATOM 12218 O O . GLY D 1 284 ? -23.902 41.814 132.481 1.00 30.17 456 GLY D O 1
ATOM 12219 N N . ASN D 1 285 ? -22.118 43.173 132.318 1.00 29.77 457 ASN D N 1
ATOM 12220 C CA . ASN D 1 285 ? -21.665 42.971 133.674 1.00 30.85 457 ASN D CA 1
ATOM 12221 C C . ASN D 1 285 ? -21.760 44.304 134.434 1.00 30.88 457 ASN D C 1
ATOM 12222 O O . ASN D 1 285 ? -21.960 45.370 133.828 1.00 31.38 457 ASN D O 1
ATOM 12227 N N . LYS D 1 286 ? -21.626 44.246 135.754 1.00 31.24 458 LYS D N 1
ATOM 12228 C CA . LYS D 1 286 ? -21.669 45.447 136.587 1.00 32.00 458 LYS D CA 1
ATOM 12229 C C . LYS D 1 286 ? -20.326 45.815 137.171 1.00 30.71 458 LYS D C 1
ATOM 12230 O O . LYS D 1 286 ? -19.476 44.954 137.411 1.00 30.69 458 LYS D O 1
ATOM 12236 N N . ASN D 1 287 ? -20.177 47.109 137.434 1.00 30.71 459 ASN D N 1
ATOM 12237 C CA . ASN D 1 287 ? -18.983 47.701 138.047 1.00 30.94 459 ASN D CA 1
ATOM 12238 C C . ASN D 1 287 ? -17.704 47.378 137.303 1.00 29.78 459 ASN D C 1
ATOM 12239 O O . ASN D 1 287 ? -16.706 47.018 137.890 1.00 29.68 459 ASN D O 1
ATOM 12244 N N . VAL D 1 288 ? -17.767 47.484 135.991 1.00 29.63 460 VAL D N 1
ATOM 12245 C CA . VAL D 1 288 ? -16.612 47.269 135.144 1.00 29.32 460 VAL D CA 1
ATOM 12246 C C . VAL D 1 288 ? -15.716 48.517 135.187 1.00 29.11 460 VAL D C 1
ATOM 12247 O O . VAL D 1 288 ? -14.505 48.403 135.217 1.00 29.10 460 VAL D O 1
ATOM 12251 N N . VAL D 1 289 ? -16.330 49.697 135.245 1.00 28.54 461 VAL D N 1
ATOM 12252 C CA . VAL D 1 289 ? -15.630 50.939 135.413 1.00 27.67 461 VAL D CA 1
ATOM 12253 C C . VAL D 1 289 ? -16.045 51.474 136.804 1.00 28.36 461 VAL D C 1
ATOM 12254 O O . VAL D 1 289 ? -17.199 51.879 137.023 1.00 27.45 461 VAL D O 1
ATOM 12258 N N . THR D 1 290 ? -15.092 51.408 137.731 1.00 28.20 462 THR D N 1
ATOM 12259 C CA . THR D 1 290 ? -15.310 51.729 139.121 1.00 28.54 462 THR D CA 1
ATOM 12260 C C . THR D 1 290 ? -14.980 53.200 139.364 1.00 28.95 462 THR D C 1
ATOM 12261 O O . THR D 1 290 ? -14.436 53.895 138.486 1.00 28.07 462 THR D O 1
ATOM 12265 N N . ARG D 1 291 ? -15.312 53.653 140.569 1.00 29.05 463 ARG D N 1
ATOM 12266 C CA . ARG D 1 291 ? -14.936 54.982 141.035 1.00 29.35 463 ARG D CA 1
ATOM 12267 C C . ARG D 1 291 ? -13.435 55.182 140.914 1.00 28.83 463 ARG D C 1
ATOM 12268 O O . ARG D 1 291 ? -12.998 56.213 140.452 1.00 28.83 463 ARG D O 1
ATOM 12276 N N . GLU D 1 292 ? -12.648 54.182 141.287 1.00 29.68 464 GLU D N 1
ATOM 12277 C CA . GLU D 1 292 ? -11.204 54.279 141.141 1.00 29.19 464 GLU D CA 1
ATOM 12278 C C . GLU D 1 292 ? -10.751 54.492 139.659 1.00 28.35 464 GLU D C 1
ATOM 12279 O O . GLU D 1 292 ? -9.857 55.284 139.380 1.00 28.42 464 GLU D O 1
ATOM 12285 N N . HIS D 1 293 ? -11.344 53.772 138.724 1.00 27.72 465 HIS D N 1
ATOM 12286 C CA . HIS D 1 293 ? -11.080 53.993 137.303 1.00 27.39 465 HIS D CA 1
ATOM 12287 C C . HIS D 1 293 ? -11.387 55.419 136.906 1.00 26.57 465 HIS D C 1
ATOM 12288 O O . HIS D 1 293 ? -10.594 56.084 136.234 1.00 25.60 465 HIS D O 1
ATOM 12295 N N . LEU D 1 294 ? -12.548 55.891 137.342 1.00 26.43 466 LEU D N 1
ATOM 12296 C CA . LEU D 1 294 ? -12.989 57.226 137.029 1.00 26.61 466 LEU D CA 1
ATOM 12297 C C . LEU D 1 294 ? -12.020 58.276 137.597 1.00 27.16 466 LEU D C 1
ATOM 12298 O O . LEU D 1 294 ? -11.664 59.238 136.905 1.00 26.36 466 LEU D O 1
ATOM 12303 N N . ASP D 1 295 ? -11.575 58.082 138.835 1.00 27.42 467 ASP D N 1
ATOM 12304 C CA . ASP D 1 295 ? -10.546 58.948 139.444 1.00 28.09 467 ASP D CA 1
ATOM 12305 C C . ASP D 1 295 ? -9.244 58.942 138.673 1.00 28.28 467 ASP D C 1
ATOM 12306 O O . ASP D 1 295 ? -8.577 59.950 138.580 1.00 28.23 467 ASP D O 1
ATOM 12311 N N . ARG D 1 296 ? -8.881 57.793 138.130 1.00 28.96 468 ARG D N 1
ATOM 12312 C CA . ARG D 1 296 ? -7.604 57.639 137.417 1.00 29.49 468 ARG D CA 1
ATOM 12313 C C . ARG D 1 296 ? -7.611 58.105 135.964 1.00 28.28 468 ARG D C 1
ATOM 12314 O O . ARG D 1 296 ? -6.555 58.229 135.342 1.00 29.58 468 ARG D O 1
ATOM 12322 N N . MET D 1 297 ? -8.793 58.295 135.402 1.00 27.41 469 MET D N 1
ATOM 12323 C CA . MET D 1 297 ? -8.935 58.776 134.041 1.00 27.23 469 MET D CA 1
ATOM 12324 C C . MET D 1 297 ? -8.317 60.161 133.892 1.00 27.43 469 MET D C 1
ATOM 12325 O O . MET D 1 297 ? -8.470 60.998 134.784 1.00 27.76 469 MET D O 1
ATOM 12330 N N . LYS D 1 298 ? -7.675 60.408 132.758 1.00 27.46 470 LYS D N 1
ATOM 12331 C CA . LYS D 1 298 ? -7.134 61.737 132.462 1.00 27.80 470 LYS D CA 1
ATOM 12332 C C . LYS D 1 298 ? -8.271 62.689 132.160 1.00 27.78 470 LYS D C 1
ATOM 12333 O O . LYS D 1 298 ? -9.400 62.271 131.830 1.00 26.92 470 LYS D O 1
ATOM 12339 N N . ASN D 1 299 ? -7.949 63.971 132.279 1.00 27.63 471 ASN D N 1
ATOM 12340 C CA . ASN D 1 299 ? -8.876 65.038 131.971 1.00 28.18 471 ASN D CA 1
ATOM 12341 C C . ASN D 1 299 ? -9.425 64.902 130.546 1.00 28.30 471 ASN D C 1
ATOM 12342 O O . ASN D 1 299 ? -8.672 64.672 129.585 1.00 28.15 471 ASN D O 1
ATOM 12347 N N . SER D 1 300 ? -10.758 64.998 130.471 1.00 28.07 472 SER D N 1
ATOM 12348 C CA . SER D 1 300 ? -11.553 65.024 129.265 1.00 27.77 472 SER D CA 1
ATOM 12349 C C . SER D 1 300 ? -11.869 63.634 128.700 1.00 27.63 472 SER D C 1
ATOM 12350 O O . SER D 1 300 ? -12.442 63.548 127.629 1.00 26.71 472 SER D O 1
ATOM 12353 N N . CYS D 1 301 ? -11.507 62.562 129.416 1.00 27.02 473 CYS D N 1
ATOM 12354 C CA . CYS D 1 301 ? -11.856 61.195 128.988 1.00 26.89 473 CYS D CA 1
ATOM 12355 C C . CYS D 1 301 ? -13.379 61.040 128.877 1.00 26.65 473 CYS D C 1
ATOM 12356 O O . CYS D 1 301 ? -14.121 61.526 129.733 1.00 25.43 473 CYS D O 1
ATOM 12359 N N . ILE D 1 302 ? -13.815 60.380 127.800 1.00 26.37 474 ILE D N 1
ATOM 12360 C CA . ILE D 1 302 ? -15.199 60.156 127.493 1.00 25.94 474 ILE D CA 1
ATOM 12361 C C . ILE D 1 302 ? -15.540 58.728 127.899 1.00 26.11 474 ILE D C 1
ATOM 12362 O O . ILE D 1 302 ? -14.777 57.797 127.634 1.00 25.79 474 ILE D O 1
ATOM 12367 N N . VAL D 1 303 ? -16.672 58.584 128.583 1.00 25.41 475 VAL D N 1
ATOM 12368 C CA . VAL D 1 303 ? -17.123 57.313 129.164 1.00 25.44 475 VAL D CA 1
ATOM 12369 C C . VAL D 1 303 ? -18.576 57.082 128.739 1.00 24.87 475 VAL D C 1
ATOM 12370 O O . VAL D 1 303 ? -19.428 57.957 128.896 1.00 25.17 475 VAL D O 1
ATOM 12374 N N . CYS D 1 304 ? -18.833 55.904 128.202 1.00 25.26 476 CYS D N 1
ATOM 12375 C CA . CYS D 1 304 ? -20.138 55.513 127.747 1.00 25.57 476 CYS D CA 1
ATOM 12376 C C . CYS D 1 304 ? -20.305 53.991 127.818 1.00 25.34 476 CYS D C 1
ATOM 12377 O O . CYS D 1 304 ? -19.351 53.238 127.993 1.00 25.31 476 CYS D O 1
ATOM 12380 N N . ASN D 1 305 ? -21.558 53.577 127.677 1.00 25.15 477 ASN D N 1
ATOM 12381 C CA . ASN D 1 305 ? -22.008 52.218 127.844 1.00 24.47 477 ASN D CA 1
ATOM 12382 C C . ASN D 1 305 ? -22.753 51.816 126.568 1.00 25.26 477 ASN D C 1
ATOM 12383 O O . ASN D 1 305 ? -23.624 52.547 126.102 1.00 24.42 477 ASN D O 1
ATOM 12388 N N . MET D 1 306 ? -22.347 50.683 125.998 1.00 26.86 478 MET D N 1
ATOM 12389 C CA . MET D 1 306 ? -23.039 50.057 124.867 1.00 28.01 478 MET D CA 1
ATOM 12390 C C . MET D 1 306 ? -23.569 48.676 125.246 1.00 28.52 478 MET D C 1
ATOM 12391 O O . MET D 1 306 ? -24.044 47.951 124.383 1.00 28.55 478 MET D O 1
ATOM 12396 N N . GLY D 1 307 ? -23.540 48.350 126.541 1.00 28.90 479 GLY D N 1
ATOM 12397 C CA . GLY D 1 307 ? -23.917 47.035 127.018 1.00 29.94 479 GLY D CA 1
ATOM 12398 C C . GLY D 1 307 ? -25.323 47.034 127.559 1.00 30.94 479 GLY D C 1
ATOM 12399 O O . GLY D 1 307 ? -26.293 47.079 126.797 1.00 31.21 479 GLY D O 1
ATOM 12400 N N . HIS D 1 308 ? -25.444 46.978 128.876 1.00 32.13 480 HIS D N 1
ATOM 12401 C CA . HIS D 1 308 ? -26.756 46.932 129.511 1.00 32.85 480 HIS D CA 1
ATOM 12402 C C . HIS D 1 308 ? -26.920 47.900 130.682 1.00 33.06 480 HIS D C 1
ATOM 12403 O O . HIS D 1 308 ? -25.952 48.333 131.344 1.00 34.22 480 HIS D O 1
ATOM 12410 N N . SER D 1 309 ? -28.181 48.257 130.892 1.00 33.38 481 SER D N 1
ATOM 12411 C CA . SER D 1 309 ? -28.629 49.035 132.016 1.00 32.42 481 SER D CA 1
ATOM 12412 C C . SER D 1 309 ? -27.813 50.335 132.146 1.00 31.83 481 SER D C 1
ATOM 12413 O O . SER D 1 309 ? -27.524 50.981 131.142 1.00 32.38 481 SER D O 1
ATOM 12416 N N . ASN D 1 310 ? -27.505 50.741 133.373 1.00 30.46 482 ASN D N 1
ATOM 12417 C CA . ASN D 1 310 ? -26.730 51.942 133.644 1.00 29.05 482 ASN D CA 1
ATOM 12418 C C . ASN D 1 310 ? -25.684 51.658 134.708 1.00 28.57 482 ASN D C 1
ATOM 12419 O O . ASN D 1 310 ? -25.146 52.580 135.313 1.00 28.52 482 ASN D O 1
ATOM 12424 N N . THR D 1 311 ? -25.343 50.370 134.857 1.00 28.15 483 THR D N 1
ATOM 12425 C CA . THR D 1 311 ? -24.489 49.867 135.929 1.00 28.14 483 THR D CA 1
ATOM 12426 C C . THR D 1 311 ? -23.118 49.280 135.500 1.00 29.02 483 THR D C 1
ATOM 12427 O O . THR D 1 311 ? -22.301 48.916 136.369 1.00 28.73 483 THR D O 1
ATOM 12431 N N . GLU D 1 312 ? -22.831 49.223 134.187 1.00 28.25 484 GLU D N 1
ATOM 12432 C CA . GLU D 1 312 ? -21.485 48.779 133.749 1.00 27.59 484 GLU D CA 1
ATOM 12433 C C . GLU D 1 312 ? -20.433 49.757 134.249 1.00 27.38 484 GLU D C 1
ATOM 12434 O O . GLU D 1 312 ? -19.367 49.355 134.757 1.00 27.10 484 GLU D O 1
ATOM 12440 N N . ILE D 1 313 ? -20.738 51.050 134.075 1.00 27.46 485 ILE D N 1
ATOM 12441 C CA . ILE D 1 313 ? -20.055 52.135 134.749 1.00 27.96 485 ILE D CA 1
ATOM 12442 C C . ILE D 1 313 ? -20.809 52.409 136.053 1.00 29.15 485 ILE D C 1
ATOM 12443 O O . ILE D 1 313 ? -22.042 52.476 136.072 1.00 30.26 485 ILE D O 1
ATOM 12448 N N . ASP D 1 314 ? -20.069 52.542 137.138 1.00 30.57 486 ASP D N 1
ATOM 12449 C CA . ASP D 1 314 ? -20.667 52.814 138.454 1.00 30.93 486 ASP D CA 1
ATOM 12450 C C . ASP D 1 314 ? -20.944 54.306 138.575 1.00 31.01 486 ASP D C 1
ATOM 12451 O O . ASP D 1 314 ? -20.224 55.049 139.231 1.00 31.10 486 ASP D O 1
ATOM 12456 N N . VAL D 1 315 ? -21.983 54.738 137.895 1.00 31.31 487 VAL D N 1
ATOM 12457 C CA . VAL D 1 315 ? -22.368 56.148 137.846 1.00 31.45 487 VAL D CA 1
ATOM 12458 C C . VAL D 1 315 ? -22.821 56.658 139.232 1.00 31.19 487 VAL D C 1
ATOM 12459 O O . VAL D 1 315 ? -22.538 57.815 139.601 1.00 29.39 487 VAL D O 1
ATOM 12463 N N . ALA D 1 316 ? -23.497 55.795 139.997 1.00 31.83 488 ALA D N 1
ATOM 12464 C CA . ALA D 1 316 ? -23.871 56.116 141.408 1.00 32.54 488 ALA D CA 1
ATOM 12465 C C . ALA D 1 316 ? -22.670 56.585 142.233 1.00 32.69 488 ALA D C 1
ATOM 12466 O O . ALA D 1 316 ? -22.788 57.565 142.986 1.00 33.35 488 ALA D O 1
ATOM 12468 N N . SER D 1 317 ? -21.503 55.968 142.017 1.00 32.93 489 SER D N 1
ATOM 12469 C CA A SER D 1 317 ? -20.272 56.372 142.720 0.50 33.21 489 SER D CA 1
ATOM 12470 C CA B SER D 1 317 ? -20.258 56.365 142.706 0.50 32.25 489 SER D CA 1
ATOM 12471 C C . SER D 1 317 ? -19.829 57.782 142.414 1.00 32.80 489 SER D C 1
ATOM 12472 O O . SER D 1 317 ? -19.003 58.342 143.146 1.00 33.44 489 SER D O 1
ATOM 12477 N N . LEU D 1 318 ? -20.344 58.356 141.335 1.00 32.89 490 LEU D N 1
ATOM 12478 C CA . LEU D 1 318 ? -19.983 59.728 140.959 1.00 32.62 490 LEU D CA 1
ATOM 12479 C C . LEU D 1 318 ? -20.905 60.773 141.547 1.00 33.01 490 LEU D C 1
ATOM 12480 O O . LEU D 1 318 ? -20.731 61.951 141.288 1.00 33.11 490 LEU D O 1
ATOM 12485 N N . ARG D 1 319 ? -21.894 60.356 142.330 1.00 33.79 491 ARG D N 1
ATOM 12486 C CA . ARG D 1 319 ? -22.837 61.289 142.907 1.00 34.64 491 ARG D CA 1
ATOM 12487 C C . ARG D 1 319 ? -22.412 61.702 144.323 1.00 34.59 491 ARG D C 1
ATOM 12488 O O . ARG D 1 319 ? -23.231 62.100 145.131 1.00 36.61 491 ARG D O 1
ATOM 12496 N N . THR D 1 320 ? -21.134 61.609 144.648 1.00 34.02 492 THR D N 1
ATOM 12497 C CA . THR D 1 320 ? -20.673 62.096 145.935 1.00 32.58 492 THR D CA 1
ATOM 12498 C C . THR D 1 320 ? -20.667 63.648 145.927 1.00 32.39 492 THR D C 1
ATOM 12499 O O . THR D 1 320 ? -20.543 64.265 144.872 1.00 32.37 492 THR D O 1
ATOM 12503 N N . PRO D 1 321 ? -20.885 64.283 147.099 1.00 31.97 493 PRO D N 1
ATOM 12504 C CA . PRO D 1 321 ? -21.124 65.732 147.076 1.00 31.49 493 PRO D CA 1
ATOM 12505 C C . PRO D 1 321 ? -19.949 66.656 146.677 1.00 31.06 493 PRO D C 1
ATOM 12506 O O . PRO D 1 321 ? -20.200 67.807 146.283 1.00 30.23 493 PRO D O 1
ATOM 12510 N N . GLU D 1 322 ? -18.711 66.164 146.686 1.00 30.65 494 GLU D N 1
ATOM 12511 C CA . GLU D 1 322 ? -17.579 67.001 146.233 1.00 30.92 494 GLU D CA 1
ATOM 12512 C C . GLU D 1 322 ? -17.462 67.126 144.707 1.00 30.94 494 GLU D C 1
ATOM 12513 O O . GLU D 1 322 ? -16.771 68.010 144.203 1.00 31.07 494 GLU D O 1
ATOM 12519 N N . LEU D 1 323 ? -18.151 66.254 143.972 1.00 31.06 495 LEU D N 1
ATOM 12520 C CA . LEU D 1 323 ? -18.127 66.307 142.515 1.00 31.22 495 LEU D CA 1
ATOM 12521 C C . LEU D 1 323 ? -19.220 67.247 141.997 1.00 31.55 495 LEU D C 1
ATOM 12522 O O . LEU D 1 323 ? -20.310 67.313 142.546 1.00 32.29 495 LEU D O 1
ATOM 12527 N N . THR D 1 324 ? -18.908 67.971 140.941 1.00 31.53 496 THR D N 1
ATOM 12528 C CA . THR D 1 324 ? -19.796 68.939 140.343 1.00 31.90 496 THR D CA 1
ATOM 12529 C C . THR D 1 324 ? -20.195 68.381 138.950 1.00 32.25 496 THR D C 1
ATOM 12530 O O . THR D 1 324 ? -19.345 67.970 138.167 1.00 31.76 496 THR D O 1
ATOM 12534 N N . TRP D 1 325 ? -21.496 68.323 138.691 1.00 32.73 497 TRP D N 1
ATOM 12535 C CA . TRP D 1 325 ? -22.053 67.906 137.408 1.00 33.35 497 TRP D CA 1
ATOM 12536 C C . TRP D 1 325 ? -22.522 69.096 136.600 1.00 34.60 497 TRP D C 1
ATOM 12537 O O . TRP D 1 325 ? -23.255 69.949 137.108 1.00 34.79 497 TRP D O 1
ATOM 12548 N N . GLU D 1 326 ? -22.093 69.161 135.344 1.00 35.79 498 GLU D N 1
ATOM 12549 C CA . GLU D 1 326 ? -22.595 70.150 134.424 1.00 37.93 498 GLU D CA 1
ATOM 12550 C C . GLU D 1 326 ? -23.144 69.481 133.185 1.00 37.50 498 GLU D C 1
ATOM 12551 O O . GLU D 1 326 ? -22.426 68.756 132.492 1.00 36.48 498 GLU D O 1
ATOM 12557 N N . ARG D 1 327 ? -24.410 69.781 132.902 1.00 37.99 499 ARG D N 1
ATOM 12558 C CA . ARG D 1 327 ? -25.076 69.339 131.687 1.00 38.21 499 ARG D CA 1
ATOM 12559 C C . ARG D 1 327 ? -24.622 70.262 130.573 1.00 37.58 499 ARG D C 1
ATOM 12560 O O . ARG D 1 327 ? -25.031 71.407 130.537 1.00 38.24 499 ARG D O 1
ATOM 12568 N N . VAL D 1 328 ? -23.784 69.792 129.659 1.00 36.94 500 VAL D N 1
ATOM 12569 C CA . VAL D 1 328 ? -23.257 70.700 128.631 1.00 36.29 500 VAL D CA 1
ATOM 12570 C C . VAL D 1 328 ? -23.968 70.613 127.262 1.00 36.07 500 VAL D C 1
ATOM 12571 O O . VAL D 1 328 ? -23.838 71.502 126.426 1.00 35.51 500 VAL D O 1
ATOM 12575 N N . ARG D 1 329 ? -24.739 69.559 127.062 1.00 35.89 501 ARG D N 1
ATOM 12576 C CA . ARG D 1 329 ? -25.434 69.310 125.802 1.00 35.64 501 ARG D CA 1
ATOM 12577 C C . ARG D 1 329 ? -26.374 68.172 126.160 1.00 34.80 501 ARG D C 1
ATOM 12578 O O . ARG D 1 329 ? -26.147 67.480 127.141 1.00 34.62 501 ARG D O 1
ATOM 12586 N N . SER D 1 330 ? -27.411 67.948 125.376 1.00 34.53 502 SER D N 1
ATOM 12587 C CA . SER D 1 330 ? -28.296 66.797 125.608 1.00 34.28 502 SER D CA 1
ATOM 12588 C C . SER D 1 330 ? -27.488 65.494 125.723 1.00 32.94 502 SER D C 1
ATOM 12589 O O . SER D 1 330 ? -26.633 65.196 124.871 1.00 32.51 502 SER D O 1
ATOM 12592 N N . GLN D 1 331 ? -27.736 64.747 126.788 1.00 31.12 503 GLN D N 1
ATOM 12593 C CA . GLN D 1 331 ? -27.096 63.480 127.036 1.00 30.47 503 GLN D CA 1
ATOM 12594 C C . GLN D 1 331 ? -25.594 63.557 127.356 1.00 29.77 503 GLN D C 1
ATOM 12595 O O . GLN D 1 331 ? -24.935 62.545 127.340 1.00 29.79 503 GLN D O 1
ATOM 12601 N N . VAL D 1 332 ? -25.062 64.744 127.643 1.00 29.30 504 VAL D N 1
ATOM 12602 C CA . VAL D 1 332 ? -23.634 64.902 127.932 1.00 28.09 504 VAL D CA 1
ATOM 12603 C C . VAL D 1 332 ? -23.466 65.675 129.254 1.00 29.04 504 VAL D C 1
ATOM 12604 O O . VAL D 1 332 ? -23.886 66.867 129.384 1.00 27.80 504 VAL D O 1
ATOM 12608 N N . ASP D 1 333 ? -22.832 64.991 130.214 1.00 29.22 505 ASP D N 1
ATOM 12609 C CA . ASP D 1 333 ? -22.437 65.562 131.480 1.00 29.45 505 ASP D CA 1
ATOM 12610 C C . ASP D 1 333 ? -20.935 65.645 131.643 1.00 29.63 505 ASP D C 1
ATOM 12611 O O . ASP D 1 333 ? -20.230 64.670 131.376 1.00 30.21 505 ASP D O 1
ATOM 12616 N N . HIS D 1 334 ? -20.445 66.800 132.087 1.00 28.88 506 HIS D N 1
ATOM 12617 C CA . HIS D 1 334 ? -19.095 66.896 132.634 1.00 29.01 506 HIS D CA 1
ATOM 12618 C C . HIS D 1 334 ? -19.172 66.698 134.151 1.00 28.52 506 HIS D C 1
ATOM 12619 O O . HIS D 1 334 ? -19.932 67.354 134.832 1.00 28.17 506 HIS D O 1
ATOM 12626 N N . VAL D 1 335 ? -18.397 65.749 134.651 1.00 28.43 507 VAL D N 1
ATOM 12627 C CA . VAL D 1 335 ? -18.257 65.484 136.050 1.00 27.85 507 VAL D CA 1
ATOM 12628 C C . VAL D 1 335 ? -16.865 65.984 136.435 1.00 28.34 507 VAL D C 1
ATOM 12629 O O . VAL D 1 335 ? -15.857 65.538 135.870 1.00 27.15 507 VAL D O 1
ATOM 12633 N N . ILE D 1 336 ? -16.841 66.940 137.374 1.00 28.43 508 ILE D N 1
ATOM 12634 C CA . ILE D 1 336 ? -15.658 67.735 137.666 1.00 28.92 508 ILE D CA 1
ATOM 12635 C C . ILE D 1 336 ? -15.225 67.503 139.110 1.00 29.11 508 ILE D C 1
ATOM 12636 O O . ILE D 1 336 ? -16.035 67.611 140.041 1.00 29.08 508 ILE D O 1
ATOM 12641 N N . TRP D 1 337 ? -13.948 67.161 139.264 1.00 28.52 509 TRP D N 1
ATOM 12642 C CA . TRP D 1 337 ? -13.335 66.961 140.559 1.00 28.27 509 TRP D CA 1
ATOM 12643 C C . TRP D 1 337 ? -12.922 68.286 141.195 1.00 28.54 509 TRP D C 1
ATOM 12644 O O . TRP D 1 337 ? -12.791 69.305 140.500 1.00 27.66 509 TRP D O 1
ATOM 12655 N N . PRO D 1 338 ? -12.719 68.280 142.526 1.00 29.00 510 PRO D N 1
ATOM 12656 C CA . PRO D 1 338 ? -12.271 69.502 143.192 1.00 30.22 510 PRO D CA 1
ATOM 12657 C C . PRO D 1 338 ? -11.050 70.134 142.568 1.00 30.06 510 PRO D C 1
ATOM 12658 O O . PRO D 1 338 ? -10.947 71.343 142.590 1.00 30.65 510 PRO D O 1
ATOM 12662 N N . ASP D 1 339 ? -10.130 69.340 142.029 1.00 31.09 511 ASP D N 1
ATOM 12663 C CA . ASP D 1 339 ? -8.929 69.932 141.418 1.00 31.92 511 ASP D CA 1
ATOM 12664 C C . ASP D 1 339 ? -9.178 70.430 139.990 1.00 32.03 511 ASP D C 1
ATOM 12665 O O . ASP D 1 339 ? -8.277 70.992 139.389 1.00 33.00 511 ASP D O 1
ATOM 12670 N N . GLY D 1 340 ? -10.392 70.239 139.458 1.00 31.16 512 GLY D N 1
ATOM 12671 C CA . GLY D 1 340 ? -10.751 70.773 138.146 1.00 31.07 512 GLY D CA 1
ATOM 12672 C C . GLY D 1 340 ? -10.716 69.751 137.027 1.00 30.97 512 GLY D C 1
ATOM 12673 O O . GLY D 1 340 ? -11.158 70.029 135.928 1.00 31.80 512 GLY D O 1
ATOM 12674 N N . LYS D 1 341 ? -10.219 68.560 137.311 1.00 31.32 513 LYS D N 1
ATOM 12675 C CA . LYS D 1 341 ? -10.293 67.460 136.358 1.00 31.44 513 LYS D CA 1
ATOM 12676 C C . LYS D 1 341 ? -11.749 67.119 136.019 1.00 32.16 513 LYS D C 1
ATOM 12677 O O . LYS D 1 341 ? -12.612 67.056 136.900 1.00 31.73 513 LYS D O 1
ATOM 12683 N N . ARG D 1 342 ? -11.973 66.886 134.729 1.00 32.19 514 ARG D N 1
ATOM 12684 C CA . ARG D 1 342 ? -13.266 66.633 134.106 1.00 33.55 514 ARG D CA 1
ATOM 12685 C C . ARG D 1 342 ? -13.233 65.233 133.501 1.00 31.76 514 ARG D C 1
ATOM 12686 O O . ARG D 1 342 ? -12.227 64.857 132.896 1.00 31.61 514 ARG D O 1
ATOM 12694 N N . ILE D 1 343 ? -14.316 64.472 133.618 1.00 30.64 515 ILE D N 1
ATOM 12695 C CA . ILE D 1 343 ? -14.580 63.378 132.670 1.00 29.51 515 ILE D CA 1
ATOM 12696 C C . ILE D 1 343 ? -15.886 63.724 131.995 1.00 28.91 515 ILE D C 1
ATOM 12697 O O . ILE D 1 343 ? -16.653 64.559 132.521 1.00 27.93 515 ILE D O 1
ATOM 12702 N N . VAL D 1 344 ? -16.088 63.146 130.804 1.00 27.25 516 VAL D N 1
ATOM 12703 C CA . VAL D 1 344 ? -17.301 63.354 130.013 1.00 26.30 516 VAL D CA 1
ATOM 12704 C C . VAL D 1 344 ? -18.141 62.065 130.011 1.00 26.43 516 VAL D C 1
ATOM 12705 O O . VAL D 1 344 ? -17.729 61.031 129.447 1.00 27.37 516 VAL D O 1
ATOM 12709 N N . LEU D 1 345 ? -19.289 62.119 130.681 1.00 26.02 517 LEU D N 1
ATOM 12710 C CA . LEU D 1 345 ? -20.182 60.980 130.806 1.00 26.63 517 LEU D CA 1
ATOM 12711 C C . LEU D 1 345 ? -21.310 61.150 129.826 1.00 26.31 517 LEU D C 1
ATOM 12712 O O . LEU D 1 345 ? -21.978 62.189 129.784 1.00 25.92 517 LEU D O 1
ATOM 12717 N N . LEU D 1 346 ? -21.510 60.123 129.019 1.00 26.48 518 LEU D N 1
ATOM 12718 C CA . LEU D 1 346 ? -22.564 60.161 128.018 1.00 26.66 518 LEU D CA 1
ATOM 12719 C C . LEU D 1 346 ? -23.806 59.383 128.466 1.00 26.29 518 LEU D C 1
ATOM 12720 O O . LEU D 1 346 ? -23.704 58.272 128.981 1.00 25.02 518 LEU D O 1
ATOM 12725 N N . ALA D 1 347 ? -24.976 59.994 128.231 1.00 27.06 519 ALA D N 1
ATOM 12726 C CA . ALA D 1 347 ? -26.273 59.353 128.493 1.00 28.46 519 ALA D CA 1
ATOM 12727 C C . ALA D 1 347 ? -26.430 58.809 129.925 1.00 28.76 519 ALA D C 1
ATOM 12728 O O . ALA D 1 347 ? -27.121 57.827 130.132 1.00 29.38 519 ALA D O 1
ATOM 12730 N N . GLU D 1 348 ? -25.732 59.415 130.890 1.00 29.61 520 GLU D N 1
ATOM 12731 C CA . GLU D 1 348 ? -25.710 58.939 132.281 1.00 30.94 520 GLU D CA 1
ATOM 12732 C C . GLU D 1 348 ? -25.366 57.472 132.466 1.00 30.11 520 GLU D C 1
ATOM 12733 O O . GLU D 1 348 ? -25.837 56.809 133.394 1.00 29.79 520 GLU D O 1
ATOM 12739 N N . GLY D 1 349 ? -24.523 56.954 131.582 1.00 29.94 521 GLY D N 1
ATOM 12740 C CA . GLY D 1 349 ? -24.150 55.554 131.623 1.00 29.36 521 GLY D CA 1
ATOM 12741 C C . GLY D 1 349 ? -25.194 54.583 131.117 1.00 29.62 521 GLY D C 1
ATOM 12742 O O . GLY D 1 349 ? -24.994 53.384 131.216 1.00 29.84 521 GLY D O 1
ATOM 12743 N N . ARG D 1 350 ? -26.304 55.082 130.584 1.00 30.45 522 ARG D N 1
ATOM 12744 C CA . ARG D 1 350 ? -27.285 54.223 129.918 1.00 31.94 522 ARG D CA 1
ATOM 12745 C C . ARG D 1 350 ? -26.784 53.948 128.507 1.00 31.59 522 ARG D C 1
ATOM 12746 O O . ARG D 1 350 ? -25.764 54.490 128.080 1.00 30.51 522 ARG D O 1
ATOM 12754 N N . LEU D 1 351 ? -27.486 53.086 127.799 1.00 32.26 523 LEU D N 1
ATOM 12755 C CA . LEU D 1 351 ? -27.113 52.734 126.413 1.00 33.38 523 LEU D CA 1
ATOM 12756 C C . LEU D 1 351 ? -27.064 53.957 125.523 1.00 33.11 523 LEU D C 1
ATOM 12757 O O . LEU D 1 351 ? -28.071 54.630 125.303 1.00 33.89 523 LEU D O 1
ATOM 12762 N N . LEU D 1 352 ? -25.871 54.246 125.026 1.00 32.87 524 LEU D N 1
ATOM 12763 C CA . LEU D 1 352 ? -25.638 55.471 124.292 1.00 33.07 524 LEU D CA 1
ATOM 12764 C C . LEU D 1 352 ? -26.547 55.537 123.063 1.00 33.56 524 LEU D C 1
ATOM 12765 O O . LEU D 1 352 ? -27.054 56.592 122.721 1.00 32.55 524 LEU D O 1
ATOM 12770 N N . ASN D 1 353 ? -26.682 54.403 122.370 1.00 34.15 525 ASN D N 1
ATOM 12771 C CA . ASN D 1 353 ? -27.425 54.357 121.119 1.00 35.06 525 ASN D CA 1
ATOM 12772 C C . ASN D 1 353 ? -28.912 54.635 121.293 1.00 35.63 525 ASN D C 1
ATOM 12773 O O . ASN D 1 353 ? -29.525 55.217 120.420 1.00 36.36 525 ASN D O 1
ATOM 12778 N N . LEU D 1 354 ? -29.473 54.259 122.431 1.00 36.69 526 LEU D N 1
ATOM 12779 C CA . LEU D 1 354 ? -30.888 54.465 122.677 1.00 37.84 526 LEU D CA 1
ATOM 12780 C C . LEU D 1 354 ? -31.258 55.943 122.686 1.00 37.96 526 LEU D C 1
ATOM 12781 O O . LEU D 1 354 ? -32.347 56.313 122.253 1.00 37.71 526 LEU D O 1
ATOM 12786 N N . SER D 1 355 ? -30.357 56.785 123.168 1.00 37.37 527 SER D N 1
ATOM 12787 C CA . SER D 1 355 ? -30.671 58.191 123.263 1.00 37.52 527 SER D CA 1
ATOM 12788 C C . SER D 1 355 ? -29.887 59.049 122.294 1.00 37.30 527 SER D C 1
ATOM 12789 O O . SER D 1 355 ? -30.267 60.188 122.096 1.00 37.82 527 SER D O 1
ATOM 12792 N N . CYS D 1 356 ? -28.811 58.536 121.692 1.00 36.52 528 CYS D N 1
ATOM 12793 C CA . CYS D 1 356 ? -27.936 59.387 120.845 1.00 36.29 528 CYS D CA 1
ATOM 12794 C C . CYS D 1 356 ? -27.767 58.938 119.397 1.00 36.31 528 CYS D C 1
ATOM 12795 O O . CYS D 1 356 ? -26.919 59.465 118.671 1.00 36.52 528 CYS D O 1
ATOM 12798 N N . SER D 1 357 ? -28.570 57.979 118.976 1.00 36.39 529 SER D N 1
ATOM 12799 C CA . SER D 1 357 ? -28.547 57.516 117.589 1.00 36.51 529 SER D CA 1
ATOM 12800 C C . SER D 1 357 ? -29.979 57.140 117.204 1.00 35.41 529 SER D C 1
ATOM 12801 O O . SER D 1 357 ? -30.832 57.062 118.056 1.00 35.35 529 SER D O 1
ATOM 12804 N N . THR D 1 358 ? -30.225 56.902 115.921 1.00 35.46 530 THR D N 1
ATOM 12805 C CA . THR D 1 358 ? -31.561 56.568 115.419 1.00 34.89 530 THR D CA 1
ATOM 12806 C C . THR D 1 358 ? -31.513 55.221 114.714 1.00 33.98 530 THR D C 1
ATOM 12807 O O . THR D 1 358 ? -30.565 54.934 113.977 1.00 34.49 530 THR D O 1
ATOM 12811 N N . VAL D 1 359 ? -32.521 54.390 114.927 1.00 32.04 531 VAL D N 1
ATOM 12812 C CA . VAL D 1 359 ? -32.595 53.111 114.231 1.00 31.36 531 VAL D CA 1
ATOM 12813 C C . VAL D 1 359 ? -33.029 53.325 112.771 1.00 30.39 531 VAL D C 1
ATOM 12814 O O . VAL D 1 359 ? -34.057 53.915 112.522 1.00 29.30 531 VAL D O 1
ATOM 12818 N N . PRO D 1 360 ? -32.205 52.870 111.806 1.00 29.80 532 PRO D N 1
ATOM 12819 C CA . PRO D 1 360 ? -32.579 52.984 110.415 1.00 29.38 532 PRO D CA 1
ATOM 12820 C C . PRO D 1 360 ? -33.879 52.234 110.102 1.00 29.15 532 PRO D C 1
ATOM 12821 O O . PRO D 1 360 ? -34.190 51.190 110.693 1.00 28.12 532 PRO D O 1
ATOM 12825 N N . THR D 1 361 ? -34.624 52.772 109.153 1.00 29.24 533 THR D N 1
ATOM 12826 C CA . THR D 1 361 ? -35.910 52.203 108.767 1.00 28.97 533 THR D CA 1
ATOM 12827 C C . THR D 1 361 ? -35.778 50.782 108.291 1.00 29.71 533 THR D C 1
ATOM 12828 O O . THR D 1 361 ? -36.621 49.940 108.626 1.00 29.82 533 THR D O 1
ATOM 12832 N N . PHE D 1 362 ? -34.678 50.484 107.597 1.00 29.45 534 PHE D N 1
ATOM 12833 C CA . PHE D 1 362 ? -34.426 49.127 107.157 1.00 29.37 534 PHE D CA 1
ATOM 12834 C C . PHE D 1 362 ? -34.432 48.124 108.305 1.00 29.13 534 PHE D C 1
ATOM 12835 O O . PHE D 1 362 ? -34.926 47.009 108.187 1.00 28.71 534 PHE D O 1
ATOM 12843 N N . VAL D 1 363 ? -33.853 48.521 109.425 1.00 29.28 535 VAL D N 1
ATOM 12844 C CA . VAL D 1 363 ? -33.789 47.659 110.612 1.00 28.97 535 VAL D CA 1
ATOM 12845 C C . VAL D 1 363 ? -35.186 47.559 111.275 1.00 29.35 535 VAL D C 1
ATOM 12846 O O . VAL D 1 363 ? -35.587 46.464 111.686 1.00 28.94 535 VAL D O 1
ATOM 12850 N N . LEU D 1 364 ? -35.940 48.659 111.296 1.00 29.19 536 LEU D N 1
ATOM 12851 C CA . LEU D 1 364 ? -37.352 48.602 111.687 1.00 29.92 536 LEU D CA 1
ATOM 12852 C C . LEU D 1 364 ? -38.167 47.674 110.767 1.00 30.96 536 LEU D C 1
ATOM 12853 O O . LEU D 1 364 ? -39.042 46.947 111.222 1.00 31.21 536 LEU D O 1
ATOM 12858 N N . SER D 1 365 ? -37.828 47.623 109.484 1.00 31.55 537 SER D N 1
ATOM 12859 C CA . SER D 1 365 ? -38.473 46.668 108.583 1.00 31.48 537 SER D CA 1
ATOM 12860 C C . SER D 1 365 ? -38.120 45.204 108.918 1.00 31.43 537 SER D C 1
ATOM 12861 O O . SER D 1 365 ? -38.978 44.315 108.827 1.00 30.50 537 SER D O 1
ATOM 12864 N N . ILE D 1 366 ? -36.872 44.936 109.270 1.00 31.71 538 ILE D N 1
ATOM 12865 C CA . ILE D 1 366 ? -36.496 43.572 109.613 1.00 32.18 538 ILE D CA 1
ATOM 12866 C C . ILE D 1 366 ? -37.373 43.127 110.802 1.00 32.34 538 ILE D C 1
ATOM 12867 O O . ILE D 1 366 ? -37.928 42.041 110.802 1.00 32.10 538 ILE D O 1
ATOM 12872 N N . THR D 1 367 ? -37.479 43.981 111.798 1.00 33.03 539 THR D N 1
ATOM 12873 C CA . THR D 1 367 ? -38.285 43.701 112.976 1.00 34.19 539 THR D CA 1
ATOM 12874 C C . THR D 1 367 ? -39.774 43.512 112.645 1.00 34.74 539 THR D C 1
ATOM 12875 O O . THR D 1 367 ? -40.372 42.507 113.039 1.00 34.77 539 THR D O 1
ATOM 12879 N N . ALA D 1 368 ? -40.337 44.443 111.879 1.00 34.53 540 ALA D N 1
ATOM 12880 C CA . ALA D 1 368 ? -41.753 44.414 111.540 1.00 35.01 540 ALA D CA 1
ATOM 12881 C C . ALA D 1 368 ? -42.130 43.168 110.753 1.00 35.05 540 ALA D C 1
ATOM 12882 O O . ALA D 1 368 ? -43.188 42.580 110.981 1.00 35.40 540 ALA D O 1
ATOM 12884 N N . THR D 1 369 ? -41.267 42.789 109.820 1.00 35.08 541 THR D N 1
ATOM 12885 C CA . THR D 1 369 ? -41.491 41.651 108.956 1.00 35.03 541 THR D CA 1
ATOM 12886 C C . THR D 1 369 ? -41.443 40.362 109.774 1.00 35.22 541 THR D C 1
ATOM 12887 O O . THR D 1 369 ? -42.253 39.461 109.566 1.00 34.34 541 THR D O 1
ATOM 12891 N N . THR D 1 370 ? -40.475 40.274 110.680 1.00 35.20 542 THR D N 1
ATOM 12892 C CA . THR D 1 370 ? -40.372 39.147 111.584 1.00 35.47 542 THR D CA 1
ATOM 12893 C C . THR D 1 370 ? -41.673 38.998 112.402 1.00 36.45 542 THR D C 1
ATOM 12894 O O . THR D 1 370 ? -42.176 37.898 112.560 1.00 36.51 542 THR D O 1
ATOM 12898 N N . GLN D 1 371 ? -42.233 40.120 112.857 1.00 37.18 543 GLN D N 1
ATOM 12899 C CA . GLN D 1 371 ? -43.472 40.142 113.596 1.00 37.69 543 GLN D CA 1
ATOM 12900 C C . GLN D 1 371 ? -44.661 39.723 112.759 1.00 39.46 543 GLN D C 1
ATOM 12901 O O . GLN D 1 371 ? -45.481 38.925 113.236 1.00 40.56 543 GLN D O 1
ATOM 12907 N N . ALA D 1 372 ? -44.764 40.220 111.522 1.00 39.84 544 ALA D N 1
ATOM 12908 C CA . ALA D 1 372 ? -45.829 39.774 110.606 1.00 40.32 544 ALA D CA 1
ATOM 12909 C C . ALA D 1 372 ? -45.790 38.257 110.370 1.00 40.87 544 ALA D C 1
ATOM 12910 O O . ALA D 1 372 ? -46.799 37.586 110.512 1.00 40.81 544 ALA D O 1
ATOM 12912 N N . LEU D 1 373 ? -44.621 37.727 110.021 1.00 41.64 545 LEU D N 1
ATOM 12913 C CA . LEU D 1 373 ? -44.459 36.301 109.744 1.00 42.46 545 LEU D CA 1
ATOM 12914 C C . LEU D 1 373 ? -44.727 35.404 110.972 1.00 43.10 545 LEU D C 1
ATOM 12915 O O . LEU D 1 373 ? -45.242 34.295 110.835 1.00 42.90 545 LEU D O 1
ATOM 12920 N N . ALA D 1 374 ? -44.365 35.887 112.155 1.00 43.49 546 ALA D N 1
ATOM 12921 C CA . ALA D 1 374 ? -44.603 35.168 113.381 1.00 44.02 546 ALA D CA 1
ATOM 12922 C C . ALA D 1 374 ? -46.110 35.061 113.603 1.00 45.19 546 ALA D C 1
ATOM 12923 O O . ALA D 1 374 ? -46.602 33.976 113.924 1.00 45.09 546 ALA D O 1
ATOM 12925 N N . LEU D 1 375 ? -46.825 36.181 113.438 1.00 45.77 547 LEU D N 1
ATOM 12926 C CA . LEU D 1 375 ? -48.270 36.203 113.591 1.00 46.91 547 LEU D CA 1
ATOM 12927 C C . LEU D 1 375 ? -48.936 35.201 112.628 1.00 48.31 547 LEU D C 1
ATOM 12928 O O . LEU D 1 375 ? -49.802 34.414 113.032 1.00 48.26 547 LEU D O 1
ATOM 12933 N N . ILE D 1 376 ? -48.511 35.237 111.363 1.00 49.31 548 ILE D N 1
ATOM 12934 C CA . ILE D 1 376 ? -48.981 34.304 110.346 1.00 50.09 548 ILE D CA 1
ATOM 12935 C C . ILE D 1 376 ? -48.656 32.858 110.729 1.00 50.87 548 ILE D C 1
ATOM 12936 O O . ILE D 1 376 ? -49.469 31.964 110.528 1.00 51.00 548 ILE D O 1
ATOM 12941 N N . GLU D 1 377 ? -47.465 32.624 111.262 1.00 51.80 549 GLU D N 1
ATOM 12942 C CA . GLU D 1 377 ? -47.056 31.271 111.627 1.00 53.15 549 GLU D CA 1
ATOM 12943 C C . GLU D 1 377 ? -47.902 30.677 112.770 1.00 54.33 549 GLU D C 1
ATOM 12944 O O . GLU D 1 377 ? -48.259 29.497 112.727 1.00 54.00 549 GLU D O 1
ATOM 12950 N N . LEU D 1 378 ? -48.202 31.487 113.786 1.00 55.63 550 LEU D N 1
ATOM 12951 C CA . LEU D 1 378 ? -49.010 31.032 114.922 1.00 56.76 550 LEU D CA 1
ATOM 12952 C C . LEU D 1 378 ? -50.479 30.852 114.512 1.00 58.22 550 LEU D C 1
ATOM 12953 O O . LEU D 1 378 ? -51.107 29.848 114.845 1.00 58.31 550 LEU D O 1
ATOM 12958 N N . TYR D 1 379 ? -51.019 31.827 113.792 1.00 59.88 551 TYR D N 1
ATOM 12959 C CA . TYR D 1 379 ? -52.441 31.835 113.469 1.00 61.30 551 TYR D CA 1
ATOM 12960 C C . TYR D 1 379 ? -52.876 30.681 112.552 1.00 62.25 551 TYR D C 1
ATOM 12961 O O . TYR D 1 379 ? -53.973 30.152 112.705 1.00 62.53 551 TYR D O 1
ATOM 12970 N N . ASN D 1 380 ? -52.008 30.296 111.620 1.00 63.38 552 ASN D N 1
ATOM 12971 C CA . ASN D 1 380 ? -52.296 29.244 110.650 1.00 64.37 552 ASN D CA 1
ATOM 12972 C C . ASN D 1 380 ? -51.681 27.907 111.024 1.00 65.34 552 ASN D C 1
ATOM 12973 O O . ASN D 1 380 ? -51.661 26.979 110.206 1.00 65.38 552 ASN D O 1
ATOM 12978 N N . ALA D 1 381 ? -51.160 27.805 112.244 1.00 66.36 553 ALA D N 1
ATOM 12979 C CA . ALA D 1 381 ? -50.533 26.567 112.678 1.00 67.28 553 ALA D CA 1
ATOM 12980 C C . ALA D 1 381 ? -51.603 25.468 112.833 1.00 68.10 553 ALA D C 1
ATOM 12981 O O . ALA D 1 381 ? -52.697 25.733 113.359 1.00 68.08 553 ALA D O 1
ATOM 12983 N N . PRO D 1 382 ? -51.298 24.242 112.355 1.00 69.01 554 PRO D N 1
ATOM 12984 C CA . PRO D 1 382 ? -52.123 23.087 112.754 1.00 69.41 554 PRO D CA 1
ATOM 12985 C C . PRO D 1 382 ? -52.191 22.967 114.289 1.00 69.57 554 PRO D C 1
ATOM 12986 O O . PRO D 1 382 ? -51.259 23.399 114.992 1.00 69.60 554 PRO D O 1
ATOM 12990 N N . GLU D 1 383 ? -53.290 22.410 114.796 1.00 69.79 555 GLU D N 1
ATOM 12991 C CA . GLU D 1 383 ? -53.568 22.397 116.246 1.00 69.82 555 GLU D CA 1
ATOM 12992 C C . GLU D 1 383 ? -52.451 21.708 117.048 1.00 69.78 555 GLU D C 1
ATOM 12993 O O . GLU D 1 383 ? -52.134 22.114 118.185 1.00 69.74 555 GLU D O 1
ATOM 12995 N N . GLY D 1 384 ? -51.845 20.685 116.448 1.00 69.19 556 GLY D N 1
ATOM 12996 C CA . GLY D 1 384 ? -50.704 20.023 117.064 1.00 69.00 556 GLY D CA 1
ATOM 12997 C C . GLY D 1 384 ? -49.530 20.937 117.410 1.00 68.75 556 GLY D C 1
ATOM 12998 O O . GLY D 1 384 ? -49.027 20.904 118.542 1.00 68.54 556 GLY D O 1
ATOM 12999 N N . ARG D 1 385 ? -49.118 21.778 116.457 1.00 68.16 557 ARG D N 1
ATOM 13000 C CA . ARG D 1 385 ? -47.757 22.354 116.465 1.00 67.61 557 ARG D CA 1
ATOM 13001 C C . ARG D 1 385 ? -47.345 23.228 117.659 1.00 66.54 557 ARG D C 1
ATOM 13002 O O . ARG D 1 385 ? -46.242 23.077 118.169 1.00 66.29 557 ARG D O 1
ATOM 13010 N N . TYR D 1 386 ? -48.206 24.147 118.078 1.00 65.66 558 TYR D N 1
ATOM 13011 C CA . TYR D 1 386 ? -47.854 25.102 119.134 1.00 65.23 558 TYR D CA 1
ATOM 13012 C C . TYR D 1 386 ? -48.859 25.013 120.266 1.00 65.41 558 TYR D C 1
ATOM 13013 O O . TYR D 1 386 ? -50.064 25.087 120.031 1.00 65.46 558 TYR D O 1
ATOM 13022 N N . LYS D 1 387 ? -48.373 24.881 121.497 1.00 65.88 559 LYS D N 1
ATOM 13023 C CA . LYS D 1 387 ? -49.281 24.860 122.646 1.00 66.18 559 LYS D CA 1
ATOM 13024 C C . LYS D 1 387 ? -48.591 25.250 123.948 1.00 65.79 559 LYS D C 1
ATOM 13025 O O . LYS D 1 387 ? -47.617 24.627 124.343 1.00 66.65 559 LYS D O 1
ATOM 13027 N N . GLN D 1 388 ? -49.096 26.283 124.607 1.00 65.09 560 GLN D N 1
ATOM 13028 C CA . GLN D 1 388 ? -48.743 26.565 126.018 1.00 64.76 560 GLN D CA 1
ATOM 13029 C C . GLN D 1 388 ? -47.236 26.744 126.360 1.00 63.29 560 GLN D C 1
ATOM 13030 O O . GLN D 1 388 ? -46.773 26.339 127.438 1.00 63.54 560 GLN D O 1
ATOM 13036 N N . ASP D 1 389 ? -46.485 27.370 125.464 1.00 61.41 561 ASP D N 1
ATOM 13037 C CA . ASP D 1 389 ? -45.063 27.602 125.700 1.00 60.26 561 ASP D CA 1
ATOM 13038 C C . ASP D 1 389 ? -44.542 28.712 124.777 1.00 58.60 561 ASP D C 1
ATOM 13039 O O . ASP D 1 389 ? -45.276 29.207 123.913 1.00 57.51 561 ASP D O 1
ATOM 13044 N N . VAL D 1 390 ? -43.278 29.085 124.989 1.00 56.85 562 VAL D N 1
ATOM 13045 C CA . VAL D 1 390 ? -42.576 30.039 124.146 1.00 56.03 562 VAL D CA 1
ATOM 13046 C C . VAL D 1 390 ? -41.800 29.271 123.087 1.00 55.28 562 VAL D C 1
ATOM 13047 O O . VAL D 1 390 ? -40.997 28.389 123.401 1.00 54.87 562 VAL D O 1
ATOM 13051 N N . TYR D 1 391 ? -42.062 29.610 121.831 1.00 54.58 563 TYR D N 1
ATOM 13052 C CA . TYR D 1 391 ? -41.366 29.026 120.693 1.00 54.40 563 TYR D CA 1
ATOM 13053 C C . TYR D 1 391 ? -40.501 30.060 119.988 1.00 53.71 563 TYR D C 1
ATOM 13054 O O . TYR D 1 391 ? -40.766 31.261 120.018 1.00 53.15 563 TYR D O 1
ATOM 13063 N N . LEU D 1 392 ? -39.457 29.567 119.344 1.00 53.29 564 LEU D N 1
ATOM 13064 C CA . LEU D 1 392 ? -38.617 30.399 118.508 1.00 52.97 564 LEU D CA 1
ATOM 13065 C C . LEU D 1 392 ? -39.224 30.480 117.123 1.00 51.72 564 LEU D C 1
ATOM 13066 O O . LEU D 1 392 ? -39.933 29.576 116.677 1.00 51.83 564 LEU D O 1
ATOM 13071 N N . LEU D 1 393 ? -38.944 31.571 116.433 1.00 50.48 565 LEU D N 1
ATOM 13072 C CA . LEU D 1 393 ? -39.278 31.663 115.031 1.00 49.66 565 LEU D CA 1
ATOM 13073 C C . LEU D 1 393 ? -38.630 30.477 114.297 1.00 48.81 565 LEU D C 1
ATOM 13074 O O . LEU D 1 393 ? -37.443 30.218 114.467 1.00 48.37 565 LEU D O 1
ATOM 13079 N N . PRO D 1 394 ? -39.411 29.739 113.496 1.00 47.91 566 PRO D N 1
ATOM 13080 C CA . PRO D 1 394 ? -38.827 28.672 112.690 1.00 47.77 566 PRO D CA 1
ATOM 13081 C C . PRO D 1 394 ? -37.806 29.226 111.680 1.00 47.50 566 PRO D C 1
ATOM 13082 O O . PRO D 1 394 ? -37.977 30.350 111.184 1.00 47.52 566 PRO D O 1
ATOM 13086 N N . LYS D 1 395 ? -36.782 28.437 111.385 1.00 46.76 567 LYS D N 1
ATOM 13087 C CA . LYS D 1 395 ? -35.677 28.860 110.551 1.00 46.96 567 LYS D CA 1
ATOM 13088 C C . LYS D 1 395 ? -36.132 29.321 109.161 1.00 46.63 567 LYS D C 1
ATOM 13089 O O . LYS D 1 395 ? -35.673 30.358 108.677 1.00 46.02 567 LYS D O 1
ATOM 13095 N N . LYS D 1 396 ? -37.049 28.575 108.550 1.00 46.29 568 LYS D N 1
ATOM 13096 C CA . LYS D 1 396 ? -37.648 28.964 107.265 1.00 47.14 568 LYS D CA 1
ATOM 13097 C C . LYS D 1 396 ? -38.299 30.350 107.263 1.00 46.44 568 LYS D C 1
ATOM 13098 O O . LYS D 1 396 ? -38.204 31.088 106.264 1.00 45.34 568 LYS D O 1
ATOM 13104 N N . MET D 1 397 ? -38.959 30.704 108.361 1.00 45.71 569 MET D N 1
ATOM 13105 C CA . MET D 1 397 ? -39.477 32.056 108.481 1.00 46.53 569 MET D CA 1
ATOM 13106 C C . MET D 1 397 ? -38.354 33.100 108.576 1.00 44.82 569 MET D C 1
ATOM 13107 O O . MET D 1 397 ? -38.482 34.186 108.018 1.00 43.08 569 MET D O 1
ATOM 13112 N N . ASP D 1 398 ? -37.258 32.784 109.260 1.00 44.56 570 ASP D N 1
ATOM 13113 C CA . ASP D 1 398 ? -36.147 33.748 109.321 1.00 43.96 570 ASP D CA 1
ATOM 13114 C C . ASP D 1 398 ? -35.499 33.892 107.929 1.00 43.04 570 ASP D C 1
ATOM 13115 O O . ASP D 1 398 ? -35.155 35.005 107.531 1.00 42.61 570 ASP D O 1
ATOM 13120 N N . GLU D 1 399 ? -35.376 32.778 107.195 1.00 41.24 571 GLU D N 1
ATOM 13121 C CA . GLU D 1 399 ? -34.848 32.808 105.827 1.00 41.38 571 GLU D CA 1
ATOM 13122 C C . GLU D 1 399 ? -35.711 33.690 104.913 1.00 40.16 571 GLU D C 1
ATOM 13123 O O . GLU D 1 399 ? -35.192 34.421 104.060 1.00 39.66 571 GLU D O 1
ATOM 13129 N N . TYR D 1 400 ? -37.022 33.640 105.119 1.00 38.83 572 TYR D N 1
ATOM 13130 C CA . TYR D 1 400 ? -37.937 34.459 104.352 1.00 38.01 572 TYR D CA 1
ATOM 13131 C C . TYR D 1 400 ? -37.835 35.941 104.690 1.00 37.56 572 TYR D C 1
ATOM 13132 O O . TYR D 1 400 ? -37.935 36.779 103.799 1.00 37.80 572 TYR D O 1
ATOM 13141 N N . VAL D 1 401 ? -37.676 36.268 105.974 1.00 36.47 573 VAL D N 1
ATOM 13142 C CA . VAL D 1 401 ? -37.439 37.636 106.374 1.00 35.75 573 VAL D CA 1
ATOM 13143 C C . VAL D 1 401 ? -36.235 38.176 105.570 1.00 35.37 573 VAL D C 1
ATOM 13144 O O . VAL D 1 401 ? -36.304 39.242 105.002 1.00 34.37 573 VAL D O 1
ATOM 13148 N N . ALA D 1 402 ? -35.142 37.414 105.565 1.00 34.78 574 ALA D N 1
ATOM 13149 C CA . ALA D 1 402 ? -33.927 37.796 104.878 1.00 35.03 574 ALA D CA 1
ATOM 13150 C C . ALA D 1 402 ? -34.193 37.926 103.373 1.00 35.15 574 ALA D C 1
ATOM 13151 O O . ALA D 1 402 ? -33.859 38.938 102.748 1.00 33.86 574 ALA D O 1
ATOM 13153 N N . SER D 1 403 ? -34.808 36.900 102.809 1.00 35.68 575 SER D N 1
ATOM 13154 C CA . SER D 1 403 ? -35.140 36.866 101.381 1.00 36.76 575 SER D CA 1
ATOM 13155 C C . SER D 1 403 ? -35.969 38.071 100.947 1.00 36.42 575 SER D C 1
ATOM 13156 O O . SER D 1 403 ? -35.711 38.674 99.913 1.00 36.19 575 SER D O 1
ATOM 13159 N N . LEU D 1 404 ? -36.959 38.432 101.760 1.00 36.12 576 LEU D N 1
ATOM 13160 C CA . LEU D 1 404 ? -37.775 39.601 101.494 1.00 35.87 576 LEU D CA 1
ATOM 13161 C C . LEU D 1 404 ? -36.999 40.918 101.475 1.00 34.74 576 LEU D C 1
ATOM 13162 O O . LEU D 1 404 ? -37.483 41.887 100.932 1.00 34.38 576 LEU D O 1
ATOM 13167 N N . HIS D 1 405 ? -35.817 40.944 102.084 1.00 34.04 577 HIS D N 1
ATOM 13168 C CA . HIS D 1 405 ? -35.017 42.159 102.173 1.00 33.58 577 HIS D CA 1
ATOM 13169 C C . HIS D 1 405 ? -33.905 42.262 101.126 1.00 33.37 577 HIS D C 1
ATOM 13170 O O . HIS D 1 405 ? -33.308 43.321 100.943 1.00 32.66 577 HIS D O 1
ATOM 13177 N N . LEU D 1 406 ? -33.666 41.178 100.400 1.00 33.34 578 LEU D N 1
ATOM 13178 C CA . LEU D 1 406 ? -32.584 41.145 99.433 1.00 33.53 578 LEU D CA 1
ATOM 13179 C C . LEU D 1 406 ? -32.723 42.151 98.278 1.00 33.32 578 LEU D C 1
ATOM 13180 O O . LEU D 1 406 ? -31.704 42.663 97.791 1.00 32.40 578 LEU D O 1
ATOM 13185 N N . PRO D 1 407 ? -33.965 42.413 97.817 1.00 33.82 579 PRO D N 1
ATOM 13186 C CA . PRO D 1 407 ? -34.152 43.452 96.763 1.00 33.79 579 PRO D CA 1
ATOM 13187 C C . PRO D 1 407 ? -33.680 44.865 97.127 1.00 33.36 579 PRO D C 1
ATOM 13188 O O . PRO D 1 407 ? -33.437 45.656 96.225 1.00 33.51 579 PRO D O 1
ATOM 13192 N N . THR D 1 408 ? -33.551 45.192 98.409 1.00 33.10 580 THR D N 1
ATOM 13193 C CA . THR D 1 408 ? -32.917 46.463 98.804 1.00 33.14 580 THR D CA 1
ATOM 13194 C C . THR D 1 408 ? -31.507 46.578 98.282 1.00 32.69 580 THR D C 1
ATOM 13195 O O . THR D 1 408 ? -31.061 47.658 97.981 1.00 32.79 580 THR D O 1
ATOM 13199 N N . PHE D 1 409 ? -30.814 45.448 98.169 1.00 32.80 581 PHE D N 1
ATOM 13200 C CA . PHE D 1 409 ? -29.431 45.413 97.748 1.00 32.88 581 PHE D CA 1
ATOM 13201 C C . PHE D 1 409 ? -29.245 44.982 96.297 1.00 33.32 581 PHE D C 1
ATOM 13202 O O . PHE D 1 409 ? -28.110 44.849 95.855 1.00 33.16 581 PHE D O 1
ATOM 13210 N N . ASP D 1 410 ? -30.338 44.749 95.567 1.00 34.33 582 ASP D N 1
ATOM 13211 C CA . ASP D 1 410 ? -30.264 44.092 94.242 1.00 35.10 582 ASP D CA 1
ATOM 13212 C C . ASP D 1 410 ? -29.517 42.750 94.309 1.00 34.84 582 ASP D C 1
ATOM 13213 O O . ASP D 1 410 ? -28.772 42.387 93.393 1.00 35.12 582 ASP D O 1
ATOM 13218 N N . ALA D 1 411 ? -29.712 42.017 95.398 1.00 35.16 583 ALA D N 1
ATOM 13219 C CA . ALA D 1 411 ? -28.985 40.776 95.636 1.00 34.45 583 ALA D CA 1
ATOM 13220 C C . ALA D 1 411 ? -29.710 39.650 94.925 1.00 34.71 583 ALA D C 1
ATOM 13221 O O . ALA D 1 411 ? -30.938 39.584 94.982 1.00 35.55 583 ALA D O 1
ATOM 13223 N N . HIS D 1 412 ? -28.968 38.766 94.247 1.00 34.78 584 HIS D N 1
ATOM 13224 C CA . HIS D 1 412 ? -29.590 37.645 93.528 1.00 34.28 584 HIS D CA 1
ATOM 13225 C C . HIS D 1 412 ? -29.200 36.327 94.107 1.00 34.17 584 HIS D C 1
ATOM 13226 O O . HIS D 1 412 ? -28.054 35.876 93.961 1.00 34.66 584 HIS D O 1
ATOM 13233 N N . LEU D 1 413 ? -30.163 35.709 94.779 1.00 34.17 585 LEU D N 1
ATOM 13234 C CA . LEU D 1 413 ? -29.973 34.404 95.402 1.00 34.97 585 LEU D CA 1
ATOM 13235 C C . LEU D 1 413 ? -29.900 33.293 94.354 1.00 35.34 585 LEU D C 1
ATOM 13236 O O . LEU D 1 413 ? -30.606 33.325 93.354 1.00 35.67 585 LEU D O 1
ATOM 13241 N N . THR D 1 414 ? -29.018 32.330 94.594 1.00 35.71 586 THR D N 1
ATOM 13242 C CA . THR D 1 414 ? -28.884 31.159 93.745 1.00 36.16 586 THR D CA 1
ATOM 13243 C C . THR D 1 414 ? -29.800 30.043 94.276 1.00 36.68 586 THR D C 1
ATOM 13244 O O . THR D 1 414 ? -30.050 29.966 95.459 1.00 35.70 586 THR D O 1
ATOM 13248 N N . GLU D 1 415 ? -30.328 29.219 93.374 1.00 37.80 587 GLU D N 1
ATOM 13249 C CA . GLU D 1 415 ? -31.177 28.106 93.748 1.00 39.93 587 GLU D CA 1
ATOM 13250 C C . GLU D 1 415 ? -30.388 26.812 93.574 1.00 39.01 587 GLU D C 1
ATOM 13251 O O . GLU D 1 415 ? -29.655 26.636 92.589 1.00 38.23 587 GLU D O 1
ATOM 13257 N N . LEU D 1 416 ? -30.503 25.920 94.546 1.00 39.48 588 LEU D N 1
ATOM 13258 C CA . LEU D 1 416 ? -29.902 24.584 94.411 1.00 40.00 588 LEU D CA 1
ATOM 13259 C C . LEU D 1 416 ? -30.615 23.786 93.319 1.00 39.90 588 LEU D C 1
ATOM 13260 O O . LEU D 1 416 ? -31.821 23.858 93.181 1.00 39.70 588 LEU D O 1
ATOM 13265 N N . THR D 1 417 ? -29.851 23.025 92.549 1.00 40.62 589 THR D N 1
ATOM 13266 C CA . THR D 1 417 ? -30.410 21.976 91.702 1.00 40.40 589 THR D CA 1
ATOM 13267 C C . THR D 1 417 ? -30.863 20.800 92.590 1.00 40.81 589 THR D C 1
ATOM 13268 O O . THR D 1 417 ? -30.496 20.727 93.763 1.00 40.24 589 THR D O 1
ATOM 13272 N N . ASP D 1 418 ? -31.649 19.881 92.029 1.00 41.84 590 ASP D N 1
ATOM 13273 C CA . ASP D 1 418 ? -32.126 18.711 92.782 1.00 42.73 590 ASP D CA 1
ATOM 13274 C C . ASP D 1 418 ? -30.943 17.839 93.216 1.00 42.68 590 ASP D C 1
ATOM 13275 O O . ASP D 1 418 ? -30.917 17.291 94.319 1.00 42.87 590 ASP D O 1
ATOM 13280 N N . GLU D 1 419 ? -29.962 17.718 92.332 1.00 42.49 591 GLU D N 1
ATOM 13281 C CA . GLU D 1 419 ? -28.754 16.938 92.608 1.00 43.15 591 GLU D CA 1
ATOM 13282 C C . GLU D 1 419 ? -27.994 17.544 93.800 1.00 42.27 591 GLU D C 1
ATOM 13283 O O . GLU D 1 419 ? -27.679 16.843 94.773 1.00 42.07 591 GLU D O 1
ATOM 13289 N N . GLN D 1 420 ? -27.746 18.859 93.759 1.00 41.31 592 GLN D N 1
ATOM 13290 C CA . GLN D 1 420 ? -27.103 19.551 94.887 1.00 40.75 592 GLN D CA 1
ATOM 13291 C C . GLN D 1 420 ? -27.891 19.447 96.198 1.00 40.54 592 GLN D C 1
ATOM 13292 O O . GLN D 1 420 ? -27.314 19.169 97.250 1.00 40.24 592 GLN D O 1
ATOM 13298 N N . ALA D 1 421 ? -29.204 19.651 96.124 1.00 41.01 593 ALA D N 1
ATOM 13299 C CA . ALA D 1 421 ? -30.086 19.505 97.284 1.00 41.44 593 ALA D CA 1
ATOM 13300 C C . ALA D 1 421 ? -29.959 18.130 97.939 1.00 42.11 593 ALA D C 1
ATOM 13301 O O . ALA D 1 421 ? -29.779 18.021 99.153 1.00 42.04 593 ALA D O 1
ATOM 13303 N N . LYS D 1 422 ? -30.048 17.090 97.116 1.00 43.23 594 LYS D N 1
ATOM 13304 C CA . LYS D 1 422 ? -29.868 15.719 97.558 1.00 44.71 594 LYS D CA 1
ATOM 13305 C C . LYS D 1 422 ? -28.450 15.509 98.139 1.00 44.34 594 LYS D C 1
ATOM 13306 O O . LYS D 1 422 ? -28.272 14.868 99.193 1.00 43.62 594 LYS D O 1
ATOM 13312 N N . TYR D 1 423 ? -27.443 16.069 97.464 1.00 43.98 595 TYR D N 1
ATOM 13313 C CA . TYR D 1 423 ? -26.066 15.924 97.925 1.00 43.61 595 TYR D CA 1
ATOM 13314 C C . TYR D 1 423 ? -25.864 16.516 99.310 1.00 43.62 595 TYR D C 1
ATOM 13315 O O . TYR D 1 423 ? -25.092 15.989 100.106 1.00 43.26 595 TYR D O 1
ATOM 13324 N N . LEU D 1 424 ? -26.549 17.618 99.580 1.00 44.25 596 LEU D N 1
ATOM 13325 C CA . LEU D 1 424 ? -26.394 18.344 100.844 1.00 44.79 596 LEU D CA 1
ATOM 13326 C C . LEU D 1 424 ? -27.389 17.868 101.895 1.00 45.80 596 LEU D C 1
ATOM 13327 O O . LEU D 1 424 ? -27.264 18.215 103.056 1.00 45.75 596 LEU D O 1
ATOM 13332 N N . GLY D 1 425 ? -28.381 17.086 101.485 1.00 47.13 597 GLY D N 1
ATOM 13333 C CA . GLY D 1 425 ? -29.389 16.577 102.406 1.00 47.75 597 GLY D CA 1
ATOM 13334 C C . GLY D 1 425 ? -30.365 17.661 102.815 1.00 48.61 597 GLY D C 1
ATOM 13335 O O . GLY D 1 425 ? -30.769 17.735 103.975 1.00 48.76 597 GLY D O 1
ATOM 13336 N N . LEU D 1 426 ? -30.756 18.490 101.857 1.00 49.55 598 LEU D N 1
ATOM 13337 C CA . LEU D 1 426 ? -31.579 19.665 102.143 1.00 50.58 598 LEU D CA 1
ATOM 13338 C C . LEU D 1 426 ? -32.729 19.761 101.150 1.00 51.12 598 LEU D C 1
ATOM 13339 O O . LEU D 1 426 ? -32.642 19.254 100.025 1.00 51.04 598 LEU D O 1
ATOM 13344 N N . ASN D 1 427 ? -33.793 20.433 101.572 1.00 51.65 599 ASN D N 1
ATOM 13345 C CA . ASN D 1 427 ? -34.845 20.846 100.658 1.00 52.78 599 ASN D CA 1
ATOM 13346 C C . ASN D 1 427 ? -34.411 22.106 99.884 1.00 53.06 599 ASN D C 1
ATOM 13347 O O . ASN D 1 427 ? -33.797 22.999 100.466 1.00 53.25 599 ASN D O 1
ATOM 13352 N N . LYS D 1 428 ? -34.734 22.157 98.587 1.00 53.58 600 LYS D N 1
ATOM 13353 C CA . LYS D 1 428 ? -34.465 23.311 97.712 1.00 54.35 600 LYS D CA 1
ATOM 13354 C C . LYS D 1 428 ? -35.013 24.620 98.280 1.00 54.34 600 LYS D C 1
ATOM 13355 O O . LYS D 1 428 ? -34.460 25.690 98.031 1.00 54.28 600 LYS D O 1
ATOM 13361 N N . ASN D 1 429 ? -36.125 24.530 99.003 1.00 54.33 601 ASN D N 1
ATOM 13362 C CA . ASN D 1 429 ? -36.768 25.705 99.572 1.00 54.61 601 ASN D CA 1
ATOM 13363 C C . ASN D 1 429 ? -36.329 25.953 101.014 1.00 53.96 601 ASN D C 1
ATOM 13364 O O . ASN D 1 429 ? -36.888 26.801 101.685 1.00 53.94 601 ASN D O 1
ATOM 13369 N N . GLY D 1 430 ? -35.313 25.225 101.472 1.00 53.77 602 GLY D N 1
ATOM 13370 C CA . GLY D 1 430 ? -34.817 25.332 102.843 1.00 53.85 602 GLY D CA 1
ATOM 13371 C C . GLY D 1 430 ? -35.680 24.527 103.811 1.00 53.73 602 GLY D C 1
ATOM 13372 O O . GLY D 1 430 ? -36.597 23.834 103.381 1.00 54.03 602 GLY D O 1
ATOM 13373 N N . PRO D 1 431 ? -35.398 24.614 105.124 1.00 53.35 603 PRO D N 1
ATOM 13374 C CA . PRO D 1 431 ? -34.338 25.452 105.701 1.00 52.93 603 PRO D CA 1
ATOM 13375 C C . PRO D 1 431 ? -32.938 24.942 105.329 1.00 53.00 603 PRO D C 1
ATOM 13376 O O . PRO D 1 431 ? -32.728 23.725 105.199 1.00 52.54 603 PRO D O 1
ATOM 13380 N N . PHE D 1 432 ? -31.996 25.871 105.150 1.00 52.70 604 PHE D N 1
ATOM 13381 C CA . PHE D 1 432 ? -30.671 25.525 104.644 1.00 52.75 604 PHE D CA 1
ATOM 13382 C C . PHE D 1 432 ? -29.716 25.170 105.765 1.00 53.79 604 PHE D C 1
ATOM 13383 O O . PHE D 1 432 ? -28.734 24.475 105.528 1.00 53.41 604 PHE D O 1
ATOM 13391 N N . LYS D 1 433 ? -30.008 25.622 106.983 1.00 55.64 605 LYS D N 1
ATOM 13392 C CA . LYS D 1 433 ? -29.172 25.291 108.155 1.00 57.85 605 LYS D CA 1
ATOM 13393 C C . LYS D 1 433 ? -30.046 24.902 109.362 1.00 58.67 605 LYS D C 1
ATOM 13394 O O . LYS D 1 433 ? -31.195 25.315 109.434 1.00 58.19 605 LYS D O 1
ATOM 13400 N N . PRO D 1 434 ? -29.501 24.116 110.316 1.00 60.86 606 PRO D N 1
ATOM 13401 C CA . PRO D 1 434 ? -30.248 23.789 111.564 1.00 61.97 606 PRO D CA 1
ATOM 13402 C C . PRO D 1 434 ? -30.641 24.995 112.443 1.00 63.35 606 PRO D C 1
ATOM 13403 O O . PRO D 1 434 ? -30.378 26.150 112.085 1.00 63.79 606 PRO D O 1
ATOM 13407 N N . ASN D 1 435 ? -31.258 24.693 113.592 1.00 64.93 607 ASN D N 1
ATOM 13408 C CA . ASN D 1 435 ? -31.794 25.689 114.559 1.00 65.48 607 ASN D CA 1
ATOM 13409 C C . ASN D 1 435 ? -33.126 26.318 114.117 1.00 66.24 607 ASN D C 1
ATOM 13410 O O . ASN D 1 435 ? -33.479 27.467 114.460 1.00 66.57 607 ASN D O 1
#

GO terms:
  GO:0005515 protein binding (F, IPI)

Organism: Homo sapiens (NCBI:txid9606)

B-factor: mean 40.3, std 12.31, range [9.82, 92.66]

Secondary structure (DSSP, 8-state):
-TT----TTS---SB-S-GGGHHHHHHHHHHHHHT-HHHHHHHHHHSTT-TTTT-EEEEEE--SHHHHHHHHHHHHTT-EEEEEESSSS---HHHHHHHHHHT--EE--TT--HHHHHHHHHHHH-BTTB--SEEEESSSHHHHHHHHH-HHHHHT--EEEE--HHHHHHHT-------S-EEE-TT-HHHHHIIIIIHHHHHHHHHHHHHH----TT-EEEEE--SHHHHHHHHHHHHTT-EEEEE-S-HHHHHHHHHTT-EE--HHHHTTT-SEEEE-SS-S-SB-HHHHHHSPTTEEEEE-SSTTTTBTGGGG-STT-EEEEEETTEEEEE-TTS-EEEEEGGGSBHHHHH----HHHHHHHHHHHHHHHHHHHHPPTTTS-SSEEEPPHHHHHHHHHHHGGGGT--PPPPPHHHHHHHT--TT---S--/-TTS---TTS---SB-S-GGGHHHHHHHHHHHHHT-HHHHHHHHHHSTT-TTTT-EEEEEE--SHHHHHHHHHHHHTT-EEEEEESSSS---HHHHHHHHHTT--EE--TT--HHHHHHHHHHHH-BTTB--SEEEESSSHHHHHHHHH-HHHHHT-SEEEE--HHHHHHHHH------S-EEE-TT-HHHHHIIIIIHHHHHHHHHHHHHH----TT-EEEEE--SHHHHHHHHHHHHTT-EEEEE-SSHHHHHHHHHTT-EE--HHHHTTT-SEEEE-SS-SSSB-HHHHHHSPTTEEEEE-SSTTTTBTGGGG-STT-EEEEEETTEEEEE-TTS-EEEEEGGGSBHHHHH----HHHHHHHHHHHHHHHHHHHT--TTSS-SSEEEPPHHHHHHHHHHHGGGGT--PPPPPHHHHHHHT--TTS----/----TT-----B-S-GGGHHHHHHHHHHHHHT-HHHHHHHHHTTT--TTTT-EEEEEE--SHHHHHHHHHHHHTT-EEEEEESSSS---HHHHHHHHHTT--EE--TT--HHHHHHHHHHHH-BTTB--SEEEESSSHHHHHHHHH-HHHHHT--EEEE--HHHHHHHHHHHHTT---S-EEE-S--HHHHHIIIIIHHHHHHHHHHHHHH----TT-EEEEE--SHHHHHHHHHHHHTT-EEEEE-S-HHHHHHHHHTT-EE--HHHHTTT-SEEEE-SS-SSSB-HHHHHHSPTTEEEEESSSTTTTBTGGGG-STTSEEEEEETTEEEEE-TTS-EEEEEGGGSBHHHHH----HHHHHHHHHHHHHHHHHHHH--TTSS-SSEEEPPHHHHHHHHHHHGGGGT-------HHHHHHHT--TTS--S--/---TTS----B-S-GGGHHHHHHHHHHHHHH-HHHHHHHHHHTTT-TTTT-EEEEEE--SHHHHHHHHHHHHTT-EEEEEESSSS---HHHHHHHHHTT--EE--TT--HHHHHHHHHHHH--TT----EEEESSSHHHHHHHHH-HHHHHH-SEEEE-SHHHHHHHHHHHHHT---S-EEE-SSSHHHHHIIIIIHHHHHHHHHHHHHH----TT-EEEEE--SHHHHHHHHHHHHTT-EEEEE-SSHHHHHHHHHTT-EE--HHHHTTT-SEEEE-SS-S-SB-HHHHHHSPTTEEEEESSSTTTTBT-GGG-STTSEEEEEETTEEEEE-TTS-EEEEEGGGSBHHHHHS---HHHHHHHHHHHHHHHHHHHT--TTT--SSEEEPPHHHHHHHHHHHGGGGT-------HHHHHHHT--TTS--S--

Radius of gyration: 37.16 Å; Cα contacts (8 Å, |Δi|>4): 3957; chains: 4; bounding box: 105×117×86 Å

Foldseek 3Di:
DLQPDAAPVRDSLAGANDLVLQVVLVVQLVVLCVVQQLLVVVLVVQQVVLLCAVAEEEEEEQAGSLVLSLVVSNVSSHYQFEYEYNDQARHDRSNSSNCVNVPHHYYHDHRDDPVSRLVRLCSRQPDPPDHHQEYEYEQQPSVVSCCPPPVVSNLRHLEYEYQYPNNVVVLVVVVPSQFHEYEDLVPQPLLCCCVAQVVLLVLLVQLCCQAPVDQLAAFEEEEEDQDRNSVNVVVSSVVRHHQYEYEDPDVVSVVVCVVVPHHYDQCVVCLQPGQEYEYAHLDFPCAPPVSVVNHFANREYEYQHADQGNHPLVSLPDVQWDWDDDDVQWIWIAGNVGGTYIYGNSRHRSSVRRHDRDSNSSSLSSQSSSQSRSCSVPPDPPPDGGHYHYRPLLSSVSSVVSSCVVVVDDDDFQDPVRCVVQVADRSDPPDHD/DQQPDAAPVGDSLAGFNDLVLQVVLVVQLVVLCVQQVLLVVCLVVQLVCLLCAVAEEEEEEQAGSLVLSLVVSNVSSHYQYEYEYNDQARHDRSNSSNCVNVPHHYQYYHRDDPVSRVVRLCSRADDPPDHGQEYEYEQCPSVVCCVVPPVVSNLNHLEYEYAYPNNVVVLVVCPVVQWHEYADLVPQPLLCCCVFAVPLLVLVVQLCCQAPVDQLAAFEEEEEDQDSNSVNVVVSSVVSHHQYAYEDPDVVSQVVCVVVPHHYDQCVVCLQPGQEYEYAHLDFCSCPVVSVVNYFAAREYEYQHADQGNHPLVSLPDPQWDWDDPDVQWIWIAGPVGGTYIYGNNRHRSSVRRHDDDSNSSSLSSQSSSQSRSPSSNPDPPPGGSDYHYDPLLSSVSSVVSSCVVVPDDDDFDDPVRCVVQVADRSDPPDD/DAAAPVGDRLAAFDDLVLQVVLVVQLVVLCVVQQLLVVLLVVCVQAALCQPAEEEEEEQAGSLVLSLVVSNVSSRYHYEYEYNDQARHDRSNRSNCVNVPHHYQHYHRQDPVSRVVRLCSRQDDPPDHGQEYEYEQQPSVVCCVPPPVVSQLNRLEYEYQYPNNVVVQVVCVVVVNLQYEYEYPNDDPVLCCVLQAVVLLPLVVQLCCQAPVDQLAAFEEEEEDQDRNSVSVQVSSVVSHHQYAYEDPDVVSLVVCVVVPHHYDQCVVCLQPGQEYEYAHLDAQSCDPVSVVNYFANREYEYQHADQGNHPLVSLPDPQWDWDDDDVQWIWIAGPVGGTYIYGNSRHRSSVRRHDDDSLSSSLSSQSSSVVRSCSSPPDPPPGGSGYDYRDLLSNVSSVVSSQVVVVDDDDWDDPVRCVVQVADRSDPPDDD/DDADDPDPLADFDDLVLQVVLVVQLVVLCVLQQLLVVCLVVALVVLLCAPAEEEEEEQAGSLVLSLVVSSVSSHYQYEYEYNDQARHDRSNSSNCVNVPHRYQHYHNDDPVSRVVRLCSRQDDDPDQHQEYEYENLVSVVCCCPVPVVSNLNHLEYEYAYPNNVVVQQVCLVVLNQFHEYAYLCPFPVLCCCVQAVVLLPLVVQLCCQAPVDQLAAFEEEEEDQDSNSVRVQVSSVVSHHQYAYEDDDVVSQVVCVVVPHHYDQCVVCLQPGQEYEYADLDFPSCPPVSVVNYFAAREYEYQHADQGNHPLVSLPDVQWDWDDDDVQWIWIAHPVGGTYIYGNNSHNSSVRRHDDRSLSSSLSSQSSSLSRSCSVPPDPPPGGRHYHYDDLLSSVSSVVSSCVVVPDDDDFDDPVRCVVQVADRSDPPDDD